Protein 6HVG (pdb70)

Organism: Leuconostoc mesenteroides (NCBI:txid1245)

Structure (mmCIF, N/CA/C/O backbone):
data_6HVG
#
_entry.id   6HVG
#
_cell.length_a   101.235
_cell.length_b   134.804
_cell.length_c   237.035
_cell.angle_alpha   90.00
_cell.angle_beta   90.00
_cell.angle_gamma   90.00
#
_symmetry.space_group_name_H-M   'P 21 21 21'
#
loop_
_entity.id
_entity.type
_entity.pdbx_description
1 polymer Alternansucrase
2 non-polymer 'CALCIUM ION'
3 water water
#
loop_
_atom_site.group_PDB
_atom_site.id
_atom_site.type_symbol
_atom_site.label_atom_id
_atom_site.label_alt_id
_atom_site.label_comp_id
_atom_site.label_asym_id
_atom_site.label_entity_id
_atom_site.label_seq_id
_atom_site.pdbx_PDB_ins_code
_atom_site.Cartn_x
_atom_site.Cartn_y
_atom_site.Cartn_z
_atom_site.occupancy
_atom_site.B_iso_or_equiv
_atom_site.auth_seq_id
_atom_site.auth_comp_id
_atom_site.auth_asym_id
_atom_site.auth_atom_id
_atom_site.pdbx_PDB_model_num
ATOM 1 N N . SER A 1 133 ? -16.207 29.402 528.378 1.00 102.94 147 SER A N 1
ATOM 2 C CA . SER A 1 133 ? -16.362 27.985 528.796 1.00 106.46 147 SER A CA 1
ATOM 3 C C . SER A 1 133 ? -17.343 27.255 527.856 1.00 115.36 147 SER A C 1
ATOM 4 O O . SER A 1 133 ? -17.078 27.126 526.659 1.00 124.03 147 SER A O 1
ATOM 6 N N . ASN A 1 134 ? -18.463 26.775 528.396 1.00 117.72 148 ASN A N 1
ATOM 7 C CA . ASN A 1 134 ? -19.385 25.912 527.647 1.00 116.81 148 ASN A CA 1
ATOM 8 C C . ASN A 1 134 ? -20.798 26.502 527.607 1.00 116.14 148 ASN A C 1
ATOM 9 O O . ASN A 1 134 ? -21.358 26.830 528.653 1.00 113.96 148 ASN A O 1
ATOM 11 N N . LEU A 1 135 ? -21.365 26.636 526.405 1.00 115.78 149 LEU A N 1
ATOM 12 C CA . LEU A 1 135 ? -22.724 27.165 526.237 1.00 117.43 149 LEU A CA 1
ATOM 13 C C . LEU A 1 135 ? -23.768 26.212 526.822 1.00 122.66 149 LEU A C 1
ATOM 14 O O . LEU A 1 135 ? -24.733 26.665 527.429 1.00 124.38 149 LEU A O 1
ATOM 16 N N . SER A 1 136 ? -23.571 24.903 526.649 1.00 127.28 150 SER A N 1
ATOM 17 C CA . SER A 1 136 ? -24.466 23.891 527.237 1.00 131.45 150 SER A CA 1
ATOM 18 C C . SER A 1 136 ? -23.678 22.724 527.832 1.00 130.74 150 SER A C 1
ATOM 19 O O . SER A 1 136 ? -22.615 22.366 527.321 1.00 132.48 150 SER A O 1
ATOM 22 N N . ASP A 1 137 ? -24.199 22.138 528.914 1.00 130.91 151 ASP A N 1
ATOM 23 C CA . ASP A 1 137 ? -23.577 20.960 529.529 1.00 127.58 151 ASP A CA 1
ATOM 24 C C . ASP A 1 137 ? -23.652 19.769 528.584 1.00 121.68 151 ASP A C 1
ATOM 25 O O . ASP A 1 137 ? -24.706 19.541 527.973 1.00 115.21 151 ASP A O 1
ATOM 30 N N . PRO A 1 138 ? -22.540 19.006 528.469 1.00 116.99 152 PRO A N 1
ATOM 31 C CA . PRO A 1 138 ? -22.486 17.812 527.611 1.00 116.36 152 PRO A CA 1
ATOM 32 C C . PRO A 1 138 ? -23.332 16.624 528.089 1.00 111.98 152 PRO A C 1
ATOM 33 O O . PRO A 1 138 ? -23.599 16.474 529.285 1.00 107.13 152 PRO A O 1
ATOM 37 N N . ILE A 1 139 ? -23.729 15.789 527.132 1.00 111.13 153 ILE A N 1
ATOM 38 C CA . ILE A 1 139 ? -24.447 14.543 527.404 1.00 117.01 153 ILE A CA 1
ATOM 39 C C . ILE A 1 139 ? -23.786 13.372 526.653 1.00 117.14 153 ILE A C 1
ATOM 40 O O . ILE A 1 139 ? -23.200 13.562 525.579 1.00 113.69 153 ILE A O 1
ATOM 45 N N . THR A 1 140 ? -23.891 12.167 527.226 1.00 111.47 154 THR A N 1
ATOM 46 C CA . THR A 1 140 ? -23.335 10.942 526.627 1.00 100.47 154 THR A CA 1
ATOM 47 C C . THR A 1 140 ? -24.275 9.747 526.847 1.00 96.43 154 THR A C 1
ATOM 48 O O . THR A 1 140 ? -25.158 9.797 527.705 1.00 94.02 154 THR A O 1
ATOM 50 N N . GLY A 1 141 ? -24.094 8.696 526.049 1.00 96.76 155 GLY A N 1
ATOM 51 C CA . GLY A 1 141 ? -24.875 7.459 526.175 1.00 101.67 155 GLY A CA 1
ATOM 52 C C . GLY A 1 141 ? -26.181 7.393 525.389 1.00 106.74 155 GLY A C 1
ATOM 53 O O . GLY A 1 141 ? -26.991 6.496 525.607 1.00 105.82 155 GLY A O 1
ATOM 54 N N . GLY A 1 142 ? -26.376 8.333 524.468 1.00 113.53 156 GLY A N 1
ATOM 55 C CA . GLY A 1 142 ? -27.532 8.341 523.567 1.00 117.65 156 GLY A CA 1
ATOM 56 C C . GLY A 1 142 ? -27.114 8.119 522.118 1.00 122.99 156 GLY A C 1
ATOM 57 O O . GLY A 1 142 ? -26.133 8.699 521.651 1.00 134.40 156 GLY A O 1
ATOM 58 N N . HIS A 1 143 ? -27.829 7.245 521.421 1.00 120.35 157 HIS A N 1
ATOM 59 C CA . HIS A 1 143 ? -27.645 7.025 519.977 1.00 113.69 157 HIS A CA 1
ATOM 60 C C . HIS A 1 143 ? -28.202 8.167 519.093 1.00 115.15 157 HIS A C 1
ATOM 61 O O . HIS A 1 143 ? -29.028 8.976 519.539 1.00 107.37 157 HIS A O 1
ATOM 68 N N . TYR A 1 144 ? -27.718 8.238 517.852 1.00 107.65 158 TYR A N 1
ATOM 69 C CA . TYR A 1 144 ? -28.288 9.138 516.844 1.00 103.90 158 TYR A CA 1
ATOM 70 C C . TYR A 1 144 ? -29.227 8.323 515.971 1.00 100.16 158 TYR A C 1
ATOM 71 O O . TYR A 1 144 ? -28.886 7.214 515.587 1.00 100.91 158 TYR A O 1
ATOM 80 N N . GLU A 1 145 ? -30.399 8.852 515.658 1.00 97.38 159 GLU A N 1
ATOM 81 C CA . GLU A 1 145 ? -31.285 8.198 514.700 1.00 103.25 159 GLU A CA 1
ATOM 82 C C . GLU A 1 145 ? -31.597 9.155 513.567 1.00 108.27 159 GLU A C 1
ATOM 83 O O . GLU A 1 145 ? -31.656 10.364 513.783 1.00 122.87 159 GLU A O 1
ATOM 89 N N . ASN A 1 146 ? -31.808 8.600 512.375 1.00 102.24 160 ASN A N 1
ATOM 90 C CA . ASN A 1 146 ? -32.192 9.370 511.206 1.00 95.67 160 ASN A CA 1
ATOM 91 C C . ASN A 1 146 ? -33.646 9.106 510.831 1.00 91.98 160 ASN A C 1
ATOM 92 O O . ASN A 1 146 ? -34.013 7.973 510.539 1.00 86.31 160 ASN A O 1
ATOM 97 N N . HIS A 1 147 ? -34.467 10.149 510.830 1.00 92.97 161 HIS A N 1
ATOM 98 C CA . HIS A 1 147 ? -35.865 10.014 510.415 1.00 98.45 161 HIS A CA 1
ATOM 99 C C . HIS A 1 147 ? -36.152 10.945 509.242 1.00 99.63 161 HIS A C 1
ATOM 100 O O . HIS A 1 147 ? -35.965 12.163 509.343 1.00 109.77 161 HIS A O 1
ATOM 107 N N . ASN A 1 148 ? -36.614 10.369 508.136 1.00 98.54 162 ASN A N 1
ATOM 108 C CA . ASN A 1 148 ? -37.046 11.134 506.961 1.00 101.04 162 ASN A CA 1
ATOM 109 C C . ASN A 1 148 ? -35.981 12.082 506.428 1.00 97.90 162 ASN A C 1
ATOM 110 O O . ASN A 1 148 ? -36.289 13.200 506.026 1.00 103.49 162 ASN A O 1
ATOM 115 N N . GLY A 1 149 ? -34.733 11.629 506.424 1.00 91.26 163 GLY A N 1
ATOM 116 C CA . GLY A 1 149 ? -33.637 12.444 505.949 1.00 89.12 163 GLY A CA 1
ATOM 117 C C . GLY A 1 149 ? -33.040 13.380 506.985 1.00 89.32 163 GLY A C 1
ATOM 118 O O . GLY A 1 149 ? -32.207 14.231 506.655 1.00 90.12 163 GLY A O 1
ATOM 119 N N . TYR A 1 150 ? -33.414 13.214 508.248 1.00 87.45 164 TYR A N 1
ATOM 120 C CA . TYR A 1 150 ? -32.910 14.100 509.292 1.00 83.83 164 TYR A CA 1
ATOM 121 C C . TYR A 1 150 ? -32.361 13.339 510.480 1.00 81.84 164 TYR A C 1
ATOM 122 O O . TYR A 1 150 ? -32.894 12.295 510.853 1.00 81.59 164 TYR A O 1
ATOM 131 N N . PHE A 1 151 ? -31.305 13.884 511.077 1.00 81.17 165 PHE A N 1
ATOM 132 C CA . PHE A 1 151 ? -30.747 13.315 512.293 1.00 80.94 165 PHE A CA 1
ATOM 133 C C . PHE A 1 151 ? -31.445 13.809 513.550 1.00 84.69 165 PHE A C 1
ATOM 134 O O . PHE A 1 151 ? -31.630 15.008 513.758 1.00 87.07 165 PHE A O 1
ATOM 142 N N . VAL A 1 152 ? -31.863 12.844 514.358 1.00 86.41 166 VAL A N 1
ATOM 143 C CA . VAL A 1 152 ? -32.402 13.058 515.685 1.00 87.51 166 VAL A CA 1
ATOM 144 C C . VAL A 1 152 ? -31.372 12.466 516.657 1.00 85.22 166 VAL A C 1
ATOM 145 O O . VAL A 1 152 ? -30.565 11.607 516.269 1.00 83.71 166 VAL A O 1
ATOM 149 N N . TYR A 1 153 ? -31.373 12.949 517.900 1.00 86.52 167 TYR A N 1
ATOM 150 C CA . TYR A 1 153 ? -30.530 12.386 518.956 1.00 92.47 167 TYR A CA 1
ATOM 151 C C . TYR A 1 153 ? -31.392 11.990 520.131 1.00 95.33 167 TYR A C 1
ATOM 152 O O . TYR A 1 153 ? -32.089 12.836 520.679 1.00 91.35 167 TYR A O 1
ATOM 161 N N . ILE A 1 154 ? -31.321 10.715 520.519 1.00 106.27 168 ILE A N 1
ATOM 162 C CA . ILE A 1 154 ? -32.097 10.195 521.642 1.00 116.00 168 ILE A CA 1
ATOM 163 C C . ILE A 1 154 ? -31.178 9.923 522.839 1.00 120.30 168 ILE A C 1
ATOM 164 O O . ILE A 1 154 ? -30.206 9.167 522.745 1.00 115.08 168 ILE A O 1
ATOM 169 N N . ASP A 1 155 ? -31.521 10.577 523.952 1.00 126.21 169 ASP A N 1
ATOM 170 C CA . ASP A 1 155 ? -30.791 10.552 525.235 1.00 125.74 169 ASP A CA 1
ATOM 171 C C . ASP A 1 155 ? -30.581 9.127 525.797 1.00 124.88 169 ASP A C 1
ATOM 172 O O . ASP A 1 155 ? -31.162 8.157 525.294 1.00 119.89 169 ASP A O 1
ATOM 177 N N . ALA A 1 156 ? -29.746 9.014 526.835 1.00 125.08 170 ALA A N 1
ATOM 178 C CA . ALA A 1 156 ? -29.658 7.791 527.661 1.00 120.58 170 ALA A CA 1
ATOM 179 C C . ALA A 1 156 ? -31.015 7.479 528.317 1.00 121.87 170 ALA A C 1
ATOM 180 O O . ALA A 1 156 ? -31.435 6.321 528.393 1.00 121.90 170 ALA A O 1
ATOM 182 N N . SER A 1 157 ? -31.679 8.532 528.791 1.00 116.74 171 SER A N 1
ATOM 183 C CA . SER A 1 157 ? -33.057 8.478 529.287 1.00 118.51 171 SER A CA 1
ATOM 184 C C . SER A 1 157 ? -34.076 7.860 528.298 1.00 125.05 171 SER A C 1
ATOM 185 O O . SER A 1 157 ? -35.056 7.238 528.722 1.00 128.14 171 SER A O 1
ATOM 188 N N . GLY A 1 158 ? -33.839 8.031 526.995 1.00 128.49 172 GLY A N 1
ATOM 189 C CA . GLY A 1 158 ? -34.783 7.632 525.938 1.00 125.19 172 GLY A CA 1
ATOM 190 C C . GLY A 1 158 ? -35.626 8.805 525.462 1.00 124.96 172 GLY A C 1
ATOM 191 O O . GLY A 1 158 ? -36.672 8.612 524.847 1.00 119.70 172 GLY A O 1
ATOM 192 N N . LYS A 1 159 ? -35.165 10.021 525.755 1.00 127.06 173 LYS A N 1
ATOM 193 C CA . LYS A 1 159 ? -35.881 11.246 525.415 1.00 126.48 173 LYS A CA 1
ATOM 194 C C . LYS A 1 159 ? -35.264 11.902 524.182 1.00 120.80 173 LYS A C 1
ATOM 195 O O . LYS A 1 159 ? -34.052 12.057 524.095 1.00 105.86 173 LYS A O 1
ATOM 201 N N . GLN A 1 160 ? -36.117 12.275 523.232 1.00 120.25 174 GLN A N 1
ATOM 202 C CA . GLN A 1 160 ? -35.696 13.012 522.038 1.00 111.71 174 GLN A CA 1
ATOM 203 C C . GLN A 1 160 ? -35.228 14.404 522.439 1.00 106.37 174 GLN A C 1
ATOM 204 O O . GLN A 1 160 ? -35.796 15.027 523.332 1.00 107.85 174 GLN A O 1
ATOM 210 N N . VAL A 1 161 ? -34.199 14.893 521.763 1.00 98.75 175 VAL A N 1
ATOM 211 C CA . VAL A 1 161 ? -33.555 16.138 522.149 1.00 95.91 175 VAL A CA 1
ATOM 212 C C . VAL A 1 161 ? -33.854 17.320 521.219 1.00 90.91 175 VAL A C 1
ATOM 213 O O . VAL A 1 161 ? -33.673 17.244 520.001 1.00 89.64 175 VAL A O 1
ATOM 217 N N . THR A 1 162 ? -34.284 18.421 521.823 1.00 88.98 176 THR A N 1
ATOM 218 C CA . THR A 1 162 ? -34.465 19.697 521.121 1.00 84.93 176 THR A CA 1
ATOM 219 C C . THR A 1 162 ? -33.445 20.714 521.630 1.00 82.82 176 THR A C 1
ATOM 220 O O . THR A 1 162 ? -32.813 20.496 522.654 1.00 80.98 176 THR A O 1
ATOM 224 N N . GLY A 1 163 ? -33.298 21.820 520.901 1.00 83.29 177 GLY A N 1
ATOM 225 C CA . GLY A 1 163 ? -32.489 22.958 521.339 1.00 82.69 177 GLY A CA 1
ATOM 226 C C . GLY A 1 163 ? -30.993 22.771 521.149 1.00 81.04 177 GLY A C 1
ATOM 227 O O . GLY A 1 163 ? -30.536 21.755 520.630 1.00 78.07 177 GLY A O 1
ATOM 228 N N . LEU A 1 164 ? -30.233 23.773 521.576 1.00 82.38 178 LEU A N 1
ATOM 229 C CA . LEU A 1 164 ? -28.777 23.733 521.517 1.00 81.41 178 LEU A CA 1
ATOM 230 C C . LEU A 1 164 ? -28.250 22.683 522.493 1.00 81.19 178 LEU A C 1
ATOM 231 O O . LEU A 1 164 ? -28.662 22.670 523.650 1.00 83.54 178 LEU A O 1
ATOM 236 N N . GLN A 1 165 ? -27.350 21.808 522.032 1.00 80.55 179 GLN A N 1
ATOM 237 C CA . GLN A 1 165 ? -26.811 20.705 522.861 1.00 82.62 179 GLN A CA 1
ATOM 238 C C . GLN A 1 165 ? -25.358 20.374 522.570 1.00 83.23 179 GLN A C 1
ATOM 239 O O . GLN A 1 165 ? -25.025 20.060 521.432 1.00 81.63 179 GLN A O 1
ATOM 245 N N . ASN A 1 166 ? -24.507 20.395 523.592 1.00 87.09 180 ASN A N 1
ATOM 246 C CA . ASN A 1 166 ? -23.150 19.883 523.439 1.00 88.65 180 ASN A CA 1
ATOM 247 C C . ASN A 1 166 ? -23.155 18.380 523.652 1.00 89.12 180 ASN A C 1
ATOM 248 O O . ASN A 1 166 ? -23.216 17.921 524.780 1.00 96.66 180 ASN A O 1
ATOM 253 N N . ILE A 1 167 ? -23.099 17.619 522.566 1.00 86.78 181 ILE A N 1
ATOM 254 C CA . ILE A 1 167 ? -23.068 16.165 522.646 1.00 88.31 181 ILE A CA 1
ATOM 255 C C . ILE A 1 167 ? -21.658 15.656 522.328 1.00 94.00 181 ILE A C 1
ATOM 256 O O . ILE A 1 167 ? -21.168 15.841 521.210 1.00 102.51 181 ILE A O 1
ATOM 261 N N . ASP A 1 168 ? -21.014 15.027 523.313 1.00 93.83 182 ASP A N 1
ATOM 262 C CA . ASP A 1 168 ? -19.660 14.473 523.153 1.00 94.49 182 ASP A CA 1
ATOM 263 C C . ASP A 1 168 ? -18.658 15.484 522.569 1.00 92.60 182 ASP A C 1
ATOM 264 O O . ASP A 1 168 ? -17.878 15.158 521.667 1.00 90.65 182 ASP A O 1
ATOM 269 N N . GLY A 1 169 ? -18.699 16.715 523.080 1.00 92.43 183 GLY A N 1
ATOM 270 C CA . GLY A 1 169 ? -17.730 17.757 522.703 1.00 95.63 183 GLY A CA 1
ATOM 271 C C . GLY A 1 169 ? -18.046 18.568 521.450 1.00 95.90 183 GLY A C 1
ATOM 272 O O . GLY A 1 169 ? -17.261 19.439 521.062 1.00 92.29 183 GLY A O 1
ATOM 273 N N . ASN A 1 170 ? -19.189 18.281 520.816 1.00 98.17 184 ASN A N 1
ATOM 274 C CA . ASN A 1 170 ? -19.656 19.002 519.612 1.00 91.91 184 ASN A CA 1
ATOM 275 C C . ASN A 1 170 ? -20.943 19.754 519.907 1.00 86.36 184 ASN A C 1
ATOM 276 O O . ASN A 1 170 ? -21.904 19.160 520.395 1.00 85.42 184 ASN A O 1
ATOM 281 N N . LEU A 1 171 ? -20.959 21.045 519.574 1.00 79.37 185 LEU A N 1
ATOM 282 C CA . LEU A 1 171 ? -22.097 21.918 519.842 1.00 76.90 185 LEU A CA 1
ATOM 283 C C . LEU A 1 171 ? -23.065 21.857 518.653 1.00 75.81 185 LEU A C 1
ATOM 284 O O . LEU A 1 171 ? -22.711 22.248 517.534 1.00 79.63 185 LEU A O 1
ATOM 289 N N . GLN A 1 172 ? -24.272 21.340 518.897 1.00 71.57 186 GLN A N 1
ATOM 290 C CA . GLN A 1 172 ? -25.242 21.036 517.837 1.00 71.68 186 GLN A CA 1
ATOM 291 C C . GLN A 1 172 ? -26.605 21.634 518.173 1.00 74.41 186 GLN A C 1
ATOM 292 O O . GLN A 1 172 ? -26.833 22.038 519.316 1.00 84.55 186 GLN A O 1
ATOM 298 N N . TYR A 1 173 ? -27.511 21.706 517.197 1.00 72.05 187 TYR A N 1
ATOM 299 C CA . TYR A 1 173 ? -28.843 22.292 517.431 1.00 71.92 187 TYR A CA 1
ATOM 300 C C . TYR A 1 173 ? -29.934 21.444 516.788 1.00 72.61 187 TYR A C 1
ATOM 301 O O . TYR A 1 173 ? -29.741 20.912 515.701 1.00 71.25 187 TYR A O 1
ATOM 310 N N . PHE A 1 174 ? -31.064 21.315 517.490 1.00 73.69 188 PHE A N 1
ATOM 311 C CA . PHE A 1 174 ? -32.256 20.644 516.986 1.00 76.98 188 PHE A CA 1
ATOM 312 C C . PHE A 1 174 ? -33.471 21.552 517.130 1.00 80.03 188 PHE A C 1
ATOM 313 O O . PHE A 1 174 ? -33.692 22.129 518.186 1.00 83.75 188 PHE A O 1
ATOM 321 N N . ASP A 1 175 ? -34.252 21.682 516.064 1.00 84.32 189 ASP A N 1
ATOM 322 C CA . ASP A 1 175 ? -35.469 22.518 516.065 1.00 88.30 189 ASP A CA 1
ATOM 323 C C . ASP A 1 175 ? -36.528 21.874 516.958 1.00 89.67 189 ASP A C 1
ATOM 324 O O . ASP A 1 175 ? -36.221 20.899 517.647 1.00 90.89 189 ASP A O 1
ATOM 329 N N . ASP A 1 176 ? -37.756 22.409 516.956 1.00 94.43 190 ASP A N 1
ATOM 330 C CA . ASP A 1 176 ? -38.853 21.881 517.815 1.00 97.24 190 ASP A CA 1
ATOM 331 C C . ASP A 1 176 ? -39.303 20.424 517.514 1.00 98.30 190 ASP A C 1
ATOM 332 O O . ASP A 1 176 ? -39.693 19.688 518.432 1.00 94.52 190 ASP A O 1
ATOM 337 N N . ASN A 1 177 ? -39.239 20.005 516.250 1.00 99.86 191 ASN A N 1
ATOM 338 C CA . ASN A 1 177 ? -39.523 18.596 515.885 1.00 95.68 191 ASN A CA 1
ATOM 339 C C . ASN A 1 177 ? -38.413 17.597 516.265 1.00 91.66 191 ASN A C 1
ATOM 340 O O . ASN A 1 177 ? -38.637 16.390 516.190 1.00 91.38 191 ASN A O 1
ATOM 345 N N . GLY A 1 178 ? -37.233 18.094 516.661 1.00 88.71 192 GLY A N 1
ATOM 346 C CA . GLY A 1 178 ? -36.124 17.250 517.133 1.00 84.35 192 GLY A CA 1
ATOM 347 C C . GLY A 1 178 ? -35.074 16.998 516.067 1.00 86.34 192 GLY A C 1
ATOM 348 O O . GLY A 1 178 ? -34.095 16.268 516.292 1.00 88.31 192 GLY A O 1
ATOM 349 N N . TYR A 1 179 ? -35.274 17.593 514.894 1.00 89.01 193 TYR A N 1
ATOM 350 C CA . TYR A 1 179 ? -34.343 17.418 513.780 1.00 85.59 193 TYR A CA 1
ATOM 351 C C . TYR A 1 179 ? -33.108 18.274 513.976 1.00 82.03 193 TYR A C 1
ATOM 352 O O . TYR A 1 179 ? -33.164 19.345 514.588 1.00 83.25 193 TYR A O 1
ATOM 361 N N . GLN A 1 180 ? -31.995 17.792 513.449 1.00 76.88 194 GLN A N 1
ATOM 362 C CA . GLN A 1 180 ? -30.738 18.500 513.564 1.00 74.21 194 GLN A CA 1
ATOM 363 C C . GLN A 1 180 ? -30.544 19.423 512.377 1.00 74.79 194 GLN A C 1
ATOM 364 O O . GLN A 1 180 ? -30.790 19.047 511.231 1.00 74.91 194 GLN A O 1
ATOM 370 N N . VAL A 1 181 ? -30.084 20.634 512.683 1.00 74.42 195 VAL A N 1
ATOM 371 C CA . VAL A 1 181 ? -29.904 21.702 511.711 1.00 73.27 195 VAL A CA 1
ATOM 372 C C . VAL A 1 181 ? -28.477 21.734 511.215 1.00 69.57 195 VAL A C 1
ATOM 373 O O . VAL A 1 181 ? -27.561 21.696 511.999 1.00 64.84 195 VAL A O 1
ATOM 377 N N . LYS A 1 182 ? -28.314 21.816 509.900 1.00 70.41 196 LYS A N 1
ATOM 378 C CA . LYS A 1 182 ? -27.014 21.869 509.263 1.00 69.39 196 LYS A CA 1
ATOM 379 C C . LYS A 1 182 ? -26.987 22.944 508.188 1.00 69.72 196 LYS A C 1
ATOM 380 O O . LYS A 1 182 ? -27.939 23.122 507.425 1.00 70.10 196 LYS A O 1
ATOM 386 N N . GLY A 1 183 ? -25.883 23.678 508.152 1.00 70.29 197 GLY A N 1
ATOM 387 C CA . GLY A 1 183 ? -25.672 24.730 507.168 1.00 72.04 197 GLY A CA 1
ATOM 388 C C . GLY A 1 183 ? -26.643 25.888 507.279 1.00 74.17 197 GLY A C 1
ATOM 389 O O . GLY A 1 183 ? -26.937 26.548 506.301 1.00 76.47 197 GLY A O 1
ATOM 390 N N . SER A 1 184 ? -27.137 26.142 508.476 1.00 75.15 198 SER A N 1
ATOM 391 C CA . SER A 1 184 ? -28.042 27.234 508.704 1.00 75.64 198 SER A CA 1
ATOM 392 C C . SER A 1 184 ? -27.634 27.900 510.015 1.00 74.96 198 SER A C 1
ATOM 393 O O . SER A 1 184 ? -26.911 27.307 510.803 1.00 77.16 198 SER A O 1
ATOM 396 N N . PHE A 1 185 ? -28.083 29.132 510.227 1.00 73.50 199 PHE A N 1
ATOM 397 C CA . PHE A 1 185 ? -27.865 29.868 511.478 1.00 72.19 199 PHE A CA 1
ATOM 398 C C . PHE A 1 185 ? -29.085 29.700 512.383 1.00 73.64 199 PHE A C 1
ATOM 399 O O . PHE A 1 185 ? -30.214 29.773 511.905 1.00 72.81 199 PHE A O 1
ATOM 407 N N . ARG A 1 186 ? -28.880 29.510 513.682 1.00 75.09 200 ARG A N 1
ATOM 408 C CA . ARG A 1 186 ? -29.999 29.526 514.636 1.00 76.15 200 ARG A CA 1
ATOM 409 C C . ARG A 1 186 ? -29.735 30.527 515.766 1.00 77.01 200 ARG A C 1
ATOM 410 O O . ARG A 1 186 ? -28.588 30.836 516.061 1.00 79.41 200 ARG A O 1
ATOM 418 N N . ASP A 1 187 ? -30.794 31.046 516.378 1.00 77.88 201 ASP A N 1
ATOM 419 C CA . ASP A 1 187 ? -30.676 32.032 517.449 1.00 77.59 201 ASP A CA 1
ATOM 420 C C . ASP A 1 187 ? -31.022 31.404 518.785 1.00 80.83 201 ASP A C 1
ATOM 421 O O . ASP A 1 187 ? -32.173 31.084 519.029 1.00 84.28 201 ASP A O 1
ATOM 426 N N . VAL A 1 188 ? -30.035 31.252 519.657 1.00 86.73 202 VAL A N 1
ATOM 427 C CA . VAL A 1 188 ? -30.261 30.737 521.013 1.00 95.00 202 VAL A CA 1
ATOM 428 C C . VAL A 1 188 ? -29.679 31.741 521.999 1.00 97.88 202 VAL A C 1
ATOM 429 O O . VAL A 1 188 ? -28.544 32.165 521.835 1.00 97.78 202 VAL A O 1
ATOM 433 N N . ASN A 1 189 ? -30.456 32.113 523.018 1.00 101.90 203 ASN A N 1
ATOM 434 C CA . ASN A 1 189 ? -30.082 33.177 523.963 1.00 101.90 203 ASN A CA 1
ATOM 435 C C . ASN A 1 189 ? -29.694 34.432 523.186 1.00 98.85 203 ASN A C 1
ATOM 436 O O . ASN A 1 189 ? -30.464 34.860 522.322 1.00 101.46 203 ASN A O 1
ATOM 441 N N . GLY A 1 190 ? -28.527 35.015 523.458 1.00 90.84 204 GLY A N 1
ATOM 442 C CA . GLY A 1 190 ? -28.097 36.206 522.732 1.00 88.09 204 GLY A CA 1
ATOM 443 C C . GLY A 1 190 ? -27.194 35.875 521.558 1.00 86.49 204 GLY A C 1
ATOM 444 O O . GLY A 1 190 ? -26.610 36.766 520.949 1.00 85.92 204 GLY A O 1
ATOM 445 N N . LYS A 1 191 ? -27.074 34.593 521.229 1.00 84.53 205 LYS A N 1
ATOM 446 C CA . LYS A 1 191 ? -26.076 34.134 520.276 1.00 83.41 205 LYS A CA 1
ATOM 447 C C . LYS A 1 191 ? -26.663 33.778 518.906 1.00 78.14 205 LYS A C 1
ATOM 448 O O . LYS A 1 191 ? -27.712 33.174 518.802 1.00 75.55 205 LYS A O 1
ATOM 454 N N . HIS A 1 192 ? -25.949 34.180 517.863 1.00 74.39 206 HIS A N 1
ATOM 455 C CA . HIS A 1 192 ? -26.266 33.861 516.482 1.00 70.67 206 HIS A CA 1
ATOM 456 C C . HIS A 1 192 ? -25.246 32.815 516.044 1.00 67.38 206 HIS A C 1
ATOM 457 O O . HIS A 1 192 ? -24.133 33.146 515.666 1.00 65.01 206 HIS A O 1
ATOM 464 N N . ILE A 1 193 ? -25.623 31.546 516.119 1.00 67.93 207 ILE A N 1
ATOM 465 C CA . ILE A 1 193 ? -24.664 30.457 515.887 1.00 68.12 207 ILE A CA 1
ATOM 466 C C . ILE A 1 193 ? -24.931 29.721 514.575 1.00 68.13 207 ILE A C 1
ATOM 467 O O . ILE A 1 193 ? -26.023 29.207 514.360 1.00 66.34 207 ILE A O 1
ATOM 472 N N . TYR A 1 194 ? -23.924 29.690 513.706 1.00 70.97 208 TYR A N 1
ATOM 473 C CA . TYR A 1 194 ? -23.961 28.875 512.486 1.00 73.84 208 TYR A CA 1
ATOM 474 C C . TYR A 1 194 ? -23.535 27.474 512.823 1.00 74.37 208 TYR A C 1
ATOM 475 O O . TYR A 1 194 ? -22.684 27.271 513.690 1.00 76.68 208 TYR A O 1
ATOM 484 N N . PHE A 1 195 ? -24.125 26.516 512.119 1.00 74.99 209 PHE A N 1
ATOM 485 C CA . PHE A 1 195 ? -23.766 25.118 512.257 1.00 75.22 209 PHE A CA 1
ATOM 486 C C . PHE A 1 195 ? -23.316 24.582 510.874 1.00 74.64 209 PHE A C 1
ATOM 487 O O . PHE A 1 195 ? -23.876 24.969 509.839 1.00 78.63 209 PHE A O 1
ATOM 495 N N . ASP A 1 196 ? -22.288 23.736 510.860 1.00 70.84 210 ASP A N 1
ATOM 496 C CA . ASP A 1 196 ? -21.681 23.235 509.607 1.00 71.87 210 ASP A CA 1
ATOM 497 C C . ASP A 1 196 ? -22.681 22.431 508.767 1.00 72.13 210 ASP A C 1
ATOM 498 O O . ASP A 1 196 ? -23.642 21.879 509.301 1.00 69.59 210 ASP A O 1
ATOM 503 N N . SER A 1 197 ? -22.449 22.384 507.456 1.00 73.98 211 SER A N 1
ATOM 504 C CA . SER A 1 197 ? -23.366 21.733 506.517 1.00 77.19 211 SER A CA 1
ATOM 505 C C . SER A 1 197 ? -23.218 20.197 506.438 1.00 78.47 211 SER A C 1
ATOM 506 O O . SER A 1 197 ? -24.160 19.496 506.029 1.00 76.73 211 SER A O 1
ATOM 509 N N . VAL A 1 198 ? -22.038 19.693 506.807 1.00 79.08 212 VAL A N 1
ATOM 510 C CA . VAL A 1 198 ? -21.763 18.250 506.839 1.00 80.39 212 VAL A CA 1
ATOM 511 C C . VAL A 1 198 ? -22.042 17.674 508.235 1.00 81.09 212 VAL A C 1
ATOM 512 O O . VAL A 1 198 ? -22.833 16.741 508.374 1.00 81.05 212 VAL A O 1
ATOM 516 N N . THR A 1 199 ? -21.398 18.244 509.255 1.00 80.99 213 THR A N 1
ATOM 517 C CA . THR A 1 199 ? -21.410 17.685 510.615 1.00 80.03 213 THR A CA 1
ATOM 518 C C . THR A 1 199 ? -22.488 18.269 511.524 1.00 79.99 213 THR A C 1
ATOM 519 O O . THR A 1 199 ? -22.887 17.631 512.494 1.00 78.81 213 THR A O 1
ATOM 523 N N . GLY A 1 200 ? -22.952 19.475 511.202 1.00 84.29 214 GLY A N 1
ATOM 524 C CA . GLY A 1 200 ? -23.903 20.210 512.042 1.00 84.38 214 GLY A CA 1
ATOM 525 C C . GLY A 1 200 ? -23.280 20.788 513.295 1.00 82.07 214 GLY A C 1
ATOM 526 O O . GLY A 1 200 ? -23.982 21.063 514.267 1.00 82.72 214 GLY A O 1
ATOM 527 N N . LYS A 1 201 ? -21.961 20.967 513.251 1.00 79.10 215 LYS A N 1
ATOM 528 C CA . LYS A 1 201 ? -21.157 21.427 514.376 1.00 79.07 215 LYS A CA 1
ATOM 529 C C . LYS A 1 201 ? -21.023 22.951 514.345 1.00 79.47 215 LYS A C 1
ATOM 530 O O . LYS A 1 201 ? -20.788 23.537 513.281 1.00 86.59 215 LYS A O 1
ATOM 536 N N . ALA A 1 202 ? -21.135 23.587 515.505 1.00 75.73 216 ALA A N 1
ATOM 537 C CA . ALA A 1 202 ? -21.049 25.042 515.577 1.00 75.21 216 ALA A CA 1
ATOM 538 C C . ALA A 1 202 ? -19.675 25.570 515.093 1.00 73.20 216 ALA A C 1
ATOM 539 O O . ALA A 1 202 ? -18.610 25.192 515.617 1.00 70.49 216 ALA A O 1
ATOM 541 N N . SER A 1 203 ? -19.715 26.415 514.062 1.00 73.64 217 SER A N 1
ATOM 542 C CA . SER A 1 203 ? -18.505 27.072 513.540 1.00 77.13 217 SER A CA 1
ATOM 543 C C . SER A 1 203 ? -18.727 28.510 513.011 1.00 71.54 217 SER A C 1
ATOM 544 O O . SER A 1 203 ? -19.830 28.928 512.728 1.00 73.12 217 SER A O 1
ATOM 547 N N . SER A 1 204 ? -17.637 29.253 512.905 1.00 70.28 218 SER A N 1
ATOM 548 C CA . SER A 1 204 ? -17.650 30.631 512.436 1.00 69.82 218 SER A CA 1
ATOM 549 C C . SER A 1 204 ? -18.228 30.791 511.046 1.00 67.62 218 SER A C 1
ATOM 550 O O . SER A 1 204 ? -17.965 30.003 510.149 1.00 68.25 218 SER A O 1
ATOM 553 N N . ASN A 1 205 ? -18.981 31.860 510.864 1.00 66.09 219 ASN A N 1
ATOM 554 C CA . ASN A 1 205 ? -19.458 32.225 509.555 1.00 64.85 219 ASN A CA 1
ATOM 555 C C . ASN A 1 205 ? -19.856 33.692 509.521 1.00 64.32 219 ASN A C 1
ATOM 556 O O . ASN A 1 205 ? -19.872 34.382 510.547 1.00 65.74 219 ASN A O 1
ATOM 561 N N . VAL A 1 206 ? -20.184 34.144 508.318 1.00 62.60 220 VAL A N 1
ATOM 562 C CA . VAL A 1 206 ? -20.678 35.473 508.074 1.00 61.67 220 VAL A CA 1
ATOM 563 C C . VAL A 1 206 ? -22.111 35.339 507.605 1.00 64.03 220 VAL A C 1
ATOM 564 O O . VAL A 1 206 ? -22.394 34.582 506.685 1.00 64.49 220 VAL A O 1
ATOM 568 N N . ASP A 1 207 ? -23.017 36.062 508.249 1.00 65.88 221 ASP A N 1
ATOM 569 C CA . ASP A 1 207 ? -24.399 36.105 507.843 1.00 67.94 221 ASP A CA 1
ATOM 570 C C . ASP A 1 207 ? -24.683 37.509 507.318 1.00 67.33 221 ASP A C 1
ATOM 571 O O . ASP A 1 207 ? -24.211 38.500 507.886 1.00 68.80 221 ASP A O 1
ATOM 576 N N . ILE A 1 208 ? -25.442 37.611 506.231 1.00 66.62 222 ILE A N 1
ATOM 577 C CA . ILE A 1 208 ? -25.996 38.905 505.834 1.00 67.48 222 ILE A CA 1
ATOM 578 C C . ILE A 1 208 ? -27.203 39.086 506.746 1.00 68.62 222 ILE A C 1
ATOM 579 O O . ILE A 1 208 ? -28.159 38.294 506.689 1.00 72.34 222 ILE A O 1
ATOM 584 N N . VAL A 1 209 ? -27.109 40.059 507.650 1.00 67.78 223 VAL A N 1
ATOM 585 C CA . VAL A 1 209 ? -28.170 40.337 508.623 1.00 67.79 223 VAL A CA 1
ATOM 586 C C . VAL A 1 209 ? -28.754 41.659 508.252 1.00 68.34 223 VAL A C 1
ATOM 587 O O . VAL A 1 209 ? -28.034 42.630 508.120 1.00 67.40 223 VAL A O 1
ATOM 591 N N . ASN A 1 210 ? -30.063 41.687 508.062 1.00 70.19 224 ASN A N 1
ATOM 592 C CA . ASN A 1 210 ? -30.691 42.835 507.462 1.00 72.85 224 ASN A CA 1
ATOM 593 C C . ASN A 1 210 ? -29.857 43.166 506.239 1.00 72.85 224 ASN A C 1
ATOM 594 O O . ASN A 1 210 ? -29.578 42.264 505.459 1.00 76.10 224 ASN A O 1
ATOM 599 N N . GLY A 1 211 ? -29.400 44.387 506.050 1.00 72.87 225 GLY A N 1
ATOM 600 C CA . GLY A 1 211 ? -28.630 44.676 504.827 1.00 72.49 225 GLY A CA 1
ATOM 601 C C . GLY A 1 211 ? -27.127 44.378 504.820 1.00 69.53 225 GLY A C 1
ATOM 602 O O . GLY A 1 211 ? -26.459 44.510 503.799 1.00 68.94 225 GLY A O 1
ATOM 603 N N . LYS A 1 212 ? -26.571 43.980 505.951 1.00 67.42 226 LYS A N 1
ATOM 604 C CA . LYS A 1 212 ? -25.141 44.059 506.109 1.00 65.88 226 LYS A CA 1
ATOM 605 C C . LYS A 1 212 ? -24.511 42.800 506.613 1.00 63.18 226 LYS A C 1
ATOM 606 O O . LYS A 1 212 ? -25.122 42.040 507.345 1.00 62.28 226 LYS A O 1
ATOM 612 N N . ALA A 1 213 ? -23.267 42.606 506.206 1.00 62.55 227 ALA A N 1
ATOM 613 C CA . ALA A 1 213 ? -22.501 41.435 506.612 1.00 63.40 227 ALA A CA 1
ATOM 614 C C . ALA A 1 213 ? -21.964 41.614 508.021 1.00 63.09 227 ALA A C 1
ATOM 615 O O . ALA A 1 213 ? -21.481 42.681 508.373 1.00 63.73 227 ALA A O 1
ATOM 617 N N . GLN A 1 214 ? -22.064 40.556 508.814 1.00 62.83 228 GLN A N 1
ATOM 618 C CA . GLN A 1 214 ? -21.626 40.565 510.195 1.00 62.98 228 GLN A CA 1
ATOM 619 C C . GLN A 1 214 ? -21.004 39.191 510.474 1.00 60.94 228 GLN A C 1
ATOM 620 O O . GLN A 1 214 ? -21.590 38.163 510.155 1.00 60.58 228 GLN A O 1
ATOM 626 N N . GLY A 1 215 ? -19.794 39.187 511.033 1.00 60.29 229 GLY A N 1
ATOM 627 C CA . GLY A 1 215 ? -19.058 37.953 511.307 1.00 59.17 229 GLY A CA 1
ATOM 628 C C . GLY A 1 215 ? -19.521 37.357 512.611 1.00 59.56 229 GLY A C 1
ATOM 629 O O . GLY A 1 215 ? -20.046 38.067 513.453 1.00 59.54 229 GLY A O 1
ATOM 630 N N . TYR A 1 216 ? -19.351 36.051 512.770 1.00 59.44 230 TYR A N 1
ATOM 631 C CA . TYR A 1 216 ? -19.746 35.373 514.008 1.00 60.79 230 TYR A CA 1
ATOM 632 C C . TYR A 1 216 ? -18.795 34.256 514.312 1.00 62.33 230 TYR A C 1
ATOM 633 O O . TYR A 1 216 ? -18.266 33.632 513.405 1.00 63.50 230 TYR A O 1
ATOM 642 N N . ASP A 1 217 ? -18.566 34.015 515.594 1.00 67.21 231 ASP A N 1
ATOM 643 C CA . ASP A 1 217 ? -17.646 32.966 516.017 1.00 69.46 231 ASP A CA 1
ATOM 644 C C . ASP A 1 217 ? -18.409 31.661 516.275 1.00 71.89 231 ASP A C 1
ATOM 645 O O . ASP A 1 217 ? -19.630 31.578 516.064 1.00 76.92 231 ASP A O 1
ATOM 650 N N . ALA A 1 218 ? -17.684 30.651 516.731 1.00 72.69 232 ALA A N 1
ATOM 651 C CA . ALA A 1 218 ? -18.271 29.350 517.032 1.00 72.26 232 ALA A CA 1
ATOM 652 C C . ALA A 1 218 ? -19.290 29.421 518.155 1.00 74.25 232 ALA A C 1
ATOM 653 O O . ALA A 1 218 ? -20.240 28.650 518.166 1.00 76.63 232 ALA A O 1
ATOM 655 N N . GLN A 1 219 ? -19.102 30.338 519.101 1.00 77.99 233 GLN A N 1
ATOM 656 C CA . GLN A 1 219 ? -20.074 30.513 520.199 1.00 80.80 233 GLN A CA 1
ATOM 657 C C . GLN A 1 219 ? -21.234 31.458 519.876 1.00 77.60 233 GLN A C 1
ATOM 658 O O . GLN A 1 219 ? -22.139 31.638 520.701 1.00 73.26 233 GLN A O 1
ATOM 664 N N . GLY A 1 220 ? -21.208 32.053 518.685 1.00 74.49 234 GLY A N 1
ATOM 665 C CA . GLY A 1 220 ? -22.315 32.895 518.222 1.00 74.08 234 GLY A CA 1
ATOM 666 C C . GLY A 1 220 ? -22.225 34.375 518.554 1.00 70.50 234 GLY A C 1
ATOM 667 O O . GLY A 1 220 ? -23.229 35.080 518.518 1.00 68.00 234 GLY A O 1
ATOM 668 N N . ASN A 1 221 ? -21.015 34.849 518.832 1.00 67.15 235 ASN A N 1
ATOM 669 C CA . ASN A 1 221 ? -20.790 36.251 519.149 1.00 67.18 235 ASN A CA 1
ATOM 670 C C . ASN A 1 221 ? -20.425 37.042 517.905 1.00 66.73 235 ASN A C 1
ATOM 671 O O . ASN A 1 221 ? -19.592 36.594 517.108 1.00 62.18 235 ASN A O 1
ATOM 676 N N . GLN A 1 222 ? -21.024 38.228 517.745 1.00 67.39 236 GLN A N 1
ATOM 677 C CA . GLN A 1 222 ? -20.605 39.109 516.676 1.00 67.70 236 GLN A CA 1
ATOM 678 C C . GLN A 1 222 ? -19.120 39.442 516.874 1.00 68.36 236 GLN A C 1
ATOM 679 O O . GLN A 1 222 ? -18.709 39.869 517.946 1.00 68.72 236 GLN A O 1
ATOM 685 N N . LEU A 1 223 ? -18.326 39.224 515.834 1.00 68.77 237 LEU A N 1
ATOM 686 C CA . LEU A 1 223 ? -16.900 39.440 515.901 1.00 68.64 237 LEU A CA 1
ATOM 687 C C . LEU A 1 223 ? -16.555 40.898 515.594 1.00 69.73 237 LEU A C 1
ATOM 688 O O . LEU A 1 223 ? -17.152 41.526 514.724 1.00 67.89 237 LEU A O 1
ATOM 693 N N . LYS A 1 224 ? -15.571 41.413 516.333 1.00 71.23 238 LYS A N 1
ATOM 694 C CA . LYS A 1 224 ? -15.044 42.766 516.168 1.00 70.36 238 LYS A CA 1
ATOM 695 C C . LYS A 1 224 ? -13.543 42.687 515.971 1.00 68.98 238 LYS A C 1
ATOM 696 O O . LYS A 1 224 ? -12.867 41.936 516.670 1.00 66.52 238 LYS A O 1
ATOM 702 N N . LYS A 1 225 ? -13.024 43.462 515.022 1.00 72.63 239 LYS A N 1
ATOM 703 C CA . LYS A 1 225 ? -11.565 43.491 514.739 1.00 75.87 239 LYS A CA 1
ATOM 704 C C . LYS A 1 225 ? -10.971 42.092 514.552 1.00 74.58 239 LYS A C 1
ATOM 705 O O . LYS A 1 225 ? -10.012 41.716 515.206 1.00 78.01 239 LYS A O 1
ATOM 711 N N . SER A 1 226 ? -11.565 41.332 513.641 1.00 73.27 240 SER A N 1
ATOM 712 C CA . SER A 1 226 ? -11.158 39.969 513.382 1.00 67.97 240 SER A CA 1
ATOM 713 C C . SER A 1 226 ? -11.428 39.572 511.936 1.00 66.78 240 SER A C 1
ATOM 714 O O . SER A 1 226 ? -12.321 40.083 511.295 1.00 67.55 240 SER A O 1
ATOM 717 N N . TYR A 1 227 ? -10.620 38.654 511.427 1.00 68.77 241 TYR A N 1
ATOM 718 C CA . TYR A 1 227 ? -10.855 38.015 510.136 1.00 65.13 241 TYR A CA 1
ATOM 719 C C . TYR A 1 227 ? -11.856 36.894 510.350 1.00 65.51 241 TYR A C 1
ATOM 720 O O . TYR A 1 227 ? -11.821 36.215 511.380 1.00 65.62 241 TYR A O 1
ATOM 729 N N . VAL A 1 228 ? -12.745 36.702 509.384 1.00 67.03 242 VAL A N 1
ATOM 730 C CA . VAL A 1 228 ? -13.566 35.486 509.324 1.00 68.67 242 VAL A CA 1
ATOM 731 C C . VAL A 1 228 ? -13.723 34.998 507.890 1.00 68.88 242 VAL A C 1
ATOM 732 O O . VAL A 1 228 ? -13.912 35.793 506.957 1.00 67.58 242 VAL A O 1
ATOM 736 N N . ALA A 1 229 ? -13.648 33.682 507.724 1.00 69.80 243 ALA A N 1
ATOM 737 C CA . ALA A 1 229 ? -13.913 33.075 506.433 1.00 71.29 243 ALA A CA 1
ATOM 738 C C . ALA A 1 229 ? -15.322 32.554 506.493 1.00 70.46 243 ALA A C 1
ATOM 739 O O . ALA A 1 229 ? -15.709 31.972 507.512 1.00 69.03 243 ALA A O 1
ATOM 741 N N . ASP A 1 230 ? -16.091 32.772 505.422 1.00 70.60 244 ASP A N 1
ATOM 742 C CA . ASP A 1 230 ? -17.459 32.263 505.363 1.00 69.77 244 ASP A CA 1
ATOM 743 C C . ASP A 1 230 ? -17.516 30.843 504.773 1.00 70.29 244 ASP A C 1
ATOM 744 O O . ASP A 1 230 ? -16.481 30.243 504.473 1.00 69.35 244 ASP A O 1
ATOM 749 N N . SER A 1 231 ? -18.724 30.305 504.649 1.00 73.85 245 SER A N 1
ATOM 750 C CA . SER A 1 231 ? -18.949 28.955 504.125 1.00 75.50 245 SER A CA 1
ATOM 751 C C . SER A 1 231 ? -18.296 28.716 502.761 1.00 75.16 245 SER A C 1
ATOM 752 O O . SER A 1 231 ? -17.713 27.670 502.535 1.00 75.17 245 SER A O 1
ATOM 755 N N . SER A 1 232 ? -18.378 29.698 501.868 1.00 77.79 246 SER A N 1
ATOM 756 C CA . SER A 1 232 ? -17.868 29.569 500.496 1.00 78.50 246 SER A CA 1
ATOM 757 C C . SER A 1 232 ? -16.371 29.837 500.333 1.00 76.82 246 SER A C 1
ATOM 758 O O . SER A 1 232 ? -15.898 29.968 499.206 1.00 78.20 246 SER A O 1
ATOM 761 N N . GLY A 1 233 ? -15.629 29.939 501.435 1.00 76.38 247 GLY A N 1
ATOM 762 C CA . GLY A 1 233 ? -14.183 30.197 501.378 1.00 73.69 247 GLY A CA 1
ATOM 763 C C . GLY A 1 233 ? -13.787 31.634 501.066 1.00 72.44 247 GLY A C 1
ATOM 764 O O . GLY A 1 233 ? -12.676 31.879 500.630 1.00 68.92 247 GLY A O 1
ATOM 765 N N . GLN A 1 234 ? -14.696 32.578 501.285 1.00 74.11 248 GLN A N 1
ATOM 766 C CA . GLN A 1 234 ? -14.383 34.000 501.174 1.00 76.12 248 GLN A CA 1
ATOM 767 C C . GLN A 1 234 ? -14.044 34.592 502.554 1.00 75.27 248 GLN A C 1
ATOM 768 O O . GLN A 1 234 ? -14.533 34.117 503.587 1.00 75.71 248 GLN A O 1
ATOM 774 N N . THR A 1 235 ? -13.222 35.640 502.551 1.00 71.23 249 THR A N 1
ATOM 775 C CA . THR A 1 235 ? -12.723 36.250 503.777 1.00 67.79 249 THR A CA 1
ATOM 776 C C . THR A 1 235 ? -13.107 37.728 503.897 1.00 68.21 249 THR A C 1
ATOM 777 O O . THR A 1 235 ? -12.919 38.523 502.964 1.00 64.99 249 THR A O 1
ATOM 781 N N . TYR A 1 236 ? -13.601 38.081 505.086 1.00 68.66 250 TYR A N 1
ATOM 782 C CA . TYR A 1 236 ? -13.931 39.464 505.442 1.00 69.14 250 TYR A CA 1
ATOM 783 C C . TYR A 1 236 ? -13.052 39.911 506.594 1.00 67.56 250 TYR A C 1
ATOM 784 O O . TYR A 1 236 ? -12.609 39.070 507.370 1.00 64.51 250 TYR A O 1
ATOM 793 N N . TYR A 1 237 ? -12.844 41.217 506.759 1.00 65.72 251 TYR A N 1
ATOM 794 C CA . TYR A 1 237 ? -12.299 41.694 508.018 1.00 65.00 251 TYR A CA 1
ATOM 795 C C . TYR A 1 237 ? -13.255 42.676 508.616 1.00 63.86 251 TYR A C 1
ATOM 796 O O . TYR A 1 237 ? -13.541 43.699 507.997 1.00 64.24 251 TYR A O 1
ATOM 805 N N . PHE A 1 238 ? -13.735 42.368 509.817 1.00 62.69 252 PHE A N 1
ATOM 806 C CA . PHE A 1 238 ? -14.674 43.236 510.514 1.00 64.62 252 PHE A CA 1
ATOM 807 C C . PHE A 1 238 ? -13.939 44.115 511.514 1.00 65.47 252 PHE A C 1
ATOM 808 O O . PHE A 1 238 ? -13.088 43.639 512.251 1.00 64.64 252 PHE A O 1
ATOM 816 N N . ASP A 1 239 ? -14.290 45.398 511.533 1.00 68.32 253 ASP A N 1
ATOM 817 C CA . ASP A 1 239 ? -13.585 46.411 512.333 1.00 69.67 253 ASP A CA 1
ATOM 818 C C . ASP A 1 239 ? -14.111 46.527 513.769 1.00 71.36 253 ASP A C 1
ATOM 819 O O . ASP A 1 239 ? -14.749 45.599 514.274 1.00 69.15 253 ASP A O 1
ATOM 824 N N . GLY A 1 240 ? -13.832 47.655 514.428 1.00 73.45 254 GLY A N 1
ATOM 825 C CA . GLY A 1 240 ? -14.276 47.849 515.824 1.00 76.69 254 GLY A CA 1
ATOM 826 C C . GLY A 1 240 ? -15.780 47.793 516.045 1.00 77.08 254 GLY A C 1
ATOM 827 O O . GLY A 1 240 ? -16.238 47.381 517.116 1.00 77.24 254 GLY A O 1
ATOM 828 N N . ASN A 1 241 ? -16.545 48.228 515.042 1.00 77.30 255 ASN A N 1
ATOM 829 C CA . ASN A 1 241 ? -18.007 48.229 515.106 1.00 76.05 255 ASN A CA 1
ATOM 830 C C . ASN A 1 241 ? -18.702 46.967 514.576 1.00 75.30 255 ASN A C 1
ATOM 831 O O . ASN A 1 241 ? -19.932 46.829 514.689 1.00 73.16 255 ASN A O 1
ATOM 836 N N . GLY A 1 242 ? -17.910 46.044 514.018 1.00 74.28 256 GLY A N 1
ATOM 837 C CA . GLY A 1 242 ? -18.430 44.796 513.457 1.00 72.56 256 GLY A CA 1
ATOM 838 C C . GLY A 1 242 ? -18.729 44.926 511.976 1.00 71.11 256 GLY A C 1
ATOM 839 O O . GLY A 1 242 ? -19.175 43.977 511.350 1.00 71.80 256 GLY A O 1
ATOM 840 N N . GLN A 1 243 ? -18.466 46.098 511.411 1.00 70.06 257 GLN A N 1
ATOM 841 C CA . GLN A 1 243 ? -18.727 46.371 510.012 1.00 69.12 257 GLN A CA 1
ATOM 842 C C . GLN A 1 243 ? -17.496 46.018 509.200 1.00 68.69 257 GLN A C 1
ATOM 843 O O . GLN A 1 243 ? -16.385 46.346 509.597 1.00 68.09 257 GLN A O 1
ATOM 849 N N . PRO A 1 244 ? -17.678 45.324 508.060 1.00 68.66 258 PRO A N 1
ATOM 850 C CA . PRO A 1 244 ? -16.499 44.924 507.304 1.00 66.77 258 PRO A CA 1
ATOM 851 C C . PRO A 1 244 ? -15.790 46.092 506.675 1.00 68.74 258 PRO A C 1
ATOM 852 O O . PRO A 1 244 ? -16.429 47.071 506.289 1.00 69.44 258 PRO A O 1
ATOM 856 N N . LEU A 1 245 ? -14.470 45.972 506.541 1.00 70.74 259 LEU A N 1
ATOM 857 C CA . LEU A 1 245 ? -13.693 47.017 505.884 1.00 70.47 259 LEU A CA 1
ATOM 858 C C . LEU A 1 245 ? -13.752 46.804 504.390 1.00 68.44 259 LEU A C 1
ATOM 859 O O . LEU A 1 245 ? -13.817 45.678 503.923 1.00 66.48 259 LEU A O 1
ATOM 864 N N . ILE A 1 246 ? -13.730 47.905 503.658 1.00 68.25 260 ILE A N 1
ATOM 865 C CA . ILE A 1 246 ? -13.807 47.899 502.221 1.00 68.95 260 ILE A CA 1
ATOM 866 C C . ILE A 1 246 ? -12.680 48.730 501.638 1.00 69.51 260 ILE A C 1
ATOM 867 O O . ILE A 1 246 ? -12.310 49.742 502.197 1.00 71.67 260 ILE A O 1
ATOM 872 N N . GLY A 1 247 ? -12.168 48.323 500.485 1.00 70.67 261 GLY A N 1
ATOM 873 C CA . GLY A 1 247 ? -11.121 49.062 499.804 1.00 68.69 261 GLY A CA 1
ATOM 874 C C . GLY A 1 247 ? -9.773 48.684 500.369 1.00 67.94 261 GLY A C 1
ATOM 875 O O . GLY A 1 247 ? -9.636 47.705 501.118 1.00 63.88 261 GLY A O 1
ATOM 876 N N . LEU A 1 248 ? -8.782 49.496 500.033 1.00 70.82 262 LEU A N 1
ATOM 877 C CA . LEU A 1 248 ? -7.418 49.213 500.417 1.00 72.24 262 LEU A CA 1
ATOM 878 C C . LEU A 1 248 ? -7.256 49.429 501.920 1.00 72.03 262 LEU A C 1
ATOM 879 O O . LEU A 1 248 ? -7.776 50.382 502.478 1.00 77.14 262 LEU A O 1
ATOM 884 N N . GLN A 1 249 ? -6.559 48.521 502.578 1.00 70.53 263 GLN A N 1
ATOM 885 C CA . GLN A 1 249 ? -6.403 48.586 504.020 1.00 72.50 263 GLN A CA 1
ATOM 886 C C . GLN A 1 249 ? -5.055 48.020 504.435 1.00 73.42 263 GLN A C 1
ATOM 887 O O . GLN A 1 249 ? -4.536 47.121 503.791 1.00 73.08 263 GLN A O 1
ATOM 893 N N . THR A 1 250 ? -4.513 48.518 505.537 1.00 73.75 264 THR A N 1
ATOM 894 C CA . THR A 1 250 ? -3.322 47.928 506.109 1.00 73.53 264 THR A CA 1
ATOM 895 C C . THR A 1 250 ? -3.700 47.313 507.436 1.00 72.28 264 THR A C 1
ATOM 896 O O . THR A 1 250 ? -4.243 47.999 508.271 1.00 72.23 264 THR A O 1
ATOM 900 N N . ILE A 1 251 ? -3.417 46.028 507.624 1.00 73.40 265 ILE A N 1
ATOM 901 C CA . ILE A 1 251 ? -3.779 45.321 508.847 1.00 77.87 265 ILE A CA 1
ATOM 902 C C . ILE A 1 251 ? -2.562 44.572 509.368 1.00 81.30 265 ILE A C 1
ATOM 903 O O . ILE A 1 251 ? -1.879 43.882 508.599 1.00 83.47 265 ILE A O 1
ATOM 908 N N . ASP A 1 252 ? -2.281 44.717 510.667 1.00 84.65 266 ASP A N 1
ATOM 909 C CA . ASP A 1 252 ? -1.097 44.109 511.280 1.00 82.80 266 ASP A CA 1
ATOM 910 C C . ASP A 1 252 ? 0.105 44.360 510.380 1.00 80.42 266 ASP A C 1
ATOM 911 O O . ASP A 1 252 ? 0.924 43.467 510.177 1.00 78.72 266 ASP A O 1
ATOM 916 N N . GLY A 1 253 ? 0.192 45.548 509.788 1.00 83.88 267 GLY A N 1
ATOM 917 C CA . GLY A 1 253 ? 1.312 45.846 508.881 1.00 86.07 267 GLY A CA 1
ATOM 918 C C . GLY A 1 253 ? 1.234 45.194 507.501 1.00 85.30 267 GLY A C 1
ATOM 919 O O . GLY A 1 253 ? 2.201 45.214 506.762 1.00 83.61 267 GLY A O 1
ATOM 920 N N . ASN A 1 254 ? 0.065 44.671 507.128 1.00 88.41 268 ASN A N 1
ATOM 921 C CA . ASN A 1 254 ? -0.143 43.991 505.847 1.00 82.40 268 ASN A CA 1
ATOM 922 C C . ASN A 1 254 ? -1.079 44.824 504.996 1.00 76.90 268 ASN A C 1
ATOM 923 O O . ASN A 1 254 ? -2.096 45.300 505.493 1.00 81.42 268 ASN A O 1
ATOM 928 N N . LEU A 1 255 ? -0.749 44.994 503.721 1.00 71.58 269 LEU A N 1
ATOM 929 C CA . LEU A 1 255 ? -1.598 45.749 502.804 1.00 71.55 269 LEU A CA 1
ATOM 930 C C . LEU A 1 255 ? -2.555 44.772 502.142 1.00 73.39 269 LEU A C 1
ATOM 931 O O . LEU A 1 255 ? -2.132 43.740 501.631 1.00 73.19 269 LEU A O 1
ATOM 936 N N . GLN A 1 256 ? -3.857 45.049 502.227 1.00 72.50 270 GLN A N 1
ATOM 937 C CA . GLN A 1 256 ? -4.877 44.180 501.635 1.00 70.35 270 GLN A CA 1
ATOM 938 C C . GLN A 1 256 ? -5.994 44.966 500.922 1.00 72.53 270 GLN A C 1
ATOM 939 O O . GLN A 1 256 ? -6.228 46.139 501.213 1.00 73.56 270 GLN A O 1
ATOM 945 N N . TYR A 1 257 ? -6.655 44.336 499.950 1.00 71.54 271 TYR A N 1
ATOM 946 C CA . TYR A 1 257 ? -7.763 44.991 499.232 1.00 69.04 271 TYR A CA 1
ATOM 947 C C . TYR A 1 257 ? -9.097 44.322 499.494 1.00 68.65 271 TYR A C 1
ATOM 948 O O . TYR A 1 257 ? -9.176 43.113 499.622 1.00 65.66 271 TYR A O 1
ATOM 957 N N . PHE A 1 258 ? -10.166 45.102 499.589 1.00 72.47 272 PHE A N 1
ATOM 958 C CA . PHE A 1 258 ? -11.489 44.501 499.778 1.00 71.98 272 PHE A CA 1
ATOM 959 C C . PHE A 1 258 ? -12.493 45.052 498.764 1.00 73.34 272 PHE A C 1
ATOM 960 O O . PHE A 1 258 ? -12.547 46.252 498.511 1.00 75.24 272 PHE A O 1
ATOM 968 N N . ASN A 1 259 ? -13.311 44.183 498.188 1.00 73.31 273 ASN A N 1
ATOM 969 C CA . ASN A 1 259 ? -14.291 44.629 497.209 1.00 74.25 273 ASN A CA 1
ATOM 970 C C . ASN A 1 259 ? -15.417 45.408 497.882 1.00 75.72 273 ASN A C 1
ATOM 971 O O . ASN A 1 259 ? -15.509 45.460 499.108 1.00 75.43 273 ASN A O 1
ATOM 976 N N . GLN A 1 260 ? -16.282 46.003 497.081 1.00 76.50 274 GLN A N 1
ATOM 977 C CA . GLN A 1 260 ? -17.304 46.887 497.611 1.00 78.35 274 GLN A CA 1
ATOM 978 C C . GLN A 1 260 ? -18.301 46.179 498.541 1.00 76.46 274 GLN A C 1
ATOM 979 O O . GLN A 1 260 ? -19.044 46.846 499.259 1.00 75.04 274 GLN A O 1
ATOM 985 N N . GLN A 1 261 ? -18.315 44.851 498.529 1.00 75.41 275 GLN A N 1
ATOM 986 C CA . GLN A 1 261 ? -19.150 44.078 499.456 1.00 76.10 275 GLN A CA 1
ATOM 987 C C . GLN A 1 261 ? -18.393 43.574 500.668 1.00 74.94 275 GLN A C 1
ATOM 988 O O . GLN A 1 261 ? -18.951 42.835 501.465 1.00 71.80 275 GLN A O 1
ATOM 994 N N . GLY A 1 262 ? -17.113 43.934 500.780 1.00 76.55 276 GLY A N 1
ATOM 995 C CA . GLY A 1 262 ? -16.282 43.599 501.929 1.00 73.91 276 GLY A CA 1
ATOM 996 C C . GLY A 1 262 ? -15.489 42.310 501.846 1.00 72.57 276 GLY A C 1
ATOM 997 O O . GLY A 1 262 ? -14.869 41.892 502.826 1.00 74.97 276 GLY A O 1
ATOM 998 N N . VAL A 1 263 ? -15.473 41.687 500.671 1.00 71.70 277 VAL A N 1
ATOM 999 C CA . VAL A 1 263 ? -14.797 40.406 500.474 1.00 69.53 277 VAL A CA 1
ATOM 1000 C C . VAL A 1 263 ? -13.323 40.639 500.170 1.00 67.06 277 VAL A C 1
ATOM 1001 O O . VAL A 1 263 ? -12.974 41.621 499.532 1.00 66.57 277 VAL A O 1
ATOM 1005 N N . GLN A 1 264 ? -12.464 39.732 500.616 1.00 66.21 278 GLN A N 1
ATOM 1006 C CA . GLN A 1 264 ? -11.025 39.902 500.424 1.00 67.11 278 GLN A CA 1
ATOM 1007 C C . GLN A 1 264 ? -10.523 39.356 499.090 1.00 66.60 278 GLN A C 1
ATOM 1008 O O . GLN A 1 264 ? -10.748 38.191 498.761 1.00 69.00 278 GLN A O 1
ATOM 1014 N N . ILE A 1 265 ? -9.822 40.200 498.341 1.00 64.87 279 ILE A N 1
ATOM 1015 C CA . ILE A 1 265 ? -9.192 39.766 497.100 1.00 64.10 279 ILE A CA 1
ATOM 1016 C C . ILE A 1 265 ? -7.933 38.947 497.423 1.00 65.90 279 ILE A C 1
ATOM 1017 O O . ILE A 1 265 ? -7.039 39.414 498.138 1.00 65.99 279 ILE A O 1
ATOM 1022 N N . LYS A 1 266 ? -7.876 37.731 496.871 1.00 66.90 280 LYS A N 1
ATOM 1023 C CA . LYS A 1 266 ? -6.768 36.781 497.054 1.00 64.84 280 LYS A CA 1
ATOM 1024 C C . LYS A 1 266 ? -6.376 36.202 495.701 1.00 63.68 280 LYS A C 1
ATOM 1025 O O . LYS A 1 266 ? -7.216 35.732 494.948 1.00 65.17 280 LYS A O 1
ATOM 1031 N N . GLY A 1 267 ? -5.088 36.215 495.392 1.00 63.47 281 GLY A N 1
ATOM 1032 C CA . GLY A 1 267 ? -4.594 35.615 494.161 1.00 62.33 281 GLY A CA 1
ATOM 1033 C C . GLY A 1 267 ? -5.067 36.376 492.947 1.00 62.24 281 GLY A C 1
ATOM 1034 O O . GLY A 1 267 ? -5.638 35.792 492.030 1.00 65.23 281 GLY A O 1
ATOM 1035 N N . GLY A 1 268 ? -4.830 37.684 492.943 1.00 61.30 282 GLY A N 1
ATOM 1036 C CA . GLY A 1 268 ? -5.112 38.492 491.762 1.00 62.90 282 GLY A CA 1
ATOM 1037 C C . GLY A 1 268 ? -4.649 39.939 491.816 1.00 65.30 282 GLY A C 1
ATOM 1038 O O . GLY A 1 268 ? -4.420 40.498 492.882 1.00 65.03 282 GLY A O 1
ATOM 1039 N N . PHE A 1 269 ? -4.520 40.546 490.645 1.00 69.98 283 PHE A N 1
ATOM 1040 C CA . PHE A 1 269 ? -4.238 41.976 490.536 1.00 74.49 283 PHE A CA 1
ATOM 1041 C C . PHE A 1 269 ? -5.502 42.790 490.787 1.00 74.56 283 PHE A C 1
ATOM 1042 O O . PHE A 1 269 ? -6.616 42.270 490.769 1.00 76.45 283 PHE A O 1
ATOM 1050 N N . GLN A 1 270 ? -5.310 44.085 490.997 1.00 73.07 284 GLN A N 1
ATOM 1051 C CA . GLN A 1 270 ? -6.389 44.951 491.422 1.00 71.60 284 GLN A CA 1
ATOM 1052 C C . GLN A 1 270 ? -5.975 46.394 491.254 1.00 73.05 284 GLN A C 1
ATOM 1053 O O . GLN A 1 270 ? -4.973 46.811 491.826 1.00 74.70 284 GLN A O 1
ATOM 1059 N N . ASP A 1 271 ? -6.753 47.154 490.487 1.00 78.57 285 ASP A N 1
ATOM 1060 C CA . ASP A 1 271 ? -6.422 48.544 490.194 1.00 84.37 285 ASP A CA 1
ATOM 1061 C C . ASP A 1 271 ? -7.029 49.457 491.245 1.00 87.66 285 ASP A C 1
ATOM 1062 O O . ASP A 1 271 ? -8.154 49.923 491.110 1.00 92.74 285 ASP A O 1
ATOM 1067 N N . VAL A 1 272 ? -6.273 49.690 492.311 1.00 93.00 286 VAL A N 1
ATOM 1068 C CA . VAL A 1 272 ? -6.692 50.560 493.402 1.00 93.58 286 VAL A CA 1
ATOM 1069 C C . VAL A 1 272 ? -5.766 51.737 493.378 1.00 90.70 286 VAL A C 1
ATOM 1070 O O . VAL A 1 272 ? -4.568 51.561 493.272 1.00 89.05 286 VAL A O 1
ATOM 1074 N N . ASN A 1 273 ? -6.324 52.924 493.543 1.00 94.42 287 ASN A N 1
ATOM 1075 C CA . ASN A 1 273 ? -5.623 54.183 493.286 1.00 99.58 287 ASN A CA 1
ATOM 1076 C C . ASN A 1 273 ? -5.228 54.279 491.804 1.00 101.26 287 ASN A C 1
ATOM 1077 O O . ASN A 1 273 ? -5.924 53.744 490.938 1.00 100.81 287 ASN A O 1
ATOM 1082 N N . ASN A 1 274 ? -4.140 54.972 491.499 1.00 105.59 288 ASN A N 1
ATOM 1083 C CA . ASN A 1 274 ? -3.604 54.925 490.151 1.00 110.35 288 ASN A CA 1
ATOM 1084 C C . ASN A 1 274 ? -3.035 53.525 489.882 1.00 107.07 288 ASN A C 1
ATOM 1085 O O . ASN A 1 274 ? -3.191 52.967 488.798 1.00 108.08 288 ASN A O 1
ATOM 1090 N N . LYS A 1 275 ? -2.484 52.929 490.930 1.00 100.09 289 LYS A N 1
ATOM 1091 C CA . LYS A 1 275 ? -1.592 51.778 490.846 1.00 95.80 289 LYS A CA 1
ATOM 1092 C C . LYS A 1 275 ? -2.334 50.454 490.614 1.00 92.93 289 LYS A C 1
ATOM 1093 O O . LYS A 1 275 ? -3.576 50.363 490.647 1.00 93.23 289 LYS A O 1
ATOM 1099 N N . ARG A 1 276 ? -1.527 49.428 490.386 1.00 88.26 290 ARG A N 1
ATOM 1100 C CA . ARG A 1 276 ? -1.983 48.051 490.182 1.00 85.65 290 ARG A CA 1
ATOM 1101 C C . ARG A 1 276 ? -1.218 47.078 491.076 1.00 78.97 290 ARG A C 1
ATOM 1102 O O . ARG A 1 276 ? -0.026 46.942 490.909 1.00 79.07 290 ARG A O 1
ATOM 1110 N N . ILE A 1 277 ? -1.888 46.437 492.032 1.00 73.10 291 ILE A N 1
ATOM 1111 C CA . ILE A 1 277 ? -1.206 45.621 493.024 1.00 68.70 291 ILE A CA 1
ATOM 1112 C C . ILE A 1 277 ? -1.672 44.176 492.997 1.00 67.62 291 ILE A C 1
ATOM 1113 O O . ILE A 1 277 ? -2.865 43.911 492.932 1.00 71.26 291 ILE A O 1
ATOM 1118 N N . TYR A 1 278 ? -0.746 43.246 493.132 1.00 64.84 292 TYR A N 1
ATOM 1119 C CA . TYR A 1 278 ? -1.111 41.850 493.191 1.00 63.85 292 TYR A CA 1
ATOM 1120 C C . TYR A 1 278 ? -1.226 41.476 494.652 1.00 63.52 292 TYR A C 1
ATOM 1121 O O . TYR A 1 278 ? -0.421 41.918 495.485 1.00 58.92 292 TYR A O 1
ATOM 1130 N N . PHE A 1 279 ? -2.228 40.661 494.962 1.00 64.63 293 PHE A N 1
ATOM 1131 C CA . PHE A 1 279 ? -2.434 40.197 496.320 1.00 65.09 293 PHE A CA 1
ATOM 1132 C C . PHE A 1 279 ? -2.312 38.697 496.380 1.00 69.23 293 PHE A C 1
ATOM 1133 O O . PHE A 1 279 ? -2.838 37.997 495.513 1.00 74.51 293 PHE A O 1
ATOM 1141 N N . ALA A 1 280 ? -1.635 38.202 497.411 1.00 71.12 294 ALA A N 1
ATOM 1142 C CA . ALA A 1 280 ? -1.275 36.789 497.503 1.00 74.22 294 ALA A CA 1
ATOM 1143 C C . ALA A 1 280 ? -2.467 35.820 497.647 1.00 77.73 294 ALA A C 1
ATOM 1144 O O . ALA A 1 280 ? -3.514 36.195 498.171 1.00 77.42 294 ALA A O 1
ATOM 1146 N N . PRO A 1 281 ? -2.304 34.574 497.161 1.00 82.24 295 PRO A N 1
ATOM 1147 C CA . PRO A 1 281 ? -3.377 33.590 497.121 1.00 84.71 295 PRO A CA 1
ATOM 1148 C C . PRO A 1 281 ? -4.026 33.206 498.431 1.00 87.15 295 PRO A C 1
ATOM 1149 O O . PRO A 1 281 ? -5.250 32.974 498.454 1.00 95.76 295 PRO A O 1
ATOM 1153 N N . ASN A 1 282 ? -3.255 33.081 499.500 1.00 80.33 296 ASN A N 1
ATOM 1154 C CA . ASN A 1 282 ? -3.872 32.686 500.777 1.00 80.94 296 ASN A CA 1
ATOM 1155 C C . ASN A 1 282 ? -3.916 33.785 501.818 1.00 77.15 296 ASN A C 1
ATOM 1156 O O . ASN A 1 282 ? -4.926 33.976 502.479 1.00 70.22 296 ASN A O 1
ATOM 1161 N N . THR A 1 283 ? -2.822 34.521 501.940 1.00 75.84 297 THR A N 1
ATOM 1162 C CA . THR A 1 283 ? -2.755 35.606 502.897 1.00 73.45 297 THR A CA 1
ATOM 1163 C C . THR A 1 283 ? -3.540 36.806 502.403 1.00 74.28 297 THR A C 1
ATOM 1164 O O . THR A 1 283 ? -4.193 37.498 503.192 1.00 78.38 297 THR A O 1
ATOM 1168 N N . GLY A 1 284 ? -3.474 37.054 501.100 1.00 72.15 298 GLY A N 1
ATOM 1169 C CA . GLY A 1 284 ? -4.056 38.261 500.534 1.00 71.37 298 GLY A CA 1
ATOM 1170 C C . GLY A 1 284 ? -3.151 39.459 500.674 1.00 67.66 298 GLY A C 1
ATOM 1171 O O . GLY A 1 284 ? -3.584 40.564 500.438 1.00 66.59 298 GLY A O 1
ATOM 1172 N N . ASN A 1 285 ? -1.881 39.240 501.027 1.00 66.31 299 ASN A N 1
ATOM 1173 C CA . ASN A 1 285 ? -0.939 40.342 501.234 1.00 64.66 299 ASN A CA 1
ATOM 1174 C C . ASN A 1 285 ? -0.313 40.823 499.930 1.00 65.03 299 ASN A C 1
ATOM 1175 O O . ASN A 1 285 ? -0.103 40.040 498.999 1.00 65.86 299 ASN A O 1
ATOM 1180 N N . ALA A 1 286 ? -0.044 42.126 499.857 1.00 66.01 300 ALA A N 1
ATOM 1181 C CA . ALA A 1 286 ? 0.562 42.720 498.673 1.00 67.62 300 ALA A CA 1
ATOM 1182 C C . ALA A 1 286 ? 1.956 42.163 498.451 1.00 70.91 300 ALA A C 1
ATOM 1183 O O . ALA A 1 286 ? 2.727 42.047 499.397 1.00 73.40 300 ALA A O 1
ATOM 1185 N N . VAL A 1 287 ? 2.249 41.810 497.202 1.00 73.75 301 VAL A N 1
ATOM 1186 C CA . VAL A 1 287 ? 3.530 41.249 496.828 1.00 72.49 301 VAL A CA 1
ATOM 1187 C C . VAL A 1 287 ? 3.846 41.608 495.398 1.00 73.11 301 VAL A C 1
ATOM 1188 O O . VAL A 1 287 ? 2.955 41.862 494.586 1.00 73.85 301 VAL A O 1
ATOM 1192 N N . ALA A 1 288 ? 5.134 41.630 495.103 1.00 74.76 302 ALA A N 1
ATOM 1193 C CA . ALA A 1 288 ? 5.585 41.858 493.759 1.00 75.35 302 ALA A CA 1
ATOM 1194 C C . ALA A 1 288 ? 5.118 40.685 492.885 1.00 73.94 302 ALA A C 1
ATOM 1195 O O . ALA A 1 288 ? 5.117 39.509 493.300 1.00 71.16 302 ALA A O 1
ATOM 1197 N N . ASN A 1 289 ? 4.726 41.016 491.665 1.00 71.77 303 ASN A N 1
ATOM 1198 C CA . ASN A 1 289 ? 4.313 40.011 490.719 1.00 70.63 303 ASN A CA 1
ATOM 1199 C C . ASN A 1 289 ? 4.532 40.504 489.313 1.00 72.52 303 ASN A C 1
ATOM 1200 O O . ASN A 1 289 ? 4.698 41.707 489.053 1.00 72.19 303 ASN A O 1
ATOM 1205 N N . THR A 1 290 ? 4.557 39.549 488.394 1.00 76.55 304 THR A N 1
ATOM 1206 C CA . THR A 1 290 ? 4.736 39.845 486.987 1.00 75.95 304 THR A CA 1
ATOM 1207 C C . THR A 1 290 ? 3.516 39.382 486.236 1.00 76.64 304 THR A C 1
ATOM 1208 O O . THR A 1 290 ? 2.914 38.374 486.575 1.00 75.92 304 THR A O 1
ATOM 1212 N N . GLU A 1 291 ? 3.155 40.127 485.213 1.00 80.88 305 GLU A N 1
ATOM 1213 C CA . GLU A 1 291 ? 2.079 39.713 484.338 1.00 84.05 305 GLU A CA 1
ATOM 1214 C C . GLU A 1 291 ? 2.531 39.973 482.924 1.00 87.84 305 GLU A C 1
ATOM 1215 O O . GLU A 1 291 ? 3.482 40.731 482.683 1.00 83.75 305 GLU A O 1
ATOM 1221 N N . ILE A 1 292 ? 1.820 39.359 481.991 1.00 94.79 306 ILE A N 1
ATOM 1222 C CA . ILE A 1 292 ? 2.158 39.509 480.587 1.00 97.16 306 ILE A CA 1
ATOM 1223 C C . ILE A 1 292 ? 1.256 40.582 479.968 1.00 93.22 306 ILE A C 1
ATOM 1224 O O . ILE A 1 292 ? 0.054 40.400 479.826 1.00 88.69 306 ILE A O 1
ATOM 1229 N N . ILE A 1 293 ? 1.854 41.720 479.649 1.00 94.41 307 ILE A N 1
ATOM 1230 C CA . ILE A 1 293 ? 1.157 42.820 478.999 1.00 96.63 307 ILE A CA 1
ATOM 1231 C C . ILE A 1 293 ? 1.573 42.789 477.539 1.00 100.66 307 ILE A C 1
ATOM 1232 O O . ILE A 1 293 ? 2.767 42.708 477.233 1.00 104.51 307 ILE A O 1
ATOM 1237 N N . ASN A 1 294 ? 0.589 42.874 476.643 1.00 101.73 308 ASN A N 1
ATOM 1238 C CA . ASN A 1 294 ? 0.798 42.606 475.229 1.00 100.88 308 ASN A CA 1
ATOM 1239 C C . ASN A 1 294 ? 1.459 41.226 475.137 1.00 97.53 308 ASN A C 1
ATOM 1240 O O . ASN A 1 294 ? 0.899 40.236 475.652 1.00 89.78 308 ASN A O 1
ATOM 1245 N N . GLY A 1 295 ? 2.645 41.158 474.535 1.00 96.95 309 GLY A N 1
ATOM 1246 C CA . GLY A 1 295 ? 3.376 39.898 474.428 1.00 96.13 309 GLY A CA 1
ATOM 1247 C C . GLY A 1 295 ? 4.603 39.775 475.318 1.00 96.60 309 GLY A C 1
ATOM 1248 O O . GLY A 1 295 ? 5.381 38.839 475.154 1.00 96.27 309 GLY A O 1
ATOM 1249 N N . LYS A 1 296 ? 4.774 40.686 476.273 1.00 99.10 310 LYS A N 1
ATOM 1250 C CA . LYS A 1 296 ? 6.019 40.778 477.051 1.00 96.37 310 LYS A CA 1
ATOM 1251 C C . LYS A 1 296 ? 5.756 40.727 478.566 1.00 93.65 310 LYS A C 1
ATOM 1252 O O . LYS A 1 296 ? 4.809 41.349 479.059 1.00 96.59 310 LYS A O 1
ATOM 1254 N N . LEU A 1 297 ? 6.588 39.980 479.296 1.00 85.66 311 LEU A N 1
ATOM 1255 C CA . LEU A 1 297 ? 6.472 39.945 480.760 1.00 80.20 311 LEU A CA 1
ATOM 1256 C C . LEU A 1 297 ? 6.783 41.340 481.288 1.00 77.89 311 LEU A C 1
ATOM 1257 O O . LEU A 1 297 ? 7.642 42.033 480.736 1.00 74.95 311 LEU A O 1
ATOM 1262 N N . GLN A 1 298 ? 6.039 41.760 482.311 1.00 77.33 312 GLN A N 1
ATOM 1263 C CA . GLN A 1 298 ? 6.254 43.037 483.003 1.00 73.34 312 GLN A CA 1
ATOM 1264 C C . GLN A 1 298 ? 6.311 42.695 484.464 1.00 71.10 312 GLN A C 1
ATOM 1265 O O . GLN A 1 298 ? 5.755 41.681 484.893 1.00 67.09 312 GLN A O 1
ATOM 1271 N N . GLY A 1 299 ? 6.943 43.568 485.244 1.00 72.55 313 GLY A N 1
ATOM 1272 C CA . GLY A 1 299 ? 7.045 43.375 486.691 1.00 72.48 313 GLY A CA 1
ATOM 1273 C C . GLY A 1 299 ? 6.309 44.469 487.436 1.00 73.13 313 GLY A C 1
ATOM 1274 O O . GLY A 1 299 ? 6.362 45.646 487.075 1.00 71.61 313 GLY A O 1
ATOM 1275 N N . ARG A 1 300 ? 5.625 44.057 488.492 1.00 75.22 314 ARG A N 1
ATOM 1276 C CA . ARG A 1 300 ? 4.870 44.944 489.343 1.00 79.16 314 ARG A CA 1
ATOM 1277 C C . ARG A 1 300 ? 5.367 44.755 490.760 1.00 77.08 314 ARG A C 1
ATOM 1278 O O . ARG A 1 300 ? 5.482 43.617 491.221 1.00 73.78 314 ARG A O 1
ATOM 1286 N N . ASP A 1 301 ? 5.664 45.857 491.455 1.00 79.02 315 ASP A N 1
ATOM 1287 C CA . ASP A 1 301 ? 6.192 45.745 492.818 1.00 79.27 315 ASP A CA 1
ATOM 1288 C C . ASP A 1 301 ? 5.070 45.634 493.877 1.00 79.54 315 ASP A C 1
ATOM 1289 O O . ASP A 1 301 ? 3.888 45.458 493.542 1.00 76.36 315 ASP A O 1
ATOM 1294 N N . ALA A 1 302 ? 5.457 45.680 495.150 1.00 78.08 316 ALA A N 1
ATOM 1295 C CA . ALA A 1 302 ? 4.519 45.536 496.263 1.00 78.53 316 ALA A CA 1
ATOM 1296 C C . ALA A 1 302 ? 3.579 46.757 496.384 1.00 78.00 316 ALA A C 1
ATOM 1297 O O . ALA A 1 302 ? 2.443 46.638 496.858 1.00 76.36 316 ALA A O 1
ATOM 1299 N N . ASN A 1 303 ? 4.053 47.917 495.963 1.00 76.66 317 ASN A N 1
ATOM 1300 C CA . ASN A 1 303 ? 3.241 49.145 495.989 1.00 84.23 317 ASN A CA 1
ATOM 1301 C C . ASN A 1 303 ? 2.282 49.318 494.801 1.00 84.26 317 ASN A C 1
ATOM 1302 O O . ASN A 1 303 ? 1.494 50.272 494.767 1.00 87.06 317 ASN A O 1
ATOM 1307 N N . GLY A 1 304 ? 2.345 48.409 493.833 1.00 81.28 318 GLY A N 1
ATOM 1308 C CA . GLY A 1 304 ? 1.518 48.513 492.630 1.00 81.55 318 GLY A CA 1
ATOM 1309 C C . GLY A 1 304 ? 2.151 49.300 491.500 1.00 79.65 318 GLY A C 1
ATOM 1310 O O . GLY A 1 304 ? 1.548 49.462 490.439 1.00 77.78 318 GLY A O 1
ATOM 1311 N N . ASN A 1 305 ? 3.364 49.798 491.727 1.00 80.16 319 ASN A N 1
ATOM 1312 C CA . ASN A 1 305 ? 4.126 50.502 490.691 1.00 84.76 319 ASN A CA 1
ATOM 1313 C C . ASN A 1 305 ? 4.939 49.544 489.830 1.00 85.61 319 ASN A C 1
ATOM 1314 O O . ASN A 1 305 ? 5.540 48.572 490.340 1.00 80.16 319 ASN A O 1
ATOM 1319 N N . GLN A 1 306 ? 4.982 49.844 488.532 1.00 84.41 320 GLN A N 1
ATOM 1320 C CA . GLN A 1 306 ? 5.793 49.063 487.615 1.00 83.66 320 GLN A CA 1
ATOM 1321 C C . GLN A 1 306 ? 7.265 49.203 487.984 1.00 87.54 320 GLN A C 1
ATOM 1322 O O . GLN A 1 306 ? 7.671 50.232 488.536 1.00 82.46 320 GLN A O 1
ATOM 1328 N N . VAL A 1 307 ? 8.053 48.151 487.706 1.00 89.74 321 VAL A N 1
ATOM 1329 C CA . VAL A 1 307 ? 9.486 48.140 488.047 1.00 86.47 321 VAL A CA 1
ATOM 1330 C C . VAL A 1 307 ? 10.324 48.458 486.809 1.00 82.35 321 VAL A C 1
ATOM 1331 O O . VAL A 1 307 ? 10.178 47.841 485.746 1.00 77.05 321 VAL A O 1
ATOM 1335 N N . LYS A 1 308 ? 11.185 49.452 486.978 1.00 83.65 322 LYS A N 1
ATOM 1336 C CA . LYS A 1 308 ? 12.052 49.940 485.932 1.00 85.02 322 LYS A CA 1
ATOM 1337 C C . LYS A 1 308 ? 13.453 49.973 486.527 1.00 80.68 322 LYS A C 1
ATOM 1338 O O . LYS A 1 308 ? 13.642 50.428 487.657 1.00 82.96 322 LYS A O 1
ATOM 1340 N N . ASN A 1 309 ? 14.427 49.472 485.768 1.00 74.59 323 ASN A N 1
ATOM 1341 C CA . ASN A 1 309 ? 15.831 49.452 486.189 1.00 74.28 323 ASN A CA 1
ATOM 1342 C C . ASN A 1 309 ? 15.979 48.839 487.563 1.00 71.57 323 ASN A C 1
ATOM 1343 O O . ASN A 1 309 ? 16.370 49.515 488.481 1.00 72.35 323 ASN A O 1
ATOM 1348 N N . ALA A 1 310 ? 15.650 47.552 487.681 1.00 71.42 324 ALA A N 1
ATOM 1349 C CA . ALA A 1 310 ? 15.710 46.843 488.954 1.00 66.64 324 ALA A CA 1
ATOM 1350 C C . ALA A 1 310 ? 15.350 45.362 488.833 1.00 65.60 324 ALA A C 1
ATOM 1351 O O . ALA A 1 310 ? 14.742 44.918 487.846 1.00 58.41 324 ALA A O 1
ATOM 1353 N N . PHE A 1 311 ? 15.714 44.631 489.891 1.00 67.71 325 PHE A N 1
ATOM 1354 C CA . PHE A 1 311 ? 15.312 43.257 490.103 1.00 69.80 325 PHE A CA 1
ATOM 1355 C C . PHE A 1 311 ? 13.952 43.238 490.804 1.00 74.46 325 PHE A C 1
ATOM 1356 O O . PHE A 1 311 ? 13.741 43.973 491.764 1.00 78.27 325 PHE A O 1
ATOM 1364 N N . SER A 1 312 ? 13.060 42.353 490.359 1.00 77.85 326 SER A N 1
ATOM 1365 C CA . SER A 1 312 ? 11.748 42.148 491.006 1.00 75.20 326 SER A CA 1
ATOM 1366 C C . SER A 1 312 ? 11.303 40.703 490.839 1.00 71.52 326 SER A C 1
ATOM 1367 O O . SER A 1 312 ? 11.534 40.101 489.791 1.00 75.76 326 SER A O 1
ATOM 1370 N N . LYS A 1 313 ? 10.656 40.148 491.854 1.00 64.15 327 LYS A N 1
ATOM 1371 C CA . LYS A 1 313 ? 10.185 38.771 491.767 1.00 62.23 327 LYS A CA 1
ATOM 1372 C C . LYS A 1 313 ? 8.761 38.589 491.199 1.00 65.12 327 LYS A C 1
ATOM 1373 O O . LYS A 1 313 ? 8.034 39.568 490.929 1.00 65.50 327 LYS A O 1
ATOM 1379 N N . ASP A 1 314 ? 8.391 37.313 491.029 1.00 64.23 328 ASP A N 1
ATOM 1380 C CA . ASP A 1 314 ? 6.999 36.893 490.867 1.00 65.69 328 ASP A CA 1
ATOM 1381 C C . ASP A 1 314 ? 6.565 35.941 492.010 1.00 64.90 328 ASP A C 1
ATOM 1382 O O . ASP A 1 314 ? 7.389 35.445 492.776 1.00 62.74 328 ASP A O 1
ATOM 1387 N N . VAL A 1 315 ? 5.268 35.679 492.102 1.00 64.17 329 VAL A N 1
ATOM 1388 C CA . VAL A 1 315 ? 4.722 34.878 493.198 1.00 64.42 329 VAL A CA 1
ATOM 1389 C C . VAL A 1 315 ? 5.393 33.515 493.339 1.00 61.78 329 VAL A C 1
ATOM 1390 O O . VAL A 1 315 ? 5.581 33.018 494.447 1.00 58.06 329 VAL A O 1
ATOM 1394 N N . ALA A 1 316 ? 5.735 32.903 492.220 1.00 64.71 330 ALA A N 1
ATOM 1395 C CA . ALA A 1 316 ? 6.381 31.586 492.265 1.00 67.38 330 ALA A CA 1
ATOM 1396 C C . ALA A 1 316 ? 7.730 31.622 493.012 1.00 65.53 330 ALA A C 1
ATOM 1397 O O . ALA A 1 316 ? 8.099 30.660 493.688 1.00 60.29 330 ALA A O 1
ATOM 1399 N N . GLY A 1 317 ? 8.442 32.749 492.903 1.00 67.16 331 GLY A N 1
ATOM 1400 C CA . GLY A 1 317 ? 9.749 32.928 493.569 1.00 66.60 331 GLY A CA 1
ATOM 1401 C C . GLY A 1 317 ? 10.937 33.191 492.644 1.00 64.70 331 GLY A C 1
ATOM 1402 O O . GLY A 1 317 ? 12.066 33.239 493.118 1.00 64.83 331 GLY A O 1
ATOM 1403 N N . ASN A 1 318 ? 10.671 33.364 491.344 1.00 61.41 332 ASN A N 1
ATOM 1404 C CA . ASN A 1 318 ? 11.677 33.680 490.348 1.00 59.96 332 ASN A CA 1
ATOM 1405 C C . ASN A 1 318 ? 11.990 35.152 490.340 1.00 59.37 332 ASN A C 1
ATOM 1406 O O . ASN A 1 318 ? 11.091 35.996 490.396 1.00 66.16 332 ASN A O 1
ATOM 1411 N N . THR A 1 319 ? 13.264 35.468 490.207 1.00 57.26 333 THR A N 1
ATOM 1412 C CA . THR A 1 319 ? 13.687 36.847 490.139 1.00 58.01 333 THR A CA 1
ATOM 1413 C C . THR A 1 319 ? 13.982 37.197 488.695 1.00 59.43 333 THR A C 1
ATOM 1414 O O . THR A 1 319 ? 14.518 36.370 487.964 1.00 61.10 333 THR A O 1
ATOM 1418 N N . PHE A 1 320 ? 13.577 38.397 488.281 1.00 58.93 334 PHE A N 1
ATOM 1419 C CA . PHE A 1 320 ? 13.859 38.915 486.939 1.00 60.40 334 PHE A CA 1
ATOM 1420 C C . PHE A 1 320 ? 14.571 40.237 487.127 1.00 62.30 334 PHE A C 1
ATOM 1421 O O . PHE A 1 320 ? 14.619 40.757 488.237 1.00 64.03 334 PHE A O 1
ATOM 1429 N N . TYR A 1 321 ? 15.112 40.773 486.045 1.00 61.85 335 TYR A N 1
ATOM 1430 C CA . TYR A 1 321 ? 15.607 42.144 486.042 1.00 64.63 335 TYR A CA 1
ATOM 1431 C C . TYR A 1 321 ? 14.909 42.869 484.922 1.00 64.23 335 TYR A C 1
ATOM 1432 O O . TYR A 1 321 ? 14.782 42.338 483.829 1.00 68.42 335 TYR A O 1
ATOM 1441 N N . PHE A 1 322 ? 14.464 44.092 485.185 1.00 63.31 336 PHE A N 1
ATOM 1442 C CA . PHE A 1 322 ? 13.725 44.848 484.186 1.00 65.72 336 PHE A CA 1
ATOM 1443 C C . PHE A 1 322 ? 14.434 46.157 483.892 1.00 69.62 336 PHE A C 1
ATOM 1444 O O . PHE A 1 322 ? 14.766 46.895 484.814 1.00 73.77 336 PHE A O 1
ATOM 1452 N N . ASP A 1 323 ? 14.643 46.446 482.609 1.00 73.41 337 ASP A N 1
ATOM 1453 C CA . ASP A 1 323 ? 15.442 47.610 482.193 1.00 76.00 337 ASP A CA 1
ATOM 1454 C C . ASP A 1 323 ? 14.646 48.930 482.236 1.00 79.35 337 ASP A C 1
ATOM 1455 O O . ASP A 1 323 ? 13.492 48.946 482.676 1.00 83.89 337 ASP A O 1
ATOM 1460 N N . ALA A 1 324 ? 15.263 50.020 481.792 1.00 81.47 338 ALA A N 1
ATOM 1461 C CA . ALA A 1 324 ? 14.607 51.325 481.746 1.00 87.42 338 ALA A CA 1
ATOM 1462 C C . ALA A 1 324 ? 13.301 51.331 480.954 1.00 89.48 338 ALA A C 1
ATOM 1463 O O . ALA A 1 324 ? 12.379 52.041 481.306 1.00 92.58 338 ALA A O 1
ATOM 1465 N N . ASN A 1 325 ? 13.220 50.533 479.898 1.00 89.83 339 ASN A N 1
ATOM 1466 C CA . ASN A 1 325 ? 11.982 50.435 479.092 1.00 90.48 339 ASN A CA 1
ATOM 1467 C C . ASN A 1 325 ? 10.910 49.507 479.704 1.00 88.72 339 ASN A C 1
ATOM 1468 O O . ASN A 1 325 ? 9.885 49.251 479.083 1.00 88.17 339 ASN A O 1
ATOM 1473 N N . GLY A 1 326 ? 11.175 48.974 480.898 1.00 87.85 340 GLY A N 1
ATOM 1474 C CA . GLY A 1 326 ? 10.286 48.023 481.580 1.00 88.91 340 GLY A CA 1
ATOM 1475 C C . GLY A 1 326 ? 10.429 46.545 481.210 1.00 86.91 340 GLY A C 1
ATOM 1476 O O . GLY A 1 326 ? 9.836 45.665 481.855 1.00 82.72 340 GLY A O 1
ATOM 1477 N N . VAL A 1 327 ? 11.228 46.270 480.182 1.00 86.80 341 VAL A N 1
ATOM 1478 C CA . VAL A 1 327 ? 11.286 44.941 479.559 1.00 87.18 341 VAL A CA 1
ATOM 1479 C C . VAL A 1 327 ? 12.287 44.047 480.284 1.00 82.92 341 VAL A C 1
ATOM 1480 O O . VAL A 1 327 ? 13.408 44.477 480.581 1.00 81.24 341 VAL A O 1
ATOM 1484 N N . MET A 1 328 ? 11.892 42.800 480.547 1.00 80.67 342 MET A N 1
ATOM 1485 C CA . MET A 1 328 ? 12.752 41.847 481.248 1.00 78.87 342 MET A CA 1
ATOM 1486 C C . MET A 1 328 ? 14.007 41.542 480.426 1.00 79.43 342 MET A C 1
ATOM 1487 O O . MET A 1 328 ? 13.949 41.382 479.206 1.00 81.93 342 MET A O 1
ATOM 1492 N N . LEU A 1 329 ? 15.140 41.462 481.110 1.00 81.21 343 LEU A N 1
ATOM 1493 C CA . LEU A 1 329 ? 16.408 41.137 480.478 1.00 77.20 343 LEU A CA 1
ATOM 1494 C C . LEU A 1 329 ? 16.678 39.629 480.486 1.00 76.16 343 LEU A C 1
ATOM 1495 O O . LEU A 1 329 ? 16.181 38.884 481.326 1.00 76.38 343 LEU A O 1
ATOM 1500 N N . THR A 1 330 ? 17.504 39.206 479.542 1.00 77.84 344 THR A N 1
ATOM 1501 C CA . THR A 1 330 ? 17.887 37.805 479.355 1.00 76.13 344 THR A CA 1
ATOM 1502 C C . THR A 1 330 ? 19.413 37.703 479.307 1.00 71.31 344 THR A C 1
ATOM 1503 O O . THR A 1 330 ? 20.128 38.677 479.074 1.00 69.69 344 THR A O 1
ATOM 1507 N N . GLY A 1 331 ? 19.916 36.512 479.555 1.00 69.08 345 GLY A N 1
ATOM 1508 C CA . GLY A 1 331 ? 21.319 36.232 479.320 1.00 69.29 345 GLY A CA 1
ATOM 1509 C C . GLY A 1 331 ? 22.249 36.835 480.352 1.00 69.73 345 GLY A C 1
ATOM 1510 O O . GLY A 1 331 ? 21.846 37.231 481.448 1.00 73.33 345 GLY A O 1
ATOM 1511 N N . LEU A 1 332 ? 23.511 36.935 479.969 1.00 66.19 346 LEU A N 1
ATOM 1512 C CA . LEU A 1 332 ? 24.541 37.464 480.833 1.00 66.80 346 LEU A CA 1
ATOM 1513 C C . LEU A 1 332 ? 24.443 38.984 480.890 1.00 65.05 346 LEU A C 1
ATOM 1514 O O . LEU A 1 332 ? 24.481 39.640 479.850 1.00 65.33 346 LEU A O 1
ATOM 1519 N N . GLN A 1 333 ? 24.306 39.536 482.099 1.00 64.79 347 GLN A N 1
ATOM 1520 C CA . GLN A 1 333 ? 24.169 40.988 482.299 1.00 66.26 347 GLN A CA 1
ATOM 1521 C C . GLN A 1 333 ? 25.044 41.556 483.413 1.00 67.57 347 GLN A C 1
ATOM 1522 O O . GLN A 1 333 ? 25.070 41.043 484.510 1.00 65.77 347 GLN A O 1
ATOM 1528 N N . THR A 1 334 ? 25.720 42.660 483.117 1.00 72.79 348 THR A N 1
ATOM 1529 C CA . THR A 1 334 ? 26.551 43.351 484.081 1.00 73.43 348 THR A CA 1
ATOM 1530 C C . THR A 1 334 ? 25.798 44.575 484.537 1.00 72.49 348 THR A C 1
ATOM 1531 O O . THR A 1 334 ? 25.599 45.484 483.749 1.00 75.14 348 THR A O 1
ATOM 1535 N N . ILE A 1 335 ? 25.385 44.612 485.799 1.00 74.43 349 ILE A N 1
ATOM 1536 C CA . ILE A 1 335 ? 24.763 45.823 486.346 1.00 81.04 349 ILE A CA 1
ATOM 1537 C C . ILE A 1 335 ? 25.391 46.196 487.693 1.00 81.36 349 ILE A C 1
ATOM 1538 O O . ILE A 1 335 ? 25.738 45.324 488.487 1.00 81.12 349 ILE A O 1
ATOM 1543 N N . SER A 1 336 ? 25.543 47.502 487.924 1.00 84.23 350 SER A N 1
ATOM 1544 C CA . SER A 1 336 ? 26.229 48.059 489.108 1.00 86.22 350 SER A CA 1
ATOM 1545 C C . SER A 1 336 ? 27.549 47.354 489.427 1.00 87.03 350 SER A C 1
ATOM 1546 O O . SER A 1 336 ? 27.799 46.959 490.584 1.00 88.99 350 SER A O 1
ATOM 1549 N N . GLY A 1 337 ? 28.376 47.167 488.399 1.00 83.20 351 GLY A N 1
ATOM 1550 C CA . GLY A 1 337 ? 29.712 46.605 488.587 1.00 80.46 351 GLY A CA 1
ATOM 1551 C C . GLY A 1 337 ? 29.763 45.111 488.846 1.00 76.76 351 GLY A C 1
ATOM 1552 O O . GLY A 1 337 ? 30.830 44.575 489.115 1.00 76.54 351 GLY A O 1
ATOM 1553 N N . LYS A 1 338 ? 28.618 44.436 488.736 1.00 78.89 352 LYS A N 1
ATOM 1554 C CA . LYS A 1 338 ? 28.497 43.013 489.034 1.00 74.45 352 LYS A CA 1
ATOM 1555 C C . LYS A 1 338 ? 27.766 42.296 487.915 1.00 68.47 352 LYS A C 1
ATOM 1556 O O . LYS A 1 338 ? 26.915 42.889 487.243 1.00 71.09 352 LYS A O 1
ATOM 1562 N N . THR A 1 339 ? 28.114 41.023 487.728 1.00 60.98 353 THR A N 1
ATOM 1563 C CA . THR A 1 339 ? 27.623 40.224 486.616 1.00 57.30 353 THR A CA 1
ATOM 1564 C C . THR A 1 339 ? 26.709 39.103 487.112 1.00 55.78 353 THR A C 1
ATOM 1565 O O . THR A 1 339 ? 27.044 38.338 488.009 1.00 52.65 353 THR A O 1
ATOM 1569 N N . TYR A 1 340 ? 25.528 39.046 486.511 1.00 54.67 354 TYR A N 1
ATOM 1570 C CA . TYR A 1 340 ? 24.500 38.088 486.853 1.00 53.16 354 TYR A CA 1
ATOM 1571 C C . TYR A 1 340 ? 24.163 37.289 485.607 1.00 50.41 354 TYR A C 1
ATOM 1572 O O . TYR A 1 340 ? 24.350 37.792 484.501 1.00 48.46 354 TYR A O 1
ATOM 1581 N N . TYR A 1 341 ? 23.681 36.065 485.794 1.00 47.67 355 TYR A N 1
ATOM 1582 C CA . TYR A 1 341 ? 23.287 35.244 484.680 1.00 48.51 355 TYR A CA 1
ATOM 1583 C C . TYR A 1 341 ? 21.793 34.996 484.716 1.00 51.24 355 TYR A C 1
ATOM 1584 O O . TYR A 1 341 ? 21.287 34.422 485.656 1.00 50.86 355 TYR A O 1
ATOM 1593 N N . LEU A 1 342 ? 21.096 35.407 483.668 1.00 53.49 356 LEU A N 1
ATOM 1594 C CA . LEU A 1 342 ? 19.666 35.164 483.554 1.00 55.27 356 LEU A CA 1
ATOM 1595 C C . LEU A 1 342 ? 19.450 34.133 482.465 1.00 57.09 356 LEU A C 1
ATOM 1596 O O . LEU A 1 342 ? 20.029 34.213 481.392 1.00 60.72 356 LEU A O 1
ATOM 1601 N N . ASP A 1 343 ? 18.611 33.145 482.732 1.00 58.00 357 ASP A N 1
ATOM 1602 C CA . ASP A 1 343 ? 18.376 32.090 481.751 1.00 60.28 357 ASP A CA 1
ATOM 1603 C C . ASP A 1 343 ? 17.393 32.533 480.668 1.00 64.90 357 ASP A C 1
ATOM 1604 O O . ASP A 1 343 ? 16.949 33.684 480.668 1.00 65.48 357 ASP A O 1
ATOM 1609 N N . GLU A 1 344 ? 17.075 31.612 479.761 1.00 72.75 358 GLU A N 1
ATOM 1610 C CA . GLU A 1 344 ? 16.188 31.873 478.608 1.00 79.53 358 GLU A CA 1
ATOM 1611 C C . GLU A 1 344 ? 14.830 32.463 479.030 1.00 77.22 358 GLU A C 1
ATOM 1612 O O . GLU A 1 344 ? 14.293 33.357 478.357 1.00 76.28 358 GLU A O 1
ATOM 1618 N N . GLN A 1 345 ? 14.299 31.982 480.154 1.00 73.72 359 GLN A N 1
ATOM 1619 C CA . GLN A 1 345 ? 13.029 32.474 480.682 1.00 73.34 359 GLN A CA 1
ATOM 1620 C C . GLN A 1 345 ? 13.167 33.817 481.420 1.00 73.32 359 GLN A C 1
ATOM 1621 O O . GLN A 1 345 ? 12.160 34.383 481.814 1.00 76.88 359 GLN A O 1
ATOM 1627 N N . GLY A 1 346 ? 14.397 34.308 481.619 1.00 69.25 360 GLY A N 1
ATOM 1628 C CA . GLY A 1 346 ? 14.662 35.529 482.378 1.00 64.98 360 GLY A CA 1
ATOM 1629 C C . GLY A 1 346 ? 14.852 35.310 483.879 1.00 62.60 360 GLY A C 1
ATOM 1630 O O . GLY A 1 346 ? 14.964 36.292 484.629 1.00 61.29 360 GLY A O 1
ATOM 1631 N N . HIS A 1 347 ? 14.912 34.045 484.311 1.00 60.78 361 HIS A N 1
ATOM 1632 C CA . HIS A 1 347 ? 15.133 33.718 485.722 1.00 62.86 361 HIS A CA 1
ATOM 1633 C C . HIS A 1 347 ? 16.587 33.969 486.139 1.00 61.57 361 HIS A C 1
ATOM 1634 O O . HIS A 1 347 ? 17.506 33.542 485.473 1.00 62.32 361 HIS A O 1
ATOM 1641 N N . LEU A 1 348 ? 16.772 34.663 487.260 1.00 61.88 362 LEU A N 1
ATOM 1642 C CA . LEU A 1 348 ? 18.079 34.867 487.859 1.00 59.11 362 LEU A CA 1
ATOM 1643 C C . LEU A 1 348 ? 18.543 33.541 488.455 1.00 57.73 362 LEU A C 1
ATOM 1644 O O . LEU A 1 348 ? 17.814 32.903 489.212 1.00 56.47 362 LEU A O 1
ATOM 1649 N N . ARG A 1 349 ? 19.756 33.130 488.103 1.00 55.85 363 ARG A N 1
ATOM 1650 C CA . ARG A 1 349 ? 20.289 31.832 488.535 1.00 54.93 363 ARG A CA 1
ATOM 1651 C C . ARG A 1 349 ? 21.293 32.014 489.667 1.00 53.66 363 ARG A C 1
ATOM 1652 O O . ARG A 1 349 ? 22.342 32.652 489.505 1.00 59.64 363 ARG A O 1
ATOM 1660 N N . LYS A 1 350 ? 20.947 31.469 490.818 1.00 49.68 364 LYS A N 1
ATOM 1661 C CA . LYS A 1 350 ? 21.776 31.538 491.979 1.00 49.50 364 LYS A CA 1
ATOM 1662 C C . LYS A 1 350 ? 22.330 30.157 492.254 1.00 47.54 364 LYS A C 1
ATOM 1663 O O . LYS A 1 350 ? 21.728 29.164 491.891 1.00 46.08 364 LYS A O 1
ATOM 1669 N N . ASN A 1 351 ? 23.488 30.125 492.907 1.00 50.01 365 ASN A N 1
ATOM 1670 C CA . ASN A 1 351 ? 24.271 28.912 493.152 1.00 49.26 365 ASN A CA 1
ATOM 1671 C C . ASN A 1 351 ? 24.470 28.114 491.871 1.00 49.64 365 ASN A C 1
ATOM 1672 O O . ASN A 1 351 ? 24.218 26.924 491.818 1.00 49.72 365 ASN A O 1
ATOM 1677 N N . TYR A 1 352 ? 24.966 28.805 490.847 1.00 53.01 366 TYR A N 1
ATOM 1678 C CA . TYR A 1 352 ? 25.092 28.263 489.494 1.00 55.05 366 TYR A CA 1
ATOM 1679 C C . TYR A 1 352 ? 26.539 28.463 489.034 1.00 53.63 366 TYR A C 1
ATOM 1680 O O . TYR A 1 352 ? 27.036 29.589 489.000 1.00 50.48 366 TYR A O 1
ATOM 1689 N N . ALA A 1 353 ? 27.196 27.367 488.682 1.00 52.64 367 ALA A N 1
ATOM 1690 C CA . ALA A 1 353 ? 28.547 27.419 488.153 1.00 54.18 367 ALA A CA 1
ATOM 1691 C C . ALA A 1 353 ? 28.531 27.242 486.655 1.00 56.13 367 ALA A C 1
ATOM 1692 O O . ALA A 1 353 ? 27.802 26.425 486.141 1.00 56.63 367 ALA A O 1
ATOM 1694 N N . GLY A 1 354 ? 29.348 28.006 485.945 1.00 65.38 368 GLY A N 1
ATOM 1695 C CA . GLY A 1 354 ? 29.535 27.766 484.513 1.00 71.90 368 GLY A CA 1
ATOM 1696 C C . GLY A 1 354 ? 30.514 28.683 483.800 1.00 74.58 368 GLY A C 1
ATOM 1697 O O . GLY A 1 354 ? 30.879 29.723 484.314 1.00 68.00 368 GLY A O 1
ATOM 1698 N N . THR A 1 355 ? 30.936 28.270 482.606 1.00 82.24 369 THR A N 1
ATOM 1699 C CA . THR A 1 355 ? 31.886 29.055 481.826 1.00 88.44 369 THR A CA 1
ATOM 1700 C C . THR A 1 355 ? 31.161 30.013 480.901 1.00 89.22 369 THR A C 1
ATOM 1701 O O . THR A 1 355 ? 30.781 29.651 479.792 1.00 83.65 369 THR A O 1
ATOM 1705 N N . PHE A 1 356 ? 30.995 31.246 481.368 1.00 98.85 370 PHE A N 1
ATOM 1706 C CA . PHE A 1 356 ? 30.195 32.240 480.662 1.00 109.13 370 PHE A CA 1
ATOM 1707 C C . PHE A 1 356 ? 31.019 33.205 479.809 1.00 121.50 370 PHE A C 1
ATOM 1708 O O . PHE A 1 356 ? 30.629 33.498 478.671 1.00 135.96 370 PHE A O 1
ATOM 1710 N N . ASN A 1 357 ? 32.154 33.679 480.329 1.00 121.15 371 ASN A N 1
ATOM 1711 C CA . ASN A 1 357 ? 33.019 34.615 479.572 1.00 119.05 371 ASN A CA 1
ATOM 1712 C C . ASN A 1 357 ? 34.167 33.887 478.820 1.00 116.92 371 ASN A C 1
ATOM 1713 O O . ASN A 1 357 ? 35.259 34.444 478.617 1.00 106.36 371 ASN A O 1
ATOM 1718 N N . ASN A 1 358 ? 33.892 32.638 478.419 1.00 115.84 372 ASN A N 1
ATOM 1719 C CA . ASN A 1 358 ? 34.904 31.638 478.033 1.00 108.49 372 ASN A CA 1
ATOM 1720 C C . ASN A 1 358 ? 35.921 31.410 479.182 1.00 98.57 372 ASN A C 1
ATOM 1721 O O . ASN A 1 358 ? 36.972 30.805 479.017 1.00 98.61 372 ASN A O 1
ATOM 1726 N N . GLN A 1 359 ? 35.527 31.885 480.361 1.00 89.08 373 GLN A N 1
ATOM 1727 C CA . GLN A 1 359 ? 36.241 31.697 481.604 1.00 83.16 373 GLN A CA 1
ATOM 1728 C C . GLN A 1 359 ? 35.234 31.294 482.661 1.00 74.64 373 GLN A C 1
ATOM 1729 O O . GLN A 1 359 ? 34.089 31.716 482.615 1.00 80.11 373 GLN A O 1
ATOM 1735 N N . PHE A 1 360 ? 35.657 30.481 483.614 1.00 63.99 374 PHE A N 1
ATOM 1736 C CA . PHE A 1 360 ? 34.762 30.019 484.669 1.00 56.81 374 PHE A CA 1
ATOM 1737 C C . PHE A 1 360 ? 34.156 31.207 485.418 1.00 55.28 374 PHE A C 1
ATOM 1738 O O . PHE A 1 360 ? 34.781 32.252 485.501 1.00 57.99 374 PHE A O 1
ATOM 1746 N N . MET A 1 361 ? 32.926 31.042 485.913 1.00 53.93 375 MET A N 1
ATOM 1747 C CA . MET A 1 361 ? 32.277 32.005 486.802 1.00 53.23 375 MET A CA 1
ATOM 1748 C C . MET A 1 361 ? 31.192 31.335 487.643 1.00 50.95 375 MET A C 1
ATOM 1749 O O . MET A 1 361 ? 30.324 30.648 487.112 1.00 52.70 375 MET A O 1
ATOM 1754 N N . TYR A 1 362 ? 31.272 31.496 488.959 1.00 49.43 376 TYR A N 1
ATOM 1755 C CA . TYR A 1 362 ? 30.283 30.944 489.886 1.00 49.30 376 TYR A CA 1
ATOM 1756 C C . TYR A 1 362 ? 29.350 32.048 490.344 1.00 50.04 376 TYR A C 1
ATOM 1757 O O . TYR A 1 362 ? 29.797 33.076 490.835 1.00 50.66 376 TYR A O 1
ATOM 1766 N N . PHE A 1 363 ? 28.047 31.825 490.183 1.00 50.89 377 PHE A N 1
ATOM 1767 C CA . PHE A 1 363 ? 27.047 32.817 490.576 1.00 51.89 377 PHE A CA 1
ATOM 1768 C C . PHE A 1 363 ? 26.481 32.580 491.992 1.00 53.94 377 PHE A C 1
ATOM 1769 O O . PHE A 1 363 ? 25.925 31.530 492.303 1.00 50.96 377 PHE A O 1
ATOM 1777 N N . ASP A 1 364 ? 26.686 33.589 492.829 1.00 58.49 378 ASP A N 1
ATOM 1778 C CA . ASP A 1 364 ? 26.420 33.593 494.267 1.00 62.05 378 ASP A CA 1
ATOM 1779 C C . ASP A 1 364 ? 25.104 32.938 494.655 1.00 63.07 378 ASP A C 1
ATOM 1780 O O . ASP A 1 364 ? 24.105 33.121 493.970 1.00 67.07 378 ASP A O 1
ATOM 1785 N N . ALA A 1 365 ? 25.089 32.223 495.779 1.00 62.51 379 ALA A N 1
ATOM 1786 C CA . ALA A 1 365 ? 23.839 31.723 496.362 1.00 60.43 379 ALA A CA 1
ATOM 1787 C C . ALA A 1 365 ? 22.959 32.854 496.927 1.00 66.08 379 ALA A C 1
ATOM 1788 O O . ALA A 1 365 ? 21.729 32.768 496.877 1.00 64.77 379 ALA A O 1
ATOM 1790 N N . ASP A 1 366 ? 23.592 33.909 497.447 1.00 72.41 380 ASP A N 1
ATOM 1791 C CA . ASP A 1 366 ? 22.882 35.048 498.071 1.00 76.33 380 ASP A CA 1
ATOM 1792 C C . ASP A 1 366 ? 22.153 35.906 497.047 1.00 69.54 380 ASP A C 1
ATOM 1793 O O . ASP A 1 366 ? 20.943 35.989 497.072 1.00 69.58 380 ASP A O 1
ATOM 1798 N N . THR A 1 367 ? 22.901 36.531 496.150 1.00 66.38 381 THR A N 1
ATOM 1799 C CA . THR A 1 367 ? 22.341 37.503 495.210 1.00 66.45 381 THR A CA 1
ATOM 1800 C C . THR A 1 367 ? 22.513 37.147 493.734 1.00 63.85 381 THR A C 1
ATOM 1801 O O . THR A 1 367 ? 22.065 37.887 492.881 1.00 63.57 381 THR A O 1
ATOM 1805 N N . GLY A 1 368 ? 23.177 36.036 493.437 1.00 65.39 382 GLY A N 1
ATOM 1806 C CA . GLY A 1 368 ? 23.478 35.655 492.062 1.00 65.04 382 GLY A CA 1
ATOM 1807 C C . GLY A 1 368 ? 24.638 36.358 491.384 1.00 62.67 382 GLY A C 1
ATOM 1808 O O . GLY A 1 368 ? 24.848 36.178 490.181 1.00 60.58 382 GLY A O 1
ATOM 1809 N N . ALA A 1 369 ? 25.395 37.164 492.127 1.00 60.86 383 ALA A N 1
ATOM 1810 C CA . ALA A 1 369 ? 26.511 37.914 491.545 1.00 59.82 383 ALA A CA 1
ATOM 1811 C C . ALA A 1 369 ? 27.725 37.025 491.260 1.00 56.47 383 ALA A C 1
ATOM 1812 O O . ALA A 1 369 ? 28.160 36.258 492.105 1.00 52.14 383 ALA A O 1
ATOM 1814 N N . GLY A 1 370 ? 28.289 37.193 490.073 1.00 54.83 384 GLY A N 1
ATOM 1815 C CA . GLY A 1 370 ? 29.376 36.348 489.594 1.00 56.51 384 GLY A CA 1
ATOM 1816 C C . GLY A 1 370 ? 30.720 36.604 490.246 1.00 54.76 384 GLY A C 1
ATOM 1817 O O . GLY A 1 370 ? 31.204 37.731 490.256 1.00 52.91 384 GLY A O 1
ATOM 1818 N N . LYS A 1 371 ? 31.312 35.546 490.784 1.00 55.79 385 LYS A N 1
ATOM 1819 C CA . LYS A 1 371 ? 32.663 35.569 491.312 1.00 59.57 385 LYS A CA 1
ATOM 1820 C C . LYS A 1 371 ? 33.523 34.689 490.408 1.00 59.32 385 LYS A C 1
ATOM 1821 O O . LYS A 1 371 ? 33.076 33.677 489.879 1.00 62.62 385 LYS A O 1
ATOM 1827 N N . THR A 1 372 ? 34.789 35.037 490.282 1.00 59.17 386 THR A N 1
ATOM 1828 C CA . THR A 1 372 ? 35.711 34.269 489.451 1.00 53.96 386 THR A CA 1
ATOM 1829 C C . THR A 1 372 ? 36.158 32.945 490.090 1.00 51.42 386 THR A C 1
ATOM 1830 O O . THR A 1 372 ? 36.682 32.079 489.400 1.00 50.76 386 THR A O 1
ATOM 1834 N N . ALA A 1 373 ? 35.922 32.793 491.400 1.00 51.10 387 ALA A N 1
ATOM 1835 C CA . ALA A 1 373 ? 36.272 31.588 492.176 1.00 48.62 387 ALA A CA 1
ATOM 1836 C C . ALA A 1 373 ? 37.737 31.214 492.046 1.00 51.81 387 ALA A C 1
ATOM 1837 O O . ALA A 1 373 ? 38.096 30.037 492.041 1.00 53.09 387 ALA A O 1
ATOM 1839 N N . ILE A 1 374 ? 38.568 32.253 491.944 1.00 51.42 388 ILE A N 1
ATOM 1840 C CA . ILE A 1 374 ? 40.014 32.165 491.922 1.00 49.75 388 ILE A CA 1
ATOM 1841 C C . ILE A 1 374 ? 40.559 32.350 493.347 1.00 48.53 388 ILE A C 1
ATOM 1842 O O . ILE A 1 374 ? 41.526 31.700 493.741 1.00 50.62 388 ILE A O 1
ATOM 1847 N N . GLU A 1 375 ? 39.925 33.237 494.104 1.00 46.39 389 GLU A N 1
ATOM 1848 C CA . GLU A 1 375 ? 40.298 33.476 495.478 1.00 48.02 389 GLU A CA 1
ATOM 1849 C C . GLU A 1 375 ? 39.924 32.328 496.391 1.00 46.62 389 GLU A C 1
ATOM 1850 O O . GLU A 1 375 ? 38.771 31.889 496.403 1.00 47.43 389 GLU A O 1
ATOM 1856 N N . TYR A 1 376 ? 40.892 31.852 497.165 1.00 43.20 390 TYR A N 1
ATOM 1857 C CA . TYR A 1 376 ? 40.615 30.810 498.134 1.00 40.70 390 TYR A CA 1
ATOM 1858 C C . TYR A 1 376 ? 39.674 31.344 499.204 1.00 40.40 390 TYR A C 1
ATOM 1859 O O . TYR A 1 376 ? 39.837 32.434 499.661 1.00 41.45 390 TYR A O 1
ATOM 1868 N N . GLN A 1 377 ? 38.657 30.568 499.550 1.00 41.92 391 GLN A N 1
ATOM 1869 C CA . GLN A 1 377 ? 37.666 30.957 500.548 1.00 43.98 391 GLN A CA 1
ATOM 1870 C C . GLN A 1 377 ? 37.975 30.474 501.939 1.00 44.43 391 GLN A C 1
ATOM 1871 O O . GLN A 1 377 ? 37.294 30.867 502.890 1.00 43.88 391 GLN A O 1
ATOM 1877 N N . PHE A 1 378 ? 38.977 29.607 502.064 1.00 46.48 392 PHE A N 1
ATOM 1878 C CA . PHE A 1 378 ? 39.433 29.186 503.397 1.00 48.11 392 PHE A CA 1
ATOM 1879 C C . PHE A 1 378 ? 40.190 30.318 504.084 1.00 49.92 392 PHE A C 1
ATOM 1880 O O . PHE A 1 378 ? 40.916 31.042 503.433 1.00 48.10 392 PHE A O 1
ATOM 1888 N N . ASP A 1 379 ? 39.958 30.466 505.386 1.00 53.84 393 ASP A N 1
ATOM 1889 C CA . ASP A 1 379 ? 40.423 31.617 506.152 1.00 60.41 393 ASP A CA 1
ATOM 1890 C C . ASP A 1 379 ? 41.486 31.214 507.175 1.00 60.34 393 ASP A C 1
ATOM 1891 O O . ASP A 1 379 ? 41.820 32.013 508.034 1.00 73.35 393 ASP A O 1
ATOM 1896 N N . GLN A 1 380 ? 42.013 29.996 507.099 1.00 58.02 394 GLN A N 1
ATOM 1897 C CA . GLN A 1 380 ? 42.926 29.476 508.133 1.00 56.40 394 GLN A CA 1
ATOM 1898 C C . GLN A 1 380 ? 44.258 28.989 507.519 1.00 52.31 394 GLN A C 1
ATOM 1899 O O . GLN A 1 380 ? 44.300 27.959 506.883 1.00 51.56 394 GLN A O 1
ATOM 1905 N N . GLY A 1 381 ? 45.325 29.756 507.705 1.00 52.39 395 GLY A N 1
ATOM 1906 C CA . GLY A 1 381 ? 46.659 29.422 507.165 1.00 50.98 395 GLY A CA 1
ATOM 1907 C C . GLY A 1 381 ? 47.314 28.401 508.071 1.00 48.22 395 GLY A C 1
ATOM 1908 O O . GLY A 1 381 ? 46.828 28.156 509.192 1.00 46.65 395 GLY A O 1
ATOM 1909 N N . LEU A 1 382 ? 48.418 27.809 507.624 1.00 45.04 396 LEU A N 1
ATOM 1910 C CA . LEU A 1 382 ? 49.066 26.799 508.461 1.00 45.33 396 LEU A CA 1
ATOM 1911 C C . LEU A 1 382 ? 49.618 27.490 509.714 1.00 45.60 396 LEU A C 1
ATOM 1912 O O . LEU A 1 382 ? 50.330 28.480 509.602 1.00 46.37 396 LEU A O 1
ATOM 1917 N N . VAL A 1 383 ? 49.243 26.997 510.886 1.00 43.99 397 VAL A N 1
ATOM 1918 C CA . VAL A 1 383 ? 49.749 27.540 512.130 1.00 46.45 397 VAL A CA 1
ATOM 1919 C C . VAL A 1 383 ? 50.167 26.429 513.068 1.00 47.05 397 VAL A C 1
ATOM 1920 O O . VAL A 1 383 ? 49.610 25.352 513.067 1.00 51.38 397 VAL A O 1
ATOM 1924 N N . SER A 1 384 ? 51.168 26.721 513.872 1.00 49.83 398 SER A N 1
ATOM 1925 C CA . SER A 1 384 ? 51.632 25.821 514.903 1.00 53.21 398 SER A CA 1
ATOM 1926 C C . SER A 1 384 ? 50.846 26.063 516.180 1.00 54.28 398 SER A C 1
ATOM 1927 O O . SER A 1 384 ? 50.573 27.204 516.548 1.00 56.49 398 SER A O 1
ATOM 1930 N N . GLN A 1 385 ? 50.468 24.993 516.851 1.00 53.45 399 GLN A N 1
ATOM 1931 C CA . GLN A 1 385 ? 49.642 25.121 518.023 1.00 52.48 399 GLN A CA 1
ATOM 1932 C C . GLN A 1 385 ? 50.424 25.030 519.315 1.00 54.19 399 GLN A C 1
ATOM 1933 O O . GLN A 1 385 ? 49.932 25.488 520.358 1.00 56.91 399 GLN A O 1
ATOM 1939 N N . SER A 1 386 ? 51.637 24.474 519.256 1.00 54.25 400 SER A N 1
ATOM 1940 C CA . SER A 1 386 ? 52.424 24.269 520.465 1.00 56.02 400 SER A CA 1
ATOM 1941 C C . SER A 1 386 ? 52.843 25.582 521.122 1.00 57.49 400 SER A C 1
ATOM 1942 O O . SER A 1 386 ? 53.164 26.558 520.433 1.00 59.50 400 SER A O 1
ATOM 1945 N N . ASN A 1 387 ? 52.814 25.595 522.451 1.00 59.11 401 ASN A N 1
ATOM 1946 C CA . ASN A 1 387 ? 53.198 26.748 523.241 1.00 60.10 401 ASN A CA 1
ATOM 1947 C C . ASN A 1 387 ? 53.633 26.302 524.656 1.00 59.93 401 ASN A C 1
ATOM 1948 O O . ASN A 1 387 ? 53.936 25.134 524.854 1.00 58.73 401 ASN A O 1
ATOM 1953 N N . GLU A 1 388 ? 53.678 27.227 525.610 1.00 61.67 402 GLU A N 1
ATOM 1954 C CA . GLU A 1 388 ? 54.100 26.923 526.969 1.00 67.39 402 GLU A CA 1
ATOM 1955 C C . GLU A 1 388 ? 53.193 25.932 527.716 1.00 69.14 402 GLU A C 1
ATOM 1956 O O . GLU A 1 388 ? 53.627 25.276 528.648 1.00 74.51 402 GLU A O 1
ATOM 1962 N N . ASN A 1 389 ? 51.946 25.796 527.293 1.00 68.00 403 ASN A N 1
ATOM 1963 C CA . ASN A 1 389 ? 51.010 24.894 527.957 1.00 66.28 403 ASN A CA 1
ATOM 1964 C C . ASN A 1 389 ? 50.971 23.486 527.385 1.00 63.60 403 ASN A C 1
ATOM 1965 O O . ASN A 1 389 ? 50.452 22.584 528.027 1.00 66.76 403 ASN A O 1
ATOM 1970 N N . THR A 1 390 ? 51.520 23.288 526.196 1.00 60.04 404 THR A N 1
ATOM 1971 C CA . THR A 1 390 ? 51.469 21.976 525.555 1.00 56.31 404 THR A CA 1
ATOM 1972 C C . THR A 1 390 ? 52.087 20.860 526.411 1.00 56.31 404 THR A C 1
ATOM 1973 O O . THR A 1 390 ? 51.431 19.866 526.662 1.00 59.32 404 THR A O 1
ATOM 1977 N N . PRO A 1 391 ? 53.342 21.002 526.867 1.00 59.44 405 PRO A N 1
ATOM 1978 C CA . PRO A 1 391 ? 53.900 19.922 527.692 1.00 61.81 405 PRO A CA 1
ATOM 1979 C C . PRO A 1 391 ? 53.123 19.642 528.980 1.00 60.45 405 PRO A C 1
ATOM 1980 O O . PRO A 1 391 ? 53.168 18.521 529.470 1.00 60.34 405 PRO A O 1
ATOM 1984 N N . HIS A 1 392 ? 52.448 20.653 529.525 1.00 59.25 406 HIS A N 1
ATOM 1985 C CA . HIS A 1 392 ? 51.653 20.486 530.743 1.00 62.87 406 HIS A CA 1
ATOM 1986 C C . HIS A 1 392 ? 50.330 19.743 530.467 1.00 63.04 406 HIS A C 1
ATOM 1987 O O . HIS A 1 392 ? 49.965 18.837 531.203 1.00 62.84 406 HIS A O 1
ATOM 1994 N N . ASN A 1 393 ? 49.616 20.122 529.408 1.00 62.20 407 ASN A N 1
ATOM 1995 C CA . ASN A 1 393 ? 48.347 19.497 529.067 1.00 58.78 407 ASN A CA 1
ATOM 1996 C C . ASN A 1 393 ? 48.482 18.178 528.320 1.00 60.47 407 ASN A C 1
ATOM 1997 O O . ASN A 1 393 ? 47.493 17.477 528.155 1.00 63.48 407 ASN A O 1
ATOM 2002 N N . ALA A 1 394 ? 49.685 17.795 527.913 1.00 60.90 408 ALA A N 1
ATOM 2003 C CA . ALA A 1 394 ? 49.879 16.517 527.237 1.00 58.03 408 ALA A CA 1
ATOM 2004 C C . ALA A 1 394 ? 49.549 15.348 528.159 1.00 59.63 408 ALA A C 1
ATOM 2005 O O . ALA A 1 394 ? 49.566 15.463 529.384 1.00 61.94 408 ALA A O 1
ATOM 2007 N N . ALA A 1 395 ? 49.251 14.210 527.551 1.00 63.77 409 ALA A N 1
ATOM 2008 C CA . ALA A 1 395 ? 48.928 13.005 528.289 1.00 65.07 409 ALA A CA 1
ATOM 2009 C C . ALA A 1 395 ? 50.139 12.526 529.078 1.00 64.93 409 ALA A C 1
ATOM 2010 O O . ALA A 1 395 ? 51.254 12.522 528.552 1.00 63.36 409 ALA A O 1
ATOM 2012 N N . LYS A 1 396 ? 49.895 12.142 530.332 1.00 64.37 410 LYS A N 1
ATOM 2013 C CA . LYS A 1 396 ? 50.912 11.556 531.205 1.00 66.02 410 LYS A CA 1
ATOM 2014 C C . LYS A 1 396 ? 51.437 10.267 530.613 1.00 62.66 410 LYS A C 1
ATOM 2015 O O . LYS A 1 396 ? 52.603 9.935 530.763 1.00 61.17 410 LYS A O 1
ATOM 2021 N N . SER A 1 397 ? 50.543 9.549 529.950 1.00 62.11 411 SER A N 1
ATOM 2022 C CA . SER A 1 397 ? 50.808 8.225 529.452 1.00 64.26 411 SER A CA 1
ATOM 2023 C C . SER A 1 397 ? 49.906 8.001 528.242 1.00 65.69 411 SER A C 1
ATOM 2024 O O . SER A 1 397 ? 48.810 8.588 528.160 1.00 65.37 411 SER A O 1
ATOM 2027 N N . TYR A 1 398 ? 50.354 7.153 527.312 1.00 64.07 412 TYR A N 1
ATOM 2028 C CA . TYR A 1 398 ? 49.560 6.820 526.119 1.00 60.81 412 TYR A CA 1
ATOM 2029 C C . TYR A 1 398 ? 48.963 5.412 526.227 1.00 60.35 412 TYR A C 1
ATOM 2030 O O . TYR A 1 398 ? 49.327 4.508 525.471 1.00 60.52 412 TYR A O 1
ATOM 2039 N N . ASP A 1 399 ? 48.037 5.234 527.168 1.00 61.61 413 ASP A N 1
ATOM 2040 C CA . ASP A 1 399 ? 47.471 3.911 527.465 1.00 67.07 413 ASP A CA 1
ATOM 2041 C C . ASP A 1 399 ? 46.212 4.017 528.333 1.00 67.51 413 ASP A C 1
ATOM 2042 O O . ASP A 1 399 ? 45.779 5.115 528.673 1.00 64.65 413 ASP A O 1
ATOM 2047 N N . LYS A 1 400 ? 45.628 2.871 528.680 1.00 68.88 414 LYS A N 1
ATOM 2048 C CA . LYS A 1 400 ? 44.365 2.835 529.408 1.00 68.82 414 LYS A CA 1
ATOM 2049 C C . LYS A 1 400 ? 44.430 3.469 530.800 1.00 68.52 414 LYS A C 1
ATOM 2050 O O . LYS A 1 400 ? 43.391 3.862 531.333 1.00 64.44 414 LYS A O 1
ATOM 2056 N N . SER A 1 401 ? 45.628 3.595 531.378 1.00 70.85 415 SER A N 1
ATOM 2057 C CA . SER A 1 401 ? 45.782 4.277 532.678 1.00 75.52 415 SER A CA 1
ATOM 2058 C C . SER A 1 401 ? 45.331 5.720 532.612 1.00 73.58 415 SER A C 1
ATOM 2059 O O . SER A 1 401 ? 44.510 6.162 533.414 1.00 76.22 415 SER A O 1
ATOM 2062 N N . SER A 1 402 ? 45.874 6.441 531.636 1.00 71.46 416 SER A N 1
ATOM 2063 C CA . SER A 1 402 ? 45.683 7.892 531.523 1.00 67.83 416 SER A CA 1
ATOM 2064 C C . SER A 1 402 ? 44.502 8.322 530.654 1.00 62.44 416 SER A C 1
ATOM 2065 O O . SER A 1 402 ? 44.248 9.518 530.537 1.00 57.58 416 SER A O 1
ATOM 2068 N N . PHE A 1 403 ? 43.790 7.363 530.055 1.00 60.58 417 PHE A N 1
ATOM 2069 C CA . PHE A 1 403 ? 42.653 7.670 529.167 1.00 60.14 417 PHE A CA 1
ATOM 2070 C C . PHE A 1 403 ? 41.431 6.821 529.474 1.00 57.33 417 PHE A C 1
ATOM 2071 O O . PHE A 1 403 ? 41.512 5.601 529.430 1.00 57.73 417 PHE A O 1
ATOM 2079 N N . GLU A 1 404 ? 40.299 7.458 529.753 1.00 57.28 418 GLU A N 1
ATOM 2080 C CA . GLU A 1 404 ? 39.026 6.739 529.837 1.00 56.21 418 GLU A CA 1
ATOM 2081 C C . GLU A 1 404 ? 38.657 6.308 528.433 1.00 54.82 418 GLU A C 1
ATOM 2082 O O . GLU A 1 404 ? 38.752 7.101 527.497 1.00 56.22 418 GLU A O 1
ATOM 2088 N N . ASN A 1 405 ? 38.214 5.069 528.276 1.00 56.32 419 ASN A N 1
ATOM 2089 C CA . ASN A 1 405 ? 38.042 4.497 526.945 1.00 54.54 419 ASN A CA 1
ATOM 2090 C C . ASN A 1 405 ? 37.091 3.311 526.888 1.00 52.17 419 ASN A C 1
ATOM 2091 O O . ASN A 1 405 ? 36.669 2.784 527.900 1.00 53.85 419 ASN A O 1
ATOM 2096 N N . VAL A 1 406 ? 36.777 2.902 525.668 1.00 51.00 420 VAL A N 1
ATOM 2097 C CA . VAL A 1 406 ? 36.048 1.670 525.386 1.00 46.82 420 VAL A CA 1
ATOM 2098 C C . VAL A 1 406 ? 36.866 0.924 524.339 1.00 45.74 420 VAL A C 1
ATOM 2099 O O . VAL A 1 406 ? 37.134 1.451 523.256 1.00 43.75 420 VAL A O 1
ATOM 2103 N N . ASP A 1 407 ? 37.269 -0.295 524.669 1.00 49.37 421 ASP A N 1
ATOM 2104 C CA . ASP A 1 407 ? 38.110 -1.153 523.793 1.00 53.77 421 ASP A CA 1
ATOM 2105 C C . ASP A 1 407 ? 39.273 -0.425 523.154 1.00 50.71 421 ASP A C 1
ATOM 2106 O O . ASP A 1 407 ? 39.644 -0.712 522.013 1.00 51.76 421 ASP A O 1
ATOM 2111 N N . GLY A 1 408 ? 39.849 0.504 523.909 1.00 51.13 422 GLY A N 1
ATOM 2112 C CA . GLY A 1 408 ? 40.979 1.292 523.430 1.00 55.68 422 GLY A CA 1
ATOM 2113 C C . GLY A 1 408 ? 40.630 2.610 522.769 1.00 55.02 422 GLY A C 1
ATOM 2114 O O . GLY A 1 408 ? 41.442 3.528 522.740 1.00 60.63 422 GLY A O 1
ATOM 2115 N N . TYR A 1 409 ? 39.430 2.704 522.217 1.00 54.95 423 TYR A N 1
ATOM 2116 C CA . TYR A 1 409 ? 39.018 3.901 521.516 1.00 52.97 423 TYR A CA 1
ATOM 2117 C C . TYR A 1 409 ? 38.601 4.985 522.498 1.00 52.29 423 TYR A C 1
ATOM 2118 O O . TYR A 1 409 ? 38.328 4.682 523.662 1.00 51.44 423 TYR A O 1
ATOM 2127 N N . LEU A 1 410 ? 38.579 6.234 522.023 1.00 47.49 424 LEU A N 1
ATOM 2128 C CA . LEU A 1 410 ? 38.199 7.365 522.843 1.00 48.29 424 LEU A CA 1
ATOM 2129 C C . LEU A 1 410 ? 36.819 7.853 522.461 1.00 46.12 424 LEU A C 1
ATOM 2130 O O . LEU A 1 410 ? 36.382 7.630 521.356 1.00 50.18 424 LEU A O 1
ATOM 2135 N N . THR A 1 411 ? 36.153 8.542 523.379 1.00 44.60 425 THR A N 1
ATOM 2136 C CA . THR A 1 411 ? 34.822 9.065 523.146 1.00 45.08 425 THR A CA 1
ATOM 2137 C C . THR A 1 411 ? 34.778 10.564 523.427 1.00 44.70 425 THR A C 1
ATOM 2138 O O . THR A 1 411 ? 35.660 11.093 524.048 1.00 44.06 425 THR A O 1
ATOM 2142 N N . ALA A 1 412 ? 33.726 11.230 522.984 1.00 45.15 426 ALA A N 1
ATOM 2143 C CA . ALA A 1 412 ? 33.585 12.674 523.188 1.00 49.93 426 ALA A CA 1
ATOM 2144 C C . ALA A 1 412 ? 33.663 13.084 524.680 1.00 52.95 426 ALA A C 1
ATOM 2145 O O . ALA A 1 412 ? 34.214 14.136 525.021 1.00 56.73 426 ALA A O 1
ATOM 2147 N N . ASP A 1 413 ? 33.117 12.243 525.554 1.00 52.88 427 ASP A N 1
ATOM 2148 C CA . ASP A 1 413 ? 33.060 12.521 526.994 1.00 52.59 427 ASP A CA 1
ATOM 2149 C C . ASP A 1 413 ? 34.201 11.856 527.760 1.00 53.01 427 ASP A C 1
ATOM 2150 O O . ASP A 1 413 ? 34.176 11.751 528.991 1.00 55.57 427 ASP A O 1
ATOM 2155 N N . THR A 1 414 ? 35.219 11.391 527.030 1.00 52.28 428 THR A N 1
ATOM 2156 C CA . THR A 1 414 ? 36.468 10.881 527.632 1.00 50.77 428 THR A CA 1
ATOM 2157 C C . THR A 1 414 ? 37.148 11.940 528.464 1.00 51.04 428 THR A C 1
ATOM 2158 O O . THR A 1 414 ? 37.241 13.101 528.055 1.00 54.11 428 THR A O 1
ATOM 2162 N N . TRP A 1 415 ? 37.615 11.520 529.635 1.00 54.60 429 TRP A N 1
ATOM 2163 C CA . TRP A 1 415 ? 38.528 12.290 530.450 1.00 52.03 429 TRP A CA 1
ATOM 2164 C C . TRP A 1 415 ? 39.883 11.593 530.408 1.00 51.96 429 TRP A C 1
ATOM 2165 O O . TRP A 1 415 ? 39.945 10.364 530.280 1.00 48.42 429 TRP A O 1
ATOM 2176 N N . TYR A 1 416 ? 40.957 12.385 530.502 1.00 52.44 430 TYR A N 1
ATOM 2177 C CA . TYR A 1 416 ? 42.324 11.871 530.477 1.00 53.56 430 TYR A CA 1
ATOM 2178 C C . TYR A 1 416 ? 43.155 12.475 531.607 1.00 56.48 430 TYR A C 1
ATOM 2179 O O . TYR A 1 416 ? 42.703 13.399 532.286 1.00 62.73 430 TYR A O 1
ATOM 2188 N N . ARG A 1 417 ? 44.359 11.938 531.812 1.00 57.02 431 ARG A N 1
ATOM 2189 C CA . ARG A 1 417 ? 45.273 12.434 532.829 1.00 58.89 431 ARG A CA 1
ATOM 2190 C C . ARG A 1 417 ? 46.331 13.303 532.176 1.00 57.98 431 ARG A C 1
ATOM 2191 O O . ARG A 1 417 ? 47.226 12.776 531.527 1.00 61.76 431 ARG A O 1
ATOM 2199 N N . PRO A 1 418 ? 46.238 14.635 532.335 1.00 58.38 432 PRO A N 1
ATOM 2200 C CA . PRO A 1 418 ? 47.319 15.473 531.797 1.00 60.15 432 PRO A CA 1
ATOM 2201 C C . PRO A 1 418 ? 48.571 15.348 532.628 1.00 60.38 432 PRO A C 1
ATOM 2202 O O . PRO A 1 418 ? 48.478 15.038 533.793 1.00 65.10 432 PRO A O 1
ATOM 2206 N N . THR A 1 419 ? 49.727 15.599 532.033 1.00 60.91 433 THR A N 1
ATOM 2207 C CA . THR A 1 419 ? 50.987 15.530 532.761 1.00 63.76 433 THR A CA 1
ATOM 2208 C C . THR A 1 419 ? 50.949 16.392 534.038 1.00 66.00 433 THR A C 1
ATOM 2209 O O . THR A 1 419 ? 51.247 15.909 535.134 1.00 68.06 433 THR A O 1
ATOM 2213 N N . ASP A 1 420 ? 50.587 17.662 533.870 1.00 66.83 434 ASP A N 1
ATOM 2214 C CA . ASP A 1 420 ? 50.467 18.623 534.982 1.00 69.94 434 ASP A CA 1
ATOM 2215 C C . ASP A 1 420 ? 49.063 19.244 534.998 1.00 68.79 434 ASP A C 1
ATOM 2216 O O . ASP A 1 420 ? 48.324 19.179 534.004 1.00 65.86 434 ASP A O 1
ATOM 2221 N N . ILE A 1 421 ? 48.729 19.854 536.131 1.00 72.05 435 ILE A N 1
ATOM 2222 C CA . ILE A 1 421 ? 47.422 20.451 536.360 1.00 72.74 435 ILE A CA 1
ATOM 2223 C C . ILE A 1 421 ? 47.631 21.883 536.847 1.00 75.78 435 ILE A C 1
ATOM 2224 O O . ILE A 1 421 ? 48.391 22.124 537.782 1.00 83.18 435 ILE A O 1
ATOM 2229 N N . LEU A 1 422 ? 46.932 22.825 536.229 1.00 75.98 436 LEU A N 1
ATOM 2230 C CA . LEU A 1 422 ? 46.971 24.231 536.630 1.00 76.63 436 LEU A CA 1
ATOM 2231 C C . LEU A 1 422 ? 46.078 24.442 537.847 1.00 78.59 436 LEU A C 1
ATOM 2232 O O . LEU A 1 422 ? 45.038 25.063 537.726 1.00 78.74 436 LEU A O 1
ATOM 2237 N N . LYS A 1 423 ? 46.478 23.929 539.017 1.00 82.27 437 LYS A N 1
ATOM 2238 C CA . LYS A 1 423 ? 45.614 23.994 540.207 1.00 84.90 437 LYS A CA 1
ATOM 2239 C C . LYS A 1 423 ? 45.221 25.447 540.464 1.00 83.26 437 LYS A C 1
ATOM 2240 O O . LYS A 1 423 ? 46.047 26.350 540.334 1.00 80.19 437 LYS A O 1
ATOM 2246 N N . ASN A 1 424 ? 43.931 25.655 540.723 1.00 87.41 438 ASN A N 1
ATOM 2247 C CA . ASN A 1 424 ? 43.386 26.959 541.088 1.00 91.79 438 ASN A CA 1
ATOM 2248 C C . ASN A 1 424 ? 43.669 28.056 540.058 1.00 90.33 438 ASN A C 1
ATOM 2249 O O . ASN A 1 424 ? 43.401 29.241 540.314 1.00 92.94 438 ASN A O 1
ATOM 2254 N N . GLY A 1 425 ? 44.191 27.661 538.897 1.00 85.80 439 GLY A N 1
ATOM 2255 C CA . GLY A 1 425 ? 44.569 28.614 537.882 1.00 82.09 439 GLY A CA 1
ATOM 2256 C C . GLY A 1 425 ? 45.845 29.374 538.209 1.00 80.81 439 GLY A C 1
ATOM 2257 O O . GLY A 1 425 ? 46.045 30.443 537.669 1.00 81.14 439 GLY A O 1
ATOM 2258 N N . ASP A 1 426 ? 46.695 28.856 539.092 1.00 84.63 440 ASP A N 1
ATOM 2259 C CA . ASP A 1 426 ? 47.885 29.602 539.525 1.00 88.88 440 ASP A CA 1
ATOM 2260 C C . ASP A 1 426 ? 49.158 28.862 539.223 1.00 84.02 440 ASP A C 1
ATOM 2261 O O . ASP A 1 426 ? 50.046 29.378 538.529 1.00 82.84 440 ASP A O 1
ATOM 2266 N N . THR A 1 427 ? 49.250 27.656 539.768 1.00 77.94 441 THR A N 1
ATOM 2267 C CA . THR A 1 427 ? 50.495 26.927 539.734 1.00 79.75 441 THR A CA 1
ATOM 2268 C C . THR A 1 427 ? 50.300 25.545 539.147 1.00 77.85 441 THR A C 1
ATOM 2269 O O . THR A 1 427 ? 49.368 24.826 539.508 1.00 74.16 441 THR A O 1
ATOM 2273 N N . TRP A 1 428 ? 51.190 25.196 538.223 1.00 75.18 442 TRP A N 1
ATOM 2274 C CA . TRP A 1 428 ? 51.192 23.883 537.597 1.00 72.81 442 TRP A CA 1
ATOM 2275 C C . TRP A 1 428 ? 51.790 22.897 538.566 1.00 73.99 442 TRP A C 1
ATOM 2276 O O . TRP A 1 428 ? 52.872 23.122 539.097 1.00 76.14 442 TRP A O 1
ATOM 2287 N N . THR A 1 429 ? 51.077 21.809 538.810 1.00 74.55 443 THR A N 1
ATOM 2288 C CA . THR A 1 429 ? 51.576 20.733 539.634 1.00 77.40 443 THR A CA 1
ATOM 2289 C C . THR A 1 429 ? 51.421 19.398 538.874 1.00 78.70 443 THR A C 1
ATOM 2290 O O . THR A 1 429 ? 50.434 19.164 538.154 1.00 78.00 443 THR A O 1
ATOM 2294 N N . ALA A 1 430 ? 52.412 18.528 539.038 1.00 77.58 444 ALA A N 1
ATOM 2295 C CA . ALA A 1 430 ? 52.345 17.174 538.517 1.00 75.35 444 ALA A CA 1
ATOM 2296 C C . ALA A 1 430 ? 51.019 16.548 538.949 1.00 76.04 444 ALA A C 1
ATOM 2297 O O . ALA A 1 430 ? 50.560 16.776 540.066 1.00 76.71 444 ALA A O 1
ATOM 2299 N N . SER A 1 431 ? 50.393 15.780 538.069 1.00 75.12 445 SER A N 1
ATOM 2300 C CA . SER A 1 431 ? 49.107 15.166 538.392 1.00 74.11 445 SER A CA 1
ATOM 2301 C C . SER A 1 431 ? 49.269 13.883 539.185 1.00 79.17 445 SER A C 1
ATOM 2302 O O . SER A 1 431 ? 50.259 13.155 539.028 1.00 75.90 445 SER A O 1
ATOM 2305 N N . THR A 1 432 ? 48.251 13.597 539.995 1.00 86.38 446 THR A N 1
ATOM 2306 C CA . THR A 1 432 ? 48.113 12.336 540.714 1.00 89.03 446 THR A CA 1
ATOM 2307 C C . THR A 1 432 ? 47.042 11.526 540.013 1.00 88.74 446 THR A C 1
ATOM 2308 O O . THR A 1 432 ? 46.060 12.085 539.529 1.00 96.68 446 THR A O 1
ATOM 2312 N N . GLU A 1 433 ? 47.204 10.210 540.004 1.00 89.68 447 GLU A N 1
ATOM 2313 C CA . GLU A 1 433 ? 46.359 9.304 539.209 1.00 89.41 447 GLU A CA 1
ATOM 2314 C C . GLU A 1 433 ? 44.863 9.635 539.195 1.00 86.75 447 GLU A C 1
ATOM 2315 O O . GLU A 1 433 ? 44.190 9.387 538.202 1.00 88.61 447 GLU A O 1
ATOM 2321 N N . THR A 1 434 ? 44.356 10.211 540.281 1.00 87.09 448 THR A N 1
ATOM 2322 C CA . THR A 1 434 ? 42.942 10.606 540.365 1.00 84.68 448 THR A CA 1
ATOM 2323 C C . THR A 1 434 ? 42.595 11.915 539.632 1.00 82.85 448 THR A C 1
ATOM 2324 O O . THR A 1 434 ? 41.416 12.204 539.431 1.00 82.33 448 THR A O 1
ATOM 2328 N N . ASP A 1 435 ? 43.602 12.717 539.276 1.00 82.19 449 ASP A N 1
ATOM 2329 C CA . ASP A 1 435 ? 43.396 14.022 538.614 1.00 77.93 449 ASP A CA 1
ATOM 2330 C C . ASP A 1 435 ? 43.111 13.851 537.130 1.00 75.27 449 ASP A C 1
ATOM 2331 O O . ASP A 1 435 ? 43.983 14.015 536.279 1.00 78.37 449 ASP A O 1
ATOM 2336 N N . MET A 1 436 ? 41.871 13.518 536.830 1.00 73.14 450 MET A N 1
ATOM 2337 C CA . MET A 1 436 ? 41.443 13.270 535.463 1.00 70.61 450 MET A CA 1
ATOM 2338 C C . MET A 1 436 ? 40.783 14.541 534.971 1.00 64.84 450 MET A C 1
ATOM 2339 O O . MET A 1 436 ? 40.128 15.241 535.739 1.00 65.24 450 MET A O 1
ATOM 2344 N N . ARG A 1 437 ? 40.974 14.871 533.703 1.00 59.12 451 ARG A N 1
ATOM 2345 C CA . ARG A 1 437 ? 40.364 16.061 533.133 1.00 58.74 451 ARG A CA 1
ATOM 2346 C C . ARG A 1 437 ? 39.723 15.720 531.787 1.00 58.43 451 ARG A C 1
ATOM 2347 O O . ARG A 1 437 ? 40.135 14.779 531.130 1.00 60.53 451 ARG A O 1
ATOM 2355 N N . PRO A 1 438 ? 38.697 16.478 531.371 1.00 56.15 452 PRO A N 1
ATOM 2356 C CA . PRO A 1 438 ? 38.025 16.187 530.115 1.00 54.69 452 PRO A CA 1
ATOM 2357 C C . PRO A 1 438 ? 38.910 16.477 528.929 1.00 54.60 452 PRO A C 1
ATOM 2358 O O . PRO A 1 438 ? 39.540 17.530 528.863 1.00 60.89 452 PRO A O 1
ATOM 2362 N N . LEU A 1 439 ? 38.906 15.563 527.971 1.00 50.94 453 LEU A N 1
ATOM 2363 C CA . LEU A 1 439 ? 39.636 15.726 526.740 1.00 47.50 453 LEU A CA 1
ATOM 2364 C C . LEU A 1 439 ? 39.279 17.036 526.048 1.00 48.25 453 LEU A C 1
ATOM 2365 O O . LEU A 1 439 ? 40.138 17.702 525.468 1.00 50.11 453 LEU A O 1
ATOM 2370 N N . LEU A 1 440 ? 38.009 17.407 526.094 1.00 48.00 454 LEU A N 1
ATOM 2371 C CA . LEU A 1 440 ? 37.532 18.624 525.438 1.00 49.24 454 LEU A CA 1
ATOM 2372 C C . LEU A 1 440 ? 37.987 19.948 526.082 1.00 49.51 454 LEU A C 1
ATOM 2373 O O . LEU A 1 440 ? 37.698 21.029 525.550 1.00 47.94 454 LEU A O 1
ATOM 2378 N N . MET A 1 441 ? 38.707 19.865 527.196 1.00 50.70 455 MET A N 1
ATOM 2379 C CA . MET A 1 441 ? 39.377 21.033 527.787 1.00 55.57 455 MET A CA 1
ATOM 2380 C C . MET A 1 441 ? 40.613 21.437 526.981 1.00 58.61 455 MET A C 1
ATOM 2381 O O . MET A 1 441 ? 41.025 22.596 527.026 1.00 65.23 455 MET A O 1
ATOM 2386 N N . THR A 1 442 ? 41.179 20.472 526.248 1.00 60.53 456 THR A N 1
ATOM 2387 C CA . THR A 1 442 ? 42.469 20.580 525.577 1.00 58.36 456 THR A CA 1
ATOM 2388 C C . THR A 1 442 ? 42.452 20.240 524.086 1.00 57.01 456 THR A C 1
ATOM 2389 O O . THR A 1 442 ? 43.294 20.720 523.337 1.00 58.14 456 THR A O 1
ATOM 2393 N N . TRP A 1 443 ? 41.519 19.410 523.637 1.00 56.23 457 TRP A N 1
ATOM 2394 C CA . TRP A 1 443 ? 41.489 18.979 522.234 1.00 53.52 457 TRP A CA 1
ATOM 2395 C C . TRP A 1 443 ? 40.068 18.997 521.685 1.00 53.35 457 TRP A C 1
ATOM 2396 O O . TRP A 1 443 ? 39.118 18.878 522.432 1.00 53.22 457 TRP A O 1
ATOM 2407 N N . TRP A 1 444 ? 39.945 19.189 520.374 1.00 52.89 458 TRP A N 1
ATOM 2408 C CA . TRP A 1 444 ? 38.668 19.184 519.693 1.00 48.65 458 TRP A CA 1
ATOM 2409 C C . TRP A 1 444 ? 38.831 18.491 518.323 1.00 49.01 458 TRP A C 1
ATOM 2410 O O . TRP A 1 444 ? 39.915 18.514 517.747 1.00 50.93 458 TRP A O 1
ATOM 2421 N N . PRO A 1 445 ? 37.757 17.896 517.791 1.00 47.24 459 PRO A N 1
ATOM 2422 C CA . PRO A 1 445 ? 37.810 17.279 516.480 1.00 46.04 459 PRO A CA 1
ATOM 2423 C C . PRO A 1 445 ? 37.952 18.265 515.325 1.00 46.13 459 PRO A C 1
ATOM 2424 O O . PRO A 1 445 ? 38.537 17.920 514.300 1.00 51.59 459 PRO A O 1
ATOM 2428 N N . ASP A 1 446 ? 37.433 19.470 515.492 1.00 46.17 460 ASP A N 1
ATOM 2429 C CA . ASP A 1 446 ? 37.367 20.482 514.423 1.00 45.49 460 ASP A CA 1
ATOM 2430 C C . ASP A 1 446 ? 37.113 21.870 515.057 1.00 43.27 460 ASP A C 1
ATOM 2431 O O . ASP A 1 446 ? 36.784 21.984 516.230 1.00 41.81 460 ASP A O 1
ATOM 2436 N N . LYS A 1 447 ? 37.239 22.919 514.265 1.00 42.65 461 LYS A N 1
ATOM 2437 C CA . LYS A 1 447 ? 37.049 24.275 514.759 1.00 43.38 461 LYS A CA 1
ATOM 2438 C C . LYS A 1 447 ? 35.611 24.599 515.154 1.00 43.76 461 LYS A C 1
ATOM 2439 O O . LYS A 1 447 ? 35.392 25.300 516.129 1.00 45.04 461 LYS A O 1
ATOM 2445 N N . GLN A 1 448 ? 34.640 24.071 514.428 1.00 44.00 462 GLN A N 1
ATOM 2446 C CA . GLN A 1 448 ? 33.230 24.260 514.773 1.00 45.88 462 GLN A CA 1
ATOM 2447 C C . GLN A 1 448 ? 32.941 23.750 516.175 1.00 45.84 462 GLN A C 1
ATOM 2448 O O . GLN A 1 448 ? 32.371 24.461 516.985 1.00 46.40 462 GLN A O 1
ATOM 2454 N N . THR A 1 449 ? 33.365 22.520 516.467 1.00 45.21 463 THR A N 1
ATOM 2455 C CA . THR A 1 449 ? 33.193 21.958 517.781 1.00 43.44 463 THR A CA 1
ATOM 2456 C C . THR A 1 449 ? 33.947 22.775 518.810 1.00 45.62 463 THR A C 1
ATOM 2457 O O . THR A 1 449 ? 33.440 23.041 519.891 1.00 51.02 463 THR A O 1
ATOM 2461 N N . GLN A 1 450 ? 35.168 23.180 518.494 1.00 46.12 464 GLN A N 1
ATOM 2462 C CA . GLN A 1 450 ? 35.940 24.000 519.429 1.00 48.06 464 GLN A CA 1
ATOM 2463 C C . GLN A 1 450 ? 35.189 25.276 519.765 1.00 46.90 464 GLN A C 1
ATOM 2464 O O . GLN A 1 450 ? 35.111 25.653 520.921 1.00 47.59 464 GLN A O 1
ATOM 2470 N N . ALA A 1 451 ? 34.671 25.947 518.741 1.00 44.66 465 ALA A N 1
ATOM 2471 C CA . ALA A 1 451 ? 33.965 27.209 518.938 1.00 45.57 465 ALA A CA 1
ATOM 2472 C C . ALA A 1 451 ? 32.690 26.999 519.745 1.00 47.93 465 ALA A C 1
ATOM 2473 O O . ALA A 1 451 ? 32.312 27.855 520.561 1.00 48.89 465 ALA A O 1
ATOM 2475 N N . ASN A 1 452 ? 32.023 25.871 519.509 1.00 47.70 466 ASN A N 1
ATOM 2476 C CA . ASN A 1 452 ? 30.791 25.566 520.238 1.00 48.63 466 ASN A CA 1
ATOM 2477 C C . ASN A 1 452 ? 31.076 25.260 521.708 1.00 51.79 466 ASN A C 1
ATOM 2478 O O . ASN A 1 452 ? 30.359 25.735 522.586 1.00 62.03 466 ASN A O 1
ATOM 2483 N N . TYR A 1 453 ? 32.125 24.488 521.966 1.00 50.40 467 TYR A N 1
ATOM 2484 C CA . TYR A 1 453 ? 32.563 24.212 523.324 1.00 49.15 467 TYR A CA 1
ATOM 2485 C C . TYR A 1 453 ? 32.832 25.510 524.066 1.00 52.32 467 TYR A C 1
ATOM 2486 O O . TYR A 1 453 ? 32.357 25.686 525.171 1.00 53.13 467 TYR A O 1
ATOM 2495 N N . LEU A 1 454 ? 33.589 26.414 523.449 1.00 54.15 468 LEU A N 1
ATOM 2496 C CA . LEU A 1 454 ? 33.950 27.685 524.070 1.00 53.95 468 LEU A CA 1
ATOM 2497 C C . LEU A 1 454 ? 32.733 28.521 524.392 1.00 53.52 468 LEU A C 1
ATOM 2498 O O . LEU A 1 454 ? 32.620 29.024 525.513 1.00 58.58 468 LEU A O 1
ATOM 2503 N N . ASN A 1 455 ? 31.816 28.641 523.435 1.00 52.67 469 ASN A N 1
ATOM 2504 C CA . ASN A 1 455 ? 30.579 29.382 523.666 1.00 51.32 469 ASN A CA 1
ATOM 2505 C C . ASN A 1 455 ? 29.706 28.746 524.769 1.00 53.68 469 ASN A C 1
ATOM 2506 O O . ASN A 1 455 ? 29.126 29.453 525.581 1.00 55.54 469 ASN A O 1
ATOM 2511 N N . PHE A 1 456 ? 29.610 27.420 524.792 1.00 55.55 470 PHE A N 1
ATOM 2512 C CA . PHE A 1 456 ? 28.814 26.725 525.798 1.00 59.96 470 PHE A CA 1
ATOM 2513 C C . PHE A 1 456 ? 29.378 26.906 527.223 1.00 61.04 470 PHE A C 1
ATOM 2514 O O . PHE A 1 456 ? 28.637 27.236 528.145 1.00 67.46 470 PHE A O 1
ATOM 2522 N N . MET A 1 457 ? 30.677 26.688 527.399 1.00 60.55 471 MET A N 1
ATOM 2523 C CA . MET A 1 457 ? 31.312 26.825 528.713 1.00 64.17 471 MET A CA 1
ATOM 2524 C C . MET A 1 457 ? 31.292 28.265 529.208 1.00 64.80 471 MET A C 1
ATOM 2525 O O . MET A 1 457 ? 31.086 28.500 530.401 1.00 68.24 471 MET A O 1
ATOM 2530 N N . SER A 1 458 ? 31.495 29.213 528.291 1.00 62.89 472 SER A N 1
ATOM 2531 C CA . SER A 1 458 ? 31.323 30.638 528.566 1.00 63.54 472 SER A CA 1
ATOM 2532 C C . SER A 1 458 ? 29.971 30.995 529.189 1.00 62.49 472 SER A C 1
ATOM 2533 O O . SER A 1 458 ? 29.910 31.782 530.141 1.00 65.12 472 SER A O 1
ATOM 2536 N N . SER A 1 459 ? 28.896 30.448 528.630 1.00 62.28 473 SER A N 1
ATOM 2537 C CA . SER A 1 459 ? 27.544 30.738 529.077 1.00 66.02 473 SER A CA 1
ATOM 2538 C C . SER A 1 459 ? 27.289 30.250 530.478 1.00 69.19 473 SER A C 1
ATOM 2539 O O . SER A 1 459 ? 26.270 30.621 531.062 1.00 71.33 473 SER A O 1
ATOM 2542 N N . LYS A 1 460 ? 28.176 29.398 530.995 1.00 69.69 474 LYS A N 1
ATOM 2543 C CA . LYS A 1 460 ? 28.013 28.837 532.309 1.00 70.22 474 LYS A CA 1
ATOM 2544 C C . LYS A 1 460 ? 28.864 29.494 533.360 1.00 66.78 474 LYS A C 1
ATOM 2545 O O . LYS A 1 460 ? 29.046 28.941 534.443 1.00 71.87 474 LYS A O 1
ATOM 2551 N N . GLY A 1 461 ? 29.316 30.710 533.069 1.00 65.63 475 GLY A N 1
ATOM 2552 C CA . GLY A 1 461 ? 30.036 31.541 534.036 1.00 66.09 475 GLY A CA 1
ATOM 2553 C C . GLY A 1 461 ? 31.539 31.395 534.026 1.00 62.98 475 GLY A C 1
ATOM 2554 O O . GLY A 1 461 ? 32.218 31.945 534.885 1.00 61.18 475 GLY A O 1
ATOM 2555 N N . LEU A 1 462 ? 32.056 30.682 533.033 1.00 63.51 476 LEU A N 1
ATOM 2556 C CA . LEU A 1 462 ? 33.471 30.358 532.986 1.00 64.49 476 LEU A CA 1
ATOM 2557 C C . LEU A 1 462 ? 34.346 31.390 532.308 1.00 67.39 476 LEU A C 1
ATOM 2558 O O . LEU A 1 462 ? 35.555 31.276 532.344 1.00 75.85 476 LEU A O 1
ATOM 2563 N N . GLY A 1 463 ? 33.748 32.400 531.709 1.00 67.74 477 GLY A N 1
ATOM 2564 C CA . GLY A 1 463 ? 34.510 33.542 531.267 1.00 69.35 477 GLY A CA 1
ATOM 2565 C C . GLY A 1 463 ? 33.648 34.467 530.463 1.00 73.37 477 GLY A C 1
ATOM 2566 O O . GLY A 1 463 ? 32.413 34.353 530.490 1.00 80.08 477 GLY A O 1
ATOM 2567 N N . ILE A 1 464 ? 34.313 35.375 529.750 1.00 71.32 478 ILE A N 1
ATOM 2568 C CA . ILE A 1 464 ? 33.650 36.274 528.818 1.00 69.78 478 ILE A CA 1
ATOM 2569 C C . ILE A 1 464 ? 32.767 35.436 527.923 1.00 67.78 478 ILE A C 1
ATOM 2570 O O . ILE A 1 464 ? 33.212 34.448 527.368 1.00 73.21 478 ILE A O 1
ATOM 2575 N N . THR A 1 465 ? 31.503 35.808 527.806 1.00 70.96 479 THR A N 1
ATOM 2576 C CA . THR A 1 465 ? 30.608 35.073 526.932 1.00 71.51 479 THR A CA 1
ATOM 2577 C C . THR A 1 465 ? 31.060 35.414 525.538 1.00 68.41 479 THR A C 1
ATOM 2578 O O . THR A 1 465 ? 31.281 36.577 525.233 1.00 67.61 479 THR A O 1
ATOM 2582 N N . THR A 1 466 ? 31.243 34.393 524.708 1.00 66.32 480 THR A N 1
ATOM 2583 C CA . THR A 1 466 ? 31.846 34.587 523.417 1.00 69.59 480 THR A CA 1
ATOM 2584 C C . THR A 1 466 ? 30.961 34.049 522.313 1.00 66.11 480 THR A C 1
ATOM 2585 O O . THR A 1 466 ? 30.342 32.997 522.443 1.00 67.88 480 THR A O 1
ATOM 2589 N N . THR A 1 467 ? 30.902 34.798 521.225 1.00 68.82 481 THR A N 1
ATOM 2590 C CA . THR A 1 467 ? 30.313 34.336 519.976 1.00 69.19 481 THR A CA 1
ATOM 2591 C C . THR A 1 467 ? 31.445 33.896 519.079 1.00 63.30 481 THR A C 1
ATOM 2592 O O . THR A 1 467 ? 32.043 34.693 518.376 1.00 70.04 481 THR A O 1
ATOM 2596 N N . TYR A 1 468 ? 31.777 32.627 519.121 1.00 57.36 482 TYR A N 1
ATOM 2597 C CA . TYR A 1 468 ? 32.776 32.114 518.223 1.00 56.12 482 TYR A CA 1
ATOM 2598 C C . TYR A 1 468 ? 32.201 31.228 517.134 1.00 53.98 482 TYR A C 1
ATOM 2599 O O . TYR A 1 468 ? 31.311 30.444 517.378 1.00 56.58 482 TYR A O 1
ATOM 2608 N N . THR A 1 469 ? 32.711 31.390 515.927 1.00 57.40 483 THR A N 1
ATOM 2609 C CA . THR A 1 469 ? 32.308 30.599 514.782 1.00 60.01 483 THR A CA 1
ATOM 2610 C C . THR A 1 469 ? 33.526 29.794 514.365 1.00 56.41 483 THR A C 1
ATOM 2611 O O . THR A 1 469 ? 34.646 30.020 514.833 1.00 57.57 483 THR A O 1
ATOM 2615 N N . ALA A 1 470 ? 33.277 28.791 513.553 1.00 55.51 484 ALA A N 1
ATOM 2616 C CA . ALA A 1 470 ? 34.339 28.018 512.944 1.00 56.13 484 ALA A CA 1
ATOM 2617 C C . ALA A 1 470 ? 35.306 28.930 512.181 1.00 54.23 484 ALA A C 1
ATOM 2618 O O . ALA A 1 470 ? 36.460 28.601 512.015 1.00 56.05 484 ALA A O 1
ATOM 2620 N N . ALA A 1 471 ? 34.827 30.081 511.732 1.00 52.94 485 ALA A N 1
ATOM 2621 C CA . ALA A 1 471 ? 35.666 31.043 511.010 1.00 52.51 485 ALA A CA 1
ATOM 2622 C C . ALA A 1 471 ? 36.702 31.770 511.869 1.00 50.93 485 ALA A C 1
ATOM 2623 O O . ALA A 1 471 ? 37.659 32.333 511.339 1.00 51.27 485 ALA A O 1
ATOM 2625 N N . THR A 1 472 ? 36.479 31.799 513.180 1.00 49.02 486 THR A N 1
ATOM 2626 C CA . THR A 1 472 ? 37.398 32.414 514.120 1.00 49.19 486 THR A CA 1
ATOM 2627 C C . THR A 1 472 ? 38.743 31.724 513.982 1.00 52.35 486 THR A C 1
ATOM 2628 O O . THR A 1 472 ? 38.793 30.514 513.713 1.00 52.29 486 THR A O 1
ATOM 2632 N N . SER A 1 473 ? 39.825 32.488 514.152 1.00 49.79 487 SER A N 1
ATOM 2633 C CA . SER A 1 473 ? 41.156 31.962 513.899 1.00 50.23 487 SER A CA 1
ATOM 2634 C C . SER A 1 473 ? 41.473 30.911 514.930 1.00 48.03 487 SER A C 1
ATOM 2635 O O . SER A 1 473 ? 40.967 30.947 516.041 1.00 46.47 487 SER A O 1
ATOM 2638 N N . GLN A 1 474 ? 42.330 29.979 514.555 1.00 45.83 488 GLN A N 1
ATOM 2639 C CA . GLN A 1 474 ? 42.684 28.900 515.433 1.00 45.97 488 GLN A CA 1
ATOM 2640 C C . GLN A 1 474 ? 43.407 29.431 516.668 1.00 48.71 488 GLN A C 1
ATOM 2641 O O . GLN A 1 474 ? 43.207 28.917 517.770 1.00 53.63 488 GLN A O 1
ATOM 2647 N N . LYS A 1 475 ? 44.278 30.419 516.481 1.00 51.30 489 LYS A N 1
ATOM 2648 C CA . LYS A 1 475 ? 45.036 30.997 517.591 1.00 53.04 489 LYS A CA 1
ATOM 2649 C C . LYS A 1 475 ? 44.083 31.575 518.635 1.00 50.51 489 LYS A C 1
ATOM 2650 O O . LYS A 1 475 ? 44.228 31.309 519.817 1.00 50.34 489 LYS A O 1
ATOM 2656 N N . THR A 1 476 ? 43.095 32.351 518.185 1.00 48.19 490 THR A N 1
ATOM 2657 C CA . THR A 1 476 ? 42.107 32.952 519.062 1.00 47.53 490 THR A CA 1
ATOM 2658 C C . THR A 1 476 ? 41.327 31.892 519.833 1.00 50.63 490 THR A C 1
ATOM 2659 O O . THR A 1 476 ? 41.101 32.055 521.025 1.00 53.15 490 THR A O 1
ATOM 2663 N N . LEU A 1 477 ? 40.931 30.808 519.166 1.00 49.01 491 LEU A N 1
ATOM 2664 C CA . LEU A 1 477 ? 40.148 29.761 519.813 1.00 50.29 491 LEU A CA 1
ATOM 2665 C C . LEU A 1 477 ? 40.955 29.051 520.888 1.00 51.53 491 LEU A C 1
ATOM 2666 O O . LEU A 1 477 ? 40.447 28.800 521.981 1.00 55.80 491 LEU A O 1
ATOM 2671 N N . ASN A 1 478 ? 42.210 28.755 520.590 1.00 50.74 492 ASN A N 1
ATOM 2672 C CA . ASN A 1 478 ? 43.100 28.113 521.562 1.00 51.72 492 ASN A CA 1
ATOM 2673 C C . ASN A 1 478 ? 43.397 29.006 522.771 1.00 52.44 492 ASN A C 1
ATOM 2674 O O . ASN A 1 478 ? 43.454 28.522 523.895 1.00 50.54 492 ASN A O 1
ATOM 2679 N N . ASP A 1 479 ? 43.584 30.306 522.540 1.00 54.16 493 ASP A N 1
ATOM 2680 C CA . ASP A 1 479 ? 43.750 31.274 523.641 1.00 54.90 493 ASP A CA 1
ATOM 2681 C C . ASP A 1 479 ? 42.491 31.288 524.520 1.00 56.32 493 ASP A C 1
ATOM 2682 O O . ASP A 1 479 ? 42.580 31.335 525.746 1.00 61.71 493 ASP A O 1
ATOM 2687 N N . ALA A 1 480 ? 41.321 31.252 523.879 1.00 51.93 494 ALA A N 1
ATOM 2688 C CA . ALA A 1 480 ? 40.044 31.243 524.578 1.00 52.07 494 ALA A CA 1
ATOM 2689 C C . ALA A 1 480 ? 39.815 29.940 525.333 1.00 54.62 494 ALA A C 1
ATOM 2690 O O . ALA A 1 480 ? 39.178 29.944 526.377 1.00 58.25 494 ALA A O 1
ATOM 2692 N N . ALA A 1 481 ? 40.346 28.840 524.820 1.00 54.64 495 ALA A N 1
ATOM 2693 C CA . ALA A 1 481 ? 40.275 27.562 525.522 1.00 53.43 495 ALA A CA 1
ATOM 2694 C C . ALA A 1 481 ? 41.034 27.606 526.833 1.00 54.68 495 ALA A C 1
ATOM 2695 O O . ALA A 1 481 ? 40.597 27.035 527.810 1.00 61.80 495 ALA A O 1
ATOM 2697 N N . PHE A 1 482 ? 42.168 28.300 526.845 1.00 57.18 496 PHE A N 1
ATOM 2698 C CA . PHE A 1 482 ? 43.010 28.368 528.036 1.00 58.40 496 PHE A CA 1
ATOM 2699 C C . PHE A 1 482 ? 42.428 29.257 529.131 1.00 60.16 496 PHE A C 1
ATOM 2700 O O . PHE A 1 482 ? 42.505 28.889 530.297 1.00 59.91 496 PHE A O 1
ATOM 2708 N N . VAL A 1 483 ? 41.802 30.379 528.770 1.00 61.15 497 VAL A N 1
ATOM 2709 C CA . VAL A 1 483 ? 41.120 31.188 529.788 1.00 63.23 497 VAL A CA 1
ATOM 2710 C C . VAL A 1 483 ? 39.945 30.398 530.383 1.00 63.34 497 VAL A C 1
ATOM 2711 O O . VAL A 1 483 ? 39.657 30.534 531.562 1.00 71.07 497 VAL A O 1
ATOM 2715 N N . ILE A 1 484 ? 39.296 29.549 529.587 1.00 61.55 498 ILE A N 1
ATOM 2716 C CA . ILE A 1 484 ? 38.279 28.622 530.101 1.00 62.20 498 ILE A CA 1
ATOM 2717 C C . ILE A 1 484 ? 38.905 27.547 530.982 1.00 62.91 498 ILE A C 1
ATOM 2718 O O . ILE A 1 484 ? 38.329 27.186 532.010 1.00 65.15 498 ILE A O 1
ATOM 2723 N N . GLN A 1 485 ? 40.081 27.045 530.603 1.00 63.20 499 GLN A N 1
ATOM 2724 C CA . GLN A 1 485 ? 40.764 26.046 531.433 1.00 64.16 499 GLN A CA 1
ATOM 2725 C C . GLN A 1 485 ? 41.076 26.616 532.811 1.00 63.68 499 GLN A C 1
ATOM 2726 O O . GLN A 1 485 ? 40.837 25.966 533.824 1.00 66.37 499 GLN A O 1
ATOM 2732 N N . THR A 1 486 ? 41.613 27.832 532.834 1.00 63.15 500 THR A N 1
ATOM 2733 C CA . THR A 1 486 ? 41.926 28.516 534.073 1.00 64.40 500 THR A CA 1
ATOM 2734 C C . THR A 1 486 ? 40.633 28.597 534.920 1.00 65.62 500 THR A C 1
ATOM 2735 O O . THR A 1 486 ? 40.581 28.131 536.056 1.00 65.42 500 THR A O 1
ATOM 2739 N N . ALA A 1 487 ? 39.575 29.134 534.335 1.00 64.72 501 ALA A N 1
ATOM 2740 C CA . ALA A 1 487 ? 38.300 29.266 535.036 1.00 63.20 501 ALA A CA 1
ATOM 2741 C C . ALA A 1 487 ? 37.799 27.941 535.563 1.00 64.46 501 ALA A C 1
ATOM 2742 O O . ALA A 1 487 ? 37.200 27.893 536.630 1.00 70.23 501 ALA A O 1
ATOM 2744 N N . ILE A 1 488 ? 38.020 26.871 534.807 1.00 63.22 502 ILE A N 1
ATOM 2745 C CA . ILE A 1 488 ? 37.626 25.552 535.246 1.00 62.96 502 ILE A CA 1
ATOM 2746 C C . ILE A 1 488 ? 38.367 25.165 536.522 1.00 68.61 502 ILE A C 1
ATOM 2747 O O . ILE A 1 488 ? 37.761 24.660 537.470 1.00 76.64 502 ILE A O 1
ATOM 2752 N N . GLU A 1 489 ? 39.667 25.399 536.563 1.00 70.01 503 GLU A N 1
ATOM 2753 C CA . GLU A 1 489 ? 40.454 24.988 537.720 1.00 75.07 503 GLU A CA 1
ATOM 2754 C C . GLU A 1 489 ? 40.081 25.772 538.972 1.00 79.61 503 GLU A C 1
ATOM 2755 O O . GLU A 1 489 ? 40.235 25.270 540.099 1.00 85.66 503 GLU A O 1
ATOM 2761 N N . GLN A 1 490 ? 39.579 26.990 538.767 1.00 78.81 504 GLN A N 1
ATOM 2762 C CA . GLN A 1 490 ? 39.093 27.833 539.865 1.00 83.55 504 GLN A CA 1
ATOM 2763 C C . GLN A 1 490 ? 37.787 27.337 540.497 1.00 84.00 504 GLN A C 1
ATOM 2764 O O . GLN A 1 490 ? 37.646 27.354 541.724 1.00 87.70 504 GLN A O 1
ATOM 2770 N N . GLN A 1 491 ? 36.838 26.912 539.662 1.00 80.45 505 GLN A N 1
ATOM 2771 C CA . GLN A 1 491 ? 35.586 26.363 540.166 1.00 80.54 505 GLN A CA 1
ATOM 2772 C C . GLN A 1 491 ? 35.786 24.956 540.737 1.00 81.99 505 GLN A C 1
ATOM 2773 O O . GLN A 1 491 ? 34.955 24.514 541.528 1.00 85.85 505 GLN A O 1
ATOM 2779 N N . ILE A 1 492 ? 36.858 24.260 540.334 1.00 76.67 506 ILE A N 1
ATOM 2780 C CA . ILE A 1 492 ? 37.227 22.978 540.960 1.00 79.04 506 ILE A CA 1
ATOM 2781 C C . ILE A 1 492 ? 37.740 23.180 542.392 1.00 80.87 506 ILE A C 1
ATOM 2782 O O . ILE A 1 492 ? 37.398 22.417 543.306 1.00 86.79 506 ILE A O 1
ATOM 2787 N N . SER A 1 493 ? 38.566 24.201 542.578 1.00 82.42 507 SER A N 1
ATOM 2788 C CA . SER A 1 493 ? 39.046 24.569 543.913 1.00 85.75 507 SER A CA 1
ATOM 2789 C C . SER A 1 493 ? 37.917 25.090 544.803 1.00 86.90 507 SER A C 1
ATOM 2790 O O . SER A 1 493 ? 37.809 24.702 545.961 1.00 88.21 507 SER A O 1
ATOM 2793 N N . LEU A 1 494 ? 37.059 25.931 544.238 1.00 89.65 508 LEU A N 1
ATOM 2794 C CA . LEU A 1 494 ? 35.956 26.534 544.976 1.00 94.88 508 LEU A CA 1
ATOM 2795 C C . LEU A 1 494 ? 34.945 25.471 545.446 1.00 96.71 508 LEU A C 1
ATOM 2796 O O . LEU A 1 494 ? 34.550 25.474 546.607 1.00 102.43 508 LEU A O 1
ATOM 2801 N N . LYS A 1 495 ? 34.557 24.558 544.553 1.00 95.51 509 LYS A N 1
ATOM 2802 C CA . LYS A 1 495 ? 33.596 23.487 544.856 1.00 90.51 509 LYS A CA 1
ATOM 2803 C C . LYS A 1 495 ? 34.198 22.199 545.445 1.00 87.76 509 LYS A C 1
ATOM 2804 O O . LYS A 1 495 ? 33.456 21.383 545.979 1.00 85.36 509 LYS A O 1
ATOM 2810 N N . LYS A 1 496 ? 35.524 22.032 545.342 1.00 87.23 510 LYS A N 1
ATOM 2811 C CA . LYS A 1 496 ? 36.247 20.827 545.808 1.00 87.44 510 LYS A CA 1
ATOM 2812 C C . LYS A 1 496 ? 35.727 19.543 545.158 1.00 88.56 510 LYS A C 1
ATOM 2813 O O . LYS A 1 496 ? 35.756 18.469 545.765 1.00 93.30 510 LYS A O 1
ATOM 2819 N N . SER A 1 497 ? 35.280 19.659 543.909 1.00 88.77 511 SER A N 1
ATOM 2820 C CA . SER A 1 497 ? 34.632 18.556 543.176 1.00 88.79 511 SER A CA 1
ATOM 2821 C C . SER A 1 497 ? 34.851 18.712 541.666 1.00 82.04 511 SER A C 1
ATOM 2822 O O . SER A 1 497 ? 35.129 19.809 541.185 1.00 82.00 511 SER A O 1
ATOM 2825 N N . THR A 1 498 ? 34.722 17.612 540.932 1.00 78.52 512 THR A N 1
ATOM 2826 C CA . THR A 1 498 ? 34.674 17.663 539.469 1.00 75.86 512 THR A CA 1
ATOM 2827 C C . THR A 1 498 ? 33.338 17.212 538.872 1.00 76.50 512 THR A C 1
ATOM 2828 O O . THR A 1 498 ? 33.200 17.140 537.654 1.00 80.61 512 THR A O 1
ATOM 2832 N N . GLU A 1 499 ? 32.358 16.895 539.714 1.00 78.18 513 GLU A N 1
ATOM 2833 C CA . GLU A 1 499 ? 31.081 16.370 539.216 1.00 76.14 513 GLU A CA 1
ATOM 2834 C C . GLU A 1 499 ? 30.300 17.421 538.457 1.00 70.31 513 GLU A C 1
ATOM 2835 O O . GLU A 1 499 ? 29.609 17.110 537.495 1.00 66.21 513 GLU A O 1
ATOM 2841 N N . TRP A 1 500 ? 30.393 18.667 538.902 1.00 70.15 514 TRP A N 1
ATOM 2842 C CA . TRP A 1 500 ? 29.779 19.791 538.178 1.00 72.56 514 TRP A CA 1
ATOM 2843 C C . TRP A 1 500 ? 30.269 19.862 536.712 1.00 75.33 514 TRP A C 1
ATOM 2844 O O . TRP A 1 500 ? 29.500 20.202 535.809 1.00 69.94 514 TRP A O 1
ATOM 2855 N N . LEU A 1 501 ? 31.550 19.533 536.495 1.00 74.70 515 LEU A N 1
ATOM 2856 C CA . LEU A 1 501 ? 32.163 19.521 535.158 1.00 70.55 515 LEU A CA 1
ATOM 2857 C C . LEU A 1 501 ? 31.713 18.303 534.342 1.00 66.79 515 LEU A C 1
ATOM 2858 O O . LEU A 1 501 ? 31.371 18.435 533.177 1.00 67.45 515 LEU A O 1
ATOM 2863 N N . ARG A 1 502 ? 31.667 17.129 534.959 1.00 63.53 516 ARG A N 1
ATOM 2864 C CA . ARG A 1 502 ? 31.123 15.943 534.285 1.00 61.50 516 ARG A CA 1
ATOM 2865 C C . ARG A 1 502 ? 29.758 16.253 533.678 1.00 62.09 516 ARG A C 1
ATOM 2866 O O . ARG A 1 502 ? 29.473 15.896 532.543 1.00 63.70 516 ARG A O 1
ATOM 2874 N N . ASP A 1 503 ? 28.909 16.918 534.450 1.00 64.93 517 ASP A N 1
ATOM 2875 C CA . ASP A 1 503 ? 27.556 17.260 533.995 1.00 68.34 517 ASP A CA 1
ATOM 2876 C C . ASP A 1 503 ? 27.572 18.324 532.902 1.00 65.33 517 ASP A C 1
ATOM 2877 O O . ASP A 1 503 ? 26.737 18.296 532.002 1.00 64.47 517 ASP A O 1
ATOM 2882 N N . ALA A 1 504 ? 28.510 19.265 532.992 1.00 62.89 518 ALA A N 1
ATOM 2883 C CA . ALA A 1 504 ? 28.698 20.282 531.945 1.00 60.44 518 ALA A CA 1
ATOM 2884 C C . ALA A 1 504 ? 29.191 19.663 530.625 1.00 57.52 518 ALA A C 1
ATOM 2885 O O . ALA A 1 504 ? 28.676 19.969 529.557 1.00 55.44 518 ALA A O 1
ATOM 2887 N N . ILE A 1 505 ? 30.162 18.764 530.711 1.00 54.29 519 ILE A N 1
ATOM 2888 C CA . ILE A 1 505 ? 30.644 18.064 529.526 1.00 54.86 519 ILE A CA 1
ATOM 2889 C C . ILE A 1 505 ? 29.550 17.204 528.917 1.00 55.17 519 ILE A C 1
ATOM 2890 O O . ILE A 1 505 ? 29.265 17.319 527.728 1.00 57.52 519 ILE A O 1
ATOM 2895 N N . ASP A 1 506 ? 28.911 16.383 529.745 1.00 58.54 520 ASP A N 1
ATOM 2896 C CA . ASP A 1 506 ? 27.837 15.488 529.294 1.00 59.58 520 ASP A CA 1
ATOM 2897 C C . ASP A 1 506 ? 26.760 16.254 528.531 1.00 58.15 520 ASP A C 1
ATOM 2898 O O . ASP A 1 506 ? 26.335 15.823 527.453 1.00 55.63 520 ASP A O 1
ATOM 2903 N N . SER A 1 507 ? 26.340 17.391 529.091 1.00 57.96 521 SER A N 1
ATOM 2904 C CA . SER A 1 507 ? 25.330 18.243 528.474 1.00 62.65 521 SER A CA 1
ATOM 2905 C C . SER A 1 507 ? 25.782 18.841 527.156 1.00 60.75 521 SER A C 1
ATOM 2906 O O . SER A 1 507 ? 25.008 18.895 526.198 1.00 57.73 521 SER A O 1
ATOM 2909 N N . PHE A 1 508 ? 27.021 19.330 527.130 1.00 61.99 522 PHE A N 1
ATOM 2910 C CA . PHE A 1 508 ? 27.563 19.927 525.932 1.00 58.38 522 PHE A CA 1
ATOM 2911 C C . PHE A 1 508 ? 27.656 18.907 524.805 1.00 56.59 522 PHE A C 1
ATOM 2912 O O . PHE A 1 508 ? 27.346 19.216 523.644 1.00 56.28 522 PHE A O 1
ATOM 2920 N N . VAL A 1 509 ? 28.080 17.700 525.160 1.00 53.07 523 VAL A N 1
ATOM 2921 C CA . VAL A 1 509 ? 28.274 16.636 524.187 1.00 52.67 523 VAL A CA 1
ATOM 2922 C C . VAL A 1 509 ? 26.984 16.288 523.456 1.00 54.46 523 VAL A C 1
ATOM 2923 O O . VAL A 1 509 ? 27.015 16.030 522.261 1.00 56.10 523 VAL A O 1
ATOM 2927 N N . LYS A 1 510 ? 25.862 16.262 524.171 1.00 60.00 524 LYS A N 1
ATOM 2928 C CA . LYS A 1 510 ? 24.563 15.903 523.587 1.00 63.71 524 LYS A CA 1
ATOM 2929 C C . LYS A 1 510 ? 24.040 16.979 522.625 1.00 59.50 524 LYS A C 1
ATOM 2930 O O . LYS A 1 510 ? 23.241 16.711 521.731 1.00 55.03 524 LYS A O 1
ATOM 2936 N N . THR A 1 511 ? 24.519 18.195 522.810 1.00 58.08 525 THR A N 1
ATOM 2937 C CA . THR A 1 511 ? 24.242 19.316 521.927 1.00 58.60 525 THR A CA 1
ATOM 2938 C C . THR A 1 511 ? 24.725 19.139 520.483 1.00 54.70 525 THR A C 1
ATOM 2939 O O . THR A 1 511 ? 24.116 19.666 519.557 1.00 56.73 525 THR A O 1
ATOM 2943 N N . GLN A 1 512 ? 25.828 18.425 520.296 1.00 51.23 526 GLN A N 1
ATOM 2944 C CA . GLN A 1 512 ? 26.474 18.299 518.990 1.00 48.46 526 GLN A CA 1
ATOM 2945 C C . GLN A 1 512 ? 25.898 17.164 518.161 1.00 47.16 526 GLN A C 1
ATOM 2946 O O . GLN A 1 512 ? 25.823 16.029 518.617 1.00 47.76 526 GLN A O 1
ATOM 2952 N N . ALA A 1 513 ? 25.537 17.474 516.920 1.00 45.87 527 ALA A N 1
ATOM 2953 C CA . ALA A 1 513 ? 24.890 16.523 516.019 1.00 46.20 527 ALA A CA 1
ATOM 2954 C C . ALA A 1 513 ? 25.669 15.212 515.872 1.00 49.15 527 ALA A C 1
ATOM 2955 O O . ALA A 1 513 ? 25.072 14.138 515.831 1.00 50.17 527 ALA A O 1
ATOM 2957 N N . ASN A 1 514 ? 26.989 15.302 515.747 1.00 52.56 528 ASN A N 1
ATOM 2958 C CA . ASN A 1 514 ? 27.814 14.105 515.617 1.00 49.65 528 ASN A CA 1
ATOM 2959 C C . ASN A 1 514 ? 27.786 13.221 516.859 1.00 47.36 528 ASN A C 1
ATOM 2960 O O . ASN A 1 514 ? 28.168 12.069 516.799 1.00 45.05 528 ASN A O 1
ATOM 2965 N N . TRP A 1 515 ? 27.365 13.786 517.988 1.00 47.59 529 TRP A N 1
ATOM 2966 C CA . TRP A 1 515 ? 27.305 13.074 519.252 1.00 47.21 529 TRP A CA 1
ATOM 2967 C C . TRP A 1 515 ? 25.886 12.861 519.779 1.00 48.49 529 TRP A C 1
ATOM 2968 O O . TRP A 1 515 ? 25.675 12.660 520.997 1.00 48.60 529 TRP A O 1
ATOM 2979 N N . ASN A 1 516 ? 24.908 12.901 518.873 1.00 48.07 530 ASN A N 1
ATOM 2980 C CA . ASN A 1 516 ? 23.528 12.601 519.247 1.00 48.02 530 ASN A CA 1
ATOM 2981 C C . ASN A 1 516 ? 22.754 11.930 518.103 1.00 47.02 530 ASN A C 1
ATOM 2982 O O . ASN A 1 516 ? 23.339 11.575 517.078 1.00 51.30 530 ASN A O 1
ATOM 2987 N N . LYS A 1 517 ? 21.456 11.743 518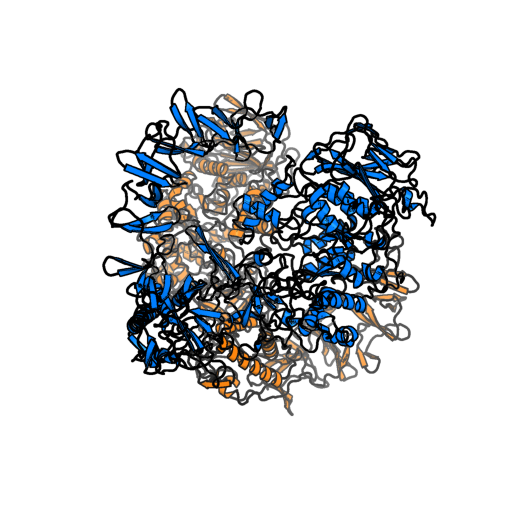.271 1.00 49.11 531 LYS A N 1
ATOM 2988 C CA . LYS A 1 517 ? 20.649 10.989 517.309 1.00 52.63 531 LYS A CA 1
ATOM 2989 C C . LYS A 1 517 ? 20.423 11.662 515.957 1.00 52.57 531 LYS A C 1
ATOM 2990 O O . LYS A 1 517 ? 19.954 11.019 515.007 1.00 58.06 531 LYS A O 1
ATOM 2996 N N . GLN A 1 518 ? 20.731 12.949 515.861 1.00 53.39 532 GLN A N 1
ATOM 2997 C CA . GLN A 1 518 ? 20.588 13.686 514.603 1.00 53.94 532 GLN A CA 1
ATOM 2998 C C . GLN A 1 518 ? 21.421 13.074 513.477 1.00 53.67 532 GLN A C 1
ATOM 2999 O O . GLN A 1 518 ? 21.034 13.106 512.307 1.00 54.13 532 GLN A O 1
ATOM 3005 N N . THR A 1 519 ? 22.548 12.476 513.845 1.00 53.00 533 THR A N 1
ATOM 3006 C CA . THR A 1 519 ? 23.366 11.746 512.889 1.00 51.45 533 THR A CA 1
ATOM 3007 C C . THR A 1 519 ? 23.061 10.260 512.855 1.00 49.40 533 THR A C 1
ATOM 3008 O O . THR A 1 519 ? 23.811 9.509 512.265 1.00 47.95 533 THR A O 1
ATOM 3012 N N . GLU A 1 520 ? 21.978 9.846 513.513 1.00 48.52 534 GLU A N 1
ATOM 3013 C CA . GLU A 1 520 ? 21.570 8.436 513.534 1.00 50.56 534 GLU A CA 1
ATOM 3014 C C . GLU A 1 520 ? 20.347 8.149 512.651 1.00 50.42 534 GLU A C 1
ATOM 3015 O O . GLU A 1 520 ? 19.920 7.011 512.554 1.00 51.03 534 GLU A O 1
ATOM 3021 N N . ASP A 1 521 ? 19.795 9.189 512.023 1.00 50.69 535 ASP A N 1
ATOM 3022 C CA . ASP A 1 521 ? 18.691 9.048 511.088 1.00 48.45 535 ASP A CA 1
ATOM 3023 C C . ASP A 1 521 ? 17.489 8.310 511.683 1.00 50.20 535 ASP A C 1
ATOM 3024 O O . ASP A 1 521 ? 17.005 7.344 511.109 1.00 51.82 535 ASP A O 1
ATOM 3029 N N . GLU A 1 522 ? 17.037 8.759 512.849 1.00 50.70 536 GLU A N 1
ATOM 3030 C CA . GLU A 1 522 ? 15.824 8.250 513.456 1.00 48.06 536 GLU A CA 1
ATOM 3031 C C . GLU A 1 522 ? 14.728 8.140 512.402 1.00 49.02 536 GLU A C 1
ATOM 3032 O O . GLU A 1 522 ? 14.500 9.066 511.644 1.00 53.02 536 GLU A O 1
ATOM 3038 N N . ALA A 1 523 ? 14.078 6.986 512.339 1.00 48.73 537 ALA A N 1
ATOM 3039 C CA . ALA A 1 523 ? 12.952 6.745 511.433 1.00 50.28 537 ALA A CA 1
ATOM 3040 C C . ALA A 1 523 ? 11.918 5.868 512.131 1.00 52.55 537 ALA A C 1
ATOM 3041 O O . ALA A 1 523 ? 12.259 5.119 513.036 1.00 53.26 537 ALA A O 1
ATOM 3043 N N . PHE A 1 524 ? 10.663 5.937 511.703 1.00 53.04 538 PHE A N 1
ATOM 3044 C CA . PHE A 1 524 ? 9.612 5.171 512.379 1.00 53.60 538 PHE A CA 1
ATOM 3045 C C . PHE A 1 524 ? 8.762 4.341 511.449 1.00 53.14 538 PHE A C 1
ATOM 3046 O O . PHE A 1 524 ? 7.697 3.902 511.799 1.00 54.97 538 PHE A O 1
ATOM 3054 N N . ASP A 1 525 ? 9.259 4.057 510.268 1.00 55.71 539 ASP A N 1
ATOM 3055 C CA . ASP A 1 525 ? 8.479 3.240 509.397 1.00 58.30 539 ASP A CA 1
ATOM 3056 C C . ASP A 1 525 ? 8.766 1.765 509.711 1.00 55.01 539 ASP A C 1
ATOM 3057 O O . ASP A 1 525 ? 9.894 1.382 510.008 1.00 56.59 539 ASP A O 1
ATOM 3062 N N . GLY A 1 526 ? 7.721 0.949 509.635 1.00 52.39 540 GLY A N 1
ATOM 3063 C CA . GLY A 1 526 ? 7.804 -0.473 509.934 1.00 47.38 540 GLY A CA 1
ATOM 3064 C C . GLY A 1 526 ? 8.109 -0.678 511.404 1.00 51.78 540 GLY A C 1
ATOM 3065 O O . GLY A 1 526 ? 7.749 0.172 512.250 1.00 51.99 540 GLY A O 1
ATOM 3066 N N . LEU A 1 527 ? 8.817 -1.767 511.714 1.00 48.45 541 LEU A N 1
ATOM 3067 C CA . LEU A 1 527 ? 9.138 -2.082 513.104 1.00 47.67 541 LEU A CA 1
ATOM 3068 C C . LEU A 1 527 ? 10.041 -1.051 513.754 1.00 48.55 541 LEU A C 1
ATOM 3069 O O . LEU A 1 527 ? 10.212 -1.037 514.979 1.00 53.95 541 LEU A O 1
ATOM 3074 N N . GLN A 1 528 ? 10.590 -0.153 512.943 1.00 50.23 542 GLN A N 1
ATOM 3075 C CA . GLN A 1 528 ? 11.326 0.982 513.464 1.00 50.65 542 GLN A CA 1
ATOM 3076 C C . GLN A 1 528 ? 10.434 1.850 514.327 1.00 50.61 542 GLN A C 1
ATOM 3077 O O . GLN A 1 528 ? 10.909 2.580 515.200 1.00 53.50 542 GLN A O 1
ATOM 3083 N N . TRP A 1 529 ? 9.137 1.746 514.094 1.00 51.39 543 TRP A N 1
ATOM 3084 C CA . TRP A 1 529 ? 8.130 2.437 514.884 1.00 55.54 543 TRP A CA 1
ATOM 3085 C C . TRP A 1 529 ? 8.309 2.260 516.390 1.00 51.97 543 TRP A C 1
ATOM 3086 O O . TRP A 1 529 ? 7.959 3.155 517.152 1.00 47.50 543 TRP A O 1
ATOM 3097 N N . LEU A 1 530 ? 8.854 1.115 516.811 1.00 49.17 544 LEU A N 1
ATOM 3098 C CA . LEU A 1 530 ? 8.914 0.789 518.225 1.00 47.95 544 LEU A CA 1
ATOM 3099 C C . LEU A 1 530 ? 9.962 1.603 518.964 1.00 46.65 544 LEU A C 1
ATOM 3100 O O . LEU A 1 530 ? 9.667 2.181 520.006 1.00 41.81 544 LEU A O 1
ATOM 3105 N N . GLN A 1 531 ? 11.179 1.651 518.418 1.00 48.56 545 GLN A N 1
ATOM 3106 C CA . GLN A 1 531 ? 12.298 2.314 519.088 1.00 45.68 545 GLN A CA 1
ATOM 3107 C C . GLN A 1 531 ? 13.099 3.354 518.294 1.00 46.18 545 GLN A C 1
ATOM 3108 O O . GLN A 1 531 ? 14.062 3.925 518.820 1.00 49.29 545 GLN A O 1
ATOM 3114 N N . GLY A 1 532 ? 12.721 3.604 517.050 1.00 43.93 546 GLY A N 1
ATOM 3115 C CA . GLY A 1 532 ? 13.311 4.688 516.304 1.00 44.57 546 GLY A CA 1
ATOM 3116 C C . GLY A 1 532 ? 14.388 4.342 515.292 1.00 45.74 546 GLY A C 1
ATOM 3117 O O . GLY A 1 532 ? 14.852 5.229 514.588 1.00 43.66 546 GLY A O 1
ATOM 3118 N N . GLY A 1 533 ? 14.791 3.074 515.207 1.00 47.61 547 GLY A N 1
ATOM 3119 C CA . GLY A 1 533 ? 15.721 2.647 514.147 1.00 44.55 547 GLY A CA 1
ATOM 3120 C C . GLY A 1 533 ? 16.776 1.662 514.614 1.00 44.71 547 GLY A C 1
ATOM 3121 O O . GLY A 1 533 ? 17.039 1.550 515.797 1.00 47.91 547 GLY A O 1
ATOM 3122 N N . PHE A 1 534 ? 17.395 0.960 513.676 1.00 44.23 548 PHE A N 1
ATOM 3123 C CA . PHE A 1 534 ? 18.341 -0.094 514.010 1.00 44.36 548 PHE A CA 1
ATOM 3124 C C . PHE A 1 534 ? 19.715 0.089 513.397 1.00 44.85 548 PHE A C 1
ATOM 3125 O O . PHE A 1 534 ? 19.848 0.662 512.305 1.00 43.68 548 PHE A O 1
ATOM 3133 N N . LEU A 1 535 ? 20.704 -0.490 514.084 1.00 43.79 549 LEU A N 1
ATOM 3134 C CA . LEU A 1 535 ? 22.073 -0.591 513.626 1.00 41.78 549 LEU A CA 1
ATOM 3135 C C . LEU A 1 535 ? 22.453 -2.058 513.493 1.00 40.84 549 LEU A C 1
ATOM 3136 O O . LEU A 1 535 ? 22.254 -2.823 514.417 1.00 41.75 549 LEU A O 1
ATOM 3141 N N . ALA A 1 536 ? 22.982 -2.456 512.336 1.00 38.61 550 ALA A N 1
ATOM 3142 C CA . ALA A 1 536 ? 23.471 -3.814 512.166 1.00 39.36 550 ALA A CA 1
ATOM 3143 C C . ALA A 1 536 ? 24.980 -3.830 512.408 1.00 42.25 550 ALA A C 1
ATOM 3144 O O . ALA A 1 536 ? 25.709 -3.051 511.811 1.00 42.02 550 ALA A O 1
ATOM 3146 N N . TYR A 1 537 ? 25.445 -4.722 513.275 1.00 41.97 551 TYR A N 1
ATOM 3147 C CA . TYR A 1 537 ? 26.857 -4.854 513.539 1.00 41.66 551 TYR A CA 1
ATOM 3148 C C . TYR A 1 537 ? 27.549 -5.586 512.396 1.00 45.04 551 TYR A C 1
ATOM 3149 O O . TYR A 1 537 ? 26.967 -6.474 511.768 1.00 41.19 551 TYR A O 1
ATOM 3158 N N . GLN A 1 538 ? 28.817 -5.228 512.154 1.00 49.37 552 GLN A N 1
ATOM 3159 C CA . GLN A 1 538 ? 29.586 -5.798 511.041 1.00 48.16 552 GLN A CA 1
ATOM 3160 C C . GLN A 1 538 ? 30.800 -6.588 511.503 1.00 46.61 552 GLN A C 1
ATOM 3161 O O . GLN A 1 538 ? 31.320 -6.366 512.591 1.00 46.19 552 GLN A O 1
ATOM 3167 N N . ASP A 1 539 ? 31.220 -7.535 510.669 1.00 51.08 553 ASP A N 1
ATOM 3168 C CA . ASP A 1 539 ? 32.461 -8.302 510.883 1.00 52.68 553 ASP A CA 1
ATOM 3169 C C . ASP A 1 539 ? 33.626 -7.505 510.359 1.00 53.23 553 ASP A C 1
ATOM 3170 O O . ASP A 1 539 ? 33.806 -7.415 509.149 1.00 54.91 553 ASP A O 1
ATOM 3175 N N . ASP A 1 540 ? 34.424 -6.957 511.278 1.00 53.81 554 ASP A N 1
ATOM 3176 C CA . ASP A 1 540 ? 35.496 -6.038 510.939 1.00 55.04 554 ASP A CA 1
ATOM 3177 C C . ASP A 1 540 ? 36.707 -6.342 511.833 1.00 56.38 554 ASP A C 1
ATOM 3178 O O . ASP A 1 540 ? 36.949 -5.672 512.844 1.00 54.95 554 ASP A O 1
ATOM 3183 N N . SER A 1 541 ? 37.455 -7.372 511.433 1.00 54.94 555 SER A N 1
ATOM 3184 C CA . SER A 1 541 ? 38.626 -7.848 512.169 1.00 54.49 555 SER A CA 1
ATOM 3185 C C . SER A 1 541 ? 39.781 -6.824 512.315 1.00 60.67 555 SER A C 1
ATOM 3186 O O . SER A 1 541 ? 40.546 -6.902 513.274 1.00 60.58 555 SER A O 1
ATOM 3189 N N . HIS A 1 542 ? 39.903 -5.860 511.397 1.00 63.30 556 HIS A N 1
ATOM 3190 C CA . HIS A 1 542 ? 40.950 -4.842 511.508 1.00 62.12 556 HIS A CA 1
ATOM 3191 C C . HIS A 1 542 ? 40.724 -3.864 512.685 1.00 61.61 556 HIS A C 1
ATOM 3192 O O . HIS A 1 542 ? 41.632 -3.624 513.482 1.00 63.95 556 HIS A O 1
ATOM 3199 N N . ARG A 1 543 ? 39.515 -3.319 512.801 1.00 60.55 557 ARG A N 1
ATOM 3200 C CA . ARG A 1 543 ? 39.227 -2.267 513.775 1.00 55.64 557 ARG A CA 1
ATOM 3201 C C . ARG A 1 543 ? 38.523 -2.731 515.042 1.00 60.59 557 ARG A C 1
ATOM 3202 O O . ARG A 1 543 ? 38.664 -2.102 516.096 1.00 66.07 557 ARG A O 1
ATOM 3210 N N . THR A 1 544 ? 37.767 -3.819 514.962 1.00 61.54 558 THR A N 1
ATOM 3211 C CA . THR A 1 544 ? 36.876 -4.185 516.059 1.00 61.19 558 THR A CA 1
ATOM 3212 C C . THR A 1 544 ? 36.766 -5.713 516.167 1.00 58.86 558 THR A C 1
ATOM 3213 O O . THR A 1 544 ? 35.687 -6.288 516.118 1.00 55.85 558 THR A O 1
ATOM 3217 N N . PRO A 1 545 ? 37.915 -6.376 516.330 1.00 61.40 559 PRO A N 1
ATOM 3218 C CA . PRO A 1 545 ? 37.950 -7.834 516.280 1.00 60.15 559 PRO A CA 1
ATOM 3219 C C . PRO A 1 545 ? 37.163 -8.546 517.415 1.00 55.92 559 PRO A C 1
ATOM 3220 O O . PRO A 1 545 ? 36.700 -9.655 517.206 1.00 52.16 559 PRO A O 1
ATOM 3224 N N . ASN A 1 546 ? 37.021 -7.927 518.588 1.00 54.73 560 ASN A N 1
ATOM 3225 C CA . ASN A 1 546 ? 36.249 -8.538 519.697 1.00 56.06 560 ASN A CA 1
ATOM 3226 C C . ASN A 1 546 ? 34.790 -8.761 519.324 1.00 54.65 560 ASN A C 1
ATOM 3227 O O . ASN A 1 546 ? 34.112 -9.635 519.855 1.00 54.60 560 ASN A O 1
ATOM 3232 N N . THR A 1 547 ? 34.330 -7.934 518.395 1.00 54.16 561 THR A N 1
ATOM 3233 C CA . THR A 1 547 ? 32.960 -7.859 517.956 1.00 51.30 561 THR A CA 1
ATOM 3234 C C . THR A 1 547 ? 32.693 -8.691 516.707 1.00 53.20 561 THR A C 1
ATOM 3235 O O . THR A 1 547 ? 31.564 -8.784 516.251 1.00 58.95 561 THR A O 1
ATOM 3239 N N . ASP A 1 548 ? 33.725 -9.331 516.173 1.00 55.95 562 ASP A N 1
ATOM 3240 C CA . ASP A 1 548 ? 33.611 -10.094 514.938 1.00 57.59 562 ASP A CA 1
ATOM 3241 C C . ASP A 1 548 ? 32.822 -11.363 515.272 1.00 58.91 562 ASP A C 1
ATOM 3242 O O . ASP A 1 548 ? 33.066 -11.994 516.294 1.00 63.99 562 ASP A O 1
ATOM 3247 N N . SER A 1 549 ? 31.883 -11.731 514.408 1.00 54.36 563 SER A N 1
ATOM 3248 C CA . SER A 1 549 ? 31.036 -12.904 514.644 1.00 53.44 563 SER A CA 1
ATOM 3249 C C . SER A 1 549 ? 31.512 -14.204 513.979 1.00 51.36 563 SER A C 1
ATOM 3250 O O . SER A 1 549 ? 30.846 -15.218 514.065 1.00 51.34 563 SER A O 1
ATOM 3253 N N . GLY A 1 550 ? 32.637 -14.170 513.289 1.00 49.58 564 GLY A N 1
ATOM 3254 C CA . GLY A 1 550 ? 33.154 -15.348 512.616 1.00 48.39 564 GLY A CA 1
ATOM 3255 C C . GLY A 1 550 ? 32.323 -15.762 511.432 1.00 48.93 564 GLY A C 1
ATOM 3256 O O . GLY A 1 550 ? 32.084 -16.951 511.235 1.00 51.74 564 GLY A O 1
ATOM 3257 N N . ASN A 1 551 ? 31.903 -14.775 510.639 1.00 48.73 565 ASN A N 1
ATOM 3258 C CA . ASN A 1 551 ? 31.076 -14.951 509.442 1.00 51.38 565 ASN A CA 1
ATOM 3259 C C . ASN A 1 551 ? 29.722 -15.608 509.707 1.00 52.47 565 ASN A C 1
ATOM 3260 O O . ASN A 1 551 ? 29.285 -16.497 508.987 1.00 49.76 565 ASN A O 1
ATOM 3265 N N . ASN A 1 552 ? 29.057 -15.129 510.750 1.00 54.48 566 ASN A N 1
ATOM 3266 C CA . ASN A 1 552 ? 27.714 -15.539 511.072 1.00 52.89 566 ASN A CA 1
ATOM 3267 C C . ASN A 1 552 ? 26.834 -14.340 510.730 1.00 52.67 566 ASN A C 1
ATOM 3268 O O . ASN A 1 552 ? 26.988 -13.758 509.660 1.00 52.37 566 ASN A O 1
ATOM 3273 N N . ARG A 1 553 ? 25.911 -13.975 511.615 1.00 53.91 567 ARG A N 1
ATOM 3274 C CA . ARG A 1 553 ? 24.981 -12.881 511.366 1.00 54.72 567 ARG A CA 1
ATOM 3275 C C . ARG A 1 553 ? 24.237 -12.950 510.024 1.00 52.41 567 ARG A C 1
ATOM 3276 O O . ARG A 1 553 ? 24.192 -11.968 509.292 1.00 56.57 567 ARG A O 1
ATOM 3284 N N . LYS A 1 554 ? 23.637 -14.096 509.717 1.00 50.51 568 LYS A N 1
ATOM 3285 C CA . LYS A 1 554 ? 22.675 -14.200 508.608 1.00 50.92 568 LYS A CA 1
ATOM 3286 C C . LYS A 1 554 ? 21.357 -13.616 509.058 1.00 49.09 568 LYS A C 1
ATOM 3287 O O . LYS A 1 554 ? 20.735 -14.117 509.997 1.00 49.02 568 LYS A O 1
ATOM 3293 N N . LEU A 1 555 ? 20.943 -12.552 508.392 1.00 48.00 569 LEU A N 1
ATOM 3294 C CA . LEU A 1 555 ? 19.766 -11.822 508.793 1.00 46.87 569 LEU A CA 1
ATOM 3295 C C . LEU A 1 555 ? 18.542 -12.250 508.016 1.00 48.37 569 LEU A C 1
ATOM 3296 O O . LEU A 1 555 ? 18.634 -12.586 506.832 1.00 54.70 569 LEU A O 1
ATOM 3301 N N . GLY A 1 556 ? 17.399 -12.299 508.695 1.00 50.14 570 GLY A N 1
ATOM 3302 C CA . GLY A 1 556 ? 16.107 -12.500 508.029 1.00 50.69 570 GLY A CA 1
ATOM 3303 C C . GLY A 1 556 ? 15.869 -13.920 507.584 1.00 45.72 570 GLY A C 1
ATOM 3304 O O . GLY A 1 556 ? 15.174 -14.139 506.605 1.00 46.79 570 GLY A O 1
ATOM 3305 N N . ARG A 1 557 ? 16.422 -14.885 508.305 1.00 43.70 571 ARG A N 1
ATOM 3306 C CA . ARG A 1 557 ? 16.193 -16.275 507.960 1.00 46.40 571 ARG A CA 1
ATOM 3307 C C . ARG A 1 557 ? 14.900 -16.771 508.597 1.00 46.21 571 ARG A C 1
ATOM 3308 O O . ARG A 1 557 ? 14.884 -17.782 509.294 1.00 45.63 571 ARG A O 1
ATOM 3316 N N . GLN A 1 558 ? 13.804 -16.097 508.277 1.00 45.96 572 GLN A N 1
ATOM 3317 C CA . GLN A 1 558 ? 12.480 -16.505 508.760 1.00 45.00 572 GLN A CA 1
ATOM 3318 C C . GLN A 1 558 ? 12.095 -17.773 508.027 1.00 45.72 572 GLN A C 1
ATOM 3319 O O . GLN A 1 558 ? 12.827 -18.195 507.124 1.00 47.13 572 GLN A O 1
ATOM 3325 N N . PRO A 1 559 ? 10.972 -18.425 508.421 1.00 45.64 573 PRO A N 1
ATOM 3326 C CA . PRO A 1 559 ? 10.622 -19.699 507.770 1.00 45.65 573 PRO A CA 1
ATOM 3327 C C . PRO A 1 559 ? 10.664 -19.649 506.236 1.00 45.20 573 PRO A C 1
ATOM 3328 O O . PRO A 1 559 ? 11.348 -20.467 505.617 1.00 45.80 573 PRO A O 1
ATOM 3332 N N . ILE A 1 560 ? 10.004 -18.662 505.640 1.00 44.21 574 ILE A N 1
ATOM 3333 C CA . ILE A 1 560 ? 9.942 -18.578 504.187 1.00 46.62 574 ILE A CA 1
ATOM 3334 C C . ILE A 1 560 ? 11.282 -18.166 503.575 1.00 46.23 574 ILE A C 1
ATOM 3335 O O . ILE A 1 560 ? 11.443 -18.233 502.373 1.00 48.10 574 ILE A O 1
ATOM 3340 N N . ASN A 1 561 ? 12.240 -17.734 504.386 1.00 46.53 575 ASN A N 1
ATOM 3341 C CA . ASN A 1 561 ? 13.561 -17.366 503.875 1.00 48.73 575 ASN A CA 1
ATOM 3342 C C . ASN A 1 561 ? 14.661 -18.048 504.624 1.00 49.09 575 ASN A C 1
ATOM 3343 O O . ASN A 1 561 ? 15.738 -17.477 504.800 1.00 52.61 575 ASN A O 1
ATOM 3348 N N . ILE A 1 562 ? 14.399 -19.261 505.085 1.00 51.46 576 ILE A N 1
ATOM 3349 C CA . ILE A 1 562 ? 15.357 -19.948 505.950 1.00 50.63 576 ILE A CA 1
ATOM 3350 C C . ILE A 1 562 ? 16.694 -20.140 505.225 1.00 52.05 576 ILE A C 1
ATOM 3351 O O . ILE A 1 562 ? 17.751 -20.125 505.874 1.00 50.61 576 ILE A O 1
ATOM 3356 N N . ASP A 1 563 ? 16.666 -20.265 503.895 1.00 52.86 577 ASP A N 1
ATOM 3357 C CA . ASP A 1 563 ? 17.901 -20.478 503.109 1.00 56.26 577 ASP A CA 1
ATOM 3358 C C . ASP A 1 563 ? 18.461 -19.215 502.416 1.00 57.49 577 ASP A C 1
ATOM 3359 O O . ASP A 1 563 ? 19.339 -19.307 501.570 1.00 56.54 577 ASP A O 1
ATOM 3364 N N . GLY A 1 564 ? 17.969 -18.037 502.794 1.00 58.14 578 GLY A N 1
ATOM 3365 C CA . GLY A 1 564 ? 18.401 -16.779 502.191 1.00 57.54 578 GLY A CA 1
ATOM 3366 C C . GLY A 1 564 ? 17.916 -16.529 500.770 1.00 57.73 578 GLY A C 1
ATOM 3367 O O . GLY A 1 564 ? 18.220 -15.482 500.209 1.00 56.73 578 GLY A O 1
ATOM 3368 N N . SER A 1 565 ? 17.135 -17.451 500.195 1.00 57.85 579 SER A N 1
ATOM 3369 C CA . SER A 1 565 ? 16.753 -17.359 498.776 1.00 56.17 579 SER A CA 1
ATOM 3370 C C . SER A 1 565 ? 15.866 -16.163 498.445 1.00 54.64 579 SER A C 1
ATOM 3371 O O . SER A 1 565 ? 15.702 -15.852 497.281 1.00 56.10 579 SER A O 1
ATOM 3374 N N . LYS A 1 566 ? 15.297 -15.510 499.458 1.00 53.58 580 LYS A N 1
ATOM 3375 C CA . LYS A 1 566 ? 14.496 -14.309 499.266 1.00 54.65 580 LYS A CA 1
ATOM 3376 C C . LYS A 1 566 ? 15.129 -13.043 499.877 1.00 58.31 580 LYS A C 1
ATOM 3377 O O . LYS A 1 566 ? 14.414 -12.069 500.153 1.00 55.10 580 LYS A O 1
ATOM 3383 N N . ASP A 1 567 ? 16.456 -13.025 500.045 1.00 62.18 581 ASP A N 1
ATOM 3384 C CA . ASP A 1 567 ? 17.158 -11.861 500.657 1.00 60.58 581 ASP A CA 1
ATOM 3385 C C . ASP A 1 567 ? 16.953 -10.519 499.956 1.00 61.03 581 ASP A C 1
ATOM 3386 O O . ASP A 1 567 ? 16.964 -9.470 500.602 1.00 68.25 581 ASP A O 1
ATOM 3391 N N . THR A 1 568 ? 16.756 -10.538 498.644 1.00 61.32 582 THR A N 1
ATOM 3392 C CA . THR A 1 568 ? 16.628 -9.290 497.867 1.00 58.57 582 THR A CA 1
ATOM 3393 C C . THR A 1 568 ? 15.188 -8.757 497.768 1.00 57.56 582 THR A C 1
ATOM 3394 O O . THR A 1 568 ? 14.960 -7.701 497.179 1.00 57.82 582 THR A O 1
ATOM 3398 N N . THR A 1 569 ? 14.226 -9.499 498.315 1.00 58.47 583 THR A N 1
ATOM 3399 C CA . THR A 1 569 ? 12.810 -9.128 498.265 1.00 56.41 583 THR A CA 1
ATOM 3400 C C . THR A 1 569 ? 12.288 -8.823 499.665 1.00 57.31 583 THR A C 1
ATOM 3401 O O . THR A 1 569 ? 13.025 -8.916 500.663 1.00 57.85 583 THR A O 1
ATOM 3405 N N . ASP A 1 570 ? 11.009 -8.462 499.749 1.00 57.20 584 ASP A N 1
ATOM 3406 C CA . ASP A 1 570 ? 10.370 -8.229 501.053 1.00 56.77 584 ASP A CA 1
ATOM 3407 C C . ASP A 1 570 ? 10.142 -9.521 501.840 1.00 54.90 584 ASP A C 1
ATOM 3408 O O . ASP A 1 570 ? 9.791 -9.477 503.014 1.00 54.82 584 ASP A O 1
ATOM 3413 N N . GLY A 1 571 ? 10.352 -10.668 501.192 1.00 53.42 585 GLY A N 1
ATOM 3414 C CA . GLY A 1 571 ? 10.336 -11.959 501.861 1.00 53.54 585 GLY A CA 1
ATOM 3415 C C . GLY A 1 571 ? 11.523 -12.228 502.764 1.00 51.85 585 GLY A C 1
ATOM 3416 O O . GLY A 1 571 ? 11.576 -13.239 503.443 1.00 53.55 585 GLY A O 1
ATOM 3417 N N . LYS A 1 572 ? 12.511 -11.354 502.753 1.00 51.24 586 LYS A N 1
ATOM 3418 C CA . LYS A 1 572 ? 13.558 -11.428 503.755 1.00 52.90 586 LYS A CA 1
ATOM 3419 C C . LYS A 1 572 ? 12.939 -11.026 505.066 1.00 52.53 586 LYS A C 1
ATOM 3420 O O . LYS A 1 572 ? 12.183 -10.049 505.132 1.00 54.89 586 LYS A O 1
ATOM 3426 N N . GLY A 1 573 ? 13.282 -11.759 506.112 1.00 49.23 587 GLY A N 1
ATOM 3427 C CA . GLY A 1 573 ? 12.693 -11.530 507.415 1.00 47.85 587 GLY A CA 1
ATOM 3428 C C . GLY A 1 573 ? 13.128 -10.234 508.051 1.00 46.63 587 GLY A C 1
ATOM 3429 O O . GLY A 1 573 ? 14.257 -9.781 507.841 1.00 49.39 587 GLY A O 1
ATOM 3430 N N . SER A 1 574 ? 12.235 -9.641 508.836 1.00 42.52 588 SER A N 1
ATOM 3431 C CA . SER A 1 574 ? 12.550 -8.479 509.630 1.00 40.71 588 SER A CA 1
ATOM 3432 C C . SER A 1 574 ? 13.255 -8.972 510.880 1.00 40.98 588 SER A C 1
ATOM 3433 O O . SER A 1 574 ? 12.609 -9.245 511.874 1.00 41.66 588 SER A O 1
ATOM 3436 N N . GLU A 1 575 ? 14.579 -9.090 510.804 1.00 40.82 589 GLU A N 1
ATOM 3437 C CA . GLU A 1 575 ? 15.396 -9.644 511.862 1.00 41.29 589 GLU A CA 1
ATOM 3438 C C . GLU A 1 575 ? 15.418 -8.748 513.071 1.00 40.21 589 GLU A C 1
ATOM 3439 O O . GLU A 1 575 ? 15.539 -9.225 514.207 1.00 41.09 589 GLU A O 1
ATOM 3445 N N . PHE A 1 576 ? 15.281 -7.451 512.843 1.00 40.16 590 PHE A N 1
ATOM 3446 C CA . PHE A 1 576 ? 15.380 -6.491 513.940 1.00 41.90 590 PHE A CA 1
ATOM 3447 C C . PHE A 1 576 ? 14.021 -6.085 514.411 1.00 42.12 590 PHE A C 1
ATOM 3448 O O . PHE A 1 576 ? 13.188 -5.707 513.609 1.00 41.84 590 PHE A O 1
ATOM 3456 N N . LEU A 1 577 ? 13.815 -6.196 515.718 1.00 43.36 591 LEU A N 1
ATOM 3457 C CA . LEU A 1 577 ? 12.534 -5.954 516.323 1.00 42.66 591 LEU A CA 1
ATOM 3458 C C . LEU A 1 577 ? 12.723 -5.006 517.474 1.00 42.51 591 LEU A C 1
ATOM 3459 O O . LEU A 1 577 ? 12.280 -3.857 517.413 1.00 46.79 591 LEU A O 1
ATOM 3464 N N . LEU A 1 578 ? 13.377 -5.471 518.536 1.00 43.12 592 LEU A N 1
ATOM 3465 C CA . LEU A 1 578 ? 13.554 -4.657 519.748 1.00 42.56 592 LEU A CA 1
ATOM 3466 C C . LEU A 1 578 ? 14.894 -4.918 520.358 1.00 40.22 592 LEU A C 1
ATOM 3467 O O . LEU A 1 578 ? 15.436 -6.025 520.263 1.00 40.21 592 LEU A O 1
ATOM 3472 N N . ALA A 1 579 ? 15.411 -3.893 521.017 1.00 39.50 593 ALA A N 1
ATOM 3473 C CA . ALA A 1 579 ? 16.580 -3.984 521.885 1.00 38.98 593 ALA A CA 1
ATOM 3474 C C . ALA A 1 579 ? 17.790 -4.568 521.183 1.00 42.43 593 ALA A C 1
ATOM 3475 O O . ALA A 1 579 ? 18.089 -4.181 520.037 1.00 44.44 593 ALA A O 1
ATOM 3477 N N . ASN A 1 580 ? 18.530 -5.441 521.869 1.00 42.86 594 ASN A N 1
ATOM 3478 C CA . ASN A 1 580 ? 19.698 -6.056 521.287 1.00 44.13 594 ASN A CA 1
ATOM 3479 C C . ASN A 1 580 ? 19.294 -7.323 520.609 1.00 43.97 594 ASN A C 1
ATOM 3480 O O . ASN A 1 580 ? 18.880 -8.254 521.269 1.00 49.54 594 ASN A O 1
ATOM 3485 N N . ASP A 1 581 ? 19.410 -7.373 519.289 1.00 43.66 595 ASP A N 1
ATOM 3486 C CA . ASP A 1 581 ? 18.950 -8.532 518.531 1.00 44.10 595 ASP A CA 1
ATOM 3487 C C . ASP A 1 581 ? 20.027 -9.627 518.581 1.00 44.80 595 ASP A C 1
ATOM 3488 O O . ASP A 1 581 ? 21.145 -9.425 518.156 1.00 48.77 595 ASP A O 1
ATOM 3493 N N . ILE A 1 582 ? 19.660 -10.774 519.127 1.00 45.49 596 ILE A N 1
ATOM 3494 C CA . ILE A 1 582 ? 20.534 -11.926 519.255 1.00 46.91 596 ILE A CA 1
ATOM 3495 C C . ILE A 1 582 ? 20.751 -12.626 517.900 1.00 48.02 596 ILE A C 1
ATOM 3496 O O . ILE A 1 582 ? 19.813 -12.824 517.134 1.00 46.12 596 ILE A O 1
ATOM 3501 N N . ASP A 1 583 ? 22.004 -12.982 517.619 1.00 49.41 597 ASP A N 1
ATOM 3502 C CA . ASP A 1 583 ? 22.361 -13.682 516.389 1.00 49.75 597 ASP A CA 1
ATOM 3503 C C . ASP A 1 583 ? 22.063 -15.178 516.519 1.00 53.12 597 ASP A C 1
ATOM 3504 O O . ASP A 1 583 ? 22.955 -15.986 516.825 1.00 54.29 597 ASP A O 1
ATOM 3509 N N . ASN A 1 584 ? 20.803 -15.537 516.277 1.00 52.43 598 ASN A N 1
ATOM 3510 C CA . ASN A 1 584 ? 20.381 -16.943 516.273 1.00 51.82 598 ASN A CA 1
ATOM 3511 C C . ASN A 1 584 ? 20.823 -17.758 515.037 1.00 48.27 598 ASN A C 1
ATOM 3512 O O . ASN A 1 584 ? 20.539 -18.940 514.960 1.00 45.59 598 ASN A O 1
ATOM 3517 N N . SER A 1 585 ? 21.550 -17.145 514.101 1.00 48.44 599 SER A N 1
ATOM 3518 C CA . SER A 1 585 ? 22.169 -17.890 512.977 1.00 47.04 599 SER A CA 1
ATOM 3519 C C . SER A 1 585 ? 23.520 -18.506 513.326 1.00 47.92 599 SER A C 1
ATOM 3520 O O . SER A 1 585 ? 24.061 -19.291 512.533 1.00 52.37 599 SER A O 1
ATOM 3523 N N . ASN A 1 586 ? 24.079 -18.128 514.479 1.00 45.90 600 ASN A N 1
ATOM 3524 C CA . ASN A 1 586 ? 25.353 -18.656 514.960 1.00 45.72 600 ASN A CA 1
ATOM 3525 C C . ASN A 1 586 ? 25.183 -19.971 515.714 1.00 43.65 600 ASN A C 1
ATOM 3526 O O . ASN A 1 586 ? 24.549 -19.998 516.755 1.00 44.05 600 ASN A O 1
ATOM 3531 N N . PRO A 1 587 ? 25.793 -21.058 515.213 1.00 44.86 601 PRO A N 1
ATOM 3532 C CA . PRO A 1 587 ? 25.701 -22.354 515.888 1.00 45.06 601 PRO A CA 1
ATOM 3533 C C . PRO A 1 587 ? 25.929 -22.333 517.400 1.00 44.37 601 PRO A C 1
ATOM 3534 O O . PRO A 1 587 ? 25.241 -23.040 518.134 1.00 45.68 601 PRO A O 1
ATOM 3538 N N . ILE A 1 588 ? 26.876 -21.531 517.860 1.00 43.10 602 ILE A N 1
ATOM 3539 C CA . ILE A 1 588 ? 27.144 -21.411 519.295 1.00 43.32 602 ILE A CA 1
ATOM 3540 C C . ILE A 1 588 ? 25.944 -20.833 520.043 1.00 41.73 602 ILE A C 1
ATOM 3541 O O . ILE A 1 588 ? 25.617 -21.284 521.128 1.00 40.47 602 ILE A O 1
ATOM 3546 N N . VAL A 1 589 ? 25.306 -19.832 519.460 1.00 43.27 603 VAL A N 1
ATOM 3547 C CA . VAL A 1 589 ? 24.151 -19.194 520.074 1.00 46.15 603 VAL A CA 1
ATOM 3548 C C . VAL A 1 589 ? 22.952 -20.137 519.998 1.00 45.88 603 VAL A C 1
ATOM 3549 O O . VAL A 1 589 ? 22.149 -20.178 520.921 1.00 47.77 603 VAL A O 1
ATOM 3553 N N . GLN A 1 590 ? 22.856 -20.907 518.917 1.00 43.33 604 GLN A N 1
ATOM 3554 C CA . GLN A 1 590 ? 21.813 -21.911 518.788 1.00 43.80 604 GLN A CA 1
ATOM 3555 C C . GLN A 1 590 ? 21.888 -22.953 519.901 1.00 44.09 604 GLN A C 1
ATOM 3556 O O . GLN A 1 590 ? 20.861 -23.332 520.469 1.00 44.70 604 GLN A O 1
ATOM 3562 N N . ALA A 1 591 ? 23.095 -23.401 520.219 1.00 45.20 605 ALA A N 1
ATOM 3563 C CA . ALA A 1 591 ? 23.310 -24.344 521.329 1.00 47.55 605 ALA A CA 1
ATOM 3564 C C . ALA A 1 591 ? 22.852 -23.726 522.647 1.00 49.12 605 ALA A C 1
ATOM 3565 O O . ALA A 1 591 ? 22.238 -24.406 523.473 1.00 52.60 605 ALA A O 1
ATOM 3567 N N . GLU A 1 592 ? 23.163 -22.446 522.849 1.00 47.54 606 GLU A N 1
ATOM 3568 C CA . GLU A 1 592 ? 22.793 -21.761 524.086 1.00 47.59 606 GLU A CA 1
ATOM 3569 C C . GLU A 1 592 ? 21.263 -21.639 524.217 1.00 48.59 606 GLU A C 1
ATOM 3570 O O . GLU A 1 592 ? 20.715 -21.750 525.305 1.00 48.30 606 GLU A O 1
ATOM 3576 N N . GLN A 1 593 ? 20.581 -21.441 523.095 1.00 49.26 607 GLN A N 1
ATOM 3577 C CA . GLN A 1 593 ? 19.128 -21.370 523.103 1.00 50.52 607 GLN A CA 1
ATOM 3578 C C . GLN A 1 593 ? 18.534 -22.731 523.502 1.00 51.69 607 GLN A C 1
ATOM 3579 O O . GLN A 1 593 ? 17.498 -22.789 524.144 1.00 50.35 607 GLN A O 1
ATOM 3585 N N . LEU A 1 594 ? 19.183 -23.816 523.090 1.00 51.81 608 LEU A N 1
ATOM 3586 C CA . LEU A 1 594 ? 18.764 -25.152 523.505 1.00 53.23 608 LEU A CA 1
ATOM 3587 C C . LEU A 1 594 ? 19.004 -25.372 524.992 1.00 50.25 608 LEU A C 1
ATOM 3588 O O . LEU A 1 594 ? 18.203 -26.014 525.661 1.00 45.98 608 LEU A O 1
ATOM 3593 N N . ASN A 1 595 ? 20.136 -24.873 525.498 1.00 50.78 609 ASN A N 1
ATOM 3594 C CA . ASN A 1 595 ? 20.443 -24.950 526.933 1.00 50.16 609 ASN A CA 1
ATOM 3595 C C . ASN A 1 595 ? 19.344 -24.268 527.736 1.00 48.89 609 ASN A C 1
ATOM 3596 O O . ASN A 1 595 ? 18.839 -24.834 528.705 1.00 47.59 609 ASN A O 1
ATOM 3601 N N . TRP A 1 596 ? 18.962 -23.067 527.292 1.00 46.88 610 TRP A N 1
ATOM 3602 C CA . TRP A 1 596 ? 17.891 -22.306 527.921 1.00 45.48 610 TRP A CA 1
ATOM 3603 C C . TRP A 1 596 ? 16.587 -23.054 527.857 1.00 45.21 610 TRP A C 1
ATOM 3604 O O . TRP A 1 596 ? 15.836 -23.092 528.834 1.00 50.39 610 TRP A O 1
ATOM 3615 N N . LEU A 1 597 ? 16.321 -23.656 526.706 1.00 45.31 611 LEU A N 1
ATOM 3616 C CA . LEU A 1 597 ? 15.102 -24.447 526.505 1.00 42.63 611 LEU A CA 1
ATOM 3617 C C . LEU A 1 597 ? 15.056 -25.636 527.430 1.00 42.21 611 LEU A C 1
ATOM 3618 O O . LEU A 1 597 ? 14.015 -25.941 527.982 1.00 46.56 611 LEU A O 1
ATOM 3623 N N . HIS A 1 598 ? 16.175 -26.316 527.599 1.00 44.75 612 HIS A N 1
ATOM 3624 C CA . HIS A 1 598 ? 16.246 -27.430 528.538 1.00 46.95 612 HIS A CA 1
ATOM 3625 C C . HIS A 1 598 ? 15.968 -26.913 529.924 1.00 48.10 612 HIS A C 1
ATOM 3626 O O . HIS A 1 598 ? 15.188 -27.510 530.666 1.00 56.09 612 HIS A O 1
ATOM 3633 N N . TYR A 1 599 ? 16.591 -25.789 530.266 1.00 45.84 613 TYR A N 1
ATOM 3634 C CA . TYR A 1 599 ? 16.446 -25.187 531.589 1.00 46.65 613 TYR A CA 1
ATOM 3635 C C . TYR A 1 599 ? 14.986 -24.892 531.924 1.00 48.68 613 TYR A C 1
ATOM 3636 O O . TYR A 1 599 ? 14.560 -25.104 533.061 1.00 48.01 613 TYR A O 1
ATOM 3645 N N . LEU A 1 600 ? 14.217 -24.438 530.942 1.00 49.91 614 LEU A N 1
ATOM 3646 C CA . LEU A 1 600 ? 12.802 -24.135 531.177 1.00 51.22 614 LEU A CA 1
ATOM 3647 C C . LEU A 1 600 ? 11.976 -25.410 531.318 1.00 52.50 614 LEU A C 1
ATOM 3648 O O . LEU A 1 600 ? 11.129 -25.500 532.206 1.00 52.43 614 LEU A O 1
ATOM 3653 N N . MET A 1 601 ? 12.231 -26.398 530.460 1.00 53.94 615 MET A N 1
ATOM 3654 C CA . MET A 1 601 ? 11.485 -27.665 530.493 1.00 55.29 615 MET A CA 1
ATOM 3655 C C . MET A 1 601 ? 11.881 -28.551 531.670 1.00 53.89 615 MET A C 1
ATOM 3656 O O . MET A 1 601 ? 11.184 -29.508 531.975 1.00 56.46 615 MET A O 1
ATOM 3661 N N . ASN A 1 602 ? 12.991 -28.228 532.325 1.00 54.43 616 ASN A N 1
ATOM 3662 C CA . ASN A 1 602 ? 13.360 -28.863 533.590 1.00 54.43 616 ASN A CA 1
ATOM 3663 C C . ASN A 1 602 ? 13.512 -27.850 534.722 1.00 52.09 616 ASN A C 1
ATOM 3664 O O . ASN A 1 602 ? 14.344 -28.047 535.609 1.00 52.41 616 ASN A O 1
ATOM 3669 N N . PHE A 1 603 ? 12.752 -26.753 534.673 1.00 48.60 617 PHE A N 1
ATOM 3670 C CA . PHE A 1 603 ? 12.972 -25.667 535.624 1.00 48.19 617 PHE A CA 1
ATOM 3671 C C . PHE A 1 603 ? 12.890 -26.169 537.036 1.00 47.81 617 PHE A C 1
ATOM 3672 O O . PHE A 1 603 ? 13.790 -25.929 537.837 1.00 51.15 617 PHE A O 1
ATOM 3680 N N . GLY A 1 604 ? 11.830 -26.908 537.331 1.00 47.87 618 GLY A N 1
ATOM 3681 C CA . GLY A 1 604 ? 11.593 -27.455 538.671 1.00 48.50 618 GLY A CA 1
ATOM 3682 C C . GLY A 1 604 ? 12.646 -28.429 539.180 1.00 48.67 618 GLY A C 1
ATOM 3683 O O . GLY A 1 604 ? 13.047 -28.355 540.331 1.00 47.85 618 GLY A O 1
ATOM 3684 N N . SER A 1 605 ? 13.083 -29.348 538.321 1.00 51.85 619 SER A N 1
ATOM 3685 C CA . SER A 1 605 ? 14.115 -30.326 538.668 1.00 54.54 619 SER A CA 1
ATOM 3686 C C . SER A 1 605 ? 15.433 -29.653 539.054 1.00 56.47 619 SER A C 1
ATOM 3687 O O . SER A 1 605 ? 16.073 -30.040 540.031 1.00 61.45 619 SER A O 1
ATOM 3690 N N . ILE A 1 606 ? 15.818 -28.641 538.279 1.00 55.49 620 ILE A N 1
ATOM 3691 C CA . ILE A 1 606 ? 17.099 -27.962 538.433 1.00 54.46 620 ILE A CA 1
ATOM 3692 C C . ILE A 1 606 ? 17.116 -26.993 539.606 1.00 55.64 620 ILE A C 1
ATOM 3693 O O . ILE A 1 606 ? 18.065 -26.973 540.375 1.00 53.94 620 ILE A O 1
ATOM 3698 N N . THR A 1 607 ? 16.059 -26.200 539.747 1.00 58.61 621 THR A N 1
ATOM 3699 C CA . THR A 1 607 ? 16.012 -25.131 540.753 1.00 59.57 621 THR A CA 1
ATOM 3700 C C . THR A 1 607 ? 15.383 -25.534 542.100 1.00 62.60 621 THR A C 1
ATOM 3701 O O . THR A 1 607 ? 15.671 -24.906 543.116 1.00 62.84 621 THR A O 1
ATOM 3705 N N . GLY A 1 608 ? 14.544 -26.571 542.117 1.00 66.81 622 GLY A N 1
ATOM 3706 C CA . GLY A 1 608 ? 13.921 -27.045 543.358 1.00 66.19 622 GLY A CA 1
ATOM 3707 C C . GLY A 1 608 ? 13.891 -28.544 543.593 1.00 65.56 622 GLY A C 1
ATOM 3708 O O . GLY A 1 608 ? 13.198 -28.989 544.500 1.00 63.42 622 GLY A O 1
ATOM 3709 N N . ASN A 1 609 ? 14.669 -29.308 542.828 1.00 67.22 623 ASN A N 1
ATOM 3710 C CA . ASN A 1 609 ? 14.592 -30.771 542.872 1.00 73.98 623 ASN A CA 1
ATOM 3711 C C . ASN A 1 609 ? 13.135 -31.238 543.015 1.00 75.09 623 ASN A C 1
ATOM 3712 O O . ASN A 1 609 ? 12.834 -32.163 543.789 1.00 83.49 623 ASN A O 1
ATOM 3717 N N . ASN A 1 610 ? 12.252 -30.580 542.260 1.00 68.61 624 ASN A N 1
ATOM 3718 C CA . ASN A 1 610 ? 10.829 -30.860 542.251 1.00 65.66 624 ASN A CA 1
ATOM 3719 C C . ASN A 1 610 ? 10.394 -31.262 540.828 1.00 64.99 624 ASN A C 1
ATOM 3720 O O . ASN A 1 610 ? 10.019 -30.415 540.018 1.00 71.09 624 ASN A O 1
ATOM 3725 N N . ASP A 1 611 ? 10.413 -32.556 540.532 1.00 64.27 625 ASP A N 1
ATOM 3726 C CA . ASP A 1 611 ? 10.063 -33.047 539.190 1.00 63.52 625 ASP A CA 1
ATOM 3727 C C . ASP A 1 611 ? 8.616 -32.774 538.752 1.00 61.05 625 ASP A C 1
ATOM 3728 O O . ASP A 1 611 ? 8.259 -33.063 537.598 1.00 57.51 625 ASP A O 1
ATOM 3733 N N . ASN A 1 612 ? 7.801 -32.208 539.646 1.00 58.40 626 ASN A N 1
ATOM 3734 C CA . ASN A 1 612 ? 6.458 -31.774 539.278 1.00 62.43 626 ASN A CA 1
ATOM 3735 C C . ASN A 1 612 ? 6.293 -30.273 539.074 1.00 56.41 626 ASN A C 1
ATOM 3736 O O . ASN A 1 612 ? 5.187 -29.784 538.866 1.00 52.26 626 ASN A O 1
ATOM 3741 N N . ALA A 1 613 ? 7.393 -29.539 539.115 1.00 55.07 627 ALA A N 1
ATOM 3742 C CA . ALA A 1 613 ? 7.349 -28.100 538.922 1.00 50.38 627 ALA A CA 1
ATOM 3743 C C . ALA A 1 613 ? 8.012 -27.689 537.601 1.00 47.83 627 ALA A C 1
ATOM 3744 O O . ALA A 1 613 ? 8.656 -26.645 537.532 1.00 48.05 627 ALA A O 1
ATOM 3746 N N . ASN A 1 614 ? 7.846 -28.508 536.561 1.00 46.26 628 ASN A N 1
ATOM 3747 C CA . ASN A 1 614 ? 8.496 -28.292 535.260 1.00 46.03 628 ASN A CA 1
ATOM 3748 C C . ASN A 1 614 ? 7.529 -27.870 534.163 1.00 46.98 628 ASN A C 1
ATOM 3749 O O . ASN A 1 614 ? 6.428 -28.376 534.084 1.00 52.39 628 ASN A O 1
ATOM 3754 N N . PHE A 1 615 ? 7.931 -26.941 533.307 1.00 47.80 629 PHE A N 1
ATOM 3755 C CA . PHE A 1 615 ? 7.088 -26.526 532.175 1.00 47.42 629 PHE A CA 1
ATOM 3756 C C . PHE A 1 615 ? 6.912 -27.719 531.231 1.00 46.79 629 PHE A C 1
ATOM 3757 O O . PHE A 1 615 ? 7.805 -28.549 531.116 1.00 46.40 629 PHE A O 1
ATOM 3765 N N . ASP A 1 616 ? 5.780 -27.785 530.543 1.00 47.35 630 ASP A N 1
ATOM 3766 C CA . ASP A 1 616 ? 5.468 -28.931 529.663 1.00 49.31 630 ASP A CA 1
ATOM 3767 C C . ASP A 1 616 ? 5.602 -28.629 528.190 1.00 49.48 630 ASP A C 1
ATOM 3768 O O . ASP A 1 616 ? 5.909 -29.516 527.410 1.00 49.38 630 ASP A O 1
ATOM 3773 N N . GLY A 1 617 ? 5.304 -27.393 527.804 1.00 49.59 631 GLY A N 1
ATOM 3774 C CA . GLY A 1 617 ? 5.390 -26.984 526.417 1.00 48.77 631 GLY A CA 1
ATOM 3775 C C . GLY A 1 617 ? 5.926 -25.583 526.321 1.00 48.52 631 GLY A C 1
ATOM 3776 O O . GLY A 1 617 ? 6.179 -24.954 527.335 1.00 47.48 631 GLY A O 1
ATOM 3777 N N . ILE A 1 618 ? 6.063 -25.071 525.107 1.00 48.25 632 ILE A N 1
ATOM 3778 C CA . ILE A 1 618 ? 6.561 -23.706 524.905 1.00 49.12 632 ILE A CA 1
ATOM 3779 C C . ILE A 1 618 ? 5.717 -22.907 523.923 1.00 45.97 632 ILE A C 1
ATOM 3780 O O . ILE A 1 618 ? 5.028 -23.461 523.098 1.00 43.46 632 ILE A O 1
ATOM 3785 N N . ARG A 1 619 ? 5.817 -21.593 524.040 1.00 44.80 633 ARG A N 1
ATOM 3786 C CA . ARG A 1 619 ? 5.417 -20.671 523.002 1.00 43.16 633 ARG A CA 1
ATOM 3787 C C . ARG A 1 619 ? 6.697 -20.059 522.442 1.00 40.14 633 ARG A C 1
ATOM 3788 O O . ARG A 1 619 ? 7.557 -19.621 523.202 1.00 37.29 633 ARG A O 1
ATOM 3796 N N . VAL A 1 620 ? 6.830 -20.048 521.127 1.00 39.13 634 VAL A N 1
ATOM 3797 C CA . VAL A 1 620 ? 7.989 -19.451 520.482 1.00 39.82 634 VAL A CA 1
ATOM 3798 C C . VAL A 1 620 ? 7.629 -18.025 520.116 1.00 38.89 634 VAL A C 1
ATOM 3799 O O . VAL A 1 620 ? 6.825 -17.792 519.206 1.00 35.73 634 VAL A O 1
ATOM 3803 N N . ASP A 1 621 ? 8.217 -17.079 520.845 1.00 40.72 635 ASP A N 1
ATOM 3804 C CA . ASP A 1 621 ? 7.993 -15.644 520.627 1.00 42.52 635 ASP A CA 1
ATOM 3805 C C . ASP A 1 621 ? 8.720 -15.187 519.361 1.00 41.44 635 ASP A C 1
ATOM 3806 O O . ASP A 1 621 ? 9.861 -15.565 519.129 1.00 44.44 635 ASP A O 1
ATOM 3811 N N . ALA A 1 622 ? 8.048 -14.386 518.543 1.00 42.10 636 ALA A N 1
ATOM 3812 C CA . ALA A 1 622 ? 8.672 -13.615 517.464 1.00 41.22 636 ALA A CA 1
ATOM 3813 C C . ALA A 1 622 ? 9.331 -14.495 516.422 1.00 40.48 636 ALA A C 1
ATOM 3814 O O . ALA A 1 622 ? 10.489 -14.292 516.066 1.00 39.76 636 ALA A O 1
ATOM 3816 N N . VAL A 1 623 ? 8.587 -15.479 515.941 1.00 40.17 637 VAL A N 1
ATOM 3817 C CA . VAL A 1 623 ? 9.111 -16.477 515.012 1.00 40.60 637 VAL A CA 1
ATOM 3818 C C . VAL A 1 623 ? 9.714 -15.854 513.753 1.00 40.23 637 VAL A C 1
ATOM 3819 O O . VAL A 1 623 ? 10.777 -16.263 513.297 1.00 40.75 637 VAL A O 1
ATOM 3823 N N . ASP A 1 624 ? 9.022 -14.871 513.188 1.00 43.20 638 ASP A N 1
ATOM 3824 C CA . ASP A 1 624 ? 9.446 -14.260 511.946 1.00 44.40 638 ASP A CA 1
ATOM 3825 C C . ASP A 1 624 ? 10.622 -13.293 512.098 1.00 45.82 638 ASP A C 1
ATOM 3826 O O . ASP A 1 624 ? 11.181 -12.831 511.104 1.00 48.43 638 ASP A O 1
ATOM 3831 N N . ASN A 1 625 ? 11.014 -12.999 513.341 1.00 45.34 639 ASN A N 1
ATOM 3832 C CA . ASN A 1 625 ? 12.102 -12.066 513.621 1.00 43.04 639 ASN A CA 1
ATOM 3833 C C . ASN A 1 625 ? 13.420 -12.740 514.050 1.00 43.15 639 ASN A C 1
ATOM 3834 O O . ASN A 1 625 ? 14.328 -12.051 514.531 1.00 45.17 639 ASN A O 1
ATOM 3839 N N . VAL A 1 626 ? 13.509 -14.061 513.878 1.00 40.91 640 VAL A N 1
ATOM 3840 C CA . VAL A 1 626 ? 14.667 -14.858 514.249 1.00 41.52 640 VAL A CA 1
ATOM 3841 C C . VAL A 1 626 ? 14.973 -15.922 513.184 1.00 40.71 640 VAL A C 1
ATOM 3842 O O . VAL A 1 626 ? 14.250 -16.056 512.199 1.00 40.79 640 VAL A O 1
ATOM 3846 N N . ASP A 1 627 ? 16.078 -16.639 513.370 1.00 41.92 641 ASP A N 1
ATOM 3847 C CA . ASP A 1 627 ? 16.500 -17.712 512.452 1.00 45.52 641 ASP A CA 1
ATOM 3848 C C . ASP A 1 627 ? 15.631 -18.948 512.667 1.00 45.09 641 ASP A C 1
ATOM 3849 O O . ASP A 1 627 ? 15.559 -19.503 513.769 1.00 48.59 641 ASP A O 1
ATOM 3854 N N . ALA A 1 628 ? 14.965 -19.374 511.606 1.00 43.73 642 ALA A N 1
ATOM 3855 C CA . ALA A 1 628 ? 13.970 -20.437 511.704 1.00 47.54 642 ALA A CA 1
ATOM 3856 C C . ALA A 1 628 ? 14.537 -21.813 512.119 1.00 50.02 642 ALA A C 1
ATOM 3857 O O . ALA A 1 628 ? 13.777 -22.731 512.420 1.00 51.22 642 ALA A O 1
ATOM 3859 N N . ASP A 1 629 ? 15.857 -21.962 512.124 1.00 50.12 643 ASP A N 1
ATOM 3860 C CA . ASP A 1 629 ? 16.489 -23.153 512.696 1.00 50.01 643 ASP A CA 1
ATOM 3861 C C . ASP A 1 629 ? 16.025 -23.445 514.112 1.00 45.93 643 ASP A C 1
ATOM 3862 O O . ASP A 1 629 ? 15.968 -24.600 514.517 1.00 48.09 643 ASP A O 1
ATOM 3867 N N . LEU A 1 630 ? 15.693 -22.405 514.865 1.00 42.37 644 LEU A N 1
ATOM 3868 C CA . LEU A 1 630 ? 15.261 -22.581 516.234 1.00 40.25 644 LEU A CA 1
ATOM 3869 C C . LEU A 1 630 ? 14.029 -23.457 516.352 1.00 41.62 644 LEU A C 1
ATOM 3870 O O . LEU A 1 630 ? 13.831 -24.107 517.380 1.00 43.35 644 LEU A O 1
ATOM 3875 N N . LEU A 1 631 ? 13.182 -23.463 515.330 1.00 43.00 645 LEU A N 1
ATOM 3876 C CA . LEU A 1 631 ? 11.990 -24.288 515.366 1.00 44.71 645 LEU A CA 1
ATOM 3877 C C . LEU A 1 631 ? 12.370 -25.762 515.308 1.00 46.55 645 LEU A C 1
ATOM 3878 O O . LEU A 1 631 ? 11.797 -26.590 516.044 1.00 49.82 645 LEU A O 1
ATOM 3883 N N . LYS A 1 632 ? 13.329 -26.077 514.436 1.00 45.92 646 LYS A N 1
ATOM 3884 C CA . LYS A 1 632 ? 13.845 -27.441 514.278 1.00 46.53 646 LYS A CA 1
ATOM 3885 C C . LYS A 1 632 ? 14.581 -27.901 515.527 1.00 47.28 646 LYS A C 1
ATOM 3886 O O . LYS A 1 632 ? 14.396 -29.037 515.972 1.00 49.77 646 LYS A O 1
ATOM 3892 N N . ILE A 1 633 ? 15.388 -27.012 516.104 1.00 45.88 647 ILE A N 1
ATOM 3893 C CA . ILE A 1 633 ? 16.115 -27.318 517.332 1.00 47.39 647 ILE A CA 1
ATOM 3894 C C . ILE A 1 633 ? 15.154 -27.658 518.457 1.00 46.81 647 ILE A C 1
ATOM 3895 O O . ILE A 1 633 ? 15.331 -28.649 519.164 1.00 46.78 647 ILE A O 1
ATOM 3900 N N . ALA A 1 634 ? 14.141 -26.826 518.619 1.00 47.18 648 ALA A N 1
ATOM 3901 C CA . ALA A 1 634 ? 13.098 -27.059 519.612 1.00 47.89 648 ALA A CA 1
ATOM 3902 C C . ALA A 1 634 ? 12.317 -28.349 519.321 1.00 49.56 648 ALA A C 1
ATOM 3903 O O . ALA A 1 634 ? 12.086 -29.157 520.217 1.00 51.61 648 ALA A O 1
ATOM 3905 N N . GLY A 1 635 ? 11.878 -28.526 518.079 1.00 48.61 649 GLY A N 1
ATOM 3906 C CA . GLY A 1 635 ? 11.104 -29.700 517.718 1.00 50.18 649 GLY A CA 1
ATOM 3907 C C . GLY A 1 635 ? 11.844 -30.994 518.002 1.00 54.20 649 GLY A C 1
ATOM 3908 O O . GLY A 1 635 ? 11.298 -31.927 518.632 1.00 56.21 649 GLY A O 1
ATOM 3909 N N . ASP A 1 636 ? 13.087 -31.052 517.527 1.00 53.38 650 ASP A N 1
ATOM 3910 C CA . ASP A 1 636 ? 13.925 -32.241 517.674 1.00 52.52 650 ASP A CA 1
ATOM 3911 C C . ASP A 1 636 ? 14.256 -32.571 519.129 1.00 49.25 650 ASP A C 1
ATOM 3912 O O . ASP A 1 636 ? 14.386 -33.741 519.475 1.00 51.01 650 ASP A O 1
ATOM 3917 N N . TYR A 1 637 ? 14.395 -31.539 519.955 1.00 47.26 651 TYR A N 1
ATOM 3918 C CA . TYR A 1 637 ? 14.619 -31.687 521.393 1.00 47.02 651 TYR A CA 1
ATOM 3919 C C . TYR A 1 637 ? 13.435 -32.392 522.038 1.00 48.66 651 TYR A C 1
ATOM 3920 O O . TYR A 1 637 ? 13.595 -33.377 522.743 1.00 49.62 651 TYR A O 1
ATOM 3929 N N . PHE A 1 638 ? 12.238 -31.901 521.754 1.00 50.76 652 PHE A N 1
ATOM 3930 C CA . PHE A 1 638 ? 11.016 -32.535 522.239 1.00 52.21 652 PHE A CA 1
ATOM 3931 C C . PHE A 1 638 ? 10.839 -33.976 521.729 1.00 51.74 652 PHE A C 1
ATOM 3932 O O . PHE A 1 638 ? 10.325 -34.833 522.456 1.00 50.29 652 PHE A O 1
ATOM 3940 N N . LYS A 1 639 ? 11.266 -34.243 520.498 1.00 51.48 653 LYS A N 1
ATOM 3941 C CA . LYS A 1 639 ? 11.219 -35.592 519.951 1.00 52.90 653 LYS A CA 1
ATOM 3942 C C . LYS A 1 639 ? 12.141 -36.510 520.745 1.00 55.52 653 LYS A C 1
ATOM 3943 O O . LYS A 1 639 ? 11.730 -37.599 521.166 1.00 64.15 653 LYS A O 1
ATOM 3949 N N . ALA A 1 640 ? 13.375 -36.067 520.961 1.00 51.69 654 ALA A N 1
ATOM 3950 C CA . ALA A 1 640 ? 14.371 -36.868 521.640 1.00 50.25 654 ALA A CA 1
ATOM 3951 C C . ALA A 1 640 ? 14.002 -37.173 523.080 1.00 50.98 654 ALA A C 1
ATOM 3952 O O . ALA A 1 640 ? 14.129 -38.319 523.513 1.00 54.79 654 ALA A O 1
ATOM 3954 N N . LEU A 1 641 ? 13.544 -36.165 523.820 1.00 49.94 655 LEU A N 1
ATOM 3955 C CA . LEU A 1 641 ? 13.273 -36.319 525.256 1.00 49.21 655 LEU A CA 1
ATOM 3956 C C . LEU A 1 641 ? 11.889 -36.831 525.628 1.00 49.82 655 LEU A C 1
ATOM 3957 O O . LEU A 1 641 ? 11.732 -37.419 526.695 1.00 51.15 655 LEU A O 1
ATOM 3962 N N . TYR A 1 642 ? 10.889 -36.607 524.782 1.00 50.18 656 TYR A N 1
ATOM 3963 C CA . TYR A 1 642 ? 9.501 -37.005 525.112 1.00 48.14 656 TYR A CA 1
ATOM 3964 C C . TYR A 1 642 ? 8.823 -37.867 524.053 1.00 47.03 656 TYR A C 1
ATOM 3965 O O . TYR A 1 642 ? 7.669 -38.214 524.206 1.00 47.06 656 TYR A O 1
ATOM 3974 N N . GLY A 1 643 ? 9.526 -38.216 522.979 1.00 48.55 657 GLY A N 1
ATOM 3975 C CA . GLY A 1 643 ? 8.936 -39.023 521.903 1.00 49.15 657 GLY A CA 1
ATOM 3976 C C . GLY A 1 643 ? 7.635 -38.448 521.350 1.00 50.97 657 GLY A C 1
ATOM 3977 O O . GLY A 1 643 ? 6.670 -39.170 521.144 1.00 51.64 657 GLY A O 1
ATOM 3978 N N . THR A 1 644 ? 7.624 -37.144 521.087 1.00 50.18 658 THR A N 1
ATOM 3979 C CA . THR A 1 644 ? 6.442 -36.456 520.581 1.00 48.66 658 THR A CA 1
ATOM 3980 C C . THR A 1 644 ? 6.001 -36.940 519.213 1.00 48.84 658 THR A C 1
ATOM 3981 O O . THR A 1 644 ? 4.815 -36.833 518.865 1.00 52.14 658 THR A O 1
ATOM 3985 N N . ASP A 1 645 ? 6.929 -37.479 518.434 1.00 49.95 659 ASP A N 1
ATOM 3986 C CA . ASP A 1 645 ? 6.570 -38.029 517.121 1.00 52.01 659 ASP A CA 1
ATOM 3987 C C . ASP A 1 645 ? 6.069 -39.479 517.174 1.00 53.90 659 ASP A C 1
ATOM 3988 O O . ASP A 1 645 ? 5.737 -40.037 516.127 1.00 55.78 659 ASP A O 1
ATOM 3993 N N . LYS A 1 646 ? 5.971 -40.069 518.371 1.00 53.93 660 LYS A N 1
ATOM 3994 C CA . LYS A 1 646 ? 5.589 -41.480 518.506 1.00 57.61 660 LYS A CA 1
ATOM 3995 C C . LYS A 1 646 ? 4.074 -41.673 518.567 1.00 55.50 660 LYS A C 1
ATOM 3996 O O . LYS A 1 646 ? 3.551 -42.640 518.014 1.00 55.50 660 LYS A O 1
ATOM 4002 N N . SER A 1 647 ? 3.384 -40.774 519.264 1.00 54.24 661 SER A N 1
ATOM 4003 C CA . SER A 1 647 ? 1.929 -40.870 519.446 1.00 52.86 661 SER A CA 1
ATOM 4004 C C . SER A 1 647 ? 1.306 -39.497 519.654 1.00 52.43 661 SER A C 1
ATOM 4005 O O . SER A 1 647 ? 1.997 -38.545 519.969 1.00 55.47 661 SER A O 1
ATOM 4008 N N . ASP A 1 648 ? -0.009 -39.418 519.510 1.00 53.51 662 ASP A N 1
ATOM 4009 C CA . ASP A 1 648 ? -0.752 -38.214 519.854 1.00 55.36 662 ASP A CA 1
ATOM 4010 C C . ASP A 1 648 ? -0.736 -37.914 521.358 1.00 57.90 662 ASP A C 1
ATOM 4011 O O . ASP A 1 648 ? -0.780 -36.748 521.755 1.00 56.64 662 ASP A O 1
ATOM 4016 N N . ALA A 1 649 ? -0.679 -38.958 522.189 1.00 58.45 663 ALA A N 1
ATOM 4017 C CA . ALA A 1 649 ? -0.634 -38.783 523.640 1.00 58.86 663 ALA A CA 1
ATOM 4018 C C . ALA A 1 649 ? 0.679 -38.129 524.093 1.00 58.60 663 ALA A C 1
ATOM 4019 O O . ALA A 1 649 ? 0.682 -37.283 524.990 1.00 60.55 663 ALA A O 1
ATOM 4021 N N . ASN A 1 650 ? 1.785 -38.541 523.486 1.00 55.58 664 ASN A N 1
ATOM 4022 C CA . ASN A 1 650 ? 3.093 -37.930 523.758 1.00 55.99 664 ASN A CA 1
ATOM 4023 C C . ASN A 1 650 ? 3.152 -36.478 523.277 1.00 53.89 664 ASN A C 1
ATOM 4024 O O . ASN A 1 650 ? 3.590 -35.590 524.001 1.00 50.31 664 ASN A O 1
ATOM 4029 N N . ALA A 1 651 ? 2.727 -36.270 522.032 1.00 53.08 665 ALA A N 1
ATOM 4030 C CA . ALA A 1 651 ? 2.654 -34.953 521.418 1.00 49.91 665 ALA A CA 1
ATOM 4031 C C . ALA A 1 651 ? 1.784 -34.021 522.245 1.00 47.55 665 ALA A C 1
ATOM 4032 O O . ALA A 1 651 ? 2.220 -32.935 522.599 1.00 52.45 665 ALA A O 1
ATOM 4034 N N . ASN A 1 652 ? 0.574 -34.462 522.575 1.00 46.23 666 ASN A N 1
ATOM 4035 C CA . ASN A 1 652 ? -0.392 -33.619 523.271 1.00 44.34 666 ASN A CA 1
ATOM 4036 C C . ASN A 1 652 ? -0.119 -33.431 524.751 1.00 46.41 666 ASN A C 1
ATOM 4037 O O . ASN A 1 652 ? -0.719 -32.559 525.359 1.00 48.21 666 ASN A O 1
ATOM 4042 N N . LYS A 1 653 ? 0.803 -34.209 525.319 1.00 48.62 667 LYS A N 1
ATOM 4043 C CA . LYS A 1 653 ? 1.297 -33.975 526.682 1.00 48.47 667 LYS A CA 1
ATOM 4044 C C . LYS A 1 653 ? 2.213 -32.763 526.763 1.00 46.50 667 LYS A C 1
ATOM 4045 O O . LYS A 1 653 ? 2.522 -32.286 527.854 1.00 46.90 667 LYS A O 1
ATOM 4051 N N . HIS A 1 654 ? 2.683 -32.289 525.622 1.00 46.18 668 HIS A N 1
ATOM 4052 C CA . HIS A 1 654 ? 3.601 -31.159 525.573 1.00 49.84 668 HIS A CA 1
ATOM 4053 C C . HIS A 1 654 ? 3.129 -30.177 524.510 1.00 48.99 668 HIS A C 1
ATOM 4054 O O . HIS A 1 654 ? 3.874 -29.851 523.576 1.00 44.06 668 HIS A O 1
ATOM 4061 N N . LEU A 1 655 ? 1.884 -29.714 524.670 1.00 50.51 669 LEU A N 1
ATOM 4062 C CA . LEU A 1 655 ? 1.311 -28.694 523.784 1.00 49.45 669 LEU A CA 1
ATOM 4063 C C . LEU A 1 655 ? 2.228 -27.492 523.657 1.00 46.50 669 LEU A C 1
ATOM 4064 O O . LEU A 1 655 ? 2.611 -26.925 524.656 1.00 43.15 669 LEU A O 1
ATOM 4069 N N . SER A 1 656 ? 2.546 -27.132 522.409 1.00 46.35 670 SER A N 1
ATOM 4070 C CA . SER A 1 656 ? 3.472 -26.042 522.065 1.00 44.45 670 SER A CA 1
ATOM 4071 C C . SER A 1 656 ? 2.945 -25.193 520.909 1.00 43.01 670 SER A C 1
ATOM 4072 O O . SER A 1 656 ? 2.461 -25.735 519.906 1.00 46.48 670 SER A O 1
ATOM 4075 N N . ILE A 1 657 ? 3.056 -23.871 521.036 1.00 40.57 671 ILE A N 1
ATOM 4076 C CA . ILE A 1 657 ? 2.500 -22.948 520.049 1.00 40.40 671 ILE A CA 1
ATOM 4077 C C . ILE A 1 657 ? 3.570 -22.019 519.497 1.00 41.94 671 ILE A C 1
ATOM 4078 O O . ILE A 1 657 ? 4.614 -21.806 520.120 1.00 47.56 671 ILE A O 1
ATOM 4083 N N . LEU A 1 658 ? 3.305 -21.478 518.314 1.00 41.19 672 LEU A N 1
ATOM 4084 C CA . LEU A 1 658 ? 4.180 -20.521 517.645 1.00 40.66 672 LEU A CA 1
ATOM 4085 C C . LEU A 1 658 ? 3.456 -19.189 517.508 1.00 40.96 672 LEU A C 1
ATOM 4086 O O . LEU A 1 658 ? 2.288 -19.155 517.131 1.00 42.56 672 LEU A O 1
ATOM 4091 N N . GLU A 1 659 ? 4.160 -18.088 517.771 1.00 43.05 673 GLU A N 1
ATOM 4092 C CA . GLU A 1 659 ? 3.752 -16.746 517.333 1.00 43.71 673 GLU A CA 1
ATOM 4093 C C . GLU A 1 659 ? 4.332 -16.554 515.932 1.00 44.60 673 GLU A C 1
ATOM 4094 O O . GLU A 1 659 ? 5.459 -16.085 515.796 1.00 43.35 673 GLU A O 1
ATOM 4100 N N . ASP A 1 660 ? 3.566 -16.966 514.907 1.00 42.65 674 ASP A N 1
ATOM 4101 C CA . ASP A 1 660 ? 4.019 -16.979 513.520 1.00 41.07 674 ASP A CA 1
ATOM 4102 C C . ASP A 1 660 ? 3.055 -16.205 512.612 1.00 40.39 674 ASP A C 1
ATOM 4103 O O . ASP A 1 660 ? 2.136 -16.774 512.056 1.00 42.04 674 ASP A O 1
ATOM 4108 N N . TRP A 1 661 ? 3.295 -14.903 512.460 1.00 39.31 675 TRP A N 1
ATOM 4109 C CA . TRP A 1 661 ? 2.322 -14.012 511.851 1.00 38.99 675 TRP A CA 1
ATOM 4110 C C . TRP A 1 661 ? 2.238 -14.102 510.323 1.00 42.10 675 TRP A C 1
ATOM 4111 O O . TRP A 1 661 ? 1.180 -13.836 509.769 1.00 42.52 675 TRP A O 1
ATOM 4122 N N . ASN A 1 662 ? 3.319 -14.491 509.642 1.00 43.88 676 ASN A N 1
ATOM 4123 C CA . ASN A 1 662 ? 3.306 -14.500 508.175 1.00 44.13 676 ASN A CA 1
ATOM 4124 C C . ASN A 1 662 ? 2.258 -15.457 507.641 1.00 43.30 676 ASN A C 1
ATOM 4125 O O . ASN A 1 662 ? 2.123 -16.565 508.127 1.00 45.27 676 ASN A O 1
ATOM 4130 N N . GLY A 1 663 ? 1.532 -15.010 506.626 1.00 43.22 677 GLY A N 1
ATOM 4131 C CA . GLY A 1 663 ? 0.439 -15.762 506.048 1.00 42.24 677 GLY A CA 1
ATOM 4132 C C . GLY A 1 663 ? 0.868 -17.053 505.388 1.00 44.53 677 GLY A C 1
ATOM 4133 O O . GLY A 1 663 ? 0.012 -17.888 505.120 1.00 46.76 677 GLY A O 1
ATOM 4134 N N . LYS A 1 664 ? 2.166 -17.225 505.119 1.00 44.95 678 LYS A N 1
ATOM 4135 C CA . LYS A 1 664 ? 2.680 -18.464 504.555 1.00 47.99 678 LYS A CA 1
ATOM 4136 C C . LYS A 1 664 ? 3.368 -19.391 505.593 1.00 47.15 678 LYS A C 1
ATOM 4137 O O . LYS A 1 664 ? 3.877 -20.454 505.222 1.00 47.41 678 LYS A O 1
ATOM 4143 N N . ASP A 1 665 ? 3.373 -19.003 506.867 1.00 43.54 679 ASP A N 1
ATOM 4144 C CA . ASP A 1 665 ? 3.963 -19.818 507.921 1.00 44.47 679 ASP A CA 1
ATOM 4145 C C . ASP A 1 665 ? 3.188 -21.138 508.195 1.00 43.64 679 ASP A C 1
ATOM 4146 O O . ASP A 1 665 ? 3.786 -22.178 508.419 1.00 39.33 679 ASP A O 1
ATOM 4151 N N . PRO A 1 666 ? 1.855 -21.096 508.200 1.00 44.82 680 PRO A N 1
ATOM 4152 C CA . PRO A 1 666 ? 1.116 -22.339 508.392 1.00 48.26 680 PRO A CA 1
ATOM 4153 C C . PRO A 1 666 ? 1.583 -23.483 507.519 1.00 48.58 680 PRO A C 1
ATOM 4154 O O . PRO A 1 666 ? 1.753 -24.575 508.006 1.00 53.37 680 PRO A O 1
ATOM 4158 N N . GLN A 1 667 ? 1.809 -23.218 506.242 1.00 48.43 681 GLN A N 1
ATOM 4159 C CA . GLN A 1 667 ? 2.166 -24.254 505.277 1.00 48.60 681 GLN A CA 1
ATOM 4160 C C . GLN A 1 667 ? 3.608 -24.698 505.470 1.00 47.85 681 GLN A C 1
ATOM 4161 O O . GLN A 1 667 ? 3.905 -25.879 505.316 1.00 45.91 681 GLN A O 1
ATOM 4167 N N . TYR A 1 668 ? 4.498 -23.763 505.821 1.00 47.11 682 TYR A N 1
ATOM 4168 C CA . TYR A 1 668 ? 5.855 -24.127 506.223 1.00 46.18 682 TYR A CA 1
ATOM 4169 C C . TYR A 1 668 ? 5.820 -25.089 507.409 1.00 46.01 682 TYR A C 1
ATOM 4170 O O . TYR A 1 668 ? 6.402 -26.158 507.356 1.00 47.29 682 TYR A O 1
ATOM 4179 N N . VAL A 1 669 ? 5.129 -24.700 508.477 1.00 45.62 683 VAL A N 1
ATOM 4180 C CA . VAL A 1 669 ? 5.102 -25.478 509.703 1.00 46.63 683 VAL A CA 1
ATOM 4181 C C . VAL A 1 669 ? 4.616 -26.905 509.424 1.00 48.86 683 VAL A C 1
ATOM 4182 O O . VAL A 1 669 ? 5.145 -27.874 509.959 1.00 52.01 683 VAL A O 1
ATOM 4186 N N . ASN A 1 670 ? 3.614 -27.024 508.571 1.00 52.14 684 ASN A N 1
ATOM 4187 C CA . ASN A 1 670 ? 3.048 -28.315 508.201 1.00 54.69 684 ASN A CA 1
ATOM 4188 C C . ASN A 1 670 ? 4.010 -29.158 507.357 1.00 55.27 684 ASN A C 1
ATOM 4189 O O . ASN A 1 670 ? 4.052 -30.373 507.513 1.00 55.71 684 ASN A O 1
ATOM 4194 N N . GLN A 1 671 ? 4.773 -28.520 506.466 1.00 58.64 685 GLN A N 1
ATOM 4195 C CA . GLN A 1 671 ? 5.818 -29.224 505.708 1.00 59.62 685 GLN A CA 1
ATOM 4196 C C . GLN A 1 671 ? 6.879 -29.763 506.654 1.00 55.74 685 GLN A C 1
ATOM 4197 O O . GLN A 1 671 ? 7.395 -30.859 506.451 1.00 57.63 685 GLN A O 1
ATOM 4203 N N . GLN A 1 672 ? 7.201 -28.999 507.695 1.00 51.49 686 GLN A N 1
ATOM 4204 C CA . GLN A 1 672 ? 8.207 -29.415 508.652 1.00 49.81 686 GLN A CA 1
ATOM 4205 C C . GLN A 1 672 ? 7.661 -30.288 509.802 1.00 48.89 686 GLN A C 1
ATOM 4206 O O . GLN A 1 672 ? 8.369 -30.553 510.763 1.00 51.36 686 GLN A O 1
ATOM 4212 N N . GLY A 1 673 ? 6.422 -30.754 509.695 1.00 47.06 687 GLY A N 1
ATOM 4213 C CA . GLY A 1 673 ? 5.894 -31.777 510.604 1.00 48.08 687 GLY A CA 1
ATOM 4214 C C . GLY A 1 673 ? 5.145 -31.287 511.838 1.00 49.50 687 GLY A C 1
ATOM 4215 O O . GLY A 1 673 ? 4.889 -32.062 512.744 1.00 50.77 687 GLY A O 1
ATOM 4216 N N . ASN A 1 674 ? 4.780 -30.004 511.870 1.00 46.28 688 ASN A N 1
ATOM 4217 C CA . ASN A 1 674 ? 4.015 -29.449 512.973 1.00 44.80 688 ASN A CA 1
ATOM 4218 C C . ASN A 1 674 ? 4.587 -29.725 514.372 1.00 47.40 688 ASN A C 1
ATOM 4219 O O . ASN A 1 674 ? 3.871 -30.164 515.255 1.00 50.10 688 ASN A O 1
ATOM 4224 N N . ALA A 1 675 ? 5.876 -29.471 514.571 1.00 49.49 689 ALA A N 1
ATOM 4225 C CA . ALA A 1 675 ? 6.516 -29.630 515.895 1.00 47.81 689 ALA A CA 1
ATOM 4226 C C . ALA A 1 675 ? 5.941 -28.684 516.950 1.00 44.77 689 ALA A C 1
ATOM 4227 O O . ALA A 1 675 ? 5.922 -28.998 518.131 1.00 45.42 689 ALA A O 1
ATOM 4229 N N . GLN A 1 676 ? 5.489 -27.518 516.513 1.00 46.39 690 GLN A N 1
ATOM 4230 C CA . GLN A 1 676 ? 4.712 -26.599 517.350 1.00 46.83 690 GLN A CA 1
ATOM 4231 C C . GLN A 1 676 ? 3.499 -26.167 516.531 1.00 47.21 690 GLN A C 1
ATOM 4232 O O . GLN A 1 676 ? 3.574 -26.104 515.302 1.00 50.16 690 GLN A O 1
ATOM 4238 N N . LEU A 1 677 ? 2.391 -25.870 517.200 1.00 44.82 691 LEU A N 1
ATOM 4239 C CA . LEU A 1 677 ? 1.176 -25.479 516.502 1.00 44.79 691 LEU A CA 1
ATOM 4240 C C . LEU A 1 677 ? 1.272 -24.081 515.909 1.00 43.10 691 LEU A C 1
ATOM 4241 O O . LEU A 1 677 ? 1.612 -23.137 516.606 1.00 43.03 691 LEU A O 1
ATOM 4246 N N . THR A 1 678 ? 0.958 -23.957 514.621 1.00 42.24 692 THR A N 1
ATOM 4247 C CA . THR A 1 678 ? 0.792 -22.633 514.013 1.00 42.85 692 THR A CA 1
ATOM 4248 C C . THR A 1 678 ? -0.441 -21.929 514.556 1.00 43.44 692 THR A C 1
ATOM 4249 O O . THR A 1 678 ? -1.415 -22.572 514.926 1.00 42.61 692 THR A O 1
ATOM 4253 N N . MET A 1 679 ? -0.404 -20.603 514.567 1.00 45.56 693 MET A N 1
ATOM 4254 C CA . MET A 1 679 ? -1.619 -19.829 514.768 1.00 44.04 693 MET A CA 1
ATOM 4255 C C . MET A 1 679 ? -2.419 -19.880 513.483 1.00 42.38 693 MET A C 1
ATOM 4256 O O . MET A 1 679 ? -1.894 -20.223 512.413 1.00 40.42 693 MET A O 1
ATOM 4261 N N . ASP A 1 680 ? -3.691 -19.506 513.590 1.00 42.70 694 ASP A N 1
ATOM 4262 C CA . ASP A 1 680 ? -4.576 -19.422 512.437 1.00 44.27 694 ASP A CA 1
ATOM 4263 C C . ASP A 1 680 ? -5.129 -18.013 512.371 1.00 45.53 694 ASP A C 1
ATOM 4264 O O . ASP A 1 680 ? -6.243 -17.743 512.814 1.00 44.16 694 ASP A O 1
ATOM 4269 N N . TYR A 1 681 ? -4.324 -17.110 511.810 1.00 48.54 695 TYR A N 1
ATOM 4270 C CA . TYR A 1 681 ? -4.707 -15.712 511.709 1.00 47.09 695 TYR A CA 1
ATOM 4271 C C . TYR A 1 681 ? -5.892 -15.515 510.755 1.00 44.59 695 TYR A C 1
ATOM 4272 O O . TYR A 1 681 ? -6.601 -14.530 510.876 1.00 41.28 695 TYR A O 1
ATOM 4281 N N . THR A 1 682 ? -6.126 -16.453 509.839 1.00 42.81 696 THR A N 1
ATOM 4282 C CA . THR A 1 682 ? -7.207 -16.299 508.872 1.00 45.85 696 THR A CA 1
ATOM 4283 C C . THR A 1 682 ? -8.551 -16.180 509.587 1.00 49.43 696 THR A C 1
ATOM 4284 O O . THR A 1 682 ? -9.381 -15.348 509.210 1.00 49.39 696 THR A O 1
ATOM 4288 N N . VAL A 1 683 ? -8.751 -16.985 510.634 1.00 53.10 697 VAL A N 1
ATOM 4289 C CA . VAL A 1 683 ? -9.982 -16.918 511.432 1.00 57.27 697 VAL A CA 1
ATOM 4290 C C . VAL A 1 683 ? -9.985 -15.699 512.384 1.00 55.77 697 VAL A C 1
ATOM 4291 O O . VAL A 1 683 ? -11.008 -15.036 512.537 1.00 60.78 697 VAL A O 1
ATOM 4295 N N . THR A 1 684 ? -8.851 -15.393 513.006 1.00 52.94 698 THR A N 1
ATOM 4296 C CA . THR A 1 684 ? -8.739 -14.207 513.865 1.00 50.15 698 THR A CA 1
ATOM 4297 C C . THR A 1 684 ? -8.988 -12.918 513.074 1.00 52.78 698 THR A C 1
ATOM 4298 O O . THR A 1 684 ? -9.665 -11.984 513.547 1.00 58.62 698 THR A O 1
ATOM 4302 N N . SER A 1 685 ? -8.456 -12.887 511.858 1.00 52.29 699 SER A N 1
ATOM 4303 C CA . SER A 1 685 ? -8.657 -11.776 510.928 1.00 53.00 699 SER A CA 1
ATOM 4304 C C . SER A 1 685 ? -10.126 -11.589 510.560 1.00 53.64 699 SER A C 1
ATOM 4305 O O . SER A 1 685 ? -10.638 -10.474 510.587 1.00 54.52 699 SER A O 1
ATOM 4308 N N . GLN A 1 686 ? -10.808 -12.689 510.246 1.00 52.95 700 GLN A N 1
ATOM 4309 C CA . GLN A 1 686 ? -12.208 -12.629 509.869 1.00 52.22 700 GLN A CA 1
ATOM 4310 C C . GLN A 1 686 ? -13.092 -12.187 511.050 1.00 55.52 700 GLN A C 1
ATOM 4311 O O . GLN A 1 686 ? -14.131 -11.573 510.836 1.00 58.30 700 GLN A O 1
ATOM 4317 N N . PHE A 1 687 ? -12.707 -12.507 512.285 1.00 53.82 701 PHE A N 1
ATOM 4318 C CA . PHE A 1 687 ? -13.429 -11.988 513.437 1.00 56.40 701 PHE A CA 1
ATOM 4319 C C . PHE A 1 687 ? -13.321 -10.475 513.459 1.00 57.30 701 PHE A C 1
ATOM 4320 O O . PHE A 1 687 ? -14.284 -9.783 513.768 1.00 58.48 701 PHE A O 1
ATOM 4328 N N . GLY A 1 688 ? -12.131 -9.971 513.141 1.00 58.38 702 GLY A N 1
ATOM 4329 C CA . GLY A 1 688 ? -11.892 -8.534 513.052 1.00 55.89 702 GLY A CA 1
ATOM 4330 C C . GLY A 1 688 ? -12.860 -7.848 512.099 1.00 55.30 702 GLY A C 1
ATOM 4331 O O . GLY A 1 688 ? -13.489 -6.875 512.468 1.00 54.33 702 GLY A O 1
ATOM 4332 N N . ASN A 1 689 ? -12.987 -8.376 510.883 1.00 53.24 703 ASN A N 1
ATOM 4333 C CA . ASN A 1 689 ? -13.765 -7.749 509.836 1.00 54.34 703 ASN A CA 1
ATOM 4334 C C . ASN A 1 689 ? -15.267 -7.952 509.975 1.00 57.95 703 ASN A C 1
ATOM 4335 O O . ASN A 1 689 ? -16.039 -7.053 509.642 1.00 63.77 703 ASN A O 1
ATOM 4340 N N . SER A 1 690 ? -15.682 -9.122 510.445 1.00 57.54 704 SER A N 1
ATOM 4341 C CA . SER A 1 690 ? -17.109 -9.455 510.530 1.00 57.47 704 SER A CA 1
ATOM 4342 C C . SER A 1 690 ? -17.792 -9.217 511.871 1.00 56.92 704 SER A C 1
ATOM 4343 O O . SER A 1 690 ? -19.002 -9.087 511.906 1.00 59.74 704 SER A O 1
ATOM 4346 N N . LEU A 1 691 ? -17.046 -9.161 512.965 1.00 57.36 705 LEU A N 1
ATOM 4347 C CA . LEU A 1 691 ? -17.672 -8.991 514.281 1.00 55.99 705 LEU A CA 1
ATOM 4348 C C . LEU A 1 691 ? -16.987 -7.985 515.192 1.00 56.24 705 LEU A C 1
ATOM 4349 O O . LEU A 1 691 ? -17.615 -7.107 515.757 1.00 59.51 705 LEU A O 1
ATOM 4354 N N . THR A 1 692 ? -15.696 -8.169 515.361 1.00 56.69 706 THR A N 1
ATOM 4355 C CA . THR A 1 692 ? -14.924 -7.539 516.398 1.00 57.53 706 THR A CA 1
ATOM 4356 C C . THR A 1 692 ? -14.599 -6.076 516.149 1.00 54.41 706 THR A C 1
ATOM 4357 O O . THR A 1 692 ? -14.547 -5.323 517.097 1.00 53.98 706 THR A O 1
ATOM 4361 N N . HIS A 1 693 ? -14.347 -5.669 514.908 1.00 55.63 707 HIS A N 1
ATOM 4362 C CA . HIS A 1 693 ? -13.919 -4.296 514.640 1.00 55.40 707 HIS A CA 1
ATOM 4363 C C . HIS A 1 693 ? -14.980 -3.426 513.966 1.00 60.47 707 HIS A C 1
ATOM 4364 O O . HIS A 1 693 ? -15.486 -3.750 512.881 1.00 60.63 707 HIS A O 1
ATOM 4371 N N . GLY A 1 694 ? -15.273 -2.296 514.606 1.00 62.82 708 GLY A N 1
ATOM 4372 C CA . GLY A 1 694 ? -16.105 -1.269 514.018 1.00 65.97 708 GLY A CA 1
ATOM 4373 C C . GLY A 1 694 ? -17.562 -1.346 514.385 1.00 65.38 708 GLY A C 1
ATOM 4374 O O . GLY A 1 694 ? -18.139 -2.430 514.455 1.00 69.20 708 GLY A O 1
ATOM 4375 N N . ALA A 1 695 ? -18.151 -0.163 514.546 1.00 66.39 709 ALA A N 1
ATOM 4376 C CA . ALA A 1 695 ? -19.549 -0.035 514.942 1.00 71.25 709 ALA A CA 1
ATOM 4377 C C . ALA A 1 695 ? -20.508 -0.435 513.840 1.00 72.27 709 ALA A C 1
ATOM 4378 O O . ALA A 1 695 ? -21.606 -0.910 514.133 1.00 74.20 709 ALA A O 1
ATOM 4380 N N . ASN A 1 696 ? -20.113 -0.282 512.584 1.00 73.68 710 ASN A N 1
ATOM 4381 C CA . ASN A 1 696 ? -21.095 -0.498 511.533 1.00 79.54 710 ASN A CA 1
ATOM 4382 C C . ASN A 1 696 ? -20.624 -1.284 510.326 1.00 81.03 710 ASN A C 1
ATOM 4383 O O . ASN A 1 696 ? -21.020 -2.437 510.173 1.00 99.23 710 ASN A O 1
ATOM 4388 N N . ASN A 1 697 ? -19.849 -0.682 509.445 1.00 75.54 711 ASN A N 1
ATOM 4389 C CA . ASN A 1 697 ? -19.615 -1.348 508.179 1.00 79.19 711 ASN A CA 1
ATOM 4390 C C . ASN A 1 697 ? -18.681 -2.491 508.440 1.00 75.46 711 ASN A C 1
ATOM 4391 O O . ASN A 1 697 ? -17.545 -2.268 508.786 1.00 75.10 711 ASN A O 1
ATOM 4396 N N . ARG A 1 698 ? -19.205 -3.712 508.349 1.00 72.95 712 ARG A N 1
ATOM 4397 C CA . ARG A 1 698 ? -18.464 -4.922 508.661 1.00 67.27 712 ARG A CA 1
ATOM 4398 C C . ARG A 1 698 ? -18.624 -5.864 507.500 1.00 64.96 712 ARG A C 1
ATOM 4399 O O . ARG A 1 698 ? -19.630 -5.799 506.820 1.00 73.61 712 ARG A O 1
ATOM 4407 N N . SER A 1 699 ? -17.645 -6.726 507.258 1.00 63.09 713 SER A N 1
ATOM 4408 C CA . SER A 1 699 ? -17.808 -7.765 506.249 1.00 62.17 713 SER A CA 1
ATOM 4409 C C . SER A 1 699 ? -18.895 -8.768 506.686 1.00 64.86 713 SER A C 1
ATOM 4410 O O . SER A 1 699 ? -19.086 -9.052 507.882 1.00 61.24 713 SER A O 1
ATOM 4413 N N . ASN A 1 700 ? -19.644 -9.267 505.719 1.00 64.82 714 ASN A N 1
ATOM 4414 C CA . ASN A 1 700 ? -20.668 -10.243 506.012 1.00 66.48 714 ASN A CA 1
ATOM 4415 C C . ASN A 1 700 ? -20.125 -11.530 506.638 1.00 67.69 714 ASN A C 1
ATOM 4416 O O . ASN A 1 700 ? -18.966 -11.918 506.424 1.00 63.83 714 ASN A O 1
ATOM 4421 N N . MET A 1 701 ? -20.981 -12.177 507.424 1.00 66.10 715 MET A N 1
ATOM 4422 C CA . MET A 1 701 ? -20.666 -13.455 508.026 1.00 63.13 715 MET A CA 1
ATOM 4423 C C . MET A 1 701 ? -20.385 -14.486 506.940 1.00 63.66 715 MET A C 1
ATOM 4424 O O . MET A 1 701 ? -19.656 -15.438 507.177 1.00 69.56 715 MET A O 1
ATOM 4429 N N . TRP A 1 702 ? -20.964 -14.296 505.755 1.00 62.59 716 TRP A N 1
ATOM 4430 C CA . TRP A 1 702 ? -20.633 -15.090 504.555 1.00 61.40 716 TRP A CA 1
ATOM 4431 C C . TRP A 1 702 ? -19.141 -15.358 504.400 1.00 58.67 716 TRP A C 1
ATOM 4432 O O . TRP A 1 702 ? -18.756 -16.449 504.012 1.00 56.08 716 TRP A O 1
ATOM 4443 N N . TYR A 1 703 ? -18.307 -14.371 504.710 1.00 57.94 717 TYR A N 1
ATOM 4444 C CA . TYR A 1 703 ? -16.861 -14.517 504.510 1.00 61.29 717 TYR A CA 1
ATOM 4445 C C . TYR A 1 703 ? -16.211 -15.620 505.351 1.00 60.19 717 TYR A C 1
ATOM 4446 O O . TYR A 1 703 ? -15.174 -16.154 504.953 1.00 58.84 717 TYR A O 1
ATOM 4455 N N . PHE A 1 704 ? -16.818 -15.965 506.484 1.00 57.87 718 PHE A N 1
ATOM 4456 C CA . PHE A 1 704 ? -16.315 -17.063 507.309 1.00 58.63 718 PHE A CA 1
ATOM 4457 C C . PHE A 1 704 ? -16.321 -18.404 506.573 1.00 59.58 718 PHE A C 1
ATOM 4458 O O . PHE A 1 704 ? -15.489 -19.272 506.865 1.00 63.26 718 PHE A O 1
ATOM 4466 N N . LEU A 1 705 ? -17.247 -18.571 505.637 1.00 56.41 719 LEU A N 1
ATOM 4467 C CA . LEU A 1 705 ? -17.410 -19.837 504.934 1.00 58.03 719 LEU A CA 1
ATOM 4468 C C . LEU A 1 705 ? -16.258 -20.150 503.977 1.00 58.90 719 LEU A C 1
ATOM 4469 O O . LEU A 1 705 ? -15.874 -21.318 503.864 1.00 60.50 719 LEU A O 1
ATOM 4474 N N . ASP A 1 706 ? -15.737 -19.128 503.282 1.00 57.95 720 ASP A N 1
ATOM 4475 C CA . ASP A 1 706 ? -14.703 -19.282 502.259 1.00 55.66 720 ASP A CA 1
ATOM 4476 C C . ASP A 1 706 ? -15.214 -20.281 501.220 1.00 58.22 720 ASP A C 1
ATOM 4477 O O . ASP A 1 706 ? -14.653 -21.361 501.051 1.00 59.93 720 ASP A O 1
ATOM 4482 N N . THR A 1 707 ? -16.316 -19.931 500.555 1.00 59.56 721 THR A N 1
ATOM 4483 C CA . THR A 1 707 ? -16.951 -20.843 499.594 1.00 62.79 721 THR A CA 1
ATOM 4484 C C . THR A 1 707 ? -16.064 -21.166 498.409 1.00 61.79 721 THR A C 1
ATOM 4485 O O . THR A 1 707 ? -16.174 -22.233 497.809 1.00 60.39 721 THR A O 1
ATOM 4489 N N . GLY A 1 708 ? -15.158 -20.247 498.092 1.00 64.42 722 GLY A N 1
ATOM 4490 C CA . GLY A 1 708 ? -14.138 -20.485 497.084 1.00 65.03 722 GLY A CA 1
ATOM 4491 C C . GLY A 1 708 ? -13.375 -21.778 497.288 1.00 63.91 722 GLY A C 1
ATOM 4492 O O . GLY A 1 708 ? -12.755 -22.280 496.365 1.00 66.88 722 GLY A O 1
ATOM 4493 N N . TYR A 1 709 ? -13.392 -22.290 498.509 1.00 62.14 723 TYR A N 1
ATOM 4494 C CA . TYR A 1 709 ? -12.786 -23.565 498.817 1.00 61.48 723 TYR A CA 1
ATOM 4495 C C . TYR A 1 709 ? -13.282 -24.607 497.830 1.00 64.76 723 TYR A C 1
ATOM 4496 O O . TYR A 1 709 ? -12.492 -25.367 497.289 1.00 67.34 723 TYR A O 1
ATOM 4505 N N . TYR A 1 710 ? -14.589 -24.602 497.578 1.00 69.10 724 TYR A N 1
ATOM 4506 C CA . TYR A 1 710 ? -15.228 -25.523 496.618 1.00 70.89 724 TYR A CA 1
ATOM 4507 C C . TYR A 1 710 ? -15.276 -24.867 495.234 1.00 70.42 724 TYR A C 1
ATOM 4508 O O . TYR A 1 710 ? -15.410 -23.640 495.139 1.00 67.36 724 TYR A O 1
ATOM 4517 N N . LEU A 1 711 ? -15.174 -25.674 494.179 1.00 70.39 725 LEU A N 1
ATOM 4518 C CA . LEU A 1 711 ? -15.351 -25.173 492.813 1.00 75.14 725 LEU A CA 1
ATOM 4519 C C . LEU A 1 711 ? -16.749 -24.585 492.636 1.00 76.84 725 LEU A C 1
ATOM 4520 O O . LEU A 1 711 ? -17.723 -25.256 492.964 1.00 72.84 725 LEU A O 1
ATOM 4525 N N . ASN A 1 712 ? -16.836 -23.342 492.136 1.00 76.87 726 ASN A N 1
ATOM 4526 C CA . ASN A 1 712 ? -18.122 -22.652 491.884 1.00 85.33 726 ASN A CA 1
ATOM 4527 C C . ASN A 1 712 ? -18.994 -22.489 493.145 1.00 87.18 726 ASN A C 1
ATOM 4528 O O . ASN A 1 712 ? -20.238 -22.468 493.089 1.00 92.71 726 ASN A O 1
ATOM 4533 N N . GLY A 1 713 ? -18.345 -22.366 494.289 1.00 83.29 727 GLY A N 1
ATOM 4534 C CA . GLY A 1 713 ? -19.082 -22.330 495.531 1.00 83.75 727 GLY A CA 1
ATOM 4535 C C . GLY A 1 713 ? -20.242 -23.295 495.426 1.00 82.05 727 GLY A C 1
ATOM 4536 O O . GLY A 1 713 ? -21.338 -22.955 495.806 1.00 84.84 727 GLY A O 1
ATOM 4537 N N . ASP A 1 714 ? -20.000 -24.485 494.885 1.00 80.92 728 ASP A N 1
ATOM 4538 C CA . ASP A 1 714 ? -21.044 -25.460 494.708 1.00 84.59 728 ASP A CA 1
ATOM 4539 C C . ASP A 1 714 ? -21.215 -26.186 496.044 1.00 86.36 728 ASP A C 1
ATOM 4540 O O . ASP A 1 714 ? -20.640 -27.260 496.298 1.00 87.47 728 ASP A O 1
ATOM 4545 N N . LEU A 1 715 ? -21.997 -25.552 496.902 1.00 88.24 729 LEU A N 1
ATOM 4546 C CA . LEU A 1 715 ? -22.344 -26.115 498.185 1.00 88.24 729 LEU A CA 1
ATOM 4547 C C . LEU A 1 715 ? -23.257 -27.286 497.897 1.00 91.80 729 LEU A C 1
ATOM 4548 O O . LEU A 1 715 ? -23.371 -28.207 498.682 1.00 91.65 729 LEU A O 1
ATOM 4553 N N . ASN A 1 716 ? -23.888 -27.270 496.735 1.00 98.22 730 ASN A N 1
ATOM 4554 C CA . ASN A 1 716 ? -24.712 -28.401 496.357 1.00 103.19 730 ASN A CA 1
ATOM 4555 C C . ASN A 1 716 ? -23.821 -29.550 495.964 1.00 93.34 730 ASN A C 1
ATOM 4556 O O . ASN A 1 716 ? -24.005 -30.652 496.431 1.00 87.82 730 ASN A O 1
ATOM 4561 N N . LYS A 1 717 ? -22.817 -29.261 495.147 1.00 91.93 731 LYS A N 1
ATOM 4562 C CA . LYS A 1 717 ? -21.950 -30.296 494.572 1.00 94.95 731 LYS A CA 1
ATOM 4563 C C . LYS A 1 717 ? -20.671 -30.612 495.372 1.00 95.52 731 LYS A C 1
ATOM 4564 O O . LYS A 1 717 ? -20.196 -31.753 495.350 1.00 92.81 731 LYS A O 1
ATOM 4570 N N . LYS A 1 718 ? -20.101 -29.597 496.030 1.00 93.31 732 LYS A N 1
ATOM 4571 C CA . LYS A 1 718 ? -18.974 -29.763 496.981 1.00 88.13 732 LYS A CA 1
ATOM 4572 C C . LYS A 1 718 ? -17.707 -30.366 496.375 1.00 83.39 732 LYS A C 1
ATOM 4573 O O . LYS A 1 718 ? -17.108 -31.275 496.938 1.00 75.65 732 LYS A O 1
ATOM 4579 N N . ILE A 1 719 ? -17.296 -29.859 495.220 1.00 85.33 733 ILE A N 1
ATOM 4580 C CA . ILE A 1 719 ? -16.054 -30.314 494.587 1.00 83.44 733 ILE A CA 1
ATOM 4581 C C . ILE A 1 719 ? -14.943 -29.381 495.042 1.00 81.22 733 ILE A C 1
ATOM 4582 O O . ILE A 1 719 ? -14.981 -28.183 494.743 1.00 85.81 733 ILE A O 1
ATOM 4587 N N . VAL A 1 720 ? -13.935 -29.944 495.711 1.00 76.36 734 VAL A N 1
ATOM 4588 C CA . VAL A 1 720 ? -12.834 -29.159 496.261 1.00 72.25 734 VAL A CA 1
ATOM 4589 C C . VAL A 1 720 ? -11.982 -28.610 495.124 1.00 69.18 734 VAL A C 1
ATOM 4590 O O . VAL A 1 720 ? -11.738 -29.293 494.155 1.00 65.33 734 VAL A O 1
ATOM 4594 N N . ASP A 1 721 ? -11.515 -27.376 495.274 1.00 74.85 735 ASP A N 1
ATOM 4595 C CA . ASP A 1 721 ? -10.682 -26.714 494.281 1.00 76.93 735 ASP A CA 1
ATOM 4596 C C . ASP A 1 721 ? -9.202 -26.998 494.542 1.00 77.18 735 ASP A C 1
ATOM 4597 O O . ASP A 1 721 ? -8.573 -26.413 495.422 1.00 76.45 735 ASP A O 1
ATOM 4602 N N . LYS A 1 722 ? -8.655 -27.900 493.738 1.00 79.73 736 LYS A N 1
ATOM 4603 C CA . LYS A 1 722 ? -7.291 -28.365 493.888 1.00 83.19 736 LYS A CA 1
ATOM 4604 C C . LYS A 1 722 ? -6.273 -27.247 493.593 1.00 80.16 736 LYS A C 1
ATOM 4605 O O . LYS A 1 722 ? -5.160 -27.310 494.100 1.00 80.97 736 LYS A O 1
ATOM 4611 N N . ASN A 1 723 ? -6.637 -26.235 492.800 1.00 76.39 737 ASN A N 1
ATOM 4612 C CA . ASN A 1 723 ? -5.650 -25.233 492.369 1.00 83.68 737 ASN A CA 1
ATOM 4613 C C . ASN A 1 723 ? -6.083 -23.767 492.497 1.00 86.50 737 ASN A C 1
ATOM 4614 O O . ASN A 1 723 ? -6.400 -23.099 491.513 1.00 81.97 737 ASN A O 1
ATOM 4619 N N . ARG A 1 724 ? -6.041 -23.261 493.724 1.00 96.97 738 ARG A N 1
ATOM 4620 C CA . ARG A 1 724 ? -6.356 -21.862 494.008 1.00 107.38 738 ARG A CA 1
ATOM 4621 C C . ARG A 1 724 ? -5.050 -21.145 494.320 1.00 117.11 738 ARG A C 1
ATOM 4622 O O . ARG A 1 724 ? -4.077 -21.807 494.685 1.00 122.39 738 ARG A O 1
ATOM 4630 N N . PRO A 1 725 ? -5.028 -19.801 494.200 1.00 125.97 739 PRO A N 1
ATOM 4631 C CA . PRO A 1 725 ? -3.844 -18.980 494.553 1.00 127.13 739 PRO A CA 1
ATOM 4632 C C . PRO A 1 725 ? -3.472 -18.858 496.075 1.00 132.25 739 PRO A C 1
ATOM 4633 O O . PRO A 1 725 ? -3.314 -17.741 496.579 1.00 129.99 739 PRO A O 1
ATOM 4637 N N . ASN A 1 726 ? -3.305 -19.992 496.772 1.00 134.08 740 ASN A N 1
ATOM 4638 C CA . ASN A 1 726 ? -2.842 -20.012 498.178 1.00 123.70 740 ASN A CA 1
ATOM 4639 C C . ASN A 1 726 ? -3.656 -19.057 499.088 1.00 117.20 740 ASN A C 1
ATOM 4640 O O . ASN A 1 726 ? -3.088 -18.229 499.807 1.00 120.95 740 ASN A O 1
ATOM 4642 N N . SER A 1 727 ? -4.982 -19.143 499.013 1.00 100.55 741 SER A N 1
ATOM 4643 C CA . SER A 1 727 ? -5.868 -18.208 499.701 1.00 88.02 741 SER A CA 1
ATOM 4644 C C . SER A 1 727 ? -6.921 -18.896 500.594 1.00 79.33 741 SER A C 1
ATOM 4645 O O . SER A 1 727 ? -7.030 -20.132 500.685 1.00 68.59 741 SER A O 1
ATOM 4648 N N . GLY A 1 728 ? -7.659 -18.054 501.299 1.00 71.66 742 GLY A N 1
ATOM 4649 C CA . GLY A 1 728 ? -8.803 -18.508 502.079 1.00 73.61 742 GLY A CA 1
ATOM 4650 C C . GLY A 1 728 ? -8.413 -18.953 503.474 1.00 68.26 742 GLY A C 1
ATOM 4651 O O . GLY A 1 728 ? -7.254 -18.858 503.891 1.00 69.04 742 GLY A O 1
ATOM 4652 N N . THR A 1 729 ? -9.394 -19.502 504.172 1.00 58.61 743 THR A N 1
ATOM 4653 C CA . THR A 1 729 ? -9.261 -19.772 505.586 1.00 53.99 743 THR A CA 1
ATOM 4654 C C . THR A 1 729 ? -8.552 -21.117 505.655 1.00 51.31 743 THR A C 1
ATOM 4655 O O . THR A 1 729 ? -8.675 -21.944 504.740 1.00 49.11 743 THR A O 1
ATOM 4659 N N . LEU A 1 730 ? -7.814 -21.328 506.735 1.00 49.72 744 LEU A N 1
ATOM 4660 C CA . LEU A 1 730 ? -6.953 -22.512 506.882 1.00 49.26 744 LEU A CA 1
ATOM 4661 C C . LEU A 1 730 ? -7.707 -23.833 506.921 1.00 51.23 744 LEU A C 1
ATOM 4662 O O . LEU A 1 730 ? -7.232 -24.840 506.392 1.00 46.16 744 LEU A O 1
ATOM 4667 N N . VAL A 1 731 ? -8.890 -23.822 507.554 1.00 53.83 745 VAL A N 1
ATOM 4668 C CA . VAL A 1 731 ? -9.720 -25.019 507.689 1.00 54.40 745 VAL A CA 1
ATOM 4669 C C . VAL A 1 731 ? -11.136 -24.716 507.214 1.00 54.12 745 VAL A C 1
ATOM 4670 O O . VAL A 1 731 ? -11.821 -23.870 507.799 1.00 57.50 745 VAL A O 1
ATOM 4674 N N . ASN A 1 732 ? -11.594 -25.409 506.177 1.00 50.71 746 ASN A N 1
ATOM 4675 C CA . ASN A 1 732 ? -12.972 -25.214 505.750 1.00 51.42 746 ASN A CA 1
ATOM 4676 C C . ASN A 1 732 ? -13.927 -25.901 506.717 1.00 52.21 746 ASN A C 1
ATOM 4677 O O . ASN A 1 732 ? -13.692 -27.032 507.153 1.00 53.03 746 ASN A O 1
ATOM 4682 N N . ARG A 1 733 ? -15.012 -25.205 507.038 1.00 51.00 747 ARG A N 1
ATOM 4683 C CA . ARG A 1 733 ? -15.971 -25.684 508.000 1.00 52.11 747 ARG A CA 1
ATOM 4684 C C . ARG A 1 733 ? -17.405 -25.675 507.469 1.00 55.74 747 ARG A C 1
ATOM 4685 O O . ARG A 1 733 ? -18.359 -25.837 508.229 1.00 57.06 747 ARG A O 1
ATOM 4693 N N . ILE A 1 734 ? -17.561 -25.545 506.155 1.00 57.31 748 ILE A N 1
ATOM 4694 C CA . ILE A 1 734 ? -18.888 -25.564 505.537 1.00 56.72 748 ILE A CA 1
ATOM 4695 C C . ILE A 1 734 ? -19.522 -26.925 505.729 1.00 56.68 748 ILE A C 1
ATOM 4696 O O . ILE A 1 734 ? -20.676 -27.015 506.145 1.00 60.76 748 ILE A O 1
ATOM 4701 N N . ALA A 1 735 ? -18.758 -27.976 505.425 1.00 55.59 749 ALA A N 1
ATOM 4702 C CA . ALA A 1 735 ? -19.183 -29.350 505.710 1.00 55.06 749 ALA A CA 1
ATOM 4703 C C . ALA A 1 735 ? -17.970 -30.201 506.063 1.00 52.62 749 ALA A C 1
ATOM 4704 O O . ALA A 1 735 ? -17.508 -31.002 505.257 1.00 53.38 749 ALA A O 1
ATOM 4706 N N . ASN A 1 736 ? -17.472 -30.009 507.279 1.00 49.25 750 ASN A N 1
ATOM 4707 C CA . ASN A 1 736 ? -16.265 -30.681 507.744 1.00 48.17 750 ASN A CA 1
ATOM 4708 C C . ASN A 1 736 ? -16.620 -31.966 508.468 1.00 49.00 750 ASN A C 1
ATOM 4709 O O . ASN A 1 736 ? -16.998 -31.929 509.629 1.00 51.16 750 ASN A O 1
ATOM 4714 N N . SER A 1 737 ? -16.486 -33.084 507.759 1.00 47.85 751 SER A N 1
ATOM 4715 C CA . SER A 1 737 ? -16.748 -34.413 508.295 1.00 47.79 751 SER A CA 1
ATOM 4716 C C . SER A 1 737 ? -15.488 -35.147 508.787 1.00 48.31 751 SER A C 1
AT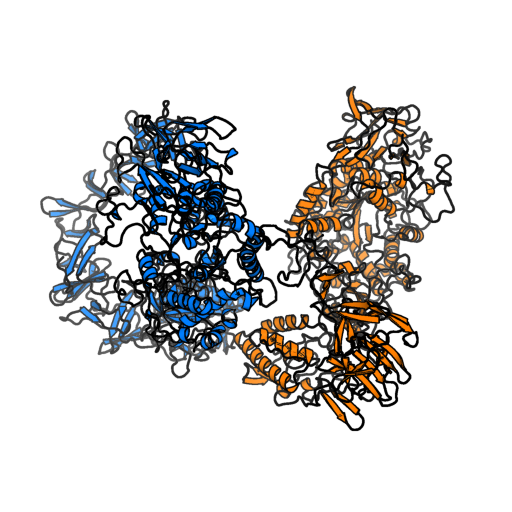OM 4717 O O . SER A 1 737 ? -15.527 -36.342 509.023 1.00 48.78 751 SER A O 1
ATOM 4720 N N . GLY A 1 738 ? -14.371 -34.440 508.912 1.00 46.91 752 GLY A N 1
ATOM 4721 C CA . GLY A 1 738 ? -13.112 -35.049 509.289 1.00 46.91 752 GLY A CA 1
ATOM 4722 C C . GLY A 1 738 ? -12.418 -35.864 508.216 1.00 49.57 752 GLY A C 1
ATOM 4723 O O . GLY A 1 738 ? -11.430 -36.525 508.507 1.00 54.59 752 GLY A O 1
ATOM 4724 N N . ASP A 1 739 ? -12.894 -35.814 506.979 1.00 55.02 753 ASP A N 1
ATOM 4725 C CA . ASP A 1 739 ? -12.350 -36.661 505.901 1.00 58.24 753 ASP A CA 1
ATOM 4726 C C . ASP A 1 739 ? -11.091 -36.080 505.191 1.00 58.66 753 ASP A C 1
ATOM 4727 O O . ASP A 1 739 ? -10.329 -36.850 504.610 1.00 62.80 753 ASP A O 1
ATOM 4732 N N . THR A 1 740 ? -10.864 -34.761 505.238 1.00 54.69 754 THR A N 1
ATOM 4733 C CA . THR A 1 740 ? -9.662 -34.191 504.633 1.00 57.31 754 THR A CA 1
ATOM 4734 C C . THR A 1 740 ? -8.647 -33.774 505.686 1.00 54.06 754 THR A C 1
ATOM 4735 O O . THR A 1 740 ? -9.011 -33.189 506.684 1.00 52.97 754 THR A O 1
ATOM 4739 N N . LYS A 1 741 ? -7.382 -34.117 505.463 1.00 55.06 755 LYS A N 1
ATOM 4740 C CA . LYS A 1 741 ? -6.310 -33.765 506.373 1.00 55.14 755 LYS A CA 1
ATOM 4741 C C . LYS A 1 741 ? -6.115 -32.270 506.330 1.00 52.93 755 LYS A C 1
ATOM 4742 O O . LYS A 1 741 ? -6.110 -31.665 505.258 1.00 53.98 755 LYS A O 1
ATOM 4748 N N . VAL A 1 742 ? -5.938 -31.672 507.494 1.00 50.07 756 VAL A N 1
ATOM 4749 C CA . VAL A 1 742 ? -5.872 -30.234 507.594 1.00 49.84 756 VAL A CA 1
ATOM 4750 C C . VAL A 1 742 ? -4.745 -29.848 508.563 1.00 45.26 756 VAL A C 1
ATOM 4751 O O . VAL A 1 742 ? -4.249 -30.694 509.330 1.00 42.93 756 VAL A O 1
ATOM 4755 N N . ILE A 1 743 ? -4.319 -28.591 508.523 1.00 42.03 757 ILE A N 1
ATOM 4756 C CA . ILE A 1 743 ? -3.135 -28.182 509.293 1.00 41.79 757 ILE A CA 1
ATOM 4757 C C . ILE A 1 743 ? -3.492 -27.923 510.746 1.00 43.02 757 ILE A C 1
ATOM 4758 O O . ILE A 1 743 ? -4.338 -27.063 511.028 1.00 44.06 757 ILE A O 1
ATOM 4763 N N . PRO A 1 744 ? -2.845 -28.639 511.679 1.00 40.73 758 PRO A N 1
ATOM 4764 C CA . PRO A 1 744 ? -3.195 -28.429 513.080 1.00 42.64 758 PRO A CA 1
ATOM 4765 C C . PRO A 1 744 ? -2.828 -27.040 513.536 1.00 43.96 758 PRO A C 1
ATOM 4766 O O . PRO A 1 744 ? -1.782 -26.524 513.128 1.00 48.68 758 PRO A O 1
ATOM 4770 N N . ASN A 1 745 ? -3.669 -26.455 514.389 1.00 43.86 759 ASN A N 1
ATOM 4771 C CA . ASN A 1 745 ? -3.533 -25.048 514.740 1.00 42.70 759 ASN A CA 1
ATOM 4772 C C . ASN A 1 745 ? -4.196 -24.625 516.050 1.00 41.70 759 ASN A C 1
ATOM 4773 O O . ASN A 1 745 ? -5.119 -25.269 516.511 1.00 39.76 759 ASN A O 1
ATOM 4778 N N . TYR A 1 746 ? -3.723 -23.515 516.616 1.00 41.50 760 TYR A N 1
ATOM 4779 C CA . TYR A 1 746 ? -4.442 -22.814 517.689 1.00 41.49 760 TYR A CA 1
ATOM 4780 C C . TYR A 1 746 ? -5.037 -21.534 517.147 1.00 42.08 760 TYR A C 1
ATOM 4781 O O . TYR A 1 746 ? -4.565 -21.017 516.152 1.00 40.51 760 TYR A O 1
ATOM 4790 N N . SER A 1 747 ? -6.103 -21.046 517.768 1.00 45.30 761 SER A N 1
ATOM 4791 C CA . SER A 1 747 ? -6.785 -19.841 517.279 1.00 45.50 761 SER A CA 1
ATOM 4792 C C . SER A 1 747 ? -7.274 -19.015 518.423 1.00 44.31 761 SER A C 1
ATOM 4793 O O . SER A 1 747 ? -7.541 -19.545 519.495 1.00 46.71 761 SER A O 1
ATOM 4796 N N . PHE A 1 748 ? -7.412 -17.717 518.192 1.00 45.28 762 PHE A N 1
ATOM 4797 C CA . PHE A 1 748 ? -7.858 -16.812 519.244 1.00 47.99 762 PHE A CA 1
ATOM 4798 C C . PHE A 1 748 ? -8.619 -15.636 518.692 1.00 47.18 762 PHE A C 1
ATOM 4799 O O . PHE A 1 748 ? -8.562 -15.365 517.514 1.00 43.01 762 PHE A O 1
ATOM 4807 N N . VAL A 1 749 ? -9.338 -14.951 519.579 1.00 51.95 763 VAL A N 1
ATOM 4808 C CA . VAL A 1 749 ? -10.032 -13.707 519.254 1.00 50.10 763 VAL A CA 1
ATOM 4809 C C . VAL A 1 749 ? -9.158 -12.520 519.625 1.00 49.05 763 VAL A C 1
ATOM 4810 O O . VAL A 1 749 ? -9.044 -11.572 518.864 1.00 53.32 763 VAL A O 1
ATOM 4814 N N . ARG A 1 750 ? -8.537 -12.578 520.797 1.00 47.60 764 ARG A N 1
ATOM 4815 C CA . ARG A 1 750 ? -7.609 -11.532 521.241 1.00 45.83 764 ARG A CA 1
ATOM 4816 C C . ARG A 1 750 ? -6.417 -12.161 521.915 1.00 43.56 764 ARG A C 1
ATOM 4817 O O . ARG A 1 750 ? -6.447 -13.330 522.272 1.00 44.94 764 ARG A O 1
ATOM 4825 N N . ALA A 1 751 ? -5.365 -11.370 522.092 1.00 42.76 765 ALA A N 1
ATOM 4826 C CA . ALA A 1 751 ? -4.162 -11.834 522.756 1.00 42.67 765 ALA A CA 1
ATOM 4827 C C . ALA A 1 751 ? -3.539 -10.726 523.583 1.00 43.33 765 ALA A C 1
ATOM 4828 O O . ALA A 1 751 ? -3.939 -9.573 523.481 1.00 43.22 765 ALA A O 1
ATOM 4830 N N . HIS A 1 752 ? -2.539 -11.074 524.384 1.00 46.93 766 HIS A N 1
ATOM 4831 C CA . HIS A 1 752 ? -1.825 -10.100 525.210 1.00 50.56 766 HIS A CA 1
ATOM 4832 C C . HIS A 1 752 ? -1.226 -9.020 524.303 1.00 53.50 766 HIS A C 1
ATOM 4833 O O . HIS A 1 752 ? -1.046 -7.880 524.722 1.00 56.45 766 HIS A O 1
ATOM 4840 N N . ASP A 1 753 ? -0.942 -9.416 523.056 1.00 51.58 767 ASP A N 1
ATOM 4841 C CA . ASP A 1 753 ? -0.362 -8.551 522.050 1.00 53.89 767 ASP A CA 1
ATOM 4842 C C . ASP A 1 753 ? -1.259 -8.393 520.818 1.00 53.55 767 ASP A C 1
ATOM 4843 O O . ASP A 1 753 ? -0.783 -8.000 519.754 1.00 57.19 767 ASP A O 1
ATOM 4848 N N . TYR A 1 754 ? -2.547 -8.676 520.948 1.00 50.91 768 TYR A N 1
ATOM 4849 C CA . TYR A 1 754 ? -3.458 -8.449 519.838 1.00 51.25 768 TYR A CA 1
ATOM 4850 C C . TYR A 1 754 ? -4.758 -7.863 520.354 1.00 49.68 768 TYR A C 1
ATOM 4851 O O . TYR A 1 754 ? -5.375 -8.444 521.217 1.00 48.08 768 TYR A O 1
ATOM 4860 N N . ASP A 1 755 ? -5.134 -6.706 519.799 1.00 49.42 769 ASP A N 1
ATOM 4861 C CA . ASP A 1 755 ? -6.284 -5.904 520.237 1.00 49.85 769 ASP A CA 1
ATOM 4862 C C . ASP A 1 755 ? -6.262 -5.542 521.720 1.00 50.48 769 ASP A C 1
ATOM 4863 O O . ASP A 1 755 ? -7.316 -5.432 522.353 1.00 49.24 769 ASP A O 1
ATOM 4868 N N . ALA A 1 756 ? -5.070 -5.317 522.259 1.00 49.96 770 ALA A N 1
ATOM 4869 C CA . ALA A 1 756 ? -4.941 -4.892 523.646 1.00 55.41 770 ALA A CA 1
ATOM 4870 C C . ALA A 1 756 ? -4.068 -3.646 523.743 1.00 60.03 770 ALA A C 1
ATOM 4871 O O . ALA A 1 756 ? -4.533 -2.587 524.135 1.00 63.99 770 ALA A O 1
ATOM 4873 N N . GLN A 1 757 ? -2.806 -3.799 523.364 1.00 61.96 771 GLN A N 1
ATOM 4874 C CA . GLN A 1 757 ? -1.796 -2.751 523.468 1.00 61.96 771 GLN A CA 1
ATOM 4875 C C . GLN A 1 757 ? -2.198 -1.443 522.788 1.00 62.76 771 GLN A C 1
ATOM 4876 O O . GLN A 1 757 ? -1.950 -0.367 523.325 1.00 64.38 771 GLN A O 1
ATOM 4882 N N . ASP A 1 758 ? -2.780 -1.522 521.596 1.00 61.19 772 ASP A N 1
ATOM 4883 C CA . ASP A 1 758 ? -3.173 -0.305 520.884 1.00 59.17 772 ASP A CA 1
ATOM 4884 C C . ASP A 1 758 ? -4.393 0.381 521.516 1.00 59.99 772 ASP A C 1
ATOM 4885 O O . ASP A 1 758 ? -4.321 1.558 521.898 1.00 65.09 772 ASP A O 1
ATOM 4890 N N . PRO A 1 759 ? -5.516 -0.333 521.652 1.00 56.99 773 PRO A N 1
ATOM 4891 C CA . PRO A 1 759 ? -6.634 0.275 522.370 1.00 56.26 773 PRO A CA 1
ATOM 4892 C C . PRO A 1 759 ? -6.295 0.893 523.743 1.00 57.31 773 PRO A C 1
ATOM 4893 O O . PRO A 1 759 ? -6.697 2.023 524.027 1.00 54.43 773 PRO A O 1
ATOM 4897 N N . ILE A 1 760 ? -5.572 0.165 524.590 1.00 60.43 774 ILE A N 1
ATOM 4898 C CA . ILE A 1 760 ? -5.217 0.697 525.909 1.00 62.01 774 ILE A CA 1
ATOM 4899 C C . ILE A 1 760 ? -4.455 2.024 525.792 1.00 62.90 774 ILE A C 1
ATOM 4900 O O . ILE A 1 760 ? -4.670 2.936 526.582 1.00 63.32 774 ILE A O 1
ATOM 4905 N N . ARG A 1 761 ? -3.569 2.133 524.808 1.00 65.59 775 ARG A N 1
ATOM 4906 C CA . ARG A 1 761 ? -2.798 3.368 524.604 1.00 66.57 775 ARG A CA 1
ATOM 4907 C C . ARG A 1 761 ? -3.643 4.447 523.912 1.00 69.62 775 ARG A C 1
ATOM 4908 O O . ARG A 1 761 ? -3.597 5.605 524.317 1.00 73.11 775 ARG A O 1
ATOM 4916 N N . LYS A 1 762 ? -4.427 4.087 522.895 1.00 69.46 776 LYS A N 1
ATOM 4917 C CA . LYS A 1 762 ? -5.333 5.055 522.231 1.00 67.64 776 LYS A CA 1
ATOM 4918 C C . LYS A 1 762 ? -6.223 5.721 523.258 1.00 66.25 776 LYS A C 1
ATOM 4919 O O . LYS A 1 762 ? -6.493 6.908 523.170 1.00 70.57 776 LYS A O 1
ATOM 4925 N N . ALA A 1 763 ? -6.661 4.951 524.248 1.00 66.39 777 ALA A N 1
ATOM 4926 C CA . ALA A 1 763 ? -7.482 5.478 525.340 1.00 65.63 777 ALA A CA 1
ATOM 4927 C C . ALA A 1 763 ? -6.717 6.512 526.160 1.00 65.78 777 ALA A C 1
ATOM 4928 O O . ALA A 1 763 ? -7.252 7.562 526.486 1.00 69.00 777 ALA A O 1
ATOM 4930 N N . MET A 1 764 ? -5.450 6.233 526.448 1.00 68.20 778 MET A N 1
ATOM 4931 C CA . MET A 1 764 ? -4.591 7.165 527.200 1.00 70.35 778 MET A CA 1
ATOM 4932 C C . MET A 1 764 ? -4.336 8.455 526.414 1.00 72.22 778 MET A C 1
ATOM 4933 O O . MET A 1 764 ? -4.361 9.546 526.968 1.00 72.92 778 MET A O 1
ATOM 4938 N N . ILE A 1 765 ? -4.157 8.305 525.103 1.00 75.08 779 ILE A N 1
ATOM 4939 C CA . ILE A 1 765 ? -3.933 9.421 524.181 1.00 76.64 779 ILE A CA 1
ATOM 4940 C C . ILE A 1 765 ? -5.173 10.301 524.107 1.00 78.78 779 ILE A C 1
ATOM 4941 O O . ILE A 1 765 ? -5.092 11.524 524.204 1.00 83.35 779 ILE A O 1
ATOM 4946 N N . ASP A 1 766 ? -6.327 9.668 523.944 1.00 78.61 780 ASP A N 1
ATOM 4947 C CA . ASP A 1 766 ? -7.597 10.383 523.836 1.00 83.12 780 ASP A CA 1
ATOM 4948 C C . ASP A 1 766 ? -7.937 11.212 525.073 1.00 76.82 780 ASP A C 1
ATOM 4949 O O . ASP A 1 766 ? -8.638 12.193 524.954 1.00 81.52 780 ASP A O 1
ATOM 4954 N N . HIS A 1 767 ? -7.463 10.805 526.248 1.00 70.92 781 HIS A N 1
ATOM 4955 C CA . HIS A 1 767 ? -7.714 11.533 527.494 1.00 69.67 781 HIS A CA 1
ATOM 4956 C C . HIS A 1 767 ? -6.499 12.373 527.946 1.00 70.36 781 HIS A C 1
ATOM 4957 O O . HIS A 1 767 ? -6.414 12.803 529.104 1.00 68.91 781 HIS A O 1
ATOM 4964 N N . GLY A 1 768 ? -5.579 12.630 527.018 1.00 72.36 782 GLY A N 1
ATOM 4965 C CA . GLY A 1 768 ? -4.425 13.491 527.277 1.00 73.07 782 GLY A CA 1
ATOM 4966 C C . GLY A 1 768 ? -3.400 12.970 528.270 1.00 73.36 782 GLY A C 1
ATOM 4967 O O . GLY A 1 768 ? -2.592 13.739 528.785 1.00 77.24 782 GLY A O 1
ATOM 4968 N N . ILE A 1 769 ? -3.405 11.668 528.537 1.00 72.43 783 ILE A N 1
ATOM 4969 C CA . ILE A 1 769 ? -2.478 11.086 529.510 1.00 69.23 783 ILE A CA 1
ATOM 4970 C C . ILE A 1 769 ? -1.076 10.912 528.918 1.00 66.39 783 ILE A C 1
ATOM 4971 O O . ILE A 1 769 ? -0.078 11.088 529.609 1.00 60.98 783 ILE A O 1
ATOM 4976 N N . ILE A 1 770 ? -1.019 10.599 527.633 1.00 67.39 784 ILE A N 1
ATOM 4977 C CA . ILE A 1 770 ? 0.231 10.591 526.895 1.00 68.32 784 ILE A CA 1
ATOM 4978 C C . ILE A 1 770 ? -0.047 11.219 525.552 1.00 76.04 784 ILE A C 1
ATOM 4979 O O . ILE A 1 770 ? -1.207 11.365 525.149 1.00 74.16 784 ILE A O 1
ATOM 4984 N N . LYS A 1 771 ? 1.012 11.553 524.831 1.00 83.02 785 LYS A N 1
ATOM 4985 C CA . LYS A 1 771 ? 0.855 12.141 523.504 1.00 85.00 785 LYS A CA 1
ATOM 4986 C C . LYS A 1 771 ? 1.055 11.112 522.388 1.00 79.97 785 LYS A C 1
ATOM 4987 O O . LYS A 1 771 ? 0.273 11.059 521.444 1.00 72.83 785 LYS A O 1
ATOM 4993 N N . ASN A 1 772 ? 2.073 10.268 522.532 1.00 81.57 786 ASN A N 1
ATOM 4994 C CA . ASN A 1 772 ? 2.439 9.298 521.488 1.00 80.84 786 ASN A CA 1
ATOM 4995 C C . ASN A 1 772 ? 2.386 7.862 521.989 1.00 78.06 786 ASN A C 1
ATOM 4996 O O . ASN A 1 772 ? 2.599 7.604 523.171 1.00 82.66 786 ASN A O 1
ATOM 5001 N N . MET A 1 773 ? 2.183 6.921 521.075 1.00 73.91 787 MET A N 1
ATOM 5002 C CA . MET A 1 773 ? 2.142 5.491 521.423 1.00 72.64 787 MET A CA 1
ATOM 5003 C C . MET A 1 773 ? 3.478 5.001 521.991 1.00 69.35 787 MET A C 1
ATOM 5004 O O . MET A 1 773 ? 3.507 4.107 522.866 1.00 66.94 787 MET A O 1
ATOM 5009 N N . GLN A 1 774 ? 4.582 5.592 521.529 1.00 65.20 788 GLN A N 1
ATOM 5010 C CA . GLN A 1 774 ? 5.927 5.212 522.027 1.00 61.67 788 GLN A CA 1
ATOM 5011 C C . GLN A 1 774 ? 6.345 5.974 523.272 1.00 60.64 788 GLN A C 1
ATOM 5012 O O . GLN A 1 774 ? 7.404 5.705 523.837 1.00 54.30 788 GLN A O 1
ATOM 5018 N N . ASP A 1 775 ? 5.520 6.941 523.672 1.00 63.35 789 ASP A N 1
ATOM 5019 C CA . ASP A 1 775 ? 5.739 7.723 524.879 1.00 67.60 789 ASP A CA 1
ATOM 5020 C C . ASP A 1 775 ? 5.876 6.809 526.119 1.00 65.44 789 ASP A C 1
ATOM 5021 O O . ASP A 1 775 ? 5.214 5.783 526.208 1.00 68.71 789 ASP A O 1
ATOM 5026 N N . THR A 1 776 ? 6.734 7.195 527.057 1.00 62.94 790 THR A N 1
ATOM 5027 C CA . THR A 1 776 ? 6.886 6.481 528.310 1.00 60.35 790 THR A CA 1
ATOM 5028 C C . THR A 1 776 ? 5.774 6.876 529.277 1.00 65.91 790 THR A C 1
ATOM 5029 O O . THR A 1 776 ? 5.563 8.065 529.519 1.00 71.54 790 THR A O 1
ATOM 5033 N N . PHE A 1 777 ? 5.093 5.886 529.860 1.00 64.06 791 PHE A N 1
ATOM 5034 C CA . PHE A 1 777 ? 4.052 6.173 530.832 1.00 66.61 791 PHE A CA 1
ATOM 5035 C C . PHE A 1 777 ? 4.347 5.456 532.139 1.00 67.73 791 PHE A C 1
ATOM 5036 O O . PHE A 1 777 ? 4.894 4.361 532.149 1.00 65.72 791 PHE A O 1
ATOM 5044 N N . THR A 1 778 ? 3.956 6.092 533.235 1.00 67.33 792 THR A N 1
ATOM 5045 C CA . THR A 1 778 ? 4.161 5.570 534.555 1.00 66.21 792 THR A CA 1
ATOM 5046 C C . THR A 1 778 ? 2.988 4.602 534.856 1.00 61.39 792 THR A C 1
ATOM 5047 O O . THR A 1 778 ? 1.965 4.596 534.181 1.00 59.23 792 THR A O 1
ATOM 5051 N N . PHE A 1 779 ? 3.153 3.771 535.867 1.00 60.85 793 PHE A N 1
ATOM 5052 C CA . PHE A 1 779 ? 2.082 2.852 536.276 1.00 62.77 793 PHE A CA 1
ATOM 5053 C C . PHE A 1 779 ? 0.805 3.560 536.716 1.00 68.60 793 PHE A C 1
ATOM 5054 O O . PHE A 1 779 ? -0.285 3.084 536.400 1.00 72.83 793 PHE A O 1
ATOM 5062 N N . ASP A 1 780 ? 0.924 4.667 537.451 1.00 71.93 794 ASP A N 1
ATOM 5063 C CA . ASP A 1 780 ? -0.230 5.514 537.791 1.00 73.17 794 ASP A CA 1
ATOM 5064 C C . ASP A 1 780 ? -0.918 6.031 536.535 1.00 69.01 794 ASP A C 1
ATOM 5065 O O . ASP A 1 780 ? -2.133 6.059 536.467 1.00 68.93 794 ASP A O 1
ATOM 5070 N N . GLN A 1 781 ? -0.130 6.471 535.564 1.00 64.73 795 GLN A N 1
ATOM 5071 C CA . GLN A 1 781 ? -0.666 6.941 534.300 1.00 66.03 795 GLN A CA 1
ATOM 5072 C C . GLN A 1 781 ? -1.451 5.823 533.626 1.00 66.69 795 GLN A C 1
ATOM 5073 O O . GLN A 1 781 ? -2.538 6.053 533.096 1.00 66.94 795 GLN A O 1
ATOM 5079 N N . LEU A 1 782 ? -0.899 4.611 533.657 1.00 62.94 796 LEU A N 1
ATOM 5080 C CA . LEU A 1 782 ? -1.610 3.451 533.125 1.00 61.94 796 LEU A CA 1
ATOM 5081 C C . LEU A 1 782 ? -2.953 3.195 533.831 1.00 65.73 796 LEU A C 1
ATOM 5082 O O . LEU A 1 782 ? -3.968 2.959 533.169 1.00 70.06 796 LEU A O 1
ATOM 5087 N N . ALA A 1 783 ? -2.955 3.270 535.163 1.00 63.38 797 ALA A N 1
ATOM 5088 C CA . ALA A 1 783 ? -4.160 3.035 535.966 1.00 62.48 797 ALA A CA 1
ATOM 5089 C C . ALA A 1 783 ? -5.302 3.998 535.653 1.00 64.91 797 ALA A C 1
ATOM 5090 O O . ALA A 1 783 ? -6.467 3.584 535.579 1.00 67.08 797 ALA A O 1
ATOM 5092 N N . GLN A 1 784 ? -4.970 5.275 535.479 1.00 68.04 798 GLN A N 1
ATOM 5093 C CA . GLN A 1 784 ? -5.964 6.303 535.132 1.00 68.36 798 GLN A CA 1
ATOM 5094 C C . GLN A 1 784 ? -6.572 6.043 533.764 1.00 66.70 798 GLN A C 1
ATOM 5095 O O . GLN A 1 784 ? -7.786 6.164 533.594 1.00 70.66 798 GLN A O 1
ATOM 5101 N N . GLY A 1 785 ? -5.719 5.697 532.795 1.00 63.93 799 GLY A N 1
ATOM 5102 C CA . GLY A 1 785 ? -6.167 5.380 531.444 1.00 62.75 799 GLY A CA 1
ATOM 5103 C C . GLY A 1 785 ? -7.068 4.165 531.462 1.00 63.27 799 GLY A C 1
ATOM 5104 O O . GLY A 1 785 ? -8.108 4.116 530.806 1.00 59.33 799 GLY A O 1
ATOM 5105 N N . MET A 1 786 ? -6.662 3.183 532.253 1.00 64.52 800 MET A N 1
ATOM 5106 C CA . MET A 1 786 ? -7.404 1.946 532.384 1.00 63.63 800 MET A CA 1
ATOM 5107 C C . MET A 1 786 ? -8.822 2.160 532.860 1.00 62.00 800 MET A C 1
ATOM 5108 O O . MET A 1 786 ? -9.724 1.443 532.418 1.00 59.36 800 MET A O 1
ATOM 5113 N N . GLU A 1 787 ? -9.027 3.137 533.740 1.00 61.18 801 GLU A N 1
ATOM 5114 C CA . GLU A 1 787 ? -10.385 3.451 534.198 1.00 64.25 801 GLU A CA 1
ATOM 5115 C C . GLU A 1 787 ? -11.297 3.914 533.042 1.00 63.28 801 GLU A C 1
ATOM 5116 O O . GLU A 1 787 ? -12.482 3.567 533.022 1.00 63.02 801 GLU A O 1
ATOM 5122 N N . PHE A 1 788 ? -10.749 4.660 532.080 1.00 62.52 802 PHE A N 1
ATOM 5123 C CA . PHE A 1 788 ? -11.519 5.075 530.890 1.00 67.42 802 PHE A CA 1
ATOM 5124 C C . PHE A 1 788 ? -11.775 3.892 529.960 1.00 66.02 802 PHE A C 1
ATOM 5125 O O . PHE A 1 788 ? -12.864 3.752 529.383 1.00 63.50 802 PHE A O 1
ATOM 5133 N N . TYR A 1 789 ? -10.743 3.060 529.822 1.00 62.26 803 TYR A N 1
ATOM 5134 C CA . TYR A 1 789 ? -10.790 1.846 529.012 1.00 58.81 803 TYR A CA 1
ATOM 5135 C C . TYR A 1 789 ? -11.873 0.891 529.517 1.00 57.62 803 TYR A C 1
ATOM 5136 O O . TYR A 1 789 ? -12.647 0.353 528.719 1.00 57.92 803 TYR A O 1
ATOM 5145 N N . TYR A 1 790 ? -11.931 0.699 530.836 1.00 55.55 804 TYR A N 1
ATOM 5146 C CA . TYR A 1 790 ? -12.998 -0.107 531.444 1.00 57.99 804 TYR A CA 1
ATOM 5147 C C . TYR A 1 790 ? -14.385 0.516 531.186 1.00 60.53 804 TYR A C 1
ATOM 5148 O O . TYR A 1 790 ? -15.315 -0.177 530.832 1.00 60.21 804 TYR A O 1
ATOM 5157 N N . LYS A 1 791 ? -14.512 1.826 531.378 1.00 66.98 805 LYS A N 1
ATOM 5158 C CA . LYS A 1 791 ? -15.788 2.541 531.174 1.00 72.91 805 LYS A CA 1
ATOM 5159 C C . LYS A 1 791 ? -16.304 2.360 529.749 1.00 66.98 805 LYS A C 1
ATOM 5160 O O . LYS A 1 791 ? -17.492 2.174 529.524 1.00 65.96 805 LYS A O 1
ATOM 5166 N N . ASP A 1 792 ? -15.390 2.425 528.795 1.00 64.93 806 ASP A N 1
ATOM 5167 C CA . ASP A 1 792 ? -15.697 2.225 527.377 1.00 62.71 806 ASP A CA 1
ATOM 5168 C C . ASP A 1 792 ? -16.088 0.790 527.069 1.00 61.18 806 ASP A C 1
ATOM 5169 O O . ASP A 1 792 ? -17.021 0.538 526.323 1.00 60.03 806 ASP A O 1
ATOM 5174 N N . GLN A 1 793 ? -15.362 -0.156 527.656 1.00 63.20 807 GLN A N 1
ATOM 5175 C CA . GLN A 1 793 ? -15.611 -1.584 527.466 1.00 61.55 807 GLN A CA 1
ATOM 5176 C C . GLN A 1 793 ? -17.017 -1.995 527.943 1.00 63.01 807 GLN A C 1
ATOM 5177 O O . GLN A 1 793 ? -17.713 -2.742 527.256 1.00 61.96 807 GLN A O 1
ATOM 5183 N N . GLU A 1 794 ? -17.419 -1.491 529.108 1.00 62.81 808 GLU A N 1
ATOM 5184 C CA . GLU A 1 794 ? -18.682 -1.847 529.738 1.00 66.15 808 GLU A CA 1
ATOM 5185 C C . GLU A 1 794 ? -19.816 -0.895 529.411 1.00 68.65 808 GLU A C 1
ATOM 5186 O O . GLU A 1 794 ? -20.854 -0.916 530.071 1.00 71.73 808 GLU A O 1
ATOM 5192 N N . ASN A 1 795 ? -19.636 -0.074 528.381 1.00 69.83 809 ASN A N 1
ATOM 5193 C CA . ASN A 1 795 ? -20.565 1.007 528.106 1.00 73.61 809 ASN A CA 1
ATOM 5194 C C . ASN A 1 795 ? -21.961 0.464 527.745 1.00 71.44 809 ASN A C 1
ATOM 5195 O O . ASN A 1 795 ? -22.089 -0.292 526.793 1.00 71.23 809 ASN A O 1
ATOM 5200 N N . PRO A 1 796 ? -23.007 0.828 528.514 1.00 73.71 810 PRO A N 1
ATOM 5201 C CA . PRO A 1 796 ? -24.373 0.349 528.179 1.00 74.37 810 PRO A CA 1
ATOM 5202 C C . PRO A 1 796 ? -24.908 0.873 526.837 1.00 72.88 810 PRO A C 1
ATOM 5203 O O . PRO A 1 796 ? -25.755 0.238 526.215 1.00 69.59 810 PRO A O 1
ATOM 5207 N N . SER A 1 797 ? -24.418 2.016 526.386 1.00 72.95 811 SER A N 1
ATOM 5208 C CA . SER A 1 797 ? -24.761 2.507 525.049 1.00 74.76 811 SER A CA 1
ATOM 5209 C C . SER A 1 797 ? -24.583 1.435 524.003 1.00 75.67 811 SER A C 1
ATOM 5210 O O . SER A 1 797 ? -25.362 1.334 523.071 1.00 79.61 811 SER A O 1
ATOM 5213 N N . GLY A 1 798 ? -23.518 0.659 524.151 1.00 74.78 812 GLY A N 1
ATOM 5214 C CA . GLY A 1 798 ? -23.189 -0.417 523.231 1.00 74.76 812 GLY A CA 1
ATOM 5215 C C . GLY A 1 798 ? -22.117 -0.040 522.231 1.00 73.83 812 GLY A C 1
ATOM 5216 O O . GLY A 1 798 ? -21.701 -0.874 521.427 1.00 75.35 812 GLY A O 1
ATOM 5217 N N . PHE A 1 799 ? -21.694 1.219 522.262 1.00 72.58 813 PHE A N 1
ATOM 5218 C CA . PHE A 1 799 ? -20.662 1.711 521.360 1.00 70.46 813 PHE A CA 1
ATOM 5219 C C . PHE A 1 799 ? -19.342 1.533 522.084 1.00 69.32 813 PHE A C 1
ATOM 5220 O O . PHE A 1 799 ? -19.264 1.683 523.318 1.00 64.81 813 PHE A O 1
ATOM 5228 N N . LYS A 1 800 ? -18.312 1.208 521.313 1.00 69.64 814 LYS A N 1
ATOM 5229 C CA . LYS A 1 800 ? -16.978 1.031 521.852 1.00 69.38 814 LYS A CA 1
ATOM 5230 C C . LYS A 1 800 ? -15.988 1.816 521.022 1.00 68.26 814 LYS A C 1
ATOM 5231 O O . LYS A 1 800 ? -15.916 1.657 519.795 1.00 66.10 814 LYS A O 1
ATOM 5237 N N . LYS A 1 801 ? -15.245 2.682 521.691 1.00 70.49 815 LYS A N 1
ATOM 5238 C CA . LYS A 1 801 ? -14.276 3.518 521.015 1.00 77.47 815 LYS A CA 1
ATOM 5239 C C . LYS A 1 801 ? -12.918 2.815 520.904 1.00 73.64 815 LYS A C 1
ATOM 5240 O O . LYS A 1 801 ? -12.287 2.856 519.850 1.00 71.83 815 LYS A O 1
ATOM 5246 N N . TYR A 1 802 ? -12.473 2.188 521.987 1.00 73.20 816 TYR A N 1
ATOM 5247 C CA . TYR A 1 802 ? -11.187 1.515 522.002 1.00 70.17 816 TYR A CA 1
ATOM 5248 C C . TYR A 1 802 ? -11.368 0.005 521.987 1.00 70.24 816 TYR A C 1
ATOM 5249 O O . TYR A 1 802 ? -10.624 -0.712 521.302 1.00 71.80 816 TYR A O 1
ATOM 5258 N N . ASN A 1 803 ? -12.387 -0.475 522.694 1.00 67.86 817 ASN A N 1
ATOM 5259 C CA . ASN A 1 803 ? -12.622 -1.913 522.869 1.00 63.67 817 ASN A CA 1
ATOM 5260 C C . ASN A 1 803 ? -13.282 -2.592 521.661 1.00 64.09 817 ASN A C 1
ATOM 5261 O O . ASN A 1 803 ? -13.830 -1.928 520.756 1.00 65.44 817 ASN A O 1
ATOM 5266 N N . ASP A 1 804 ? -13.233 -3.922 521.683 1.00 62.02 818 ASP A N 1
ATOM 5267 C CA . ASP A 1 804 ? -13.784 -4.760 520.627 1.00 61.74 818 ASP A CA 1
ATOM 5268 C C . ASP A 1 804 ? -15.250 -5.090 520.836 1.00 66.03 818 ASP A C 1
ATOM 5269 O O . ASP A 1 804 ? -15.714 -5.334 521.960 1.00 70.28 818 ASP A O 1
ATOM 5274 N N . TYR A 1 805 ? -15.965 -5.154 519.716 1.00 65.62 819 TYR A N 1
ATOM 5275 C CA . TYR A 1 805 ? -17.378 -5.507 519.677 1.00 67.44 819 TYR A CA 1
ATOM 5276 C C . TYR A 1 805 ? -17.554 -7.018 519.618 1.00 66.06 819 TYR A C 1
ATOM 5277 O O . TYR A 1 805 ? -16.679 -7.720 519.132 1.00 66.74 819 TYR A O 1
ATOM 5286 N N . ASN A 1 806 ? -18.684 -7.513 520.138 1.00 61.03 820 ASN A N 1
ATOM 5287 C CA . ASN A 1 806 ? -19.152 -8.878 519.867 1.00 56.06 820 ASN A CA 1
ATOM 5288 C C . ASN A 1 806 ? -18.207 -9.992 520.337 1.00 54.27 820 ASN A C 1
ATOM 5289 O O . ASN A 1 806 ? -18.199 -11.089 519.764 1.00 53.55 820 ASN A O 1
ATOM 5294 N N . LEU A 1 807 ? -17.448 -9.740 521.402 1.00 54.12 821 LEU A N 1
ATOM 5295 C CA . LEU A 1 807 ? -16.546 -10.746 521.943 1.00 52.45 821 LEU A CA 1
ATOM 5296 C C . LEU A 1 807 ? -17.233 -12.058 522.359 1.00 55.45 821 LEU A C 1
ATOM 5297 O O . LEU A 1 807 ? -16.697 -13.138 522.077 1.00 58.46 821 LEU A O 1
ATOM 5302 N N . PRO A 1 808 ? -18.413 -11.982 523.005 1.00 53.49 822 PRO A N 1
ATOM 5303 C CA . PRO A 1 808 ? -19.139 -13.221 523.282 1.00 54.60 822 PRO A CA 1
ATOM 5304 C C . PRO A 1 808 ? -19.472 -14.039 522.033 1.00 54.21 822 PRO A C 1
ATOM 5305 O O . PRO A 1 808 ? -19.325 -15.255 522.035 1.00 58.14 822 PRO A O 1
ATOM 5309 N N . SER A 1 809 ? -19.913 -13.371 520.978 1.00 53.17 823 SER A N 1
ATOM 5310 C CA . SER A 1 809 ? -20.285 -14.049 519.746 1.00 53.26 823 SER A CA 1
ATOM 5311 C C . SER A 1 809 ? -19.058 -14.656 519.096 1.00 51.48 823 SER A C 1
ATOM 5312 O O . SER A 1 809 ? -19.110 -15.755 518.548 1.00 52.66 823 SER A O 1
ATOM 5315 N N . ALA A 1 810 ? -17.957 -13.922 519.141 1.00 52.95 824 ALA A N 1
ATOM 5316 C CA . ALA A 1 810 ? -16.685 -14.406 518.617 1.00 53.71 824 ALA A CA 1
ATOM 5317 C C . ALA A 1 810 ? -16.217 -15.663 519.355 1.00 52.62 824 ALA A C 1
ATOM 5318 O O . ALA A 1 810 ? -15.791 -16.616 518.723 1.00 53.52 824 ALA A O 1
ATOM 5320 N N . TYR A 1 811 ? -16.302 -15.660 520.686 1.00 51.09 825 TYR A N 1
ATOM 5321 C CA . TYR A 1 811 ? -15.979 -16.848 521.481 1.00 48.26 825 TYR A CA 1
ATOM 5322 C C . TYR A 1 811 ? -16.944 -18.016 521.226 1.00 46.36 825 TYR A C 1
ATOM 5323 O O . TYR A 1 811 ? -16.533 -19.167 521.208 1.00 45.25 825 TYR A O 1
ATOM 5332 N N . ALA A 1 812 ? -18.211 -17.730 520.978 1.00 47.37 826 ALA A N 1
ATOM 5333 C CA . ALA A 1 812 ? -19.163 -18.787 520.646 1.00 48.50 826 ALA A CA 1
ATOM 5334 C C . ALA A 1 812 ? -18.677 -19.566 519.437 1.00 48.80 826 ALA A C 1
ATOM 5335 O O . ALA A 1 812 ? -18.747 -20.800 519.413 1.00 53.43 826 ALA A O 1
ATOM 5337 N N . MET A 1 813 ? -18.179 -18.855 518.435 1.00 48.27 827 MET A N 1
ATOM 5338 C CA . MET A 1 813 ? -17.625 -19.500 517.244 1.00 49.87 827 MET A CA 1
ATOM 5339 C C . MET A 1 813 ? -16.274 -20.153 517.525 1.00 49.25 827 MET A C 1
ATOM 5340 O O . MET A 1 813 ? -16.050 -21.308 517.159 1.00 48.84 827 MET A O 1
ATOM 5345 N N . LEU A 1 814 ? -15.384 -19.422 518.190 1.00 48.58 828 LEU A N 1
ATOM 5346 C CA . LEU A 1 814 ? -14.059 -19.943 518.507 1.00 50.56 828 LEU A CA 1
ATOM 5347 C C . LEU A 1 814 ? -14.143 -21.278 519.214 1.00 49.75 828 LEU A C 1
ATOM 5348 O O . LEU A 1 814 ? -13.392 -22.204 518.901 1.00 55.99 828 LEU A O 1
ATOM 5353 N N . LEU A 1 815 ? -15.070 -21.364 520.159 1.00 47.56 829 LEU A N 1
ATOM 5354 C CA . LEU A 1 815 ? -15.154 -22.501 521.077 1.00 47.58 829 LEU A CA 1
ATOM 5355 C C . LEU A 1 815 ? -15.960 -23.685 520.562 1.00 49.24 829 LEU A C 1
ATOM 5356 O O . LEU A 1 815 ? -15.956 -24.730 521.194 1.00 52.16 829 LEU A O 1
ATOM 5361 N N . THR A 1 816 ? -16.640 -23.528 519.424 1.00 50.21 830 THR A N 1
ATOM 5362 C CA . THR A 1 816 ? -17.370 -24.632 518.769 1.00 48.68 830 THR A CA 1
ATOM 5363 C C . THR A 1 816 ? -16.730 -25.109 517.456 1.00 48.22 830 THR A C 1
ATOM 5364 O O . THR A 1 816 ? -17.165 -26.102 516.885 1.00 48.35 830 THR A O 1
ATOM 5368 N N . ASN A 1 817 ? -15.707 -24.413 516.962 1.00 47.57 831 ASN A N 1
ATOM 5369 C CA . ASN A 1 817 ? -15.044 -24.820 515.716 1.00 47.06 831 ASN A CA 1
ATOM 5370 C C . ASN A 1 817 ? -14.291 -26.147 515.838 1.00 46.23 831 ASN A C 1
ATOM 5371 O O . ASN A 1 817 ? -13.486 -26.351 516.768 1.00 47.48 831 ASN A O 1
ATOM 5376 N N . LYS A 1 818 ? -14.527 -27.016 514.864 1.00 44.95 832 LYS A N 1
ATOM 5377 C CA . LYS A 1 818 ? -13.757 -28.232 514.701 1.00 46.81 832 LYS A CA 1
ATOM 5378 C C . LYS A 1 818 ? -12.350 -27.928 514.135 1.00 46.98 832 LYS A C 1
ATOM 5379 O O . LYS A 1 818 ? -12.126 -26.914 513.468 1.00 48.10 832 LYS A O 1
ATOM 5385 N N . ASP A 1 819 ? -11.405 -28.812 514.427 1.00 47.42 833 ASP A N 1
ATOM 5386 C CA . ASP A 1 819 ? -10.032 -28.731 513.927 1.00 46.50 833 ASP A CA 1
ATOM 5387 C C . ASP A 1 819 ? -9.341 -27.420 514.331 1.00 44.96 833 ASP A C 1
ATOM 5388 O O . ASP A 1 819 ? -8.874 -26.663 513.483 1.00 47.04 833 ASP A O 1
ATOM 5393 N N . THR A 1 820 ? -9.295 -27.168 515.629 1.00 43.39 834 THR A N 1
ATOM 5394 C CA . THR A 1 820 ? -8.477 -26.102 516.205 1.00 43.16 834 THR A CA 1
ATOM 5395 C C . THR A 1 820 ? -8.290 -26.356 517.703 1.00 42.13 834 THR A C 1
ATOM 5396 O O . THR A 1 820 ? -9.160 -26.974 518.330 1.00 48.30 834 THR A O 1
ATOM 5400 N N . VAL A 1 821 ? -7.183 -25.876 518.265 1.00 37.92 835 VAL A N 1
ATOM 5401 C CA . VAL A 1 821 ? -7.071 -25.719 519.699 1.00 37.78 835 VAL A CA 1
ATOM 5402 C C . VAL A 1 821 ? -7.364 -24.264 520.034 1.00 39.67 835 VAL A C 1
ATOM 5403 O O . VAL A 1 821 ? -6.542 -23.391 519.781 1.00 41.25 835 VAL A O 1
ATOM 5407 N N . PRO A 1 822 ? -8.549 -23.968 520.571 1.00 43.10 836 PRO A N 1
ATOM 5408 C CA . PRO A 1 822 ? -8.819 -22.554 520.866 1.00 43.91 836 PRO A CA 1
ATOM 5409 C C . PRO A 1 822 ? -7.973 -22.015 522.012 1.00 44.78 836 PRO A C 1
ATOM 5410 O O . PRO A 1 822 ? -7.584 -22.771 522.888 1.00 47.98 836 PRO A O 1
ATOM 5414 N N . ARG A 1 823 ? -7.657 -20.725 521.965 1.00 45.66 837 ARG A N 1
ATOM 5415 C CA . ARG A 1 823 ? -6.999 -20.054 523.069 1.00 44.76 837 ARG A CA 1
ATOM 5416 C C . ARG A 1 823 ? -7.846 -18.910 523.608 1.00 44.07 837 ARG A C 1
ATOM 5417 O O . ARG A 1 823 ? -8.398 -18.113 522.843 1.00 42.84 837 ARG A O 1
ATOM 5425 N N . VAL A 1 824 ? -7.935 -18.857 524.934 1.00 42.73 838 VAL A N 1
ATOM 5426 C CA . VAL A 1 824 ? -8.728 -17.865 525.623 1.00 44.59 838 VAL A CA 1
ATOM 5427 C C . VAL A 1 824 ? -7.836 -16.840 526.330 1.00 45.37 838 VAL A C 1
ATOM 5428 O O . VAL A 1 824 ? -6.874 -17.197 527.040 1.00 45.37 838 VAL A O 1
ATOM 5432 N N . TYR A 1 825 ? -8.165 -15.568 526.138 1.00 44.39 839 TYR A N 1
ATOM 5433 C CA . TYR A 1 825 ? -7.336 -14.469 526.637 1.00 44.26 839 TYR A CA 1
ATOM 5434 C C . TYR A 1 825 ? -7.829 -14.025 528.005 1.00 44.38 839 TYR A C 1
ATOM 5435 O O . TYR A 1 825 ? -8.978 -13.631 528.165 1.00 42.59 839 TYR A O 1
ATOM 5444 N N . TYR A 1 826 ? -6.929 -14.063 528.976 1.00 47.05 840 TYR A N 1
ATOM 5445 C CA . TYR A 1 826 ? -7.170 -13.538 530.323 1.00 49.06 840 TYR A CA 1
ATOM 5446 C C . TYR A 1 826 ? -7.985 -12.263 530.336 1.00 49.06 840 TYR A C 1
ATOM 5447 O O . TYR A 1 826 ? -8.899 -12.124 531.128 1.00 50.65 840 TYR A O 1
ATOM 5456 N N . GLY A 1 827 ? -7.633 -11.333 529.458 1.00 49.54 841 GLY A N 1
ATOM 5457 C CA . GLY A 1 827 ? -8.242 -10.003 529.415 1.00 51.65 841 GLY A CA 1
ATOM 5458 C C . GLY A 1 827 ? -9.647 -9.912 528.870 1.00 51.64 841 GLY A C 1
ATOM 5459 O O . GLY A 1 827 ? -10.257 -8.857 528.943 1.00 56.19 841 GLY A O 1
ATOM 5460 N N . ASP A 1 828 ? -10.142 -11.001 528.303 1.00 51.48 842 ASP A N 1
ATOM 5461 C CA . ASP A 1 828 ? -11.554 -11.142 527.979 1.00 51.55 842 ASP A CA 1
ATOM 5462 C C . ASP A 1 828 ? -12.327 -11.764 529.140 1.00 51.26 842 ASP A C 1
ATOM 5463 O O . ASP A 1 828 ? -13.556 -11.736 529.144 1.00 51.81 842 ASP A O 1
ATOM 5468 N N . MET A 1 829 ? -11.608 -12.339 530.104 1.00 50.56 843 MET A N 1
ATOM 5469 C CA . MET A 1 829 ? -12.206 -12.975 531.278 1.00 54.00 843 MET A CA 1
ATOM 5470 C C . MET A 1 829 ? -12.112 -12.087 532.524 1.00 55.15 843 MET A C 1
ATOM 5471 O O . MET A 1 829 ? -13.051 -12.022 533.316 1.00 57.33 843 MET A O 1
ATOM 5476 N N . TYR A 1 830 ? -10.972 -11.426 532.700 1.00 53.96 844 TYR A N 1
ATOM 5477 C CA . TYR A 1 830 ? -10.751 -10.507 533.800 1.00 54.21 844 TYR A CA 1
ATOM 5478 C C . TYR A 1 830 ? -10.255 -9.194 533.224 1.00 56.45 844 TYR A C 1
ATOM 5479 O O . TYR A 1 830 ? -9.860 -9.135 532.056 1.00 61.76 844 TYR A O 1
ATOM 5488 N N . LEU A 1 831 ? -10.303 -8.124 534.015 1.00 55.20 845 LEU A N 1
ATOM 5489 C CA . LEU A 1 831 ? -9.896 -6.817 533.520 1.00 53.61 845 LEU A CA 1
ATOM 5490 C C . LEU A 1 831 ? -8.384 -6.742 533.355 1.00 52.90 845 LEU A C 1
ATOM 5491 O O . LEU A 1 831 ? -7.629 -7.219 534.218 1.00 54.35 845 LEU A O 1
ATOM 5496 N N . GLU A 1 832 ? -7.954 -6.116 532.260 1.00 50.58 846 GLU A N 1
ATOM 5497 C CA . GLU A 1 832 ? -6.546 -6.143 531.830 1.00 48.72 846 GLU A CA 1
ATOM 5498 C C . GLU A 1 832 ? -5.565 -5.373 532.688 1.00 49.45 846 GLU A C 1
ATOM 5499 O O . GLU A 1 832 ? -4.368 -5.626 532.598 1.00 50.92 846 GLU A O 1
ATOM 5505 N N . GLY A 1 833 ? -6.056 -4.450 533.515 1.00 51.52 847 GLY A N 1
ATOM 5506 C CA . GLY A 1 833 ? -5.211 -3.680 534.420 1.00 51.75 847 GLY A CA 1
ATOM 5507 C C . GLY A 1 833 ? -5.409 -4.038 535.884 1.00 53.48 847 GLY A C 1
ATOM 5508 O O . GLY A 1 833 ? -6.202 -4.905 536.232 1.00 51.38 847 GLY A O 1
ATOM 5509 N N . GLY A 1 834 ? -4.674 -3.346 536.747 1.00 56.16 848 GLY A N 1
ATOM 5510 C CA . GLY A 1 834 ? -4.773 -3.555 538.165 1.00 56.28 848 GLY A CA 1
ATOM 5511 C C . GLY A 1 834 ? -4.237 -4.919 538.514 1.00 56.98 848 GLY A C 1
ATOM 5512 O O . GLY A 1 834 ? -3.315 -5.422 537.883 1.00 53.42 848 GLY A O 1
ATOM 5513 N N . GLN A 1 835 ? -4.851 -5.526 539.516 1.00 60.84 849 GLN A N 1
ATOM 5514 C CA . GLN A 1 835 ? -4.350 -6.738 540.137 1.00 58.73 849 GLN A CA 1
ATOM 5515 C C . GLN A 1 835 ? -4.827 -7.987 539.403 1.00 56.05 849 GLN A C 1
ATOM 5516 O O . GLN A 1 835 ? -5.851 -7.963 538.731 1.00 57.28 849 GLN A O 1
ATOM 5522 N N . TYR A 1 836 ? -4.079 -9.078 539.534 1.00 54.64 850 TYR A N 1
ATOM 5523 C CA . TYR A 1 836 ? -4.385 -10.307 538.795 1.00 53.43 850 TYR A CA 1
ATOM 5524 C C . TYR A 1 836 ? -5.682 -10.894 539.282 1.00 55.01 850 TYR A C 1
ATOM 5525 O O . TYR A 1 836 ? -5.836 -11.148 540.471 1.00 57.51 850 TYR A O 1
ATOM 5534 N N . MET A 1 837 ? -6.620 -11.091 538.357 1.00 58.79 851 MET A N 1
ATOM 5535 C CA . MET A 1 837 ? -7.938 -11.634 538.664 1.00 60.76 851 MET A CA 1
ATOM 5536 C C . MET A 1 837 ? -8.716 -10.778 539.662 1.00 62.87 851 MET A C 1
ATOM 5537 O O . MET A 1 837 ? -9.526 -11.297 540.424 1.00 64.39 851 MET A O 1
ATOM 5542 N N . GLU A 1 838 ? -8.473 -9.468 539.654 1.00 64.62 852 GLU A N 1
ATOM 5543 C CA . GLU A 1 838 ? -9.101 -8.573 540.629 1.00 68.61 852 GLU A CA 1
ATOM 5544 C C . GLU A 1 838 ? -10.597 -8.478 540.430 1.00 65.57 852 GLU A C 1
ATOM 5545 O O . GLU A 1 838 ? -11.358 -8.398 541.406 1.00 68.58 852 GLU A O 1
ATOM 5551 N N . LYS A 1 839 ? -11.007 -8.438 539.167 1.00 60.31 853 LYS A N 1
ATOM 5552 C CA . LYS A 1 839 ? -12.394 -8.265 538.830 1.00 62.07 853 LYS A CA 1
ATOM 5553 C C . LYS A 1 839 ? -12.683 -8.901 537.483 1.00 59.86 853 LYS A C 1
ATOM 5554 O O . LYS A 1 839 ? -11.994 -8.628 536.528 1.00 59.10 853 LYS A O 1
ATOM 5560 N N . GLY A 1 840 ? -13.712 -9.745 537.414 1.00 58.18 854 GLY A N 1
ATOM 5561 C CA . GLY A 1 840 ? -14.142 -10.334 536.157 1.00 54.08 854 GLY A CA 1
ATOM 5562 C C . GLY A 1 840 ? -14.673 -9.282 535.216 1.00 52.59 854 GLY A C 1
ATOM 5563 O O . GLY A 1 840 ? -15.024 -8.191 535.644 1.00 55.79 854 GLY A O 1
ATOM 5564 N N . THR A 1 841 ? -14.717 -9.619 533.928 1.00 50.55 855 THR A N 1
ATOM 5565 C CA . THR A 1 841 ? -15.281 -8.764 532.898 1.00 49.17 855 THR A CA 1
ATOM 5566 C C . THR A 1 841 ? -16.745 -9.089 532.743 1.00 49.45 855 THR A C 1
ATOM 5567 O O . THR A 1 841 ? -17.230 -10.097 533.264 1.00 50.95 855 THR A O 1
ATOM 5571 N N . ILE A 1 842 ? -17.451 -8.255 531.991 1.00 50.21 856 ILE A N 1
ATOM 5572 C CA . ILE A 1 842 ? -18.864 -8.512 531.739 1.00 52.69 856 ILE A CA 1
ATOM 5573 C C . ILE A 1 842 ? -19.083 -9.752 530.853 1.00 53.63 856 ILE A C 1
ATOM 5574 O O . ILE A 1 842 ? -20.142 -10.389 530.879 1.00 54.81 856 ILE A O 1
ATOM 5579 N N . TYR A 1 843 ? -18.066 -10.104 530.082 1.00 53.58 857 TYR A N 1
ATOM 5580 C CA . TYR A 1 843 ? -18.151 -11.252 529.198 1.00 55.02 857 TYR A CA 1
ATOM 5581 C C . TYR A 1 843 ? -17.962 -12.590 529.934 1.00 53.02 857 TYR A C 1
ATOM 5582 O O . TYR A 1 843 ? -18.376 -13.636 529.426 1.00 52.96 857 TYR A O 1
ATOM 5591 N N . ASN A 1 844 ? -17.356 -12.556 531.119 1.00 49.84 858 ASN A N 1
ATOM 5592 C CA . ASN A 1 844 ? -17.004 -13.769 531.854 1.00 49.73 858 ASN A CA 1
ATOM 5593 C C . ASN A 1 844 ? -18.093 -14.864 531.944 1.00 52.89 858 ASN A C 1
ATOM 5594 O O . ASN A 1 844 ? -17.819 -16.038 531.674 1.00 52.59 858 ASN A O 1
ATOM 5599 N N . PRO A 1 845 ? -19.326 -14.497 532.320 1.00 57.40 859 PRO A N 1
ATOM 5600 C CA . PRO A 1 845 ? -20.343 -15.536 532.465 1.00 58.27 859 PRO A CA 1
ATOM 5601 C C . PRO A 1 845 ? -20.655 -16.249 531.156 1.00 56.61 859 PRO A C 1
ATOM 5602 O O . PRO A 1 845 ? -20.758 -17.472 531.138 1.00 58.97 859 PRO A O 1
ATOM 5606 N N . VAL A 1 846 ? -20.787 -15.496 530.072 1.00 57.99 860 VAL A N 1
ATOM 5607 C CA . VAL A 1 846 ? -21.124 -16.083 528.758 1.00 58.96 860 VAL A CA 1
ATOM 5608 C C . VAL A 1 846 ? -19.999 -16.985 528.263 1.00 58.31 860 VAL A C 1
ATOM 5609 O O . VAL A 1 846 ? -20.229 -18.099 527.824 1.00 61.80 860 VAL A O 1
ATOM 5613 N N . ILE A 1 847 ? -18.771 -16.512 528.372 1.00 57.18 861 ILE A N 1
ATOM 5614 C CA . ILE A 1 847 ? -17.623 -17.276 527.927 1.00 55.37 861 ILE A CA 1
ATOM 5615 C C . ILE A 1 847 ? -17.418 -18.499 528.840 1.00 54.41 861 ILE A C 1
ATOM 5616 O O . ILE A 1 847 ? -17.048 -19.562 528.367 1.00 56.17 861 ILE A O 1
ATOM 5621 N N . SER A 1 848 ? -17.672 -18.347 530.148 1.00 51.57 862 SER A N 1
ATOM 5622 C CA . SER A 1 848 ? -17.560 -19.458 531.100 1.00 48.76 862 SER A CA 1
ATOM 5623 C C . SER A 1 848 ? -18.566 -20.566 530.785 1.00 48.20 862 SER A C 1
ATOM 5624 O O . SER A 1 848 ? -18.255 -21.756 530.888 1.00 45.87 862 SER A O 1
ATOM 5627 N N . ALA A 1 849 ? -19.768 -20.161 530.393 1.00 46.65 863 ALA A N 1
ATOM 5628 C CA . ALA A 1 849 ? -20.801 -21.093 529.972 1.00 46.48 863 ALA A CA 1
ATOM 5629 C C . ALA A 1 849 ? -20.408 -21.836 528.712 1.00 46.48 863 ALA A C 1
ATOM 5630 O O . ALA A 1 849 ? -20.527 -23.074 528.636 1.00 51.19 863 ALA A O 1
ATOM 5632 N N . LEU A 1 850 ? -19.943 -21.086 527.721 1.00 46.73 864 LEU A N 1
ATOM 5633 C CA . LEU A 1 850 ? -19.467 -21.671 526.465 1.00 47.04 864 LEU A CA 1
ATOM 5634 C C . LEU A 1 850 ? -18.372 -22.700 526.719 1.00 45.22 864 LEU A C 1
ATOM 5635 O O . LEU A 1 850 ? -18.342 -23.764 526.094 1.00 42.56 864 LEU A O 1
ATOM 5640 N N . LEU A 1 851 ? -17.486 -22.369 527.647 1.00 45.38 865 LEU A N 1
ATOM 5641 C CA . LEU A 1 851 ? -16.345 -23.230 527.963 1.00 47.82 865 LEU A CA 1
ATOM 5642 C C . LEU A 1 851 ? -16.763 -24.537 528.608 1.00 47.41 865 LEU A C 1
ATOM 5643 O O . LEU A 1 851 ? -16.223 -25.588 528.259 1.00 51.24 865 LEU A O 1
ATOM 5648 N N . LYS A 1 852 ? -17.718 -24.466 529.529 1.00 47.94 866 LYS A N 1
ATOM 5649 C CA . LYS A 1 852 ? -18.276 -25.665 530.189 1.00 48.18 866 LYS A CA 1
ATOM 5650 C C . LYS A 1 852 ? -19.150 -26.489 529.251 1.00 46.02 866 LYS A C 1
ATOM 5651 O O . LYS A 1 852 ? -19.141 -27.733 529.294 1.00 45.21 866 LYS A O 1
ATOM 5657 N N . ALA A 1 853 ? -19.885 -25.790 528.394 1.00 44.49 867 ALA A N 1
ATOM 5658 C CA . ALA A 1 853 ? -20.697 -26.427 527.360 1.00 42.79 867 ALA A CA 1
ATOM 5659 C C . ALA A 1 853 ? -19.815 -27.155 526.352 1.00 42.10 867 ALA A C 1
ATOM 5660 O O . ALA A 1 853 ? -20.213 -28.188 525.788 1.00 43.22 867 ALA A O 1
ATOM 5662 N N . ARG A 1 854 ? -18.616 -26.621 526.116 1.00 41.78 868 ARG A N 1
ATOM 5663 C CA . ARG A 1 854 ? -17.693 -27.227 525.169 1.00 42.36 868 ARG A CA 1
ATOM 5664 C C . ARG A 1 854 ? -17.269 -28.609 525.653 1.00 44.55 868 ARG A C 1
ATOM 5665 O O . ARG A 1 854 ? -17.148 -29.535 524.855 1.00 47.92 868 ARG A O 1
ATOM 5673 N N . ILE A 1 855 ? -17.052 -28.751 526.957 1.00 44.51 869 ILE A N 1
ATOM 5674 C CA . ILE A 1 855 ? -16.699 -30.038 527.535 1.00 46.24 869 ILE A CA 1
ATOM 5675 C C . ILE A 1 855 ? -17.844 -31.063 527.353 1.00 49.97 869 ILE A C 1
ATOM 5676 O O . ILE A 1 855 ? -17.592 -32.215 527.032 1.00 50.04 869 ILE A O 1
ATOM 5681 N N . LYS A 1 856 ? -19.085 -30.632 527.604 1.00 53.11 870 LYS A N 1
ATOM 5682 C CA . LYS A 1 856 ? -20.273 -31.494 527.562 1.00 58.19 870 LYS A CA 1
ATOM 5683 C C . LYS A 1 856 ? -20.729 -31.876 526.157 1.00 56.22 870 LYS A C 1
ATOM 5684 O O . LYS A 1 856 ? -21.127 -33.021 525.917 1.00 57.82 870 LYS A O 1
ATOM 5690 N N . TYR A 1 857 ? -20.732 -30.908 525.241 1.00 51.33 871 TYR A N 1
ATOM 5691 C CA . TYR A 1 857 ? -21.432 -31.103 523.977 1.00 49.96 871 TYR A CA 1
ATOM 5692 C C . TYR A 1 857 ? -20.586 -31.076 522.702 1.00 49.63 871 TYR A C 1
ATOM 5693 O O . TYR A 1 857 ? -20.996 -31.631 521.686 1.00 50.65 871 TYR A O 1
ATOM 5702 N N . VAL A 1 858 ? -19.417 -30.438 522.723 1.00 47.81 872 VAL A N 1
ATOM 5703 C CA . VAL A 1 858 ? -18.694 -30.172 521.483 1.00 45.69 872 VAL A CA 1
ATOM 5704 C C . VAL A 1 858 ? -17.882 -31.368 520.998 1.00 46.30 872 VAL A C 1
ATOM 5705 O O . VAL A 1 858 ? -16.801 -31.644 521.496 1.00 45.66 872 VAL A O 1
ATOM 5709 N N . SER A 1 859 ? -18.440 -32.090 520.027 1.00 47.42 873 SER A N 1
ATOM 5710 C CA . SER A 1 859 ? -17.716 -33.149 519.319 1.00 47.77 873 SER A CA 1
ATOM 5711 C C . SER A 1 859 ? -18.388 -33.455 517.995 1.00 47.21 873 SER A C 1
ATOM 5712 O O . SER A 1 859 ? -19.465 -32.929 517.716 1.00 48.39 873 SER A O 1
ATOM 5715 N N . GLY A 1 860 ? -17.756 -34.314 517.196 1.00 44.91 874 GLY A N 1
ATOM 5716 C CA . GLY A 1 860 ? -18.284 -34.712 515.913 1.00 43.30 874 GLY A CA 1
ATOM 5717 C C . GLY A 1 860 ? -18.031 -33.712 514.818 1.00 44.99 874 GLY A C 1
ATOM 5718 O O . GLY A 1 860 ? -17.341 -32.710 514.993 1.00 48.63 874 GLY A O 1
ATOM 5719 N N . GLY A 1 861 ? -18.625 -33.983 513.670 1.00 45.85 875 GLY A N 1
ATOM 5720 C CA . GLY A 1 861 ? -18.430 -33.161 512.497 1.00 46.12 875 GLY A CA 1
ATOM 5721 C C . GLY A 1 861 ? -19.004 -31.768 512.650 1.00 47.29 875 GLY A C 1
ATOM 5722 O O . GLY A 1 861 ? -19.701 -31.474 513.626 1.00 48.64 875 GLY A O 1
ATOM 5723 N N . GLN A 1 862 ? -18.714 -30.909 511.680 1.00 46.39 876 GLN A N 1
ATOM 5724 C CA . GLN A 1 862 ? -19.219 -29.538 511.694 1.00 45.74 876 GLN A CA 1
ATOM 5725 C C . GLN A 1 862 ? -19.856 -29.175 510.377 1.00 45.85 876 GLN A C 1
ATOM 5726 O O . GLN A 1 862 ? -19.501 -29.729 509.331 1.00 47.08 876 GLN A O 1
ATOM 5732 N N . THR A 1 863 ? -20.828 -28.268 510.442 1.00 45.74 877 THR A N 1
ATOM 5733 C CA . THR A 1 863 ? -21.281 -27.530 509.258 1.00 46.44 877 THR A CA 1
ATOM 5734 C C . THR A 1 863 ? -21.359 -26.065 509.613 1.00 47.53 877 THR A C 1
ATOM 5735 O O . THR A 1 863 ? -21.406 -25.683 510.782 1.00 48.49 877 THR A O 1
ATOM 5739 N N . MET A 1 864 ? -21.342 -25.257 508.569 1.00 49.48 878 MET A N 1
ATOM 5740 C CA . MET A 1 864 ? -21.389 -23.829 508.698 1.00 51.50 878 MET A CA 1
ATOM 5741 C C . MET A 1 864 ? -22.040 -23.303 507.422 1.00 54.08 878 MET A C 1
ATOM 5742 O O . MET A 1 864 ? -21.686 -23.716 506.307 1.00 55.83 878 MET A O 1
ATOM 5747 N N . ALA A 1 865 ? -23.012 -22.414 507.601 1.00 55.08 879 ALA A N 1
ATOM 5748 C CA . ALA A 1 865 ? -23.783 -21.840 506.504 1.00 54.79 879 ALA A CA 1
ATOM 5749 C C . ALA A 1 865 ? -24.204 -20.434 506.904 1.00 56.68 879 ALA A C 1
ATOM 5750 O O . ALA A 1 865 ? -24.038 -20.031 508.051 1.00 57.05 879 ALA A O 1
ATOM 5752 N N . THR A 1 866 ? -24.708 -19.680 505.941 1.00 60.47 880 THR A N 1
ATOM 5753 C CA . THR A 1 866 ? -25.201 -18.329 506.192 1.00 64.44 880 THR A CA 1
ATOM 5754 C C . THR A 1 866 ? -26.399 -18.073 505.327 1.00 68.67 880 THR A C 1
ATOM 5755 O O . THR A 1 866 ? -26.487 -18.593 504.205 1.00 70.05 880 THR A O 1
ATOM 5759 N N . ASP A 1 867 ? -27.318 -17.270 505.847 1.00 70.93 881 ASP A N 1
ATOM 5760 C CA . ASP A 1 867 ? -28.442 -16.828 505.061 1.00 74.38 881 ASP A CA 1
ATOM 5761 C C . ASP A 1 867 ? -27.942 -15.714 504.154 1.00 74.55 881 ASP A C 1
ATOM 5762 O O . ASP A 1 867 ? -28.350 -14.570 504.284 1.00 70.59 881 ASP A O 1
ATOM 5767 N N . SER A 1 868 ? -27.028 -16.067 503.250 1.00 76.29 882 SER A N 1
ATOM 5768 C CA . SER A 1 868 ? -26.327 -15.102 502.427 1.00 77.98 882 SER A CA 1
ATOM 5769 C C . SER A 1 868 ? -25.541 -15.810 501.330 1.00 81.38 882 SER A C 1
ATOM 5770 O O . SER A 1 868 ? -25.139 -16.961 501.479 1.00 88.76 882 SER A O 1
ATOM 5773 N N . SER A 1 869 ? -25.331 -15.115 500.219 1.00 85.75 883 SER A N 1
ATOM 5774 C CA . SER A 1 869 ? -24.650 -15.676 499.055 1.00 81.34 883 SER A CA 1
ATOM 5775 C C . SER A 1 869 ? -23.426 -14.866 498.629 1.00 75.74 883 SER A C 1
ATOM 5776 O O . SER A 1 869 ? -22.747 -15.242 497.672 1.00 75.55 883 SER A O 1
ATOM 5779 N N . GLY A 1 870 ? -23.118 -13.778 499.341 1.00 69.85 884 GLY A N 1
ATOM 5780 C CA . GLY A 1 870 ? -21.977 -12.923 498.973 1.00 69.77 884 GLY A CA 1
ATOM 5781 C C . GLY A 1 870 ? -21.930 -11.612 499.734 1.00 72.00 884 GLY A C 1
ATOM 5782 O O . GLY A 1 870 ? -22.476 -11.503 500.825 1.00 66.59 884 GLY A O 1
ATOM 5783 N N . LYS A 1 871 ? -21.275 -10.609 499.145 1.00 80.42 885 LYS A N 1
ATOM 5784 C CA . LYS A 1 871 ? -21.245 -9.233 499.687 1.00 83.88 885 LYS A CA 1
ATOM 5785 C C . LYS A 1 871 ? -22.638 -8.628 499.911 1.00 84.00 885 LYS A C 1
ATOM 5786 O O . LYS A 1 871 ? -22.851 -7.935 500.901 1.00 83.04 885 LYS A O 1
ATOM 5792 N N . ASP A 1 872 ? -23.558 -8.864 498.973 1.00 84.74 886 ASP A N 1
ATOM 5793 C CA . ASP A 1 872 ? -24.844 -8.159 498.942 1.00 89.70 886 ASP A CA 1
ATOM 5794 C C . ASP A 1 872 ? -26.009 -9.069 499.279 1.00 89.30 886 ASP A C 1
ATOM 5795 O O . ASP A 1 872 ? -26.009 -10.249 498.937 1.00 83.67 886 ASP A O 1
ATOM 5800 N N . LEU A 1 873 ? -27.021 -8.483 499.915 1.00 92.78 887 LEU A N 1
ATOM 5801 C CA . LEU A 1 873 ? -28.146 -9.218 500.469 1.00 91.13 887 LEU A CA 1
ATOM 5802 C C . LEU A 1 873 ? -29.420 -9.031 499.639 1.00 88.65 887 LEU A C 1
ATOM 5803 O O . LEU A 1 873 ? -29.864 -7.916 499.426 1.00 88.60 887 LEU A O 1
ATOM 5808 N N . LYS A 1 874 ? -30.011 -10.132 499.190 1.00 89.44 888 LYS A N 1
ATOM 5809 C CA . LYS A 1 874 ? -31.345 -10.104 498.576 1.00 93.00 888 LYS A CA 1
ATOM 5810 C C . LYS A 1 874 ? -32.411 -9.825 499.638 1.00 94.08 888 LYS A C 1
ATOM 5811 O O . LYS A 1 874 ? -32.131 -9.810 500.828 1.00 100.23 888 LYS A O 1
ATOM 5817 N N . ASP A 1 875 ? -33.645 -9.632 499.201 1.00 97.20 889 ASP A N 1
ATOM 5818 C CA . ASP A 1 875 ? -34.741 -9.163 500.079 1.00 99.46 889 ASP A CA 1
ATOM 5819 C C . ASP A 1 875 ? -34.939 -9.866 501.444 1.00 95.46 889 ASP A C 1
ATOM 5820 O O . ASP A 1 875 ? -34.894 -9.217 502.496 1.00 91.95 889 ASP A O 1
ATOM 5825 N N . GLY A 1 876 ? -35.174 -11.174 501.424 1.00 91.94 890 GLY A N 1
ATOM 5826 C CA . GLY A 1 876 ? -35.383 -11.953 502.656 1.00 89.48 890 GLY A CA 1
ATOM 5827 C C . GLY A 1 876 ? -34.137 -12.193 503.506 1.00 88.58 890 GLY A C 1
ATOM 5828 O O . GLY A 1 876 ? -34.237 -12.488 504.705 1.00 83.03 890 GLY A O 1
ATOM 5829 N N . GLU A 1 877 ? -32.965 -12.026 502.886 1.00 87.00 891 GLU A N 1
ATOM 5830 C CA . GLU A 1 877 ? -31.708 -12.472 503.462 1.00 83.36 891 GLU A CA 1
ATOM 5831 C C . GLU A 1 877 ? -31.241 -11.648 504.662 1.00 84.72 891 GLU A C 1
ATOM 5832 O O . GLU A 1 877 ? -31.211 -10.426 504.645 1.00 86.77 891 GLU A O 1
ATOM 5838 N N . THR A 1 878 ? -30.835 -12.368 505.701 1.00 85.50 892 THR A N 1
ATOM 5839 C CA . THR A 1 878 ? -30.484 -11.804 506.998 1.00 78.79 892 THR A CA 1
ATOM 5840 C C . THR A 1 878 ? -28.978 -11.753 507.260 1.00 71.83 892 THR A C 1
ATOM 5841 O O . THR A 1 878 ? -28.520 -10.971 508.093 1.00 66.76 892 THR A O 1
ATOM 5845 N N . ASP A 1 879 ? -28.228 -12.581 506.534 1.00 68.62 893 ASP A N 1
ATOM 5846 C CA . ASP A 1 879 ? -26.791 -12.791 506.767 1.00 67.34 893 ASP A CA 1
ATOM 5847 C C . ASP A 1 879 ? -26.477 -13.302 508.184 1.00 66.72 893 ASP A C 1
ATOM 5848 O O . ASP A 1 879 ? -25.531 -12.848 508.834 1.00 60.80 893 ASP A O 1
ATOM 5853 N N . LEU A 1 880 ? -27.299 -14.244 508.650 1.00 66.54 894 LEU A N 1
ATOM 5854 C CA . LEU A 1 880 ? -27.141 -14.864 509.949 1.00 66.82 894 LEU A CA 1
ATOM 5855 C C . LEU A 1 880 ? -26.375 -16.177 509.746 1.00 67.38 894 LEU A C 1
ATOM 5856 O O . LEU A 1 880 ? -26.733 -16.981 508.890 1.00 70.24 894 LEU A O 1
ATOM 5861 N N . LEU A 1 881 ? -25.299 -16.377 510.509 1.00 65.26 895 LEU A N 1
ATOM 5862 C CA . LEU A 1 881 ? -24.451 -17.568 510.357 1.00 64.53 895 LEU A CA 1
ATOM 5863 C C . LEU A 1 881 ? -24.933 -18.704 511.255 1.00 62.61 895 LEU A C 1
ATOM 5864 O O . LEU A 1 881 ? -25.223 -18.486 512.418 1.00 59.18 895 LEU A O 1
ATOM 5869 N N . THR A 1 882 ? -25.011 -19.904 510.695 1.00 60.95 896 THR A N 1
ATOM 5870 C CA . THR A 1 882 ? -25.441 -21.064 511.438 1.00 61.36 896 THR A CA 1
ATOM 5871 C C . THR A 1 882 ? -24.353 -22.127 511.469 1.00 59.02 896 THR A C 1
ATOM 5872 O O . THR A 1 882 ? -23.965 -22.659 510.437 1.00 56.34 896 THR A O 1
ATOM 5876 N N . SER A 1 883 ? -23.863 -22.409 512.673 1.00 59.24 897 SER A N 1
ATOM 5877 C CA . SER A 1 883 ? -22.776 -23.376 512.901 1.00 58.02 897 SER A CA 1
ATOM 5878 C C . SER A 1 883 ? -23.266 -24.460 513.833 1.00 55.69 897 SER A C 1
ATOM 5879 O O . SER A 1 883 ? -23.815 -24.159 514.896 1.00 60.89 897 SER A O 1
ATOM 5882 N N . VAL A 1 884 ? -23.046 -25.711 513.434 1.00 50.81 898 VAL A N 1
ATOM 5883 C CA . VAL A 1 884 ? -23.551 -26.882 514.135 1.00 50.13 898 VAL A CA 1
ATOM 5884 C C . VAL A 1 884 ? -22.436 -27.882 514.369 1.00 48.56 898 VAL A C 1
ATOM 5885 O O . VAL A 1 884 ? -21.571 -28.012 513.531 1.00 51.05 898 VAL A O 1
ATOM 5889 N N . ARG A 1 885 ? -22.458 -28.562 515.512 1.00 46.86 899 ARG A N 1
ATOM 5890 C CA . ARG A 1 885 ? -21.657 -29.759 515.751 1.00 46.74 899 ARG A CA 1
ATOM 5891 C C . ARG A 1 885 ? -22.636 -30.900 516.095 1.00 46.80 899 ARG A C 1
ATOM 5892 O O . ARG A 1 885 ? -23.573 -30.696 516.850 1.00 47.48 899 ARG A O 1
ATOM 5900 N N . PHE A 1 886 ? -22.382 -32.112 515.598 1.00 46.31 900 PHE A N 1
ATOM 5901 C CA . PHE A 1 886 ? -23.338 -33.222 515.687 1.00 46.38 900 PHE A CA 1
ATOM 5902 C C . PHE A 1 886 ? -23.294 -34.180 516.904 1.00 46.81 900 PHE A C 1
ATOM 5903 O O . PHE A 1 886 ? -24.334 -34.711 517.275 1.00 50.35 900 PHE A O 1
ATOM 5911 N N . GLY A 1 887 ? -22.126 -34.450 517.489 1.00 46.16 901 GLY A N 1
ATOM 5912 C CA . GLY A 1 887 ? -21.988 -35.436 518.565 1.00 47.63 901 GLY A CA 1
ATOM 5913 C C . GLY A 1 887 ? -20.790 -36.303 518.297 1.00 49.35 901 GLY A C 1
ATOM 5914 O O . GLY A 1 887 ? -20.149 -36.095 517.303 1.00 60.42 901 GLY A O 1
ATOM 5915 N N . LYS A 1 888 ? -20.488 -37.288 519.136 1.00 51.71 902 LYS A N 1
ATOM 5916 C CA . LYS A 1 888 ? -19.168 -37.916 519.110 1.00 56.72 902 LYS A CA 1
ATOM 5917 C C . LYS A 1 888 ? -18.770 -38.625 517.829 1.00 61.66 902 LYS A C 1
ATOM 5918 O O . LYS A 1 888 ? -17.687 -38.342 517.268 1.00 71.86 902 LYS A O 1
ATOM 5924 N N . GLY A 1 889 ? -19.583 -39.528 517.337 1.00 58.10 903 GLY A N 1
ATOM 5925 C CA . GLY A 1 889 ? -19.181 -40.208 516.093 1.00 59.45 903 GLY A CA 1
ATOM 5926 C C . GLY A 1 889 ? -19.948 -39.751 514.867 1.00 61.20 903 GLY A C 1
ATOM 5927 O O . GLY A 1 889 ? -19.924 -40.415 513.833 1.00 62.95 903 GLY A O 1
ATOM 5928 N N . ILE A 1 890 ? -20.678 -38.641 514.982 1.00 62.21 904 ILE A N 1
ATOM 5929 C CA . ILE A 1 890 ? -21.539 -38.144 513.901 1.00 59.22 904 ILE A CA 1
ATOM 5930 C C . ILE A 1 890 ? -20.808 -37.075 513.109 1.00 55.04 904 ILE A C 1
ATOM 5931 O O . ILE A 1 890 ? -20.510 -36.011 513.620 1.00 50.82 904 ILE A O 1
ATOM 5936 N N . MET A 1 891 ? -20.541 -37.362 511.846 1.00 54.91 905 MET A N 1
ATOM 5937 C CA . MET A 1 891 ? -19.684 -36.527 511.031 1.00 57.43 905 MET A CA 1
ATOM 5938 C C . MET A 1 891 ? -20.402 -35.692 509.984 1.00 54.53 905 MET A C 1
ATOM 5939 O O . MET A 1 891 ? -19.803 -34.771 509.455 1.00 54.16 905 MET A O 1
ATOM 5944 N N . THR A 1 892 ? -21.681 -35.969 509.723 1.00 56.07 906 THR A N 1
ATOM 5945 C CA . THR A 1 892 ? -22.433 -35.320 508.645 1.00 58.53 906 THR A CA 1
ATOM 5946 C C . THR A 1 892 ? -23.864 -34.994 509.048 1.00 57.45 906 THR A C 1
ATOM 5947 O O . THR A 1 892 ? -24.376 -35.542 510.003 1.00 62.71 906 THR A O 1
ATOM 5951 N N . SER A 1 893 ? -24.492 -34.078 508.313 1.00 58.71 907 SER A N 1
ATOM 5952 C CA . SER A 1 893 ? -25.944 -33.790 508.406 1.00 58.77 907 SER A CA 1
ATOM 5953 C C . SER A 1 893 ? -26.834 -35.012 508.359 1.00 61.22 907 SER A C 1
ATOM 5954 O O . SER A 1 893 ? -27.748 -35.153 509.159 1.00 67.12 907 SER A O 1
ATOM 5957 N N . ASP A 1 894 ? -26.576 -35.874 507.384 1.00 61.54 908 ASP A N 1
ATOM 5958 C CA . ASP A 1 894 ? -27.437 -37.003 507.058 1.00 62.41 908 ASP A CA 1
ATOM 5959 C C . ASP A 1 894 ? -27.099 -38.302 507.774 1.00 61.18 908 ASP A C 1
ATOM 5960 O O . ASP A 1 894 ? -27.870 -39.245 507.699 1.00 64.04 908 ASP A O 1
ATOM 5965 N N . GLN A 1 895 ? -25.965 -38.353 508.457 1.00 61.77 909 GLN A N 1
ATOM 5966 C CA . GLN A 1 895 ? -25.607 -39.533 509.219 1.00 62.25 909 GLN A CA 1
ATOM 5967 C C . GLN A 1 895 ? -26.539 -39.621 510.428 1.00 62.91 909 GLN A C 1
ATOM 5968 O O . GLN A 1 895 ? -26.731 -38.638 511.153 1.00 63.89 909 GLN A O 1
ATOM 5974 N N . THR A 1 896 ? -27.121 -40.805 510.608 1.00 62.77 910 THR A N 1
ATOM 5975 C CA . THR A 1 896 ? -28.149 -41.056 511.614 1.00 61.57 910 THR A CA 1
ATOM 5976 C C . THR A 1 896 ? -27.623 -41.753 512.854 1.00 65.16 910 THR A C 1
ATOM 5977 O O . THR A 1 896 ? -28.231 -41.638 513.929 1.00 69.06 910 THR A O 1
ATOM 5981 N N . THR A 1 897 ? -26.514 -42.474 512.732 1.00 64.89 911 THR A N 1
ATOM 5982 C CA . THR A 1 897 ? -26.015 -43.230 513.867 1.00 68.11 911 THR A CA 1
ATOM 5983 C C . THR A 1 897 ? -24.545 -43.550 513.700 1.00 64.86 911 THR A C 1
ATOM 5984 O O . THR A 1 897 ? -24.027 -43.546 512.598 1.00 64.47 911 THR A O 1
ATOM 5988 N N . THR A 1 898 ? -23.894 -43.857 514.812 1.00 65.88 912 THR A N 1
ATOM 5989 C CA . THR A 1 898 ? -22.461 -44.126 514.828 1.00 68.50 912 THR A CA 1
ATOM 5990 C C . THR A 1 898 ? -22.178 -45.479 514.217 1.00 75.94 912 THR A C 1
ATOM 5991 O O . THR A 1 898 ? -23.042 -46.368 514.184 1.00 76.42 912 THR A O 1
ATOM 5995 N N . GLN A 1 899 ? -20.956 -45.634 513.729 1.00 82.72 913 GLN A N 1
ATOM 5996 C CA . GLN A 1 899 ? -20.498 -46.932 513.214 1.00 92.76 913 GLN A CA 1
ATOM 5997 C C . GLN A 1 899 ? -20.233 -47.969 514.313 1.00 91.70 913 GLN A C 1
ATOM 5998 O O . GLN A 1 899 ? -20.571 -49.150 514.155 1.00 85.39 913 GLN A O 1
ATOM 6004 N N . ASP A 1 900 ? -19.649 -47.506 515.417 1.00 91.80 914 ASP A N 1
ATOM 6005 C CA . ASP A 1 900 ? -19.398 -48.340 516.600 1.00 85.74 914 ASP A CA 1
ATOM 6006 C C . ASP A 1 900 ? -20.621 -48.519 517.518 1.00 81.16 914 ASP A C 1
ATOM 6007 O O . ASP A 1 900 ? -20.483 -49.079 518.596 1.00 76.39 914 ASP A O 1
ATOM 6012 N N . ASN A 1 901 ? -21.800 -48.058 517.091 1.00 81.27 915 ASN A N 1
ATOM 6013 C CA . ASN A 1 901 ? -23.045 -48.162 517.880 1.00 85.99 915 ASN A CA 1
ATOM 6014 C C . ASN A 1 901 ? -23.004 -47.566 519.292 1.00 80.27 915 ASN A C 1
ATOM 6015 O O . ASN A 1 901 ? -23.769 -47.967 520.170 1.00 78.91 915 ASN A O 1
ATOM 6020 N N . SER A 1 902 ? -22.130 -46.585 519.495 1.00 76.53 916 SER A N 1
ATOM 6021 C CA . SER A 1 902 ? -22.075 -45.864 520.758 1.00 71.01 916 SER A CA 1
ATOM 6022 C C . SER A 1 902 ? -23.215 -44.851 520.756 1.00 69.99 916 SER A C 1
ATOM 6023 O O . SER A 1 902 ? -23.566 -44.323 519.708 1.00 68.03 916 SER A O 1
ATOM 6026 N N . GLN A 1 903 ? -23.813 -44.607 521.920 1.00 70.63 917 GLN A N 1
ATOM 6027 C CA . GLN A 1 903 ? -24.959 -43.704 522.012 1.00 70.03 917 GLN A CA 1
ATOM 6028 C C . GLN A 1 903 ? -24.601 -42.318 522.528 1.00 66.86 917 GLN A C 1
ATOM 6029 O O . GLN A 1 903 ? -25.471 -41.454 522.590 1.00 65.15 917 GLN A O 1
ATOM 6035 N N . ASP A 1 904 ? -23.320 -42.090 522.836 1.00 66.47 918 ASP A N 1
ATOM 6036 C CA . ASP A 1 904 ? -22.853 -40.819 523.402 1.00 63.99 918 ASP A CA 1
ATOM 6037 C C . ASP A 1 904 ? -23.346 -39.614 522.616 1.00 60.96 918 ASP A C 1
ATOM 6038 O O . ASP A 1 904 ? -23.647 -38.583 523.196 1.00 60.50 918 ASP A O 1
ATOM 6043 N N . TYR A 1 905 ? -23.424 -39.752 521.298 1.00 59.79 919 TYR A N 1
ATOM 6044 C CA . TYR A 1 905 ? -23.828 -38.656 520.413 1.00 57.71 919 TYR A CA 1
ATOM 6045 C C . TYR A 1 905 ? -25.184 -38.014 520.684 1.00 58.66 919 TYR A C 1
ATOM 6046 O O . TYR A 1 905 ? -25.354 -36.814 520.426 1.00 60.31 919 TYR A O 1
ATOM 6055 N N . LYS A 1 906 ? -26.151 -38.796 521.159 1.00 55.84 920 LYS A N 1
ATOM 6056 C CA . LYS A 1 906 ? -27.539 -38.329 521.225 1.00 57.24 920 LYS A CA 1
ATOM 6057 C C . LYS A 1 906 ? -27.723 -37.073 522.082 1.00 59.61 920 LYS A C 1
ATOM 6058 O O . LYS A 1 906 ? -28.504 -36.186 521.718 1.00 61.06 920 LYS A O 1
ATOM 6064 N N . ASN A 1 907 ? -27.002 -36.985 523.200 1.00 60.81 921 ASN A N 1
ATOM 6065 C CA . ASN A 1 907 ? -27.101 -35.818 524.072 1.00 60.21 921 ASN A CA 1
ATOM 6066 C C . ASN A 1 907 ? -25.974 -34.812 523.903 1.00 56.35 921 ASN A C 1
ATOM 6067 O O . ASN A 1 907 ? -25.813 -33.909 524.723 1.00 58.95 921 ASN A O 1
ATOM 6072 N N . GLN A 1 908 ? -25.220 -34.963 522.824 1.00 52.80 922 GLN A N 1
ATOM 6073 C CA . GLN A 1 908 ? -24.091 -34.087 522.509 1.00 51.43 922 GLN A CA 1
ATOM 6074 C C . GLN A 1 908 ? -24.473 -33.234 521.274 1.00 51.06 922 GLN A C 1
ATOM 6075 O O . GLN A 1 908 ? -25.605 -33.320 520.788 1.00 48.78 922 GLN A O 1
ATOM 6081 N N . GLY A 1 909 ? -23.534 -32.428 520.790 1.00 47.70 923 GLY A N 1
ATOM 6082 C CA . GLY A 1 909 ? -23.771 -31.523 519.693 1.00 48.27 923 GLY A CA 1
ATOM 6083 C C . GLY A 1 909 ? -24.249 -30.170 520.186 1.00 49.47 923 GLY A C 1
ATOM 6084 O O . GLY A 1 909 ? -24.714 -30.041 521.311 1.00 48.45 923 GLY A O 1
ATOM 6085 N N . ILE A 1 910 ? -24.130 -29.156 519.334 1.00 50.77 924 ILE A N 1
ATOM 6086 C CA . ILE A 1 910 ? -24.460 -27.789 519.703 1.00 52.28 924 ILE A CA 1
ATOM 6087 C C . ILE A 1 910 ? -24.863 -26.991 518.457 1.00 53.30 924 ILE A C 1
ATOM 6088 O O . ILE A 1 910 ? -24.453 -27.331 517.349 1.00 52.59 924 ILE A O 1
ATOM 6093 N N . GLY A 1 911 ? -25.684 -25.957 518.648 1.00 53.71 925 GLY A N 1
ATOM 6094 C CA . GLY A 1 911 ? -26.126 -25.099 517.556 1.00 52.53 925 GLY A CA 1
ATOM 6095 C C . GLY A 1 911 ? -25.824 -23.651 517.869 1.00 52.50 925 GLY A C 1
ATOM 6096 O O . GLY A 1 911 ? -26.181 -23.156 518.940 1.00 53.82 925 GLY A O 1
ATOM 6097 N N . VAL A 1 912 ? -25.136 -22.975 516.955 1.00 53.51 926 VAL A N 1
ATOM 6098 C CA . VAL A 1 912 ? -24.764 -21.572 517.148 1.00 52.70 926 VAL A CA 1
ATOM 6099 C C . VAL A 1 912 ? -25.277 -20.707 515.992 1.00 54.66 926 VAL A C 1
ATOM 6100 O O . VAL A 1 912 ? -25.077 -21.038 514.821 1.00 52.19 926 VAL A O 1
ATOM 6104 N N . ILE A 1 913 ? -25.979 -19.631 516.359 1.00 55.25 927 ILE A N 1
ATOM 6105 C CA . ILE A 1 913 ? -26.477 -18.633 515.434 1.00 56.31 927 ILE A CA 1
ATOM 6106 C C . ILE A 1 913 ? -25.872 -17.288 515.826 1.00 56.53 927 ILE A C 1
ATOM 6107 O O . ILE A 1 913 ? -25.980 -16.882 516.986 1.00 59.97 927 ILE A O 1
ATOM 6112 N N . VAL A 1 914 ? -25.271 -16.586 514.865 1.00 53.74 928 VAL A N 1
ATOM 6113 C CA . VAL A 1 914 ? -24.643 -15.293 515.147 1.00 53.55 928 VAL A CA 1
ATOM 6114 C C . VAL A 1 914 ? -24.830 -14.295 514.011 1.00 52.62 928 VAL A C 1
ATOM 6115 O O . VAL A 1 914 ? -24.831 -14.656 512.851 1.00 52.55 928 VAL A O 1
ATOM 6119 N N . GLY A 1 915 ? -25.012 -13.031 514.382 1.00 53.68 929 GLY A N 1
ATOM 6120 C CA . GLY A 1 915 ? -25.162 -11.935 513.432 1.00 55.15 929 GLY A CA 1
ATOM 6121 C C . GLY A 1 915 ? -24.363 -10.723 513.851 1.00 56.09 929 GLY A C 1
ATOM 6122 O O . GLY A 1 915 ? -24.020 -10.580 515.021 1.00 56.63 929 GLY A O 1
ATOM 6123 N N . ASN A 1 916 ? -24.082 -9.846 512.887 1.00 59.73 930 ASN A N 1
ATOM 6124 C CA . ASN A 1 916 ? -23.281 -8.625 513.102 1.00 59.87 930 ASN A CA 1
ATOM 6125 C C . ASN A 1 916 ? -24.073 -7.361 512.848 1.00 61.68 930 ASN A C 1
ATOM 6126 O O . ASN A 1 916 ? -23.495 -6.314 512.588 1.00 59.98 930 ASN A O 1
ATOM 6131 N N . ASN A 1 917 ? -25.396 -7.465 512.933 1.00 67.44 931 ASN A N 1
ATOM 6132 C CA . ASN A 1 917 ? -26.287 -6.367 512.613 1.00 69.41 931 ASN A CA 1
ATOM 6133 C C . ASN A 1 917 ? -27.235 -6.088 513.785 1.00 73.01 931 ASN A C 1
ATOM 6134 O O . ASN A 1 917 ? -28.235 -6.794 513.961 1.00 75.79 931 ASN A O 1
ATOM 6139 N N . PRO A 1 918 ? -26.921 -5.056 514.596 1.00 73.57 932 PRO A N 1
ATOM 6140 C CA . PRO A 1 918 ? -27.742 -4.752 515.764 1.00 74.10 932 PRO A CA 1
ATOM 6141 C C . PRO A 1 918 ? -29.101 -4.150 515.406 1.00 77.07 932 PRO A C 1
ATOM 6142 O O . PRO A 1 918 ? -30.003 -4.107 516.254 1.00 76.02 932 PRO A O 1
ATOM 6146 N N . ASP A 1 919 ? -29.231 -3.682 514.164 1.00 78.61 933 ASP A N 1
ATOM 6147 C CA . ASP A 1 919 ? -30.498 -3.177 513.642 1.00 81.08 933 ASP A CA 1
ATOM 6148 C C . ASP A 1 919 ? -31.189 -4.208 512.757 1.00 79.43 933 ASP A C 1
ATOM 6149 O O . ASP A 1 919 ? -31.969 -3.858 511.881 1.00 86.17 933 ASP A O 1
ATOM 6154 N N . LEU A 1 920 ? -30.916 -5.483 512.989 1.00 76.28 934 LEU A N 1
ATOM 6155 C CA . LEU A 1 920 ? -31.526 -6.543 512.196 1.00 75.29 934 LEU A CA 1
ATOM 6156 C C . LEU A 1 920 ? -32.968 -6.767 512.636 1.00 74.73 934 LEU A C 1
ATOM 6157 O O . LEU A 1 920 ? -33.239 -6.996 513.817 1.00 71.80 934 LEU A O 1
ATOM 6162 N N . LYS A 1 921 ? -33.885 -6.698 511.675 1.00 78.80 935 LYS A N 1
ATOM 6163 C CA . LYS A 1 921 ? -35.285 -7.076 511.896 1.00 84.65 935 LYS A CA 1
ATOM 6164 C C . LYS A 1 921 ? -35.685 -8.093 510.833 1.00 85.73 935 LYS A C 1
ATOM 6165 O O . LYS A 1 921 ? -35.504 -7.842 509.654 1.00 89.89 935 LYS A O 1
ATOM 6171 N N . LEU A 1 922 ? -36.240 -9.230 511.231 1.00 87.04 936 LEU A N 1
ATOM 6172 C CA . LEU A 1 922 ? -36.692 -10.219 510.241 1.00 89.64 936 LEU A CA 1
ATOM 6173 C C . LEU A 1 922 ? -38.003 -9.823 509.583 1.00 93.59 936 LEU A C 1
ATOM 6174 O O . LEU A 1 922 ? -38.845 -9.172 510.203 1.00 93.60 936 LEU A O 1
ATOM 6179 N N . ASN A 1 923 ? -38.182 -10.264 508.338 1.00 94.65 937 ASN A N 1
ATOM 6180 C CA . ASN A 1 923 ? -39.485 -10.194 507.672 1.00 92.90 937 ASN A CA 1
ATOM 6181 C C . ASN A 1 923 ? -40.450 -11.160 508.352 1.00 94.08 937 ASN A C 1
ATOM 6182 O O . ASN A 1 923 ? -40.036 -12.145 508.948 1.00 91.77 937 ASN A O 1
ATOM 6187 N N . ASN A 1 924 ? -41.740 -10.872 508.271 1.00 98.18 938 ASN A N 1
ATOM 6188 C CA . ASN A 1 924 ? -42.739 -11.704 508.936 1.00 98.66 938 ASN A CA 1
ATOM 6189 C C . ASN A 1 924 ? -42.751 -13.147 508.409 1.00 98.90 938 ASN A C 1
ATOM 6190 O O . ASN A 1 924 ? -42.926 -14.096 509.177 1.00 94.96 938 ASN A O 1
ATOM 6195 N N . ASP A 1 925 ? -42.547 -13.302 507.103 1.00 101.63 939 ASP A N 1
ATOM 6196 C CA . ASP A 1 925 ? -42.501 -14.632 506.461 1.00 101.96 939 ASP A CA 1
ATOM 6197 C C . ASP A 1 925 ? -41.271 -15.494 506.849 1.00 97.52 939 ASP A C 1
ATOM 6198 O O . ASP A 1 925 ? -41.367 -16.728 506.950 1.00 88.43 939 ASP A O 1
ATOM 6200 N N . LYS A 1 926 ? -40.136 -14.829 507.083 1.00 96.32 940 LYS A N 1
ATOM 6201 C CA . LYS A 1 926 ? -38.815 -15.477 507.188 1.00 93.02 940 LYS A CA 1
ATOM 6202 C C . LYS A 1 926 ? -38.656 -16.494 508.314 1.00 89.93 940 LYS A C 1
ATOM 6203 O O . LYS A 1 926 ? -39.086 -16.263 509.444 1.00 90.57 940 LYS A O 1
ATOM 6209 N N . THR A 1 927 ? -38.008 -17.609 507.980 1.00 87.74 941 THR A N 1
ATOM 6210 C CA . THR A 1 927 ? -37.665 -18.657 508.931 1.00 84.64 941 THR A CA 1
ATOM 6211 C C . THR A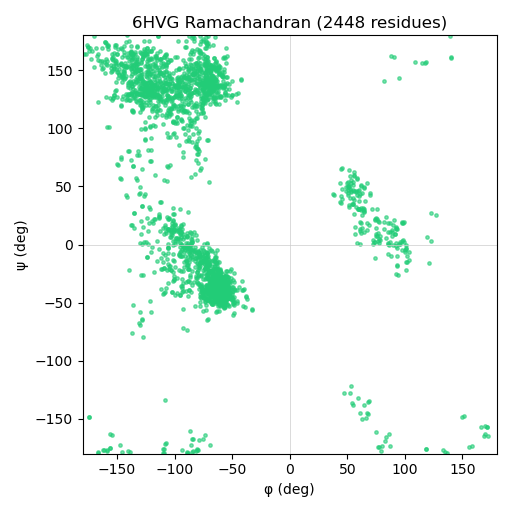 1 927 ? -36.170 -18.919 508.890 1.00 84.48 941 THR A C 1
ATOM 6212 O O . THR A 1 927 ? -35.575 -19.024 507.815 1.00 87.07 941 THR A O 1
ATOM 6216 N N . ILE A 1 928 ? -35.562 -19.037 510.062 1.00 80.61 942 ILE A N 1
ATOM 6217 C CA . ILE A 1 928 ? -34.132 -19.333 510.150 1.00 75.89 942 ILE A CA 1
ATOM 6218 C C . ILE A 1 928 ? -33.907 -20.695 510.790 1.00 73.43 942 ILE A C 1
ATOM 6219 O O . ILE A 1 928 ? -34.468 -21.002 511.832 1.00 69.53 942 ILE A O 1
ATOM 6224 N N . THR A 1 929 ? -33.069 -21.508 510.148 1.00 71.36 943 THR A N 1
ATOM 6225 C CA . THR A 1 929 ? -32.944 -22.918 510.512 1.00 68.87 943 THR A CA 1
ATOM 6226 C C . THR A 1 929 ? -31.539 -23.383 510.907 1.00 64.83 943 THR A C 1
ATOM 6227 O O . THR A 1 929 ? -30.540 -23.059 510.266 1.00 68.13 943 THR A O 1
ATOM 6231 N N . LEU A 1 930 ? -31.503 -24.164 511.976 1.00 62.59 944 LEU A N 1
ATOM 6232 C CA . LEU A 1 930 ? -30.318 -24.894 512.403 1.00 61.75 944 LEU A CA 1
ATOM 6233 C C . LEU A 1 930 ? -30.472 -26.367 512.060 1.00 59.91 944 LEU A C 1
ATOM 6234 O O . LEU A 1 930 ? -31.264 -27.058 512.662 1.00 60.82 944 LEU A O 1
ATOM 6239 N N . HIS A 1 931 ? -29.699 -26.858 511.104 1.00 61.26 945 HIS A N 1
ATOM 6240 C CA . HIS A 1 931 ? -29.765 -28.271 510.753 1.00 62.22 945 HIS A CA 1
ATOM 6241 C C . HIS A 1 931 ? -28.915 -29.084 511.752 1.00 59.92 945 HIS A C 1
ATOM 6242 O O . HIS A 1 931 ? -27.750 -29.414 511.502 1.00 55.87 945 HIS A O 1
ATOM 6249 N N . MET A 1 932 ? -29.537 -29.410 512.878 1.00 57.66 946 MET A N 1
ATOM 6250 C CA . MET A 1 932 ? -28.909 -30.183 513.943 1.00 56.45 946 MET A CA 1
ATOM 6251 C C . MET A 1 932 ? -28.576 -31.611 513.522 1.00 54.78 946 MET A C 1
ATOM 6252 O O . MET A 1 932 ? -27.830 -32.288 514.211 1.00 51.11 946 MET A O 1
ATOM 6257 N N . GLY A 1 933 A -29.203 -32.083 512.447 1.00 54.80 947 GLY A N 1
ATOM 6258 C CA . GLY A 1 933 A -28.814 -33.324 511.807 1.00 54.37 947 GLY A CA 1
ATOM 6259 C C . GLY A 1 933 A -29.786 -34.464 511.995 1.00 53.65 947 GLY A C 1
ATOM 6260 O O . GLY A 1 933 A -30.526 -34.512 512.955 1.00 54.95 947 GLY A O 1
ATOM 6261 N N . LYS A 1 934 ? -29.732 -35.418 511.081 1.00 56.96 948 LYS A N 1
ATOM 6262 C CA . LYS A 1 934 ? -30.614 -36.591 511.066 1.00 60.60 948 LYS A CA 1
ATOM 6263 C C . LYS A 1 934 ? -30.291 -37.615 512.163 1.00 61.03 948 LYS A C 1
ATOM 6264 O O . LYS A 1 934 ? -31.002 -38.606 512.329 1.00 60.25 948 LYS A O 1
ATOM 6270 N N . ALA A 1 935 ? -29.203 -37.389 512.893 1.00 61.40 949 ALA A N 1
ATOM 6271 C CA . ALA A 1 935 ? -28.946 -38.092 514.145 1.00 60.38 949 ALA A CA 1
ATOM 6272 C C . ALA A 1 935 ? -29.731 -37.508 515.317 1.00 58.49 949 ALA A C 1
ATOM 6273 O O . ALA A 1 935 ? -29.701 -38.071 516.392 1.00 57.75 949 ALA A O 1
ATOM 6275 N N . HIS A 1 936 ? -30.436 -36.397 515.108 1.00 58.24 950 HIS A N 1
ATOM 6276 C CA . HIS A 1 936 ? -31.223 -35.766 516.163 1.00 58.91 950 HIS A CA 1
ATOM 6277 C C . HIS A 1 936 ? -32.651 -35.454 515.738 1.00 60.45 950 HIS A C 1
ATOM 6278 O O . HIS A 1 936 ? -33.121 -34.337 515.952 1.00 59.38 950 HIS A O 1
ATOM 6285 N N . LYS A 1 937 ? -33.336 -36.450 515.166 1.00 61.16 951 LYS A N 1
ATOM 6286 C CA . LYS A 1 937 ? -34.726 -36.279 514.761 1.00 62.05 951 LYS A CA 1
ATOM 6287 C C . LYS A 1 937 ? -35.594 -36.186 515.996 1.00 63.08 951 LYS A C 1
ATOM 6288 O O . LYS A 1 937 ? -35.383 -36.911 516.974 1.00 61.75 951 LYS A O 1
ATOM 6294 N N . ASN A 1 938 ? -36.560 -35.261 515.947 1.00 65.68 952 ASN A N 1
ATOM 6295 C CA . ASN A 1 938 ? -37.623 -35.131 516.971 1.00 65.03 952 ASN A CA 1
ATOM 6296 C C . ASN A 1 938 ? -37.151 -34.826 518.406 1.00 64.96 952 ASN A C 1
ATOM 6297 O O . ASN A 1 938 ? -37.925 -34.845 519.343 1.00 69.50 952 ASN A O 1
ATOM 6302 N N . GLN A 1 939 ? -35.884 -34.473 518.543 1.00 64.92 953 GLN A N 1
ATOM 6303 C CA . GLN A 1 939 ? -35.267 -34.244 519.836 1.00 64.30 953 GLN A CA 1
ATOM 6304 C C . GLN A 1 939 ? -35.594 -32.856 520.402 1.00 64.55 953 GLN A C 1
ATOM 6305 O O . GLN A 1 939 ? -35.770 -31.897 519.660 1.00 65.96 953 GLN A O 1
ATOM 6311 N N . LEU A 1 940 ? -35.647 -32.760 521.724 1.00 64.34 954 LEU A N 1
ATOM 6312 C CA . LEU A 1 940 ? -35.863 -31.491 522.397 1.00 61.58 954 LEU A CA 1
ATOM 6313 C C . LEU A 1 940 ? -34.534 -30.836 522.647 1.00 60.92 954 LEU A C 1
ATOM 6314 O O . LEU A 1 940 ? -33.598 -31.478 523.158 1.00 58.05 954 LEU A O 1
ATOM 6319 N N . TYR A 1 941 ? -34.448 -29.562 522.276 1.00 60.03 955 TYR A N 1
ATOM 6320 C CA . TYR A 1 941 ? -33.254 -28.753 522.501 1.00 60.00 955 TYR A CA 1
ATOM 6321 C C . TYR A 1 941 ? -33.599 -27.554 523.410 1.00 61.10 955 TYR A C 1
ATOM 6322 O O . TYR A 1 941 ? -34.723 -27.078 523.411 1.00 64.54 955 TYR A O 1
ATOM 6331 N N . ARG A 1 942 ? -32.624 -27.107 524.201 1.00 59.10 956 ARG A N 1
ATOM 6332 C CA . ARG A 1 942 ? -32.784 -25.932 525.058 1.00 58.49 956 ARG A CA 1
ATOM 6333 C C . ARG A 1 942 ? -31.654 -24.937 524.877 1.00 57.07 956 ARG A C 1
ATOM 6334 O O . ARG A 1 942 ? -30.527 -25.314 524.583 1.00 54.43 956 ARG A O 1
ATOM 6342 N N . ALA A 1 943 ? -31.970 -23.662 525.051 1.00 56.94 957 ALA A N 1
ATOM 6343 C CA . ALA A 1 943 ? -30.996 -22.595 524.888 1.00 55.45 957 ALA A CA 1
ATOM 6344 C C . ALA A 1 943 ? -29.936 -22.611 525.974 1.00 52.95 957 ALA A C 1
ATOM 6345 O O . ALA A 1 943 ? -30.238 -22.835 527.123 1.00 50.00 957 ALA A O 1
ATOM 6347 N N . LEU A 1 944 ? -28.694 -22.402 525.565 1.00 52.94 958 LEU A N 1
ATOM 6348 C CA . LEU A 1 944 ? -27.594 -22.158 526.479 1.00 53.82 958 LEU A CA 1
ATOM 6349 C C . LEU A 1 944 ? -27.389 -20.646 526.680 1.00 54.20 958 LEU A C 1
ATOM 6350 O O . LEU A 1 944 ? -27.090 -20.179 527.784 1.00 54.42 958 LEU A O 1
ATOM 6355 N N . VAL A 1 945 ? -27.599 -19.897 525.606 1.00 54.96 959 VAL A N 1
ATOM 6356 C CA . VAL A 1 945 ? -27.267 -18.490 525.531 1.00 56.02 959 VAL A CA 1
ATOM 6357 C C . VAL A 1 945 ? -28.193 -17.835 524.499 1.00 55.34 959 VAL A C 1
ATOM 6358 O O . VAL A 1 945 ? -28.283 -18.313 523.362 1.00 53.42 959 VAL A O 1
ATOM 6362 N N . LEU A 1 946 ? -28.894 -16.764 524.903 1.00 57.06 960 LEU A N 1
ATOM 6363 C CA . LEU A 1 946 ? -29.755 -15.966 523.993 1.00 56.47 960 LEU A CA 1
ATOM 6364 C C . LEU A 1 946 ? -29.611 -14.470 524.227 1.00 56.86 960 LEU A C 1
ATOM 6365 O O . LEU A 1 946 ? -29.712 -14.008 525.366 1.00 59.43 960 LEU A O 1
ATOM 6370 N N . SER A 1 947 ? -29.381 -13.721 523.152 1.00 55.89 961 SER A N 1
ATOM 6371 C CA . SER A 1 947 ? -29.206 -12.273 523.245 1.00 57.14 961 SER A CA 1
ATOM 6372 C C . SER A 1 947 ? -30.547 -11.522 523.320 1.00 60.71 961 SER A C 1
ATOM 6373 O O . SER A 1 947 ? -31.565 -12.021 522.878 1.00 60.92 961 SER A O 1
ATOM 6376 N N . ASN A 1 948 ? -30.512 -10.320 523.886 1.00 61.64 962 ASN A N 1
ATOM 6377 C CA . ASN A 1 948 ? -31.677 -9.458 523.976 1.00 65.28 962 ASN A CA 1
ATOM 6378 C C . ASN A 1 948 ? -31.204 -8.009 524.108 1.00 68.70 962 ASN A C 1
ATOM 6379 O O . ASN A 1 948 ? -30.007 -7.744 524.041 1.00 66.66 962 ASN A O 1
ATOM 6384 N N . ASP A 1 949 ? -32.132 -7.079 524.307 1.00 73.46 963 ASP A N 1
ATOM 6385 C CA . ASP A 1 949 ? -31.815 -5.654 524.202 1.00 78.37 963 ASP A CA 1
ATOM 6386 C C . ASP A 1 949 ? -31.017 -5.045 525.366 1.00 76.90 963 ASP A C 1
ATOM 6387 O O . ASP A 1 949 ? -30.486 -3.926 525.239 1.00 73.31 963 ASP A O 1
ATOM 6392 N N . SER A 1 950 ? -30.937 -5.770 526.484 1.00 78.26 964 SER A N 1
ATOM 6393 C CA . SER A 1 950 ? -30.187 -5.321 527.671 1.00 79.60 964 SER A CA 1
ATOM 6394 C C . SER A 1 950 ? -28.927 -6.150 527.967 1.00 80.94 964 SER A C 1
ATOM 6395 O O . SER A 1 950 ? -28.029 -5.686 528.672 1.00 83.82 964 SER A O 1
ATOM 6398 N N . GLY A 1 951 ? -28.866 -7.371 527.445 1.00 80.67 965 GLY A N 1
ATOM 6399 C CA . GLY A 1 951 ? -27.672 -8.208 527.585 1.00 77.66 965 GLY A CA 1
ATOM 6400 C C . GLY A 1 951 ? -27.753 -9.513 526.803 1.00 76.02 965 GLY A C 1
ATOM 6401 O O . GLY A 1 951 ? -28.374 -9.584 525.732 1.00 79.30 965 GLY A O 1
ATOM 6402 N N . ILE A 1 952 ? -27.109 -10.544 527.343 1.00 70.30 966 ILE A N 1
ATOM 6403 C CA . ILE A 1 952 ? -27.225 -11.909 526.839 1.00 66.95 966 ILE A CA 1
ATOM 6404 C C . ILE A 1 952 ? -27.540 -12.777 528.041 1.00 62.56 966 ILE A C 1
ATOM 6405 O O . ILE A 1 952 ? -26.772 -12.802 528.985 1.00 57.39 966 ILE A O 1
ATOM 6410 N N . ASP A 1 953 ? -28.678 -13.464 528.006 1.00 64.96 967 ASP A N 1
ATOM 6411 C CA . ASP A 1 953 ? -29.052 -14.393 529.063 1.00 65.12 967 ASP A CA 1
ATOM 6412 C C . ASP A 1 953 ? -28.247 -15.673 528.934 1.00 62.18 967 ASP A C 1
ATOM 6413 O O . ASP A 1 953 ? -27.992 -16.144 527.839 1.00 59.33 967 ASP A O 1
ATOM 6418 N N . VAL A 1 954 ? -27.857 -16.223 530.079 1.00 65.65 968 VAL A N 1
ATOM 6419 C CA . VAL A 1 954 ? -27.102 -17.476 530.164 1.00 66.06 968 VAL A CA 1
ATOM 6420 C C . VAL A 1 954 ? -27.911 -18.496 530.979 1.00 66.95 968 VAL A C 1
ATOM 6421 O O . VAL A 1 954 ? -28.363 -18.203 532.088 1.00 67.43 968 VAL A O 1
ATOM 6425 N N . TYR A 1 955 ? -28.077 -19.696 530.435 1.00 66.70 969 TYR A N 1
ATOM 6426 C CA . TYR A 1 955 ? -28.879 -20.735 531.093 1.00 68.50 969 TYR A CA 1
ATOM 6427 C C . TYR A 1 955 ? -27.974 -21.872 531.539 1.00 70.55 969 TYR A C 1
ATOM 6428 O O . TYR A 1 955 ? -27.371 -22.556 530.706 1.00 66.43 969 TYR A O 1
ATOM 6437 N N . ASP A 1 956 ? -27.890 -22.077 532.850 1.00 76.97 970 ASP A N 1
ATOM 6438 C CA . ASP A 1 956 ? -26.882 -22.987 533.433 1.00 82.26 970 ASP A CA 1
ATOM 6439 C C . ASP A 1 956 ? -27.279 -24.454 533.357 1.00 80.21 970 ASP A C 1
ATOM 6440 O O . ASP A 1 956 ? -26.407 -25.327 533.380 1.00 82.38 970 ASP A O 1
ATOM 6445 N N . SER A 1 957 ? -28.583 -24.719 533.261 1.00 74.84 971 SER A N 1
ATOM 6446 C CA . SER A 1 957 ? -29.091 -26.089 533.171 1.00 71.37 971 SER A CA 1
ATOM 6447 C C . SER A 1 957 ? -30.426 -26.165 532.402 1.00 73.23 971 SER A C 1
ATOM 6448 O O . SER A 1 957 ? -31.025 -25.137 532.098 1.00 76.52 971 SER A O 1
ATOM 6451 N N . ASP A 1 958 ? -30.902 -27.376 532.115 1.00 69.79 972 ASP A N 1
ATOM 6452 C CA . ASP A 1 958 ? -32.067 -27.570 531.252 1.00 69.00 972 ASP A CA 1
ATOM 6453 C C . ASP A 1 958 ? -33.355 -26.959 531.815 1.00 75.51 972 ASP A C 1
ATOM 6454 O O . ASP A 1 958 ? -34.187 -26.442 531.058 1.00 82.47 972 ASP A O 1
ATOM 6459 N N . ASP A 1 959 ? -33.547 -27.054 533.129 1.00 82.97 973 ASP A N 1
ATOM 6460 C CA . ASP A 1 959 ? -34.811 -26.609 533.768 1.00 83.79 973 ASP A CA 1
ATOM 6461 C C . ASP A 1 959 ? -35.056 -25.108 533.642 1.00 81.86 973 ASP A C 1
ATOM 6462 O O . ASP A 1 959 ? -36.189 -24.673 533.492 1.00 81.44 973 ASP A O 1
ATOM 6467 N N . LYS A 1 960 ? -33.981 -24.326 533.690 1.00 82.24 974 LYS A N 1
ATOM 6468 C CA . LYS A 1 960 ? -34.106 -22.865 533.691 1.00 82.67 974 LYS A CA 1
ATOM 6469 C C . LYS A 1 960 ? -34.272 -22.256 532.294 1.00 75.50 974 LYS A C 1
ATOM 6470 O O . LYS A 1 960 ? -34.524 -21.057 532.160 1.00 75.32 974 LYS A O 1
ATOM 6476 N N . ALA A 1 961 ? -34.125 -23.071 531.252 1.00 70.24 975 ALA A N 1
ATOM 6477 C CA . ALA A 1 961 ? -34.080 -22.568 529.873 1.00 67.06 975 ALA A CA 1
ATOM 6478 C C . ALA A 1 961 ? -35.302 -22.938 529.040 1.00 66.50 975 ALA A C 1
ATOM 6479 O O . ALA A 1 961 ? -35.927 -23.973 529.272 1.00 70.89 975 ALA A O 1
ATOM 6481 N N . PRO A 1 962 ? -35.616 -22.110 528.029 1.00 62.51 976 PRO A N 1
ATOM 6482 C CA . PRO A 1 962 ? -36.647 -22.424 527.063 1.00 60.51 976 PRO A CA 1
ATOM 6483 C C . PRO A 1 962 ? -36.232 -23.568 526.193 1.00 60.22 976 PRO A C 1
ATOM 6484 O O . PRO A 1 962 ? -35.088 -23.640 525.783 1.00 62.82 976 PRO A O 1
ATOM 6488 N N . THR A 1 963 ? -37.162 -24.469 525.914 1.00 62.08 977 THR A N 1
ATOM 6489 C CA . THR A 1 963 ? -36.908 -25.614 525.064 1.00 62.54 977 THR A CA 1
ATOM 6490 C C . THR A 1 963 ? -37.512 -25.356 523.720 1.00 62.92 977 THR A C 1
ATOM 6491 O O . THR A 1 963 ? -38.392 -24.546 523.570 1.00 62.32 977 THR A O 1
ATOM 6495 N N . LEU A 1 964 ? -37.019 -26.075 522.739 1.00 68.46 978 LEU A N 1
ATOM 6496 C CA . LEU A 1 964 ? -37.573 -26.066 521.419 1.00 68.92 978 LEU A CA 1
ATOM 6497 C C . LEU A 1 964 ? -37.261 -27.443 520.862 1.00 68.80 978 LEU A C 1
ATOM 6498 O O . LEU A 1 964 ? -36.172 -27.993 521.110 1.00 71.56 978 LEU A O 1
ATOM 6503 N N . ARG A 1 965 ? -38.214 -28.029 520.141 1.00 68.05 979 ARG A N 1
ATOM 6504 C CA . ARG A 1 965 ? -38.058 -29.390 519.641 1.00 67.52 979 ARG A CA 1
ATOM 6505 C C . ARG A 1 965 ? -37.793 -29.397 518.139 1.00 69.03 979 ARG A C 1
ATOM 6506 O O . ARG A 1 965 ? -38.423 -28.655 517.393 1.00 70.75 979 ARG A O 1
ATOM 6514 N N . THR A 1 966 ? -36.871 -30.259 517.713 1.00 67.19 980 THR A N 1
ATOM 6515 C CA . THR A 1 966 ? -36.517 -30.422 516.303 1.00 67.82 980 THR A CA 1
ATOM 6516 C C . THR A 1 966 ? -37.577 -31.260 515.590 1.00 70.15 980 THR A C 1
ATOM 6517 O O . THR A 1 966 ? -38.268 -32.054 516.229 1.00 66.76 980 THR A O 1
ATOM 6521 N N . ASN A 1 967 ? -37.682 -31.101 514.273 1.00 71.58 981 ASN A N 1
ATOM 6522 C CA . ASN A 1 967 ? -38.644 -31.867 513.480 1.00 73.76 981 ASN A CA 1
ATOM 6523 C C . ASN A 1 967 ? -38.146 -33.263 513.066 1.00 73.00 981 ASN A C 1
ATOM 6524 O O . ASN A 1 967 ? -37.157 -33.765 513.604 1.00 73.60 981 ASN A O 1
ATOM 6529 N N . ASP A 1 968 ? -38.853 -33.895 512.130 1.00 77.56 982 ASP A N 1
ATOM 6530 C CA . ASP A 1 968 ? -38.505 -35.239 511.653 1.00 79.34 982 ASP A CA 1
ATOM 6531 C C . ASP A 1 968 ? -37.129 -35.245 510.994 1.00 76.17 982 ASP A C 1
ATOM 6532 O O . ASP A 1 968 ? -36.331 -36.152 511.228 1.00 74.62 982 ASP A O 1
ATOM 6537 N N . ASN A 1 969 ? -36.831 -34.226 510.201 1.00 73.26 983 ASN A N 1
ATOM 6538 C CA . ASN A 1 969 ? -35.522 -34.136 509.579 1.00 72.35 983 ASN A CA 1
ATOM 6539 C C . ASN A 1 969 ? -34.433 -33.640 510.495 1.00 67.60 983 ASN A C 1
ATOM 6540 O O . ASN A 1 969 ? -33.298 -33.663 510.099 1.00 66.97 983 ASN A O 1
ATOM 6545 N N . GLY A 1 970 ? -34.763 -33.138 511.677 1.00 66.86 984 GLY A N 1
ATOM 6546 C CA . GLY A 1 970 ? -33.742 -32.727 512.635 1.00 63.82 984 GLY A CA 1
ATOM 6547 C C . GLY A 1 970 ? -33.442 -31.242 512.610 1.00 65.11 984 GLY A C 1
ATOM 6548 O O . GLY A 1 970 ? -32.396 -30.823 513.062 1.00 59.62 984 GLY A O 1
ATOM 6549 N N . ASP A 1 971 ? -34.342 -30.432 512.062 1.00 69.83 985 ASP A N 1
ATOM 6550 C CA . ASP A 1 971 ? -34.118 -28.991 512.002 1.00 73.62 985 ASP A CA 1
ATOM 6551 C C . ASP A 1 971 ? -34.874 -28.259 513.113 1.00 73.55 985 ASP A C 1
ATOM 6552 O O . ASP A 1 971 ? -36.043 -28.543 513.384 1.00 72.97 985 ASP A O 1
ATOM 6557 N N . LEU A 1 972 ? -34.186 -27.302 513.732 1.00 71.81 986 LEU A N 1
ATOM 6558 C CA . LEU A 1 972 ? -34.816 -26.374 514.661 1.00 74.10 986 LEU A CA 1
ATOM 6559 C C . LEU A 1 972 ? -35.244 -25.171 513.851 1.00 76.49 986 LEU A C 1
ATOM 6560 O O . LEU A 1 972 ? -34.380 -24.470 513.319 1.00 76.57 986 LEU A O 1
ATOM 6565 N N . ILE A 1 973 ? -36.553 -24.912 513.753 1.00 74.11 987 ILE A N 1
ATOM 6566 C CA . ILE A 1 973 ? -37.030 -23.791 512.931 1.00 71.63 987 ILE A CA 1
ATOM 6567 C C . ILE A 1 973 ? -37.280 -22.554 513.805 1.00 70.51 987 ILE A C 1
ATOM 6568 O O . ILE A 1 973 ? -37.867 -22.648 514.878 1.00 67.50 987 ILE A O 1
ATOM 6573 N N . PHE A 1 974 ? -36.832 -21.396 513.332 1.00 71.99 988 PHE A N 1
ATOM 6574 C CA . PHE A 1 974 ? -36.996 -20.145 514.061 1.00 75.39 988 PHE A CA 1
ATOM 6575 C C . PHE A 1 974 ? -37.690 -19.113 513.182 1.00 77.86 988 PHE A C 1
ATOM 6576 O O . PHE A 1 974 ? -37.462 -19.064 511.973 1.00 78.92 988 PHE A O 1
ATOM 6584 N N . HIS A 1 975 ? -38.520 -18.286 513.810 1.00 81.86 989 HIS A N 1
ATOM 6585 C CA . HIS A 1 975 ? -39.312 -17.270 513.112 1.00 89.21 989 HIS A CA 1
ATOM 6586 C C . HIS A 1 975 ? -38.979 -15.891 513.674 1.00 85.88 989 HIS A C 1
ATOM 6587 O O . HIS A 1 975 ? -38.256 -15.781 514.673 1.00 80.30 989 HIS A O 1
ATOM 6594 N N . LYS A 1 976 ? -39.551 -14.851 513.068 1.00 84.77 990 LYS A N 1
ATOM 6595 C CA . LYS A 1 976 ? -39.413 -13.488 513.581 1.00 86.71 990 LYS A CA 1
ATOM 6596 C C . LYS A 1 976 ? -39.852 -13.444 515.042 1.00 85.01 990 LYS A C 1
ATOM 6597 O O . LYS A 1 976 ? -39.174 -12.883 515.889 1.00 82.83 990 LYS A O 1
ATOM 6603 N N . THR A 1 977 ? -40.998 -14.042 515.319 1.00 87.12 991 THR A N 1
ATOM 6604 C CA . THR A 1 977 ? -41.522 -14.109 516.669 1.00 87.60 991 THR A CA 1
ATOM 6605 C C . THR A 1 977 ? -41.599 -15.582 517.053 1.00 85.27 991 THR A C 1
ATOM 6606 O O . THR A 1 977 ? -41.983 -16.426 516.238 1.00 91.80 991 THR A O 1
ATOM 6610 N N . ASN A 1 978 ? -41.197 -15.902 518.275 1.00 81.98 992 ASN A N 1
ATOM 6611 C CA . ASN A 1 978 ? -41.208 -17.287 518.740 1.00 81.10 992 ASN A CA 1
ATOM 6612 C C . ASN A 1 978 ? -41.887 -17.401 520.092 1.00 79.29 992 ASN A C 1
ATOM 6613 O O . ASN A 1 978 ? -41.741 -16.520 520.950 1.00 79.00 992 ASN A O 1
ATOM 6618 N N . THR A 1 979 ? -42.620 -18.493 520.273 1.00 78.63 993 THR A N 1
ATOM 6619 C CA . THR A 1 979 ? -43.201 -18.809 521.558 1.00 84.11 993 THR A CA 1
ATOM 6620 C C . THR A 1 979 ? -42.608 -20.155 522.028 1.00 82.99 993 THR A C 1
ATOM 6621 O O . THR A 1 979 ? -42.969 -21.220 521.531 1.00 85.19 993 THR A O 1
ATOM 6625 N N . PHE A 1 980 ? -41.655 -20.078 522.957 1.00 80.51 994 PHE A N 1
ATOM 6626 C CA . PHE A 1 980 ? -40.949 -21.258 523.458 1.00 79.65 994 PHE A CA 1
ATOM 6627 C C . PHE A 1 980 ? -41.565 -21.664 524.764 1.00 79.35 994 PHE A C 1
ATOM 6628 O O . PHE A 1 980 ? -42.056 -20.803 525.518 1.00 86.76 994 PHE A O 1
ATOM 6636 N N . VAL A 1 981 ? -41.517 -22.953 525.062 1.00 75.54 995 VAL A N 1
ATOM 6637 C CA . VAL A 1 981 ? -42.008 -23.408 526.343 1.00 80.68 995 VAL A CA 1
ATOM 6638 C C . VAL A 1 981 ? -40.852 -23.985 527.143 1.00 78.65 995 VAL A C 1
ATOM 6639 O O . VAL A 1 981 ? -40.057 -24.737 526.622 1.00 72.15 995 VAL A O 1
ATOM 6643 N N . LYS A 1 982 ? -40.763 -23.611 528.412 1.00 79.88 996 LYS A N 1
ATOM 6644 C CA . LYS A 1 982 ? -39.882 -24.272 529.355 1.00 81.53 996 LYS A CA 1
ATOM 6645 C C . LYS A 1 982 ? -40.335 -25.704 529.582 1.00 84.32 996 LYS A C 1
ATOM 6646 O O . LYS A 1 982 ? -41.509 -26.011 529.439 1.00 85.10 996 LYS A O 1
ATOM 6652 N N . GLN A 1 983 ? -39.409 -26.587 529.936 1.00 89.89 997 GLN A N 1
ATOM 6653 C CA . GLN A 1 983 ? -39.750 -28.002 530.059 1.00 94.73 997 GLN A CA 1
ATOM 6654 C C . GLN A 1 983 ? -40.825 -28.253 531.122 1.00 99.43 997 GLN A C 1
ATOM 6655 O O . GLN A 1 983 ? -41.734 -29.063 530.919 1.00 105.40 997 GLN A O 1
ATOM 6661 N N . ASP A 1 984 ? -40.741 -27.546 532.238 1.00 98.55 998 ASP A N 1
ATOM 6662 C CA . ASP A 1 984 ? -41.853 -27.568 533.184 1.00 100.08 998 ASP A CA 1
ATOM 6663 C C . ASP A 1 984 ? -42.477 -26.207 533.481 1.00 97.14 998 ASP A C 1
ATOM 6664 O O . ASP A 1 984 ? -43.697 -26.069 533.360 1.00 92.06 998 ASP A O 1
ATOM 6669 N N . GLY A 1 985 ? -41.627 -25.220 533.790 1.00 93.46 999 GLY A N 1
ATOM 6670 C CA . GLY A 1 985 ? -41.990 -23.898 534.290 1.00 95.80 999 GLY A CA 1
ATOM 6671 C C . GLY A 1 985 ? -43.063 -23.045 533.618 1.00 107.46 999 GLY A C 1
ATOM 6672 O O . GLY A 1 985 ? -44.064 -22.702 534.263 1.00 135.45 999 GLY A O 1
ATOM 6673 N N . THR A 1 986 ? -42.869 -22.679 532.349 1.00 100.87 1000 THR A N 1
ATOM 6674 C CA . THR A 1 986 ? -43.729 -21.703 531.673 1.00 100.03 1000 THR A CA 1
ATOM 6675 C C . THR A 1 986 ? -43.528 -21.566 530.161 1.00 100.21 1000 THR A C 1
ATOM 6676 O O . THR A 1 986 ? -42.637 -22.188 529.572 1.00 108.64 1000 THR A O 1
ATOM 6680 N N . ILE A 1 987 ? -44.326 -20.674 529.574 1.00 97.90 1001 ILE A N 1
ATOM 6681 C CA . ILE A 1 987 ? -44.199 -20.227 528.180 1.00 91.30 1001 ILE A CA 1
ATOM 6682 C C . ILE A 1 987 ? -43.345 -18.952 528.106 1.00 90.30 1001 ILE A C 1
ATOM 6683 O O . ILE A 1 987 ? -43.542 -18.022 528.879 1.00 89.13 1001 ILE A O 1
ATOM 6688 N N . ILE A 1 988 ? -42.423 -18.909 527.147 1.00 90.40 1002 ILE A N 1
ATOM 6689 C CA . ILE A 1 988 ? -41.505 -17.771 526.960 1.00 86.44 1002 ILE A CA 1
ATOM 6690 C C . ILE A 1 988 ? -41.640 -17.147 525.557 1.00 85.11 1002 ILE A C 1
ATOM 6691 O O . ILE A 1 988 ? -41.738 -17.880 524.552 1.00 82.30 1002 ILE A O 1
ATOM 6696 N N . ASN A 1 989 ? -41.587 -15.812 525.480 1.00 81.33 1003 ASN A N 1
ATOM 6697 C CA . ASN A 1 989 ? -41.649 -15.109 524.200 1.00 80.85 1003 ASN A CA 1
ATOM 6698 C C . ASN A 1 989 ? -40.309 -14.519 523.821 1.00 82.53 1003 ASN A C 1
ATOM 6699 O O . ASN A 1 989 ? -39.700 -13.822 524.624 1.00 88.12 1003 ASN A O 1
ATOM 6704 N N . TYR A 1 990 ? -39.884 -14.718 522.572 1.00 83.61 1004 TYR A N 1
ATOM 6705 C CA . TYR A 1 990 ? -38.538 -14.298 522.130 1.00 79.70 1004 TYR A CA 1
ATOM 6706 C C . TYR A 1 990 ? -38.501 -13.941 520.641 1.00 78.18 1004 TYR A C 1
ATOM 6707 O O . TYR A 1 990 ? -38.886 -14.739 519.785 1.00 77.93 1004 TYR A O 1
ATOM 6716 N N . GLU A 1 991 ? -38.002 -12.749 520.339 1.00 77.05 1005 GLU A N 1
ATOM 6717 C CA . GLU A 1 991 ? -37.900 -12.286 518.960 1.00 81.32 1005 GLU A CA 1
ATOM 6718 C C . GLU A 1 991 ? -36.479 -12.494 518.406 1.00 79.08 1005 GLU A C 1
ATOM 6719 O O . GLU A 1 991 ? -35.504 -12.181 519.085 1.00 74.32 1005 GLU A O 1
ATOM 6725 N N . MET A 1 992 ? -36.370 -13.020 517.180 1.00 81.06 1006 MET A N 1
ATOM 6726 C CA . MET A 1 992 ? -35.104 -13.006 516.420 1.00 82.54 1006 MET A CA 1
ATOM 6727 C C . MET A 1 992 ? -34.814 -11.570 515.974 1.00 81.20 1006 MET A C 1
ATOM 6728 O O . MET A 1 992 ? -35.213 -11.120 514.893 1.00 83.03 1006 MET A O 1
ATOM 6733 N N . LYS A 1 993 ? -34.102 -10.874 516.846 1.00 80.12 1007 LYS A N 1
ATOM 6734 C CA . LYS A 1 993 ? -33.948 -9.435 516.814 1.00 81.31 1007 LYS A CA 1
ATOM 6735 C C . LYS A 1 993 ? -32.474 -9.141 517.058 1.00 78.53 1007 LYS A C 1
ATOM 6736 O O . LYS A 1 993 ? -31.893 -9.614 518.042 1.00 80.57 1007 LYS A O 1
ATOM 6742 N N . GLY A 1 994 ? -31.858 -8.372 516.172 1.00 74.54 1008 GLY A N 1
ATOM 6743 C CA . GLY A 1 994 ? -30.543 -7.811 516.458 1.00 70.51 1008 GLY A CA 1
ATOM 6744 C C . GLY A 1 994 ? -30.664 -6.860 517.642 1.00 68.43 1008 GLY A C 1
ATOM 6745 O O . GLY A 1 994 ? -31.656 -6.146 517.778 1.00 69.80 1008 GLY A O 1
ATOM 6746 N N . SER A 1 995 ? -29.667 -6.864 518.515 1.00 67.65 1009 SER A N 1
ATOM 6747 C CA . SER A 1 995 ? -29.676 -6.023 519.712 1.00 70.49 1009 SER A CA 1
ATOM 6748 C C . SER A 1 995 ? -28.405 -5.173 519.785 1.00 69.53 1009 SER A C 1
ATOM 6749 O O . SER A 1 995 ? -27.417 -5.451 519.093 1.00 68.78 1009 SER A O 1
ATOM 6752 N N . LEU A 1 996 ? -28.429 -4.148 520.635 1.00 69.31 1010 LEU A N 1
ATOM 6753 C CA . LEU A 1 996 ? -27.260 -3.309 520.859 1.00 70.43 1010 LEU A CA 1
ATOM 6754 C C . LEU A 1 996 ? -27.117 -3.034 522.346 1.00 68.38 1010 LEU A C 1
ATOM 6755 O O . LEU A 1 996 ? -27.977 -2.407 522.934 1.00 74.58 1010 LEU A O 1
ATOM 6760 N N . ASN A 1 997 ? -26.032 -3.526 522.940 1.00 68.84 1011 ASN A N 1
ATOM 6761 C CA . ASN A 1 997 ? -25.689 -3.272 524.350 1.00 69.19 1011 ASN A CA 1
ATOM 6762 C C . ASN A 1 997 ? -24.200 -3.592 524.581 1.00 65.21 1011 ASN A C 1
ATOM 6763 O O . ASN A 1 997 ? -23.502 -3.925 523.634 1.00 63.06 1011 ASN A O 1
ATOM 6768 N N . ALA A 1 998 ? -23.720 -3.486 525.819 1.00 65.06 1012 ALA A N 1
ATOM 6769 C CA . ALA A 1 998 ? -22.312 -3.736 526.119 1.00 66.75 1012 ALA A CA 1
ATOM 6770 C C . ALA A 1 998 ? -21.811 -5.127 525.677 1.00 70.95 1012 ALA A C 1
ATOM 6771 O O . ALA A 1 998 ? -20.657 -5.267 525.270 1.00 76.14 1012 ALA A O 1
ATOM 6773 N N . LEU A 1 999 ? -22.666 -6.143 525.754 1.00 70.54 1013 LEU A N 1
ATOM 6774 C CA . LEU A 1 999 ? -22.259 -7.529 525.455 1.00 65.95 1013 LEU A CA 1
ATOM 6775 C C . LEU A 1 999 ? -22.396 -7.926 523.966 1.00 66.00 1013 LEU A C 1
ATOM 6776 O O . LEU A 1 999 ? -21.750 -8.886 523.520 1.00 66.38 1013 LEU A O 1
ATOM 6781 N N . ILE A 1 1000 ? -23.220 -7.214 523.192 1.00 62.66 1014 ILE A N 1
ATOM 6782 C CA . ILE A 1 1000 ? -23.408 -7.575 521.784 1.00 60.75 1014 ILE A CA 1
ATOM 6783 C C . ILE A 1 1000 ? -23.828 -6.402 520.887 1.00 62.04 1014 ILE A C 1
ATOM 6784 O O . ILE A 1 1000 ? -24.490 -5.465 521.325 1.00 68.13 1014 ILE A O 1
ATOM 6789 N N . SER A 1 1001 ? -23.410 -6.485 519.628 1.00 60.62 1015 SER A N 1
ATOM 6790 C CA . SER A 1 1001 ? -23.898 -5.655 518.541 1.00 62.12 1015 SER A CA 1
ATOM 6791 C C . SER A 1 1001 ? -24.222 -6.605 517.397 1.00 60.30 1015 SER A C 1
ATOM 6792 O O . SER A 1 1001 ? -23.436 -6.762 516.459 1.00 60.69 1015 SER A O 1
ATOM 6795 N N . GLY A 1 1002 ? -25.394 -7.225 517.488 1.00 59.04 1016 GLY A N 1
ATOM 6796 C CA . GLY A 1 1002 ? -25.846 -8.226 516.522 1.00 59.45 1016 GLY A CA 1
ATOM 6797 C C . GLY A 1 1002 ? -26.741 -9.248 517.194 1.00 59.40 1016 GLY A C 1
ATOM 6798 O O . GLY A 1 1002 ? -27.461 -8.921 518.143 1.00 60.65 1016 GLY A O 1
ATOM 6799 N N . TYR A 1 1003 A -26.700 -10.486 516.710 1.00 59.60 1017 TYR A N 1
ATOM 6800 C CA . TYR A 1 1003 A -27.478 -11.580 517.321 1.00 61.73 1017 TYR A CA 1
ATOM 6801 C C . TYR A 1 1003 A -26.579 -12.718 517.788 1.00 59.48 1017 TYR A C 1
ATOM 6802 O O . TYR A 1 1003 A -25.547 -12.963 517.174 1.00 60.99 1017 TYR A O 1
ATOM 6811 N N . LEU A 1 1004 ? -26.972 -13.386 518.878 1.00 58.17 1018 LEU A N 1
ATOM 6812 C CA . LEU A 1 1004 ? -26.327 -14.627 519.330 1.00 56.74 1018 LEU A CA 1
ATOM 6813 C C . LEU A 1 1004 ? -27.334 -15.565 519.980 1.00 59.10 1018 LEU A C 1
ATOM 6814 O O . LEU A 1 1004 ? -27.963 -15.224 520.992 1.00 63.65 1018 LEU A O 1
ATOM 6819 N N . GLY A 1 1005 ? -27.484 -16.754 519.402 1.00 57.55 1019 GLY A N 1
ATOM 6820 C CA . GLY A 1 1005 ? -28.283 -17.831 520.011 1.00 55.15 1019 GLY A CA 1
ATOM 6821 C C . GLY A 1 1005 ? -27.513 -19.148 519.980 1.00 53.93 1019 GLY A C 1
ATOM 6822 O O . GLY A 1 1005 ? -26.987 -19.541 518.936 1.00 55.32 1019 GLY A O 1
ATOM 6823 N N . VAL A 1 1006 ? -27.424 -19.816 521.124 1.00 51.50 1020 VAL A N 1
ATOM 6824 C CA . VAL A 1 1006 ? -26.798 -21.115 521.201 1.00 49.39 1020 VAL A CA 1
ATOM 6825 C C . VAL A 1 1006 ? -27.762 -22.105 521.836 1.00 49.94 1020 VAL A C 1
ATOM 6826 O O . VAL A 1 1006 ? -28.366 -21.818 522.871 1.00 49.57 1020 VAL A O 1
ATOM 6830 N N . TRP A 1 1007 ? -27.882 -23.283 521.217 1.00 49.74 1021 TRP A N 1
ATOM 6831 C CA . TRP A 1 1007 ? -28.825 -24.294 521.646 1.00 49.17 1021 TRP A CA 1
ATOM 6832 C C . TRP A 1 1007 ? -28.127 -25.641 521.844 1.00 50.72 1021 TRP A C 1
ATOM 6833 O O . TRP A 1 1007 ? -27.237 -26.044 521.068 1.00 52.31 1021 TRP A O 1
ATOM 6844 N N . VAL A 1 1008 ? -28.541 -26.345 522.886 1.00 49.60 1022 VAL A N 1
ATOM 6845 C CA . VAL A 1 1008 ? -27.969 -27.629 523.217 1.00 49.85 1022 VAL A CA 1
ATOM 6846 C C . VAL A 1 1008 ? -29.095 -28.632 523.459 1.00 51.70 1022 VAL A C 1
ATOM 6847 O O . VAL A 1 1008 ? -30.200 -28.243 523.827 1.00 50.92 1022 VAL A O 1
ATOM 6851 N N . PRO A 1 1009 ? -28.810 -29.929 523.279 1.00 53.88 1023 PRO A N 1
ATOM 6852 C CA . PRO A 1 1009 ? -29.828 -30.912 523.570 1.00 56.24 1023 PRO A CA 1
ATOM 6853 C C . PRO A 1 1009 ? -30.114 -31.039 525.056 1.00 58.20 1023 PRO A C 1
ATOM 6854 O O . PRO A 1 1009 ? -29.168 -31.075 525.850 1.00 60.16 1023 PRO A O 1
ATOM 6858 N N . VAL A 1 1010 ? -31.403 -31.135 525.415 1.00 58.04 1024 VAL A N 1
ATOM 6859 C CA . VAL A 1 1010 ? -31.790 -31.406 526.785 1.00 57.28 1024 VAL A CA 1
ATOM 6860 C C . VAL A 1 1010 ? -31.466 -32.836 527.110 1.00 56.64 1024 VAL A C 1
ATOM 6861 O O . VAL A 1 1010 ? -31.395 -33.665 526.217 1.00 53.09 1024 VAL A O 1
ATOM 6865 N N . GLY A 1 1011 ? -31.307 -33.108 528.403 1.00 60.11 1025 GLY A N 1
ATOM 6866 C CA . GLY A 1 1011 ? -31.037 -34.451 528.905 1.00 63.07 1025 GLY A CA 1
ATOM 6867 C C . GLY A 1 1011 ? -29.567 -34.780 529.045 1.00 65.57 1025 GLY A C 1
ATOM 6868 O O . GLY A 1 1011 ? -29.203 -35.946 529.183 1.00 61.91 1025 GLY A O 1
ATOM 6869 N N . ALA A 1 1012 ? -28.715 -33.759 528.995 1.00 71.02 1026 ALA A N 1
ATOM 6870 C CA . ALA A 1 1012 ? -27.282 -33.962 529.156 1.00 74.57 1026 ALA A CA 1
ATOM 6871 C C . ALA A 1 1012 ? -26.935 -34.294 530.605 1.00 68.91 1026 ALA A C 1
ATOM 6872 O O . ALA A 1 1012 ? -27.257 -33.537 531.515 1.00 71.04 1026 ALA A O 1
ATOM 6874 N N . SER A 1 1013 ? -26.271 -35.425 530.801 1.00 63.87 1027 SER A N 1
ATOM 6875 C CA . SER A 1 1013 ? -25.795 -35.841 532.123 1.00 62.70 1027 SER A CA 1
ATOM 6876 C C . SER A 1 1013 ? -24.912 -34.771 532.785 1.00 61.44 1027 SER A C 1
ATOM 6877 O O . SER A 1 1013 ? -24.321 -33.958 532.096 1.00 66.75 1027 SER A O 1
ATOM 6880 N N . ASP A 1 1014 ? -24.809 -34.786 534.110 1.00 62.70 1028 ASP A N 1
ATOM 6881 C CA . ASP A 1 1014 ? -23.992 -33.799 534.844 1.00 62.99 1028 ASP A CA 1
ATOM 6882 C C . ASP A 1 1014 ? -22.491 -33.952 534.634 1.00 60.81 1028 ASP A C 1
ATOM 6883 O O . ASP A 1 1014 ? -21.752 -32.976 534.666 1.00 60.34 1028 ASP A O 1
ATOM 6888 N N . SER A 1 1015 ? -22.056 -35.187 534.432 1.00 59.89 1029 SER A N 1
ATOM 6889 C CA . SER A 1 1015 ? -20.656 -35.491 534.262 1.00 59.24 1029 SER A CA 1
ATOM 6890 C C . SER A 1 1015 ? -20.323 -35.758 532.796 1.00 58.17 1029 SER A C 1
ATOM 6891 O O . SER A 1 1015 ? -19.229 -36.229 532.489 1.00 57.13 1029 SER A O 1
ATOM 6894 N N . GLN A 1 1016 ? -21.243 -35.433 531.887 1.00 58.68 1030 GLN A N 1
ATOM 6895 C CA . GLN A 1 1016 ? -21.061 -35.737 530.468 1.00 57.04 1030 GLN A CA 1
ATOM 6896 C C . GLN A 1 1016 ? -19.829 -35.023 529.972 1.00 55.61 1030 GLN A C 1
ATOM 6897 O O . GLN A 1 1016 ? -19.673 -33.819 530.184 1.00 56.91 1030 GLN A O 1
ATOM 6903 N N . ASP A 1 1017 ? -18.941 -35.797 529.354 1.00 54.84 1031 ASP A N 1
ATOM 6904 C CA . ASP A 1 1017 ? -17.698 -35.311 528.793 1.00 51.87 1031 ASP A CA 1
ATOM 6905 C C . ASP A 1 1017 ? -17.638 -35.808 527.351 1.00 51.00 1031 ASP A C 1
ATOM 6906 O O . ASP A 1 1017 ? -17.603 -37.007 527.119 1.00 52.39 1031 ASP A O 1
ATOM 6911 N N . ALA A 1 1018 ? -17.627 -34.884 526.390 1.00 49.41 1032 ALA A N 1
ATOM 6912 C CA . ALA A 1 1018 ? -17.630 -35.236 524.959 1.00 51.41 1032 ALA A CA 1
ATOM 6913 C C . ALA A 1 1018 ? -16.239 -35.305 524.326 1.00 50.72 1032 ALA A C 1
ATOM 6914 O O . ALA A 1 1018 ? -16.102 -35.563 523.135 1.00 55.10 1032 ALA A O 1
ATOM 6916 N N . ARG A 1 1019 ? -15.221 -35.045 525.132 1.00 49.37 1033 ARG A N 1
ATOM 6917 C CA . ARG A 1 1019 ? -13.831 -34.968 524.688 1.00 47.46 1033 ARG A CA 1
ATOM 6918 C C . ARG A 1 1019 ? -13.255 -36.333 524.328 1.00 45.32 1033 ARG A C 1
ATOM 6919 O O . ARG A 1 1019 ? -13.699 -37.349 524.835 1.00 42.93 1033 ARG A O 1
ATOM 6927 N N . THR A 1 1020 ? -12.256 -36.334 523.457 1.00 46.49 1034 THR A N 1
ATOM 6928 C CA . THR A 1 1020 ? -11.563 -37.545 523.077 1.00 48.39 1034 THR A CA 1
ATOM 6929 C C . THR A 1 1020 ? -10.168 -37.601 523.747 1.00 49.79 1034 THR A C 1
ATOM 6930 O O . THR A 1 1020 ? -9.377 -36.667 523.643 1.00 48.86 1034 THR A O 1
ATOM 6934 N N . VAL A 1 1021 ? -9.880 -38.686 524.460 1.00 48.82 1035 VAL A N 1
ATOM 6935 C CA . VAL A 1 1021 ? -8.546 -38.897 524.997 1.00 48.89 1035 VAL A CA 1
ATOM 6936 C C . VAL A 1 1021 ? -7.579 -39.245 523.855 1.00 48.68 1035 VAL A C 1
ATOM 6937 O O . VAL A 1 1021 ? -7.947 -39.894 522.880 1.00 48.90 1035 VAL A O 1
ATOM 6941 N N . ALA A 1 1022 ? -6.346 -38.770 523.963 1.00 49.50 1036 ALA A N 1
ATOM 6942 C CA . ALA A 1 1022 ? -5.340 -39.014 522.946 1.00 51.41 1036 ALA A CA 1
ATOM 6943 C C . ALA A 1 1022 ? -4.793 -40.433 523.058 1.00 52.02 1036 ALA A C 1
ATOM 6944 O O . ALA A 1 1022 ? -4.525 -40.914 524.158 1.00 52.40 1036 ALA A O 1
ATOM 6946 N N . THR A 1 1023 ? -4.591 -41.074 521.915 1.00 55.16 1037 THR A N 1
ATOM 6947 C CA . THR A 1 1023 ? -4.232 -42.489 521.848 1.00 58.16 1037 THR A CA 1
ATOM 6948 C C . THR A 1 1023 ? -2.720 -42.734 521.845 1.00 60.22 1037 THR A C 1
ATOM 6949 O O . THR A 1 1023 ? -1.963 -42.048 521.150 1.00 58.12 1037 THR A O 1
ATOM 6953 N N . GLU A 1 1024 ? -2.309 -43.758 522.591 1.00 62.38 1038 GLU A N 1
ATOM 6954 C CA . GLU A 1 1024 ? -0.900 -44.083 522.783 1.00 64.82 1038 GLU A CA 1
ATOM 6955 C C . GLU A 1 1024 ? -0.289 -44.820 521.590 1.00 67.26 1038 GLU A C 1
ATOM 6956 O O . GLU A 1 1024 ? 0.918 -45.040 521.540 1.00 65.37 1038 GLU A O 1
ATOM 6962 N N . SER A 1 1025 ? -1.134 -45.225 520.651 1.00 74.76 1039 SER A N 1
ATOM 6963 C CA . SER A 1 1025 ? -0.698 -46.001 519.500 1.00 87.31 1039 SER A CA 1
ATOM 6964 C C . SER A 1 1025 ? -0.044 -45.100 518.482 1.00 87.08 1039 SER A C 1
ATOM 6965 O O . SER A 1 1025 ? -0.356 -43.912 518.397 1.00 89.55 1039 SER A O 1
ATOM 6968 N N . SER A 1 1026 ? 0.842 -45.679 517.683 1.00 96.49 1040 SER A N 1
ATOM 6969 C CA . SER A 1 1026 ? 1.459 -44.963 516.561 1.00 103.54 1040 SER A CA 1
ATOM 6970 C C . SER A 1 1026 ? 0.497 -44.949 515.372 1.00 106.76 1040 SER A C 1
ATOM 6971 O O . SER A 1 1026 ? 0.656 -45.710 514.416 1.00 109.37 1040 SER A O 1
ATOM 6974 N N . SER A 1 1027 ? -0.492 -44.066 515.439 1.00 108.38 1041 SER A N 1
ATOM 6975 C CA . SER A 1 1027 ? -1.501 -43.933 514.386 1.00 112.16 1041 SER A CA 1
ATOM 6976 C C . SER A 1 1027 ? -0.927 -43.569 512.995 1.00 114.84 1041 SER A C 1
ATOM 6977 O O . SER A 1 1027 ? -1.385 -44.084 511.965 1.00 108.24 1041 SER A O 1
ATOM 6980 N N . SER A 1 1028 ? 0.077 -42.690 512.975 1.00 113.38 1042 SER A N 1
ATOM 6981 C CA . SER A 1 1028 ? 0.598 -42.114 511.718 1.00 104.47 1042 SER A CA 1
ATOM 6982 C C . SER A 1 1028 ? 2.086 -42.396 511.456 1.00 100.95 1042 SER A C 1
ATOM 6983 O O . SER A 1 1028 ? 2.919 -42.269 512.357 1.00 99.30 1042 SER A O 1
ATOM 6986 N N . ASN A 1 1029 ? 2.400 -42.738 510.208 1.00 94.11 1043 ASN A N 1
ATOM 6987 C CA . ASN A 1 1029 ? 3.778 -42.878 509.741 1.00 89.38 1043 ASN A CA 1
ATOM 6988 C C . ASN A 1 1029 ? 4.289 -41.598 509.063 1.00 89.77 1043 ASN A C 1
ATOM 6989 O O . ASN A 1 1029 ? 5.410 -41.570 508.524 1.00 84.00 1043 ASN A O 1
ATOM 6994 N N . ASP A 1 1030 ? 3.465 -40.547 509.089 1.00 88.11 1044 ASP A N 1
ATOM 6995 C CA . ASP A 1 1030 ? 3.755 -39.294 508.368 1.00 85.17 1044 ASP A CA 1
ATOM 6996 C C . ASP A 1 1030 ? 4.940 -38.485 508.894 1.00 75.74 1044 ASP A C 1
ATOM 6997 O O . ASP A 1 1030 ? 5.357 -37.567 508.226 1.00 70.99 1044 ASP A O 1
ATOM 7002 N N . GLY A 1 1031 ? 5.439 -38.782 510.095 1.00 70.78 1045 GLY A N 1
ATOM 7003 C CA . GLY A 1 1031 ? 6.640 -38.117 510.630 1.00 68.83 1045 GLY A CA 1
ATOM 7004 C C . GLY A 1 1031 ? 6.291 -36.901 511.498 1.00 70.28 1045 GLY A C 1
ATOM 7005 O O . GLY A 1 1031 ? 7.121 -36.428 512.301 1.00 68.01 1045 GLY A O 1
ATOM 7006 N N . SER A 1 1032 ? 5.057 -36.407 511.319 1.00 62.54 1046 SER A N 1
ATOM 7007 C CA . SER A 1 1032 ? 4.543 -35.232 511.978 1.00 59.17 1046 SER A CA 1
ATOM 7008 C C . SER A 1 1032 ? 4.306 -35.462 513.473 1.00 54.14 1046 SER A C 1
ATOM 7009 O O . SER A 1 1032 ? 4.116 -36.588 513.918 1.00 52.81 1046 SER A O 1
ATOM 7012 N N . VAL A 1 1033 ? 4.335 -34.371 514.235 1.00 49.07 1047 VAL A N 1
ATOM 7013 C CA . VAL A 1 1033 ? 4.097 -34.386 515.661 1.00 48.70 1047 VAL A CA 1
ATOM 7014 C C . VAL A 1 1033 ? 2.601 -34.200 515.940 1.00 47.72 1047 VAL A C 1
ATOM 7015 O O . VAL A 1 1033 ? 1.933 -35.144 516.347 1.00 49.65 1047 VAL A O 1
ATOM 7019 N N . PHE A 1 1034 ? 2.091 -32.988 515.753 1.00 45.76 1048 PHE A N 1
ATOM 7020 C CA . PHE A 1 1034 ? 0.690 -32.734 516.014 1.00 45.02 1048 PHE A CA 1
ATOM 7021 C C . PHE A 1 1034 ? -0.187 -33.183 514.849 1.00 44.11 1048 PHE A C 1
ATOM 7022 O O . PHE A 1 1034 ? 0.242 -33.191 513.693 1.00 44.71 1048 PHE A O 1
ATOM 7030 N N . HIS A 1 1035 ? -1.414 -33.582 515.183 1.00 44.46 1049 HIS A N 1
ATOM 7031 C CA . HIS A 1 1035 ? -2.400 -33.974 514.184 1.00 45.79 1049 HIS A CA 1
ATOM 7032 C C . HIS A 1 1035 ? -3.737 -33.381 514.561 1.00 46.14 1049 HIS A C 1
ATOM 7033 O O . HIS A 1 1035 ? -4.162 -33.539 515.699 1.00 47.46 1049 HIS A O 1
ATOM 7040 N N . SER A 1 1036 ? -4.392 -32.705 513.613 1.00 45.79 1050 SER A N 1
ATOM 7041 C CA . SER A 1 1036 ? -5.681 -32.102 513.886 1.00 45.91 1050 SER A CA 1
ATOM 7042 C C . SER A 1 1036 ? -6.699 -33.220 513.878 1.00 47.88 1050 SER A C 1
ATOM 7043 O O . SER A 1 1036 ? -6.943 -33.840 512.840 1.00 53.32 1050 SER A O 1
ATOM 7046 N N . ASN A 1 1037 ? -7.267 -33.492 515.046 1.00 46.70 1051 ASN A N 1
ATOM 7047 C CA . ASN A 1 1037 ? -8.285 -34.505 515.197 1.00 46.18 1051 ASN A CA 1
ATOM 7048 C C . ASN A 1 1037 ? -9.087 -34.236 516.456 1.00 45.02 1051 ASN A C 1
ATOM 7049 O O . ASN A 1 1037 ? -8.855 -33.242 517.124 1.00 42.77 1051 ASN A O 1
ATOM 7054 N N . ALA A 1 1038 ? -10.027 -35.119 516.779 1.00 45.99 1052 ALA A N 1
ATOM 7055 C CA . ALA A 1 1038 ? -10.917 -34.909 517.923 1.00 44.80 1052 ALA A CA 1
ATOM 7056 C C . ALA A 1 1038 ? -10.171 -34.813 519.232 1.00 44.44 1052 ALA A C 1
ATOM 7057 O O . ALA A 1 1038 ? -10.580 -34.063 520.120 1.00 45.76 1052 ALA A O 1
ATOM 7059 N N . ALA A 1 1039 ? -9.056 -35.536 519.346 1.00 44.60 1053 ALA A N 1
ATOM 7060 C CA . ALA A 1 1039 ? -8.245 -35.480 520.568 1.00 43.89 1053 ALA A CA 1
ATOM 7061 C C . ALA A 1 1039 ? -7.574 -34.133 520.740 1.00 43.39 1053 ALA A C 1
ATOM 7062 O O . ALA A 1 1039 ? -7.669 -33.530 521.790 1.00 44.10 1053 ALA A O 1
ATOM 7064 N N . LEU A 1 1040 ? -6.894 -33.651 519.707 1.00 45.33 1054 LEU A N 1
ATOM 7065 C CA . LEU A 1 1040 ? -6.251 -32.338 519.774 1.00 43.15 1054 LEU A CA 1
ATOM 7066 C C . LEU A 1 1040 ? -7.308 -31.267 520.004 1.00 45.31 1054 LEU A C 1
ATOM 7067 O O . LEU A 1 1040 ? -7.088 -30.366 520.796 1.00 46.21 1054 LEU A O 1
ATOM 7072 N N . ASP A 1 1041 ? -8.482 -31.405 519.366 1.00 48.22 1055 ASP A N 1
ATOM 7073 C CA . ASP A 1 1041 ? -9.580 -30.452 519.515 1.00 48.10 1055 ASP A CA 1
ATOM 7074 C C . ASP A 1 1041 ? -10.135 -30.399 520.935 1.00 49.26 1055 ASP A C 1
ATOM 7075 O O . ASP A 1 1041 ? -10.774 -29.418 521.320 1.00 49.60 1055 ASP A O 1
ATOM 7080 N N . SER A 1 1042 ? -9.897 -31.447 521.720 1.00 49.83 1056 SER A N 1
ATOM 7081 C CA . SER A 1 1042 ? -10.360 -31.491 523.108 1.00 49.79 1056 SER A CA 1
ATOM 7082 C C . SER A 1 1042 ? -9.542 -30.620 524.055 1.00 49.98 1056 SER A C 1
ATOM 7083 O O . SER A 1 1042 ? -9.878 -30.518 525.233 1.00 54.24 1056 SER A O 1
ATOM 7086 N N . ASN A 1 1043 ? -8.469 -30.004 523.552 1.00 47.16 1057 ASN A N 1
ATOM 7087 C CA . ASN A 1 1043 ? -7.654 -29.093 524.344 1.00 44.50 1057 ASN A CA 1
ATOM 7088 C C . ASN A 1 1043 ? -8.108 -27.659 524.267 1.00 43.47 1057 ASN A C 1
ATOM 7089 O O . ASN A 1 1043 ? -8.739 -27.252 523.317 1.00 45.86 1057 ASN A O 1
ATOM 7094 N N . VAL A 1 1044 ? -7.811 -26.905 525.315 1.00 44.44 1058 VAL A N 1
ATOM 7095 C CA . VAL A 1 1044 ? -8.023 -25.459 525.342 1.00 41.49 1058 VAL A CA 1
ATOM 7096 C C . VAL A 1 1044 ? -6.833 -24.823 526.050 1.00 40.80 1058 VAL A C 1
ATOM 7097 O O . VAL A 1 1044 ? -6.479 -25.230 527.169 1.00 40.71 1058 VAL A O 1
ATOM 7101 N N . ILE A 1 1045 ? -6.228 -23.827 525.413 1.00 39.61 1059 ILE A N 1
ATOM 7102 C CA . ILE A 1 1045 ? -5.136 -23.079 526.030 1.00 39.70 1059 ILE A CA 1
ATOM 7103 C C . ILE A 1 1045 ? -5.691 -21.819 526.651 1.00 39.80 1059 ILE A C 1
ATOM 7104 O O . ILE A 1 1045 ? -6.555 -21.177 526.072 1.00 43.52 1059 ILE A O 1
ATOM 7109 N N . TYR A 1 1046 ? -5.204 -21.473 527.823 1.00 39.94 1060 TYR A N 1
ATOM 7110 C CA . TYR A 1 1046 ? -5.583 -20.233 528.453 1.00 43.81 1060 TYR A CA 1
ATOM 7111 C C . TYR A 1 1046 ? -4.349 -19.377 528.510 1.00 46.11 1060 TYR A C 1
ATOM 7112 O O . TYR A 1 1046 ? -3.355 -19.749 529.142 1.00 43.54 1060 TYR A O 1
ATOM 7121 N N . GLU A 1 1047 ? -4.405 -18.247 527.816 1.00 48.08 1061 GLU A N 1
ATOM 7122 C CA . GLU A 1 1047 ? -3.332 -17.277 527.869 1.00 47.95 1061 GLU A CA 1
ATOM 7123 C C . GLU A 1 1047 ? -3.636 -16.410 529.053 1.00 46.12 1061 GLU A C 1
ATOM 7124 O O . GLU A 1 1047 ? -4.503 -15.530 528.973 1.00 47.37 1061 GLU A O 1
ATOM 7130 N N . GLY A 1 1048 ? -2.945 -16.656 530.162 1.00 45.60 1062 GLY A N 1
ATOM 7131 C CA . GLY A 1 1048 ? -3.391 -16.158 531.475 1.00 48.47 1062 GLY A CA 1
ATOM 7132 C C . GLY A 1 1048 ? -2.599 -14.992 532.064 1.00 48.02 1062 GLY A C 1
ATOM 7133 O O . GLY A 1 1048 ? -2.079 -15.109 533.151 1.00 50.03 1062 GLY A O 1
ATOM 7134 N N . PHE A 1 1049 ? -2.465 -13.907 531.321 1.00 47.29 1063 PHE A N 1
ATOM 7135 C CA . PHE A 1 1049 ? -1.815 -12.733 531.799 1.00 45.73 1063 PHE A CA 1
ATOM 7136 C C . PHE A 1 1049 ? -2.160 -11.656 530.835 1.00 44.62 1063 PHE A C 1
ATOM 7137 O O . PHE A 1 1049 ? -2.608 -11.911 529.732 1.00 41.28 1063 PHE A O 1
ATOM 7145 N N . SER A 1 1050 ? -1.942 -10.435 531.275 1.00 51.47 1064 SER A N 1
ATOM 7146 C CA . SER A 1 1050 ? -2.084 -9.247 530.444 1.00 51.37 1064 SER A CA 1
ATOM 7147 C C . SER A 1 1050 ? -0.845 -8.397 530.646 1.00 50.89 1064 SER A C 1
ATOM 7148 O O . SER A 1 1050 ? -0.336 -8.310 531.768 1.00 49.31 1064 SER A O 1
ATOM 7151 N N . ASN A 1 1051 ? -0.339 -7.796 529.573 1.00 51.69 1065 ASN A N 1
ATOM 7152 C CA . ASN A 1 1051 ? 0.825 -6.913 529.695 1.00 54.88 1065 ASN A CA 1
ATOM 7153 C C . ASN A 1 1051 ? 0.606 -5.677 530.537 1.00 55.43 1065 ASN A C 1
ATOM 7154 O O . ASN A 1 1051 ? 1.578 -5.051 530.956 1.00 62.34 1065 ASN A O 1
ATOM 7159 N N . PHE A 1 1052 ? -0.653 -5.339 530.808 1.00 53.39 1066 PHE A N 1
ATOM 7160 C CA . PHE A 1 1052 ? -0.973 -4.113 531.492 1.00 51.87 1066 PHE A CA 1
ATOM 7161 C C . PHE A 1 1052 ? -1.448 -4.269 532.920 1.00 50.08 1066 PHE A C 1
ATOM 7162 O O . PHE A 1 1052 ? -1.965 -3.333 533.515 1.00 52.22 1066 PHE A O 1
ATOM 7170 N N . GLN A 1 1053 ? -1.200 -5.441 533.491 1.00 49.33 1067 GLN A N 1
ATOM 7171 C CA . GLN A 1 1053 ? -1.448 -5.673 534.901 1.00 48.87 1067 GLN A CA 1
ATOM 7172 C C . GLN A 1 1053 ? -0.623 -4.689 535.704 1.00 48.34 1067 GLN A C 1
ATOM 7173 O O . GLN A 1 1053 ? 0.477 -4.343 535.317 1.00 48.86 1067 GLN A O 1
ATOM 7179 N N . ALA A 1 1054 ? -1.157 -4.238 536.823 1.00 48.32 1068 ALA A N 1
ATOM 7180 C CA . ALA A 1 1054 ? -0.384 -3.478 537.791 1.00 48.63 1068 ALA A CA 1
ATOM 7181 C C . ALA A 1 1054 ? 0.613 -4.375 538.532 1.00 49.94 1068 ALA A C 1
ATOM 7182 O O . ALA A 1 1054 ? 0.492 -5.598 538.535 1.00 52.62 1068 ALA A O 1
ATOM 7184 N N . MET A 1 1055 ? 1.620 -3.761 539.141 1.00 52.95 1069 MET A N 1
ATOM 7185 C CA . MET A 1 1055 ? 2.568 -4.498 539.968 1.00 53.99 1069 MET A CA 1
ATOM 7186 C C . MET A 1 1055 ? 1.806 -4.975 541.198 1.00 57.06 1069 MET A C 1
ATOM 7187 O O . MET A 1 1055 ? 0.909 -4.282 541.652 1.00 58.85 1069 MET A O 1
ATOM 7192 N N . PRO A 1 1056 ? 2.148 -6.163 541.733 1.00 57.84 1070 PRO A N 1
ATOM 7193 C CA . PRO A 1 1056 ? 1.501 -6.635 542.952 1.00 59.53 1070 PRO A CA 1
ATOM 7194 C C . PRO A 1 1056 ? 1.615 -5.649 544.117 1.00 64.18 1070 PRO A C 1
ATOM 7195 O O . PRO A 1 1056 ? 2.715 -5.189 544.452 1.00 66.01 1070 PRO A O 1
ATOM 7199 N N . THR A 1 1057 ? 0.483 -5.327 544.731 1.00 67.87 1071 THR A N 1
ATOM 7200 C CA . THR A 1 1057 ? 0.479 -4.466 545.910 1.00 70.68 1071 THR A CA 1
ATOM 7201 C C . THR A 1 1057 ? 1.053 -5.222 547.106 1.00 72.04 1071 THR A C 1
ATOM 7202 O O . THR A 1 1057 ? 1.623 -4.613 548.002 1.00 79.10 1071 THR A O 1
ATOM 7206 N N . SER A 1 1058 ? 0.899 -6.544 547.110 1.00 73.50 1072 SER A N 1
ATOM 7207 C CA . SER A 1 1058 ? 1.457 -7.397 548.157 1.00 73.28 1072 SER A CA 1
ATOM 7208 C C . SER A 1 1058 ? 1.880 -8.747 547.583 1.00 72.94 1072 SER A C 1
ATOM 7209 O O . SER A 1 1058 ? 1.304 -9.206 546.598 1.00 71.19 1072 SER A O 1
ATOM 7212 N N . PRO A 1 1059 ? 2.836 -9.423 548.233 1.00 73.43 1073 PRO A N 1
ATOM 7213 C CA . PRO A 1 1059 ? 3.213 -10.780 547.783 1.00 72.43 1073 PRO A CA 1
ATOM 7214 C C . PRO A 1 1059 ? 2.060 -11.796 547.654 1.00 73.40 1073 PRO A C 1
ATOM 7215 O O . PRO A 1 1059 ? 2.158 -12.718 546.849 1.00 76.84 1073 PRO A O 1
ATOM 7219 N N . GLU A 1 1060 ? 0.993 -11.629 548.431 1.00 73.88 1074 GLU A N 1
ATOM 7220 C CA . GLU A 1 1060 ? -0.144 -12.557 548.406 1.00 74.14 1074 GLU A CA 1
ATOM 7221 C C . GLU A 1 1060 ? -0.959 -12.425 547.116 1.00 69.29 1074 GLU A C 1
ATOM 7222 O O . GLU A 1 1060 ? -1.642 -13.366 546.727 1.00 70.50 1074 GLU A O 1
ATOM 7228 N N . GLN A 1 1061 ? -0.911 -11.258 546.469 1.00 65.04 1075 GLN A N 1
ATOM 7229 C CA . GLN A 1 1061 ? -1.703 -10.997 545.249 1.00 62.14 1075 GLN A CA 1
ATOM 7230 C C . GLN A 1 1061 ? -0.894 -11.118 543.945 1.00 58.11 1075 GLN A C 1
ATOM 7231 O O . GLN A 1 1061 ? -1.355 -10.710 542.875 1.00 52.74 1075 GLN A O 1
ATOM 7237 N N . SER A 1 1062 ? 0.316 -11.664 544.036 1.00 54.91 1076 SER A N 1
ATOM 7238 C CA . SER A 1 1062 ? 1.111 -11.912 542.862 1.00 54.13 1076 SER A CA 1
ATOM 7239 C C . SER A 1 1062 ? 0.454 -13.005 542.024 1.00 52.86 1076 SER A C 1
ATOM 7240 O O . SER A 1 1062 ? -0.013 -14.015 542.552 1.00 51.24 1076 SER A O 1
ATOM 7243 N N . THR A 1 1063 ? 0.475 -12.797 540.714 1.00 50.98 1077 THR A N 1
ATOM 7244 C CA . THR A 1 1063 ? -0.159 -13.675 539.750 1.00 51.43 1077 THR A CA 1
ATOM 7245 C C . THR A 1 1063 ? 0.002 -15.162 540.062 1.00 50.70 1077 THR A C 1
ATOM 7246 O O . THR A 1 1063 ? -0.974 -15.887 540.128 1.00 50.12 1077 THR A O 1
ATOM 7250 N N . ASN A 1 1064 ? 1.234 -15.612 540.260 1.00 53.19 1078 ASN A N 1
ATOM 7251 C CA . ASN A 1 1064 ? 1.518 -17.044 540.397 1.00 53.61 1078 ASN A CA 1
ATOM 7252 C C . ASN A 1 1064 ? 1.045 -17.651 541.730 1.00 58.19 1078 ASN A C 1
ATOM 7253 O O . ASN A 1 1064 ? 0.770 -18.856 541.812 1.00 56.32 1078 ASN A O 1
ATOM 7258 N N . VAL A 1 1065 ? 0.955 -16.820 542.768 1.00 60.21 1079 VAL A N 1
ATOM 7259 C CA . VAL A 1 1065 ? 0.325 -17.231 544.019 1.00 58.07 1079 VAL A CA 1
ATOM 7260 C C . VAL A 1 1065 ? -1.159 -17.446 543.761 1.00 54.71 1079 VAL A C 1
ATOM 7261 O O . VAL A 1 1065 ? -1.709 -18.506 544.066 1.00 57.41 1079 VAL A O 1
ATOM 7265 N N . VAL A 1 1066 ? -1.790 -16.452 543.151 1.00 52.51 1080 VAL A N 1
ATOM 7266 C CA . VAL A 1 1066 ? -3.210 -16.544 542.782 1.00 51.67 1080 VAL A CA 1
ATOM 7267 C C . VAL A 1 1066 ? -3.493 -17.753 541.879 1.00 50.22 1080 VAL A C 1
ATOM 7268 O O . VAL A 1 1066 ? -4.467 -18.449 542.097 1.00 51.16 1080 VAL A O 1
ATOM 7272 N N . ILE A 1 1067 ? -2.643 -18.018 540.891 1.00 48.61 1081 ILE A N 1
ATOM 7273 C CA . ILE A 1 1067 ? -2.853 -19.156 539.988 1.00 47.73 1081 ILE A CA 1
ATOM 7274 C C . ILE A 1 1067 ? -2.896 -20.461 540.785 1.00 49.98 1081 ILE A C 1
ATOM 7275 O O . ILE A 1 1067 ? -3.736 -21.318 540.505 1.00 50.87 1081 ILE A O 1
ATOM 7280 N N . ALA A 1 1068 ? -2.031 -20.599 541.791 1.00 50.59 1082 ALA A N 1
ATOM 7281 C CA . ALA A 1 1068 ? -2.024 -21.787 542.637 1.00 52.00 1082 ALA A CA 1
ATOM 7282 C C . ALA A 1 1068 ? -3.338 -21.968 543.414 1.00 54.70 1082 ALA A C 1
ATOM 7283 O O . ALA A 1 1068 ? -3.907 -23.060 543.398 1.00 57.03 1082 ALA A O 1
ATOM 7285 N N . THR A 1 1069 ? -3.829 -20.921 544.069 1.00 54.50 1083 THR A N 1
ATOM 7286 C CA . THR A 1 1069 ? -5.097 -21.039 544.794 1.00 58.70 1083 THR A CA 1
ATOM 7287 C C . THR A 1 1069 ? -6.270 -21.321 543.834 1.00 59.35 1083 THR A C 1
ATOM 7288 O O . THR A 1 1069 ? -7.182 -22.056 544.189 1.00 64.43 1083 THR A O 1
ATOM 7292 N N . LYS A 1 1070 ? -6.217 -20.778 542.618 1.00 59.84 1084 LYS A N 1
ATOM 7293 C CA . LYS A 1 1070 ? -7.335 -20.850 541.651 1.00 61.34 1084 LYS A CA 1
ATOM 7294 C C . LYS A 1 1070 ? -7.244 -21.941 540.547 1.00 59.77 1084 LYS A C 1
ATOM 7295 O O . LYS A 1 1070 ? -8.093 -21.990 539.659 1.00 61.08 1084 LYS A O 1
ATOM 7301 N N . ALA A 1 1071 ? -6.246 -22.812 540.599 1.00 57.29 1085 ALA A N 1
ATOM 7302 C CA . ALA A 1 1071 ? -6.077 -23.846 539.574 1.00 58.48 1085 ALA A CA 1
ATOM 7303 C C . ALA A 1 1071 ? -7.364 -24.620 539.276 1.00 60.43 1085 ALA A C 1
ATOM 7304 O O . ALA A 1 1071 ? -7.722 -24.796 538.129 1.00 59.55 1085 ALA A O 1
ATOM 7306 N N . ASN A 1 1072 ? -8.028 -25.104 540.327 1.00 66.73 1086 ASN A N 1
ATOM 7307 C CA . ASN A 1 1072 ? -9.393 -25.672 540.267 1.00 68.09 1086 ASN A CA 1
ATOM 7308 C C . ASN A 1 1072 ? -10.312 -25.031 539.227 1.00 65.15 1086 ASN A C 1
ATOM 7309 O O . ASN A 1 1072 ? -10.850 -25.729 538.364 1.00 63.86 1086 ASN A O 1
ATOM 7314 N N . LEU A 1 1073 ? -10.486 -23.709 539.307 1.00 63.30 1087 LEU A N 1
ATOM 7315 C CA . LEU A 1 1073 ? -11.433 -22.977 538.449 1.00 64.31 1087 LEU A CA 1
ATOM 7316 C C . LEU A 1 1073 ? -11.229 -23.233 536.953 1.00 59.28 1087 LEU A C 1
ATOM 7317 O O . LEU A 1 1073 ? -12.198 -23.299 536.192 1.00 58.83 1087 LEU A O 1
ATOM 7322 N N . PHE A 1 1074 ? -9.970 -23.387 536.553 1.00 55.84 1088 PHE A N 1
ATOM 7323 C CA . PHE A 1 1074 ? -9.596 -23.639 535.163 1.00 54.73 1088 PHE A CA 1
ATOM 7324 C C . PHE A 1 1074 ? -9.748 -25.082 534.716 1.00 56.56 1088 PHE A C 1
ATOM 7325 O O . PHE A 1 1074 ? -9.966 -25.347 533.539 1.00 57.53 1088 PHE A O 1
ATOM 7333 N N . LYS A 1 1075 ? -9.621 -26.026 535.637 1.00 59.74 1089 LYS A N 1
ATOM 7334 C CA . LYS A 1 1075 ? -9.903 -27.413 535.307 1.00 64.03 1089 LYS A CA 1
ATOM 7335 C C . LYS A 1 1075 ? -11.341 -27.520 534.831 1.00 59.81 1089 LYS A C 1
ATOM 7336 O O . LYS A 1 1075 ? -11.603 -28.161 533.821 1.00 57.67 1089 LYS A O 1
ATOM 7342 N N . GLU A 1 1076 ? -12.251 -26.867 535.553 1.00 60.95 1090 GLU A N 1
ATOM 7343 C CA . GLU A 1 1076 ? -13.691 -26.941 535.272 1.00 65.27 1090 GLU A CA 1
ATOM 7344 C C . GLU A 1 1076 ? -14.146 -26.141 534.037 1.00 60.67 1090 GLU A C 1
ATOM 7345 O O . GLU A 1 1076 ? -15.234 -26.385 533.515 1.00 58.35 1090 GLU A O 1
ATOM 7351 N N . LEU A 1 1077 ? -13.303 -25.220 533.559 1.00 56.05 1091 LEU A N 1
ATOM 7352 C CA . LEU A 1 1077 ? -13.517 -24.557 532.262 1.00 50.73 1091 LEU A CA 1
ATOM 7353 C C . LEU A 1 1077 ? -12.897 -25.303 531.088 1.00 47.10 1091 LEU A C 1
ATOM 7354 O O . LEU A 1 1077 ? -13.046 -24.900 529.939 1.00 46.89 1091 LEU A O 1
ATOM 7359 N N . GLY A 1 1078 ? -12.217 -26.403 531.365 1.00 45.86 1092 GLY A N 1
ATOM 7360 C CA . GLY A 1 1078 ? -11.692 -27.263 530.314 1.00 44.94 1092 GLY A CA 1
ATOM 7361 C C . GLY A 1 1078 ? -10.326 -26.837 529.789 1.00 43.49 1092 GLY A C 1
ATOM 7362 O O . GLY A 1 1078 ? -9.928 -27.266 528.716 1.00 40.02 1092 GLY A O 1
ATOM 7363 N N . ILE A 1 1079 ? -9.603 -26.022 530.552 1.00 43.54 1093 ILE A N 1
ATOM 7364 C CA . ILE A 1 1079 ? -8.265 -25.651 530.161 1.00 46.42 1093 ILE A CA 1
ATOM 7365 C C . ILE A 1 1079 ? -7.421 -26.884 530.352 1.00 45.14 1093 ILE A C 1
ATOM 7366 O O . ILE A 1 1079 ? -7.429 -27.460 531.429 1.00 48.02 1093 ILE A O 1
ATOM 7371 N N . THR A 1 1080 ? -6.723 -27.296 529.300 1.00 43.68 1094 THR A N 1
ATOM 7372 C CA . THR A 1 1080 ? -5.769 -28.385 529.393 1.00 43.91 1094 THR A CA 1
ATOM 7373 C C . THR A 1 1080 ? -4.319 -27.900 529.389 1.00 44.71 1094 THR A C 1
ATOM 7374 O O . THR A 1 1080 ? -3.446 -28.653 529.789 1.00 47.12 1094 THR A O 1
ATOM 7378 N N . SER A 1 1081 ? -4.070 -26.662 528.935 1.00 45.76 1095 SER A N 1
ATOM 7379 C CA . SER A 1 1081 ? -2.754 -26.006 529.070 1.00 44.42 1095 SER A CA 1
ATOM 7380 C C . SER A 1 1081 ? -2.837 -24.527 529.455 1.00 42.92 1095 SER A C 1
ATOM 7381 O O . SER A 1 1081 ? -3.623 -23.775 528.902 1.00 45.51 1095 SER A O 1
ATOM 7384 N N . PHE A 1 1082 ? -2.008 -24.123 530.409 1.00 43.59 1096 PHE A N 1
ATOM 7385 C CA . PHE A 1 1082 ? -1.993 -22.769 530.934 1.00 43.33 1096 PHE A CA 1
ATOM 7386 C C . PHE A 1 1082 ? -0.778 -22.038 530.386 1.00 44.80 1096 PHE A C 1
ATOM 7387 O O . PHE A 1 1082 ? 0.365 -22.384 530.699 1.00 48.49 1096 PHE A O 1
ATOM 7395 N N . GLU A 1 1083 ? -1.016 -21.048 529.539 1.00 44.63 1097 GLU A N 1
ATOM 7396 C CA . GLU A 1 1083 ? 0.073 -20.247 528.994 1.00 44.75 1097 GLU A CA 1
ATOM 7397 C C . GLU A 1 1083 ? 0.349 -19.148 529.979 1.00 42.71 1097 GLU A C 1
ATOM 7398 O O . GLU A 1 1083 ? -0.446 -18.223 530.128 1.00 41.03 1097 GLU A O 1
ATOM 7404 N N . LEU A 1 1084 ? 1.474 -19.281 530.681 1.00 44.92 1098 LEU A N 1
ATOM 7405 C CA . LEU A 1 1084 ? 1.929 -18.295 531.672 1.00 45.00 1098 LEU A CA 1
ATOM 7406 C C . LEU A 1 1084 ? 2.746 -17.220 530.983 1.00 43.78 1098 LEU A C 1
ATOM 7407 O O . LEU A 1 1084 ? 3.435 -17.493 530.011 1.00 42.50 1098 LEU A O 1
ATOM 7412 N N . ALA A 1 1085 ? 2.707 -16.015 531.529 1.00 46.24 1099 ALA A N 1
ATOM 7413 C CA . ALA A 1 1085 ? 3.545 -14.928 531.059 1.00 46.58 1099 ALA A CA 1
ATOM 7414 C C . ALA A 1 1085 ? 5.021 -15.337 531.100 1.00 45.05 1099 ALA A C 1
ATOM 7415 O O . ALA A 1 1085 ? 5.381 -16.304 531.786 1.00 42.51 1099 ALA A O 1
ATOM 7417 N N . PRO A 1 1086 ? 5.875 -14.629 530.335 1.00 44.06 1100 PRO A N 1
ATOM 7418 C CA . PRO A 1 1086 ? 7.312 -14.859 530.420 1.00 44.96 1100 PRO A CA 1
ATOM 7419 C C . PRO A 1 1086 ? 7.816 -14.460 531.789 1.00 47.60 1100 PRO A C 1
ATOM 7420 O O . PRO A 1 1086 ? 7.553 -13.338 532.245 1.00 49.20 1100 PRO A O 1
ATOM 7424 N N . GLN A 1 1087 ? 8.529 -15.375 532.444 1.00 47.86 1101 GLN A N 1
ATOM 7425 C CA . GLN A 1 1087 ? 8.846 -15.230 533.867 1.00 47.04 1101 GLN A CA 1
ATOM 7426 C C . GLN A 1 1087 ? 10.193 -14.577 534.143 1.00 48.38 1101 GLN A C 1
ATOM 7427 O O . GLN A 1 1087 ? 10.668 -14.570 535.293 1.00 49.38 1101 GLN A O 1
ATOM 7433 N N . TYR A 1 1088 ? 10.786 -13.975 533.116 1.00 47.55 1102 TYR A N 1
ATOM 7434 C CA . TYR A 1 1088 ? 12.176 -13.514 533.199 1.00 46.14 1102 TYR A CA 1
ATOM 7435 C C . TYR A 1 1088 ? 12.217 -12.155 533.878 1.00 46.08 1102 TYR A C 1
ATOM 7436 O O . TYR A 1 1088 ? 11.278 -11.380 533.768 1.00 45.09 1102 TYR A O 1
ATOM 7445 N N . ARG A 1 1089 ? 13.280 -11.880 534.613 1.00 49.29 1103 ARG A N 1
ATOM 7446 C CA . ARG A 1 1089 ? 13.363 -10.624 535.373 1.00 53.57 1103 ARG A CA 1
ATOM 7447 C C . ARG A 1 1089 ? 13.390 -9.401 534.461 1.00 52.71 1103 ARG A C 1
ATOM 7448 O O . ARG A 1 1089 ? 14.258 -9.299 533.580 1.00 50.25 1103 ARG A O 1
ATOM 7456 N N . SER A 1 1090 ? 12.478 -8.465 534.718 1.00 51.68 1104 SER A N 1
ATOM 7457 C CA . SER A 1 1090 ? 12.371 -7.274 533.896 1.00 52.98 1104 SER A CA 1
ATOM 7458 C C . SER A 1 1090 ? 13.615 -6.395 533.991 1.00 57.50 1104 SER A C 1
ATOM 7459 O O . SER A 1 1090 ? 14.222 -6.256 535.067 1.00 54.30 1104 SER A O 1
ATOM 7462 N N . SER A 1 1091 ? 13.974 -5.808 532.849 1.00 58.72 1105 SER A N 1
ATOM 7463 C CA . SER A 1 1091 ? 15.041 -4.817 532.776 1.00 63.68 1105 SER A CA 1
ATOM 7464 C C . SER A 1 1091 ? 14.558 -3.460 533.296 1.00 61.85 1105 SER A C 1
ATOM 7465 O O . SER A 1 1091 ? 15.371 -2.574 533.567 1.00 65.45 1105 SER A O 1
ATOM 7468 N N . GLY A 1 1092 ? 13.246 -3.300 533.430 1.00 59.68 1106 GLY A N 1
ATOM 7469 C CA . GLY A 1 1092 ? 12.683 -2.192 534.196 1.00 63.06 1106 GLY A CA 1
ATOM 7470 C C . GLY A 1 1092 ? 12.886 -0.811 533.589 1.00 64.22 1106 GLY A C 1
ATOM 7471 O O . GLY A 1 1092 ? 12.706 -0.621 532.384 1.00 60.91 1106 GLY A O 1
ATOM 7472 N N . ASP A 1 1093 ? 13.267 0.146 534.434 1.00 64.46 1107 ASP A N 1
ATOM 7473 C CA . ASP A 1 1093 ? 13.522 1.519 533.997 1.00 63.01 1107 ASP A CA 1
ATOM 7474 C C . ASP A 1 1093 ? 14.927 1.728 533.444 1.00 63.39 1107 ASP A C 1
ATOM 7475 O O . ASP A 1 1093 ? 15.217 2.810 532.944 1.00 64.98 1107 ASP A O 1
ATOM 7480 N N . THR A 1 1094 ? 15.778 0.701 533.512 1.00 60.37 1108 THR A N 1
ATOM 7481 C CA . THR A 1 1094 ? 17.158 0.803 533.039 1.00 63.38 1108 THR A CA 1
ATOM 7482 C C . THR A 1 1094 ? 17.208 1.082 531.546 1.00 63.23 1108 THR A C 1
ATOM 7483 O O . THR A 1 1094 ? 16.548 0.419 530.767 1.00 69.35 1108 THR A O 1
ATOM 7487 N N . ASN A 1 1095 ? 18.003 2.069 531.158 1.00 69.12 1109 ASN A N 1
ATOM 7488 C CA . ASN A 1 1095 ? 17.997 2.579 529.787 1.00 71.38 1109 ASN A CA 1
ATOM 7489 C C . ASN A 1 1095 ? 19.309 3.290 529.480 1.00 67.55 1109 ASN A C 1
ATOM 7490 O O . ASN A 1 1095 ? 19.524 4.432 529.892 1.00 69.01 1109 ASN A O 1
ATOM 7495 N N . TYR A 1 1096 ? 20.183 2.582 528.775 1.00 68.57 1110 TYR A N 1
ATOM 7496 C CA . TYR A 1 1096 ? 21.535 3.060 528.477 1.00 70.52 1110 TYR A CA 1
ATOM 7497 C C . TYR A 1 1096 ? 21.602 4.073 527.321 1.00 72.77 1110 TYR A C 1
ATOM 7498 O O . TYR A 1 1096 ? 22.491 4.924 527.253 1.00 83.89 1110 TYR A O 1
ATOM 7507 N N . GLY A 1 1097 ? 20.644 3.984 526.429 1.00 68.57 1111 GLY A N 1
ATOM 7508 C CA . GLY A 1 1097 ? 20.431 5.009 525.434 1.00 69.75 1111 GLY A CA 1
ATOM 7509 C C . GLY A 1 1097 ? 19.174 4.625 524.673 1.00 75.62 1111 GLY A C 1
ATOM 7510 O O . GLY A 1 1097 ? 18.634 3.503 524.835 1.00 79.10 1111 GLY A O 1
ATOM 7511 N N . GLY A 1 1098 ? 18.692 5.545 523.851 1.00 68.09 1112 GLY A N 1
ATOM 7512 C CA . GLY A 1 1098 ? 17.593 5.229 522.950 1.00 65.06 1112 GLY A CA 1
ATOM 7513 C C . GLY A 1 1098 ? 16.251 5.191 523.634 1.00 63.19 1112 GLY A C 1
ATOM 7514 O O . GLY A 1 1098 ? 16.132 5.504 524.823 1.00 61.23 1112 GLY A O 1
ATOM 7515 N N . MET A 1 1099 ? 15.238 4.793 522.873 1.00 61.95 1113 MET A N 1
ATOM 7516 C CA . MET A 1 1099 ? 13.876 4.747 523.380 1.00 59.05 1113 MET A CA 1
ATOM 7517 C C . MET A 1 1099 ? 13.671 3.501 524.237 1.00 60.80 1113 MET A C 1
ATOM 7518 O O . MET A 1 1099 ? 14.023 2.397 523.844 1.00 57.11 1113 MET A O 1
ATOM 7523 N N . SER A 1 1100 ? 13.123 3.699 525.430 1.00 63.32 1114 SER A N 1
ATOM 7524 C CA . SER A 1 1100 ? 12.666 2.606 526.270 1.00 62.19 1114 SER A CA 1
ATOM 7525 C C . SER A 1 1100 ? 11.383 2.062 525.644 1.00 61.58 1114 SER A C 1
ATOM 7526 O O . SER A 1 1100 ? 10.630 2.816 525.000 1.00 65.50 1114 SER A O 1
ATOM 7529 N N . PHE A 1 1101 ? 11.132 0.764 525.804 1.00 56.94 1115 PHE A N 1
ATOM 7530 C CA . PHE A 1 1101 ? 9.882 0.164 525.301 1.00 53.83 1115 PHE A CA 1
ATOM 7531 C C . PHE A 1 1101 ? 8.936 -0.206 526.456 1.00 53.25 1115 PHE A C 1
ATOM 7532 O O . PHE A 1 1101 ? 9.396 -0.432 527.567 1.00 55.41 1115 PHE A O 1
ATOM 7540 N N . LEU A 1 1102 ? 7.628 -0.281 526.193 1.00 52.59 1116 LEU A N 1
ATOM 7541 C CA . LEU A 1 1102 ? 6.650 -0.551 527.256 1.00 53.19 1116 LEU A CA 1
ATOM 7542 C C . LEU A 1 1102 ? 6.810 -1.915 527.959 1.00 50.20 1116 LEU A C 1
ATOM 7543 O O . LEU A 1 1102 ? 6.540 -2.029 529.153 1.00 47.99 1116 LEU A O 1
ATOM 7548 N N . ASP A 1 1103 ? 7.287 -2.924 527.231 1.00 46.17 1117 ASP A N 1
ATOM 7549 C CA . ASP A 1 1103 ? 7.650 -4.211 527.834 1.00 45.11 1117 ASP A CA 1
ATOM 7550 C C . ASP A 1 1103 ? 8.591 -4.033 529.012 1.00 45.93 1117 ASP A C 1
ATOM 7551 O O . ASP A 1 1103 ? 8.480 -4.745 530.003 1.00 46.70 1117 ASP A O 1
ATOM 7556 N N . SER A 1 1104 ? 9.523 -3.095 528.888 1.00 47.15 1118 SER A N 1
ATOM 7557 C CA . SER A 1 1104 ? 10.556 -2.916 529.883 1.00 50.07 1118 SER A CA 1
ATOM 7558 C C . SER A 1 1104 ? 10.003 -2.188 531.083 1.00 51.76 1118 SER A C 1
ATOM 7559 O O . SER A 1 1104 ? 10.141 -2.659 532.216 1.00 54.63 1118 SER A O 1
ATOM 7562 N N . PHE A 1 1105 ? 9.377 -1.046 530.869 1.00 53.01 1119 PHE A N 1
ATOM 7563 C CA . PHE A 1 1105 ? 8.918 -0.256 532.015 1.00 52.52 1119 PHE A CA 1
ATOM 7564 C C . PHE A 1 1105 ? 7.602 -0.745 532.622 1.00 53.64 1119 PHE A C 1
ATOM 7565 O O . PHE A 1 1105 ? 7.287 -0.395 533.762 1.00 60.71 1119 PHE A O 1
ATOM 7573 N N . LEU A 1 1106 ? 6.856 -1.577 531.897 1.00 53.48 1120 LEU A N 1
ATOM 7574 C CA . LEU A 1 1106 ? 5.720 -2.276 532.497 1.00 55.16 1120 LEU A CA 1
ATOM 7575 C C . LEU A 1 1106 ? 6.068 -3.666 533.070 1.00 51.88 1120 LEU A C 1
ATOM 7576 O O . LEU A 1 1106 ? 5.193 -4.397 533.499 1.00 55.02 1120 LEU A O 1
ATOM 7581 N N . ASN A 1 1107 ? 7.339 -4.023 533.083 1.00 51.45 1121 ASN A N 1
ATOM 7582 C CA . ASN A 1 1107 ? 7.803 -5.220 533.763 1.00 50.71 1121 ASN A CA 1
ATOM 7583 C C . ASN A 1 1107 ? 7.063 -6.504 533.408 1.00 50.73 1121 ASN A C 1
ATOM 7584 O O . ASN A 1 1107 ? 6.938 -7.417 534.238 1.00 52.16 1121 ASN A O 1
ATOM 7589 N N . ASN A 1 1108 ? 6.607 -6.597 532.164 1.00 47.96 1122 ASN A N 1
ATOM 7590 C CA . ASN A 1 1108 ? 5.771 -7.718 531.776 1.00 47.30 1122 ASN A CA 1
ATOM 7591 C C . ASN A 1 1108 ? 6.530 -9.003 531.521 1.00 45.92 1122 ASN A C 1
ATOM 7592 O O . ASN A 1 1108 ? 5.918 -10.076 531.359 1.00 43.77 1122 ASN A O 1
ATOM 7597 N N . GLY A 1 1109 ? 7.857 -8.902 531.470 1.00 46.03 1123 GLY A N 1
ATOM 7598 C CA . GLY A 1 1109 ? 8.709 -10.095 531.330 1.00 45.14 1123 GLY A CA 1
ATOM 7599 C C . GLY A 1 1109 ? 9.248 -10.339 529.942 1.00 42.94 1123 GLY A C 1
ATOM 7600 O O . GLY A 1 1109 ? 10.169 -11.129 529.783 1.00 39.36 1123 GLY A O 1
ATOM 7601 N N . TYR A 1 1110 ? 8.672 -9.669 528.937 1.00 44.12 1124 TYR A N 1
ATOM 7602 C CA . TYR A 1 1110 ? 9.199 -9.744 527.572 1.00 45.55 1124 TYR A CA 1
ATOM 7603 C C . TYR A 1 1110 ? 10.508 -8.994 527.386 1.00 46.65 1124 TYR A C 1
ATOM 7604 O O . TYR A 1 1110 ? 11.232 -9.278 526.440 1.00 48.38 1124 TYR A O 1
ATOM 7613 N N . ALA A 1 1111 ? 10.817 -8.058 528.287 1.00 47.21 1125 ALA A N 1
ATOM 7614 C CA . ALA A 1 1111 ? 12.085 -7.327 528.247 1.00 46.19 1125 ALA A CA 1
ATOM 7615 C C . ALA A 1 1111 ? 12.877 -7.671 529.493 1.00 45.65 1125 ALA A C 1
ATOM 7616 O O . ALA A 1 1111 ? 12.487 -7.319 530.588 1.00 46.69 1125 ALA A O 1
ATOM 7618 N N . PHE A 1 1112 ? 14.011 -8.329 529.308 1.00 43.56 1126 PHE A N 1
ATOM 7619 C CA . PHE A 1 1112 ? 14.774 -8.840 530.415 1.00 44.66 1126 PHE A CA 1
ATOM 7620 C C . PHE A 1 1112 ? 16.272 -8.681 530.219 1.00 47.02 1126 PHE A C 1
ATOM 7621 O O . PHE A 1 1112 ? 16.761 -8.636 529.108 1.00 44.94 1126 PHE A O 1
ATOM 7629 N N . THR A 1 1113 ? 16.989 -8.610 531.336 1.00 53.48 1127 THR A N 1
ATOM 7630 C CA . THR A 1 1113 ? 18.450 -8.579 531.363 1.00 59.54 1127 THR A CA 1
ATOM 7631 C C . THR A 1 1113 ? 19.054 -9.978 531.505 1.00 56.91 1127 THR A C 1
ATOM 7632 O O . THR A 1 1113 ? 20.043 -10.286 530.860 1.00 59.01 1127 THR A O 1
ATOM 7636 N N . ASP A 1 1114 ? 18.438 -10.807 532.340 1.00 55.66 1128 ASP A N 1
ATOM 7637 C CA . ASP A 1 1114 ? 18.933 -12.143 532.669 1.00 51.30 1128 ASP A CA 1
ATOM 7638 C C . ASP A 1 1114 ? 17.902 -13.190 532.268 1.00 51.30 1128 ASP A C 1
ATOM 7639 O O . ASP A 1 1114 ? 16.791 -13.232 532.804 1.00 50.70 1128 ASP A O 1
ATOM 7644 N N . ARG A 1 1115 ? 18.255 -14.035 531.308 1.00 51.07 1129 ARG A N 1
ATOM 7645 C CA . ARG A 1 1115 ? 17.282 -15.003 530.777 1.00 50.00 1129 ARG A CA 1
ATOM 7646 C C . ARG A 1 1115 ? 16.955 -16.114 531.777 1.00 53.90 1129 ARG A C 1
ATOM 7647 O O . ARG A 1 1115 ? 15.903 -16.749 531.668 1.00 61.65 1129 ARG A O 1
ATOM 7655 N N . TYR A 1 1116 ? 17.849 -16.368 532.732 1.00 49.03 1130 TYR A N 1
ATOM 7656 C CA . TYR A 1 1116 ? 17.687 -17.475 533.644 1.00 49.57 1130 TYR A CA 1
ATOM 7657 C C . TYR A 1 1116 ? 17.162 -17.077 535.027 1.00 51.67 1130 TYR A C 1
ATOM 7658 O O . TYR A 1 1116 ? 16.869 -17.959 535.842 1.00 53.91 1130 TYR A O 1
ATOM 7667 N N . ASP A 1 1117 ? 17.061 -15.777 535.308 1.00 50.76 1131 ASP A N 1
ATOM 7668 C CA . ASP A 1 1117 ? 16.508 -15.295 536.577 1.00 51.14 1131 ASP A CA 1
ATOM 7669 C C . ASP A 1 1117 ? 14.993 -15.201 536.455 1.00 54.24 1131 ASP A C 1
ATOM 7670 O O . ASP A 1 1117 ? 14.459 -14.270 535.841 1.00 53.56 1131 ASP A O 1
ATOM 7675 N N . LEU A 1 1118 ? 14.293 -16.163 537.061 1.00 55.95 1132 LEU A N 1
ATOM 7676 C CA . LEU A 1 1118 ? 12.826 -16.207 537.041 1.00 54.48 1132 LEU A CA 1
ATOM 7677 C C . LEU A 1 1118 ? 12.190 -15.799 538.396 1.00 54.81 1132 LEU A C 1
ATOM 7678 O O . LEU A 1 1118 ? 11.029 -16.111 538.674 1.00 56.32 1132 LEU A O 1
ATOM 7683 N N . GLY A 1 1119 ? 12.949 -15.066 539.206 1.00 52.92 1133 GLY A N 1
ATOM 7684 C CA . GLY A 1 1119 ? 12.446 -14.530 540.461 1.00 52.66 1133 GLY A CA 1
ATOM 7685 C C . GLY A 1 1119 ? 13.243 -14.941 541.693 1.00 53.70 1133 GLY A C 1
ATOM 7686 O O . GLY A 1 1119 ? 12.710 -14.923 542.798 1.00 53.00 1133 GLY A O 1
ATOM 7687 N N . PHE A 1 1120 ? 14.536 -15.226 541.519 1.00 51.87 1134 PHE A N 1
ATOM 7688 C CA . PHE A 1 1120 ? 15.361 -15.642 542.645 1.00 55.30 1134 PHE A CA 1
ATOM 7689 C C . PHE A 1 1120 ? 15.647 -14.498 543.596 1.00 55.20 1134 PHE A C 1
ATOM 7690 O O . PHE A 1 1120 ? 15.559 -13.334 543.225 1.00 54.53 1134 PHE A O 1
ATOM 7698 N N . ASN A 1 1121 ? 15.989 -14.849 544.829 1.00 56.85 1135 ASN A N 1
ATOM 7699 C CA . ASN A 1 1121 ? 16.354 -13.870 545.834 1.00 60.38 1135 ASN A CA 1
ATOM 7700 C C . ASN A 1 1121 ? 17.654 -13.124 545.480 1.00 64.29 1135 ASN A C 1
ATOM 7701 O O . ASN A 1 1121 ? 18.516 -13.650 544.772 1.00 63.79 1135 ASN A O 1
ATOM 7706 N N . LYS A 1 1122 ? 17.785 -11.893 545.968 1.00 67.56 1136 LYS A N 1
ATOM 7707 C CA . LYS A 1 1122 ? 19.049 -11.180 545.878 1.00 69.20 1136 LYS A CA 1
ATOM 7708 C C . LYS A 1 1122 ? 20.100 -12.029 546.570 1.00 71.03 1136 LYS A C 1
ATOM 7709 O O . LYS A 1 1122 ? 19.759 -12.914 547.361 1.00 68.02 1136 LYS A O 1
ATOM 7715 N N . ALA A 1 1123 ? 21.372 -11.777 546.269 1.00 75.39 1137 ALA A N 1
ATOM 7716 C CA . ALA A 1 1123 ? 22.471 -12.566 546.871 1.00 77.75 1137 ALA A CA 1
ATOM 7717 C C . ALA A 1 1123 ? 22.589 -12.333 548.385 1.00 79.78 1137 ALA A C 1
ATOM 7718 O O . ALA A 1 1123 ? 23.071 -13.203 549.115 1.00 80.56 1137 ALA A O 1
ATOM 7720 N N . ASP A 1 1124 ? 22.127 -11.173 548.849 1.00 81.01 1138 ASP A N 1
ATOM 7721 C CA . ASP A 1 1124 ? 22.062 -10.883 550.287 1.00 80.19 1138 ASP A CA 1
ATOM 7722 C C . ASP A 1 1124 ? 20.963 -11.674 551.020 1.00 75.84 1138 ASP A C 1
ATOM 7723 O O . ASP A 1 1124 ? 20.871 -11.609 552.238 1.00 79.07 1138 ASP A O 1
ATOM 7728 N N . GLY A 1 1125 ? 20.117 -12.392 550.284 1.00 71.35 1139 GLY A N 1
ATOM 7729 C CA . GLY A 1 1125 ? 19.077 -13.224 550.881 1.00 69.89 1139 GLY A CA 1
ATOM 7730 C C . GLY A 1 1125 ? 17.685 -12.621 550.846 1.00 68.76 1139 GLY A C 1
ATOM 7731 O O . GLY A 1 1125 ? 16.707 -13.304 551.119 1.00 62.24 1139 GLY A O 1
ATOM 7732 N N . ASN A 1 1126 ? 17.586 -11.346 550.483 1.00 71.29 1140 ASN A N 1
ATOM 7733 C CA . ASN A 1 1126 ? 16.293 -10.684 550.392 1.00 71.94 1140 ASN A CA 1
ATOM 7734 C C . ASN A 1 1126 ? 15.493 -11.156 549.180 1.00 69.30 1140 ASN A C 1
ATOM 7735 O O . ASN A 1 1126 ? 16.067 -11.466 548.134 1.00 61.04 1140 ASN A O 1
ATOM 7740 N N . PRO A 1 1127 ? 14.155 -11.218 549.325 1.00 67.73 1141 PRO A N 1
ATOM 7741 C CA . PRO A 1 1127 ? 13.289 -11.521 548.188 1.00 64.50 1141 PRO A CA 1
ATOM 7742 C C . PRO A 1 1127 ? 13.378 -10.488 547.051 1.00 63.62 1141 PRO A C 1
ATOM 7743 O O . PRO A 1 1127 ? 13.641 -9.300 547.275 1.00 62.74 1141 PRO A O 1
ATOM 7747 N N . ASN A 1 1128 ? 13.211 -10.979 545.834 1.00 62.12 1142 ASN A N 1
ATOM 7748 C CA . ASN A 1 1128 ? 13.299 -10.148 544.645 1.00 59.47 1142 ASN A CA 1
ATOM 7749 C C . ASN A 1 1128 ? 12.370 -10.739 543.590 1.00 57.72 1142 ASN A C 1
ATOM 7750 O O . ASN A 1 1128 ? 12.815 -11.266 542.570 1.00 54.07 1142 ASN A O 1
ATOM 7755 N N . PRO A 1 1129 ? 11.057 -10.648 543.840 1.00 56.37 1143 PRO A N 1
ATOM 7756 C CA . PRO A 1 1129 ? 10.121 -11.174 542.879 1.00 53.87 1143 PRO A CA 1
ATOM 7757 C C . PRO A 1 1129 ? 10.138 -10.458 541.545 1.00 53.06 1143 PRO A C 1
ATOM 7758 O O . PRO A 1 1129 ? 10.538 -9.312 541.452 1.00 53.29 1143 PRO A O 1
ATOM 7762 N N . THR A 1 1130 ? 9.696 -11.164 540.514 1.00 53.54 1144 THR A N 1
ATOM 7763 C CA . THR A 1 1130 ? 9.345 -10.553 539.253 1.00 50.54 1144 THR A CA 1
ATOM 7764 C C . THR A 1 1130 ? 7.996 -9.876 539.472 1.00 49.98 1144 THR A C 1
ATOM 7765 O O . THR A 1 1130 ? 7.567 -9.688 540.599 1.00 51.43 1144 THR A O 1
ATOM 7769 N N . LYS A 1 1131 ? 7.339 -9.471 538.397 1.00 50.08 1145 LYS A N 1
ATOM 7770 C CA . LYS A 1 1131 ? 5.986 -8.941 538.491 1.00 52.38 1145 LYS A CA 1
ATOM 7771 C C . LYS A 1 1131 ? 5.005 -10.037 538.926 1.00 54.38 1145 LYS A C 1
ATOM 7772 O O . LYS A 1 1131 ? 3.919 -9.757 539.436 1.00 56.29 1145 LYS A O 1
ATOM 7778 N N . TYR A 1 1132 ? 5.404 -11.285 538.714 1.00 57.21 1146 TYR A N 1
ATOM 7779 C CA . TYR A 1 1132 ? 4.547 -12.445 538.941 1.00 59.86 1146 TYR A CA 1
ATOM 7780 C C . TYR A 1 1132 ? 4.903 -13.256 540.217 1.00 58.79 1146 TYR A C 1
ATOM 7781 O O . TYR A 1 1132 ? 4.199 -14.203 540.547 1.00 56.36 1146 TYR A O 1
ATOM 7790 N N . GLY A 1 1133 ? 5.967 -12.859 540.923 1.00 56.97 1147 GLY A N 1
ATOM 7791 C CA . GLY A 1 1133 ? 6.348 -13.496 542.180 1.00 55.77 1147 GLY A CA 1
ATOM 7792 C C . GLY A 1 1133 ? 7.719 -14.138 542.151 1.00 54.01 1147 GLY A C 1
ATOM 7793 O O . GLY A 1 1133 ? 8.441 -14.040 541.174 1.00 53.47 1147 GLY A O 1
ATOM 7794 N N . THR A 1 1134 ? 8.070 -14.806 543.244 1.00 54.10 1148 THR A N 1
ATOM 7795 C CA . THR A 1 1134 ? 9.376 -15.451 543.378 1.00 56.49 1148 THR A CA 1
ATOM 7796 C C . THR A 1 1134 ? 9.488 -16.715 542.521 1.00 55.64 1148 THR A C 1
ATOM 7797 O O . THR A 1 1134 ? 8.510 -17.128 541.895 1.00 55.18 1148 THR A O 1
ATOM 7801 N N . ASP A 1 1135 ? 10.679 -17.314 542.489 1.00 57.00 1149 ASP A N 1
ATOM 7802 C CA . ASP A 1 1135 ? 10.875 -18.587 541.788 1.00 57.96 1149 ASP A CA 1
ATOM 7803 C C . ASP A 1 1135 ? 10.090 -19.724 542.437 1.00 58.17 1149 ASP A C 1
ATOM 7804 O O . ASP A 1 1135 ? 9.587 -20.601 541.734 1.00 56.17 1149 ASP A O 1
ATOM 7809 N N . GLN A 1 1136 ? 9.984 -19.721 543.767 1.00 61.80 1150 GLN A N 1
ATOM 7810 C CA . GLN A 1 1136 ? 9.141 -20.707 544.459 1.00 62.13 1150 GLN A CA 1
ATOM 7811 C C . GLN A 1 1136 ? 7.667 -20.520 544.086 1.00 59.49 1150 GLN A C 1
ATOM 7812 O O . GLN A 1 1136 ? 6.961 -21.499 543.859 1.00 55.27 1150 GLN A O 1
ATOM 7818 N N . ASP A 1 1137 ? 7.213 -19.269 543.988 1.00 58.27 1151 ASP A N 1
ATOM 7819 C CA . ASP A 1 1137 ? 5.830 -19.013 543.596 1.00 58.78 1151 ASP A CA 1
ATOM 7820 C C . ASP A 1 1137 ? 5.516 -19.647 542.240 1.00 58.92 1151 ASP A C 1
ATOM 7821 O O . ASP A 1 1137 ? 4.417 -20.172 542.035 1.00 60.92 1151 ASP A O 1
ATOM 7826 N N . LEU A 1 1138 ? 6.489 -19.598 541.329 1.00 59.08 1152 LEU A N 1
ATOM 7827 C CA . LEU A 1 1138 ? 6.338 -20.169 539.991 1.00 58.86 1152 LEU A CA 1
ATOM 7828 C C . LEU A 1 1138 ? 6.283 -21.702 540.038 1.00 56.16 1152 LEU A C 1
ATOM 7829 O O . LEU A 1 1138 ? 5.420 -22.321 539.416 1.00 50.90 1152 LEU A O 1
ATOM 7834 N N . ARG A 1 1139 ? 7.205 -22.305 540.779 1.00 55.25 1153 ARG A N 1
ATOM 7835 C CA . ARG A 1 1139 ? 7.212 -23.756 540.934 1.00 54.95 1153 ARG A CA 1
ATOM 7836 C C . ARG A 1 1139 ? 5.919 -24.250 541.596 1.00 54.77 1153 ARG A C 1
ATOM 7837 O O . ARG A 1 1139 ? 5.392 -25.289 541.220 1.00 54.64 1153 ARG A O 1
ATOM 7845 N N . ASN A 1 1140 ? 5.397 -23.497 542.556 1.00 54.17 1154 ASN A N 1
ATOM 7846 C CA . ASN A 1 1140 ? 4.124 -23.841 543.191 1.00 56.70 1154 ASN A CA 1
ATOM 7847 C C . ASN A 1 1140 ? 2.958 -23.690 542.216 1.00 56.74 1154 ASN A C 1
ATOM 7848 O O . ASN A 1 1140 ? 2.027 -24.488 542.207 1.00 56.60 1154 ASN A O 1
ATOM 7853 N N . ALA A 1 1141 ? 3.006 -22.645 541.403 1.00 57.34 1155 ALA A N 1
ATOM 7854 C CA . ALA A 1 1141 ? 1.971 -22.413 540.411 1.00 54.11 1155 ALA A CA 1
ATOM 7855 C C . ALA A 1 1141 ? 1.945 -23.545 539.392 1.00 53.54 1155 ALA A C 1
ATOM 7856 O O . ALA A 1 1141 ? 0.882 -24.001 538.999 1.00 58.81 1155 ALA A O 1
ATOM 7858 N N . ILE A 1 1142 ? 3.114 -23.981 538.954 1.00 50.49 1156 ILE A N 1
ATOM 7859 C CA . ILE A 1 1142 ? 3.226 -25.028 537.952 1.00 50.41 1156 ILE A CA 1
ATOM 7860 C C . ILE A 1 1142 ? 2.762 -26.373 538.516 1.00 51.12 1156 ILE A C 1
ATOM 7861 O O . ILE A 1 1142 ? 2.035 -27.109 537.849 1.00 49.83 1156 ILE A O 1
ATOM 7866 N N . GLU A 1 1143 ? 3.186 -26.695 539.736 1.00 52.72 1157 GLU A N 1
ATOM 7867 C CA . GLU A 1 1143 ? 2.757 -27.933 540.401 1.00 56.49 1157 GLU A CA 1
ATOM 7868 C C . GLU A 1 1143 ? 1.227 -27.972 540.546 1.00 54.81 1157 GLU A C 1
ATOM 7869 O O . GLU A 1 1143 ? 0.597 -28.968 540.190 1.00 54.73 1157 GLU A O 1
ATOM 7875 N N . ALA A 1 1144 ? 0.655 -26.873 541.040 1.00 49.63 1158 ALA A N 1
ATOM 7876 C CA . ALA A 1 1144 ? -0.768 -26.740 541.212 1.00 46.65 1158 ALA A CA 1
ATOM 7877 C C . ALA A 1 1144 ? -1.520 -27.011 539.914 1.00 50.29 1158 ALA A C 1
ATOM 7878 O O . ALA A 1 1144 ? -2.635 -27.566 539.930 1.00 54.28 1158 ALA A O 1
ATOM 7880 N N . LEU A 1 1145 ? -0.946 -26.608 538.786 1.00 49.87 1159 LEU A N 1
ATOM 7881 C CA . LEU A 1 1145 ? -1.592 -26.866 537.497 1.00 49.76 1159 LEU A CA 1
ATOM 7882 C C . LEU A 1 1145 ? -1.507 -28.341 537.141 1.00 50.39 1159 LEU A C 1
ATOM 7883 O O . LEU A 1 1145 ? -2.436 -28.868 536.570 1.00 50.14 1159 LEU A O 1
ATOM 7888 N N . HIS A 1 1146 ? -0.414 -29.010 537.499 1.00 52.30 1160 HIS A N 1
ATOM 7889 C CA . HIS A 1 1146 ? -0.306 -30.458 537.291 1.00 54.70 1160 HIS A CA 1
ATOM 7890 C C . HIS A 1 1146 ? -1.230 -31.260 538.216 1.00 54.86 1160 HIS A C 1
ATOM 7891 O O . HIS A 1 1146 ? -1.872 -32.200 537.775 1.00 53.04 1160 HIS A O 1
ATOM 7898 N N . LYS A 1 1147 ? -1.306 -30.881 539.482 1.00 58.29 1161 LYS A N 1
ATOM 7899 C CA . LYS A 1 1147 ? -2.303 -31.442 540.393 1.00 65.38 1161 LYS A CA 1
ATOM 7900 C C . LYS A 1 1147 ? -3.751 -31.318 539.846 1.00 64.12 1161 LYS A C 1
ATOM 7901 O O . LYS A 1 1147 ? -4.600 -32.140 540.180 1.00 69.87 1161 LYS A O 1
ATOM 7907 N N . ASN A 1 1148 ? -4.025 -30.307 539.020 1.00 61.35 1162 ASN A N 1
ATOM 7908 C CA . ASN A 1 1148 ? -5.326 -30.169 538.354 1.00 59.40 1162 ASN A CA 1
ATOM 7909 C C . ASN A 1 1148 ? -5.305 -30.532 536.862 1.00 58.84 1162 ASN A C 1
ATOM 7910 O O . ASN A 1 1148 ? -6.186 -30.100 536.094 1.00 58.64 1162 ASN A O 1
ATOM 7915 N N . GLY A 1 1149 ? -4.326 -31.349 536.467 1.00 56.57 1163 GLY A N 1
ATOM 7916 C CA . GLY A 1 1149 ? -4.282 -31.956 535.134 1.00 53.44 1163 GLY A CA 1
ATOM 7917 C C . GLY A 1 1149 ? -4.134 -30.980 533.994 1.00 50.91 1163 GLY A C 1
ATOM 7918 O O . GLY A 1 1149 ? -4.560 -31.244 532.882 1.00 51.38 1163 GLY A O 1
ATOM 7919 N N . MET A 1 1150 ? -3.508 -29.847 534.271 1.00 52.46 1164 MET A N 1
ATOM 7920 C CA . MET A 1 1150 ? -3.206 -28.846 533.247 1.00 50.99 1164 MET A CA 1
ATOM 7921 C C . MET A 1 1150 ? -1.707 -28.753 533.033 1.00 49.00 1164 MET A C 1
ATOM 7922 O O . MET A 1 1150 ? -0.926 -28.954 533.956 1.00 50.43 1164 MET A O 1
ATOM 7927 N N . GLN A 1 1151 ? -1.325 -28.451 531.801 1.00 47.28 1165 GLN A N 1
ATOM 7928 C CA . GLN A 1 1151 ? 0.060 -28.211 531.444 1.00 46.78 1165 GLN A CA 1
ATOM 7929 C C . GLN A 1 1151 ? 0.456 -26.756 531.638 1.00 43.77 1165 GLN A C 1
ATOM 7930 O O . GLN A 1 1151 ? -0.384 -25.886 531.678 1.00 45.24 1165 GLN A O 1
ATOM 7936 N N . ALA A 1 1152 ? 1.752 -26.505 531.740 1.00 42.85 1166 ALA A N 1
ATOM 7937 C CA . ALA A 1 1152 ? 2.272 -25.140 531.854 1.00 43.06 1166 ALA A CA 1
ATOM 7938 C C . ALA A 1 1152 ? 3.165 -24.816 530.662 1.00 44.76 1166 ALA A C 1
ATOM 7939 O O . ALA A 1 1152 ? 4.126 -25.552 530.340 1.00 45.15 1166 ALA A O 1
ATOM 7941 N N . ILE A 1 1153 ? 2.853 -23.706 530.006 1.00 45.49 1167 ILE A N 1
ATOM 7942 C CA . ILE A 1 1153 ? 3.613 -23.262 528.832 1.00 46.30 1167 ILE A CA 1
ATOM 7943 C C . ILE A 1 1153 ? 4.619 -22.190 529.209 1.00 43.75 1167 ILE A C 1
ATOM 7944 O O . ILE A 1 1153 ? 4.274 -21.184 529.829 1.00 47.00 1167 ILE A O 1
ATOM 7949 N N . ALA A 1 1154 ? 5.860 -22.417 528.808 1.00 42.87 1168 ALA A N 1
ATOM 7950 C CA . ALA A 1 1154 ? 6.939 -21.454 528.983 1.00 44.38 1168 ALA A CA 1
ATOM 7951 C C . ALA A 1 1154 ? 7.032 -20.556 527.767 1.00 43.02 1168 ALA A C 1
ATOM 7952 O O . ALA A 1 1154 ? 7.036 -21.048 526.656 1.00 41.60 1168 ALA A O 1
ATOM 7954 N N . ASP A 1 1155 ? 7.118 -19.247 527.969 1.00 46.56 1169 ASP A N 1
ATOM 7955 C CA . ASP A 1 1155 ? 7.339 -18.317 526.854 1.00 46.63 1169 ASP A CA 1
ATOM 7956 C C . ASP A 1 1155 ? 8.830 -18.302 526.512 1.00 45.45 1169 ASP A C 1
ATOM 7957 O O . ASP A 1 1155 ? 9.642 -17.810 527.278 1.00 46.10 1169 ASP A O 1
ATOM 7962 N N . TRP A 1 1156 ? 9.177 -18.873 525.367 1.00 43.82 1170 TRP A N 1
ATOM 7963 C CA . TRP A 1 1156 ? 10.568 -18.937 524.895 1.00 43.69 1170 TRP A CA 1
ATOM 7964 C C . TRP A 1 1156 ? 10.842 -17.712 524.010 1.00 44.14 1170 TRP A C 1
ATOM 7965 O O . TRP A 1 1156 ? 10.248 -17.554 522.925 1.00 42.24 1170 TRP A O 1
ATOM 7976 N N . VAL A 1 1157 ? 11.745 -16.854 524.481 1.00 43.65 1171 VAL A N 1
ATOM 7977 C CA . VAL A 1 1157 ? 11.969 -15.531 523.896 1.00 41.77 1171 VAL A CA 1
ATOM 7978 C C . VAL A 1 1157 ? 13.402 -15.366 523.410 1.00 37.33 1171 VAL A C 1
ATOM 7979 O O . VAL A 1 1157 ? 14.165 -14.638 523.989 1.00 40.77 1171 VAL A O 1
ATOM 7983 N N . PRO A 1 1158 ? 13.762 -16.027 522.316 1.00 36.76 1172 PRO A N 1
ATOM 7984 C CA . PRO A 1 1158 ? 15.138 -16.008 521.836 1.00 37.41 1172 PRO A CA 1
ATOM 7985 C C . PRO A 1 1158 ? 15.586 -14.791 521.013 1.00 38.49 1172 PRO A C 1
ATOM 7986 O O . PRO A 1 1158 ? 16.789 -14.656 520.770 1.00 39.44 1172 PRO A O 1
ATOM 7990 N N . ASP A 1 1159 ? 14.665 -13.925 520.579 1.00 40.77 1173 ASP A N 1
ATOM 7991 C CA . ASP A 1 1159 ? 15.019 -12.833 519.665 1.00 41.93 1173 ASP A CA 1
ATOM 7992 C C . ASP A 1 1159 ? 15.908 -11.747 520.282 1.00 45.49 1173 ASP A C 1
ATOM 7993 O O . ASP A 1 1159 ? 16.797 -11.231 519.605 1.00 52.62 1173 ASP A O 1
ATOM 7998 N N . GLN A 1 1160 ? 15.678 -11.366 521.537 1.00 44.62 1174 GLN A N 1
ATOM 7999 C CA . GLN A 1 1160 ? 16.416 -10.233 522.100 1.00 44.86 1174 GLN A CA 1
ATOM 8000 C C . GLN A 1 1160 ? 16.635 -10.273 523.601 1.00 44.21 1174 GLN A C 1
ATOM 8001 O O . GLN A 1 1160 ? 16.073 -11.103 524.308 1.00 49.76 1174 GLN A O 1
ATOM 8007 N N . ILE A 1 1161 ? 17.446 -9.330 524.071 1.00 41.79 1175 ILE A N 1
ATOM 8008 C CA . ILE A 1 1161 ? 17.737 -9.155 525.477 1.00 42.38 1175 ILE A CA 1
ATOM 8009 C C . ILE A 1 1161 ? 17.977 -7.656 525.696 1.00 41.64 1175 ILE A C 1
ATOM 8010 O O . ILE A 1 1161 ? 18.466 -6.986 524.797 1.00 44.73 1175 ILE A O 1
ATOM 8015 N N . TYR A 1 1162 ? 17.607 -7.130 526.862 1.00 40.66 1176 TYR A N 1
ATOM 8016 C CA . TYR A 1 1162 ? 17.676 -5.684 527.126 1.00 43.37 1176 TYR A CA 1
ATOM 8017 C C . TYR A 1 1162 ? 18.759 -5.281 528.111 1.00 45.13 1176 TYR A C 1
ATOM 8018 O O . TYR A 1 1162 ? 19.240 -6.087 528.880 1.00 47.44 1176 TYR A O 1
ATOM 8027 N N . ALA A 1 1163 ? 19.105 -4.001 528.091 1.00 48.66 1177 ALA A N 1
ATOM 8028 C CA . ALA A 1 1163 ? 19.877 -3.362 529.150 1.00 50.23 1177 ALA A CA 1
ATOM 8029 C C . ALA A 1 1163 ? 21.073 -4.174 529.650 1.00 53.33 1177 ALA A C 1
ATOM 8030 O O . ALA A 1 1163 ? 21.111 -4.598 530.821 1.00 57.59 1177 ALA A O 1
ATOM 8032 N N . LEU A 1 1164 ? 22.046 -4.376 528.760 1.00 52.62 1178 LEU A N 1
ATOM 8033 C CA . LEU A 1 1164 ? 23.312 -5.023 529.101 1.00 51.44 1178 LEU A CA 1
ATOM 8034 C C . LEU A 1 1164 ? 24.288 -3.940 529.604 1.00 54.21 1178 LEU A C 1
ATOM 8035 O O . LEU A 1 1164 ? 24.457 -2.931 528.945 1.00 54.72 1178 LEU A O 1
ATOM 8040 N N . PRO A 1 1165 ? 24.915 -4.141 530.783 1.00 54.74 1179 PRO A N 1
ATOM 8041 C CA . PRO A 1 1165 ? 25.619 -3.039 531.445 1.00 54.40 1179 PRO A CA 1
ATOM 8042 C C . PRO A 1 1165 ? 27.024 -2.694 530.916 1.00 54.39 1179 PRO A C 1
ATOM 8043 O O . PRO A 1 1165 ? 27.545 -1.634 531.252 1.00 54.61 1179 PRO A O 1
ATOM 8047 N N . GLY A 1 1166 ? 27.610 -3.555 530.095 1.00 51.62 1180 GLY A N 1
ATOM 8048 C CA . GLY A 1 1166 ? 28.992 -3.384 529.670 1.00 50.96 1180 GLY A CA 1
ATOM 8049 C C . GLY A 1 1166 ? 29.104 -2.907 528.227 1.00 51.07 1180 GLY A C 1
ATOM 8050 O O . GLY A 1 1166 ? 28.437 -3.455 527.333 1.00 47.82 1180 GLY A O 1
ATOM 8051 N N . LYS A 1 1167 ? 29.971 -1.910 527.998 1.00 49.82 1181 LYS A N 1
ATOM 8052 C CA . LYS A 1 1167 ? 30.110 -1.277 526.678 1.00 47.94 1181 LYS A CA 1
ATOM 8053 C C . LYS A 1 1167 ? 31.220 -1.894 525.869 1.00 43.91 1181 LYS A C 1
ATOM 8054 O O . LYS A 1 1167 ? 32.217 -2.311 526.415 1.00 42.36 1181 LYS A O 1
ATOM 8060 N N . GLU A 1 1168 ? 31.002 -1.977 524.564 1.00 43.98 1182 GLU A N 1
ATOM 8061 C CA . GLU A 1 1168 ? 32.016 -2.404 523.598 1.00 46.38 1182 GLU A CA 1
ATOM 8062 C C . GLU A 1 1168 ? 31.917 -1.499 522.380 1.00 48.20 1182 GLU A C 1
ATOM 8063 O O . GLU A 1 1168 ? 30.918 -0.788 522.204 1.00 46.01 1182 GLU A O 1
ATOM 8069 N N . VAL A 1 1169 ? 32.961 -1.514 521.555 1.00 46.84 1183 VAL A N 1
ATOM 8070 C CA . VAL A 1 1169 ? 32.963 -0.725 520.341 1.00 46.62 1183 VAL A CA 1
ATOM 8071 C C . VAL A 1 1169 ? 32.694 -1.672 519.193 1.00 46.80 1183 VAL A C 1
ATOM 8072 O O . VAL A 1 1169 ? 33.469 -2.583 518.948 1.00 48.20 1183 VAL A O 1
ATOM 8076 N N . VAL A 1 1170 ? 31.583 -1.441 518.501 1.00 48.32 1184 VAL A N 1
ATOM 8077 C CA . VAL A 1 1170 ? 31.176 -2.246 517.345 1.00 48.53 1184 VAL A CA 1
ATOM 8078 C C . VAL A 1 1170 ? 31.353 -1.421 516.071 1.00 48.51 1184 VAL A C 1
ATOM 8079 O O . VAL A 1 1170 ? 31.481 -0.195 516.140 1.00 49.84 1184 VAL A O 1
ATOM 8083 N N . THR A 1 1171 ? 31.360 -2.104 514.926 1.00 46.89 1185 THR A N 1
ATOM 8084 C CA . THR A 1 1171 ? 31.272 -1.459 513.618 1.00 47.36 1185 THR A CA 1
ATOM 8085 C C . THR A 1 1171 ? 29.826 -1.588 513.131 1.00 47.65 1185 THR A C 1
ATOM 8086 O O . THR A 1 1171 ? 29.331 -2.698 512.937 1.00 47.85 1185 THR A O 1
ATOM 8090 N N . ALA A 1 1172 ? 29.165 -0.459 512.904 1.00 45.87 1186 ALA A N 1
ATOM 8091 C CA . ALA A 1 1172 ? 27.728 -0.450 512.732 1.00 48.95 1186 ALA A CA 1
ATOM 8092 C C . ALA A 1 1172 ? 27.272 0.274 511.489 1.00 51.56 1186 ALA A C 1
ATOM 8093 O O . ALA A 1 1172 ? 27.831 1.300 511.114 1.00 59.46 1186 ALA A O 1
ATOM 8095 N N . THR A 1 1173 ? 26.220 -0.252 510.879 1.00 49.31 1187 THR A N 1
ATOM 8096 C CA . THR A 1 1173 ? 25.553 0.370 509.748 1.00 49.77 1187 THR A CA 1
ATOM 8097 C C . THR A 1 1173 ? 24.087 0.583 510.089 1.00 51.27 1187 THR A C 1
ATOM 8098 O O . THR A 1 1173 ? 23.465 -0.279 510.701 1.00 57.91 1187 THR A O 1
ATOM 8102 N N . ARG A 1 1174 ? 23.532 1.733 509.703 1.00 49.63 1188 ARG A N 1
ATOM 8103 C CA . ARG A 1 1174 ? 22.116 2.053 509.942 1.00 45.32 1188 ARG A CA 1
ATOM 8104 C C . ARG A 1 1174 ? 21.232 1.292 508.986 1.00 43.95 1188 ARG A C 1
ATOM 8105 O O . ARG A 1 1174 ? 21.404 1.373 507.782 1.00 41.83 1188 ARG A O 1
ATOM 8113 N N . VAL A 1 1175 ? 20.299 0.521 509.548 1.00 46.81 1189 VAL A N 1
ATOM 8114 C CA . VAL A 1 1175 ? 19.497 -0.429 508.770 1.00 45.61 1189 VAL A CA 1
ATOM 8115 C C . VAL A 1 1175 ? 18.048 -0.365 509.161 1.00 43.86 1189 VAL A C 1
ATOM 8116 O O . VAL A 1 1175 ? 17.706 0.120 510.249 1.00 40.83 1189 VAL A O 1
ATOM 8120 N N . ASP A 1 1176 ? 17.210 -0.878 508.260 1.00 45.50 1190 ASP A N 1
ATOM 8121 C CA . ASP A 1 1176 ? 15.778 -1.047 508.515 1.00 46.63 1190 ASP A CA 1
ATOM 8122 C C . ASP A 1 1176 ? 15.527 -2.416 509.133 1.00 47.30 1190 ASP A C 1
ATOM 8123 O O . ASP A 1 1176 ? 16.474 -3.167 509.391 1.00 50.05 1190 ASP A O 1
ATOM 8128 N N . GLU A 1 1177 ? 14.272 -2.735 509.414 1.00 46.19 1191 GLU A N 1
ATOM 8129 C CA . GLU A 1 1177 ? 13.963 -3.978 510.131 1.00 46.17 1191 GLU A CA 1
ATOM 8130 C C . GLU A 1 1177 ? 14.528 -5.236 509.488 1.00 46.48 1191 GLU A C 1
ATOM 8131 O O . GLU A 1 1177 ? 14.853 -6.188 510.197 1.00 48.30 1191 GLU A O 1
ATOM 8137 N N . ARG A 1 1178 ? 14.675 -5.228 508.164 1.00 45.73 1192 ARG A N 1
ATOM 8138 C CA . ARG A 1 1178 ? 15.264 -6.363 507.434 1.00 45.51 1192 ARG A CA 1
ATOM 8139 C C . ARG A 1 1178 ? 16.789 -6.368 507.363 1.00 46.92 1192 ARG A C 1
ATOM 8140 O O . ARG A 1 1178 ? 17.380 -7.233 506.708 1.00 52.39 1192 ARG A O 1
ATOM 8148 N N . GLY A 1 1179 ? 17.436 -5.404 507.993 1.00 45.94 1193 GLY A N 1
ATOM 8149 C CA . GLY A 1 1179 ? 18.893 -5.335 507.949 1.00 49.54 1193 GLY A CA 1
ATOM 8150 C C . GLY A 1 1179 ? 19.471 -4.816 506.636 1.00 49.78 1193 GLY A C 1
ATOM 8151 O O . GLY A 1 1179 ? 20.613 -5.062 506.320 1.00 51.11 1193 GLY A O 1
ATOM 8152 N N . ASN A 1 1180 ? 18.666 -4.089 505.881 1.00 51.72 1194 ASN A N 1
ATOM 8153 C CA . ASN A 1 1180 ? 19.102 -3.451 504.662 1.00 49.58 1194 ASN A CA 1
ATOM 8154 C C . ASN A 1 1180 ? 19.457 -2.029 504.955 1.00 51.17 1194 ASN A C 1
ATOM 8155 O O . ASN A 1 1180 ? 18.754 -1.322 505.667 1.00 54.37 1194 ASN A O 1
ATOM 8160 N N . GLN A 1 1181 ? 20.570 -1.607 504.392 1.00 52.35 1195 GLN A N 1
ATOM 8161 C CA . GLN A 1 1181 ? 21.087 -0.282 504.650 1.00 52.89 1195 GLN A CA 1
ATOM 8162 C C . GLN A 1 1181 ? 20.036 0.721 504.232 1.00 51.46 1195 GLN A C 1
ATOM 8163 O O . GLN A 1 1181 ? 19.428 0.543 503.171 1.00 50.17 1195 GLN A O 1
ATOM 8169 N N . LEU A 1 1182 ? 19.814 1.757 505.046 1.00 49.66 1196 LEU A N 1
ATOM 8170 C CA . LEU A 1 1182 ? 18.874 2.829 504.660 1.00 51.53 1196 LEU A CA 1
ATOM 8171 C C . LEU A 1 1182 ? 19.395 3.476 503.398 1.00 58.20 1196 LEU A C 1
ATOM 8172 O O . LEU A 1 1182 ? 20.604 3.528 503.196 1.00 67.05 1196 LEU A O 1
ATOM 8177 N N . LYS A 1 1183 ? 18.496 3.934 502.533 1.00 68.60 1197 LYS A N 1
ATOM 8178 C CA . LYS A 1 1183 ? 18.886 4.444 501.195 1.00 72.08 1197 LYS A CA 1
ATOM 8179 C C . LYS A 1 1183 ? 19.828 5.652 501.260 1.00 72.52 1197 LYS A C 1
ATOM 8180 O O . LYS A 1 1183 ? 20.845 5.689 500.563 1.00 62.69 1197 LYS A O 1
ATOM 8186 N N . ASP A 1 1184 ? 19.506 6.623 502.115 1.00 74.73 1198 ASP A N 1
ATOM 8187 C CA . ASP A 1 1184 ? 20.250 7.892 502.159 1.00 78.47 1198 ASP A CA 1
ATOM 8188 C C . ASP A 1 1184 ? 20.943 8.099 503.510 1.00 76.29 1198 ASP A C 1
ATOM 8189 O O . ASP A 1 1184 ? 20.668 9.079 504.212 1.00 85.13 1198 ASP A O 1
ATOM 8194 N N . THR A 1 1185 ? 21.835 7.179 503.863 1.00 62.98 1199 THR A N 1
ATOM 8195 C CA . THR A 1 1185 ? 22.511 7.245 505.141 1.00 60.74 1199 THR A CA 1
ATOM 8196 C C . THR A 1 1185 ? 24.022 7.336 504.974 1.00 57.95 1199 THR A C 1
ATOM 8197 O O . THR A 1 1185 ? 24.639 6.599 504.193 1.00 52.78 1199 THR A O 1
ATOM 8201 N N . ASP A 1 1186 ? 24.605 8.232 505.761 1.00 59.91 1200 ASP A N 1
ATOM 8202 C CA . ASP A 1 1186 ? 26.053 8.329 505.864 1.00 64.68 1200 ASP A CA 1
ATOM 8203 C C . ASP A 1 1186 ? 26.551 7.368 506.919 1.00 59.10 1200 ASP A C 1
ATOM 8204 O O . ASP A 1 1186 ? 27.753 7.166 507.032 1.00 61.09 1200 ASP A O 1
ATOM 8209 N N . PHE A 1 1187 ? 25.635 6.805 507.706 1.00 52.67 1201 PHE A N 1
ATOM 8210 C CA . PHE A 1 1187 ? 25.995 5.883 508.768 1.00 48.32 1201 PHE A CA 1
ATOM 8211 C C . PHE A 1 1187 ? 26.245 4.487 508.195 1.00 49.80 1201 PHE A C 1
ATOM 8212 O O . PHE A 1 1187 ? 25.370 3.635 508.202 1.00 50.74 1201 PHE A O 1
ATOM 8220 N N . VAL A 1 1188 ? 27.454 4.279 507.680 1.00 49.15 1202 VAL A N 1
ATOM 8221 C CA . VAL A 1 1188 ? 27.870 3.008 507.129 1.00 47.49 1202 VAL A CA 1
ATOM 8222 C C . VAL A 1 1188 ? 29.242 2.633 507.672 1.00 48.19 1202 VAL A C 1
ATOM 8223 O O . VAL A 1 1188 ? 30.168 3.444 507.646 1.00 53.17 1202 VAL A O 1
ATOM 8227 N N . ASN A 1 1189 ? 29.362 1.404 508.172 1.00 45.96 1203 ASN A N 1
ATOM 8228 C CA . ASN A 1 1189 ? 30.598 0.882 508.739 1.00 46.10 1203 ASN A CA 1
ATOM 8229 C C . ASN A 1 1189 ? 31.319 1.843 509.680 1.00 45.52 1203 ASN A C 1
ATOM 8230 O O . ASN A 1 1189 ? 32.535 1.939 509.630 1.00 47.93 1203 ASN A O 1
ATOM 8235 N N . LEU A 1 1190 ? 30.568 2.530 510.543 1.00 43.76 1204 LEU A N 1
ATOM 8236 C CA . LEU A 1 1190 ? 31.143 3.459 511.540 1.00 47.27 1204 LEU A CA 1
ATOM 8237 C C . LEU A 1 1190 ? 31.323 2.807 512.907 1.00 46.88 1204 LEU A C 1
ATOM 8238 O O . LEU A 1 1190 ? 30.580 1.901 513.274 1.00 50.48 1204 LEU A O 1
ATOM 8243 N N . LEU A 1 1191 ? 32.308 3.277 513.659 1.00 45.56 1205 LEU A N 1
ATOM 8244 C CA . LEU A 1 1191 ? 32.540 2.749 514.989 1.00 46.85 1205 LEU A CA 1
ATOM 8245 C C . LEU A 1 1191 ? 31.547 3.400 515.940 1.00 47.29 1205 LEU A C 1
ATOM 8246 O O . LEU A 1 1191 ? 31.265 4.604 515.870 1.00 44.22 1205 LEU A O 1
ATOM 8251 N N . TYR A 1 1192 ? 31.020 2.572 516.835 1.00 48.47 1206 TYR A N 1
ATOM 8252 C CA . TYR A 1 1192 ? 29.909 2.956 517.696 1.00 47.26 1206 TYR A CA 1
ATOM 8253 C C . TYR A 1 1192 ? 30.093 2.266 519.023 1.00 45.93 1206 TYR A C 1
ATOM 8254 O O . TYR A 1 1192 ? 30.590 1.142 519.064 1.00 43.55 1206 TYR A O 1
ATOM 8263 N N . VAL A 1 1193 ? 29.717 2.955 520.097 1.00 45.88 1207 VAL A N 1
ATOM 8264 C CA . VAL A 1 1193 ? 29.729 2.375 521.428 1.00 44.52 1207 VAL A CA 1
ATOM 8265 C C . VAL A 1 1193 ? 28.336 1.850 521.694 1.00 45.42 1207 VAL A C 1
ATOM 8266 O O . VAL A 1 1193 ? 27.389 2.610 521.750 1.00 44.84 1207 VAL A O 1
ATOM 8270 N N . ALA A 1 1194 ? 28.227 0.538 521.850 1.00 47.38 1208 ALA A N 1
ATOM 8271 C CA . ALA A 1 1194 ? 26.966 -0.104 522.162 1.00 48.09 1208 ALA A CA 1
ATOM 8272 C C . ALA A 1 1194 ? 27.035 -0.759 523.529 1.00 47.98 1208 ALA A C 1
ATOM 8273 O O . ALA A 1 1194 ? 28.115 -0.967 524.061 1.00 49.32 1208 ALA A O 1
ATOM 8275 N N . ASN A 1 1195 ? 25.871 -1.054 524.100 1.00 48.81 1209 ASN A N 1
ATOM 8276 C CA . ASN A 1 1195 ? 25.790 -1.794 525.348 1.00 49.62 1209 ASN A CA 1
ATOM 8277 C C . ASN A 1 1195 ? 25.444 -3.254 525.046 1.00 48.02 1209 ASN A C 1
ATOM 8278 O O . ASN A 1 1195 ? 24.290 -3.599 524.906 1.00 46.98 1209 ASN A O 1
ATOM 8283 N N . THR A 1 1196 ? 26.472 -4.092 524.976 1.00 48.60 1210 THR A N 1
ATOM 8284 C CA . THR A 1 1196 ? 26.347 -5.450 524.461 1.00 48.85 1210 THR A CA 1
ATOM 8285 C C . THR A 1 1196 ? 26.812 -6.550 525.407 1.00 48.49 1210 THR A C 1
ATOM 8286 O O . THR A 1 1196 ? 26.572 -7.727 525.144 1.00 46.80 1210 THR A O 1
ATOM 8290 N N . LYS A 1 1197 ? 27.473 -6.180 526.497 1.00 50.22 1211 LYS A N 1
ATOM 8291 C CA . LYS A 1 1197 ? 28.152 -7.143 527.353 1.00 51.70 1211 LYS A CA 1
ATOM 8292 C C . LYS A 1 1197 ? 27.376 -7.326 528.640 1.00 51.50 1211 LYS A C 1
ATOM 8293 O O . LYS A 1 1197 ? 27.036 -6.367 529.306 1.00 53.39 1211 LYS A O 1
ATOM 8299 N N . SER A 1 1198 ? 27.088 -8.566 528.984 1.00 55.87 1212 SER A N 1
ATOM 8300 C CA . SER A 1 1198 ? 26.377 -8.904 530.216 1.00 58.64 1212 SER A CA 1
ATOM 8301 C C . SER A 1 1198 ? 27.295 -8.821 531.445 1.00 60.52 1212 SER A C 1
ATOM 8302 O O . SER A 1 1198 ? 28.523 -8.809 531.301 1.00 61.20 1212 SER A O 1
ATOM 8305 N N . SER A 1 1199 ? 26.704 -8.806 532.645 1.00 60.11 1213 SER A N 1
ATOM 8306 C CA . SER A 1 1199 ? 27.475 -8.608 533.887 1.00 58.12 1213 SER A CA 1
ATOM 8307 C C . SER A 1 1199 ? 28.504 -9.708 534.144 1.00 58.64 1213 SER A C 1
ATOM 8308 O O . SER A 1 1199 ? 29.527 -9.459 534.785 1.00 58.13 1213 SER A O 1
ATOM 8311 N N . GLY A 1 1200 ? 28.220 -10.920 533.669 1.00 57.05 1214 GLY A N 1
ATOM 8312 C CA . GLY A 1 1200 ? 29.100 -12.064 533.874 1.00 58.41 1214 GLY A CA 1
ATOM 8313 C C . GLY A 1 1200 ? 29.005 -12.679 535.260 1.00 57.16 1214 GLY A C 1
ATOM 8314 O O . GLY A 1 1200 ? 29.731 -13.629 535.564 1.00 56.83 1214 GLY A O 1
ATOM 8315 N N . VAL A 1 1201 ? 28.132 -12.134 536.102 1.00 55.17 1215 VAL A N 1
ATOM 8316 C CA . VAL A 1 1201 ? 27.998 -12.592 537.484 1.00 57.59 1215 VAL A CA 1
ATOM 8317 C C . VAL A 1 1201 ? 26.498 -12.730 537.829 1.00 55.28 1215 VAL A C 1
ATOM 8318 O O . VAL A 1 1201 ? 26.089 -12.650 538.978 1.00 52.46 1215 VAL A O 1
ATOM 8322 N N . ASP A 1 1202 ? 25.701 -12.989 536.792 1.00 58.75 1216 ASP A N 1
ATOM 8323 C CA . ASP A 1 1202 ? 24.238 -13.106 536.868 1.00 56.07 1216 ASP A CA 1
ATOM 8324 C C . ASP A 1 1202 ? 23.856 -14.583 536.703 1.00 54.05 1216 ASP A C 1
ATOM 8325 O O . ASP A 1 1202 ? 24.742 -15.438 536.728 1.00 55.38 1216 ASP A O 1
ATOM 8330 N N . TYR A 1 1203 ? 22.568 -14.897 536.559 1.00 52.19 1217 TYR A N 1
ATOM 8331 C CA . TYR A 1 1203 ? 22.146 -16.297 536.393 1.00 53.28 1217 TYR A CA 1
ATOM 8332 C C . TYR A 1 1203 ? 22.469 -16.862 534.999 1.00 54.66 1217 TYR A C 1
ATOM 8333 O O . TYR A 1 1203 ? 22.585 -18.073 534.832 1.00 57.00 1217 TYR A O 1
ATOM 8342 N N . GLN A 1 1204 ? 22.671 -15.991 534.012 1.00 54.95 1218 GLN A N 1
ATOM 8343 C CA . GLN A 1 1204 ? 23.220 -16.406 532.712 1.00 52.06 1218 GLN A CA 1
ATOM 8344 C C . GLN A 1 1204 ? 24.634 -16.970 532.849 1.00 50.15 1218 GLN A C 1
ATOM 8345 O O . GLN A 1 1204 ? 25.037 -17.835 532.071 1.00 47.30 1218 GLN A O 1
ATOM 8351 N N . ALA A 1 1205 ? 25.398 -16.455 533.810 1.00 50.46 1219 ALA A N 1
ATOM 8352 C CA . ALA A 1 1205 ? 26.738 -16.971 534.078 1.00 51.83 1219 ALA A CA 1
ATOM 8353 C C . ALA A 1 1205 ? 26.683 -18.285 534.832 1.00 53.42 1219 ALA A C 1
ATOM 8354 O O . ALA A 1 1205 ? 27.460 -19.190 534.555 1.00 56.62 1219 ALA A O 1
ATOM 8356 N N . LYS A 1 1206 ? 25.768 -18.397 535.789 1.00 54.28 1220 LYS A N 1
ATOM 8357 C CA . LYS A 1 1206 ? 25.611 -19.643 536.542 1.00 56.44 1220 LYS A CA 1
ATOM 8358 C C . LYS A 1 1206 ? 25.183 -20.791 535.638 1.00 55.37 1220 LYS A C 1
ATOM 8359 O O . LYS A 1 1206 ? 25.873 -21.791 535.543 1.00 56.99 1220 LYS A O 1
ATOM 8365 N N . TYR A 1 1207 ? 24.059 -20.613 534.948 1.00 53.16 1221 TYR A N 1
ATOM 8366 C CA . TYR A 1 1207 ? 23.417 -21.686 534.194 1.00 53.60 1221 TYR A CA 1
ATOM 8367 C C . TYR A 1 1207 ? 23.756 -21.762 532.689 1.00 51.20 1221 TYR A C 1
ATOM 8368 O O . TYR A 1 1207 ? 23.406 -22.726 532.031 1.00 47.53 1221 TYR A O 1
ATOM 8377 N N . GLY A 1 1208 ? 24.422 -20.757 532.138 1.00 52.41 1222 GLY A N 1
ATOM 8378 C CA . GLY A 1 1208 ? 24.757 -20.753 530.706 1.00 50.79 1222 GLY A CA 1
ATOM 8379 C C . GLY A 1 1208 ? 25.538 -21.987 530.297 1.00 49.42 1222 GLY A C 1
ATOM 8380 O O . GLY A 1 1208 ? 26.488 -22.347 530.946 1.00 51.50 1222 GLY A O 1
ATOM 8381 N N . GLY A 1 1209 ? 25.097 -22.651 529.233 1.00 50.58 1223 GLY A N 1
ATOM 8382 C CA . GLY A 1 1209 ? 25.742 -23.859 528.704 1.00 49.36 1223 GLY A CA 1
ATOM 8383 C C . GLY A 1 1209 ? 25.923 -25.094 529.591 1.00 51.51 1223 GLY A C 1
ATOM 8384 O O . GLY A 1 1209 ? 26.466 -26.103 529.144 1.00 52.39 1223 GLY A O 1
ATOM 8385 N N . GLU A 1 1210 ? 25.454 -25.046 530.834 1.00 54.00 1224 GLU A N 1
ATOM 8386 C CA . GLU A 1 1210 ? 25.727 -26.106 531.819 1.00 55.17 1224 GLU A CA 1
ATOM 8387 C C . GLU A 1 1210 ? 25.112 -27.472 531.514 1.00 55.12 1224 GLU A C 1
ATOM 8388 O O . GLU A 1 1210 ? 25.636 -28.484 531.939 1.00 63.54 1224 GLU A O 1
ATOM 8394 N N . PHE A 1 1211 ? 24.002 -27.494 530.787 1.00 53.33 1225 PHE A N 1
ATOM 8395 C CA . PHE A 1 1211 ? 23.243 -28.718 530.536 1.00 53.81 1225 PHE A CA 1
ATOM 8396 C C . PHE A 1 1211 ? 23.593 -29.401 529.215 1.00 54.96 1225 PHE A C 1
ATOM 8397 O O . PHE A 1 1211 ? 23.124 -30.513 528.947 1.00 57.37 1225 PHE A O 1
ATOM 8405 N N . LEU A 1 1212 ? 24.418 -28.753 528.402 1.00 55.57 1226 LEU A N 1
ATOM 8406 C CA . LEU A 1 1212 ? 24.716 -29.230 527.052 1.00 58.08 1226 LEU A CA 1
ATOM 8407 C C . LEU A 1 1212 ? 25.550 -30.501 527.013 1.00 61.77 1226 LEU A C 1
ATOM 8408 O O . LEU A 1 1212 ? 25.334 -31.368 526.164 1.00 62.29 1226 LEU A O 1
ATOM 8413 N N . ASP A 1 1213 ? 26.522 -30.603 527.908 1.00 66.42 1227 ASP A N 1
ATOM 8414 C CA . ASP A 1 1213 ? 27.396 -31.759 527.920 1.00 70.43 1227 ASP A CA 1
ATOM 8415 C C . ASP A 1 1213 ? 26.639 -33.025 528.308 1.00 68.55 1227 ASP A C 1
ATOM 8416 O O . ASP A 1 1213 ? 26.821 -34.068 527.683 1.00 72.53 1227 ASP A O 1
ATOM 8421 N N . LYS A 1 1214 ? 25.805 -32.945 529.337 1.00 66.92 1228 LYS A N 1
ATOM 8422 C CA . LYS A 1 1214 ? 24.922 -34.064 529.689 1.00 69.29 1228 LYS A CA 1
ATOM 8423 C C . LYS A 1 1214 ? 24.011 -34.444 528.517 1.00 66.28 1228 LYS A C 1
ATOM 8424 O O . LYS A 1 1214 ? 23.765 -35.621 528.276 1.00 68.70 1228 LYS A O 1
ATOM 8430 N N . LEU A 1 1215 ? 23.506 -33.434 527.807 1.00 63.67 1229 LEU A N 1
ATOM 8431 C CA . LEU A 1 1215 ? 22.633 -33.639 526.654 1.00 59.10 1229 LEU A CA 1
ATOM 8432 C C . LEU A 1 1215 ? 23.347 -34.257 525.447 1.00 59.24 1229 LEU A C 1
ATOM 8433 O O . LEU A 1 1215 ? 22.743 -35.052 524.731 1.00 57.80 1229 LEU A O 1
ATOM 8438 N N . ARG A 1 1216 ? 24.607 -33.890 525.209 1.00 61.15 1230 ARG A N 1
ATOM 8439 C CA . ARG A 1 1216 ? 25.377 -34.433 524.072 1.00 64.68 1230 ARG A CA 1
ATOM 8440 C C . ARG A 1 1216 ? 25.721 -35.901 524.306 1.00 67.04 1230 ARG A C 1
ATOM 8441 O O . ARG A 1 1216 ? 25.629 -36.722 523.399 1.00 68.54 1230 ARG A O 1
ATOM 8449 N N . GLU A 1 1217 ? 26.101 -36.222 525.537 1.00 69.37 1231 GLU A N 1
ATOM 8450 C CA . GLU A 1 1217 ? 26.329 -37.601 525.951 1.00 72.83 1231 GLU A CA 1
ATOM 8451 C C . GLU A 1 1217 ? 25.067 -38.458 525.747 1.00 72.90 1231 GLU A C 1
ATOM 8452 O O . GLU A 1 1217 ? 25.154 -39.545 525.196 1.00 73.24 1231 GLU A O 1
ATOM 8458 N N . GLU A 1 1218 ? 23.903 -37.963 526.174 1.00 72.48 1232 GLU A N 1
ATOM 8459 C CA . GLU A 1 1218 ? 22.656 -38.739 526.101 1.00 74.82 1232 GLU A CA 1
ATOM 8460 C C . GLU A 1 1218 ? 21.981 -38.776 524.734 1.00 70.48 1232 GLU A C 1
ATOM 8461 O O . GLU A 1 1218 ? 21.350 -39.773 524.399 1.00 70.53 1232 GLU A O 1
ATOM 8467 N N . TYR A 1 1219 ? 22.067 -37.693 523.968 1.00 66.15 1233 TYR A N 1
ATOM 8468 C CA . TYR A 1 1219 ? 21.363 -37.613 522.674 1.00 63.79 1233 TYR A CA 1
ATOM 8469 C C . TYR A 1 1219 ? 22.278 -37.031 521.608 1.00 64.38 1233 TYR A C 1
ATOM 8470 O O . TYR A 1 1219 ? 22.029 -35.933 521.124 1.00 63.87 1233 TYR A O 1
ATOM 8479 N N . PRO A 1 1220 ? 23.334 -37.769 521.219 1.00 66.12 1234 PRO A N 1
ATOM 8480 C CA . PRO A 1 1220 ? 24.370 -37.227 520.324 1.00 68.00 1234 PRO A CA 1
ATOM 8481 C C . PRO A 1 1220 ? 23.817 -36.562 519.060 1.00 68.65 1234 PRO A C 1
ATOM 8482 O O . PRO A 1 1220 ? 24.363 -35.573 518.607 1.00 67.33 1234 PRO A O 1
ATOM 8486 N N . SER A 1 1221 ? 22.748 -37.115 518.494 1.00 72.97 1235 SER A N 1
ATOM 8487 C CA . SER A 1 1221 ? 22.282 -36.697 517.166 1.00 73.55 1235 SER A CA 1
ATOM 8488 C C . SER A 1 1221 ? 21.813 -35.236 517.132 1.00 71.25 1235 SER A C 1
ATOM 8489 O O . SER A 1 1221 ? 21.979 -34.547 516.114 1.00 71.89 1235 SER A O 1
ATOM 8492 N N . LEU A 1 1222 ? 21.278 -34.745 518.244 1.00 66.63 1236 LEU A N 1
ATOM 8493 C CA . LEU A 1 1222 ? 20.910 -33.328 518.337 1.00 65.08 1236 LEU A CA 1
ATOM 8494 C C . LEU A 1 1222 ? 22.078 -32.396 517.996 1.00 62.76 1236 LEU A C 1
ATOM 8495 O O . LEU A 1 1222 ? 21.897 -31.331 517.401 1.00 61.85 1236 LEU A O 1
ATOM 8500 N N . PHE A 1 1223 ? 23.275 -32.804 518.394 1.00 63.69 1237 PHE A N 1
ATOM 8501 C CA . PHE A 1 1223 ? 24.487 -31.995 518.216 1.00 63.99 1237 PHE A CA 1
ATOM 8502 C C . PHE A 1 1223 ? 25.254 -32.339 516.939 1.00 66.84 1237 PHE A C 1
ATOM 8503 O O . PHE A 1 1223 ? 26.188 -31.612 516.566 1.00 67.19 1237 PHE A O 1
ATOM 8511 N N . LYS A 1 1224 ? 24.850 -33.428 516.277 1.00 70.58 1238 LYS A N 1
ATOM 8512 C CA . LYS A 1 1224 ? 25.437 -33.846 515.000 1.00 74.82 1238 LYS A CA 1
ATOM 8513 C C . LYS A 1 1224 ? 24.575 -33.523 513.781 1.00 70.08 1238 LYS A C 1
ATOM 8514 O O . LYS A 1 1224 ? 25.093 -33.436 512.679 1.00 72.38 1238 LYS A O 1
ATOM 8520 N N . GLN A 1 1225 ? 23.277 -33.332 513.977 1.00 68.28 1239 GLN A N 1
ATOM 8521 C CA . GLN A 1 1225 ? 22.362 -33.004 512.880 1.00 70.25 1239 GLN A CA 1
ATOM 8522 C C . GLN A 1 1225 ? 22.569 -31.593 512.345 1.00 66.28 1239 GLN A C 1
ATOM 8523 O O . GLN A 1 1225 ? 22.588 -30.635 513.124 1.00 64.71 1239 GLN A O 1
ATOM 8529 N N . ASN A 1 1226 ? 22.692 -31.464 511.023 1.00 61.53 1240 ASN A N 1
ATOM 8530 C CA . ASN A 1 1226 ? 22.826 -30.142 510.385 1.00 59.38 1240 ASN A CA 1
ATOM 8531 C C . ASN A 1 1226 ? 21.535 -29.347 510.334 1.00 56.27 1240 ASN A C 1
ATOM 8532 O O . ASN A 1 1226 ? 20.478 -29.881 510.038 1.00 57.52 1240 ASN A O 1
ATOM 8537 N N . GLN A 1 1227 ? 21.660 -28.059 510.631 1.00 54.98 1241 GLN A N 1
ATOM 8538 C CA . GLN A 1 1227 ? 20.590 -27.085 510.523 1.00 50.26 1241 GLN A CA 1
ATOM 8539 C C . GLN A 1 1227 ? 20.575 -26.499 509.120 1.00 47.71 1241 GLN A C 1
ATOM 8540 O O . GLN A 1 1227 ? 21.601 -26.401 508.489 1.00 52.06 1241 GLN A O 1
ATOM 8546 N N . VAL A 1 1228 ? 19.412 -26.082 508.650 1.00 48.36 1242 VAL A N 1
ATOM 8547 C CA . VAL A 1 1228 ? 19.235 -25.712 507.260 1.00 49.99 1242 VAL A CA 1
ATOM 8548 C C . VAL A 1 1228 ? 19.890 -24.402 506.888 1.00 50.97 1242 VAL A C 1
ATOM 8549 O O . VAL A 1 1228 ? 20.565 -24.325 505.862 1.00 50.62 1242 VAL A O 1
ATOM 8553 N N . SER A 1 1229 ? 19.696 -23.366 507.704 1.00 53.21 1243 SER A N 1
ATOM 8554 C CA . SER A 1 1229 ? 20.170 -22.020 507.352 1.00 50.88 1243 SER A CA 1
ATOM 8555 C C . SER A 1 1229 ? 21.683 -21.922 507.281 1.00 50.98 1243 SER A C 1
ATOM 8556 O O . SER A 1 1229 ? 22.195 -21.092 506.544 1.00 52.50 1243 SER A O 1
ATOM 8559 N N . THR A 1 1230 ? 22.389 -22.765 508.038 1.00 52.75 1244 THR A N 1
ATOM 8560 C CA . THR A 1 1230 ? 23.847 -22.691 508.163 1.00 55.51 1244 THR A CA 1
ATOM 8561 C C . THR A 1 1230 ? 24.639 -23.813 507.485 1.00 56.34 1244 THR A C 1
ATOM 8562 O O . THR A 1 1230 ? 25.847 -23.678 507.278 1.00 57.83 1244 THR A O 1
ATOM 8566 N N . GLY A 1 1231 ? 23.988 -24.936 507.205 1.00 56.42 1245 GLY A N 1
ATOM 8567 C CA . GLY A 1 1231 ? 24.683 -26.124 506.729 1.00 57.72 1245 GLY A CA 1
ATOM 8568 C C . GLY A 1 1231 ? 25.499 -26.825 507.810 1.00 62.16 1245 GLY A C 1
ATOM 8569 O O . GLY A 1 1231 ? 26.162 -27.831 507.533 1.00 59.09 1245 GLY A O 1
ATOM 8570 N N . GLN A 1 1232 ? 25.419 -26.321 509.046 1.00 66.83 1246 GLN A N 1
ATOM 8571 C CA . GLN A 1 1232 ? 26.239 -26.783 510.165 1.00 67.68 1246 GLN A CA 1
ATOM 8572 C C . GLN A 1 1232 ? 25.337 -27.314 511.265 1.00 61.49 1246 GLN A C 1
ATOM 8573 O O . GLN A 1 1232 ? 24.156 -26.994 511.299 1.00 57.74 1246 GLN A O 1
ATOM 8579 N N . PRO A 1 1233 ? 25.888 -28.137 512.163 1.00 56.21 1247 PRO A N 1
ATOM 8580 C CA . PRO A 1 1233 ? 25.151 -28.502 513.353 1.00 54.80 1247 PRO A CA 1
ATOM 8581 C C . PRO A 1 1233 ? 25.358 -27.457 514.449 1.00 52.75 1247 PRO A C 1
ATOM 8582 O O . PRO A 1 1233 ? 26.276 -26.641 514.363 1.00 59.91 1247 PRO A O 1
ATOM 8586 N N . ILE A 1 1234 ? 24.534 -27.491 515.480 1.00 50.57 1248 ILE A N 1
ATOM 8587 C CA . ILE A 1 1234 ? 24.751 -26.631 516.635 1.00 51.40 1248 ILE A CA 1
ATOM 8588 C C . ILE A 1 1234 ? 26.083 -26.979 517.290 1.00 52.62 1248 ILE A C 1
ATOM 8589 O O . ILE A 1 1234 ? 26.575 -28.124 517.199 1.00 54.94 1248 ILE A O 1
ATOM 8594 N N . ASP A 1 1235 ? 26.667 -25.977 517.936 1.00 51.65 1249 ASP A N 1
ATOM 8595 C CA . ASP A 1 1235 ? 28.006 -26.086 518.464 1.00 55.60 1249 ASP A CA 1
ATOM 8596 C C . ASP A 1 1235 ? 27.985 -25.838 519.966 1.00 56.49 1249 ASP A C 1
ATOM 8597 O O . ASP A 1 1235 ? 27.919 -24.702 520.410 1.00 58.84 1249 ASP A O 1
ATOM 8602 N N . ALA A 1 1236 ? 28.032 -26.918 520.737 1.00 58.26 1250 ALA A N 1
ATOM 8603 C CA . ALA A 1 1236 ? 28.167 -26.834 522.189 1.00 61.75 1250 ALA A CA 1
ATOM 8604 C C . ALA A 1 1236 ? 29.632 -26.821 522.662 1.00 62.41 1250 ALA A C 1
ATOM 8605 O O . ALA A 1 1236 ? 29.894 -26.876 523.870 1.00 64.70 1250 ALA A O 1
ATOM 8607 N N . SER A 1 1237 ? 30.585 -26.746 521.730 1.00 61.93 1251 SER A N 1
ATOM 8608 C CA . SER A 1 1237 ? 32.010 -26.727 522.095 1.00 59.06 1251 SER A CA 1
ATOM 8609 C C . SER A 1 1237 ? 32.405 -25.402 522.782 1.00 59.86 1251 SER A C 1
ATOM 8610 O O . SER A 1 1237 ? 33.448 -25.312 523.427 1.00 58.46 1251 SER A O 1
ATOM 8613 N N . THR A 1 1238 ? 31.561 -24.381 522.638 1.00 59.81 1252 THR A N 1
ATOM 8614 C CA . THR A 1 1238 ? 31.748 -23.087 523.289 1.00 58.88 1252 THR A CA 1
ATOM 8615 C C . THR A 1 1238 ? 30.478 -22.735 524.081 1.00 58.72 1252 THR A C 1
ATOM 8616 O O . THR A 1 1238 ? 29.363 -22.831 523.562 1.00 56.63 1252 THR A O 1
ATOM 8620 N N . LYS A 1 1239 ? 30.647 -22.341 525.337 1.00 58.09 1253 LYS A N 1
ATOM 8621 C CA . LYS A 1 1239 ? 29.516 -22.028 526.210 1.00 58.33 1253 LYS A CA 1
ATOM 8622 C C . LYS A 1 1239 ? 29.387 -20.513 526.380 1.00 57.42 1253 LYS A C 1
ATOM 8623 O O . LYS A 1 1239 ? 30.397 -19.826 526.430 1.00 62.28 1253 LYS A O 1
ATOM 8629 N N . ILE A 1 1240 ? 28.152 -20.008 526.485 1.00 55.60 1254 ILE A N 1
ATOM 8630 C CA . ILE A 1 1240 ? 27.897 -18.575 526.669 1.00 53.07 1254 ILE A CA 1
ATOM 8631 C C . ILE A 1 1240 ? 27.478 -18.295 528.110 1.00 51.12 1254 ILE A C 1
ATOM 8632 O O . ILE A 1 1240 ? 26.294 -18.375 528.436 1.00 52.20 1254 ILE A O 1
ATOM 8637 N N . LYS A 1 1241 ? 28.452 -17.975 528.960 1.00 50.83 1255 LYS A N 1
ATOM 8638 C CA . LYS A 1 1241 ? 28.197 -17.512 530.329 1.00 52.79 1255 LYS A CA 1
ATOM 8639 C C . LYS A 1 1241 ? 28.034 -15.985 530.380 1.00 51.60 1255 LYS A C 1
ATOM 8640 O O . LYS A 1 1241 ? 27.526 -15.438 531.360 1.00 45.63 1255 LYS A O 1
ATOM 8646 N N . GLN A 1 1242 ? 28.496 -15.303 529.326 1.00 54.12 1256 GLN A N 1
ATOM 8647 C CA . GLN A 1 1242 ? 28.417 -13.849 529.241 1.00 52.96 1256 GLN A CA 1
ATOM 8648 C C . GLN A 1 1242 ? 28.084 -13.434 527.819 1.00 50.34 1256 GLN A C 1
ATOM 8649 O O . GLN A 1 1242 ? 28.777 -13.814 526.892 1.00 51.31 1256 GLN A O 1
ATOM 8655 N N . TRP A 1 1243 ? 27.024 -12.655 527.637 1.00 48.79 1257 TRP A N 1
ATOM 8656 C CA . TRP A 1 1243 ? 26.735 -12.095 526.319 1.00 45.59 1257 TRP A CA 1
ATOM 8657 C C . TRP A 1 1243 ? 27.741 -11.008 525.978 1.00 44.00 1257 TRP A C 1
ATOM 8658 O O . TRP A 1 1243 ? 28.262 -10.341 526.851 1.00 43.88 1257 TRP A O 1
ATOM 8669 N N . SER A 1 1244 ? 27.990 -10.842 524.687 1.00 45.13 1258 SER A N 1
ATOM 8670 C CA . SER A 1 1244 ? 28.788 -9.747 524.168 1.00 45.45 1258 SER A CA 1
ATOM 8671 C C . SER A 1 1244 ? 28.429 -9.544 522.700 1.00 45.21 1258 SER A C 1
ATOM 8672 O O . SER A 1 1244 ? 27.705 -10.339 522.131 1.00 47.30 1258 SER A O 1
ATOM 8675 N N . ALA A 1 1245 ? 28.934 -8.474 522.100 1.00 45.59 1259 ALA A N 1
ATOM 8676 C CA . ALA A 1 1245 ? 28.507 -8.031 520.777 1.00 45.25 1259 ALA A CA 1
ATOM 8677 C C . ALA A 1 1245 ? 28.671 -9.093 519.706 1.00 46.67 1259 ALA A C 1
ATOM 8678 O O . ALA A 1 1245 ? 27.887 -9.146 518.768 1.00 45.92 1259 ALA A O 1
ATOM 8680 N N . LYS A 1 1246 ? 29.684 -9.943 519.829 1.00 48.95 1260 LYS A N 1
ATOM 8681 C CA . LYS A 1 1246 ? 29.935 -10.943 518.799 1.00 52.67 1260 LYS A CA 1
ATOM 8682 C C . LYS A 1 1246 ? 28.769 -11.917 518.605 1.00 52.40 1260 LYS A C 1
ATOM 8683 O O . LYS A 1 1246 ? 28.653 -12.541 517.558 1.00 53.23 1260 LYS A O 1
ATOM 8689 N N . TYR A 1 1247 ? 27.907 -12.043 519.613 1.00 50.85 1261 TYR A N 1
ATOM 8690 C CA . TYR A 1 1247 ? 26.728 -12.884 519.522 1.00 46.80 1261 TYR A CA 1
ATOM 8691 C C . TYR A 1 1247 ? 25.460 -12.116 519.142 1.00 45.78 1261 TYR A C 1
ATOM 8692 O O . TYR A 1 1247 ? 24.362 -12.677 519.143 1.00 46.33 1261 TYR A O 1
ATOM 8701 N N . MET A 1 1248 ? 25.614 -10.866 518.737 1.00 44.17 1262 MET A N 1
ATOM 8702 C CA . MET A 1 1248 ? 24.470 -10.004 518.435 1.00 43.66 1262 MET A CA 1
ATOM 8703 C C . MET A 1 1248 ? 24.467 -9.571 516.977 1.00 43.21 1262 MET A C 1
ATOM 8704 O O . MET A 1 1248 ? 25.514 -9.371 516.385 1.00 44.45 1262 MET A O 1
ATOM 8709 N N . ASN A 1 1249 ? 23.275 -9.401 516.417 1.00 43.62 1263 ASN A N 1
ATOM 8710 C CA . ASN A 1 1249 ? 23.106 -8.829 515.096 1.00 43.55 1263 ASN A CA 1
ATOM 8711 C C . ASN A 1 1249 ? 23.133 -7.321 515.134 1.00 44.50 1263 ASN A C 1
ATOM 8712 O O . ASN A 1 1249 ? 23.587 -6.679 514.187 1.00 51.77 1263 ASN A O 1
ATOM 8717 N N . GLY A 1 1250 ? 22.647 -6.736 516.214 1.00 42.82 1264 GLY A N 1
ATOM 8718 C CA . GLY A 1 1250 ? 22.635 -5.290 516.305 1.00 45.02 1264 GLY A CA 1
ATOM 8719 C C . GLY A 1 1250 ? 21.868 -4.768 517.486 1.00 46.07 1264 GLY A C 1
ATOM 8720 O O . GLY A 1 1250 ? 21.714 -5.466 518.494 1.00 51.71 1264 GLY A O 1
ATOM 8721 N N . THR A 1 1251 ? 21.425 -3.521 517.371 1.00 44.52 1265 THR A N 1
ATOM 8722 C CA . THR A 1 1251 ? 20.763 -2.820 518.454 1.00 45.04 1265 THR A CA 1
ATOM 8723 C C . THR A 1 1251 ? 19.830 -1.761 517.874 1.00 45.07 1265 THR A C 1
ATOM 8724 O O . THR A 1 1251 ? 19.981 -1.341 516.742 1.00 45.22 1265 THR A O 1
ATOM 8728 N N . ASN A 1 1252 ? 18.858 -1.344 518.671 1.00 45.73 1266 ASN A N 1
ATOM 8729 C CA . ASN A 1 1252 ? 18.141 -0.128 518.383 1.00 46.25 1266 ASN A CA 1
ATOM 8730 C C . ASN A 1 1252 ? 19.116 1.033 518.591 1.00 46.63 1266 ASN A C 1
ATOM 8731 O O . ASN A 1 1252 ? 20.029 0.943 519.412 1.00 50.09 1266 ASN A O 1
ATOM 8736 N N . ILE A 1 1253 ? 18.942 2.110 517.834 1.00 43.72 1267 ILE A N 1
ATOM 8737 C CA . ILE A 1 1253 ? 19.836 3.245 517.919 1.00 42.69 1267 ILE A CA 1
ATOM 8738 C C . ILE A 1 1253 ? 19.889 3.797 519.346 1.00 45.13 1267 ILE A C 1
ATOM 8739 O O . ILE A 1 1253 ? 18.858 3.940 519.992 1.00 46.97 1267 ILE A O 1
ATOM 8744 N N . LEU A 1 1254 ? 21.098 4.094 519.821 1.00 44.91 1268 LEU A N 1
ATOM 8745 C CA . LEU A 1 1254 ? 21.315 4.492 521.211 1.00 48.08 1268 LEU A CA 1
ATOM 8746 C C . LEU A 1 1254 ? 21.507 5.985 521.438 1.00 47.80 1268 LEU A C 1
ATOM 8747 O O . LEU A 1 1254 ? 21.839 6.392 522.559 1.00 44.97 1268 LEU A O 1
ATOM 8752 N N . HIS A 1 1255 ? 21.290 6.790 520.394 1.00 47.14 1269 HIS A N 1
ATOM 8753 C CA . HIS A 1 1255 ? 21.312 8.265 520.503 1.00 52.73 1269 HIS A CA 1
ATOM 8754 C C . HIS A 1 1255 ? 22.692 8.845 520.883 1.00 50.49 1269 HIS A C 1
ATOM 8755 O O . HIS A 1 1255 ? 22.799 9.886 521.541 1.00 50.51 1269 HIS A O 1
ATOM 8762 N N . ARG A 1 1256 ? 23.739 8.159 520.474 1.00 46.76 1270 ARG A N 1
ATOM 8763 C CA . ARG A 1 1256 ? 25.084 8.532 520.879 1.00 49.12 1270 ARG A CA 1
ATOM 8764 C C . ARG A 1 1256 ? 25.838 9.316 519.800 1.00 50.79 1270 ARG A C 1
ATOM 8765 O O . ARG A 1 1256 ? 26.708 10.135 520.131 1.00 50.77 1270 ARG A O 1
ATOM 8773 N N . GLY A 1 1257 ? 25.517 9.041 518.536 1.00 45.59 1271 GLY A N 1
ATOM 8774 C CA . GLY A 1 1257 ? 26.041 9.802 517.431 1.00 46.47 1271 GLY A CA 1
ATOM 8775 C C . GLY A 1 1257 ? 26.893 8.963 516.500 1.00 48.50 1271 GLY A C 1
ATOM 8776 O O . GLY A 1 1257 ? 27.444 7.929 516.900 1.00 49.39 1271 GLY A O 1
ATOM 8777 N N . ALA A 1 1258 ? 26.996 9.412 515.252 1.00 47.71 1272 ALA A N 1
ATOM 8778 C CA . ALA A 1 1258 ? 27.803 8.719 514.268 1.00 48.87 1272 ALA A CA 1
ATOM 8779 C C . ALA A 1 1258 ? 29.293 8.771 514.603 1.00 49.63 1272 ALA A C 1
ATOM 8780 O O . ALA A 1 1258 ? 30.049 7.863 514.240 1.00 45.11 1272 ALA A O 1
ATOM 8782 N N . TYR A 1 1259 ? 29.729 9.842 515.279 1.00 49.40 1273 TYR A N 1
ATOM 8783 C CA . TYR A 1 1259 ? 31.167 10.014 515.586 1.00 47.08 1273 TYR A CA 1
ATOM 8784 C C . TYR A 1 1259 ? 31.413 10.336 517.053 1.00 48.46 1273 TYR A C 1
ATOM 8785 O O . TYR A 1 1259 ? 32.192 11.215 517.379 1.00 52.27 1273 TYR A O 1
ATOM 8794 N N . TYR A 1 1260 ? 30.727 9.617 517.936 1.00 50.35 1274 TYR A N 1
ATOM 8795 C CA . TYR A 1 1260 ? 30.988 9.649 519.373 1.00 49.02 1274 TYR A CA 1
ATOM 8796 C C . TYR A 1 1260 ? 32.317 8.942 519.656 1.00 48.99 1274 TYR A C 1
ATOM 8797 O O . TYR A 1 1260 ? 32.990 9.269 520.626 1.00 47.06 1274 TYR A O 1
ATOM 8806 N N . VAL A 1 1261 ? 32.668 7.971 518.811 1.00 47.68 1275 VAL A N 1
ATOM 8807 C CA . VAL A 1 1261 ? 33.994 7.364 518.820 1.00 49.46 1275 VAL A CA 1
ATOM 8808 C C . VAL A 1 1261 ? 34.906 8.274 518.005 1.00 51.94 1275 VAL A C 1
ATOM 8809 O O . VAL A 1 1261 ? 34.660 8.499 516.824 1.00 56.91 1275 VAL A O 1
ATOM 8813 N N . LEU A 1 1262 ? 35.954 8.799 518.638 1.00 50.07 1276 LEU A N 1
ATOM 8814 C CA . LEU A 1 1262 ? 36.708 9.923 518.085 1.00 46.71 1276 LEU A CA 1
ATOM 8815 C C . LEU A 1 1262 ? 37.685 9.547 516.992 1.00 46.67 1276 LEU A C 1
ATOM 8816 O O . LEU A 1 1262 ? 38.342 8.516 517.044 1.00 48.30 1276 LEU A O 1
ATOM 8821 N N . LYS A 1 1263 ? 37.771 10.445 516.016 1.00 47.87 1277 LYS A N 1
ATOM 8822 C CA . LYS A 1 1263 ? 38.376 10.187 514.725 1.00 48.27 1277 LYS A CA 1
ATOM 8823 C C . LYS A 1 1263 ? 39.075 11.444 514.236 1.00 46.50 1277 LYS A C 1
ATOM 8824 O O . LYS A 1 1263 ? 38.673 12.549 514.583 1.00 50.58 1277 LYS A O 1
ATOM 8830 N N . ASP A 1 1264 ? 40.145 11.264 513.471 1.00 43.26 1278 ASP A N 1
ATOM 8831 C CA . ASP A 1 1264 ? 40.837 12.356 512.824 1.00 41.44 1278 ASP A CA 1
ATOM 8832 C C . ASP A 1 1264 ? 40.290 12.499 511.416 1.00 39.84 1278 ASP A C 1
ATOM 8833 O O . ASP A 1 1264 ? 40.274 11.516 510.669 1.00 36.67 1278 ASP A O 1
ATOM 8838 N N . TRP A 1 1265 ? 39.829 13.700 511.049 1.00 38.89 1279 TRP A N 1
ATOM 8839 C CA . TRP A 1 1265 ? 39.146 13.857 509.769 1.00 39.57 1279 TRP A CA 1
ATOM 8840 C C . TRP A 1 1265 ? 40.087 13.672 508.622 1.00 39.35 1279 TRP A C 1
ATOM 8841 O O . TRP A 1 1265 ? 39.682 13.243 507.540 1.00 40.44 1279 TRP A O 1
ATOM 8852 N N . ALA A 1 1266 ? 41.348 14.006 508.842 1.00 41.33 1280 ALA A N 1
ATOM 8853 C CA . ALA A 1 1266 ? 42.335 14.079 507.773 1.00 41.18 1280 ALA A CA 1
ATOM 8854 C C . ALA A 1 1266 ? 42.735 12.725 507.214 1.00 41.79 1280 ALA A C 1
ATOM 8855 O O . ALA A 1 1266 ? 42.796 12.534 506.000 1.00 39.71 1280 ALA A O 1
ATOM 8857 N N . THR A 1 1267 ? 43.017 11.792 508.120 1.00 42.97 1281 THR A N 1
ATOM 8858 C CA . THR A 1 1267 ? 43.419 10.442 507.766 1.00 43.19 1281 THR A CA 1
ATOM 8859 C C . THR A 1 1267 ? 42.291 9.433 507.885 1.00 44.20 1281 THR A C 1
ATOM 8860 O O . THR A 1 1267 ? 42.405 8.334 507.368 1.00 46.96 1281 THR A O 1
ATOM 8864 N N . ASN A 1 1268 ? 41.195 9.834 508.534 1.00 48.46 1282 ASN A N 1
ATOM 8865 C CA . ASN A 1 1268 ? 40.043 8.980 508.849 1.00 47.06 1282 ASN A CA 1
ATOM 8866 C C . ASN A 1 1268 ? 40.361 7.799 509.764 1.00 49.60 1282 ASN A C 1
ATOM 8867 O O . ASN A 1 1268 ? 39.575 6.894 509.869 1.00 52.42 1282 ASN A O 1
ATOM 8872 N N . GLN A 1 1269 ? 41.487 7.856 510.469 1.00 51.26 1283 GLN A N 1
ATOM 8873 C CA . GLN A 1 1269 ? 41.862 6.844 511.432 1.00 50.15 1283 GLN A CA 1
ATOM 8874 C C . GLN A 1 1269 ? 41.304 7.215 512.798 1.00 48.37 1283 GLN A C 1
ATOM 8875 O O . GLN A 1 1269 ? 41.256 8.391 513.156 1.00 45.26 1283 GLN A O 1
ATOM 8881 N N . TYR A 1 1270 ? 40.868 6.210 513.557 1.00 47.48 1284 TYR A N 1
ATOM 8882 C CA . TYR A 1 1270 ? 40.274 6.453 514.868 1.00 46.90 1284 TYR A CA 1
ATOM 8883 C C . TYR A 1 1270 ? 41.367 6.426 515.916 1.00 45.00 1284 TYR A C 1
ATOM 8884 O O . TYR A 1 1270 ? 42.318 5.670 515.799 1.00 51.00 1284 TYR A O 1
ATOM 8893 N N . PHE A 1 1271 ? 41.249 7.239 516.948 1.00 43.47 1285 PHE A N 1
ATOM 8894 C CA . PHE A 1 1271 ? 42.279 7.232 517.989 1.00 47.93 1285 PHE A CA 1
ATOM 8895 C C . PHE A 1 1271 ? 42.216 5.937 518.784 1.00 49.02 1285 PHE A C 1
ATOM 8896 O O . PHE A 1 1271 ? 41.134 5.414 519.048 1.00 52.61 1285 PHE A O 1
ATOM 8904 N N . ASN A 1 1272 ? 43.379 5.417 519.156 1.00 50.63 1286 ASN A N 1
ATOM 8905 C CA . ASN A 1 1272 ? 43.453 4.212 519.973 1.00 53.32 1286 ASN A CA 1
ATOM 8906 C C . ASN A 1 1272 ? 44.690 4.172 520.863 1.00 56.85 1286 ASN A C 1
ATOM 8907 O O . ASN A 1 1272 ? 45.748 4.682 520.487 1.00 57.42 1286 ASN A O 1
ATOM 8912 N N . ILE A 1 1273 ? 44.552 3.535 522.027 1.00 58.82 1287 ILE A N 1
ATOM 8913 C CA . ILE A 1 1273 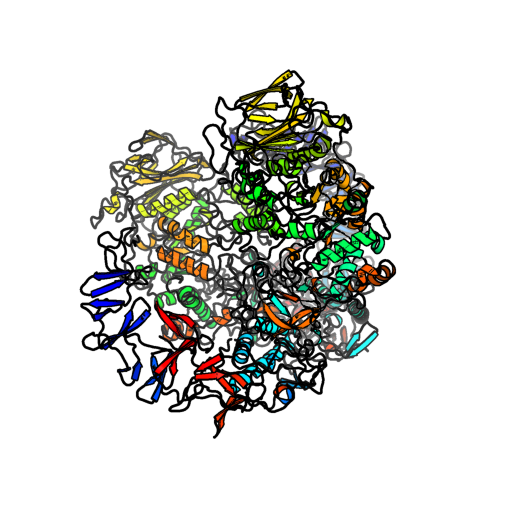? 45.632 3.465 523.030 1.00 61.98 1287 ILE A CA 1
ATOM 8914 C C . ILE A 1 1273 ? 45.806 2.079 523.679 1.00 65.42 1287 ILE A C 1
ATOM 8915 O O . ILE A 1 1273 ? 46.451 1.957 524.711 1.00 65.08 1287 ILE A O 1
ATOM 8920 N N . ALA A 1 1274 ? 45.253 1.034 523.069 1.00 71.36 1288 ALA A N 1
ATOM 8921 C CA . ALA A 1 1274 ? 45.183 -0.282 523.712 1.00 75.00 1288 ALA A CA 1
ATOM 8922 C C . ALA A 1 1274 ? 46.546 -0.954 523.796 1.00 79.48 1288 ALA A C 1
ATOM 8923 O O . ALA A 1 1274 ? 46.936 -1.456 524.854 1.00 79.84 1288 ALA A O 1
ATOM 8925 N N . LYS A 1 1275 ? 47.263 -0.952 522.679 1.00 85.35 1289 LYS A N 1
ATOM 8926 C CA . LYS A 1 1275 ? 48.587 -1.549 522.608 1.00 95.59 1289 LYS A CA 1
ATOM 8927 C C . LYS A 1 1275 ? 49.609 -0.481 522.243 1.00 98.61 1289 LYS A C 1
ATOM 8928 O O . LYS A 1 1275 ? 49.440 0.233 521.252 1.00 97.21 1289 LYS A O 1
ATOM 8934 N N . THR A 1 1276 ? 50.672 -0.395 523.047 1.00 100.99 1290 THR A N 1
ATOM 8935 C CA . THR A 1 1276 ? 51.733 0.620 522.891 1.00 99.08 1290 THR A CA 1
ATOM 8936 C C . THR A 1 1276 ? 52.409 0.667 521.499 1.00 95.97 1290 THR A C 1
ATOM 8937 O O . THR A 1 1276 ? 52.959 1.710 521.119 1.00 88.54 1290 THR A O 1
ATOM 8941 N N . ASN A 1 1277 ? 52.356 -0.439 520.745 1.00 95.01 1291 ASN A N 1
ATOM 8942 C CA . ASN A 1 1277 ? 52.946 -0.488 519.390 1.00 93.21 1291 ASN A CA 1
ATOM 8943 C C . ASN A 1 1277 ? 52.047 0.066 518.259 1.00 88.45 1291 ASN A C 1
ATOM 8944 O O . ASN A 1 1277 ? 52.488 0.171 517.116 1.00 85.65 1291 ASN A O 1
ATOM 8949 N N . GLU A 1 1278 ? 50.802 0.424 518.581 1.00 86.16 1292 GLU A N 1
ATOM 8950 C CA . GLU A 1 1278 ? 49.849 0.903 517.580 1.00 80.31 1292 GLU A CA 1
ATOM 8951 C C . GLU A 1 1278 ? 48.979 2.040 518.141 1.00 69.82 1292 GLU A C 1
ATOM 8952 O O . GLU A 1 1278 ? 47.768 2.104 517.909 1.00 65.23 1292 GLU A O 1
ATOM 8958 N N . VAL A 1 1279 ? 49.627 2.946 518.868 1.00 62.42 1293 VAL A N 1
ATOM 8959 C CA . VAL A 1 1279 ? 48.975 4.116 519.431 1.00 57.35 1293 VAL A CA 1
ATOM 8960 C C . VAL A 1 1279 ? 48.702 5.128 518.331 1.00 54.07 1293 VAL A C 1
ATOM 8961 O O . VAL A 1 1279 ? 49.527 5.335 517.462 1.00 56.93 1293 VAL A O 1
ATOM 8965 N N . PHE A 1 1280 ? 47.534 5.747 518.373 1.00 50.93 1294 PHE A N 1
ATOM 8966 C CA . PHE A 1 1280 ? 47.236 6.885 517.519 1.00 51.10 1294 PHE A CA 1
ATOM 8967 C C . PHE A 1 1280 ? 46.523 7.915 518.375 1.00 52.05 1294 PHE A C 1
ATOM 8968 O O . PHE A 1 1280 ? 45.424 7.651 518.870 1.00 56.48 1294 PHE A O 1
ATOM 8976 N N . LEU A 1 1281 ? 47.161 9.066 518.576 1.00 48.01 1295 LEU A N 1
ATOM 8977 C CA . LEU A 1 1281 ? 46.566 10.168 519.325 1.00 46.29 1295 LEU A CA 1
ATOM 8978 C C . LEU A 1 1281 ? 46.788 11.475 518.590 1.00 46.31 1295 LEU A C 1
ATOM 8979 O O . LEU A 1 1281 ? 47.629 11.543 517.699 1.00 47.66 1295 LEU A O 1
ATOM 8984 N N . PRO A 1 1282 ? 46.035 12.525 518.955 1.00 46.29 1296 PRO A N 1
ATOM 8985 C CA . PRO A 1 1282 ? 46.364 13.832 518.438 1.00 46.29 1296 PRO A CA 1
ATOM 8986 C C . PRO A 1 1282 ? 47.752 14.203 518.910 1.00 45.40 1296 PRO A C 1
ATOM 8987 O O . PRO A 1 1282 ? 48.129 13.811 520.001 1.00 47.54 1296 PRO A O 1
ATOM 8991 N N . LEU A 1 1283 ? 48.507 14.938 518.104 1.00 43.65 1297 LEU A N 1
ATOM 8992 C CA . LEU A 1 1283 ? 49.900 15.231 518.447 1.00 42.66 1297 LEU A CA 1
ATOM 8993 C C . LEU A 1 1283 ? 50.038 16.134 519.673 1.00 44.46 1297 LEU A C 1
ATOM 8994 O O . LEU A 1 1283 ? 51.038 16.049 520.357 1.00 46.32 1297 LEU A O 1
ATOM 8999 N N . GLN A 1 1284 ? 49.049 16.985 519.961 1.00 46.75 1298 GLN A N 1
ATOM 9000 C CA . GLN A 1 1284 ? 49.091 17.862 521.146 1.00 50.21 1298 GLN A CA 1
ATOM 9001 C C . GLN A 1 1284 ? 49.248 17.018 522.401 1.00 52.99 1298 GLN A C 1
ATOM 9002 O O . GLN A 1 1284 ? 49.930 17.427 523.362 1.00 55.13 1298 GLN A O 1
ATOM 9008 N N . LEU A 1 1285 ? 48.557 15.881 522.419 1.00 51.97 1299 LEU A N 1
ATOM 9009 C CA . LEU A 1 1285 ? 48.494 15.048 523.594 1.00 54.41 1299 LEU A CA 1
ATOM 9010 C C . LEU A 1 1285 ? 49.786 14.306 523.848 1.00 55.61 1299 LEU A C 1
ATOM 9011 O O . LEU A 1 1285 ? 50.020 13.919 524.991 1.00 61.67 1299 LEU A O 1
ATOM 9016 N N . GLN A 1 1286 ? 50.634 14.154 522.830 1.00 56.43 1300 GLN A N 1
ATOM 9017 C CA . GLN A 1 1286 ? 51.951 13.525 522.995 1.00 57.36 1300 GLN A CA 1
ATOM 9018 C C . GLN A 1 1286 ? 53.102 14.516 523.084 1.00 57.19 1300 GLN A C 1
ATOM 9019 O O . GLN A 1 1286 ? 54.268 14.141 522.952 1.00 55.71 1300 GLN A O 1
ATOM 9025 N N . ASN A 1 1287 ? 52.764 15.774 523.342 1.00 59.95 1301 ASN A N 1
ATOM 9026 C CA . ASN A 1 1287 ? 53.731 16.882 523.386 1.00 56.35 1301 ASN A CA 1
ATOM 9027 C C . ASN A 1 1287 ? 54.522 16.978 522.112 1.00 56.60 1301 ASN A C 1
ATOM 9028 O O . ASN A 1 1287 ? 55.742 17.067 522.159 1.00 65.43 1301 ASN A O 1
ATOM 9033 N N . LYS A 1 1288 ? 53.841 16.914 520.977 1.00 53.44 1302 LYS A N 1
ATOM 9034 C CA . LYS A 1 1288 ? 54.476 17.126 519.711 1.00 56.26 1302 LYS A CA 1
ATOM 9035 C C . LYS A 1 1288 ? 53.747 18.279 519.131 1.00 56.58 1302 LYS A C 1
ATOM 9036 O O . LYS A 1 1288 ? 52.697 18.649 519.628 1.00 55.71 1302 LYS A O 1
ATOM 9042 N N . ASP A 1 1289 ? 54.304 18.858 518.078 1.00 60.88 1303 ASP A N 1
ATOM 9043 C CA . ASP A 1 1289 ? 53.737 20.047 517.461 1.00 61.96 1303 ASP A CA 1
ATOM 9044 C C . ASP A 1 1289 ? 52.718 19.706 516.394 1.00 59.42 1303 ASP A C 1
ATOM 9045 O O . ASP A 1 1289 ? 53.026 18.987 515.451 1.00 63.51 1303 ASP A O 1
ATOM 9050 N N . ALA A 1 1290 ? 51.496 20.185 516.593 1.00 55.06 1304 ALA A N 1
ATOM 9051 C CA . ALA A 1 1290 ? 50.392 19.918 515.706 1.00 51.98 1304 ALA A CA 1
ATOM 9052 C C . ALA A 1 1290 ? 50.151 21.163 514.898 1.00 53.46 1304 ALA A C 1
ATOM 9053 O O . ALA A 1 1290 ? 49.847 22.192 515.459 1.00 61.91 1304 ALA A O 1
ATOM 9055 N N . GLN A 1 1291 ? 50.303 21.089 513.586 1.00 52.48 1305 GLN A N 1
ATOM 9056 C CA . GLN A 1 1291 ? 50.068 22.244 512.759 1.00 52.73 1305 GLN A CA 1
ATOM 9057 C C . GLN A 1 1291 ? 48.750 22.056 512.082 1.00 50.01 1305 GLN A C 1
ATOM 9058 O O . GLN A 1 1291 ? 48.401 20.939 511.674 1.00 49.55 1305 GLN A O 1
ATOM 9064 N N . THR A 1 1292 ? 48.009 23.140 511.939 1.00 44.60 1306 THR A N 1
ATOM 9065 C CA . THR A 1 1292 ? 46.674 23.015 511.395 1.00 43.85 1306 THR A CA 1
ATOM 9066 C C . THR A 1 1292 ? 46.354 24.144 510.450 1.00 42.85 1306 THR A C 1
ATOM 9067 O O . THR A 1 1292 ? 46.660 25.289 510.731 1.00 47.17 1306 THR A O 1
ATOM 9071 N N . GLY A 1 1293 ? 45.722 23.814 509.329 1.00 40.58 1307 GLY A N 1
ATOM 9072 C CA . GLY A 1 1293 ? 45.306 24.817 508.392 1.00 39.98 1307 GLY A CA 1
ATOM 9073 C C . GLY A 1 1293 ? 45.604 24.408 506.986 1.00 42.89 1307 GLY A C 1
ATOM 9074 O O . GLY A 1 1293 ? 46.169 23.319 506.732 1.00 46.00 1307 GLY A O 1
ATOM 9075 N N . PHE A 1 1294 ? 45.250 25.298 506.067 1.00 41.28 1308 PHE A N 1
ATOM 9076 C CA . PHE A 1 1294 ? 45.495 25.117 504.667 1.00 42.21 1308 PHE A CA 1
ATOM 9077 C C . PHE A 1 1294 ? 46.808 25.818 504.297 1.00 42.61 1308 PHE A C 1
ATOM 9078 O O . PHE A 1 1294 ? 46.994 26.980 504.605 1.00 42.04 1308 PHE A O 1
ATOM 9086 N N . ILE A 1 1295 ? 47.689 25.115 503.594 1.00 42.42 1309 ILE A N 1
ATOM 9087 C CA . ILE A 1 1295 ? 48.939 25.706 503.135 1.00 41.16 1309 ILE A CA 1
ATOM 9088 C C . ILE A 1 1295 ? 49.119 25.402 501.658 1.00 41.39 1309 ILE A C 1
ATOM 9089 O O . ILE A 1 1295 ? 49.016 24.273 501.253 1.00 43.73 1309 ILE A O 1
ATOM 9094 N N . SER A 1 1296 ? 49.401 26.419 500.863 1.00 42.71 1310 SER A N 1
ATOM 9095 C CA . SER A 1 1296 ? 49.682 26.253 499.443 1.00 41.67 1310 SER A CA 1
ATOM 9096 C C . SER A 1 1296 ? 51.137 25.905 499.240 1.00 44.29 1310 SER A C 1
ATOM 9097 O O . SER A 1 1296 ? 52.009 26.310 500.012 1.00 43.88 1310 SER A O 1
ATOM 9100 N N . ASP A 1 1297 A 51.396 25.161 498.166 1.00 47.15 1311 ASP A N 1
ATOM 9101 C CA . ASP A 1 1297 A 52.755 24.992 497.629 1.00 46.92 1311 ASP A CA 1
ATOM 9102 C C . ASP A 1 1297 A 52.720 25.017 496.074 1.00 47.90 1311 ASP A C 1
ATOM 9103 O O . ASP A 1 1297 A 51.669 25.245 495.469 1.00 48.09 1311 ASP A O 1
ATOM 9108 N N . ALA A 1 1298 ? 53.860 24.826 495.441 1.00 48.49 1312 ALA A N 1
ATOM 9109 C CA . ALA A 1 1298 ? 53.929 24.934 494.003 1.00 48.26 1312 ALA A CA 1
ATOM 9110 C C . ALA A 1 1298 ? 52.996 23.947 493.326 1.00 47.10 1312 ALA A C 1
ATOM 9111 O O . ALA A 1 1298 ? 52.410 24.268 492.298 1.00 43.36 1312 ALA A O 1
ATOM 9113 N N . SER A 1 1299 ? 52.855 22.763 493.904 1.00 48.37 1313 SER A N 1
ATOM 9114 C CA . SER A 1 1299 ? 51.953 21.737 493.349 1.00 52.85 1313 SER A CA 1
ATOM 9115 C C . SER A 1 1299 ? 50.458 21.990 493.618 1.00 53.93 1313 SER A C 1
ATOM 9116 O O . SER A 1 1299 ? 49.634 21.749 492.742 1.00 59.07 1313 SER A O 1
ATOM 9119 N N . GLY A 1 1300 ? 50.111 22.470 494.809 1.00 51.33 1314 GLY A N 1
ATOM 9120 C CA . GLY A 1 1300 ? 48.717 22.689 495.139 1.00 47.28 1314 GLY A CA 1
ATOM 9121 C C . GLY A 1 1300 ? 48.473 23.006 496.602 1.00 47.08 1314 GLY A C 1
ATOM 9122 O O . GLY A 1 1300 ? 49.404 23.343 497.334 1.00 49.52 1314 GLY A O 1
ATOM 9123 N N . VAL A 1 1301 ? 47.224 22.874 497.049 1.00 43.22 1315 VAL A N 1
ATOM 9124 C CA . VAL A 1 1301 ? 46.858 23.192 498.435 1.00 39.72 1315 VAL A CA 1
ATOM 9125 C C . VAL A 1 1301 ? 46.780 21.947 499.301 1.00 38.19 1315 VAL A C 1
ATOM 9126 O O . VAL A 1 1301 ? 46.277 20.920 498.873 1.00 42.36 1315 VAL A O 1
ATOM 9130 N N . LYS A 1 1302 ? 47.327 22.039 500.500 1.00 37.73 1316 LYS A N 1
ATOM 9131 C CA . LYS A 1 1302 ? 47.305 20.956 501.475 1.00 39.80 1316 LYS A CA 1
ATOM 9132 C C . LYS A 1 1302 ? 46.526 21.415 502.699 1.00 40.44 1316 LYS A C 1
ATOM 9133 O O . LYS A 1 1302 ? 46.345 22.621 502.899 1.00 39.92 1316 LYS A O 1
ATOM 9139 N N . TYR A 1 1303 ? 46.088 20.470 503.528 1.00 38.86 1317 TYR A N 1
ATOM 9140 C CA . TYR A 1 1303 ? 45.409 20.813 504.776 1.00 39.78 1317 TYR A CA 1
ATOM 9141 C C . TYR A 1 1303 ? 45.853 19.921 505.907 1.00 39.21 1317 TYR A C 1
ATOM 9142 O O . TYR A 1 1303 ? 46.067 18.740 505.700 1.00 40.47 1317 TYR A O 1
ATOM 9151 N N . TYR A 1 1304 ? 46.013 20.501 507.092 1.00 39.52 1318 TYR A N 1
ATOM 9152 C CA . TYR A 1 1304 ? 46.378 19.748 508.275 1.00 41.25 1318 TYR A CA 1
ATOM 9153 C C . TYR A 1 1304 ? 45.283 19.924 509.335 1.00 43.75 1318 TYR A C 1
ATOM 9154 O O . TYR A 1 1304 ? 44.862 21.047 509.621 1.00 44.52 1318 TYR A O 1
ATOM 9163 N N . SER A 1 1305 ? 44.847 18.813 509.915 1.00 43.52 1319 SER A N 1
ATOM 9164 C CA . SER A 1 1305 ? 43.787 18.823 510.919 1.00 45.10 1319 SER A CA 1
ATOM 9165 C C . SER A 1 1305 ? 44.249 19.360 512.271 1.00 46.86 1319 SER A C 1
ATOM 9166 O O . SER A 1 1305 ? 45.448 19.524 512.482 1.00 49.07 1319 SER A O 1
ATOM 9169 N N . ILE A 1 1306 ? 43.301 19.609 513.179 1.00 45.97 1320 ILE A N 1
ATOM 9170 C CA . ILE A 1 1306 ? 43.633 20.119 514.510 1.00 44.81 1320 ILE A CA 1
ATOM 9171 C C . ILE A 1 1306 ? 44.593 19.182 515.251 1.00 44.17 1320 ILE A C 1
ATOM 9172 O O . ILE A 1 1306 ? 45.317 19.620 516.129 1.00 43.00 1320 ILE A O 1
ATOM 9177 N N . SER A 1 1307 ? 44.590 17.906 514.896 1.00 42.04 1321 SER A N 1
ATOM 9178 C CA . SER A 1 1307 ? 45.460 16.939 515.520 1.00 43.74 1321 SER A CA 1
ATOM 9179 C C . SER A 1 1307 ? 46.837 16.867 514.863 1.00 42.97 1321 SER A C 1
ATOM 9180 O O . SER A 1 1307 ? 47.702 16.107 515.303 1.00 44.33 1321 SER A O 1
ATOM 9183 N N . GLY A 1 1308 ? 47.059 17.667 513.836 1.00 40.25 1322 GLY A N 1
ATOM 9184 C CA . GLY A 1 1308 ? 48.370 17.775 513.228 1.00 41.01 1322 GLY A CA 1
ATOM 9185 C C . GLY A 1 1308 ? 48.696 16.874 512.063 1.00 41.27 1322 GLY A C 1
ATOM 9186 O O . GLY A 1 1308 ? 49.861 16.767 511.714 1.00 45.16 1322 GLY A O 1
ATOM 9187 N N . TYR A 1 1309 ? 47.704 16.247 511.444 1.00 41.95 1323 TYR A N 1
ATOM 9188 C CA . TYR A 1 1309 ? 47.981 15.279 510.363 1.00 42.02 1323 TYR A CA 1
ATOM 9189 C C . TYR A 1 1309 ? 47.484 15.775 509.022 1.00 41.91 1323 TYR A C 1
ATOM 9190 O O . TYR A 1 1309 ? 46.528 16.545 508.961 1.00 42.64 1323 TYR A O 1
ATOM 9199 N N . GLN A 1 1310 ? 48.157 15.369 507.950 1.00 40.86 1324 GLN A N 1
ATOM 9200 C CA . GLN A 1 1310 ? 47.811 15.813 506.621 1.00 41.59 1324 GLN A CA 1
ATOM 9201 C C . GLN A 1 1310 ? 46.589 15.107 506.080 1.00 42.38 1324 GLN A C 1
ATOM 9202 O O . GLN A 1 1310 ? 46.443 13.903 506.250 1.00 42.81 1324 GLN A O 1
ATOM 9208 N N . ALA A 1 1311 ? 45.722 15.871 505.418 1.00 43.23 1325 ALA A N 1
ATOM 9209 C CA . ALA A 1 1311 ? 44.520 15.329 504.793 1.00 44.98 1325 ALA A CA 1
ATOM 9210 C C . ALA A 1 1311 ? 44.893 14.612 503.517 1.00 44.71 1325 ALA A C 1
ATOM 9211 O O . ALA A 1 1311 ? 45.404 15.214 502.579 1.00 48.27 1325 ALA A O 1
ATOM 9213 N N . LYS A 1 1312 ? 44.629 13.322 503.477 1.00 46.73 1326 LYS A N 1
ATOM 9214 C CA . LYS A 1 1312 ? 44.775 12.517 502.258 1.00 49.50 1326 LYS A CA 1
ATOM 9215 C C . LYS A 1 1312 ? 43.565 11.643 502.076 1.00 46.41 1326 LYS A C 1
ATOM 9216 O O . LYS A 1 1312 ? 43.156 10.962 503.013 1.00 44.56 1326 LYS A O 1
ATOM 9222 N N . ASP A 1 1313 ? 43.004 11.663 500.864 1.00 46.43 1327 ASP A N 1
ATOM 9223 C CA . ASP A 1 1313 ? 41.892 10.799 500.484 1.00 48.11 1327 ASP A CA 1
ATOM 9224 C C . ASP A 1 1313 ? 40.739 10.996 501.464 1.00 45.53 1327 ASP A C 1
ATOM 9225 O O . ASP A 1 1313 ? 40.338 10.079 502.168 1.00 44.63 1327 ASP A O 1
ATOM 9230 N N . THR A 1 1314 ? 40.257 12.228 501.524 1.00 43.22 1328 THR A N 1
ATOM 9231 C CA . THR A 1 1314 ? 39.243 12.602 502.486 1.00 42.60 1328 THR A CA 1
ATOM 9232 C C . THR A 1 1314 ? 38.596 13.919 502.108 1.00 40.42 1328 THR A C 1
ATOM 9233 O O . THR A 1 1314 ? 39.197 14.740 501.432 1.00 40.97 1328 THR A O 1
ATOM 9237 N N . PHE A 1 1315 ? 37.369 14.103 502.553 1.00 39.49 1329 PHE A N 1
ATOM 9238 C CA . PHE A 1 1315 ? 36.650 15.363 502.370 1.00 38.88 1329 PHE A CA 1
ATOM 9239 C C . PHE A 1 1315 ? 36.843 16.216 503.622 1.00 35.22 1329 PHE A C 1
ATOM 9240 O O . PHE A 1 1315 ? 36.876 15.695 504.719 1.00 33.85 1329 PHE A O 1
ATOM 9248 N N . ILE A 1 1316 ? 36.999 17.511 503.446 1.00 35.13 1330 ILE A N 1
ATOM 9249 C CA . ILE A 1 1316 ? 37.301 18.427 504.551 1.00 37.45 1330 ILE A CA 1
ATOM 9250 C C . ILE A 1 1316 ? 36.464 19.676 504.390 1.00 37.82 1330 ILE A C 1
ATOM 9251 O O . ILE A 1 1316 ? 36.297 20.196 503.272 1.00 34.86 1330 ILE A O 1
ATOM 9256 N N . GLU A 1 1317 ? 35.935 20.143 505.510 1.00 40.16 1331 GLU A N 1
ATOM 9257 C CA . GLU A 1 1317 ? 35.111 21.346 505.531 1.00 43.11 1331 GLU A CA 1
ATOM 9258 C C . GLU A 1 1317 ? 35.847 22.468 506.247 1.00 43.75 1331 GLU A C 1
ATOM 9259 O O . GLU A 1 1317 ? 36.329 22.266 507.354 1.00 42.95 1331 GLU A O 1
ATOM 9265 N N . ASP A 1 1318 ? 35.892 23.649 505.643 1.00 44.11 1332 ASP A N 1
ATOM 9266 C CA . ASP A 1 1318 ? 36.553 24.777 506.277 1.00 46.57 1332 ASP A CA 1
ATOM 9267 C C . ASP A 1 1318 ? 35.634 25.493 507.257 1.00 44.24 1332 ASP A C 1
ATOM 9268 O O . ASP A 1 1318 ? 34.503 25.092 507.459 1.00 47.69 1332 ASP A O 1
ATOM 9273 N N . GLY A 1 1319 ? 36.134 26.562 507.850 1.00 45.35 1333 GLY A N 1
ATOM 9274 C CA . GLY A 1 1319 ? 35.407 27.324 508.851 1.00 46.67 1333 GLY A CA 1
ATOM 9275 C C . GLY A 1 1319 ? 34.231 28.124 508.322 1.00 47.70 1333 GLY A C 1
ATOM 9276 O O . GLY A 1 1319 ? 33.317 28.416 509.068 1.00 52.06 1333 GLY A O 1
ATOM 9277 N N . ASN A 1 1320 ? 34.238 28.451 507.037 1.00 46.55 1334 ASN A N 1
ATOM 9278 C CA . ASN A 1 1320 ? 33.121 29.150 506.399 1.00 46.68 1334 ASN A CA 1
ATOM 9279 C C . ASN A 1 1320 ? 32.030 28.253 505.793 1.00 44.68 1334 ASN A C 1
ATOM 9280 O O . ASN A 1 1320 ? 31.077 28.745 505.217 1.00 49.79 1334 ASN A O 1
ATOM 9285 N N . GLY A 1 1321 ? 32.168 26.950 505.914 1.00 43.91 1335 GLY A N 1
ATOM 9286 C CA . GLY A 1 1321 ? 31.157 26.035 505.407 1.00 44.47 1335 GLY A CA 1
ATOM 9287 C C . GLY A 1 1321 ? 31.404 25.464 504.040 1.00 46.31 1335 GLY A C 1
ATOM 9288 O O . GLY A 1 1321 ? 30.599 24.686 503.560 1.00 52.84 1335 GLY A O 1
ATOM 9289 N N . ASN A 1 1322 ? 32.533 25.800 503.423 1.00 47.63 1336 ASN A N 1
ATOM 9290 C CA . ASN A 1 1322 ? 32.896 25.219 502.143 1.00 45.48 1336 ASN A CA 1
ATOM 9291 C C . ASN A 1 1322 ? 33.518 23.842 502.283 1.00 43.05 1336 ASN A C 1
ATOM 9292 O O . ASN A 1 1322 ? 34.222 23.580 503.253 1.00 46.09 1336 ASN A O 1
ATOM 9297 N N . TRP A 1 1323 ? 33.258 22.972 501.304 1.00 40.55 1337 TRP A N 1
ATOM 9298 C CA . TRP A 1 1323 ? 33.780 21.613 501.318 1.00 39.14 1337 TRP A CA 1
ATOM 9299 C C . TRP A 1 1323 ? 34.826 21.425 500.255 1.00 39.02 1337 TRP A C 1
ATOM 9300 O O . TRP A 1 1323 ? 34.730 21.997 499.164 1.00 39.30 1337 TRP A O 1
ATOM 9311 N N . TYR A 1 1324 ? 35.820 20.596 500.579 1.00 40.04 1338 TYR A N 1
ATOM 9312 C CA . TYR A 1 1324 ? 36.933 20.272 499.679 1.00 40.74 1338 TYR A CA 1
ATOM 9313 C C . TYR A 1 1324 ? 37.214 18.772 499.678 1.00 40.32 1338 TYR A C 1
ATOM 9314 O O . TYR A 1 1324 ? 36.916 18.081 500.656 1.00 40.76 1338 TYR A O 1
ATOM 9323 N N . TYR A 1 1325 ? 37.787 18.276 498.585 1.00 38.42 1339 TYR A N 1
ATOM 9324 C CA . TYR A 1 1325 ? 38.295 16.912 498.552 1.00 37.24 1339 TYR A CA 1
ATOM 9325 C C . TYR A 1 1325 ? 39.819 16.909 498.337 1.00 38.41 1339 TYR A C 1
ATOM 9326 O O . TYR A 1 1325 ? 40.332 17.556 497.431 1.00 36.96 1339 TYR A O 1
ATOM 9335 N N . PHE A 1 1326 ? 40.523 16.171 499.188 1.00 38.21 1340 PHE A N 1
ATOM 9336 C CA . PHE A 1 1326 ? 41.954 16.012 499.084 1.00 40.17 1340 PHE A CA 1
ATOM 9337 C C . PHE A 1 1326 ? 42.269 14.611 498.585 1.00 42.66 1340 PHE A C 1
ATOM 9338 O O . PHE A 1 1326 ? 41.850 13.624 499.203 1.00 45.64 1340 PHE A O 1
ATOM 9346 N N . ASP A 1 1327 ? 43.036 14.536 497.495 1.00 43.66 1341 ASP A N 1
ATOM 9347 C CA . ASP A 1 1327 ? 43.360 13.263 496.834 1.00 44.43 1341 ASP A CA 1
ATOM 9348 C C . ASP A 1 1327 ? 44.350 12.404 497.614 1.00 45.99 1341 ASP A C 1
ATOM 9349 O O . ASP A 1 1327 ? 44.832 12.796 498.685 1.00 45.48 1341 ASP A O 1
ATOM 9354 N N . LYS A 1 1328 ? 44.646 11.229 497.076 1.00 51.51 1342 LYS A N 1
ATOM 9355 C CA . LYS A 1 1328 ? 45.609 10.326 497.688 1.00 56.81 1342 LYS A CA 1
ATOM 9356 C C . LYS A 1 1328 ? 46.957 10.982 497.946 1.00 52.77 1342 LYS A C 1
ATOM 9357 O O . LYS A 1 1328 ? 47.590 10.713 498.966 1.00 55.07 1342 LYS A O 1
ATOM 9363 N N . ASP A 1 1329 ? 47.380 11.864 497.049 1.00 51.08 1343 ASP A N 1
ATOM 9364 C CA . ASP A 1 1329 ? 48.679 12.566 497.187 1.00 52.68 1343 ASP A CA 1
ATOM 9365 C C . ASP A 1 1329 ? 48.713 13.671 498.240 1.00 49.64 1343 ASP A C 1
ATOM 9366 O O . ASP A 1 1329 ? 49.774 14.147 498.598 1.00 53.79 1343 ASP A O 1
ATOM 9371 N N . GLY A 1 1330 ? 47.545 14.064 498.731 1.00 46.61 1344 GLY A N 1
ATOM 9372 C CA . GLY A 1 1330 ? 47.417 15.036 499.807 1.00 41.86 1344 GLY A CA 1
ATOM 9373 C C . GLY A 1 1330 ? 47.099 16.429 499.304 1.00 41.60 1344 GLY A C 1
ATOM 9374 O O . GLY A 1 1330 ? 47.292 17.405 500.029 1.00 40.38 1344 GLY A O 1
ATOM 9375 N N . TYR A 1 1331 ? 46.589 16.526 498.076 1.00 40.84 1345 TYR A N 1
ATOM 9376 C CA . TYR A 1 1331 ? 46.350 17.811 497.433 1.00 42.55 1345 TYR A CA 1
ATOM 9377 C C . TYR A 1 1331 ? 44.878 18.028 497.135 1.00 41.51 1345 TYR A C 1
ATOM 9378 O O . TYR A 1 1331 ? 44.215 17.150 496.617 1.00 45.23 1345 TYR A O 1
ATOM 9387 N N . MET A 1 1332 ? 44.389 19.206 497.472 1.00 40.70 1346 MET A N 1
ATOM 9388 C CA . MET A 1 1332 ? 43.045 19.635 497.144 1.00 40.86 1346 MET A CA 1
ATOM 9389 C C . MET A 1 1332 ? 42.811 19.503 495.654 1.00 41.81 1346 MET A C 1
ATOM 9390 O O . MET A 1 1332 ? 43.685 19.826 494.854 1.00 47.68 1346 MET A O 1
ATOM 9395 N N . VAL A 1 1333 ? 41.634 19.028 495.279 1.00 40.71 1347 VAL A N 1
ATOM 9396 C CA . VAL A 1 1333 ? 41.252 18.922 493.870 1.00 41.53 1347 VAL A CA 1
ATOM 9397 C C . VAL A 1 1333 ? 40.632 20.236 493.455 1.00 43.02 1347 VAL A C 1
ATOM 9398 O O . VAL A 1 1333 ? 39.772 20.768 494.167 1.00 45.52 1347 VAL A O 1
ATOM 9402 N N . ARG A 1 1334 ? 41.058 20.749 492.304 1.00 44.46 1348 ARG A N 1
ATOM 9403 C CA . ARG A 1 1334 ? 40.620 22.052 491.814 1.00 46.60 1348 ARG A CA 1
ATOM 9404 C C . ARG A 1 1334 ? 40.512 22.021 490.303 1.00 48.20 1348 ARG A C 1
ATOM 9405 O O . ARG A 1 1334 ? 41.324 21.400 489.650 1.00 53.48 1348 ARG A O 1
ATOM 9413 N N . SER A 1 1335 ? 39.553 22.733 489.738 1.00 51.52 1349 SER A N 1
ATOM 9414 C CA . SER A 1 1335 ? 39.394 22.741 488.287 1.00 54.16 1349 SER A CA 1
ATOM 9415 C C . SER A 1 1335 ? 40.420 23.647 487.638 1.00 59.93 1349 SER A C 1
ATOM 9416 O O . SER A 1 1335 ? 40.732 24.734 488.136 1.00 63.64 1349 SER A O 1
ATOM 9419 N N . GLN A 1 1336 ? 40.937 23.188 486.507 1.00 67.40 1350 GLN A N 1
ATOM 9420 C CA . GLN A 1 1336 ? 41.942 23.915 485.740 1.00 71.89 1350 GLN A CA 1
ATOM 9421 C C . GLN A 1 1336 ? 41.210 24.612 484.607 1.00 73.93 1350 GLN A C 1
ATOM 9422 O O . GLN A 1 1336 ? 40.089 24.243 484.298 1.00 72.57 1350 GLN A O 1
ATOM 9428 N N . GLN A 1 1337 ? 41.823 25.627 483.996 1.00 81.46 1351 GLN A N 1
ATOM 9429 C CA . GLN A 1 1337 ? 41.189 26.344 482.869 1.00 81.68 1351 GLN A CA 1
ATOM 9430 C C . GLN A 1 1337 ? 41.041 25.423 481.640 1.00 81.07 1351 GLN A C 1
ATOM 9431 O O . GLN A 1 1337 ? 41.945 24.643 481.330 1.00 80.39 1351 GLN A O 1
ATOM 9433 N N . GLY A 1 1338 ? 39.883 25.500 480.981 1.00 79.34 1352 GLY A N 1
ATOM 9434 C CA . GLY A 1 1338 ? 39.564 24.705 479.777 1.00 76.49 1352 GLY A CA 1
ATOM 9435 C C . GLY A 1 1338 ? 39.416 23.206 479.955 1.00 73.80 1352 GLY A C 1
ATOM 9436 O O . GLY A 1 1338 ? 39.339 22.473 478.968 1.00 77.15 1352 GLY A O 1
ATOM 9437 N N . GLU A 1 1339 ? 39.334 22.758 481.207 1.00 73.48 1353 GLU A N 1
ATOM 9438 C CA . GLU A 1 1339 ? 39.265 21.329 481.565 1.00 74.39 1353 GLU A CA 1
ATOM 9439 C C . GLU A 1 1339 ? 37.978 21.093 482.343 1.00 73.13 1353 GLU A C 1
ATOM 9440 O O . GLU A 1 1339 ? 37.412 22.044 482.896 1.00 70.99 1353 GLU A O 1
ATOM 9446 N N . ASN A 1 1340 ? 37.519 19.833 482.388 1.00 68.96 1354 ASN A N 1
ATOM 9447 C CA . ASN A 1 1340 ? 36.261 19.484 483.055 1.00 63.37 1354 ASN A CA 1
ATOM 9448 C C . ASN A 1 1340 ? 36.354 19.618 484.570 1.00 56.70 1354 ASN A C 1
ATOM 9449 O O . ASN A 1 1340 ? 37.194 18.975 485.192 1.00 55.57 1354 ASN A O 1
ATOM 9454 N N . PRO A 1 1341 ? 35.498 20.462 485.171 1.00 52.87 1355 PRO A N 1
ATOM 9455 C CA . PRO A 1 1341 ? 35.487 20.601 486.627 1.00 50.70 1355 PRO A CA 1
ATOM 9456 C C . PRO A 1 1341 ? 34.896 19.407 487.341 1.00 51.83 1355 PRO A C 1
ATOM 9457 O O . PRO A 1 1341 ? 35.146 19.236 488.529 1.00 58.48 1355 PRO A O 1
ATOM 9461 N N . ILE A 1 1342 ? 34.126 18.583 486.639 1.00 51.76 1356 ILE A N 1
ATOM 9462 C CA . ILE A 1 1342 ? 33.510 17.402 487.239 1.00 52.84 1356 ILE A CA 1
ATOM 9463 C C . ILE A 1 1342 ? 34.545 16.315 487.431 1.00 52.60 1356 ILE A C 1
ATOM 9464 O O . ILE A 1 1342 ? 35.200 15.919 486.485 1.00 55.29 1356 ILE A O 1
ATOM 9469 N N . ARG A 1 1343 ? 34.664 15.819 488.651 1.00 53.77 1357 ARG A N 1
ATOM 9470 C CA . ARG A 1 1343 ? 35.609 14.765 488.958 1.00 54.73 1357 ARG A CA 1
ATOM 9471 C C . ARG A 1 1343 ? 34.919 13.624 489.659 1.00 52.10 1357 ARG A C 1
ATOM 9472 O O . ARG A 1 1343 ? 34.067 13.828 490.516 1.00 49.82 1357 ARG A O 1
ATOM 9480 N N . THR A 1 1344 ? 35.320 12.414 489.288 1.00 54.21 1358 THR A N 1
ATOM 9481 C CA . THR A 1 1344 ? 34.868 11.192 489.928 1.00 49.52 1358 THR A CA 1
ATOM 9482 C C . THR A 1 1344 ? 35.759 10.926 491.103 1.00 49.19 1358 THR A C 1
ATOM 9483 O O . THR A 1 1344 ? 36.950 10.826 490.945 1.00 53.41 1358 THR A O 1
ATOM 9487 N N . VAL A 1 1345 ? 35.172 10.783 492.277 1.00 51.34 1359 VAL A N 1
ATOM 9488 C CA . VAL A 1 1345 ? 35.906 10.542 493.505 1.00 52.28 1359 VAL A CA 1
ATOM 9489 C C . VAL A 1 1345 ? 35.653 9.131 494.035 1.00 53.28 1359 VAL A C 1
ATOM 9490 O O . VAL A 1 1345 ? 34.519 8.745 494.213 1.00 52.43 1359 VAL A O 1
ATOM 9494 N N . GLU A 1 1346 ? 36.729 8.388 494.302 1.00 60.24 1360 GLU A N 1
ATOM 9495 C CA . GLU A 1 1346 ? 36.696 7.105 495.019 1.00 61.30 1360 GLU A CA 1
ATOM 9496 C C . GLU A 1 1346 ? 37.491 7.204 496.328 1.00 62.27 1360 GLU A C 1
ATOM 9497 O O . GLU A 1 1346 ? 38.696 7.296 496.268 1.00 64.32 1360 GLU A O 1
ATOM 9503 N N . THR A 1 1347 ? 36.812 7.185 497.484 1.00 64.46 1361 THR A N 1
ATOM 9504 C CA . THR A 1 1347 ? 37.410 7.439 498.815 1.00 63.82 1361 THR A CA 1
ATOM 9505 C C . THR A 1 1347 ? 37.350 6.232 499.723 1.00 65.34 1361 THR A C 1
ATOM 9506 O O . THR A 1 1347 ? 36.516 5.351 499.534 1.00 69.75 1361 THR A O 1
ATOM 9510 N N . SER A 1 1348 ? 38.229 6.217 500.728 1.00 69.91 1362 SER A N 1
ATOM 9511 C CA . SER A 1 1348 ? 38.143 5.269 501.849 1.00 72.69 1362 SER A CA 1
ATOM 9512 C C . SER A 1 1348 ? 36.737 5.243 502.457 1.00 71.17 1362 SER A C 1
ATOM 9513 O O . SER A 1 1348 ? 36.225 4.171 502.767 1.00 68.41 1362 SER A O 1
ATOM 9516 N N . VAL A 1 1349 ? 36.133 6.423 502.626 1.00 66.92 1363 VAL A N 1
ATOM 9517 C CA . VAL A 1 1349 ? 34.739 6.536 503.014 1.00 64.28 1363 VAL A CA 1
ATOM 9518 C C . VAL A 1 1349 ? 33.879 6.322 501.758 1.00 66.77 1363 VAL A C 1
ATOM 9519 O O . VAL A 1 1349 ? 33.660 7.255 501.008 1.00 68.89 1363 VAL A O 1
ATOM 9523 N N . ASN A 1 1350 ? 33.403 5.092 501.556 1.00 71.46 1364 ASN A N 1
ATOM 9524 C CA . ASN A 1 1350 ? 32.704 4.641 500.332 1.00 69.67 1364 ASN A CA 1
ATOM 9525 C C . ASN A 1 1350 ? 31.394 5.316 500.036 1.00 68.91 1364 ASN A C 1
ATOM 9526 O O . ASN A 1 1350 ? 31.028 5.448 498.871 1.00 67.98 1364 ASN A O 1
ATOM 9531 N N . THR A 1 1351 ? 30.676 5.718 501.081 1.00 65.13 1365 THR A N 1
ATOM 9532 C CA . THR A 1 1351 ? 29.391 6.363 500.898 1.00 63.90 1365 THR A CA 1
ATOM 9533 C C . THR A 1 1351 ? 29.521 7.675 500.133 1.00 60.95 1365 THR A C 1
ATOM 9534 O O . THR A 1 1351 ? 28.598 8.095 499.415 1.00 57.30 1365 THR A O 1
ATOM 9538 N N . ARG A 1 1352 ? 30.673 8.322 500.281 1.00 61.56 1366 ARG A N 1
ATOM 9539 C CA . ARG A 1 1352 ? 30.931 9.588 499.613 1.00 59.60 1366 ARG A CA 1
ATOM 9540 C C . ARG A 1 1352 ? 31.320 9.433 498.139 1.00 52.75 1366 ARG A C 1
ATOM 9541 O O . ARG A 1 1352 ? 31.340 10.413 497.418 1.00 50.72 1366 ARG A O 1
ATOM 9549 N N . ASN A 1 1353 ? 31.526 8.209 497.662 1.00 48.82 1367 ASN A N 1
ATOM 9550 C CA . ASN A 1 1353 ? 31.864 8.003 496.245 1.00 49.37 1367 ASN A CA 1
ATOM 9551 C C . ASN A 1 1353 ? 30.808 8.574 495.327 1.00 50.50 1367 ASN A C 1
ATOM 9552 O O . ASN A 1 1353 ? 29.635 8.577 495.665 1.00 58.91 1367 ASN A O 1
ATOM 9557 N N . GLY A 1 1354 ? 31.236 9.125 494.194 1.00 49.06 1368 GLY A N 1
ATOM 9558 C CA . GLY A 1 1354 ? 30.336 9.821 493.282 1.00 47.70 1368 GLY A CA 1
ATOM 9559 C C . GLY A 1 1354 ? 31.060 10.831 492.418 1.00 48.46 1368 GLY A C 1
ATOM 9560 O O . GLY A 1 1354 ? 32.279 10.920 492.462 1.00 50.48 1368 GLY A O 1
ATOM 9561 N N . ASN A 1 1355 ? 30.294 11.595 491.638 1.00 48.00 1369 ASN A N 1
ATOM 9562 C CA . ASN A 1 1355 ? 30.828 12.649 490.790 1.00 45.99 1369 ASN A CA 1
ATOM 9563 C C . ASN A 1 1355 ? 30.585 14.011 491.393 1.00 46.04 1369 ASN A C 1
ATOM 9564 O O . ASN A 1 1355 ? 29.451 14.399 491.645 1.00 47.21 1369 ASN A O 1
ATOM 9569 N N . TYR A 1 1356 ? 31.675 14.746 491.586 1.00 46.18 1370 TYR A N 1
ATOM 9570 C CA . TYR A 1 1356 ? 31.633 16.059 492.216 1.00 43.73 1370 TYR A CA 1
ATOM 9571 C C . TYR A 1 1356 ? 32.058 17.154 491.267 1.00 41.24 1370 TYR A C 1
ATOM 9572 O O . TYR A 1 1356 ? 32.689 16.872 490.256 1.00 45.20 1370 TYR A O 1
ATOM 9581 N N . TYR A 1 1357 ? 31.683 18.387 491.579 1.00 38.30 1371 TYR A N 1
ATOM 9582 C CA . TYR A 1 1357 ? 32.078 19.554 490.798 1.00 39.47 1371 TYR A CA 1
ATOM 9583 C C . TYR A 1 1357 ? 32.937 20.506 491.663 1.00 41.95 1371 TYR A C 1
ATOM 9584 O O . TYR A 1 1357 ? 32.411 21.213 492.513 1.00 44.37 1371 TYR A O 1
ATOM 9593 N N . PHE A 1 1358 ? 34.252 20.494 491.480 1.00 44.41 1372 PHE A N 1
ATOM 9594 C CA . PHE A 1 1358 ? 35.131 21.395 492.250 1.00 44.46 1372 PHE A CA 1
ATOM 9595 C C . PHE A 1 1358 ? 35.529 22.626 491.454 1.00 44.39 1372 PHE A C 1
ATOM 9596 O O . PHE A 1 1358 ? 35.877 22.521 490.288 1.00 42.57 1372 PHE A O 1
ATOM 9604 N N . MET A 1 1359 ? 35.502 23.789 492.106 1.00 44.65 1373 MET A N 1
ATOM 9605 C CA . MET A 1 1359 ? 35.757 25.045 491.420 1.00 45.75 1373 MET A CA 1
ATOM 9606 C C . MET A 1 1359 ? 37.259 25.307 491.338 1.00 44.15 1373 MET A C 1
ATOM 9607 O O . MET A 1 1359 ? 38.055 24.500 491.799 1.00 45.82 1373 MET A O 1
ATOM 9612 N N . PRO A 1 1360 ? 37.682 26.394 490.698 1.00 44.91 1374 PRO A N 1
ATOM 9613 C CA . PRO A 1 1360 ? 39.131 26.594 490.586 1.00 44.51 1374 PRO A CA 1
ATOM 9614 C C . PRO A 1 1360 ? 39.802 26.790 491.956 1.00 46.35 1374 PRO A C 1
ATOM 9615 O O . PRO A 1 1360 ? 40.980 26.493 492.094 1.00 44.80 1374 PRO A O 1
ATOM 9619 N N . ASN A 1 1361 ? 39.044 27.284 492.940 1.00 44.77 1375 ASN A N 1
ATOM 9620 C CA . ASN A 1 1361 ? 39.525 27.404 494.303 1.00 44.47 1375 ASN A CA 1
ATOM 9621 C C . ASN A 1 1361 ? 39.195 26.185 495.153 1.00 45.46 1375 ASN A C 1
ATOM 9622 O O . ASN A 1 1361 ? 39.374 26.200 496.373 1.00 42.53 1375 ASN A O 1
ATOM 9627 N N . GLY A 1 1362 ? 38.691 25.119 494.518 1.00 47.44 1376 GLY A N 1
ATOM 9628 C CA . GLY A 1 1362 ? 38.525 23.799 495.175 1.00 46.17 1376 GLY A CA 1
ATOM 9629 C C . GLY A 1 1362 ? 37.242 23.615 495.945 1.00 45.46 1376 GLY A C 1
ATOM 9630 O O . GLY A 1 1362 ? 37.014 22.544 496.501 1.00 49.55 1376 GLY A O 1
ATOM 9631 N N . VAL A 1 1363 ? 36.397 24.643 495.947 1.00 43.92 1377 VAL A N 1
ATOM 9632 C CA . VAL A 1 1363 ? 35.110 24.598 496.614 1.00 43.75 1377 VAL A CA 1
ATOM 9633 C C . VAL A 1 1363 ? 34.208 23.622 495.859 1.00 43.38 1377 VAL A C 1
ATOM 9634 O O . VAL A 1 1363 ? 34.110 23.645 494.624 1.00 42.39 1377 VAL A O 1
ATOM 9638 N N . GLU A 1 1364 ? 33.537 22.768 496.610 1.00 44.35 1378 GLU A N 1
ATOM 9639 C CA . GLU A 1 1364 ? 32.587 21.806 496.044 1.00 45.68 1378 GLU A CA 1
ATOM 9640 C C . GLU A 1 1364 ? 31.233 22.490 495.841 1.00 44.93 1378 GLU A C 1
ATOM 9641 O O . GLU A 1 1364 ? 30.750 23.218 496.728 1.00 43.45 1378 GLU A O 1
ATOM 9647 N N . LEU A 1 1365 ? 30.658 22.322 494.647 1.00 46.24 1379 LEU A N 1
ATOM 9648 C CA . LEU A 1 1365 ? 29.320 22.851 494.340 1.00 47.72 1379 LEU A CA 1
ATOM 9649 C C . LEU A 1 1365 ? 28.281 21.935 494.963 1.00 46.16 1379 LEU A C 1
ATOM 9650 O O . LEU A 1 1365 ? 28.409 20.710 494.888 1.00 40.27 1379 LEU A O 1
ATOM 9655 N N . ARG A 1 1366 ? 27.288 22.544 495.607 1.00 48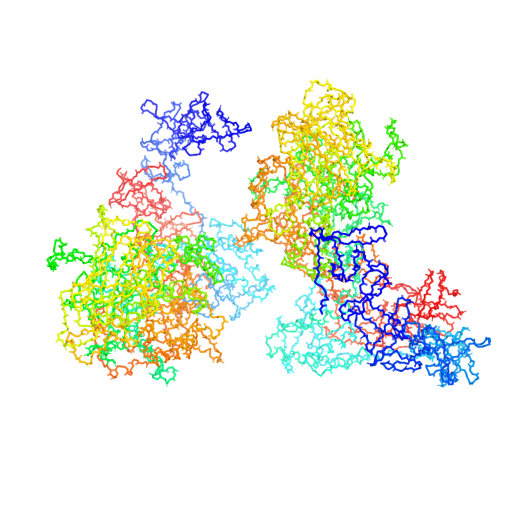.41 1380 ARG A N 1
ATOM 9656 C CA . ARG A 1 1366 ? 26.262 21.812 496.351 1.00 51.52 1380 ARG A CA 1
ATOM 9657 C C . ARG A 1 1366 ? 24.888 22.420 496.140 1.00 53.59 1380 ARG A C 1
ATOM 9658 O O . ARG A 1 1366 ? 24.717 23.637 496.292 1.00 58.16 1380 ARG A O 1
ATOM 9666 N N . LYS A 1 1367 ? 23.907 21.582 495.794 1.00 55.69 1381 LYS A N 1
ATOM 9667 C CA . LYS A 1 1367 ? 22.513 22.008 495.671 1.00 59.13 1381 LYS A CA 1
ATOM 9668 C C . LYS A 1 1367 ? 22.396 23.018 494.524 1.00 53.14 1381 LYS A C 1
ATOM 9669 O O . LYS A 1 1367 ? 21.787 24.072 494.659 1.00 54.78 1381 LYS A O 1
ATOM 9675 N N . GLY A 1 1368 ? 22.959 22.668 493.376 1.00 48.14 1382 GLY A N 1
ATOM 9676 C CA . GLY A 1 1368 ? 22.982 23.600 492.252 1.00 48.90 1382 GLY A CA 1
ATOM 9677 C C . GLY A 1 1368 ? 23.505 23.040 490.945 1.00 46.54 1382 GLY A C 1
ATOM 9678 O O . GLY A 1 1368 ? 24.054 21.934 490.899 1.00 45.53 1382 GLY A O 1
ATOM 9679 N N . PHE A 1 1369 ? 23.322 23.812 489.884 1.00 44.99 1383 PHE A N 1
ATOM 9680 C CA . PHE A 1 1369 ? 23.684 23.366 488.563 1.00 49.01 1383 PHE A CA 1
ATOM 9681 C C . PHE A 1 1369 ? 25.103 23.758 488.189 1.00 48.06 1383 PHE A C 1
ATOM 9682 O O . PHE A 1 1369 ? 25.556 24.844 488.527 1.00 45.69 1383 PHE A O 1
ATOM 9690 N N . GLY A 1 1370 ? 25.785 22.876 487.453 1.00 51.48 1384 GLY A N 1
ATOM 9691 C CA . GLY A 1 1370 ? 27.190 23.082 487.100 1.00 52.46 1384 GLY A CA 1
ATOM 9692 C C . GLY A 1 1370 ? 27.446 22.750 485.665 1.00 54.38 1384 GLY A C 1
ATOM 9693 O O . GLY A 1 1370 ? 27.112 21.655 485.228 1.00 58.62 1384 GLY A O 1
ATOM 9694 N N . THR A 1 1371 ? 28.022 23.694 484.927 1.00 58.68 1385 THR A N 1
ATOM 9695 C CA . THR A 1 1371 ? 28.309 23.506 483.505 1.00 62.73 1385 THR A CA 1
ATOM 9696 C C . THR A 1 1371 ? 29.690 22.898 483.345 1.00 61.99 1385 THR A C 1
ATOM 9697 O O . THR A 1 1371 ? 30.618 23.319 484.018 1.00 64.65 1385 THR A O 1
ATOM 9701 N N . ASP A 1 1372 ? 29.815 21.908 482.459 1.00 61.36 1386 ASP A N 1
ATOM 9702 C CA . ASP A 1 1372 ? 31.115 21.325 482.126 1.00 63.23 1386 ASP A CA 1
ATOM 9703 C C . ASP A 1 1372 ? 31.802 22.161 481.049 1.00 63.96 1386 ASP A C 1
ATOM 9704 O O . ASP A 1 1372 ? 31.261 23.173 480.611 1.00 61.52 1386 ASP A O 1
ATOM 9709 N N . ASN A 1 1373 ? 33.002 21.757 480.652 1.00 69.99 1387 ASN A N 1
ATOM 9710 C CA . ASN A 1 1373 ? 33.771 22.492 479.619 1.00 75.37 1387 ASN A CA 1
ATOM 9711 C C . ASN A 1 1373 ? 33.072 22.545 478.249 1.00 73.00 1387 ASN A C 1
ATOM 9712 O O . ASN A 1 1373 ? 33.292 23.455 477.480 1.00 71.33 1387 ASN A O 1
ATOM 9717 N N . SER A 1 1374 ? 32.211 21.571 477.974 1.00 76.29 1388 SER A N 1
ATOM 9718 C CA . SER A 1 1374 ? 31.545 21.444 476.687 1.00 75.78 1388 SER A CA 1
ATOM 9719 C C . SER A 1 1374 ? 30.123 22.047 476.657 1.00 76.07 1388 SER A C 1
ATOM 9720 O O . SER A 1 1374 ? 29.427 21.905 475.665 1.00 78.57 1388 SER A O 1
ATOM 9723 N N . GLY A 1 1375 ? 29.671 22.695 477.727 1.00 75.94 1389 GLY A N 1
ATOM 9724 C CA . GLY A 1 1375 ? 28.344 23.339 477.722 1.00 74.44 1389 GLY A CA 1
ATOM 9725 C C . GLY A 1 1375 ? 27.170 22.523 478.253 1.00 72.62 1389 GLY A C 1
ATOM 9726 O O . GLY A 1 1375 ? 26.075 23.052 478.376 1.00 75.77 1389 GLY A O 1
ATOM 9727 N N . ASN A 1 1376 ? 27.401 21.268 478.621 1.00 67.98 1390 ASN A N 1
ATOM 9728 C CA . ASN A 1 1376 ? 26.371 20.430 479.237 1.00 68.40 1390 ASN A CA 1
ATOM 9729 C C . ASN A 1 1376 ? 26.120 20.798 480.703 1.00 68.74 1390 ASN A C 1
ATOM 9730 O O . ASN A 1 1376 ? 27.055 21.001 481.460 1.00 72.52 1390 ASN A O 1
ATOM 9735 N N . VAL A 1 1377 ? 24.859 20.827 481.120 1.00 66.45 1391 VAL A N 1
ATOM 9736 C CA . VAL A 1 1377 ? 24.526 21.196 482.490 1.00 62.89 1391 VAL A CA 1
ATOM 9737 C C . VAL A 1 1377 ? 24.192 19.956 483.302 1.00 57.89 1391 VAL A C 1
ATOM 9738 O O . VAL A 1 1377 ? 23.473 19.085 482.838 1.00 57.43 1391 VAL A O 1
ATOM 9742 N N . TYR A 1 1378 ? 24.747 19.880 484.512 1.00 54.74 1392 TYR A N 1
ATOM 9743 C CA . TYR A 1 1378 ? 24.482 18.800 485.459 1.00 52.92 1392 TYR A CA 1
ATOM 9744 C C . TYR A 1 1378 ? 23.975 19.419 486.763 1.00 54.39 1392 TYR A C 1
ATOM 9745 O O . TYR A 1 1378 ? 24.095 20.629 486.951 1.00 58.73 1392 TYR A O 1
ATOM 9754 N N . TYR A 1 1379 ? 23.398 18.608 487.650 1.00 50.62 1393 TYR A N 1
ATOM 9755 C CA . TYR A 1 1379 ? 22.998 19.084 488.969 1.00 50.04 1393 TYR A CA 1
ATOM 9756 C C . TYR A 1 1379 ? 23.686 18.277 490.063 1.00 51.43 1393 TYR A C 1
ATOM 9757 O O . TYR A 1 1379 ? 23.917 17.086 489.915 1.00 48.60 1393 TYR A O 1
ATOM 9766 N N . PHE A 1 1380 ? 23.985 18.954 491.173 1.00 51.65 1394 PHE A N 1
ATOM 9767 C CA . PHE A 1 1380 ? 24.700 18.352 492.283 1.00 50.54 1394 PHE A CA 1
ATOM 9768 C C . PHE A 1 1380 ? 23.918 18.570 493.576 1.00 53.78 1394 PHE A C 1
ATOM 9769 O O . PHE A 1 1380 ? 23.497 19.703 493.864 1.00 55.34 1394 PHE A O 1
ATOM 9777 N N . ASP A 1 1381 ? 23.774 17.504 494.363 1.00 52.78 1395 ASP A N 1
ATOM 9778 C CA . ASP A 1 1381 ? 22.858 17.497 495.502 1.00 53.71 1395 ASP A CA 1
ATOM 9779 C C . ASP A 1 1381 ? 23.408 18.183 496.776 1.00 51.49 1395 ASP A C 1
ATOM 9780 O O . ASP A 1 1381 ? 24.479 18.759 496.768 1.00 47.32 1395 ASP A O 1
ATOM 9785 N N . ASP A 1 1382 ? 22.628 18.147 497.850 1.00 55.90 1396 ASP A N 1
ATOM 9786 C CA . ASP A 1 1382 ? 22.982 18.736 499.146 1.00 58.18 1396 ASP A CA 1
ATOM 9787 C C . ASP A 1 1382 ? 24.422 18.440 499.558 1.00 56.66 1396 ASP A C 1
ATOM 9788 O O . ASP A 1 1382 ? 25.071 19.292 500.166 1.00 57.25 1396 ASP A O 1
ATOM 9793 N N . GLN A 1 1383 ? 24.912 17.243 499.240 1.00 55.58 1397 GLN A N 1
ATOM 9794 C CA . GLN A 1 1383 ? 26.257 16.817 499.655 1.00 55.84 1397 GLN A CA 1
ATOM 9795 C C . GLN A 1 1383 ? 27.297 16.815 498.545 1.00 50.70 1397 GLN A C 1
ATOM 9796 O O . GLN A 1 1383 ? 28.361 16.250 498.711 1.00 51.67 1397 GLN A O 1
ATOM 9802 N N . GLY A 1 1384 ? 26.974 17.445 497.417 1.00 49.69 1398 GLY A N 1
ATOM 9803 C CA . GLY A 1 1384 ? 27.894 17.602 496.300 1.00 49.43 1398 GLY A CA 1
ATOM 9804 C C . GLY A 1 1384 ? 27.849 16.552 495.214 1.00 49.00 1398 GLY A C 1
ATOM 9805 O O . GLY A 1 1384 ? 28.489 16.744 494.180 1.00 47.31 1398 GLY A O 1
ATOM 9806 N N . LYS A 1 1385 ? 27.122 15.442 495.440 1.00 50.93 1399 LYS A N 1
ATOM 9807 C CA . LYS A 1 1385 ? 27.048 14.326 494.456 1.00 51.10 1399 LYS A CA 1
ATOM 9808 C C . LYS A 1 1385 ? 26.200 14.686 493.241 1.00 49.70 1399 LYS A C 1
ATOM 9809 O O . LYS A 1 1385 ? 25.184 15.377 493.366 1.00 49.15 1399 LYS A O 1
ATOM 9815 N N . MET A 1 1386 ? 26.622 14.226 492.068 1.00 49.67 1400 MET A N 1
ATOM 9816 C CA . MET A 1 1386 ? 25.831 14.394 490.849 1.00 50.42 1400 MET A CA 1
ATOM 9817 C C . MET A 1 1386 ? 24.573 13.546 490.972 1.00 51.18 1400 MET A C 1
ATOM 9818 O O . MET A 1 1386 ? 24.595 12.467 491.553 1.00 50.08 1400 MET A O 1
ATOM 9823 N N . VAL A 1 1387 ? 23.475 14.065 490.450 1.00 55.54 1401 VAL A N 1
ATOM 9824 C CA . VAL A 1 1387 ? 22.201 13.348 490.434 1.00 58.36 1401 VAL A CA 1
ATOM 9825 C C . VAL A 1 1387 ? 21.915 12.877 489.010 1.00 57.01 1401 VAL A C 1
ATOM 9826 O O . VAL A 1 1387 ? 22.130 13.620 488.040 1.00 51.23 1401 VAL A O 1
ATOM 9830 N N . ARG A 1 1388 ? 21.422 11.641 488.915 1.00 62.15 1402 ARG A N 1
ATOM 9831 C CA . ARG A 1 1388 ? 21.166 10.971 487.628 1.00 64.60 1402 ARG A CA 1
ATOM 9832 C C . ARG A 1 1388 ? 19.760 10.360 487.558 1.00 65.31 1402 ARG A C 1
ATOM 9833 O O . ARG A 1 1388 ? 19.246 9.850 488.572 1.00 58.19 1402 ARG A O 1
ATOM 9841 N N . ASP A 1 1389 ? 19.158 10.421 486.367 1.00 68.08 1403 ASP A N 1
ATOM 9842 C CA . ASP A 1 1389 ? 17.920 9.683 486.071 1.00 70.60 1403 ASP A CA 1
ATOM 9843 C C . ASP A 1 1389 ? 16.789 10.003 487.038 1.00 71.37 1403 ASP A C 1
ATOM 9844 O O . ASP A 1 1389 ? 16.271 9.113 487.727 1.00 69.74 1403 ASP A O 1
ATOM 9849 N N . LYS A 1 1390 ? 16.408 11.273 487.099 1.00 72.75 1404 LYS A N 1
ATOM 9850 C CA . LYS A 1 1390 ? 15.192 11.668 487.827 1.00 76.21 1404 LYS A CA 1
ATOM 9851 C C . LYS A 1 1390 ? 14.778 13.101 487.523 1.00 76.34 1404 LYS A C 1
ATOM 9852 O O . LYS A 1 1390 ? 15.558 13.912 487.007 1.00 79.78 1404 LYS A O 1
ATOM 9858 N N . TYR A 1 1391 ? 13.525 13.401 487.833 1.00 80.92 1405 TYR A N 1
ATOM 9859 C CA . TYR A 1 1391 ? 13.018 14.754 487.692 1.00 79.72 1405 TYR A CA 1
ATOM 9860 C C . TYR A 1 1391 ? 13.349 15.441 489.011 1.00 81.88 1405 TYR A C 1
ATOM 9861 O O . TYR A 1 1391 ? 13.372 14.816 490.080 1.00 78.90 1405 TYR A O 1
ATOM 9870 N N . ILE A 1 1392 ? 13.631 16.729 488.916 1.00 86.98 1406 ILE A N 1
ATOM 9871 C CA . ILE A 1 1392 ? 14.058 17.526 490.053 1.00 85.45 1406 ILE A CA 1
ATOM 9872 C C . ILE A 1 1392 ? 13.171 18.777 490.101 1.00 85.93 1406 ILE A C 1
ATOM 9873 O O . ILE A 1 1392 ? 12.914 19.391 489.069 1.00 78.18 1406 ILE A O 1
ATOM 9878 N N . ASN A 1 1393 ? 12.673 19.134 491.281 1.00 90.24 1407 ASN A N 1
ATOM 9879 C CA . ASN A 1 1393 ? 11.828 20.325 491.409 1.00 92.57 1407 ASN A CA 1
ATOM 9880 C C . ASN A 1 1393 ? 12.506 21.445 492.205 1.00 90.40 1407 ASN A C 1
ATOM 9881 O O . ASN A 1 1393 ? 13.428 21.226 492.997 1.00 83.05 1407 ASN A O 1
ATOM 9886 N N . ASP A 1 1394 ? 11.986 22.642 491.974 1.00 96.65 1408 ASP A N 1
ATOM 9887 C CA . ASP A 1 1394 ? 12.529 23.924 492.412 1.00 90.55 1408 ASP A CA 1
ATOM 9888 C C . ASP A 1 1394 ? 11.456 24.630 493.276 1.00 97.88 1408 ASP A C 1
ATOM 9889 O O . ASP A 1 1394 ? 10.250 24.400 493.087 1.00 94.84 1408 ASP A O 1
ATOM 9894 N N . ASP A 1 1395 ? 11.885 25.471 494.225 1.00 98.22 1409 ASP A N 1
ATOM 9895 C CA . ASP A 1 1395 ? 10.956 26.237 495.087 1.00 94.97 1409 ASP A CA 1
ATOM 9896 C C . ASP A 1 1395 ? 9.977 27.141 494.290 1.00 94.15 1409 ASP A C 1
ATOM 9897 O O . ASP A 1 1395 ? 8.840 27.349 494.710 1.00 101.54 1409 ASP A O 1
ATOM 9899 N N . ALA A 1 1396 ? 10.411 27.637 493.130 1.00 87.11 1410 ALA A N 1
ATOM 9900 C CA . ALA A 1 1396 ? 9.601 28.514 492.283 1.00 78.58 1410 ALA A CA 1
ATOM 9901 C C . ALA A 1 1396 ? 8.757 27.746 491.300 1.00 75.20 1410 ALA A C 1
ATOM 9902 O O . ALA A 1 1396 ? 8.131 28.350 490.433 1.00 76.73 1410 ALA A O 1
ATOM 9904 N N . ASN A 1 1397 ? 8.739 26.422 491.425 1.00 76.82 1411 ASN A N 1
ATOM 9905 C CA . ASN A 1 1397 ? 7.919 25.554 490.556 1.00 81.86 1411 ASN A CA 1
ATOM 9906 C C . ASN A 1 1397 ? 8.560 25.256 489.189 1.00 77.76 1411 ASN A C 1
ATOM 9907 O O . ASN A 1 1397 ? 7.869 24.852 488.257 1.00 77.92 1411 ASN A O 1
ATOM 9912 N N . ASN A 1 1398 ? 9.878 25.448 489.081 1.00 73.67 1412 ASN A N 1
ATOM 9913 C CA . ASN A 1 1398 ? 10.621 25.052 487.888 1.00 70.64 1412 ASN A CA 1
ATOM 9914 C C . ASN A 1 1398 ? 10.953 23.567 487.954 1.00 73.19 1412 ASN A C 1
ATOM 9915 O O . ASN A 1 1398 ? 11.384 23.055 488.995 1.00 66.47 1412 ASN A O 1
ATOM 9920 N N . PHE A 1 1399 ? 10.721 22.865 486.849 1.00 73.56 1413 PHE A N 1
ATOM 9921 C CA . PHE A 1 1399 ? 11.007 21.437 486.804 1.00 71.62 1413 PHE A CA 1
ATOM 9922 C C . PHE A 1 1399 ? 12.156 21.171 485.845 1.00 66.66 1413 PHE A C 1
ATOM 9923 O O . PHE A 1 1399 ? 12.278 21.818 484.813 1.00 67.55 1413 PHE A O 1
ATOM 9931 N N . TYR A 1 1400 ? 13.043 20.258 486.223 1.00 67.75 1414 TYR A N 1
ATOM 9932 C CA . TYR A 1 1400 ? 14.136 19.824 485.335 1.00 64.45 1414 TYR A CA 1
ATOM 9933 C C . TYR A 1 1400 ? 14.243 18.304 485.360 1.00 63.00 1414 TYR A C 1
ATOM 9934 O O . TYR A 1 1400 ? 13.767 17.651 486.301 1.00 61.55 1414 TYR A O 1
ATOM 9943 N N . HIS A 1 1401 ? 14.833 17.747 484.309 1.00 62.86 1415 HIS A N 1
ATOM 9944 C CA . HIS A 1 1401 ? 15.066 16.308 484.232 1.00 63.78 1415 HIS A CA 1
ATOM 9945 C C . HIS A 1 1401 ? 16.538 16.053 484.001 1.00 61.27 1415 HIS A C 1
ATOM 9946 O O . HIS A 1 1401 ? 17.185 16.751 483.213 1.00 58.70 1415 HIS A O 1
ATOM 9953 N N . LEU A 1 1402 ? 17.046 15.039 484.685 1.00 58.79 1416 LEU A N 1
ATOM 9954 C CA . LEU A 1 1402 ? 18.410 14.626 484.509 1.00 60.14 1416 LEU A CA 1
ATOM 9955 C C . LEU A 1 1402 ? 18.433 13.232 483.916 1.00 61.18 1416 LEU A C 1
ATOM 9956 O O . LEU A 1 1402 ? 17.845 12.280 484.462 1.00 57.41 1416 LEU A O 1
ATOM 9961 N N . ASN A 1 1403 ? 19.107 13.134 482.772 1.00 66.15 1417 ASN A N 1
ATOM 9962 C CA . ASN A 1 1403 ? 19.254 11.888 482.017 1.00 69.52 1417 ASN A CA 1
ATOM 9963 C C . ASN A 1 1403 ? 20.051 10.885 482.838 1.00 72.36 1417 ASN A C 1
ATOM 9964 O O . ASN A 1 1403 ? 20.462 11.183 483.972 1.00 72.36 1417 ASN A O 1
ATOM 9969 N N . VAL A 1 1404 ? 20.243 9.692 482.284 1.00 75.91 1418 VAL A N 1
ATOM 9970 C CA . VAL A 1 1404 ? 21.029 8.644 482.950 1.00 76.52 1418 VAL A CA 1
ATOM 9971 C C . VAL A 1 1404 ? 22.498 9.073 483.000 1.00 69.48 1418 VAL A C 1
ATOM 9972 O O . VAL A 1 1404 ? 23.150 8.956 484.018 1.00 59.78 1418 VAL A O 1
ATOM 9976 N N . ASP A 1 1405 ? 22.999 9.609 481.895 1.00 69.36 1419 ASP A N 1
ATOM 9977 C CA . ASP A 1 1405 ? 24.390 10.070 481.828 1.00 70.37 1419 ASP A CA 1
ATOM 9978 C C . ASP A 1 1405 ? 24.652 11.354 482.640 1.00 72.34 1419 ASP A C 1
ATOM 9979 O O . ASP A 1 1405 ? 25.762 11.881 482.621 1.00 74.76 1419 ASP A O 1
ATOM 9984 N N . GLY A 1 1406 ? 23.625 11.868 483.321 1.00 71.59 1420 GLY A N 1
ATOM 9985 C CA . GLY A 1 1406 ? 23.754 13.041 484.184 1.00 69.70 1420 GLY A CA 1
ATOM 9986 C C . GLY A 1 1406 ? 23.247 14.345 483.556 1.00 70.22 1420 GLY A C 1
ATOM 9987 O O . GLY A 1 1406 ? 22.884 15.295 484.274 1.00 72.59 1420 GLY A O 1
ATOM 9988 N N . THR A 1 1407 ? 23.174 14.403 482.226 1.00 66.78 1421 THR A N 1
ATOM 9989 C CA . THR A 1 1407 ? 22.868 15.670 481.557 1.00 67.42 1421 THR A CA 1
ATOM 9990 C C . THR A 1 1407 ? 21.436 16.086 481.837 1.00 70.15 1421 THR A C 1
ATOM 9991 O O . THR A 1 1407 ? 20.574 15.250 482.116 1.00 70.43 1421 THR A O 1
ATOM 9995 N N . MET A 1 1408 ? 21.206 17.390 481.761 1.00 75.41 1422 MET A N 1
ATOM 9996 C CA . MET A 1 1408 ? 19.893 17.973 481.981 1.00 78.43 1422 MET A CA 1
ATOM 9997 C C . MET A 1 1408 ? 19.168 18.251 480.661 1.00 81.31 1422 MET A C 1
ATOM 9998 O O . MET A 1 1408 ? 19.532 19.168 479.923 1.00 80.67 1422 MET A O 1
ATOM 10003 N N . SER A 1 1409 ? 18.125 17.470 480.390 1.00 84.74 1423 SER A N 1
ATOM 10004 C CA . SER A 1 1409 ? 17.267 17.718 479.244 1.00 85.73 1423 SER A CA 1
ATOM 10005 C C . SER A 1 1409 ? 16.391 18.955 479.519 1.00 89.45 1423 SER A C 1
ATOM 10006 O O . SER A 1 1409 ? 16.201 19.809 478.630 1.00 81.57 1423 SER A O 1
ATOM 10009 N N . ARG A 1 1410 ? 15.904 19.055 480.766 1.00 95.02 1424 ARG A N 1
ATOM 10010 C CA . ARG A 1 1410 ? 15.002 20.143 481.227 1.00 102.67 1424 ARG A CA 1
ATOM 10011 C C . ARG A 1 1410 ? 13.736 20.262 480.374 1.00 107.37 1424 ARG A C 1
ATOM 10012 O O . ARG A 1 1410 ? 12.803 20.974 480.741 1.00 101.89 1424 ARG A O 1
ATOM 10014 N N . GLN B 1 234 ? -11.325 -39.760 560.909 1.00 113.60 248 GLN B N 1
ATOM 10015 C CA . GLN B 1 234 ? -10.986 -38.303 560.889 1.00 114.01 248 GLN B CA 1
ATOM 10016 C C . GLN B 1 234 ? -10.470 -37.857 559.511 1.00 117.57 248 GLN B C 1
ATOM 10017 O O . GLN B 1 234 ? -10.834 -36.778 559.043 1.00 122.27 248 GLN B O 1
ATOM 10019 N N . THR B 1 235 ? -9.644 -38.676 558.856 1.00 115.80 249 THR B N 1
ATOM 10020 C CA . THR B 1 235 ? -8.996 -38.266 557.596 1.00 112.98 249 THR B CA 1
ATOM 10021 C C . THR B 1 235 ? -9.156 -39.293 556.470 1.00 113.25 249 THR B C 1
ATOM 10022 O O . THR B 1 235 ? -8.902 -40.489 556.665 1.00 112.63 249 THR B O 1
ATOM 10026 N N . TYR B 1 236 ? -9.594 -38.814 555.304 1.00 113.57 250 TYR B N 1
ATOM 10027 C CA . TYR B 1 236 ? -9.737 -39.627 554.104 1.00 114.53 250 TYR B CA 1
ATOM 10028 C C . TYR B 1 236 ? -8.975 -38.976 552.938 1.00 114.09 250 TYR B C 1
ATOM 10029 O O . TYR B 1 236 ? -8.585 -37.803 553.010 1.00 107.12 250 TYR B O 1
ATOM 10038 N N . TYR B 1 237 ? -8.788 -39.742 551.860 1.00 118.46 251 TYR B N 1
ATOM 10039 C CA . TYR B 1 237 ? -8.266 -39.210 550.589 1.00 121.48 251 TYR B CA 1
ATOM 10040 C C . TYR B 1 237 ? -9.120 -39.714 549.418 1.00 128.31 251 TYR B C 1
ATOM 10041 O O . TYR B 1 237 ? -9.566 -40.869 549.418 1.00 131.77 251 TYR B O 1
ATOM 10043 N N . PHE B 1 238 ? -9.374 -38.855 548.432 1.00 132.76 252 PHE B N 1
ATOM 10044 C CA . PHE B 1 238 ? -10.248 -39.228 547.327 1.00 137.50 252 PHE B CA 1
ATOM 10045 C C . PHE B 1 238 ? -9.557 -39.288 545.952 1.00 138.17 252 PHE B C 1
ATOM 10046 O O . PHE B 1 238 ? -8.875 -38.348 545.542 1.00 138.86 252 PHE B O 1
ATOM 10054 N N . ASP B 1 239 ? -9.764 -40.403 545.255 1.00 137.15 253 ASP B N 1
ATOM 10055 C CA . ASP B 1 239 ? -9.001 -40.758 544.056 1.00 137.73 253 ASP B CA 1
ATOM 10056 C C . ASP B 1 239 ? -9.851 -40.937 542.795 1.00 141.79 253 ASP B C 1
ATOM 10057 O O . ASP B 1 239 ? -9.304 -41.125 541.709 1.00 141.76 253 ASP B O 1
ATOM 10059 N N . GLY B 1 240 ? -11.176 -40.892 542.917 1.00 145.02 254 GLY B N 1
ATOM 10060 C CA . GLY B 1 240 ? -12.059 -41.186 541.791 1.00 146.47 254 GLY B CA 1
ATOM 10061 C C . GLY B 1 240 ? -13.200 -40.199 541.764 1.00 149.88 254 GLY B C 1
ATOM 10062 O O . GLY B 1 240 ? -14.334 -40.526 542.125 1.00 148.77 254 GLY B O 1
ATOM 10063 N N . ASN B 1 241 ? -12.876 -38.969 541.373 1.00 154.35 255 ASN B N 1
ATOM 10064 C CA . ASN B 1 241 ? -13.838 -37.862 541.377 1.00 159.70 255 ASN B CA 1
ATOM 10065 C C . ASN B 1 241 ? -14.467 -37.654 542.764 1.00 160.89 255 ASN B C 1
ATOM 10066 O O . ASN B 1 241 ? -15.689 -37.535 542.877 1.00 169.34 255 ASN B O 1
ATOM 10068 N N . GLY B 1 242 ? -13.635 -37.660 543.810 1.00 153.25 256 GLY B N 1
ATOM 10069 C CA . GLY B 1 242 ? -14.091 -37.428 545.191 1.00 146.81 256 GLY B CA 1
ATOM 10070 C C . GLY B 1 242 ? -14.392 -38.705 545.977 1.00 146.94 256 GLY B C 1
ATOM 10071 O O . GLY B 1 242 ? -14.786 -38.640 547.138 1.00 137.95 256 GLY B O 1
ATOM 10072 N N . GLN B 1 243 ? -14.202 -39.869 545.353 1.00 153.04 257 GLN B N 1
ATOM 10073 C CA . GLN B 1 243 ? -14.491 -41.149 546.019 1.00 154.67 257 GLN B CA 1
ATOM 10074 C C . GLN B 1 243 ? -13.343 -41.521 546.997 1.00 154.42 257 GLN B C 1
ATOM 10075 O O . GLN B 1 243 ? -12.166 -41.197 546.752 1.00 151.48 257 GLN B O 1
ATOM 10081 N N . PRO B 1 244 ? -13.678 -42.192 548.115 1.00 150.71 258 PRO B N 1
ATOM 10082 C CA . PRO B 1 244 ? -12.688 -42.526 549.138 1.00 143.65 258 PRO B CA 1
ATOM 10083 C C . PRO B 1 244 ? -11.882 -43.749 548.745 1.00 140.86 258 PRO B C 1
ATOM 10084 O O . PRO B 1 244 ? -12.352 -44.551 547.948 1.00 137.71 258 PRO B O 1
ATOM 10088 N N . LEU B 1 245 ? -10.687 -43.898 549.305 1.00 138.07 259 LEU B N 1
ATOM 10089 C CA . LEU B 1 245 ? -9.871 -45.072 549.025 1.00 140.07 259 LEU B CA 1
ATOM 10090 C C . LEU B 1 245 ? -9.986 -46.108 550.137 1.00 136.05 259 LEU B C 1
ATOM 10091 O O . LEU B 1 245 ? -9.424 -45.930 551.200 1.00 128.86 259 LEU B O 1
ATOM 10096 N N . ILE B 1 246 ? -10.722 -47.184 549.879 1.00 138.49 260 ILE B N 1
ATOM 10097 C CA . ILE B 1 246 ? -10.848 -48.285 550.841 1.00 139.67 260 ILE B CA 1
ATOM 10098 C C . ILE B 1 246 ? -9.780 -49.334 550.516 1.00 138.50 260 ILE B C 1
ATOM 10099 O O . ILE B 1 246 ? -10.064 -50.394 549.946 1.00 140.07 260 ILE B O 1
ATOM 10104 N N . GLY B 1 247 ? -8.543 -49.028 550.870 1.00 132.48 261 GLY B N 1
ATOM 10105 C CA . GLY B 1 247 ? -7.454 -49.989 550.687 1.00 132.44 261 GLY B CA 1
ATOM 10106 C C . GLY B 1 247 ? -6.117 -49.545 551.260 1.00 132.49 261 GLY B C 1
ATOM 10107 O O . GLY B 1 247 ? -5.945 -48.390 551.673 1.00 123.63 261 GLY B O 1
ATOM 10108 N N . LEU B 1 248 ? -5.192 -50.497 551.356 1.00 132.01 262 LEU B N 1
ATOM 10109 C CA . LEU B 1 248 ? -3.801 -50.182 551.639 1.00 129.28 262 LEU B CA 1
ATOM 10110 C C . LEU B 1 248 ? -3.263 -49.640 550.339 1.00 128.95 262 LEU B C 1
ATOM 10111 O O . LEU B 1 248 ? -3.198 -50.355 549.347 1.00 130.85 262 LEU B O 1
ATOM 10113 N N . GLN B 1 249 ? -2.908 -48.367 550.327 1.00 130.57 263 GLN B N 1
ATOM 10114 C CA . GLN B 1 249 ? -2.483 -47.715 549.097 1.00 134.99 263 GLN B CA 1
ATOM 10115 C C . GLN B 1 249 ? -1.277 -46.813 549.343 1.00 136.02 263 GLN B C 1
ATOM 10116 O O . GLN B 1 249 ? -1.074 -46.294 550.447 1.00 137.88 263 GLN B O 1
ATOM 10118 N N . THR B 1 250 ? -0.463 -46.646 548.305 1.00 136.34 264 THR B N 1
ATOM 10119 C CA . THR B 1 250 ? 0.714 -45.795 548.389 1.00 134.03 264 THR B CA 1
ATOM 10120 C C . THR B 1 250 ? 0.471 -44.464 547.679 1.00 129.54 264 THR B C 1
ATOM 10121 O O . THR B 1 250 ? 1.060 -44.199 546.630 1.00 127.18 264 THR B O 1
ATOM 10125 N N . ILE B 1 251 ? -0.411 -43.643 548.247 1.00 126.48 265 ILE B N 1
ATOM 10126 C CA . ILE B 1 251 ? -0.599 -42.259 547.778 1.00 124.37 265 ILE B CA 1
ATOM 10127 C C . ILE B 1 251 ? 0.720 -41.527 548.023 1.00 124.25 265 ILE B C 1
ATOM 10128 O O . ILE B 1 251 ? 1.261 -41.629 549.121 1.00 120.77 265 ILE B O 1
ATOM 10130 N N . ASP B 1 252 ? 1.221 -40.817 547.000 1.00 122.75 266 ASP B N 1
ATOM 10131 C CA . ASP B 1 252 ? 2.634 -40.368 546.920 1.00 120.19 266 ASP B CA 1
ATOM 10132 C C . ASP B 1 252 ? 3.194 -39.743 548.203 1.00 121.25 266 ASP B C 1
ATOM 10133 O O . ASP B 1 252 ? 2.651 -38.747 548.682 1.00 122.59 266 ASP B O 1
ATOM 10135 N N . GLY B 1 253 ? 4.284 -40.321 548.726 1.00 120.49 267 GLY B N 1
ATOM 10136 C CA . GLY B 1 253 ? 4.923 -39.886 549.982 1.00 123.96 267 GLY B CA 1
ATOM 10137 C C . GLY B 1 253 ? 4.688 -40.744 551.227 1.00 124.15 267 GLY B C 1
ATOM 10138 O O . GLY B 1 253 ? 5.235 -40.462 552.286 1.00 124.31 267 GLY B O 1
ATOM 10139 N N . ASN B 1 254 ? 3.818 -41.742 551.109 1.00 124.75 268 ASN B N 1
ATOM 10140 C CA . ASN B 1 254 ? 3.693 -42.808 552.124 1.00 121.13 268 ASN B CA 1
ATOM 10141 C C . ASN B 1 254 ? 2.953 -44.065 551.610 1.00 122.91 268 ASN B C 1
ATOM 10142 O O . ASN B 1 254 ? 2.189 -44.040 550.631 1.00 121.76 268 ASN B O 1
ATOM 10144 N N . LEU B 1 255 ? 3.204 -45.173 552.289 1.00 119.60 269 LEU B N 1
ATOM 10145 C CA . LEU B 1 255 ? 2.357 -46.341 552.196 1.00 115.67 269 LEU B CA 1
ATOM 10146 C C . LEU B 1 255 ? 1.344 -46.232 553.329 1.00 115.09 269 LEU B C 1
ATOM 10147 O O . LEU B 1 255 ? 1.727 -46.311 554.492 1.00 116.08 269 LEU B O 1
ATOM 10152 N N . GLN B 1 256 ? 0.065 -46.074 552.992 1.00 114.75 270 GLN B N 1
ATOM 10153 C CA . GLN B 1 256 ? -0.992 -45.776 553.979 1.00 114.71 270 GLN B CA 1
ATOM 10154 C C . GLN B 1 256 ? -2.114 -46.828 553.905 1.00 120.71 270 GLN B C 1
ATOM 10155 O O . GLN B 1 256 ? -2.301 -47.485 552.865 1.00 122.03 270 GLN B O 1
ATOM 10161 N N . TYR B 1 257 ? -2.844 -46.995 555.011 1.00 122.35 271 TYR B N 1
ATOM 10162 C CA . TYR B 1 257 ? -3.989 -47.919 555.056 1.00 122.75 271 TYR B CA 1
ATOM 10163 C C . TYR B 1 257 ? -5.289 -47.182 555.393 1.00 120.34 271 TYR B C 1
ATOM 10164 O O . TYR B 1 257 ? -5.368 -46.422 556.362 1.00 110.92 271 TYR B O 1
ATOM 10173 N N . PHE B 1 258 ? -6.319 -47.459 554.602 1.00 124.74 272 PHE B N 1
ATOM 10174 C CA . PHE B 1 258 ? -7.636 -46.862 554.799 1.00 124.58 272 PHE B CA 1
ATOM 10175 C C . PHE B 1 258 ? -8.663 -47.967 555.047 1.00 122.93 272 PHE B C 1
ATOM 10176 O O . PHE B 1 258 ? -8.681 -48.990 554.350 1.00 118.96 272 PHE B O 1
ATOM 10184 N N . ASN B 1 259 ? -9.519 -47.752 556.039 1.00 120.83 273 ASN B N 1
ATOM 10185 C CA . ASN B 1 259 ? -10.461 -48.791 556.473 1.00 123.62 273 ASN B CA 1
ATOM 10186 C C . ASN B 1 259 ? -11.607 -49.087 555.476 1.00 127.12 273 ASN B C 1
ATOM 10187 O O . ASN B 1 259 ? -11.716 -48.450 554.423 1.00 129.79 273 ASN B O 1
ATOM 10192 N N . GLN B 1 260 ? -12.473 -50.033 555.845 1.00 128.92 274 GLN B N 1
ATOM 10193 C CA . GLN B 1 260 ? -13.668 -50.378 555.059 1.00 131.11 274 GLN B CA 1
ATOM 10194 C C . GLN B 1 260 ? -14.539 -49.159 554.799 1.00 130.57 274 GLN B C 1
ATOM 10195 O O . GLN B 1 260 ? -15.070 -48.970 553.708 1.00 133.78 274 GLN B O 1
ATOM 10197 N N . GLN B 1 261 ? -14.666 -48.324 555.818 1.00 126.14 275 GLN B N 1
ATOM 10198 C CA . GLN B 1 261 ? -15.481 -47.133 555.731 1.00 124.97 275 GLN B CA 1
ATOM 10199 C C . GLN B 1 261 ? -14.691 -45.984 555.138 1.00 122.65 275 GLN B C 1
ATOM 10200 O O . GLN B 1 261 ? -15.202 -44.869 555.080 1.00 121.11 275 GLN B O 1
ATOM 10206 N N . GLY B 1 262 ? -13.452 -46.240 554.706 1.00 125.02 276 GLY B N 1
ATOM 10207 C CA . GLY B 1 262 ? -12.639 -45.220 554.007 1.00 124.52 276 GLY B CA 1
ATOM 10208 C C . GLY B 1 262 ? -11.790 -44.239 554.821 1.00 120.31 276 GLY B C 1
ATOM 10209 O O . GLY B 1 262 ? -11.252 -43.267 554.256 1.00 116.21 276 GLY B O 1
ATOM 10210 N N . VAL B 1 263 ? -11.648 -44.486 556.126 1.00 117.67 277 VAL B N 1
ATOM 10211 C CA . VAL B 1 263 ? -10.947 -43.554 557.049 1.00 111.13 277 VAL B CA 1
ATOM 10212 C C . VAL B 1 263 ? -9.539 -44.032 557.450 1.00 108.49 277 VAL B C 1
ATOM 10213 O O . VAL B 1 263 ? -9.313 -45.233 557.600 1.00 109.12 277 VAL B O 1
ATOM 10217 N N . GLN B 1 264 ? -8.600 -43.105 557.680 1.00 109.30 278 GLN B N 1
ATOM 10218 C CA . GLN B 1 264 ? -7.192 -43.510 557.913 1.00 109.32 278 GLN B CA 1
ATOM 10219 C C . GLN B 1 264 ? -6.778 -43.937 559.310 1.00 106.82 278 GLN B C 1
ATOM 10220 O O . GLN B 1 264 ? -7.074 -43.278 560.325 1.00 99.36 278 GLN B O 1
ATOM 10226 N N . ILE B 1 265 ? -5.950 -44.974 559.295 1.00 105.19 279 ILE B N 1
ATOM 10227 C CA . ILE B 1 265 ? -5.456 -45.567 560.487 1.00 106.67 279 ILE B CA 1
ATOM 10228 C C . ILE B 1 265 ? -4.200 -44.841 560.893 1.00 108.17 279 ILE B C 1
ATOM 10229 O O . ILE B 1 265 ? -3.286 -44.669 560.087 1.00 105.74 279 ILE B O 1
ATOM 10234 N N . LYS B 1 266 ? -4.177 -44.388 562.138 1.00 109.03 280 LYS B N 1
ATOM 10235 C CA . LYS B 1 266 ? -3.001 -43.749 562.679 1.00 105.14 280 LYS B CA 1
ATOM 10236 C C . LYS B 1 266 ? -2.675 -44.285 564.063 1.00 102.29 280 LYS B C 1
ATOM 10237 O O . LYS B 1 266 ? -3.564 -44.558 564.870 1.00 99.00 280 LYS B O 1
ATOM 10243 N N . GLY B 1 267 ? -1.387 -44.431 564.327 1.00 100.21 281 GLY B N 1
ATOM 10244 C CA . GLY B 1 267 ? -0.936 -44.874 565.625 1.00 96.07 281 GLY B CA 1
ATOM 10245 C C . GLY B 1 267 ? -1.455 -46.271 565.914 1.00 95.62 281 GLY B C 1
ATOM 10246 O O . GLY B 1 267 ? -1.946 -46.539 567.015 1.00 96.01 281 GLY B O 1
ATOM 10247 N N . GLY B 1 268 ? -1.370 -47.162 564.927 1.00 92.38 282 GLY B N 1
ATOM 10248 C CA . GLY B 1 268 ? -1.838 -48.526 565.122 1.00 95.86 282 GLY B CA 1
ATOM 10249 C C . GLY B 1 268 ? -1.299 -49.543 564.141 1.00 98.61 282 GLY B C 1
ATOM 10250 O O . GLY B 1 268 ? -1.010 -49.234 562.979 1.00 105.70 282 GLY B O 1
ATOM 10251 N N . PHE B 1 269 ? -1.128 -50.763 564.635 1.00 100.00 283 PHE B N 1
ATOM 10252 C CA . PHE B 1 269 ? -0.785 -51.884 563.782 1.00 102.14 283 PHE B CA 1
ATOM 10253 C C . PHE B 1 269 ? -2.041 -52.290 563.031 1.00 103.23 283 PHE B C 1
ATOM 10254 O O . PHE B 1 269 ? -3.088 -52.436 563.641 1.00 104.92 283 PHE B O 1
ATOM 10262 N N . GLN B 1 270 ? -1.940 -52.483 561.721 1.00 103.45 284 GLN B N 1
ATOM 10263 C CA . GLN B 1 270 ? -3.055 -52.960 560.908 1.00 102.90 284 GLN B CA 1
ATOM 10264 C C . GLN B 1 270 ? -2.645 -54.227 560.204 1.00 106.05 284 GLN B C 1
ATOM 10265 O O . GLN B 1 270 ? -1.587 -54.265 559.584 1.00 107.42 284 GLN B O 1
ATOM 10271 N N . ASP B 1 271 ? -3.460 -55.269 560.294 1.00 110.58 285 ASP B N 1
ATOM 10272 C CA . ASP B 1 271 ? -3.181 -56.503 559.554 1.00 115.16 285 ASP B CA 1
ATOM 10273 C C . ASP B 1 271 ? -3.796 -56.395 558.168 1.00 115.46 285 ASP B C 1
ATOM 10274 O O . ASP B 1 271 ? -4.959 -56.706 557.987 1.00 119.05 285 ASP B O 1
ATOM 10279 N N . VAL B 1 272 ? -3.017 -55.928 557.205 1.00 113.60 286 VAL B N 1
ATOM 10280 C CA . VAL B 1 272 ? -3.455 -55.876 555.811 1.00 113.04 286 VAL B CA 1
ATOM 10281 C C . VAL B 1 272 ? -2.515 -56.778 555.022 1.00 111.74 286 VAL B C 1
ATOM 10282 O O . VAL B 1 272 ? -1.317 -56.691 555.180 1.00 108.91 286 VAL B O 1
ATOM 10284 N N . ASN B 1 273 ? -3.070 -57.648 554.189 1.00 117.93 287 ASN B N 1
ATOM 10285 C CA . ASN B 1 273 ? -2.350 -58.802 553.624 1.00 119.50 287 ASN B CA 1
ATOM 10286 C C . ASN B 1 273 ? -1.889 -59.731 554.747 1.00 118.97 287 ASN B C 1
ATOM 10287 O O . ASN B 1 273 ? -2.582 -59.884 555.753 1.00 122.99 287 ASN B O 1
ATOM 10292 N N . ASN B 1 274 ? -0.732 -60.351 554.593 1.00 115.96 288 ASN B N 1
ATOM 10293 C CA . ASN B 1 274 ? -0.195 -61.179 555.655 1.00 114.20 288 ASN B CA 1
ATOM 10294 C C . ASN B 1 274 ? 0.986 -60.507 556.352 1.00 115.49 288 ASN B C 1
ATOM 10295 O O . ASN B 1 274 ? 1.826 -61.162 556.953 1.00 116.79 288 ASN B O 1
ATOM 10300 N N . LYS B 1 275 ? 1.032 -59.185 556.256 1.00 114.59 289 LYS B N 1
ATOM 10301 C CA . LYS B 1 275 ? 1.976 -58.369 556.978 1.00 117.62 289 LYS B CA 1
ATOM 10302 C C . LYS B 1 275 ? 1.261 -57.550 558.060 1.00 117.07 289 LYS B C 1
ATOM 10303 O O . LYS B 1 275 ? 0.252 -56.934 557.773 1.00 120.19 289 LYS B O 1
ATOM 10309 N N . ARG B 1 276 ? 1.795 -57.520 559.281 1.00 113.85 290 ARG B N 1
ATOM 10310 C CA . ARG B 1 276 ? 1.261 -56.659 560.350 1.00 109.59 290 ARG B CA 1
ATOM 10311 C C . ARG B 1 276 ? 1.999 -55.319 560.364 1.00 102.12 290 ARG B C 1
ATOM 10312 O O . ARG B 1 276 ? 2.872 -55.080 561.185 1.00 98.33 290 ARG B O 1
ATOM 10320 N N . ILE B 1 277 ? 1.613 -54.434 559.462 1.00 101.35 291 ILE B N 1
ATOM 10321 C CA . ILE B 1 277 ? 2.261 -53.119 559.351 1.00 102.08 291 ILE B CA 1
ATOM 10322 C C . ILE B 1 277 ? 1.866 -52.206 560.503 1.00 103.08 291 ILE B C 1
ATOM 10323 O O . ILE B 1 277 ? 0.879 -52.465 561.168 1.00 109.09 291 ILE B O 1
ATOM 10328 N N . TYR B 1 278 ? 2.690 -51.192 560.787 1.00 98.86 292 TYR B N 1
ATOM 10329 C CA . TYR B 1 278 ? 2.332 -50.118 561.712 1.00 98.09 292 TYR B CA 1
ATOM 10330 C C . TYR B 1 278 ? 2.287 -48.734 561.060 1.00 98.94 292 TYR B C 1
ATOM 10331 O O . TYR B 1 278 ? 3.132 -48.401 560.235 1.00 98.26 292 TYR B O 1
ATOM 10340 N N . PHE B 1 279 ? 1.332 -47.905 561.476 1.00 99.07 293 PHE B N 1
ATOM 10341 C CA . PHE B 1 279 ? 1.182 -46.575 560.887 1.00 97.36 293 PHE B CA 1
ATOM 10342 C C . PHE B 1 279 ? 1.343 -45.493 561.939 1.00 97.58 293 PHE B C 1
ATOM 10343 O O . PHE B 1 279 ? 0.862 -45.640 563.050 1.00 99.50 293 PHE B O 1
ATOM 10351 N N . ALA B 1 280 ? 2.062 -44.432 561.578 1.00 96.98 294 ALA B N 1
ATOM 10352 C CA . ALA B 1 280 ? 2.400 -43.356 562.503 1.00 98.07 294 ALA B CA 1
ATOM 10353 C C . ALA B 1 280 ? 1.155 -42.590 562.985 1.00 105.01 294 ALA B C 1
ATOM 10354 O O . ALA B 1 280 ? 0.150 -42.538 562.289 1.00 116.52 294 ALA B O 1
ATOM 10356 N N . PRO B 1 281 ? 1.206 -42.009 564.189 1.00 107.65 295 PRO B N 1
ATOM 10357 C CA . PRO B 1 281 ? 0.057 -41.301 564.797 1.00 113.14 295 PRO B CA 1
ATOM 10358 C C . PRO B 1 281 ? -0.569 -40.113 564.011 1.00 115.92 295 PRO B C 1
ATOM 10359 O O . PRO B 1 281 ? -1.810 -40.002 563.933 1.00 111.60 295 PRO B O 1
ATOM 10363 N N . ASN B 1 282 ? 0.260 -39.229 563.451 1.00 110.11 296 ASN B N 1
ATOM 10364 C CA . ASN B 1 282 ? -0.277 -38.060 562.731 1.00 106.57 296 ASN B CA 1
ATOM 10365 C C . ASN B 1 282 ? -0.074 -38.137 561.239 1.00 101.59 296 ASN B C 1
ATOM 10366 O O . ASN B 1 282 ? -0.976 -37.795 560.486 1.00 99.83 296 ASN B O 1
ATOM 10371 N N . THR B 1 283 ? 1.092 -38.585 560.798 1.00 97.04 297 THR B N 1
ATOM 10372 C CA . THR B 1 283 ? 1.328 -38.729 559.357 1.00 101.99 297 THR B CA 1
ATOM 10373 C C . THR B 1 283 ? 0.533 -39.903 558.795 1.00 101.86 297 THR B C 1
ATOM 10374 O O . THR B 1 283 ? 0.072 -39.856 557.665 1.00 102.39 297 THR B O 1
ATOM 10378 N N . GLY B 1 284 ? 0.381 -40.965 559.572 1.00 102.09 298 GLY B N 1
ATOM 10379 C CA . GLY B 1 284 ? -0.351 -42.151 559.103 1.00 103.66 298 GLY B CA 1
ATOM 10380 C C . GLY B 1 284 ? 0.363 -42.826 557.941 1.00 105.64 298 GLY B C 1
ATOM 10381 O O . GLY B 1 284 ? -0.272 -43.302 556.991 1.00 116.82 298 GLY B O 1
ATOM 10382 N N . ASN B 1 285 ? 1.688 -42.839 558.016 1.00 104.89 299 ASN B N 1
ATOM 10383 C CA . ASN B 1 285 ? 2.547 -43.441 557.003 1.00 104.67 299 ASN B CA 1
ATOM 10384 C C . ASN B 1 285 ? 3.245 -44.649 557.619 1.00 101.81 299 ASN B C 1
ATOM 10385 O O . ASN B 1 285 ? 3.573 -44.640 558.816 1.00 101.85 299 ASN B O 1
ATOM 10387 N N . ALA B 1 286 ? 3.484 -45.674 556.812 1.00 98.11 300 ALA B N 1
ATOM 10388 C CA . ALA B 1 286 ? 4.087 -46.903 557.320 1.00 99.63 300 ALA B CA 1
ATOM 10389 C C . ALA B 1 286 ? 5.502 -46.675 557.856 1.00 100.32 300 ALA B C 1
ATOM 10390 O O . ALA B 1 286 ? 6.313 -46.006 557.227 1.00 100.37 300 ALA B O 1
ATOM 10392 N N . VAL B 1 287 ? 5.783 -47.238 559.030 1.00 102.89 301 VAL B N 1
ATOM 10393 C CA . VAL B 1 287 ? 7.078 -47.119 559.706 1.00 99.68 301 VAL B CA 1
ATOM 10394 C C . VAL B 1 287 ? 7.316 -48.360 560.550 1.00 100.29 301 VAL B C 1
ATOM 10395 O O . VAL B 1 287 ? 6.378 -49.051 560.933 1.00 107.89 301 VAL B O 1
ATOM 10399 N N . ALA B 1 288 ? 8.577 -48.638 560.850 1.00 95.79 302 ALA B N 1
ATOM 10400 C CA . ALA B 1 288 ? 8.911 -49.771 561.700 1.00 91.56 302 ALA B CA 1
ATOM 10401 C C . ALA B 1 288 ? 8.477 -49.515 563.149 1.00 86.50 302 ALA B C 1
ATOM 10402 O O . ALA B 1 288 ? 8.484 -48.375 563.624 1.00 80.71 302 ALA B O 1
ATOM 10404 N N . ASN B 1 289 ? 8.065 -50.580 563.833 1.00 87.62 303 ASN B N 1
ATOM 10405 C CA . ASN B 1 289 ? 7.698 -50.492 565.239 1.00 88.18 303 ASN B CA 1
ATOM 10406 C C . ASN B 1 289 ? 7.860 -51.816 565.964 1.00 85.08 303 ASN B C 1
ATOM 10407 O O . ASN B 1 289 ? 7.922 -52.878 565.328 1.00 79.32 303 ASN B O 1
ATOM 10412 N N . THR B 1 290 ? 7.932 -51.740 567.292 1.00 83.22 304 THR B N 1
ATOM 10413 C CA . THR B 1 290 ? 8.147 -52.915 568.115 1.00 87.13 304 THR B CA 1
ATOM 10414 C C . THR B 1 290 ? 6.903 -53.185 568.936 1.00 89.64 304 THR B C 1
ATOM 10415 O O . THR B 1 290 ? 6.254 -52.268 569.409 1.00 86.89 304 THR B O 1
ATOM 10419 N N . GLU B 1 291 ? 6.571 -54.462 569.077 1.00 94.70 305 GLU B N 1
ATOM 10420 C CA . GLU B 1 291 ? 5.382 -54.886 569.783 1.00 97.93 305 GLU B CA 1
ATOM 10421 C C . GLU B 1 291 ? 5.758 -56.010 570.726 1.00 100.10 305 GLU B C 1
ATOM 10422 O O . GLU B 1 291 ? 6.772 -56.671 570.517 1.00 100.09 305 GLU B O 1
ATOM 10428 N N . ILE B 1 292 ? 4.980 -56.203 571.787 1.00 102.37 306 ILE B N 1
ATOM 10429 C CA . ILE B 1 292 ? 5.216 -57.324 572.700 1.00 103.45 306 ILE B CA 1
ATOM 10430 C C . ILE B 1 292 ? 4.305 -58.524 572.379 1.00 101.17 306 ILE B C 1
ATOM 10431 O O . ILE B 1 292 ? 3.090 -58.399 572.370 1.00 96.42 306 ILE B O 1
ATOM 10436 N N . ILE B 1 293 ? 4.914 -59.656 572.055 1.00 103.14 307 ILE B N 1
ATOM 10437 C CA . ILE B 1 293 ? 4.191 -60.910 571.846 1.00 107.98 307 ILE B CA 1
ATOM 10438 C C . ILE B 1 293 ? 4.650 -61.846 572.955 1.00 110.23 307 ILE B C 1
ATOM 10439 O O . ILE B 1 293 ? 5.849 -61.998 573.169 1.00 113.44 307 ILE B O 1
ATOM 10444 N N . ASN B 1 294 ? 3.697 -62.443 573.674 1.00 109.35 308 ASN B N 1
ATOM 10445 C CA . ASN B 1 294 ? 3.980 -63.128 574.946 1.00 107.38 308 ASN B CA 1
ATOM 10446 C C . ASN B 1 294 ? 4.603 -62.110 575.928 1.00 109.82 308 ASN B C 1
ATOM 10447 O O . ASN B 1 294 ? 4.102 -60.986 576.055 1.00 110.42 308 ASN B O 1
ATOM 10449 N N . GLY B 1 295 ? 5.702 -62.465 576.595 1.00 111.04 309 GLY B N 1
ATOM 10450 C CA . GLY B 1 295 ? 6.405 -61.504 577.457 1.00 107.21 309 GLY B CA 1
ATOM 10451 C C . GLY B 1 295 ? 7.613 -60.900 576.774 1.00 107.73 309 GLY B C 1
ATOM 10452 O O . GLY B 1 295 ? 8.481 -60.327 577.429 1.00 105.91 309 GLY B O 1
ATOM 10453 N N . LYS B 1 296 ? 7.674 -61.024 575.447 1.00 109.04 310 LYS B N 1
ATOM 10454 C CA . LYS B 1 296 ? 8.867 -60.669 574.686 1.00 105.54 310 LYS B CA 1
ATOM 10455 C C . LYS B 1 296 ? 8.562 -59.617 573.627 1.00 102.69 310 LYS B C 1
ATOM 10456 O O . LYS B 1 296 ? 7.396 -59.329 573.323 1.00 103.65 310 LYS B O 1
ATOM 10462 N N . LEU B 1 297 ? 9.637 -59.046 573.089 1.00 99.61 311 LEU B N 1
ATOM 10463 C CA . LEU B 1 297 ? 9.563 -58.064 572.031 1.00 97.72 311 LEU B CA 1
ATOM 10464 C C . LEU B 1 297 ? 9.976 -58.602 570.638 1.00 102.91 311 LEU B C 1
ATOM 10465 O O . LEU B 1 297 ? 10.930 -59.394 570.501 1.00 109.83 311 LEU B O 1
ATOM 10470 N N . GLN B 1 298 ? 9.228 -58.144 569.630 1.00 103.31 312 GLN B N 1
ATOM 10471 C CA . GLN B 1 298 ? 9.476 -58.425 568.214 1.00 101.13 312 GLN B CA 1
ATOM 10472 C C . GLN B 1 298 ? 9.504 -57.091 567.491 1.00 97.64 312 GLN B C 1
ATOM 10473 O O . GLN B 1 298 ? 9.041 -56.082 568.038 1.00 94.56 312 GLN B O 1
ATOM 10479 N N . GLY B 1 299 ? 10.065 -57.085 566.291 1.00 95.62 313 GLY B N 1
ATOM 10480 C CA . GLY B 1 299 ? 10.146 -55.865 565.501 1.00 94.58 313 GLY B CA 1
ATOM 10481 C C . GLY B 1 299 ? 9.504 -56.064 564.150 1.00 94.56 313 GLY B C 1
ATOM 10482 O O . GLY B 1 299 ? 9.600 -57.146 563.557 1.00 92.47 313 GLY B O 1
ATOM 10483 N N . ARG B 1 300 ? 8.862 -55.005 563.670 1.00 96.42 314 ARG B N 1
ATOM 10484 C CA . ARG B 1 300 ? 8.225 -55.008 562.357 1.00 100.43 314 ARG B CA 1
ATOM 10485 C C . ARG B 1 300 ? 8.868 -53.920 561.501 1.00 100.89 314 ARG B C 1
ATOM 10486 O O . ARG B 1 300 ? 9.061 -52.788 561.976 1.00 92.78 314 ARG B O 1
ATOM 10494 N N . ASP B 1 301 ? 9.214 -54.258 560.260 1.00 100.43 315 ASP B N 1
ATOM 10495 C CA . ASP B 1 301 ? 9.843 -53.270 559.395 1.00 103.04 315 ASP B CA 1
ATOM 10496 C C . ASP B 1 301 ? 8.785 -52.299 558.819 1.00 109.26 315 ASP B C 1
ATOM 10497 O O . ASP B 1 301 ? 7.658 -52.230 559.319 1.00 110.46 315 ASP B O 1
ATOM 10502 N N . ALA B 1 302 ? 9.174 -51.504 557.827 1.00 113.44 316 ALA B N 1
ATOM 10503 C CA . ALA B 1 302 ? 8.241 -50.590 557.175 1.00 110.85 316 ALA B CA 1
ATOM 10504 C C . ALA B 1 302 ? 7.206 -51.357 556.368 1.00 107.44 316 ALA B C 1
ATOM 10505 O O . ALA B 1 302 ? 6.076 -50.914 556.240 1.00 103.81 316 ALA B O 1
ATOM 10507 N N . ASN B 1 303 ? 7.590 -52.514 555.831 1.00 107.87 317 ASN B N 1
ATOM 10508 C CA . ASN B 1 303 ? 6.661 -53.348 555.052 1.00 110.74 317 ASN B CA 1
ATOM 10509 C C . ASN B 1 303 ? 5.696 -54.181 555.899 1.00 109.98 317 ASN B C 1
ATOM 10510 O O . ASN B 1 303 ? 4.775 -54.779 555.368 1.00 111.75 317 ASN B O 1
ATOM 10515 N N . GLY B 1 304 ? 5.906 -54.214 557.213 1.00 109.01 318 GLY B N 1
ATOM 10516 C CA . GLY B 1 304 ? 5.082 -55.036 558.108 1.00 106.07 318 GLY B CA 1
ATOM 10517 C C . GLY B 1 304 ? 5.650 -56.427 558.363 1.00 99.96 318 GLY B C 1
ATOM 10518 O O . GLY B 1 304 ? 5.094 -57.196 559.134 1.00 95.96 318 GLY B O 1
ATOM 10519 N N . ASN B 1 305 ? 6.776 -56.742 557.737 1.00 97.09 319 ASN B N 1
ATOM 10520 C CA . ASN B 1 305 ? 7.469 -57.996 558.016 1.00 97.05 319 ASN B CA 1
ATOM 10521 C C . ASN B 1 305 ? 8.207 -57.922 559.351 1.00 95.49 319 ASN B C 1
ATOM 10522 O O . ASN B 1 305 ? 8.712 -56.845 559.743 1.00 95.47 319 ASN B O 1
ATOM 10527 N N . GLN B 1 306 ? 8.254 -59.067 560.046 1.00 93.75 320 GLN B N 1
ATOM 10528 C CA . GLN B 1 306 ? 9.026 -59.198 561.288 1.00 94.51 320 GLN B CA 1
ATOM 10529 C C . GLN B 1 306 ? 10.538 -59.109 561.007 1.00 95.03 320 GLN B C 1
ATOM 10530 O O . GLN B 1 306 ? 10.979 -59.467 559.907 1.00 99.78 320 GLN B O 1
ATOM 10536 N N . VAL B 1 307 ? 11.325 -58.657 561.987 1.00 90.07 321 VAL B N 1
ATOM 10537 C CA . VAL B 1 307 ? 12.763 -58.534 561.782 1.00 89.44 321 VAL B CA 1
ATOM 10538 C C . VAL B 1 307 ? 13.575 -59.578 562.550 1.00 90.23 321 VAL B C 1
ATOM 10539 O O . VAL B 1 307 ? 13.325 -59.843 563.733 1.00 92.07 321 VAL B O 1
ATOM 10543 N N . LYS B 1 308 ? 14.526 -60.179 561.836 1.00 89.45 322 LYS B N 1
ATOM 10544 C CA . LYS B 1 308 ? 15.487 -61.102 562.416 1.00 88.42 322 LYS B CA 1
ATOM 10545 C C . LYS B 1 308 ? 16.889 -60.770 561.897 1.00 85.54 322 LYS B C 1
ATOM 10546 O O . LYS B 1 308 ? 17.053 -60.270 560.776 1.00 82.00 322 LYS B O 1
ATOM 10552 N N . ASN B 1 309 ? 17.884 -61.052 562.731 1.00 84.79 323 ASN B N 1
ATOM 10553 C CA . ASN B 1 309 ? 19.287 -60.819 562.394 1.00 83.47 323 ASN B CA 1
ATOM 10554 C C . ASN B 1 309 ? 19.509 -59.411 561.876 1.00 82.00 323 ASN B C 1
ATOM 10555 O O . ASN B 1 309 ? 20.178 -59.186 560.862 1.00 81.79 323 ASN B O 1
ATOM 10560 N N . ALA B 1 310 ? 18.946 -58.444 562.580 1.00 79.84 324 ALA B N 1
ATOM 10561 C CA . ALA B 1 310 ? 18.979 -57.088 562.088 1.00 78.39 324 ALA B CA 1
ATOM 10562 C C . ALA B 1 310 ? 18.626 -56.078 563.149 1.00 74.84 324 ALA B C 1
ATOM 10563 O O . ALA B 1 310 ? 18.019 -56.377 564.162 1.00 73.92 324 ALA B O 1
ATOM 10565 N N . PHE B 1 311 ? 19.078 -54.869 562.904 1.00 73.79 325 PHE B N 1
ATOM 10566 C CA . PHE B 1 311 ? 18.762 -53.750 563.755 1.00 74.36 325 PHE B CA 1
ATOM 10567 C C . PHE B 1 311 ? 17.422 -53.218 563.334 1.00 75.45 325 PHE B C 1
ATOM 10568 O O . PHE B 1 311 ? 17.109 -53.195 562.147 1.00 75.12 325 PHE B O 1
ATOM 10576 N N . SER B 1 312 ? 16.618 -52.797 564.298 1.00 76.79 326 SER B N 1
ATOM 10577 C CA . SER B 1 312 ? 15.346 -52.184 563.980 1.00 76.35 326 SER B CA 1
ATOM 10578 C C . SER B 1 312 ? 14.921 -51.184 565.028 1.00 75.43 326 SER B C 1
ATOM 10579 O O . SER B 1 312 ? 15.322 -51.256 566.209 1.00 72.09 326 SER B O 1
ATOM 10582 N N . LYS B 1 313 ? 14.067 -50.263 564.587 1.00 76.85 327 LYS B N 1
ATOM 10583 C CA . LYS B 1 313 ? 13.628 -49.173 565.435 1.00 81.10 327 LYS B CA 1
ATOM 10584 C C . LYS B 1 313 ? 12.173 -49.326 565.906 1.00 84.79 327 LYS B C 1
ATOM 10585 O O . LYS B 1 313 ? 11.386 -50.122 565.349 1.00 89.36 327 LYS B O 1
ATOM 10591 N N . ASP B 1 314 ? 11.839 -48.566 566.943 1.00 80.79 328 ASP B N 1
ATOM 10592 C CA . ASP B 1 314 ? 10.453 -48.384 567.341 1.00 82.41 328 ASP B CA 1
ATOM 10593 C C . ASP B 1 314 ? 10.074 -46.927 567.090 1.00 84.36 328 ASP B C 1
ATOM 10594 O O . ASP B 1 314 ? 10.930 -46.032 566.994 1.00 86.28 328 ASP B O 1
ATOM 10599 N N . VAL B 1 315 ? 8.773 -46.699 566.990 1.00 87.82 329 VAL B N 1
ATOM 10600 C CA . VAL B 1 315 ? 8.240 -45.381 566.679 1.00 85.93 329 VAL B CA 1
ATOM 10601 C C . VAL B 1 315 ? 8.784 -44.356 567.647 1.00 83.98 329 VAL B C 1
ATOM 10602 O O . VAL B 1 315 ? 8.987 -43.215 567.277 1.00 85.22 329 VAL B O 1
ATOM 10606 N N . ALA B 1 316 ? 9.045 -44.759 568.883 1.00 86.25 330 ALA B N 1
ATOM 10607 C CA . ALA B 1 316 ? 9.645 -43.835 569.854 1.00 82.35 330 ALA B CA 1
ATOM 10608 C C . ALA B 1 316 ? 11.008 -43.312 569.397 1.00 86.10 330 ALA B C 1
ATOM 10609 O O . ALA B 1 316 ? 11.341 -42.145 569.656 1.00 90.37 330 ALA B O 1
ATOM 10611 N N . GLY B 1 317 ? 11.787 -44.156 568.716 1.00 83.12 331 GLY B N 1
ATOM 10612 C CA . GLY B 1 317 ? 13.115 -43.759 568.229 1.00 77.36 331 GLY B CA 1
ATOM 10613 C C . GLY B 1 317 ? 14.283 -44.608 568.702 1.00 73.95 331 GLY B C 1
ATOM 10614 O O . GLY B 1 317 ? 15.435 -44.296 568.377 1.00 76.28 331 GLY B O 1
ATOM 10615 N N . ASN B 1 318 ? 13.993 -45.667 569.458 1.00 69.07 332 ASN B N 1
ATOM 10616 C CA . ASN B 1 318 ? 14.985 -46.619 569.923 1.00 64.89 332 ASN B CA 1
ATOM 10617 C C . ASN B 1 318 ? 15.353 -47.635 568.864 1.00 64.65 332 ASN B C 1
ATOM 10618 O O . ASN B 1 318 ? 14.492 -48.125 568.128 1.00 64.33 332 ASN B O 1
ATOM 10623 N N . THR B 1 319 ? 16.631 -48.002 568.846 1.00 63.26 333 THR B N 1
ATOM 10624 C CA . THR B 1 319 ? 17.089 -49.072 567.999 1.00 60.78 333 THR B CA 1
ATOM 10625 C C . THR B 1 319 ? 17.343 -50.307 568.848 1.00 61.38 333 THR B C 1
ATOM 10626 O O . THR B 1 319 ? 17.849 -50.226 569.962 1.00 61.51 333 THR B O 1
ATOM 10630 N N . PHE B 1 320 ? 16.933 -51.450 568.312 1.00 63.66 334 PHE B N 1
ATOM 10631 C CA . PHE B 1 320 ? 17.170 -52.755 568.916 1.00 64.15 334 PHE B CA 1
ATOM 10632 C C . PHE B 1 320 ? 17.826 -53.623 567.882 1.00 64.48 334 PHE B C 1
ATOM 10633 O O . PHE B 1 320 ? 17.850 -53.284 566.691 1.00 65.33 334 PHE B O 1
ATOM 10641 N N . TYR B 1 321 ? 18.323 -54.762 568.342 1.00 66.20 335 TYR B N 1
ATOM 10642 C CA . TYR B 1 321 ? 18.813 -55.783 567.449 1.00 68.68 335 TYR B CA 1
ATOM 10643 C C . TYR B 1 321 ? 18.017 -57.053 567.729 1.00 72.36 335 TYR B C 1
ATOM 10644 O O . TYR B 1 321 ? 17.866 -57.451 568.872 1.00 76.01 335 TYR B O 1
ATOM 10653 N N . PHE B 1 322 ? 17.496 -57.678 566.693 1.00 75.43 336 PHE B N 1
ATOM 10654 C CA . PHE B 1 322 ? 16.731 -58.889 566.865 1.00 76.00 336 PHE B CA 1
ATOM 10655 C C . PHE B 1 322 ? 17.501 -60.006 566.207 1.00 79.77 336 PHE B C 1
ATOM 10656 O O . PHE B 1 322 ? 18.026 -59.843 565.093 1.00 78.30 336 PHE B O 1
ATOM 10664 N N . ASP B 1 323 ? 17.605 -61.134 566.903 1.00 82.87 337 ASP B N 1
ATOM 10665 C CA . ASP B 1 323 ? 18.419 -62.258 566.411 1.00 86.83 337 ASP B CA 1
ATOM 10666 C C . ASP B 1 323 ? 17.704 -63.128 565.369 1.00 87.46 337 ASP B C 1
ATOM 10667 O O . ASP B 1 323 ? 16.572 -62.844 564.969 1.00 85.45 337 ASP B O 1
ATOM 10672 N N . ALA B 1 324 ? 18.392 -64.185 564.930 1.00 88.72 338 ALA B N 1
ATOM 10673 C CA . ALA B 1 324 ? 17.894 -65.107 563.900 1.00 89.66 338 ALA B CA 1
ATOM 10674 C C . ALA B 1 324 ? 16.553 -65.711 564.259 1.00 92.64 338 ALA B C 1
ATOM 10675 O O . ALA B 1 324 ? 15.763 -66.021 563.375 1.00 96.75 338 ALA B O 1
ATOM 10677 N N . ASN B 1 325 ? 16.305 -65.890 565.551 1.00 93.84 339 ASN B N 1
ATOM 10678 C CA . ASN B 1 325 ? 14.998 -66.337 566.044 1.00 96.37 339 ASN B CA 1
ATOM 10679 C C . ASN B 1 325 ? 14.038 -65.171 566.326 1.00 92.66 339 ASN B C 1
ATOM 10680 O O . ASN B 1 325 ? 12.961 -65.368 566.890 1.00 90.58 339 ASN B O 1
ATOM 10685 N N . GLY B 1 326 ? 14.420 -63.965 565.913 1.00 93.14 340 GLY B N 1
ATOM 10686 C CA . GLY B 1 326 ? 13.567 -62.784 566.087 1.00 92.91 340 GLY B CA 1
ATOM 10687 C C . GLY B 1 326 ? 13.537 -62.154 567.467 1.00 89.81 340 GLY B C 1
ATOM 10688 O O . GLY B 1 326 ? 12.799 -61.190 567.696 1.00 84.54 340 GLY B O 1
ATOM 10689 N N . VAL B 1 327 ? 14.347 -62.682 568.380 1.00 92.21 341 VAL B N 1
ATOM 10690 C CA . VAL B 1 327 ? 14.334 -62.247 569.771 1.00 92.63 341 VAL B CA 1
ATOM 10691 C C . VAL B 1 327 ? 15.283 -61.082 569.982 1.00 87.64 341 VAL B C 1
ATOM 10692 O O . VAL B 1 327 ? 16.430 -61.120 569.558 1.00 83.43 341 VAL B O 1
ATOM 10696 N N . MET B 1 328 ? 14.789 -60.059 570.664 1.00 85.67 342 MET B N 1
ATOM 10697 C CA . MET B 1 328 ? 15.602 -58.878 570.955 1.00 83.60 342 MET B CA 1
ATOM 10698 C C . MET B 1 328 ? 16.801 -59.250 571.805 1.00 81.07 342 MET B C 1
ATOM 10699 O O . MET B 1 328 ? 16.661 -59.954 572.795 1.00 84.98 342 MET B O 1
ATOM 10704 N N . LEU B 1 329 ? 17.970 -58.741 571.437 1.00 77.35 343 LEU B N 1
ATOM 10705 C CA . LEU B 1 329 ? 19.191 -58.977 572.206 1.00 75.30 343 LEU B CA 1
ATOM 10706 C C . LEU B 1 329 ? 19.469 -57.894 573.246 1.00 75.05 343 LEU B C 1
ATOM 10707 O O . LEU B 1 329 ? 18.960 -56.775 573.173 1.00 76.91 343 LEU B O 1
ATOM 10712 N N . THR B 1 330 ? 20.274 -58.260 574.234 1.00 76.83 344 THR B N 1
ATOM 10713 C CA . THR B 1 330 ? 20.679 -57.365 575.303 1.00 76.47 344 THR B CA 1
ATOM 10714 C C . THR B 1 330 ? 22.152 -57.552 575.611 1.00 76.04 344 THR B C 1
ATOM 10715 O O . THR B 1 330 ? 22.703 -58.629 575.438 1.00 79.80 344 THR B O 1
ATOM 10719 N N . GLY B 1 331 ? 22.775 -56.481 576.074 1.00 73.40 345 GLY B N 1
ATOM 10720 C CA . GLY B 1 331 ? 24.178 -56.485 576.455 1.00 72.99 345 GLY B CA 1
ATOM 10721 C C . GLY B 1 331 ? 25.193 -56.225 575.356 1.00 71.81 345 GLY B C 1
ATOM 10722 O O . GLY B 1 331 ? 24.885 -55.717 574.282 1.00 71.23 345 GLY B O 1
ATOM 10723 N N . LEU B 1 332 ? 26.423 -56.580 575.661 1.00 69.66 346 LEU B N 1
ATOM 10724 C CA . LEU B 1 332 ? 27.519 -56.404 574.748 1.00 66.30 346 LEU B CA 1
ATOM 10725 C C . LEU B 1 332 ? 27.393 -57.481 573.652 1.00 64.57 346 LEU B C 1
ATOM 10726 O O . LEU B 1 332 ? 27.335 -58.676 573.945 1.00 62.28 346 LEU B O 1
ATOM 10731 N N . GLN B 1 333 ? 27.320 -57.044 572.400 1.00 62.35 347 GLN B N 1
ATOM 10732 C CA . GLN B 1 333 ? 27.149 -57.955 571.271 1.00 61.64 347 GLN B CA 1
ATOM 10733 C C . GLN B 1 333 ? 28.132 -57.657 570.182 1.00 61.13 347 GLN B C 1
ATOM 10734 O O . GLN B 1 333 ? 28.387 -56.515 569.882 1.00 61.53 347 GLN B O 1
ATOM 10740 N N . THR B 1 334 ? 28.684 -58.697 569.589 1.00 65.14 348 THR B N 1
ATOM 10741 C CA . THR B 1 334 ? 29.571 -58.542 568.448 1.00 67.43 348 THR B CA 1
ATOM 10742 C C . THR B 1 334 ? 28.834 -59.016 567.227 1.00 66.61 348 THR B C 1
ATOM 10743 O O . THR B 1 334 ? 28.595 -60.198 567.084 1.00 66.38 348 THR B O 1
ATOM 10747 N N . ILE B 1 335 ? 28.466 -58.083 566.362 1.00 65.36 349 ILE B N 1
ATOM 10748 C CA . ILE B 1 335 ? 27.725 -58.399 565.170 1.00 66.98 349 ILE B CA 1
ATOM 10749 C C . ILE B 1 335 ? 28.565 -57.963 563.995 1.00 66.56 349 ILE B C 1
ATOM 10750 O O . ILE B 1 335 ? 29.057 -56.839 563.992 1.00 62.90 349 ILE B O 1
ATOM 10755 N N . SER B 1 336 ? 28.762 -58.876 563.029 1.00 68.49 350 SER B N 1
ATOM 10756 C CA . SER B 1 336 ? 29.466 -58.586 561.766 1.00 67.33 350 SER B CA 1
ATOM 10757 C C . SER B 1 336 ? 30.814 -57.853 561.953 1.00 65.84 350 SER B C 1
ATOM 10758 O O . SER B 1 336 ? 31.076 -56.838 561.308 1.00 63.47 350 SER B O 1
ATOM 10761 N N . GLY B 1 337 ? 31.654 -58.377 562.840 1.00 67.33 351 GLY B N 1
ATOM 10762 C CA . GLY B 1 337 ? 33.011 -57.856 563.058 1.00 66.96 351 GLY B CA 1
ATOM 10763 C C . GLY B 1 337 ? 33.096 -56.575 563.860 1.00 66.02 351 GLY B C 1
ATOM 10764 O O . GLY B 1 337 ? 34.150 -55.963 563.928 1.00 63.40 351 GLY B O 1
ATOM 10765 N N . LYS B 1 338 ? 31.977 -56.167 564.459 1.00 67.44 352 LYS B N 1
ATOM 10766 C CA . LYS B 1 338 ? 31.932 -54.977 565.294 1.00 65.80 352 LYS B CA 1
ATOM 10767 C C . LYS B 1 338 ? 31.139 -55.214 566.545 1.00 65.37 352 LYS B C 1
ATOM 10768 O O . LYS B 1 338 ? 30.236 -56.055 566.563 1.00 63.41 352 LYS B O 1
ATOM 10774 N N . THR B 1 339 ? 31.464 -54.417 567.570 1.00 65.24 353 THR B N 1
ATOM 10775 C CA . THR B 1 339 ? 30.868 -54.548 568.885 1.00 64.40 353 THR B CA 1
ATOM 10776 C C . THR B 1 339 ? 30.023 -53.325 569.192 1.00 61.48 353 THR B C 1
ATOM 10777 O O . THR B 1 339 ? 30.478 -52.191 569.117 1.00 58.81 353 THR B O 1
ATOM 10781 N N . TYR B 1 340 ? 28.775 -53.597 569.538 1.00 63.35 354 TYR B N 1
ATOM 10782 C CA . TYR B 1 340 ? 27.767 -52.597 569.891 1.00 63.32 354 TYR B CA 1
ATOM 10783 C C . TYR B 1 340 ? 27.365 -52.895 571.324 1.00 64.17 354 TYR B C 1
ATOM 10784 O O . TYR B 1 340 ? 27.520 -54.021 571.781 1.00 65.45 354 TYR B O 1
ATOM 10793 N N . TYR B 1 341 ? 26.875 -51.896 572.044 1.00 61.75 355 TYR B N 1
ATOM 10794 C CA . TYR B 1 341 ? 26.442 -52.100 573.425 1.00 62.59 355 TYR B CA 1
ATOM 10795 C C . TYR B 1 341 ? 24.961 -51.791 573.574 1.00 61.82 355 TYR B C 1
ATOM 10796 O O . TYR B 1 341 ? 24.526 -50.686 573.313 1.00 57.06 355 TYR B O 1
ATOM 10805 N N . LEU B 1 342 ? 24.191 -52.790 573.997 1.00 65.21 356 LEU B N 1
ATOM 10806 C CA . LEU B 1 342 ? 22.741 -52.645 574.189 1.00 65.10 356 LEU B CA 1
ATOM 10807 C C . LEU B 1 342 ? 22.440 -52.683 575.676 1.00 66.22 356 LEU B C 1
ATOM 10808 O O . LEU B 1 342 ? 23.021 -53.478 576.399 1.00 70.13 356 LEU B O 1
ATOM 10813 N N . ASP B 1 343 ? 21.567 -51.820 576.146 1.00 69.05 357 ASP B N 1
ATOM 10814 C CA . ASP B 1 343 ? 21.232 -51.812 577.559 1.00 72.77 357 ASP B CA 1
ATOM 10815 C C . ASP B 1 343 ? 20.187 -52.848 577.896 1.00 78.33 357 ASP B C 1
ATOM 10816 O O . ASP B 1 343 ? 19.660 -53.518 577.007 1.00 80.83 357 ASP B O 1
ATOM 10821 N N . GLU B 1 344 ? 19.900 -52.979 579.187 1.00 86.46 358 GLU B N 1
ATOM 10822 C CA . GLU B 1 344 ? 18.974 -54.004 579.691 1.00 92.65 358 GLU B CA 1
ATOM 10823 C C . GLU B 1 344 ? 17.629 -54.027 578.954 1.00 90.31 358 GLU B C 1
ATOM 10824 O O . GLU B 1 344 ? 17.011 -55.077 578.838 1.00 96.11 358 GLU B O 1
ATOM 10830 N N . GLN B 1 345 ? 17.207 -52.875 578.444 1.00 85.44 359 GLN B N 1
ATOM 10831 C CA . GLN B 1 345 ? 16.010 -52.764 577.625 1.00 81.54 359 GLN B CA 1
ATOM 10832 C C . GLN B 1 345 ? 16.239 -53.046 576.137 1.00 80.98 359 GLN B C 1
ATOM 10833 O O . GLN B 1 345 ? 15.298 -52.984 575.338 1.00 82.39 359 GLN B O 1
ATOM 10839 N N . GLY B 1 346 ? 17.481 -53.343 575.762 1.00 80.21 360 GLY B N 1
ATOM 10840 C CA . GLY B 1 346 ? 17.818 -53.635 574.379 1.00 75.91 360 GLY B CA 1
ATOM 10841 C C . GLY B 1 346 ? 18.072 -52.391 573.545 1.00 72.53 360 GLY B C 1
ATOM 10842 O O . GLY B 1 346 ? 18.238 -52.497 572.337 1.00 71.31 360 GLY B O 1
ATOM 10843 N N . HIS B 1 347 ? 18.074 -51.208 574.161 1.00 69.58 361 HIS B N 1
ATOM 10844 C CA . HIS B 1 347 ? 18.322 -49.972 573.404 1.00 68.67 361 HIS B CA 1
ATOM 10845 C C . HIS B 1 347 ? 19.774 -49.936 572.949 1.00 65.99 361 HIS B C 1
ATOM 10846 O O . HIS B 1 347 ? 20.673 -50.233 573.726 1.00 61.29 361 HIS B O 1
ATOM 10853 N N . LEU B 1 348 ? 19.993 -49.588 571.686 1.00 65.91 362 LEU B N 1
ATOM 10854 C CA . LEU B 1 348 ? 21.335 -49.394 571.166 1.00 64.03 362 LEU B CA 1
ATOM 10855 C C . LEU B 1 348 ? 21.813 -48.078 571.713 1.00 60.70 362 LEU B C 1
ATOM 10856 O O . LEU B 1 348 ? 21.128 -47.078 571.613 1.00 57.21 362 LEU B O 1
ATOM 10861 N N . ARG B 1 349 ? 23.006 -48.085 572.285 1.00 60.63 363 ARG B N 1
ATOM 10862 C CA . ARG B 1 349 ? 23.553 -46.899 572.926 1.00 59.59 363 ARG B CA 1
ATOM 10863 C C . ARG B 1 349 ? 24.626 -46.272 572.042 1.00 57.54 363 ARG B C 1
ATOM 10864 O O . ARG B 1 349 ? 25.678 -46.848 571.777 1.00 55.22 363 ARG B O 1
ATOM 10872 N N . LYS B 1 350 ? 24.327 -45.072 571.579 1.00 56.36 364 LYS B N 1
ATOM 10873 C CA . LYS B 1 350 ? 25.231 -44.318 570.759 1.00 55.09 364 LYS B CA 1
ATOM 10874 C C . LYS B 1 350 ? 25.782 -43.184 571.610 1.00 53.57 364 LYS B C 1
ATOM 10875 O O . LYS B 1 350 ? 25.121 -42.719 572.558 1.00 53.69 364 LYS B O 1
ATOM 10881 N N . ASN B 1 351 ? 26.985 -42.743 571.252 1.00 51.72 365 ASN B N 1
ATOM 10882 C CA . ASN B 1 351 ? 27.749 -41.730 571.983 1.00 51.12 365 ASN B CA 1
ATOM 10883 C C . ASN B 1 351 ? 27.873 -42.065 573.466 1.00 51.00 365 ASN B C 1
ATOM 10884 O O . ASN B 1 351 ? 27.592 -41.243 574.349 1.00 56.79 365 ASN B O 1
ATOM 10889 N N . TYR B 1 352 ? 28.299 -43.292 573.710 1.00 50.90 366 TYR B N 1
ATOM 10890 C CA . TYR B 1 352 ? 28.340 -43.872 575.046 1.00 55.17 366 TYR B CA 1
ATOM 10891 C C . TYR B 1 352 ? 29.749 -44.348 575.307 1.00 57.53 366 TYR B C 1
ATOM 10892 O O . TYR B 1 352 ? 30.273 -45.184 574.573 1.00 59.82 366 TYR B O 1
ATOM 10901 N N . ALA B 1 353 ? 30.379 -43.812 576.338 1.00 59.57 367 ALA B N 1
ATOM 10902 C CA . ALA B 1 353 ? 31.738 -44.224 576.710 1.00 61.33 367 ALA B CA 1
ATOM 10903 C C . ALA B 1 353 ? 31.688 -45.162 577.896 1.00 64.31 367 ALA B C 1
ATOM 10904 O O . ALA B 1 353 ? 30.893 -44.979 578.806 1.00 64.27 367 ALA B O 1
ATOM 10906 N N . GLY B 1 354 ? 32.560 -46.156 577.900 1.00 71.96 368 GLY B N 1
ATOM 10907 C CA . GLY B 1 354 ? 32.728 -46.982 579.081 1.00 76.56 368 GLY B CA 1
ATOM 10908 C C . GLY B 1 354 ? 33.813 -48.028 579.005 1.00 76.61 368 GLY B C 1
ATOM 10909 O O . GLY B 1 354 ? 34.373 -48.284 577.951 1.00 76.82 368 GLY B O 1
ATOM 10910 N N . THR B 1 355 ? 34.082 -48.654 580.139 1.00 84.45 369 THR B N 1
ATOM 10911 C CA . THR B 1 355 ? 35.029 -49.752 580.222 1.00 90.16 369 THR B CA 1
ATOM 10912 C C . THR B 1 355 ? 34.252 -51.048 580.275 1.00 86.63 369 THR B C 1
ATOM 10913 O O . THR B 1 355 ? 33.454 -51.253 581.177 1.00 79.10 369 THR B O 1
ATOM 10917 N N . PHE B 1 356 ? 34.472 -51.897 579.281 1.00 89.59 370 PHE B N 1
ATOM 10918 C CA . PHE B 1 356 ? 33.783 -53.169 579.177 1.00 92.55 370 PHE B CA 1
ATOM 10919 C C . PHE B 1 356 ? 34.825 -54.220 578.854 1.00 100.71 370 PHE B C 1
ATOM 10920 O O . PHE B 1 356 ? 35.702 -53.962 578.019 1.00 106.63 370 PHE B O 1
ATOM 10928 N N . ASN B 1 357 ? 34.702 -55.401 579.473 1.00 106.77 371 ASN B N 1
ATOM 10929 C CA . ASN B 1 357 ? 35.774 -56.429 579.473 1.00 113.86 371 ASN B CA 1
ATOM 10930 C C . ASN B 1 357 ? 37.187 -55.834 579.734 1.00 113.84 371 ASN B C 1
ATOM 10931 O O . ASN B 1 357 ? 38.145 -56.026 578.973 1.00 111.21 371 ASN B O 1
ATOM 10936 N N . ASN B 1 358 ? 37.266 -55.083 580.834 1.00 109.79 372 ASN B N 1
ATOM 10937 C CA . ASN B 1 358 ? 38.512 -54.495 581.360 1.00 104.35 372 ASN B CA 1
ATOM 10938 C C . ASN B 1 358 ? 39.250 -53.506 580.431 1.00 98.71 372 ASN B C 1
ATOM 10939 O O . ASN B 1 358 ? 40.393 -53.160 580.737 1.00 101.60 372 ASN B O 1
ATOM 10941 N N . GLN B 1 359 ? 38.606 -53.025 579.352 1.00 91.79 373 GLN B N 1
ATOM 10942 C CA . GLN B 1 359 ? 39.184 -52.007 578.464 1.00 88.12 373 GLN B CA 1
ATOM 10943 C C . GLN B 1 359 ? 38.188 -50.916 578.165 1.00 78.59 373 GLN B C 1
ATOM 10944 O O . GLN B 1 359 ? 36.985 -51.170 578.127 1.00 76.32 373 GLN B O 1
ATOM 10950 N N . PHE B 1 360 ? 38.707 -49.710 577.948 1.00 71.77 374 PHE B N 1
ATOM 10951 C CA . PHE B 1 360 ? 37.910 -48.581 577.509 1.00 68.20 374 PHE B CA 1
ATOM 10952 C C . PHE B 1 360 ? 37.346 -48.795 576.115 1.00 68.99 374 PHE B C 1
ATOM 10953 O O . PHE B 1 360 ? 38.008 -49.350 575.257 1.00 71.31 374 PHE B O 1
ATOM 10961 N N . MET B 1 361 ? 36.111 -48.360 575.894 1.00 70.57 375 MET B N 1
ATOM 10962 C CA . MET B 1 361 ? 35.497 -48.420 574.574 1.00 68.67 375 MET B CA 1
ATOM 10963 C C . MET B 1 361 ? 34.429 -47.357 574.439 1.00 62.89 375 MET B C 1
ATOM 10964 O O . MET B 1 361 ? 33.528 -47.281 575.254 1.00 67.91 375 MET B O 1
ATOM 10969 N N . TYR B 1 362 ? 34.563 -46.526 573.411 1.00 61.27 376 TYR B N 1
ATOM 10970 C CA . TYR B 1 362 ? 33.581 -45.472 573.097 1.00 58.33 376 TYR B CA 1
ATOM 10971 C C . TYR B 1 362 ? 32.691 -45.952 571.963 1.00 58.05 376 TYR B C 1
ATOM 10972 O O . TYR B 1 362 ? 33.173 -46.369 570.930 1.00 55.57 376 TYR B O 1
ATOM 10981 N N . PHE B 1 363 ? 31.383 -45.904 572.173 1.00 58.89 377 PHE B N 1
ATOM 10982 C CA . PHE B 1 363 ? 30.435 -46.320 571.156 1.00 57.53 377 PHE B CA 1
ATOM 10983 C C . PHE B 1 363 ? 29.943 -45.128 570.326 1.00 61.47 377 PHE B C 1
ATOM 10984 O O . PHE B 1 363 ? 29.363 -44.173 570.826 1.00 65.71 377 PHE B O 1
ATOM 10992 N N . ASP B 1 364 ? 30.231 -45.224 569.034 1.00 67.98 378 ASP B N 1
ATOM 10993 C CA . ASP B 1 364 ? 30.039 -44.192 568.009 1.00 70.65 378 ASP B CA 1
ATOM 10994 C C . ASP B 1 364 ? 28.725 -43.442 568.094 1.00 67.65 378 ASP B C 1
ATOM 10995 O O . ASP B 1 364 ? 27.702 -44.045 568.388 1.00 67.60 378 ASP B O 1
ATOM 11000 N N . ALA B 1 365 ? 28.758 -42.136 567.829 1.00 64.92 379 ALA B N 1
ATOM 11001 C CA . ALA B 1 365 ? 27.534 -41.343 567.712 1.00 65.02 379 ALA B CA 1
ATOM 11002 C C . ALA B 1 365 ? 26.741 -41.715 566.453 1.00 64.64 379 ALA B C 1
ATOM 11003 O O . ALA B 1 365 ? 25.513 -41.667 566.457 1.00 62.15 379 ALA B O 1
ATOM 11005 N N . ASP B 1 366 ? 27.456 -42.093 565.395 1.00 69.87 380 ASP B N 1
ATOM 11006 C CA . ASP B 1 366 ? 26.857 -42.432 564.103 1.00 76.90 380 ASP B CA 1
ATOM 11007 C C . ASP B 1 366 ? 26.120 -43.770 564.133 1.00 75.21 380 ASP B C 1
ATOM 11008 O O . ASP B 1 366 ? 24.900 -43.826 563.991 1.00 79.23 380 ASP B O 1
ATOM 11013 N N . THR B 1 367 ? 26.885 -44.840 564.338 1.00 71.46 381 THR B N 1
ATOM 11014 C CA . THR B 1 367 ? 26.443 -46.235 564.212 1.00 68.03 381 THR B CA 1
ATOM 11015 C C . THR B 1 367 ? 26.332 -47.029 565.545 1.00 64.17 381 THR B C 1
ATOM 11016 O O . THR B 1 367 ? 25.707 -48.110 565.618 1.00 57.06 381 THR B O 1
ATOM 11020 N N . GLY B 1 368 ? 26.932 -46.484 566.604 1.00 61.71 382 GLY B N 1
ATOM 11021 C CA . GLY B 1 368 ? 27.096 -47.206 567.872 1.00 61.17 382 GLY B CA 1
ATOM 11022 C C . GLY B 1 368 ? 28.218 -48.258 567.934 1.00 60.81 382 GLY B C 1
ATOM 11023 O O . GLY B 1 368 ? 28.350 -48.946 568.932 1.00 61.18 382 GLY B O 1
ATOM 11024 N N . ALA B 1 369 ? 29.023 -48.372 566.883 1.00 57.89 383 ALA B N 1
ATOM 11025 C CA . ALA B 1 369 ? 30.085 -49.358 566.844 1.00 57.29 383 ALA B CA 1
ATOM 11026 C C . ALA B 1 369 ? 31.223 -48.941 567.731 1.00 55.37 383 ALA B C 1
ATOM 11027 O O . ALA B 1 369 ? 31.588 -47.778 567.734 1.00 55.48 383 ALA B O 1
ATOM 11029 N N . GLY B 1 370 ? 31.801 -49.898 568.465 1.00 54.44 384 GLY B N 1
ATOM 11030 C CA . GLY B 1 370 ? 32.817 -49.619 569.485 1.00 53.77 384 GLY B CA 1
ATOM 11031 C C . GLY B 1 370 ? 34.211 -49.340 568.970 1.00 54.87 384 GLY B C 1
ATOM 11032 O O . GLY B 1 370 ? 34.784 -50.152 568.289 1.00 56.39 384 GLY B O 1
ATOM 11033 N N . LYS B 1 371 ? 34.746 -48.165 569.280 1.00 58.25 385 LYS B N 1
ATOM 11034 C CA . LYS B 1 371 ? 36.103 -47.789 568.880 1.00 60.97 385 LYS B CA 1
ATOM 11035 C C . LYS B 1 371 ? 36.942 -47.912 570.126 1.00 60.01 385 LYS B C 1
ATOM 11036 O O . LYS B 1 371 ? 36.439 -47.874 571.236 1.00 57.07 385 LYS B O 1
ATOM 11042 N N . THR B 1 372 ? 38.234 -48.046 569.940 1.00 61.19 386 THR B N 1
ATOM 11043 C CA . THR B 1 372 ? 39.131 -48.073 571.067 1.00 60.38 386 THR B CA 1
ATOM 11044 C C . THR B 1 372 ? 39.427 -46.652 571.601 1.00 54.34 386 THR B C 1
ATOM 11045 O O . THR B 1 372 ? 39.767 -46.511 572.752 1.00 53.57 386 THR B O 1
ATOM 11049 N N . ALA B 1 373 ? 39.246 -45.625 570.776 1.00 51.62 387 ALA B N 1
ATOM 11050 C CA . ALA B 1 373 ? 39.571 -44.196 571.069 1.00 49.87 387 ALA B CA 1
ATOM 11051 C C . ALA B 1 373 ? 41.032 -43.881 571.326 1.00 50.54 387 ALA B C 1
ATOM 11052 O O . ALA B 1 373 ? 41.385 -42.858 571.945 1.00 49.91 387 ALA B O 1
ATOM 11054 N N . ILE B 1 374 ? 41.875 -44.734 570.766 1.00 51.75 388 ILE B N 1
ATOM 11055 C CA . ILE B 1 374 ? 43.308 -44.636 570.919 1.00 52.68 388 ILE B CA 1
ATOM 11056 C C . ILE B 1 374 ? 43.798 -43.656 569.864 1.00 52.11 388 ILE B C 1
ATOM 11057 O O . ILE B 1 374 ? 44.743 -42.892 570.074 1.00 49.39 388 ILE B O 1
ATOM 11062 N N . GLU B 1 375 ? 43.147 -43.689 568.711 1.00 51.96 389 GLU B N 1
ATOM 11063 C CA . GLU B 1 375 ? 43.529 -42.862 567.563 1.00 51.13 389 GLU B CA 1
ATOM 11064 C C . GLU B 1 375 ? 43.140 -41.381 567.636 1.00 49.76 389 GLU B C 1
ATOM 11065 O O . GLU B 1 375 ? 42.020 -41.066 567.963 1.00 49.88 389 GLU B O 1
ATOM 11071 N N . TYR B 1 376 ? 44.069 -40.476 567.333 1.00 50.26 390 TYR B N 1
ATOM 11072 C CA . TYR B 1 376 ? 43.823 -39.038 567.457 1.00 48.24 390 TYR B CA 1
ATOM 11073 C C . TYR B 1 376 ? 42.908 -38.535 566.344 1.00 49.10 390 TYR B C 1
ATOM 11074 O O . TYR B 1 376 ? 43.110 -38.796 565.179 1.00 47.10 390 TYR B O 1
ATOM 11083 N N . GLN B 1 377 ? 41.866 -37.818 566.739 1.00 52.09 391 GLN B N 1
ATOM 11084 C CA . GLN B 1 377 ? 40.880 -37.300 565.796 1.00 53.14 391 GLN B CA 1
ATOM 11085 C C . GLN B 1 377 ? 41.283 -35.925 565.260 1.00 54.17 391 GLN B C 1
ATOM 11086 O O . GLN B 1 377 ? 40.752 -35.500 564.247 1.00 52.65 391 GLN B O 1
ATOM 11092 N N . PHE B 1 378 ? 42.204 -35.228 565.925 1.00 53.84 392 PHE B N 1
ATOM 11093 C CA . PHE B 1 378 ? 42.685 -33.964 565.382 1.00 50.60 392 PHE B CA 1
ATOM 11094 C C . PHE B 1 378 ? 43.466 -34.297 564.130 1.00 52.16 392 PHE B C 1
ATOM 11095 O O . PHE B 1 378 ? 44.149 -35.295 564.055 1.00 47.32 392 PHE B O 1
ATOM 11103 N N . ASP B 1 379 ? 43.332 -33.452 563.120 1.00 61.35 393 ASP B N 1
ATOM 11104 C CA . ASP B 1 379 ? 43.954 -33.688 561.798 1.00 67.87 393 ASP B CA 1
ATOM 11105 C C . ASP B 1 379 ? 44.904 -32.565 561.353 1.00 66.02 393 ASP B C 1
ATOM 11106 O O . ASP B 1 379 ? 45.197 -32.440 560.182 1.00 67.11 393 ASP B O 1
ATOM 11111 N N . GLN B 1 380 ? 45.368 -31.736 562.273 1.00 68.31 394 GLN B N 1
ATOM 11112 C CA . GLN B 1 380 ? 46.225 -30.597 561.909 1.00 68.34 394 GLN B CA 1
ATOM 11113 C C . GLN B 1 380 ? 47.551 -30.706 562.649 1.00 67.32 394 GLN B C 1
ATOM 11114 O O . GLN B 1 380 ? 47.611 -30.513 563.865 1.00 63.62 394 GLN B O 1
ATOM 11120 N N . GLY B 1 381 ? 48.620 -30.996 561.911 1.00 66.44 395 GLY B N 1
ATOM 11121 C CA . GLY B 1 381 ? 49.954 -31.177 562.512 1.00 65.35 395 GLY B CA 1
ATOM 11122 C C . GLY B 1 381 ? 50.610 -29.829 562.714 1.00 61.64 395 GLY B C 1
ATOM 11123 O O . GLY B 1 381 ? 50.135 -28.826 562.199 1.00 59.69 395 GLY B O 1
ATOM 11124 N N . LEU B 1 382 ? 51.683 -29.786 563.487 1.00 58.21 396 LEU B N 1
ATOM 11125 C CA . LEU B 1 382 ? 52.304 -28.502 563.754 1.00 55.93 396 LEU B CA 1
ATOM 11126 C C . LEU B 1 382 ? 52.854 -27.980 562.452 1.00 56.93 396 LEU B C 1
ATOM 11127 O O . LEU B 1 382 ? 53.570 -28.672 561.733 1.00 60.79 396 LEU B O 1
ATOM 11132 N N . VAL B 1 383 ? 52.474 -26.767 562.098 1.00 57.61 397 VAL B N 1
ATOM 11133 C CA . VAL B 1 383 ? 52.831 -26.196 560.795 1.00 59.31 397 VAL B CA 1
ATOM 11134 C C . VAL B 1 383 ? 53.260 -24.746 560.969 1.00 59.22 397 VAL B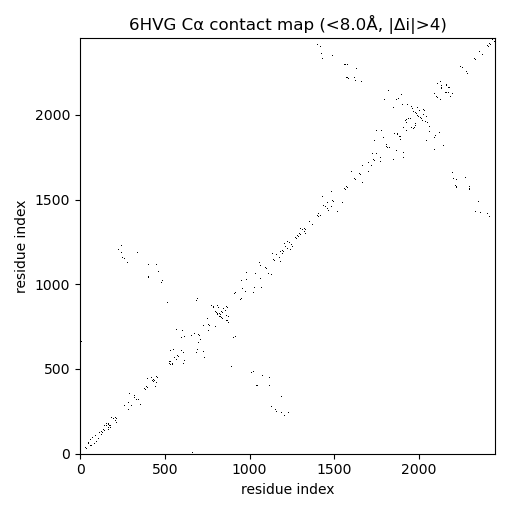 C 1
ATOM 11135 O O . VAL B 1 383 ? 52.588 -23.972 561.628 1.00 60.15 397 VAL B O 1
ATOM 11139 N N . SER B 1 384 ? 54.387 -24.393 560.375 1.00 62.48 398 SER B N 1
ATOM 11140 C CA . SER B 1 384 ? 54.902 -23.040 560.437 1.00 63.77 398 SER B CA 1
ATOM 11141 C C . SER B 1 384 ? 54.228 -22.230 559.342 1.00 63.35 398 SER B C 1
ATOM 11142 O O . SER B 1 384 ? 54.189 -22.637 558.184 1.00 60.79 398 SER B O 1
ATOM 11145 N N . GLN B 1 385 ? 53.714 -21.067 559.713 1.00 62.33 399 GLN B N 1
ATOM 11146 C CA . GLN B 1 385 ? 52.962 -20.238 558.784 1.00 64.62 399 GLN B CA 1
ATOM 11147 C C . GLN B 1 385 ? 53.836 -19.225 558.049 1.00 67.42 399 GLN B C 1
ATOM 11148 O O . GLN B 1 385 ? 53.434 -18.723 557.004 1.00 70.52 399 GLN B O 1
ATOM 11154 N N . SER B 1 386 ? 55.019 -18.924 558.576 1.00 68.67 400 SER B N 1
ATOM 11155 C CA . SER B 1 386 ? 55.844 -17.868 557.998 1.00 70.31 400 SER B CA 1
ATOM 11156 C C . SER B 1 386 ? 56.311 -18.232 556.599 1.00 69.49 400 SER B C 1
ATOM 11157 O O . SER B 1 386 ? 56.676 -19.367 556.306 1.00 69.89 400 SER B O 1
ATOM 11160 N N . ASN B 1 387 ? 56.270 -17.230 555.730 1.00 69.07 401 ASN B N 1
ATOM 11161 C CA . ASN B 1 387 ? 56.757 -17.348 554.366 1.00 72.63 401 ASN B CA 1
ATOM 11162 C C . ASN B 1 387 ? 57.172 -15.984 553.810 1.00 75.21 401 ASN B C 1
ATOM 11163 O O . ASN B 1 387 ? 57.378 -15.043 554.583 1.00 72.40 401 ASN B O 1
ATOM 11168 N N . GLU B 1 388 ? 57.326 -15.872 552.491 1.00 80.45 402 GLU B N 1
ATOM 11169 C CA . GLU B 1 388 ? 57.782 -14.619 551.894 1.00 88.64 402 GLU B CA 1
ATOM 11170 C C . GLU B 1 388 ? 56.815 -13.439 552.113 1.00 83.60 402 GLU B C 1
ATOM 11171 O O . GLU B 1 388 ? 57.259 -12.301 552.227 1.00 86.44 402 GLU B O 1
ATOM 11177 N N . ASN B 1 389 ? 55.517 -13.705 552.207 1.00 76.48 403 ASN B N 1
ATOM 11178 C CA . ASN B 1 389 ? 54.542 -12.616 552.370 1.00 72.75 403 ASN B CA 1
ATOM 11179 C C . ASN B 1 389 ? 54.453 -12.065 553.794 1.00 71.40 403 ASN B C 1
ATOM 11180 O O . ASN B 1 389 ? 53.941 -10.969 554.022 1.00 70.25 403 ASN B O 1
ATOM 11185 N N . THR B 1 390 ? 54.958 -12.816 554.763 1.00 72.08 404 THR B N 1
ATOM 11186 C CA . THR B 1 390 ? 54.894 -12.391 556.167 1.00 71.95 404 THR B CA 1
ATOM 11187 C C . THR B 1 390 ? 55.525 -11.019 556.444 1.00 72.90 404 THR B C 1
ATOM 11188 O O . THR B 1 390 ? 54.930 -10.196 557.149 1.00 69.88 404 THR B O 1
ATOM 11192 N N . PRO B 1 391 ? 56.727 -10.765 555.895 1.00 76.49 405 PRO B N 1
ATOM 11193 C CA . PRO B 1 391 ? 57.354 -9.443 556.122 1.00 74.61 405 PRO B CA 1
ATOM 11194 C C . PRO B 1 391 ? 56.514 -8.307 555.562 1.00 73.55 405 PRO B C 1
ATOM 11195 O O . PRO B 1 391 ? 56.420 -7.234 556.169 1.00 70.63 405 PRO B O 1
ATOM 11199 N N . HIS B 1 392 ? 55.870 -8.573 554.434 1.00 73.44 406 HIS B N 1
ATOM 11200 C CA . HIS B 1 392 ? 55.051 -7.569 553.752 1.00 73.05 406 HIS B CA 1
ATOM 11201 C C . HIS B 1 392 ? 53.738 -7.237 554.495 1.00 72.02 406 HIS B C 1
ATOM 11202 O O . HIS B 1 392 ? 53.310 -6.078 554.540 1.00 68.15 406 HIS B O 1
ATOM 11209 N N . ASN B 1 393 ? 53.106 -8.266 555.070 1.00 70.48 407 ASN B N 1
ATOM 11210 C CA . ASN B 1 393 ? 51.843 -8.083 555.802 1.00 66.13 407 ASN B CA 1
ATOM 11211 C C . ASN B 1 393 ? 51.956 -7.753 557.279 1.00 64.71 407 ASN B C 1
ATOM 11212 O O . ASN B 1 393 ? 50.952 -7.414 557.885 1.00 66.09 407 ASN B O 1
ATOM 11217 N N . ALA B 1 394 ? 53.148 -7.868 557.864 1.00 64.49 408 ALA B N 1
ATOM 11218 C CA . ALA B 1 394 ? 53.329 -7.547 559.284 1.00 65.43 408 ALA B CA 1
ATOM 11219 C C . ALA B 1 394 ? 52.989 -6.083 559.568 1.00 67.06 408 ALA B C 1
ATOM 11220 O O . ALA B 1 394 ? 53.059 -5.212 558.693 1.00 66.64 408 ALA B O 1
ATOM 11222 N N . ALA B 1 395 ? 52.595 -5.825 560.804 1.00 68.79 409 ALA B N 1
ATOM 11223 C CA . ALA B 1 395 ? 52.240 -4.480 561.220 1.00 70.03 409 ALA B CA 1
ATOM 11224 C C . ALA B 1 395 ? 53.440 -3.555 561.109 1.00 72.47 409 ALA B C 1
ATOM 11225 O O . ALA B 1 395 ? 54.548 -3.926 561.500 1.00 73.30 409 ALA B O 1
ATOM 11227 N N . LYS B 1 396 ? 53.201 -2.359 560.572 1.00 72.76 410 LYS B N 1
ATOM 11228 C CA . LYS B 1 396 ? 54.209 -1.312 560.469 1.00 78.33 410 LYS B CA 1
ATOM 11229 C C . LYS B 1 396 ? 54.663 -0.887 561.849 1.00 79.29 410 LYS B C 1
ATOM 11230 O O . LYS B 1 396 ? 55.828 -0.549 562.055 1.00 83.76 410 LYS B O 1
ATOM 11236 N N . SER B 1 397 ? 53.726 -0.916 562.787 1.00 79.22 411 SER B N 1
ATOM 11237 C CA . SER B 1 397 ? 53.935 -0.389 564.121 1.00 79.28 411 SER B CA 1
ATOM 11238 C C . SER B 1 397 ? 53.008 -1.158 565.059 1.00 74.93 411 SER B C 1
ATOM 11239 O O . SER B 1 397 ? 51.954 -1.630 564.632 1.00 74.68 411 SER B O 1
ATOM 11242 N N . TYR B 1 398 ? 53.412 -1.291 566.318 1.00 73.63 412 TYR B N 1
ATOM 11243 C CA . TYR B 1 398 ? 52.600 -1.987 567.322 1.00 70.18 412 TYR B CA 1
ATOM 11244 C C . TYR B 1 398 ? 51.969 -0.985 568.307 1.00 68.20 412 TYR B C 1
ATOM 11245 O O . TYR B 1 398 ? 52.303 -0.950 569.497 1.00 66.06 412 TYR B O 1
ATOM 11254 N N . ASP B 1 399 ? 51.047 -0.177 567.796 1.00 65.97 413 ASP B N 1
ATOM 11255 C CA . ASP B 1 399 ? 50.446 0.912 568.578 1.00 67.02 413 ASP B CA 1
ATOM 11256 C C . ASP B 1 399 ? 49.197 1.469 567.873 1.00 65.30 413 ASP B C 1
ATOM 11257 O O . ASP B 1 399 ? 48.826 1.007 566.794 1.00 65.30 413 ASP B O 1
ATOM 11262 N N . LYS B 1 400 ? 48.583 2.482 568.471 1.00 65.12 414 LYS B N 1
ATOM 11263 C CA . LYS B 1 400 ? 47.345 3.050 567.961 1.00 66.48 414 LYS B CA 1
ATOM 11264 C C . LYS B 1 400 ? 47.434 3.660 566.560 1.00 66.52 414 LYS B C 1
ATOM 11265 O O . LYS B 1 400 ? 46.418 3.784 565.886 1.00 59.64 414 LYS B O 1
ATOM 11271 N N . SER B 1 401 ? 48.634 4.032 566.117 1.00 72.71 415 SER B N 1
ATOM 11272 C CA . SER B 1 401 ? 48.812 4.561 564.755 1.00 76.40 415 SER B CA 1
ATOM 11273 C C . SER B 1 401 ? 48.399 3.542 563.711 1.00 76.92 415 SER B C 1
ATOM 11274 O O . SER B 1 401 ? 47.587 3.844 562.819 1.00 73.35 415 SER B O 1
ATOM 11277 N N . SER B 1 402 ? 48.977 2.341 563.834 1.00 74.76 416 SER B N 1
ATOM 11278 C CA . SER B 1 402 ? 48.859 1.304 562.806 1.00 73.98 416 SER B CA 1
ATOM 11279 C C . SER B 1 402 ? 47.684 0.355 563.014 1.00 68.82 416 SER B C 1
ATOM 11280 O O . SER B 1 402 ? 47.449 -0.509 562.169 1.00 67.83 416 SER B O 1
ATOM 11283 N N . PHE B 1 403 ? 46.943 0.524 564.108 1.00 64.28 417 PHE B N 1
ATOM 11284 C CA . PHE B 1 403 ? 45.811 -0.362 564.431 1.00 62.76 417 PHE B CA 1
ATOM 11285 C C . PHE B 1 403 ? 44.565 0.411 564.818 1.00 58.98 417 PHE B C 1
ATOM 11286 O O . PHE B 1 403 ? 44.596 1.174 565.784 1.00 56.85 417 PHE B O 1
ATOM 11294 N N . GLU B 1 404 ? 43.462 0.189 564.104 1.00 58.50 418 GLU B N 1
ATOM 11295 C CA . GLU B 1 404 ? 42.158 0.699 564.535 1.00 59.39 418 GLU B CA 1
ATOM 11296 C C . GLU B 1 404 ? 41.728 -0.092 565.775 1.00 60.50 418 GLU B C 1
ATOM 11297 O O . GLU B 1 404 ? 41.836 -1.310 565.824 1.00 58.88 418 GLU B O 1
ATOM 11303 N N . ASN B 1 405 ? 41.278 0.622 566.799 1.00 61.73 419 ASN B N 1
ATOM 11304 C CA . ASN B 1 405 ? 41.089 0.023 568.117 1.00 60.92 419 ASN B CA 1
ATOM 11305 C C . ASN B 1 405 ? 40.106 0.763 569.011 1.00 59.92 419 ASN B C 1
ATOM 11306 O O . ASN B 1 405 ? 39.677 1.875 568.715 1.00 64.94 419 ASN B O 1
ATOM 11311 N N . VAL B 1 406 ? 39.745 0.106 570.108 1.00 55.43 420 VAL B N 1
ATOM 11312 C CA . VAL B 1 406 ? 38.956 0.699 571.172 1.00 53.56 420 VAL B CA 1
ATOM 11313 C C . VAL B 1 406 ? 39.703 0.448 572.486 1.00 53.90 420 VAL B C 1
ATOM 11314 O O . VAL B 1 406 ? 39.977 -0.697 572.820 1.00 55.79 420 VAL B O 1
ATOM 11318 N N . ASP B 1 407 ? 40.059 1.527 573.193 1.00 53.16 421 ASP B N 1
ATOM 11319 C CA . ASP B 1 407 ? 40.849 1.481 574.433 1.00 52.61 421 ASP B CA 1
ATOM 11320 C C . ASP B 1 407 ? 42.044 0.519 574.370 1.00 52.78 421 ASP B C 1
ATOM 11321 O O . ASP B 1 407 ? 42.384 -0.143 575.358 1.00 51.97 421 ASP B O 1
ATOM 11326 N N . GLY B 1 408 ? 42.678 0.448 573.200 1.00 52.66 422 GLY B N 1
ATOM 11327 C CA . GLY B 1 408 ? 43.835 -0.432 572.990 1.00 52.82 422 GLY B CA 1
ATOM 11328 C C . GLY B 1 408 ? 43.514 -1.801 572.419 1.00 53.30 422 GLY B C 1
ATOM 11329 O O . GLY B 1 408 ? 44.359 -2.423 571.767 1.00 54.60 422 GLY B O 1
ATOM 11330 N N . TYR B 1 409 ? 42.297 -2.284 572.651 1.00 51.21 423 TYR B N 1
ATOM 11331 C CA . TYR B 1 409 ? 41.913 -3.610 572.195 1.00 48.90 423 TYR B CA 1
ATOM 11332 C C . TYR B 1 409 ? 41.553 -3.602 570.727 1.00 48.53 423 TYR B C 1
ATOM 11333 O O . TYR B 1 409 ? 41.286 -2.546 570.175 1.00 52.13 423 TYR B O 1
ATOM 11342 N N . LEU B 1 410 ? 41.568 -4.774 570.092 1.00 50.01 424 LEU B N 1
ATOM 11343 C CA . LEU B 1 410 ? 41.236 -4.914 568.663 1.00 50.01 424 LEU B CA 1
ATOM 11344 C C . LEU B 1 410 ? 39.861 -5.548 568.508 1.00 51.36 424 LEU B C 1
ATOM 11345 O O . LEU B 1 410 ? 39.399 -6.238 569.417 1.00 48.57 424 LEU B O 1
ATOM 11350 N N . THR B 1 411 ? 39.224 -5.316 567.364 1.00 49.51 425 THR B N 1
ATOM 11351 C CA . THR B 1 411 ? 37.902 -5.838 567.092 1.00 49.28 425 THR B CA 1
ATOM 11352 C C . THR B 1 411 ? 37.895 -6.601 565.781 1.00 52.44 425 THR B C 1
ATOM 11353 O O . THR B 1 411 ? 38.795 -6.443 564.959 1.00 55.03 425 THR B O 1
ATOM 11357 N N . ALA B 1 412 ? 36.872 -7.418 565.574 1.00 51.95 426 ALA B N 1
ATOM 11358 C CA . ALA B 1 412 ? 36.785 -8.222 564.366 1.00 52.87 426 ALA B CA 1
ATOM 11359 C C . ALA B 1 412 ? 36.948 -7.385 563.100 1.00 54.40 426 ALA B C 1
ATOM 11360 O O . ALA B 1 412 ? 37.545 -7.840 562.106 1.00 58.88 426 ALA B O 1
ATOM 11362 N N . ASP B 1 413 ? 36.406 -6.169 563.119 1.00 52.96 427 ASP B N 1
ATOM 11363 C CA . ASP B 1 413 ? 36.473 -5.285 561.954 1.00 54.87 427 ASP B CA 1
ATOM 11364 C C . ASP B 1 413 ? 37.558 -4.200 562.073 1.00 54.98 427 ASP B C 1
ATOM 11365 O O . ASP B 1 413 ? 37.511 -3.182 561.354 1.00 56.70 427 ASP B O 1
ATOM 11370 N N . THR B 1 414 ? 38.540 -4.449 562.935 1.00 53.08 428 THR B N 1
ATOM 11371 C CA . THR B 1 414 ? 39.770 -3.686 562.909 1.00 57.14 428 THR B CA 1
ATOM 11372 C C . THR B 1 414 ? 40.442 -3.782 561.542 1.00 59.86 428 THR B C 1
ATOM 11373 O O . THR B 1 414 ? 40.526 -4.871 560.947 1.00 61.26 428 THR B O 1
ATOM 11377 N N . TRP B 1 415 ? 40.892 -2.620 561.059 1.00 61.57 429 TRP B N 1
ATOM 11378 C CA . TRP B 1 415 ? 41.848 -2.531 559.969 1.00 63.91 429 TRP B CA 1
ATOM 11379 C C . TRP B 1 415 ? 43.181 -2.084 560.568 1.00 64.87 429 TRP B C 1
ATOM 11380 O O . TRP B 1 415 ? 43.207 -1.354 561.567 1.00 63.85 429 TRP B O 1
ATOM 11391 N N . TYR B 1 416 ? 44.282 -2.523 559.953 1.00 67.49 430 TYR B N 1
ATOM 11392 C CA . TYR B 1 416 ? 45.645 -2.170 560.397 1.00 68.06 430 TYR B CA 1
ATOM 11393 C C . TYR B 1 416 ? 46.508 -1.717 559.220 1.00 69.32 430 TYR B C 1
ATOM 11394 O O . TYR B 1 416 ? 46.086 -1.804 558.070 1.00 70.30 430 TYR B O 1
ATOM 11403 N N . ARG B 1 417 ? 47.691 -1.189 559.524 1.00 70.33 431 ARG B N 1
ATOM 11404 C CA . ARG B 1 417 ? 48.630 -0.744 558.505 1.00 73.08 431 ARG B CA 1
ATOM 11405 C C . ARG B 1 417 ? 49.711 -1.805 558.330 1.00 71.06 431 ARG B C 1
ATOM 11406 O O . ARG B 1 417 ? 50.584 -1.925 559.191 1.00 74.44 431 ARG B O 1
ATOM 11414 N N . PRO B 1 418 ? 49.667 -2.586 557.230 1.00 68.16 432 PRO B N 1
ATOM 11415 C CA . PRO B 1 418 ? 50.761 -3.544 557.000 1.00 70.87 432 PRO B CA 1
ATOM 11416 C C . PRO B 1 418 ? 52.045 -2.831 556.577 1.00 74.40 432 PRO B C 1
ATOM 11417 O O . PRO B 1 418 ? 51.973 -1.733 556.042 1.00 77.32 432 PRO B O 1
ATOM 11421 N N . THR B 1 419 ? 53.199 -3.438 556.837 1.00 76.45 433 THR B N 1
ATOM 11422 C CA . THR B 1 419 ? 54.489 -2.857 556.468 1.00 80.21 433 THR B CA 1
ATOM 11423 C C . THR B 1 419 ? 54.505 -2.508 554.980 1.00 81.55 433 THR B C 1
ATOM 11424 O O . THR B 1 419 ? 54.826 -1.385 554.619 1.00 81.10 433 THR B O 1
ATOM 11428 N N . ASP B 1 420 ? 54.151 -3.472 554.133 1.00 85.21 434 ASP B N 1
ATOM 11429 C CA . ASP B 1 420 ? 54.058 -3.276 552.683 1.00 86.77 434 ASP B CA 1
ATOM 11430 C C . ASP B 1 420 ? 52.649 -3.650 552.188 1.00 84.21 434 ASP B C 1
ATOM 11431 O O . ASP B 1 420 ? 51.894 -4.354 552.849 1.00 81.66 434 ASP B O 1
ATOM 11436 N N . ILE B 1 421 ? 52.328 -3.171 550.987 1.00 84.57 435 ILE B N 1
ATOM 11437 C CA . ILE B 1 421 ? 51.029 -3.357 550.334 1.00 82.97 435 ILE B CA 1
ATOM 11438 C C . ILE B 1 421 ? 51.248 -3.902 548.928 1.00 84.82 435 ILE B C 1
ATOM 11439 O O . ILE B 1 421 ? 52.017 -3.339 548.160 1.00 92.00 435 ILE B O 1
ATOM 11444 N N . LEU B 1 422 ? 50.550 -4.979 548.580 1.00 87.88 436 LEU B N 1
ATOM 11445 C CA . LEU B 1 422 ? 50.655 -5.581 547.252 1.00 90.05 436 LEU B CA 1
ATOM 11446 C C . LEU B 1 422 ? 49.784 -4.801 546.282 1.00 92.54 436 LEU B C 1
ATOM 11447 O O . LEU B 1 422 ? 48.716 -5.279 545.877 1.00 91.94 436 LEU B O 1
ATOM 11452 N N . LYS B 1 423 ? 50.219 -3.596 545.916 1.00 98.51 437 LYS B N 1
ATOM 11453 C CA . LYS B 1 423 ? 49.414 -2.722 545.056 1.00 98.68 437 LYS B CA 1
ATOM 11454 C C . LYS B 1 423 ? 49.076 -3.443 543.775 1.00 97.70 437 LYS B C 1
ATOM 11455 O O . LYS B 1 423 ? 49.970 -3.936 543.101 1.00 99.27 437 LYS B O 1
ATOM 11461 N N . ASN B 1 424 ? 47.775 -3.532 543.490 1.00 97.43 438 ASN B N 1
ATOM 11462 C CA . ASN B 1 424 ? 47.223 -4.117 542.254 1.00 99.77 438 ASN B CA 1
ATOM 11463 C C . ASN B 1 424 ? 47.498 -5.623 542.002 1.00 98.65 438 ASN B C 1
ATOM 11464 O O . ASN B 1 424 ? 47.272 -6.131 540.904 1.00 99.56 438 ASN B O 1
ATOM 11469 N N . GLY B 1 425 ? 47.945 -6.326 543.038 1.00 98.05 439 GLY B N 1
ATOM 11470 C CA . GLY B 1 425 ? 48.249 -7.751 542.963 1.00 97.83 439 GLY B CA 1
ATOM 11471 C C . GLY B 1 425 ? 49.553 -8.147 542.303 1.00 97.17 439 GLY B C 1
ATOM 11472 O O . GLY B 1 425 ? 49.712 -9.300 541.919 1.00 97.43 439 GLY B O 1
ATOM 11473 N N . ASP B 1 426 ? 50.501 -7.223 542.184 1.00 98.88 440 ASP B N 1
ATOM 11474 C CA . ASP B 1 426 ? 51.790 -7.564 541.542 1.00 100.75 440 ASP B CA 1
ATOM 11475 C C . ASP B 1 426 ? 53.058 -6.990 542.190 1.00 100.38 440 ASP B C 1
ATOM 11476 O O . ASP B 1 426 ? 54.122 -7.566 541.991 1.00 97.73 440 ASP B O 1
ATOM 11481 N N . THR B 1 427 ? 52.969 -5.905 542.967 1.00 98.69 441 THR B N 1
ATOM 11482 C CA . THR B 1 427 ? 54.174 -5.313 543.573 1.00 97.87 441 THR B CA 1
ATOM 11483 C C . THR B 1 427 ? 53.956 -4.841 545.016 1.00 93.57 441 THR B C 1
ATOM 11484 O O . THR B 1 427 ? 52.921 -4.271 545.360 1.00 91.62 441 THR B O 1
ATOM 11488 N N . TRP B 1 428 ? 54.959 -5.093 545.852 1.00 90.06 442 TRP B N 1
ATOM 11489 C CA . TRP B 1 428 ? 54.957 -4.589 547.210 1.00 86.54 442 TRP B CA 1
ATOM 11490 C C . TRP B 1 428 ? 55.526 -3.175 547.278 1.00 86.64 442 TRP B C 1
ATOM 11491 O O . TRP B 1 428 ? 56.667 -2.942 546.868 1.00 90.17 442 TRP B O 1
ATOM 11502 N N . THR B 1 429 ? 54.728 -2.249 547.800 1.00 80.64 443 THR B N 1
ATOM 11503 C CA . THR B 1 429 ? 55.152 -0.872 547.948 1.00 81.54 443 THR B CA 1
ATOM 11504 C C . THR B 1 429 ? 54.903 -0.419 549.369 1.00 81.57 443 THR B C 1
ATOM 11505 O O . THR B 1 429 ? 53.844 -0.682 549.928 1.00 79.62 443 THR B O 1
ATOM 11509 N N . ALA B 1 430 ? 55.872 0.279 549.951 1.00 85.55 444 ALA B N 1
ATOM 11510 C CA . ALA B 1 430 ? 55.786 0.704 551.351 1.00 85.79 444 ALA B CA 1
ATOM 11511 C C . ALA B 1 430 ? 54.489 1.450 551.599 1.00 82.91 444 ALA B C 1
ATOM 11512 O O . ALA B 1 430 ? 54.067 2.244 550.776 1.00 86.02 444 ALA B O 1
ATOM 11514 N N . SER B 1 431 ? 53.843 1.178 552.722 1.00 80.80 445 SER B N 1
ATOM 11515 C CA . SER B 1 431 ? 52.544 1.782 552.983 1.00 81.52 445 SER B CA 1
ATOM 11516 C C . SER B 1 431 ? 52.653 3.218 553.491 1.00 83.46 445 SER B C 1
ATOM 11517 O O . SER B 1 431 ? 53.648 3.605 554.080 1.00 82.11 445 SER B O 1
ATOM 11520 N N . THR B 1 432 ? 51.605 3.991 553.223 1.00 87.07 446 THR B N 1
ATOM 11521 C CA . THR B 1 432 ? 51.431 5.340 553.764 1.00 85.80 446 THR B CA 1
ATOM 11522 C C . THR B 1 432 ? 50.538 5.286 554.995 1.00 83.97 446 THR B C 1
ATOM 11523 O O . THR B 1 432 ? 50.056 4.214 555.354 1.00 84.38 446 THR B O 1
ATOM 11527 N N . GLU B 1 433 ? 50.351 6.417 555.673 1.00 89.02 447 GLU B N 1
ATOM 11528 C CA . GLU B 1 433 ? 49.485 6.456 556.854 1.00 93.26 447 GLU B CA 1
ATOM 11529 C C . GLU B 1 433 ? 48.056 6.058 556.488 1.00 92.40 447 GLU B C 1
ATOM 11530 O O . GLU B 1 433 ? 47.382 5.419 557.283 1.00 92.92 447 GLU B O 1
ATOM 11536 N N . THR B 1 434 ? 47.600 6.444 555.294 1.00 95.93 448 THR B N 1
ATOM 11537 C CA . THR B 1 434 ? 46.235 6.151 554.844 1.00 95.13 448 THR B CA 1
ATOM 11538 C C . THR B 1 434 ? 46.037 4.703 554.376 1.00 94.91 448 THR B C 1
ATOM 11539 O O . THR B 1 434 ? 44.899 4.268 554.184 1.00 93.64 448 THR B O 1
ATOM 11543 N N . ASP B 1 435 ? 47.121 3.966 554.154 1.00 92.99 449 ASP B N 1
ATOM 11544 C CA . ASP B 1 435 ? 46.989 2.591 553.670 1.00 94.17 449 ASP B CA 1
ATOM 11545 C C . ASP B 1 435 ? 46.622 1.646 554.811 1.00 92.83 449 ASP B C 1
ATOM 11546 O O . ASP B 1 435 ? 47.487 1.120 555.508 1.00 94.17 449 ASP B O 1
ATOM 11551 N N . MET B 1 436 ? 45.319 1.455 555.004 1.00 88.69 450 MET B N 1
ATOM 11552 C CA . MET B 1 436 ? 44.812 0.610 556.060 1.00 80.39 450 MET B CA 1
ATOM 11553 C C . MET B 1 436 ? 44.094 -0.582 555.471 1.00 76.26 450 MET B C 1
ATOM 11554 O O . MET B 1 436 ? 43.277 -0.445 554.562 1.00 75.22 450 MET B O 1
ATOM 11559 N N . ARG B 1 437 ? 44.387 -1.752 556.011 1.00 74.97 451 ARG B N 1
ATOM 11560 C CA . ARG B 1 437 ? 43.806 -2.969 555.487 1.00 72.13 451 ARG B CA 1
ATOM 11561 C C . ARG B 1 437 ? 43.098 -3.697 556.615 1.00 68.29 451 ARG B C 1
ATOM 11562 O O . ARG B 1 437 ? 43.513 -3.599 557.764 1.00 71.37 451 ARG B O 1
ATOM 11570 N N . PRO B 1 438 ? 42.014 -4.412 556.294 1.00 66.17 452 PRO B N 1
ATOM 11571 C CA . PRO B 1 438 ? 41.329 -5.248 557.307 1.00 62.94 452 PRO B CA 1
ATOM 11572 C C . PRO B 1 438 ? 42.221 -6.347 557.864 1.00 63.24 452 PRO B C 1
ATOM 11573 O O . PRO B 1 438 ? 42.952 -7.002 557.113 1.00 62.77 452 PRO B O 1
ATOM 11577 N N . LEU B 1 439 ? 42.170 -6.526 559.176 1.00 62.48 453 LEU B N 1
ATOM 11578 C CA . LEU B 1 439 ? 42.933 -7.563 559.872 1.00 60.16 453 LEU B CA 1
ATOM 11579 C C . LEU B 1 439 ? 42.613 -8.970 559.352 1.00 59.10 453 LEU B C 1
ATOM 11580 O O . LEU B 1 439 ? 43.508 -9.793 559.210 1.00 56.98 453 LEU B O 1
ATOM 11585 N N . LEU B 1 440 ? 41.351 -9.199 559.015 1.00 58.14 454 LEU B N 1
ATOM 11586 C CA . LEU B 1 440 ? 40.901 -10.491 558.497 1.00 59.37 454 LEU B CA 1
ATOM 11587 C C . LEU B 1 440 ? 41.444 -10.898 557.095 1.00 64.54 454 LEU B C 1
ATOM 11588 O O . LEU B 1 440 ? 41.194 -12.031 556.631 1.00 71.46 454 LEU B O 1
ATOM 11593 N N . MET B 1 441 ? 42.174 -9.985 556.442 1.00 65.15 455 MET B N 1
ATOM 11594 C CA . MET B 1 441 ? 42.895 -10.268 555.190 1.00 66.04 455 MET B CA 1
ATOM 11595 C C . MET B 1 441 ? 44.194 -11.039 555.437 1.00 63.18 455 MET B C 1
ATOM 11596 O O . MET B 1 441 ? 44.719 -11.667 554.523 1.00 59.97 455 MET B O 1
ATOM 11601 N N . THR B 1 442 ? 44.670 -10.993 556.679 1.00 62.46 456 THR B N 1
ATOM 11602 C CA . THR B 1 442 ? 45.945 -11.567 557.068 1.00 62.44 456 THR B CA 1
ATOM 11603 C C . THR B 1 442 ? 45.904 -12.495 558.307 1.00 61.14 456 THR B C 1
ATOM 11604 O O . THR B 1 442 ? 46.744 -13.371 558.435 1.00 63.86 456 THR B O 1
ATOM 11608 N N . TRP B 1 443 ? 44.943 -12.302 559.217 1.00 58.63 457 TRP B N 1
ATOM 11609 C CA . TRP B 1 443 ? 44.880 -13.062 560.468 1.00 52.26 457 TRP B CA 1
ATOM 11610 C C . TRP B 1 443 ? 43.450 -13.467 560.785 1.00 53.08 457 TRP B C 1
ATOM 11611 O O . TRP B 1 443 ? 42.515 -12.732 560.509 1.00 54.41 457 TRP B O 1
ATOM 11622 N N . TRP B 1 444 ? 43.282 -14.652 561.370 1.00 56.85 458 TRP B N 1
ATOM 11623 C CA . TRP B 1 444 ? 41.966 -15.164 561.802 1.00 54.03 458 TRP B CA 1
ATOM 11624 C C . TRP B 1 444 ? 42.084 -15.769 563.196 1.00 51.41 458 TRP B C 1
ATOM 11625 O O . TRP B 1 444 ? 43.156 -16.232 563.579 1.00 58.76 458 TRP B O 1
ATOM 11636 N N . PRO B 1 445 ? 41.000 -15.744 563.982 1.00 50.70 459 PRO B N 1
ATOM 11637 C CA . PRO B 1 445 ? 41.046 -16.283 565.358 1.00 49.05 459 PRO B CA 1
ATOM 11638 C C . PRO B 1 445 ? 41.155 -17.790 565.421 1.00 45.10 459 PRO B C 1
ATOM 11639 O O . PRO B 1 445 ? 41.644 -18.311 566.411 1.00 43.07 459 PRO B O 1
ATOM 11643 N N . ASP B 1 446 ? 40.710 -18.463 564.360 1.00 45.04 460 ASP B N 1
ATOM 11644 C CA . ASP B 1 446 ? 40.649 -19.932 564.301 1.00 47.05 460 ASP B CA 1
ATOM 11645 C C . ASP B 1 446 ? 40.371 -20.394 562.867 1.00 47.21 460 ASP B C 1
ATOM 11646 O O . ASP B 1 446 ? 40.066 -19.587 561.986 1.00 43.79 460 ASP B O 1
ATOM 11651 N N . LYS B 1 447 ? 40.514 -21.688 562.620 1.00 48.67 461 LYS B N 1
ATOM 11652 C CA . LYS B 1 447 ? 40.363 -22.187 561.252 1.00 50.50 461 LYS B CA 1
ATOM 11653 C C . LYS B 1 447 ? 38.929 -22.020 560.734 1.00 48.68 461 LYS B C 1
ATOM 11654 O O . LYS B 1 447 ? 38.722 -21.755 559.563 1.00 44.70 461 LYS B O 1
ATOM 11660 N N . GLN B 1 448 ? 37.937 -22.243 561.594 1.00 49.75 462 GLN B N 1
ATOM 11661 C CA . GLN B 1 448 ? 36.530 -22.145 561.184 1.00 46.68 462 GLN B CA 1
ATOM 11662 C C . GLN B 1 448 ? 36.256 -20.758 560.620 1.00 46.09 462 GLN B C 1
ATOM 11663 O O . GLN B 1 448 ? 35.694 -20.619 559.539 1.00 48.26 462 GLN B O 1
ATOM 11669 N N . THR B 1 449 ? 36.678 -19.732 561.345 1.00 42.62 463 THR B N 1
ATOM 11670 C CA . THR B 1 449 ? 36.525 -18.369 560.882 1.00 42.48 463 THR B CA 1
ATOM 11671 C C . THR B 1 449 ? 37.307 -18.132 559.617 1.00 44.93 463 THR B C 1
ATOM 11672 O O . THR B 1 449 ? 36.807 -17.510 558.701 1.00 44.95 463 THR B O 1
ATOM 11676 N N . GLN B 1 450 ? 38.539 -18.628 559.559 1.00 50.16 464 GLN B N 1
ATOM 11677 C CA . GLN B 1 450 ? 39.348 -18.491 558.352 1.00 51.06 464 GLN B CA 1
ATOM 11678 C C . GLN B 1 450 ? 38.627 -19.114 557.179 1.00 51.98 464 GLN B C 1
ATOM 11679 O O . GLN B 1 450 ? 38.554 -18.496 556.146 1.00 52.44 464 GLN B O 1
ATOM 11685 N N . ALA B 1 451 ? 38.102 -20.331 557.339 1.00 50.92 465 ALA B N 1
ATOM 11686 C CA . ALA B 1 451 ? 37.427 -21.035 556.243 1.00 51.35 465 ALA B CA 1
ATOM 11687 C C . ALA B 1 451 ? 36.162 -20.280 555.842 1.00 49.55 465 ALA B C 1
ATOM 11688 O O . ALA B 1 451 ? 35.819 -20.246 554.681 1.00 49.48 465 ALA B O 1
ATOM 11690 N N . ASN B 1 452 ? 35.469 -19.676 556.795 1.00 46.85 466 ASN B N 1
ATOM 11691 C CA . ASN B 1 452 ? 34.250 -18.933 556.490 1.00 47.84 466 ASN B CA 1
ATOM 11692 C C . ASN B 1 452 ? 34.546 -17.648 555.757 1.00 51.37 466 ASN B C 1
ATOM 11693 O O . ASN B 1 452 ? 33.892 -17.333 554.770 1.00 55.61 466 ASN B O 1
ATOM 11698 N N . TYR B 1 453 ? 35.544 -16.906 556.217 1.00 52.83 467 TYR B N 1
ATOM 11699 C CA . TYR B 1 453 ? 35.958 -15.670 555.543 1.00 52.04 467 TYR B CA 1
ATOM 11700 C C . TYR B 1 453 ? 36.254 -15.935 554.081 1.00 53.64 467 TYR B C 1
ATOM 11701 O O . TYR B 1 453 ? 35.827 -15.196 553.234 1.00 54.03 467 TYR B O 1
ATOM 11710 N N . LEU B 1 454 ? 36.998 -17.002 553.795 1.00 55.65 468 LEU B N 1
ATOM 11711 C CA . LEU B 1 454 ? 37.369 -17.333 552.431 1.00 55.35 468 LEU B CA 1
ATOM 11712 C C . LEU B 1 454 ? 36.136 -17.574 551.605 1.00 54.92 468 LEU B C 1
ATOM 11713 O O . LEU B 1 454 ? 36.062 -17.126 550.474 1.00 55.16 468 LEU B O 1
ATOM 11718 N N . ASN B 1 455 ? 35.172 -18.305 552.163 1.00 54.16 469 ASN B N 1
ATOM 11719 C CA . ASN B 1 455 ? 33.932 -18.613 551.421 1.00 55.73 469 ASN B CA 1
ATOM 11720 C C . ASN B 1 455 ? 33.099 -17.375 551.125 1.00 56.61 469 ASN B C 1
ATOM 11721 O O . ASN B 1 455 ? 32.557 -17.251 550.051 1.00 57.96 469 ASN B O 1
ATOM 11726 N N . PHE B 1 456 ? 32.997 -16.471 552.088 1.00 57.39 470 PHE B N 1
ATOM 11727 C CA . PHE B 1 456 ? 32.234 -15.241 551.923 1.00 59.93 470 PHE B CA 1
ATOM 11728 C C . PHE B 1 456 ? 32.794 -14.316 550.838 1.00 62.02 470 PHE B C 1
ATOM 11729 O O . PHE B 1 456 ? 32.050 -13.782 550.027 1.00 62.77 470 PHE B O 1
ATOM 11737 N N . MET B 1 457 ? 34.109 -14.134 550.826 1.00 61.71 471 MET B N 1
ATOM 11738 C CA . MET B 1 457 ? 34.763 -13.307 549.804 1.00 64.75 471 MET B CA 1
ATOM 11739 C C . MET B 1 457 ? 34.682 -13.906 548.397 1.00 71.68 471 MET B C 1
ATOM 11740 O O . MET B 1 457 ? 34.501 -13.171 547.431 1.00 79.11 471 MET B O 1
ATOM 11745 N N . SER B 1 458 ? 34.836 -15.223 548.277 1.00 73.91 472 SER B N 1
ATOM 11746 C CA . SER B 1 458 ? 34.659 -15.917 546.986 1.00 75.00 472 SER B CA 1
ATOM 11747 C C . SER B 1 458 ? 33.275 -15.690 546.375 1.00 75.23 472 SER B C 1
ATOM 11748 O O . SER B 1 458 ? 33.141 -15.528 545.179 1.00 77.03 472 SER B O 1
ATOM 11751 N N . SER B 1 459 ? 32.249 -15.688 547.219 1.00 78.01 473 SER B N 1
ATOM 11752 C CA . SER B 1 459 ? 30.862 -15.507 546.786 1.00 85.08 473 SER B CA 1
ATOM 11753 C C . SER B 1 459 ? 30.669 -14.165 546.062 1.00 86.82 473 SER B C 1
ATOM 11754 O O . SER B 1 459 ? 29.846 -14.041 545.147 1.00 83.29 473 SER B O 1
ATOM 11757 N N . LYS B 1 460 ? 31.473 -13.177 546.441 1.00 87.05 474 LYS B N 1
ATOM 11758 C CA . LYS B 1 460 ? 31.382 -11.835 545.877 1.00 90.67 474 LYS B CA 1
ATOM 11759 C C . LYS B 1 460 ? 32.243 -11.665 544.606 1.00 88.64 474 LYS B C 1
ATOM 11760 O O . LYS B 1 460 ? 32.700 -10.570 544.314 1.00 83.98 474 LYS B O 1
ATOM 11766 N N . GLY B 1 461 ? 32.467 -12.750 543.869 1.00 89.86 475 GLY B N 1
ATOM 11767 C CA . GLY B 1 461 ? 33.166 -12.708 542.588 1.00 94.45 475 GLY B CA 1
ATOM 11768 C C . GLY B 1 461 ? 34.680 -12.804 542.704 1.00 102.42 475 GLY B C 1
ATOM 11769 O O . GLY B 1 461 ? 35.390 -12.767 541.685 1.00 97.86 475 GLY B O 1
ATOM 11770 N N . LEU B 1 462 ? 35.182 -12.950 543.936 1.00 109.90 476 LEU B N 1
ATOM 11771 C CA . LEU B 1 462 ? 36.628 -13.039 544.200 1.00 104.23 476 LEU B CA 1
ATOM 11772 C C . LEU B 1 462 ? 37.093 -14.485 544.105 1.00 94.00 476 LEU B C 1
ATOM 11773 O O . LEU B 1 462 ? 38.268 -14.736 543.874 1.00 85.74 476 LEU B O 1
ATOM 11778 N N . THR B 1 465 ? 31.553 -20.089 544.945 1.00 95.88 479 THR B N 1
ATOM 11779 C CA . THR B 1 465 ? 32.012 -20.115 546.329 1.00 102.00 479 THR B CA 1
ATOM 11780 C C . THR B 1 465 ? 33.117 -21.170 546.566 1.00 103.32 479 THR B C 1
ATOM 11781 O O . THR B 1 465 ? 33.199 -22.182 545.872 1.00 103.04 479 THR B O 1
ATOM 11783 N N . THR B 1 466 ? 33.968 -20.897 547.551 1.00 99.37 480 THR B N 1
ATOM 11784 C CA . THR B 1 466 ? 35.112 -21.749 547.885 1.00 92.43 480 THR B CA 1
ATOM 11785 C C . THR B 1 466 ? 34.690 -23.125 548.441 1.00 94.19 480 THR B C 1
ATOM 11786 O O . THR B 1 466 ? 35.261 -24.152 548.059 1.00 103.78 480 THR B O 1
ATOM 11788 N N . THR B 1 467 ? 33.695 -23.131 549.332 1.00 83.96 481 THR B N 1
ATOM 11789 C CA . THR B 1 467 ? 33.313 -24.305 550.149 1.00 77.92 481 THR B CA 1
ATOM 11790 C C . THR B 1 467 ? 34.431 -24.933 551.014 1.00 72.29 481 THR B C 1
ATOM 11791 O O . THR B 1 467 ? 34.492 -26.136 551.178 1.00 76.57 481 THR B O 1
ATOM 11795 N N . TYR B 1 468 ? 35.289 -24.111 551.594 1.00 65.06 482 TYR B N 1
ATOM 11796 C CA . TYR B 1 468 ? 36.260 -24.584 552.584 1.00 61.71 482 TYR B CA 1
ATOM 11797 C C . TYR B 1 468 ? 35.604 -24.895 553.926 1.00 61.10 482 TYR B C 1
ATOM 11798 O O . TYR B 1 468 ? 34.508 -24.425 554.203 1.00 66.45 482 TYR B O 1
ATOM 11807 N N . THR B 1 469 ? 36.299 -25.652 554.769 1.00 58.86 483 THR B N 1
ATOM 11808 C CA . THR B 1 469 ? 35.840 -25.939 556.138 1.00 56.75 483 THR B CA 1
ATOM 11809 C C . THR B 1 469 ? 36.976 -25.851 557.149 1.00 53.66 483 THR B C 1
ATOM 11810 O O . THR B 1 469 ? 38.134 -25.724 556.779 1.00 53.13 483 THR B O 1
ATOM 11814 N N . ALA B 1 470 ? 36.628 -25.907 558.432 1.00 51.21 484 ALA B N 1
ATOM 11815 C CA . ALA B 1 470 ? 37.618 -25.956 559.503 1.00 49.85 484 ALA B CA 1
ATOM 11816 C C . ALA B 1 470 ? 38.551 -27.156 559.362 1.00 48.29 484 ALA B C 1
ATOM 11817 O O . ALA B 1 470 ? 39.712 -27.084 559.739 1.00 49.48 484 ALA B O 1
ATOM 11819 N N . ALA B 1 471 ? 38.057 -28.246 558.791 1.00 49.53 485 ALA B N 1
ATOM 11820 C CA . ALA B 1 471 ? 38.878 -29.443 558.527 1.00 50.72 485 ALA B CA 1
ATOM 11821 C C . ALA B 1 471 ? 39.937 -29.259 557.457 1.00 50.62 485 ALA B C 1
ATOM 11822 O O . ALA B 1 471 ? 40.919 -30.003 557.421 1.00 55.96 485 ALA B O 1
ATOM 11824 N N . THR B 1 472 ? 39.743 -28.289 556.577 1.00 50.86 486 THR B N 1
ATOM 11825 C CA . THR B 1 472 ? 40.724 -27.980 555.540 1.00 51.45 486 THR B CA 1
ATOM 11826 C C . THR B 1 472 ? 42.051 -27.628 556.197 1.00 51.18 486 THR B C 1
ATOM 11827 O O . THR B 1 472 ? 42.082 -27.020 557.272 1.00 53.78 486 THR B O 1
ATOM 11831 N N . SER B 1 473 ? 43.148 -27.988 555.548 1.00 51.99 487 SER B N 1
ATOM 11832 C CA . SER B 1 473 ? 44.463 -27.814 556.140 1.00 52.89 487 SER B CA 1
ATOM 11833 C C . SER B 1 473 ? 44.813 -26.339 556.234 1.00 52.15 487 SER B C 1
ATOM 11834 O O . SER B 1 473 ? 44.329 -25.557 555.452 1.00 54.75 487 SER B O 1
ATOM 11837 N N . GLN B 1 474 ? 45.649 -25.977 557.201 1.00 53.94 488 GLN B N 1
ATOM 11838 C CA . GLN B 1 474 ? 46.021 -24.592 557.428 1.00 54.86 488 GLN B CA 1
ATOM 11839 C C . GLN B 1 474 ? 46.779 -24.041 556.228 1.00 59.54 488 GLN B C 1
ATOM 11840 O O . GLN B 1 474 ? 46.585 -22.888 555.855 1.00 59.64 488 GLN B O 1
ATOM 11846 N N . LYS B 1 475 ? 47.629 -24.863 555.619 1.00 60.93 489 LYS B N 1
ATOM 11847 C CA . LYS B 1 475 ? 48.385 -24.458 554.434 1.00 66.48 489 LYS B CA 1
ATOM 11848 C C . LYS B 1 475 ? 47.436 -24.053 553.312 1.00 63.18 489 LYS B C 1
ATOM 11849 O O . LYS B 1 475 ? 47.601 -22.997 552.705 1.00 62.86 489 LYS B O 1
ATOM 11855 N N . THR B 1 476 ? 46.455 -24.902 553.031 1.00 59.28 490 THR B N 1
ATOM 11856 C CA . THR B 1 476 ? 45.501 -24.632 551.966 1.00 58.09 490 THR B CA 1
ATOM 11857 C C . THR B 1 476 ? 44.735 -23.346 552.205 1.00 55.64 490 THR B C 1
ATOM 11858 O O . THR B 1 476 ? 44.551 -22.560 551.286 1.00 56.40 490 THR B O 1
ATOM 11862 N N . LEU B 1 477 ? 44.290 -23.144 553.442 1.00 54.25 491 LEU B N 1
ATOM 11863 C CA . LEU B 1 477 ? 43.513 -21.962 553.797 1.00 53.24 491 LEU B CA 1
ATOM 11864 C C . LEU B 1 477 ? 44.333 -20.707 553.599 1.00 55.28 491 LEU B C 1
ATOM 11865 O O . LEU B 1 477 ? 43.846 -19.729 553.055 1.00 54.87 491 LEU B O 1
ATOM 11870 N N . ASN B 1 478 ? 45.589 -20.739 554.035 1.00 57.74 492 ASN B N 1
ATOM 11871 C CA . ASN B 1 478 ? 46.481 -19.588 553.867 1.00 57.77 492 ASN B CA 1
ATOM 11872 C C . ASN B 1 478 ? 46.778 -19.278 552.407 1.00 59.05 492 ASN B C 1
ATOM 11873 O O . ASN B 1 478 ? 46.826 -18.117 552.028 1.00 57.47 492 ASN B O 1
ATOM 11878 N N . ASP B 1 479 ? 46.969 -20.316 551.603 1.00 60.29 493 ASP B N 1
ATOM 11879 C CA . ASP B 1 479 ? 47.149 -20.131 550.164 1.00 62.95 493 ASP B CA 1
ATOM 11880 C C . ASP B 1 479 ? 45.907 -19.475 549.555 1.00 60.56 493 ASP B C 1
ATOM 11881 O O . ASP B 1 479 ? 46.019 -18.558 548.747 1.00 60.20 493 ASP B O 1
ATOM 11886 N N . ALA B 1 480 ? 44.737 -19.949 549.955 1.00 58.25 494 ALA B N 1
ATOM 11887 C CA . ALA B 1 480 ? 43.486 -19.408 549.473 1.00 57.82 494 ALA B CA 1
ATOM 11888 C C . ALA B 1 480 ? 43.313 -17.973 549.938 1.00 57.98 494 ALA B C 1
ATOM 11889 O O . ALA B 1 480 ? 42.729 -17.166 549.224 1.00 61.98 494 ALA B O 1
ATOM 11891 N N . ALA B 1 481 ? 43.781 -17.665 551.152 1.00 56.06 495 ALA B N 1
ATOM 11892 C CA . ALA B 1 481 ? 43.704 -16.311 551.693 1.00 57.00 495 ALA B CA 1
ATOM 11893 C C . ALA B 1 481 ? 44.505 -15.340 550.853 1.00 58.91 495 ALA B C 1
ATOM 11894 O O . ALA B 1 481 ? 44.080 -14.225 550.621 1.00 57.04 495 ALA B O 1
ATOM 11896 N N . PHE B 1 482 ? 45.662 -15.766 550.382 1.00 65.60 496 PHE B N 1
ATOM 11897 C CA . PHE B 1 482 ? 46.499 -14.894 549.588 1.00 69.83 496 PHE B CA 1
ATOM 11898 C C . PHE B 1 482 ? 45.880 -14.616 548.221 1.00 70.69 496 PHE B C 1
ATOM 11899 O O . PHE B 1 482 ? 45.985 -13.494 547.723 1.00 73.55 496 PHE B O 1
ATOM 11907 N N . VAL B 1 483 ? 45.246 -15.610 547.598 1.00 68.24 497 VAL B N 1
ATOM 11908 C CA . VAL B 1 483 ? 44.578 -15.349 546.309 1.00 69.76 497 VAL B CA 1
ATOM 11909 C C . VAL B 1 483 ? 43.456 -14.306 546.480 1.00 71.50 497 VAL B C 1
ATOM 11910 O O . VAL B 1 483 ? 43.266 -13.415 545.622 1.00 76.52 497 VAL B O 1
ATOM 11914 N N . ILE B 1 484 ? 42.749 -14.398 547.601 1.00 68.76 498 ILE B N 1
ATOM 11915 C CA . ILE B 1 484 ? 41.727 -13.411 547.920 1.00 70.44 498 ILE B CA 1
ATOM 11916 C C . ILE B 1 484 ? 42.372 -12.048 548.142 1.00 74.45 498 ILE B C 1
ATOM 11917 O O . ILE B 1 484 ? 41.818 -11.027 547.737 1.00 78.24 498 ILE B O 1
ATOM 11922 N N . GLN B 1 485 ? 43.537 -12.021 548.790 1.00 75.18 499 GLN B N 1
ATOM 11923 C CA . GLN B 1 485 ? 44.221 -10.752 549.022 1.00 75.81 499 GLN B CA 1
ATOM 11924 C C . GLN B 1 485 ? 44.557 -10.098 547.691 1.00 77.90 499 GLN B C 1
ATOM 11925 O O . GLN B 1 485 ? 44.356 -8.896 547.522 1.00 78.95 499 GLN B O 1
ATOM 11931 N N . THR B 1 486 ? 45.071 -10.900 546.763 1.00 78.59 500 THR B N 1
ATOM 11932 C CA . THR B 1 486 ? 45.410 -10.432 545.429 1.00 77.39 500 THR B CA 1
ATOM 11933 C C . THR B 1 486 ? 44.179 -9.823 544.753 1.00 78.66 500 THR B C 1
ATOM 11934 O O . THR B 1 486 ? 44.233 -8.688 544.231 1.00 78.76 500 THR B O 1
ATOM 11938 N N . ALA B 1 487 ? 43.075 -10.571 544.778 1.00 76.82 501 ALA B N 1
ATOM 11939 C CA . ALA B 1 487 ? 41.813 -10.089 544.214 1.00 78.44 501 ALA B CA 1
ATOM 11940 C C . ALA B 1 487 ? 41.348 -8.783 544.861 1.00 81.88 501 ALA B C 1
ATOM 11941 O O . ALA B 1 487 ? 40.868 -7.870 544.164 1.00 86.93 501 ALA B O 1
ATOM 11943 N N . ILE B 1 488 ? 41.510 -8.694 546.181 1.00 77.63 502 ILE B N 1
ATOM 11944 C CA . ILE B 1 488 ? 41.129 -7.485 546.913 1.00 76.97 502 ILE B CA 1
ATOM 11945 C C . ILE B 1 488 ? 41.913 -6.273 546.423 1.00 77.35 502 ILE B C 1
ATOM 11946 O O . ILE B 1 488 ? 41.341 -5.212 546.180 1.00 79.70 502 ILE B O 1
ATOM 11951 N N . GLU B 1 489 ? 43.226 -6.454 546.243 1.00 77.06 503 GLU B N 1
ATOM 11952 C CA . GLU B 1 489 ? 44.067 -5.365 545.787 1.00 78.26 503 GLU B CA 1
ATOM 11953 C C . GLU B 1 489 ? 43.687 -4.969 544.372 1.00 81.30 503 GLU B C 1
ATOM 11954 O O . GLU B 1 489 ? 43.683 -3.792 544.056 1.00 80.56 503 GLU B O 1
ATOM 11960 N N . GLN B 1 490 ? 43.349 -5.945 543.532 1.00 84.11 504 GLN B N 1
ATOM 11961 C CA . GLN B 1 490 ? 42.930 -5.661 542.163 1.00 84.43 504 GLN B CA 1
ATOM 11962 C C . GLN B 1 490 ? 41.614 -4.902 542.128 1.00 83.77 504 GLN B C 1
ATOM 11963 O O . GLN B 1 490 ? 41.452 -3.971 541.347 1.00 83.76 504 GLN B O 1
ATOM 11969 N N . GLN B 1 491 ? 40.676 -5.291 542.974 1.00 85.62 505 GLN B N 1
ATOM 11970 C CA . GLN B 1 491 ? 39.375 -4.632 542.991 1.00 88.69 505 GLN B CA 1
ATOM 11971 C C . GLN B 1 491 ? 39.488 -3.230 543.573 1.00 88.86 505 GLN B C 1
ATOM 11972 O O . GLN B 1 491 ? 38.817 -2.296 543.114 1.00 92.43 505 GLN B O 1
ATOM 11978 N N . ILE B 1 492 ? 40.350 -3.069 544.572 1.00 88.46 506 ILE B N 1
ATOM 11979 C CA . ILE B 1 492 ? 40.618 -1.752 545.136 1.00 90.81 506 ILE B CA 1
ATOM 11980 C C . ILE B 1 492 ? 41.112 -0.822 544.034 1.00 93.65 506 ILE B C 1
ATOM 11981 O O . ILE B 1 492 ? 40.591 0.278 543.840 1.00 93.74 506 ILE B O 1
ATOM 11986 N N . SER B 1 493 ? 42.117 -1.283 543.299 1.00 92.47 507 SER B N 1
ATOM 11987 C CA . SER B 1 493 ? 42.722 -0.465 542.264 1.00 92.03 507 SER B CA 1
ATOM 11988 C C . SER B 1 493 ? 41.682 -0.087 541.199 1.00 95.75 507 SER B C 1
ATOM 11989 O O . SER B 1 493 ? 41.618 1.066 540.761 1.00 99.88 507 SER B O 1
ATOM 11992 N N . LEU B 1 494 ? 40.882 -1.056 540.765 1.00 96.21 508 LEU B N 1
ATOM 11993 C CA . LEU B 1 494 ? 39.868 -0.790 539.756 1.00 97.40 508 LEU B CA 1
ATOM 11994 C C . LEU B 1 494 ? 38.873 0.230 540.273 1.00 96.60 508 LEU B C 1
ATOM 11995 O O . LEU B 1 494 ? 38.545 1.196 539.595 1.00 94.31 508 LEU B O 1
ATOM 12000 N N . LYS B 1 495 ? 38.392 0.007 541.485 1.00 100.77 509 LYS B N 1
ATOM 12001 C CA . LYS B 1 495 ? 37.444 0.939 542.100 1.00 100.82 509 LYS B CA 1
ATOM 12002 C C . LYS B 1 495 ? 38.114 2.220 542.596 1.00 98.85 509 LYS B C 1
ATOM 12003 O O . LYS B 1 495 ? 37.485 3.274 542.616 1.00 98.55 509 LYS B O 1
ATOM 12009 N N . LYS B 1 496 ? 39.385 2.126 542.987 1.00 98.10 510 LYS B N 1
ATOM 12010 C CA . LYS B 1 496 ? 40.128 3.247 543.593 1.00 94.51 510 LYS B CA 1
ATOM 12011 C C . LYS B 1 496 ? 39.505 3.716 544.923 1.00 88.68 510 LYS B C 1
ATOM 12012 O O . LYS B 1 496 ? 39.581 4.881 545.287 1.00 86.61 510 LYS B O 1
ATOM 12014 N N . SER B 1 497 ? 38.896 2.778 545.637 1.00 87.68 511 SER B N 1
ATOM 12015 C CA . SER B 1 497 ? 38.250 3.040 546.917 1.00 87.08 511 SER B CA 1
ATOM 12016 C C . SER B 1 497 ? 38.365 1.781 547.789 1.00 84.93 511 SER B C 1
ATOM 12017 O O . SER B 1 497 ? 38.503 0.678 547.272 1.00 86.36 511 SER B O 1
ATOM 12020 N N . THR B 1 498 ? 38.328 1.935 549.108 1.00 82.56 512 THR B N 1
ATOM 12021 C CA . THR B 1 498 ? 38.305 0.777 550.012 1.00 77.04 512 THR B CA 1
ATOM 12022 C C . THR B 1 498 ? 36.933 0.628 550.674 1.00 78.54 512 THR B C 1
ATOM 12023 O O . THR B 1 498 ? 36.770 -0.196 551.577 1.00 80.61 512 THR B O 1
ATOM 12027 N N . GLU B 1 499 ? 35.934 1.392 550.234 1.00 79.49 513 GLU B N 1
ATOM 12028 C CA . GLU B 1 499 ? 34.610 1.346 550.874 1.00 80.01 513 GLU B CA 1
ATOM 12029 C C . GLU B 1 499 ? 33.866 0.052 550.606 1.00 76.15 513 GLU B C 1
ATOM 12030 O O . GLU B 1 499 ? 33.195 -0.459 551.495 1.00 74.53 513 GLU B O 1
ATOM 12036 N N . TRP B 1 500 ? 34.000 -0.478 549.395 1.00 76.38 514 TRP B N 1
ATOM 12037 C CA . TRP B 1 500 ? 33.419 -1.772 549.083 1.00 78.22 514 TRP B CA 1
ATOM 12038 C C . TRP B 1 500 ? 33.858 -2.833 550.108 1.00 75.84 514 TRP B C 1
ATOM 12039 O O . TRP B 1 500 ? 33.041 -3.655 550.544 1.00 69.92 514 TRP B O 1
ATOM 12050 N N . LEU B 1 501 ? 35.130 -2.765 550.511 1.00 74.05 515 LEU B N 1
ATOM 12051 C CA . LEU B 1 501 ? 35.708 -3.700 551.451 1.00 73.12 515 LEU B CA 1
ATOM 12052 C C . LEU B 1 501 ? 35.176 -3.488 552.863 1.00 72.50 515 LEU B C 1
ATOM 12053 O O . LEU B 1 501 ? 34.902 -4.466 553.571 1.00 75.38 515 LEU B O 1
ATOM 12058 N N . ARG B 1 502 ? 35.052 -2.224 553.281 1.00 69.37 516 ARG B N 1
ATOM 12059 C CA . ARG B 1 502 ? 34.488 -1.902 554.600 1.00 68.16 516 ARG B CA 1
ATOM 12060 C C . ARG B 1 502 ? 33.121 -2.547 554.759 1.00 69.10 516 ARG B C 1
ATOM 12061 O O . ARG B 1 502 ? 32.837 -3.164 555.785 1.00 65.16 516 ARG B O 1
ATOM 12069 N N . ASP B 1 503 ? 32.283 -2.393 553.736 1.00 69.65 517 ASP B N 1
ATOM 12070 C CA . ASP B 1 503 ? 30.944 -2.949 553.766 1.00 69.10 517 ASP B CA 1
ATOM 12071 C C . ASP B 1 503 ? 30.997 -4.472 553.715 1.00 65.36 517 ASP B C 1
ATOM 12072 O O . ASP B 1 503 ? 30.205 -5.134 554.385 1.00 62.90 517 ASP B O 1
ATOM 12077 N N . ALA B 1 504 ? 31.942 -5.019 552.942 1.00 62.87 518 ALA B N 1
ATOM 12078 C CA . ALA B 1 504 ? 32.124 -6.471 552.844 1.00 59.69 518 ALA B CA 1
ATOM 12079 C C . ALA B 1 504 ? 32.564 -7.077 554.189 1.00 61.52 518 ALA B C 1
ATOM 12080 O O . ALA B 1 504 ? 32.016 -8.092 554.645 1.00 61.10 518 ALA B O 1
ATOM 12082 N N . ILE B 1 505 ? 33.557 -6.460 554.825 1.00 60.08 519 ILE B N 1
ATOM 12083 C CA . ILE B 1 505 ? 34.017 -6.926 556.125 1.00 58.74 519 ILE B CA 1
ATOM 12084 C C . ILE B 1 505 ? 32.915 -6.776 557.168 1.00 60.91 519 ILE B C 1
ATOM 12085 O O . ILE B 1 505 ? 32.720 -7.669 557.957 1.00 66.29 519 ILE B O 1
ATOM 12090 N N . ASP B 1 506 ? 32.208 -5.650 557.181 1.00 66.63 520 ASP B N 1
ATOM 12091 C CA . ASP B 1 506 ? 31.109 -5.428 558.147 1.00 69.35 520 ASP B CA 1
ATOM 12092 C C . ASP B 1 506 ? 30.057 -6.501 558.049 1.00 64.45 520 ASP B C 1
ATOM 12093 O O . ASP B 1 506 ? 29.631 -7.051 559.072 1.00 58.14 520 ASP B O 1
ATOM 12098 N N . SER B 1 507 ? 29.665 -6.812 556.811 1.00 62.48 521 SER B N 1
ATOM 12099 C CA . SER B 1 507 ? 28.660 -7.854 556.547 1.00 62.42 521 SER B CA 1
ATOM 12100 C C . SER B 1 507 ? 29.114 -9.253 556.940 1.00 59.23 521 SER B C 1
ATOM 12101 O O . SER B 1 507 ? 28.347 -10.009 557.529 1.00 56.82 521 SER B O 1
ATOM 12104 N N . PHE B 1 508 ? 30.356 -9.597 556.589 1.00 61.38 522 PHE B N 1
ATOM 12105 C CA . PHE B 1 508 ? 30.913 -10.901 556.934 1.00 58.33 522 PHE B CA 1
ATOM 12106 C C . PHE B 1 508 ? 30.979 -11.088 558.444 1.00 55.16 522 PHE B C 1
ATOM 12107 O O . PHE B 1 508 ? 30.681 -12.163 558.961 1.00 55.20 522 PHE B O 1
ATOM 12115 N N . VAL B 1 509 ? 31.365 -10.039 559.150 1.00 53.39 523 VAL B N 1
ATOM 12116 C CA . VAL B 1 509 ? 31.541 -10.117 560.599 1.00 52.91 523 VAL B CA 1
ATOM 12117 C C . VAL B 1 509 ? 30.248 -10.456 561.326 1.00 51.18 523 VAL B C 1
ATOM 12118 O O . VAL B 1 509 ? 30.268 -11.196 562.305 1.00 54.20 523 VAL B O 1
ATOM 12122 N N . LYS B 1 510 ? 29.137 -9.910 560.854 1.00 53.33 524 LYS B N 1
ATOM 12123 C CA . LYS B 1 510 ? 27.849 -10.129 561.493 1.00 56.11 524 LYS B CA 1
ATOM 12124 C C . LYS B 1 510 ? 27.371 -11.550 561.372 1.00 56.69 524 LYS B C 1
ATOM 12125 O O . LYS B 1 510 ? 26.675 -12.039 562.275 1.00 58.10 524 LYS B O 1
ATOM 12131 N N . THR B 1 511 ? 27.766 -12.219 560.288 1.00 55.98 525 THR B N 1
ATOM 12132 C CA . THR B 1 511 ? 27.395 -13.644 560.079 1.00 54.30 525 THR B CA 1
ATOM 12133 C C . THR B 1 511 ? 27.988 -14.603 561.145 1.00 49.58 525 THR B C 1
ATOM 12134 O O . THR B 1 511 ? 27.403 -15.631 561.438 1.00 53.60 525 THR B O 1
ATOM 12138 N N . GLN B 1 512 ? 29.116 -14.259 561.744 1.00 45.44 526 GLN B N 1
ATOM 12139 C CA . GLN B 1 512 ? 29.758 -15.168 562.700 1.00 46.14 526 GLN B CA 1
ATOM 12140 C C . GLN B 1 512 ? 29.126 -15.084 564.082 1.00 43.12 526 GLN B C 1
ATOM 12141 O O . GLN B 1 512 ? 28.932 -13.995 564.587 1.00 41.51 526 GLN B O 1
ATOM 12147 N N . ALA B 1 513 ? 28.827 -16.241 564.686 1.00 42.44 527 ALA B N 1
ATOM 12148 C CA . ALA B 1 513 ? 28.157 -16.315 565.995 1.00 41.01 527 ALA B CA 1
ATOM 12149 C C . ALA B 1 513 ? 28.880 -15.576 567.110 1.00 44.98 527 ALA B C 1
ATOM 12150 O O . ALA B 1 513 ? 28.256 -14.898 567.930 1.00 46.35 527 ALA B O 1
ATOM 12152 N N . ASN B 1 514 ? 30.202 -15.677 567.137 1.00 47.50 528 ASN B N 1
ATOM 12153 C CA . ASN B 1 514 ? 30.998 -14.937 568.115 1.00 47.27 528 ASN B CA 1
ATOM 12154 C C . ASN B 1 514 ? 30.985 -13.408 567.915 1.00 48.46 528 ASN B C 1
ATOM 12155 O O . ASN B 1 514 ? 31.309 -12.676 568.846 1.00 53.72 528 ASN B O 1
ATOM 12160 N N . TRP B 1 515 ? 30.601 -12.948 566.727 1.00 46.56 529 TRP B N 1
ATOM 12161 C CA . TRP B 1 515 ? 30.487 -11.533 566.438 1.00 46.63 529 TRP B CA 1
ATOM 12162 C C . TRP B 1 515 ? 29.033 -11.094 566.186 1.00 48.83 529 TRP B C 1
ATOM 12163 O O . TRP B 1 515 ? 28.772 -10.086 565.484 1.00 50.63 529 TRP B O 1
ATOM 12174 N N . ASN B 1 516 ? 28.089 -11.838 566.763 1.00 46.33 530 ASN B N 1
ATOM 12175 C CA . ASN B 1 516 ? 26.698 -11.483 566.675 1.00 46.71 530 ASN B CA 1
ATOM 12176 C C . ASN B 1 516 ? 25.921 -11.842 567.957 1.00 49.44 530 ASN B C 1
ATOM 12177 O O . ASN B 1 516 ? 26.491 -12.322 568.940 1.00 49.31 530 ASN B O 1
ATOM 12182 N N . LYS B 1 517 ? 24.612 -11.578 567.939 1.00 50.29 531 LYS B N 1
ATOM 12183 C CA . LYS B 1 517 ? 23.768 -11.744 569.136 1.00 50.41 531 LYS B CA 1
ATOM 12184 C C . LYS B 1 517 ? 23.556 -13.198 569.538 1.00 49.50 531 LYS B C 1
ATOM 12185 O O . LYS B 1 517 ? 23.071 -13.470 570.635 1.00 52.29 531 LYS B O 1
ATOM 12191 N N . GLN B 1 518 ? 23.864 -14.120 568.623 1.00 48.61 532 GLN B N 1
ATOM 12192 C CA . GLN B 1 518 ? 23.744 -15.552 568.882 1.00 50.67 532 GLN B CA 1
ATOM 12193 C C . GLN B 1 518 ? 24.544 -15.924 570.080 1.00 47.19 532 GLN B C 1
ATOM 12194 O O . GLN B 1 518 ? 24.160 -16.790 570.862 1.00 55.28 532 GLN B O 1
ATOM 12200 N N . THR B 1 519 ? 25.631 -15.219 570.286 1.00 45.69 533 THR B N 1
ATOM 12201 C CA . THR B 1 519 ? 26.406 -15.418 571.489 1.00 44.20 533 THR B CA 1
ATOM 12202 C C . THR B 1 519 ? 26.039 -14.456 572.592 1.00 42.60 533 THR B C 1
ATOM 12203 O O . THR B 1 519 ? 26.760 -14.393 573.598 1.00 42.34 533 THR B O 1
ATOM 12207 N N . GLU B 1 520 ? 24.939 -13.721 572.434 1.00 43.35 534 GLU B N 1
ATOM 12208 C CA . GLU B 1 520 ? 24.493 -12.772 573.475 1.00 47.66 534 GLU B CA 1
ATOM 12209 C C . GLU B 1 520 ? 23.272 -13.234 574.276 1.00 48.17 534 GLU B C 1
ATOM 12210 O O . GLU B 1 520 ? 22.787 -12.529 575.177 1.00 46.93 534 GLU B O 1
ATOM 12216 N N . ASP B 1 521 ? 22.773 -14.418 573.953 1.00 51.92 535 ASP B N 1
ATOM 12217 C CA . ASP B 1 521 ? 21.641 -14.991 574.675 1.00 54.83 535 ASP B CA 1
ATOM 12218 C C . ASP B 1 521 ? 20.435 -14.056 574.750 1.00 52.47 535 ASP B C 1
ATOM 12219 O O . ASP B 1 521 ? 19.896 -13.820 575.827 1.00 53.17 535 ASP B O 1
ATOM 12224 N N . GLU B 1 522 ? 19.990 -13.565 573.595 1.00 51.08 536 GLU B N 1
ATOM 12225 C CA . GLU B 1 522 ? 18.741 -12.814 573.500 1.00 52.76 536 GLU B CA 1
ATOM 12226 C C . GLU B 1 522 ? 17.613 -13.540 574.249 1.00 54.38 536 GLU B C 1
ATOM 12227 O O . GLU B 1 522 ? 17.409 -14.724 574.051 1.00 54.52 536 GLU B O 1
ATOM 12233 N N . ALA B 1 523 ? 16.906 -12.811 575.111 1.00 60.50 537 ALA B N 1
ATOM 12234 C CA . ALA B 1 523 ? 15.750 -13.317 575.858 1.00 60.93 537 ALA B CA 1
ATOM 12235 C C . ALA B 1 523 ? 14.705 -12.215 576.002 1.00 60.23 537 ALA B C 1
ATOM 12236 O O . ALA B 1 523 ? 15.039 -11.047 575.985 1.00 56.47 537 ALA B O 1
ATOM 12238 N N . PHE B 1 524 ? 13.438 -12.589 576.146 1.00 66.95 538 PHE B N 1
ATOM 12239 C CA . PHE B 1 524 ? 12.350 -11.604 576.230 1.00 61.06 538 PHE B CA 1
ATOM 12240 C C . PHE B 1 524 ? 11.488 -11.737 577.499 1.00 58.00 538 PHE B C 1
ATOM 12241 O O . PHE B 1 524 ? 10.366 -11.286 577.517 1.00 60.63 538 PHE B O 1
ATOM 12249 N N . ASP B 1 525 ? 12.023 -12.338 578.554 1.00 57.23 539 ASP B N 1
ATOM 12250 C CA . ASP B 1 525 ? 11.323 -12.424 579.839 1.00 57.99 539 ASP B CA 1
ATOM 12251 C C . ASP B 1 525 ? 11.296 -11.074 580.504 1.00 55.04 539 ASP B C 1
ATOM 12252 O O . ASP B 1 525 ? 12.342 -10.430 580.610 1.00 54.48 539 ASP B O 1
ATOM 12257 N N . GLY B 1 526 ? 10.127 -10.662 580.992 1.00 49.14 540 GLY B N 1
ATOM 12258 C CA . GLY B 1 526 ? 10.026 -9.442 581.749 1.00 46.94 540 GLY B CA 1
ATOM 12259 C C . GLY B 1 526 ? 10.368 -8.261 580.872 1.00 48.70 540 GLY B C 1
ATOM 12260 O O . GLY B 1 526 ? 9.952 -8.215 579.706 1.00 52.55 540 GLY B O 1
ATOM 12261 N N . LEU B 1 527 ? 11.137 -7.316 581.423 1.00 46.36 541 LEU B N 1
ATOM 12262 C CA . LEU B 1 527 ? 11.506 -6.082 580.719 1.00 47.67 541 LEU B CA 1
ATOM 12263 C C . LEU B 1 527 ? 12.503 -6.282 579.579 1.00 47.16 541 LEU B C 1
ATOM 12264 O O . LEU B 1 527 ? 12.718 -5.389 578.753 1.00 48.77 541 LEU B O 1
ATOM 12269 N N . GLN B 1 528 ? 13.089 -7.462 579.525 1.00 48.94 542 GLN B N 1
ATOM 12270 C CA . GLN B 1 528 ? 13.897 -7.838 578.386 1.00 51.06 542 GLN B CA 1
ATOM 12271 C C . GLN B 1 528 ? 13.062 -7.821 577.102 1.00 53.66 542 GLN B C 1
ATOM 12272 O O . GLN B 1 528 ? 13.601 -7.702 576.024 1.00 61.06 542 GLN B O 1
ATOM 12278 N N . TRP B 1 529 ? 11.746 -7.928 577.248 1.00 53.65 543 TRP B N 1
ATOM 12279 C CA . TRP B 1 529 ? 10.798 -7.834 576.144 1.00 51.29 543 TRP B CA 1
ATOM 12280 C C . TRP B 1 529 ? 11.052 -6.622 575.257 1.00 47.75 543 TRP B C 1
ATOM 12281 O O . TRP B 1 529 ? 10.793 -6.681 574.065 1.00 44.75 543 TRP B O 1
ATOM 12292 N N . LEU B 1 530 ? 11.544 -5.528 575.844 1.00 47.42 544 LEU B N 1
ATOM 12293 C CA . LEU B 1 530 ? 11.637 -4.271 575.132 1.00 47.18 544 LEU B CA 1
ATOM 12294 C C . LEU B 1 530 ? 12.742 -4.287 574.118 1.00 48.04 544 LEU B C 1
ATOM 12295 O O . LEU B 1 530 ? 12.504 -3.915 572.959 1.00 53.74 544 LEU B O 1
ATOM 12300 N N . GLN B 1 531 ? 13.932 -4.719 574.539 1.00 47.28 545 GLN B N 1
ATOM 12301 C CA . GLN B 1 531 ? 15.110 -4.654 573.669 1.00 51.14 545 GLN B CA 1
ATOM 12302 C C . GLN B 1 531 ? 15.955 -5.917 573.516 1.00 53.72 545 GLN B C 1
ATOM 12303 O O . GLN B 1 531 ? 16.955 -5.924 572.790 1.00 58.62 545 GLN B O 1
ATOM 12309 N N . GLY B 1 532 ? 15.548 -6.993 574.162 1.00 55.13 546 GLY B N 1
ATOM 12310 C CA . GLY B 1 532 ? 16.146 -8.283 573.906 1.00 57.72 546 GLY B CA 1
ATOM 12311 C C . GLY B 1 532 ? 17.171 -8.766 574.915 1.00 55.36 546 GLY B C 1
ATOM 12312 O O . GLY B 1 532 ? 17.661 -9.886 574.795 1.00 55.75 546 GLY B O 1
ATOM 12313 N N . GLY B 1 533 ? 17.495 -7.957 575.920 1.00 54.01 547 GLY B N 1
ATOM 12314 C CA . GLY B 1 533 ? 18.373 -8.420 577.015 1.00 48.52 547 GLY B CA 1
ATOM 12315 C C . GLY B 1 533 ? 19.379 -7.399 577.479 1.00 44.02 547 GLY B C 1
ATOM 12316 O O . GLY B 1 533 ? 19.694 -6.455 576.765 1.00 46.85 547 GLY B O 1
ATOM 12317 N N . PHE B 1 534 ? 19.909 -7.596 578.680 1.00 41.10 548 PHE B N 1
ATOM 12318 C CA . PHE B 1 534 ? 20.820 -6.633 579.298 1.00 40.54 548 PHE B CA 1
ATOM 12319 C C . PHE B 1 534 ? 22.175 -7.197 579.695 1.00 41.87 548 PHE B C 1
ATOM 12320 O O . PHE B 1 534 ? 22.324 -8.377 580.012 1.00 44.71 548 PHE B O 1
ATOM 12328 N N . LEU B 1 535 ? 23.157 -6.297 579.701 1.00 42.81 549 LEU B N 1
ATOM 12329 C CA . LEU B 1 535 ? 24.522 -6.586 580.169 1.00 43.37 549 LEU B CA 1
ATOM 12330 C C . LEU B 1 535 ? 24.815 -5.677 581.328 1.00 45.18 549 LEU B C 1
ATOM 12331 O O . LEU B 1 535 ? 24.620 -4.468 581.210 1.00 52.65 549 LEU B O 1
ATOM 12336 N N . ALA B 1 536 ? 25.300 -6.229 582.429 1.00 43.47 550 ALA B N 1
ATOM 12337 C CA . ALA B 1 536 ? 25.737 -5.406 583.552 1.00 44.05 550 ALA B CA 1
ATOM 12338 C C . ALA B 1 536 ? 27.254 -5.190 583.491 1.00 43.10 550 ALA B C 1
ATOM 12339 O O . ALA B 1 536 ? 28.027 -6.133 583.390 1.00 43.69 550 ALA B O 1
ATOM 12341 N N . TYR B 1 537 ? 27.669 -3.939 583.528 1.00 42.94 551 TYR B N 1
ATOM 12342 C CA . TYR B 1 537 ? 29.094 -3.629 583.493 1.00 43.69 551 TYR B CA 1
ATOM 12343 C C . TYR B 1 537 ? 29.745 -3.974 584.828 1.00 44.47 551 TYR B C 1
ATOM 12344 O O . TYR B 1 537 ? 29.131 -3.852 585.889 1.00 39.56 551 TYR B O 1
ATOM 12353 N N . GLN B 1 538 ? 31.010 -4.381 584.772 1.00 48.08 552 GLN B N 1
ATOM 12354 C CA . GLN B 1 538 ? 31.728 -4.794 585.982 1.00 48.99 552 GLN B CA 1
ATOM 12355 C C . GLN B 1 538 ? 32.913 -3.891 586.305 1.00 49.96 552 GLN B C 1
ATOM 12356 O O . GLN B 1 538 ? 33.480 -3.244 585.418 1.00 52.26 552 GLN B O 1
ATOM 12362 N N . ASP B 1 539 ? 33.252 -3.833 587.593 1.00 51.36 553 ASP B N 1
ATOM 12363 C CA . ASP B 1 539 ? 34.450 -3.115 588.073 1.00 54.78 553 ASP B CA 1
ATOM 12364 C C . ASP B 1 539 ? 35.661 -4.032 587.915 1.00 54.56 553 ASP B C 1
ATOM 12365 O O . ASP B 1 539 ? 35.822 -4.971 588.686 1.00 52.91 553 ASP B O 1
ATOM 12370 N N . ASP B 1 540 ? 36.497 -3.756 586.920 1.00 57.19 554 ASP B N 1
ATOM 12371 C CA . ASP B 1 540 ? 37.611 -4.641 586.534 1.00 56.80 554 ASP B CA 1
ATOM 12372 C C . ASP B 1 540 ? 38.823 -3.771 586.206 1.00 57.02 554 ASP B C 1
ATOM 12373 O O . ASP B 1 540 ? 39.123 -3.473 585.045 1.00 55.87 554 ASP B O 1
ATOM 12378 N N . SER B 1 541 ? 39.500 -3.354 587.266 1.00 59.27 555 SER B N 1
ATOM 12379 C CA . SER B 1 541 ? 40.651 -2.466 587.182 1.00 61.99 555 SER B CA 1
ATOM 12380 C C . SER B 1 541 ? 41.858 -3.014 586.387 1.00 61.60 555 SER B C 1
ATOM 12381 O O . SER B 1 541 ? 42.637 -2.231 585.852 1.00 61.82 555 SER B O 1
ATOM 12384 N N . HIS B 1 542 ? 42.016 -4.329 586.297 1.00 61.88 556 HIS B N 1
ATOM 12385 C CA . HIS B 1 542 ? 43.127 -4.883 585.533 1.00 71.43 556 HIS B CA 1
ATOM 12386 C C . HIS B 1 542 ? 42.979 -4.683 584.016 1.00 67.94 556 HIS B C 1
ATOM 12387 O O . HIS B 1 542 ? 43.918 -4.250 583.348 1.00 65.57 556 HIS B O 1
ATOM 12394 N N . ARG B 1 543 ? 41.804 -5.009 583.478 1.00 68.21 557 ARG B N 1
ATOM 12395 C CA . ARG B 1 543 ? 41.591 -5.020 582.021 1.00 62.91 557 ARG B CA 1
ATOM 12396 C C . ARG B 1 543 ? 40.925 -3.774 581.461 1.00 60.59 557 ARG B C 1
ATOM 12397 O O . ARG B 1 543 ? 41.142 -3.432 580.299 1.00 55.45 557 ARG B O 1
ATOM 12405 N N . THR B 1 544 ? 40.105 -3.115 582.278 1.00 60.09 558 THR B N 1
ATOM 12406 C CA . THR B 1 544 ? 39.214 -2.086 581.774 1.00 58.57 558 THR B CA 1
ATOM 12407 C C . THR B 1 544 ? 39.012 -0.985 582.826 1.00 60.13 558 THR B C 1
ATOM 12408 O O . THR B 1 544 ? 37.900 -0.669 583.239 1.00 59.12 558 THR B O 1
ATOM 12412 N N . PRO B 1 545 ? 40.120 -0.374 583.259 1.00 67.06 559 PRO B N 1
ATOM 12413 C CA . PRO B 1 545 ? 40.074 0.559 584.395 1.00 65.86 559 PRO B CA 1
ATOM 12414 C C . PRO B 1 545 ? 39.270 1.839 584.134 1.00 62.02 559 PRO B C 1
ATOM 12415 O O . PRO B 1 545 ? 38.730 2.397 585.077 1.00 61.61 559 PRO B O 1
ATOM 12419 N N . ASN B 1 546 ? 39.185 2.295 582.880 1.00 61.29 560 ASN B N 1
ATOM 12420 C CA . ASN B 1 546 ? 38.417 3.514 582.549 1.00 59.89 560 ASN B CA 1
ATOM 12421 C C . ASN B 1 546 ? 36.951 3.352 582.892 1.00 57.74 560 ASN B C 1
ATOM 12422 O O . ASN B 1 546 ? 36.230 4.310 583.145 1.00 56.84 560 ASN B O 1
ATOM 12427 N N . THR B 1 547 ? 36.526 2.101 582.871 1.00 58.76 561 THR B N 1
ATOM 12428 C CA . THR B 1 547 ? 35.151 1.696 583.019 1.00 54.24 561 THR B CA 1
ATOM 12429 C C . THR B 1 547 ? 34.775 1.360 584.479 1.00 56.73 561 THR B C 1
ATOM 12430 O O . THR B 1 547 ? 33.635 1.044 584.758 1.00 53.25 561 THR B O 1
ATOM 12434 N N . ASP B 1 548 ? 35.723 1.470 585.414 1.00 56.35 562 ASP B N 1
ATOM 12435 C CA . ASP B 1 548 ? 35.495 1.117 586.813 1.00 53.43 562 ASP B CA 1
ATOM 12436 C C . ASP B 1 548 ? 34.769 2.190 587.621 1.00 51.98 562 ASP B C 1
ATOM 12437 O O . ASP B 1 548 ? 35.130 3.372 587.590 1.00 55.61 562 ASP B O 1
ATOM 12442 N N . SER B 1 549 ? 33.761 1.768 588.376 1.00 50.67 563 SER B N 1
ATOM 12443 C CA . SER B 1 549 ? 32.877 2.689 589.099 1.00 50.18 563 SER B CA 1
ATOM 12444 C C . SER B 1 549 ? 33.263 2.983 590.534 1.00 51.25 563 SER B C 1
ATOM 12445 O O . SER B 1 549 ? 32.586 3.764 591.202 1.00 47.74 563 SER B O 1
ATOM 12448 N N . GLY B 1 550 ? 34.304 2.330 591.030 1.00 52.95 564 GLY B N 1
ATOM 12449 C CA . GLY B 1 550 ? 34.734 2.557 592.400 1.00 54.48 564 GLY B CA 1
ATOM 12450 C C . GLY B 1 550 ? 33.741 2.017 593.411 1.00 52.81 564 GLY B C 1
ATOM 12451 O O . GLY B 1 550 ? 33.423 2.696 594.375 1.00 48.13 564 GLY B O 1
ATOM 12452 N N . ASN B 1 551 ? 33.255 0.804 593.171 1.00 52.57 565 ASN B N 1
ATOM 12453 C CA . ASN B 1 551 ? 32.321 0.116 594.065 1.00 57.02 565 ASN B CA 1
ATOM 12454 C C . ASN B 1 551 ? 30.977 0.850 594.261 1.00 56.19 565 ASN B C 1
ATOM 12455 O O . ASN B 1 551 ? 30.425 0.924 595.354 1.00 53.09 565 ASN B O 1
ATOM 12460 N N . ASN B 1 552 ? 30.456 1.336 593.145 1.00 59.47 566 ASN B N 1
ATOM 12461 C CA . ASN B 1 552 ? 29.292 2.192 593.110 1.00 61.69 566 ASN B CA 1
ATOM 12462 C C . ASN B 1 552 ? 28.168 1.745 592.207 1.00 61.15 566 ASN B C 1
ATOM 12463 O O . ASN B 1 552 ? 27.567 2.584 591.533 1.00 74.71 566 ASN B O 1
ATOM 12468 N N . ARG B 1 553 ? 27.828 0.475 592.170 1.00 52.67 567 ARG B N 1
ATOM 12469 C CA . ARG B 1 553 ? 26.743 0.097 591.258 1.00 51.88 567 ARG B CA 1
ATOM 12470 C C . ARG B 1 553 ? 25.703 -0.687 591.984 1.00 51.20 567 ARG B C 1
ATOM 12471 O O . ARG B 1 553 ? 25.562 -1.869 591.711 1.00 48.50 567 ARG B O 1
ATOM 12479 N N . LYS B 1 554 ? 25.022 -0.057 592.942 1.00 51.41 568 LYS B N 1
ATOM 12480 C CA . LYS B 1 554 ? 23.971 -0.733 593.682 1.00 52.28 568 LYS B CA 1
ATOM 12481 C C . LYS B 1 554 ? 22.736 -0.813 592.789 1.00 51.89 568 LYS B C 1
ATOM 12482 O O . LYS B 1 554 ? 22.150 0.205 592.404 1.00 51.80 568 LYS B O 1
ATOM 12488 N N . LEU B 1 555 ? 22.345 -2.035 592.465 1.00 49.63 569 LEU B N 1
ATOM 12489 C CA . LEU B 1 555 ? 21.251 -2.270 591.559 1.00 50.09 569 LEU B CA 1
ATOM 12490 C C . LEU B 1 555 ? 19.945 -2.526 592.317 1.00 50.15 569 LEU B C 1
ATOM 12491 O O . LEU B 1 555 ? 19.946 -3.111 593.395 1.00 54.58 569 LEU B O 1
ATOM 12496 N N . GLY B 1 556 ? 18.841 -2.048 591.753 1.00 49.68 570 GLY B N 1
ATOM 12497 C CA . GLY B 1 556 ? 17.518 -2.407 592.221 1.00 49.99 570 GLY B CA 1
ATOM 12498 C C . GLY B 1 556 ? 17.198 -1.783 593.552 1.00 52.55 570 GLY B C 1
ATOM 12499 O O . GLY B 1 556 ? 16.418 -2.336 594.338 1.00 59.07 570 GLY B O 1
ATOM 12500 N N . ARG B 1 557 ? 17.767 -0.606 593.812 1.00 52.10 571 ARG B N 1
ATOM 12501 C CA . ARG B 1 557 ? 17.460 0.119 595.053 1.00 49.41 571 ARG B CA 1
ATOM 12502 C C . ARG B 1 557 ? 16.160 0.928 594.944 1.00 46.83 571 ARG B C 1
ATOM 12503 O O . ARG B 1 557 ? 16.148 2.146 595.057 1.00 46.13 571 ARG B O 1
ATOM 12511 N N . GLN B 1 558 ? 15.064 0.224 594.691 1.00 46.78 572 GLN B N 1
ATOM 12512 C CA . GLN B 1 558 ? 13.755 0.853 594.526 1.00 47.81 572 GLN B CA 1
ATOM 12513 C C . GLN B 1 558 ? 13.211 1.225 595.915 1.00 49.29 572 GLN B C 1
ATOM 12514 O O . GLN B 1 558 ? 13.857 0.936 596.927 1.00 56.00 572 GLN B O 1
ATOM 12520 N N . PRO B 1 559 ? 12.065 1.912 595.964 1.00 50.04 573 PRO B N 1
ATOM 12521 C CA . PRO B 1 559 ? 11.590 2.363 597.256 1.00 53.15 573 PRO B CA 1
ATOM 12522 C C . PRO B 1 559 ? 11.485 1.236 598.296 1.00 55.77 573 PRO B C 1
ATOM 12523 O O . PRO B 1 559 ? 11.783 1.459 599.475 1.00 61.26 573 PRO B O 1
ATOM 12527 N N . ILE B 1 560 ? 11.058 0.048 597.871 1.00 51.40 574 ILE B N 1
ATOM 12528 C CA . ILE B 1 560 ? 10.975 -1.079 598.788 1.00 48.59 574 ILE B CA 1
ATOM 12529 C C . ILE B 1 560 ? 12.312 -1.804 598.992 1.00 48.22 574 ILE B C 1
ATOM 12530 O O . ILE B 1 560 ? 12.414 -2.622 599.889 1.00 46.36 574 ILE B O 1
ATOM 12535 N N . ASN B 1 561 ? 13.320 -1.517 598.170 1.00 46.73 575 ASN B N 1
ATOM 12536 C CA . ASN B 1 561 ? 14.635 -2.133 598.325 1.00 47.25 575 ASN B CA 1
ATOM 12537 C C . ASN B 1 561 ? 15.730 -1.100 598.351 1.00 46.29 575 ASN B C 1
ATOM 12538 O O . ASN B 1 561 ? 16.835 -1.355 597.904 1.00 45.93 575 ASN B O 1
ATOM 12543 N N . ILE B 1 562 ? 15.420 0.058 598.905 1.00 47.75 576 ILE B N 1
ATOM 12544 C CA . ILE B 1 562 ? 16.367 1.167 598.894 1.00 52.14 576 ILE B CA 1
ATOM 12545 C C . ILE B 1 562 ? 17.692 0.792 599.598 1.00 53.02 576 ILE B C 1
ATOM 12546 O O . ILE B 1 562 ? 18.752 1.268 599.224 1.00 49.70 576 ILE B O 1
ATOM 12551 N N . ASP B 1 563 ? 17.614 -0.094 600.587 1.00 56.09 577 ASP B N 1
ATOM 12552 C CA . ASP B 1 563 ? 18.803 -0.517 601.353 1.00 58.82 577 ASP B CA 1
ATOM 12553 C C . ASP B 1 563 ? 19.390 -1.879 600.951 1.00 55.06 577 ASP B C 1
ATOM 12554 O O . ASP B 1 563 ? 20.211 -2.431 601.669 1.00 54.15 577 ASP B O 1
ATOM 12559 N N . GLY B 1 564 ? 18.935 -2.429 599.838 1.00 54.05 578 GLY B N 1
ATOM 12560 C CA . GLY B 1 564 ? 19.394 -3.731 599.406 1.00 53.00 578 GLY B CA 1
ATOM 12561 C C . GLY B 1 564 ? 18.884 -4.933 600.192 1.00 52.46 578 GLY B C 1
ATOM 12562 O O . GLY B 1 564 ? 19.210 -6.067 599.859 1.00 51.68 578 GLY B O 1
ATOM 12563 N N . SER B 1 565 ? 18.033 -4.713 601.187 1.00 53.94 579 SER B N 1
ATOM 12564 C CA . SER B 1 565 ? 17.572 -5.812 602.067 1.00 54.25 579 SER B CA 1
ATOM 12565 C C . SER B 1 565 ? 16.713 -6.863 601.386 1.00 51.77 579 SER B C 1
ATOM 12566 O O . SER B 1 565 ? 16.516 -7.938 601.957 1.00 54.86 579 SER B O 1
ATOM 12569 N N . LYS B 1 566 ? 16.237 -6.581 600.177 1.00 49.50 580 LYS B N 1
ATOM 12570 C CA . LYS B 1 566 ? 15.510 -7.561 599.385 1.00 50.56 580 LYS B CA 1
ATOM 12571 C C . LYS B 1 566 ? 16.243 -7.991 598.111 1.00 50.73 580 LYS B C 1
ATOM 12572 O O . LYS B 1 566 ? 15.590 -8.465 597.178 1.00 51.68 580 LYS B O 1
ATOM 12578 N N . ASP B 1 567 ? 17.574 -7.852 598.066 1.00 52.90 581 ASP B N 1
ATOM 12579 C CA . ASP B 1 567 ? 18.362 -8.189 596.858 1.00 54.19 581 ASP B CA 1
ATOM 12580 C C . ASP B 1 567 ? 18.198 -9.625 596.355 1.00 52.31 581 ASP B C 1
ATOM 12581 O O . ASP B 1 567 ? 18.297 -9.878 595.158 1.00 52.49 581 ASP B O 1
ATOM 12586 N N . THR B 1 568 ? 17.958 -10.564 597.259 1.00 54.83 582 THR B N 1
ATOM 12587 C CA . THR B 1 568 ? 17.894 -11.990 596.892 1.00 57.48 582 THR B CA 1
ATOM 12588 C C . THR B 1 568 ? 16.478 -12.463 596.500 1.00 57.62 582 THR B C 1
ATOM 12589 O O . THR B 1 568 ? 16.292 -13.627 596.129 1.00 61.41 582 THR B O 1
ATOM 12593 N N . THR B 1 569 ? 15.499 -11.563 596.582 1.00 53.98 583 THR B N 1
ATOM 12594 C CA . THR B 1 569 ? 14.119 -11.864 596.238 1.00 53.01 583 THR B CA 1
ATOM 12595 C C . THR B 1 569 ? 13.671 -11.060 595.009 1.00 55.03 583 THR B C 1
ATOM 12596 O O . THR B 1 569 ? 14.429 -10.270 594.442 1.00 47.13 583 THR B O 1
ATOM 12600 N N . ASP B 1 570 ? 12.418 -11.273 594.604 1.00 60.29 584 ASP B N 1
ATOM 12601 C CA . ASP B 1 570 ? 11.840 -10.509 593.493 1.00 62.64 584 ASP B CA 1
ATOM 12602 C C . ASP B 1 570 ? 11.539 -9.044 593.870 1.00 60.34 584 ASP B C 1
ATOM 12603 O O . ASP B 1 570 ? 11.252 -8.235 592.997 1.00 61.25 584 ASP B O 1
ATOM 12608 N N . GLY B 1 571 ? 11.642 -8.716 595.159 1.00 56.70 585 GLY B N 1
ATOM 12609 C CA . GLY B 1 571 ? 11.590 -7.342 595.629 1.00 56.19 585 GLY B CA 1
ATOM 12610 C C . GLY B 1 571 ? 12.821 -6.496 595.289 1.00 57.21 585 GLY B C 1
ATOM 12611 O O . GLY B 1 571 ? 12.832 -5.300 595.551 1.00 58.87 585 GLY B O 1
ATOM 12612 N N . LYS B 1 572 ? 13.868 -7.096 594.729 1.00 53.11 586 LYS B N 1
ATOM 12613 C CA . LYS B 1 572 ? 14.939 -6.308 594.160 1.00 49.64 586 LYS B CA 1
ATOM 12614 C C . LYS B 1 572 ? 14.388 -5.653 592.916 1.00 45.82 586 LYS B C 1
ATOM 12615 O O . LYS B 1 572 ? 13.689 -6.264 592.132 1.00 44.02 586 LYS B O 1
ATOM 12621 N N . GLY B 1 573 ? 14.728 -4.392 592.745 1.00 48.37 587 GLY B N 1
ATOM 12622 C CA . GLY B 1 573 ? 14.212 -3.580 591.651 1.00 48.06 587 GLY B CA 1
ATOM 12623 C C . GLY B 1 573 ? 14.766 -3.988 590.315 1.00 44.56 587 GLY B C 1
ATOM 12624 O O . GLY B 1 573 ? 15.888 -4.454 590.219 1.00 49.10 587 GLY B O 1
ATOM 12625 N N . SER B 1 574 ? 13.949 -3.831 589.299 1.00 42.33 588 SER B N 1
ATOM 12626 C CA . SER B 1 574 ? 14.352 -4.066 587.953 1.00 41.64 588 SER B CA 1
ATOM 12627 C C . SER B 1 574 ? 15.090 -2.818 587.484 1.00 41.61 588 SER B C 1
ATOM 12628 O O . SER B 1 574 ? 14.498 -1.919 586.922 1.00 41.95 588 SER B O 1
ATOM 12631 N N . GLU B 1 575 ? 16.385 -2.781 587.766 1.00 41.72 589 GLU B N 1
ATOM 12632 C CA . GLU B 1 575 ? 17.231 -1.646 587.491 1.00 43.60 589 GLU B CA 1
ATOM 12633 C C . GLU B 1 575 ? 17.363 -1.383 585.998 1.00 42.99 589 GLU B C 1
ATOM 12634 O O . GLU B 1 575 ? 17.517 -0.217 585.578 1.00 39.72 589 GLU B O 1
ATOM 12640 N N . PHE B 1 576 ? 17.315 -2.447 585.214 1.00 41.90 590 PHE B N 1
ATOM 12641 C CA . PHE B 1 576 ? 17.493 -2.314 583.805 1.00 43.63 590 PHE B CA 1
ATOM 12642 C C . PHE B 1 576 ? 16.155 -2.254 583.121 1.00 46.83 590 PHE B C 1
ATOM 12643 O O . PHE B 1 576 ? 15.322 -3.112 583.332 1.00 49.39 590 PHE B O 1
ATOM 12651 N N . LEU B 1 577 ? 15.980 -1.239 582.282 1.00 49.94 591 LEU B N 1
ATOM 12652 C CA . LEU B 1 577 ? 14.730 -0.994 581.592 1.00 47.92 591 LEU B CA 1
ATOM 12653 C C . LEU B 1 577 ? 15.018 -0.785 580.109 1.00 46.63 591 LEU B C 1
ATOM 12654 O O . LEU B 1 577 ? 14.672 -1.627 579.280 1.00 47.58 591 LEU B O 1
ATOM 12659 N N . LEU B 1 578 ? 15.689 0.312 579.789 1.00 45.14 592 LEU B N 1
ATOM 12660 C CA . LEU B 1 578 ? 15.972 0.643 578.408 1.00 46.11 592 LEU B CA 1
ATOM 12661 C C . LEU B 1 578 ? 17.338 1.294 578.283 1.00 44.38 592 LEU B C 1
ATOM 12662 O O . LEU B 1 578 ? 17.824 1.951 579.185 1.00 47.00 592 LEU B O 1
ATOM 12667 N N . ALA B 1 579 ? 17.952 1.040 577.142 1.00 42.80 593 ALA B N 1
ATOM 12668 C CA . ALA B 1 579 ? 19.196 1.673 576.728 1.00 43.51 593 ALA B CA 1
ATOM 12669 C C . ALA B 1 579 ? 20.362 1.556 577.734 1.00 41.00 593 ALA B C 1
ATOM 12670 O O . ALA B 1 579 ? 20.604 0.495 578.269 1.00 44.10 593 ALA B O 1
ATOM 12672 N N . ASN B 1 580 ? 21.082 2.639 577.947 1.00 41.02 594 ASN B N 1
ATOM 12673 C CA . ASN B 1 580 ? 22.151 2.673 578.916 1.00 43.54 594 ASN B CA 1
ATOM 12674 C C . ASN B 1 580 ? 21.624 3.042 580.274 1.00 43.22 594 ASN B C 1
ATOM 12675 O O . ASN B 1 580 ? 21.176 4.154 580.451 1.00 41.64 594 ASN B O 1
ATOM 12680 N N . ASP B 1 581 ? 21.672 2.122 581.225 1.00 43.36 595 ASP B N 1
ATOM 12681 C CA . ASP B 1 581 ? 21.082 2.393 582.535 1.00 46.20 595 ASP B CA 1
ATOM 12682 C C . ASP B 1 581 ? 22.086 3.210 583.329 1.00 47.90 595 ASP B C 1
ATOM 12683 O O . ASP B 1 581 ? 23.178 2.748 583.652 1.00 47.45 595 ASP B O 1
ATOM 12688 N N . ILE B 1 582 ? 21.696 4.444 583.618 1.00 49.39 596 ILE B N 1
ATOM 12689 C CA . ILE B 1 582 ? 22.526 5.361 584.371 1.00 50.60 596 ILE B CA 1
ATOM 12690 C C . ILE B 1 582 ? 22.673 4.853 585.800 1.00 49.78 596 ILE B C 1
ATOM 12691 O O . ILE B 1 582 ? 21.707 4.413 586.418 1.00 48.68 596 ILE B O 1
ATOM 12696 N N . ASP B 1 583 ? 23.895 4.898 586.307 1.00 48.06 597 ASP B N 1
ATOM 12697 C CA . ASP B 1 583 ? 24.170 4.492 587.678 1.00 47.78 597 ASP B CA 1
ATOM 12698 C C . ASP B 1 583 ? 23.800 5.615 588.650 1.00 46.09 597 ASP B C 1
ATOM 12699 O O . ASP B 1 583 ? 24.652 6.377 589.110 1.00 46.49 597 ASP B O 1
ATOM 12704 N N . ASN B 1 584 ? 22.521 5.682 588.982 1.00 44.92 598 ASN B N 1
ATOM 12705 C CA . ASN B 1 584 ? 22.027 6.614 589.989 1.00 46.24 598 ASN B CA 1
ATOM 12706 C C . ASN B 1 584 ? 22.382 6.293 591.463 1.00 47.07 598 ASN B C 1
ATOM 12707 O O . ASN B 1 584 ? 22.001 7.028 592.366 1.00 43.45 598 ASN B O 1
ATOM 12712 N N . SER B 1 585 ? 23.106 5.202 591.709 1.00 50.97 599 SER B N 1
ATOM 12713 C CA . SER B 1 585 ? 23.618 4.902 593.059 1.00 51.21 599 SER B CA 1
ATOM 12714 C C . SER B 1 585 ? 24.939 5.595 593.357 1.00 51.40 599 SER B C 1
ATOM 12715 O O . SER B 1 585 ? 25.378 5.587 594.503 1.00 54.20 599 SER B O 1
ATOM 12718 N N . ASN B 1 586 ? 25.578 6.154 592.328 1.00 48.77 600 ASN B N 1
ATOM 12719 C CA . ASN B 1 586 ? 26.834 6.873 592.464 1.00 48.70 600 ASN B CA 1
ATOM 12720 C C . ASN B 1 586 ? 26.615 8.338 592.888 1.00 52.87 600 ASN B C 1
ATOM 12721 O O . ASN B 1 586 ? 26.007 9.111 592.149 1.00 53.15 600 ASN B O 1
ATOM 12726 N N . PRO B 1 587 ? 27.132 8.737 594.071 1.00 54.14 601 PRO B N 1
ATOM 12727 C CA . PRO B 1 587 ? 26.973 10.108 594.548 1.00 52.02 601 PRO B CA 1
ATOM 12728 C C . PRO B 1 587 ? 27.285 11.192 593.502 1.00 53.58 601 PRO B C 1
ATOM 12729 O O . PRO B 1 587 ? 26.582 12.196 593.456 1.00 52.88 601 PRO B O 1
ATOM 12733 N N . ILE B 1 588 ? 28.324 10.993 592.683 1.00 53.41 602 ILE B N 1
ATOM 12734 C CA . ILE B 1 588 ? 28.656 11.944 591.621 1.00 51.67 602 ILE B CA 1
ATOM 12735 C C . ILE B 1 588 ? 27.515 12.066 590.600 1.00 49.88 602 ILE B C 1
ATOM 12736 O O . ILE B 1 588 ? 27.186 13.158 590.167 1.00 50.41 602 ILE B O 1
ATOM 12741 N N . VAL B 1 589 ? 26.912 10.941 590.228 1.00 49.82 603 VAL B N 1
ATOM 12742 C CA . VAL B 1 589 ? 25.804 10.940 589.278 1.00 49.07 603 VAL B CA 1
ATOM 12743 C C . VAL B 1 589 ? 24.537 11.526 589.923 1.00 50.32 603 VAL B C 1
ATOM 12744 O O . VAL B 1 589 ? 23.771 12.235 589.270 1.00 53.62 603 VAL B O 1
ATOM 12748 N N . GLN B 1 590 ? 24.340 11.260 591.207 1.00 49.05 604 GLN B N 1
ATOM 12749 C CA . GLN B 1 590 ? 23.236 11.858 591.953 1.00 48.44 604 GLN B CA 1
ATOM 12750 C C . GLN B 1 590 ? 23.318 13.385 591.955 1.00 48.80 604 GLN B C 1
ATOM 12751 O O . GLN B 1 590 ? 22.296 14.053 591.804 1.00 49.34 604 GLN B O 1
ATOM 12757 N N . ALA B 1 591 ? 24.521 13.931 592.132 1.00 49.73 605 ALA B N 1
ATOM 12758 C CA . ALA B 1 591 ? 24.727 15.382 592.087 1.00 52.28 605 ALA B CA 1
ATOM 12759 C C . ALA B 1 591 ? 24.356 15.919 590.714 1.00 53.54 605 ALA B C 1
ATOM 12760 O O . ALA B 1 591 ? 23.736 16.977 590.602 1.00 52.43 605 ALA B O 1
ATOM 12762 N N . GLU B 1 592 ? 24.744 15.190 589.667 1.00 53.37 606 GLU B N 1
ATOM 12763 C CA . GLU B 1 592 ? 24.447 15.611 588.303 1.00 55.16 606 GLU B CA 1
ATOM 12764 C C . GLU B 1 592 ? 22.943 15.620 588.047 1.00 52.75 606 GLU B C 1
ATOM 12765 O O . GLU B 1 592 ? 22.422 16.459 587.325 1.00 50.90 606 GLU B O 1
ATOM 12771 N N . GLN B 1 593 ? 22.263 14.661 588.640 1.00 53.87 607 GLN B N 1
ATOM 12772 C CA . GLN B 1 593 ? 20.828 14.528 588.520 1.00 57.10 607 GLN B CA 1
ATOM 12773 C C . GLN B 1 593 ? 20.121 15.732 589.173 1.00 54.67 607 GLN B C 1
ATOM 12774 O O . GLN B 1 593 ? 19.095 16.194 588.703 1.00 54.75 607 GLN B O 1
ATOM 12780 N N . LEU B 1 594 ? 20.688 16.244 590.256 1.00 53.24 608 LEU B N 1
ATOM 12781 C CA . LEU B 1 594 ? 20.226 17.489 590.880 1.00 53.18 608 LEU B CA 1
ATOM 12782 C C . LEU B 1 594 ? 20.523 18.746 590.038 1.00 52.89 608 LEU B C 1
ATOM 12783 O O . LEU B 1 594 ? 19.708 19.667 589.987 1.00 52.07 608 LEU B O 1
ATOM 12788 N N . ASN B 1 595 ? 21.695 18.779 589.403 1.00 50.75 609 ASN B N 1
ATOM 12789 C CA . ASN B 1 595 ? 22.044 19.849 588.491 1.00 51.46 609 ASN B CA 1
ATOM 12790 C C . ASN B 1 595 ? 21.010 19.939 587.382 1.00 49.96 609 ASN B C 1
ATOM 12791 O O . ASN B 1 595 ? 20.510 21.019 587.072 1.00 51.67 609 ASN B O 1
ATOM 12796 N N . TRP B 1 596 ? 20.692 18.799 586.793 1.00 48.09 610 TRP B N 1
ATOM 12797 C CA . TRP B 1 596 ? 19.704 18.731 585.733 1.00 50.82 610 TRP B CA 1
ATOM 12798 C C . TRP B 1 596 ? 18.346 19.203 586.223 1.00 49.84 610 TRP B C 1
ATOM 12799 O O . TRP B 1 596 ? 17.630 19.925 585.525 1.00 45.75 610 TRP B O 1
ATOM 12810 N N . LEU B 1 597 ? 18.000 18.772 587.430 1.00 51.00 611 LEU B N 1
ATOM 12811 C CA . LEU B 1 597 ? 16.742 19.166 588.059 1.00 53.16 611 LEU B CA 1
ATOM 12812 C C . LEU B 1 597 ? 16.667 20.662 588.273 1.00 54.18 611 LEU B C 1
ATOM 12813 O O . LEU B 1 597 ? 15.623 21.264 588.052 1.00 51.50 611 LEU B O 1
ATOM 12818 N N . HIS B 1 598 ? 17.776 21.258 588.713 1.00 54.92 612 HIS B N 1
ATOM 12819 C CA . HIS B 1 598 ? 17.834 22.704 588.874 1.00 56.46 612 HIS B CA 1
ATOM 12820 C C . HIS B 1 598 ? 17.626 23.375 587.537 1.00 56.81 612 HIS B C 1
ATOM 12821 O O . HIS B 1 598 ? 16.844 24.325 587.409 1.00 58.03 612 HIS B O 1
ATOM 12828 N N . TYR B 1 599 ? 18.318 22.850 586.536 1.00 56.66 613 TYR B N 1
ATOM 12829 C CA . TYR B 1 599 ? 18.257 23.390 585.183 1.00 55.37 613 TYR B CA 1
ATOM 12830 C C . TYR B 1 599 ? 16.831 23.432 584.655 1.00 54.54 613 TYR B C 1
ATOM 12831 O O . TYR B 1 599 ? 16.451 24.395 583.994 1.00 52.97 613 TYR B O 1
ATOM 12840 N N . LEU B 1 600 ? 16.044 22.400 584.955 1.00 55.18 614 LEU B N 1
ATOM 12841 C CA . LEU B 1 600 ? 14.656 22.339 584.475 1.00 56.62 614 LEU B CA 1
ATOM 12842 C C . LEU B 1 600 ? 13.761 23.316 585.241 1.00 57.61 614 LEU B C 1
ATOM 12843 O O . LEU B 1 600 ? 12.952 24.011 584.635 1.00 55.53 614 LEU B O 1
ATOM 12848 N N . MET B 1 601 ? 13.926 23.377 586.564 1.00 58.97 615 MET B N 1
ATOM 12849 C CA . MET B 1 601 ? 13.114 24.265 587.402 1.00 59.04 615 MET B CA 1
ATOM 12850 C C . MET B 1 601 ? 13.505 25.732 587.231 1.00 60.86 615 MET B C 1
ATOM 12851 O O . MET B 1 601 ? 12.774 26.623 587.677 1.00 59.47 615 MET B O 1
ATOM 12856 N N . ASN B 1 602 ? 14.671 25.981 586.633 1.00 61.71 616 ASN B N 1
ATOM 12857 C CA . ASN B 1 602 ? 15.067 27.327 586.259 1.00 66.51 616 ASN B CA 1
ATOM 12858 C C . ASN B 1 602 ? 15.338 27.422 584.771 1.00 66.01 616 ASN B C 1
ATOM 12859 O O . ASN B 1 602 ? 16.171 28.219 584.341 1.00 66.58 616 ASN B O 1
ATOM 12864 N N . PHE B 1 603 ? 14.624 26.638 583.962 1.00 63.14 617 PHE B N 1
ATOM 12865 C CA . PHE B 1 603 ? 14.928 26.609 582.525 1.00 61.94 617 PHE B CA 1
ATOM 12866 C C . PHE B 1 603 ? 14.857 27.998 581.886 1.00 63.15 617 PHE B C 1
ATOM 12867 O O . PHE B 1 603 ? 15.788 28.400 581.210 1.00 61.80 617 PHE B O 1
ATOM 12875 N N . GLY B 1 604 ? 13.762 28.709 582.128 1.00 63.85 618 GLY B N 1
ATOM 12876 C CA . GLY B 1 604 ? 13.555 30.034 581.561 1.00 65.66 618 GLY B CA 1
ATOM 12877 C C . GLY B 1 604 ? 14.581 31.072 581.979 1.00 66.16 618 GLY B C 1
ATOM 12878 O O . GLY B 1 604 ? 15.053 31.839 581.159 1.00 67.86 618 GLY B O 1
ATOM 12879 N N . SER B 1 605 ? 14.947 31.087 583.247 1.00 64.04 619 SER B N 1
ATOM 12880 C CA . SER B 1 605 ? 15.936 32.027 583.742 1.00 63.21 619 SER B CA 1
ATOM 12881 C C . SER B 1 605 ? 17.311 31.865 583.069 1.00 63.26 619 SER B C 1
ATOM 12882 O O . SER B 1 605 ? 17.968 32.853 582.723 1.00 66.27 619 SER B O 1
ATOM 12885 N N . ILE B 1 606 ? 17.735 30.612 582.921 1.00 60.04 620 ILE B N 1
ATOM 12886 C CA . ILE B 1 606 ? 19.058 30.270 582.418 1.00 59.78 620 ILE B CA 1
ATOM 12887 C C . ILE B 1 606 ? 19.168 30.414 580.907 1.00 59.38 620 ILE B C 1
ATOM 12888 O O . ILE B 1 606 ? 20.149 30.925 580.396 1.00 59.13 620 ILE B O 1
ATOM 12893 N N . THR B 1 607 ? 18.174 29.901 580.196 1.00 61.05 621 THR B N 1
ATOM 12894 C CA . THR B 1 607 ? 18.235 29.804 578.740 1.00 62.31 621 THR B CA 1
ATOM 12895 C C . THR B 1 607 ? 17.753 31.088 578.054 1.00 67.53 621 THR B C 1
ATOM 12896 O O . THR B 1 607 ? 18.250 31.415 576.991 1.00 72.51 621 THR B O 1
ATOM 12900 N N . GLY B 1 608 ? 16.800 31.818 578.648 1.00 66.52 622 GLY B N 1
ATOM 12901 C CA . GLY B 1 608 ? 16.249 33.023 578.024 1.00 67.72 622 GLY B CA 1
ATOM 12902 C C . GLY B 1 608 ? 16.194 34.298 578.866 1.00 71.15 622 GLY B C 1
ATOM 12903 O O . GLY B 1 608 ? 15.566 35.279 578.444 1.00 70.98 622 GLY B O 1
ATOM 12904 N N . ASN B 1 609 ? 16.813 34.305 580.054 1.00 72.94 623 ASN B N 1
ATOM 12905 C CA . ASN B 1 609 ? 16.652 35.410 581.021 1.00 75.71 623 ASN B CA 1
ATOM 12906 C C . ASN B 1 609 ? 15.170 35.782 581.236 1.00 75.35 623 ASN B C 1
ATOM 12907 O O . ASN B 1 609 ? 14.811 36.957 581.198 1.00 79.83 623 ASN B O 1
ATOM 12912 N N . ASN B 1 610 ? 14.315 34.768 581.427 1.00 71.45 624 ASN B N 1
ATOM 12913 C CA . ASN B 1 610 ? 12.868 34.943 581.614 1.00 70.10 624 ASN B CA 1
ATOM 12914 C C . ASN B 1 610 ? 12.375 34.183 582.856 1.00 69.88 624 ASN B C 1
ATOM 12915 O O . ASN B 1 610 ? 12.179 32.971 582.803 1.00 69.82 624 ASN B O 1
ATOM 12920 N N . ASP B 1 611 ? 12.189 34.884 583.970 1.00 68.21 625 ASP B N 1
ATOM 12921 C CA . ASP B 1 611 ? 11.740 34.251 585.211 1.00 66.41 625 ASP B CA 1
ATOM 12922 C C . ASP B 1 611 ? 10.308 33.739 585.183 1.00 65.00 625 ASP B C 1
ATOM 12923 O O . ASP B 1 611 ? 9.879 33.114 586.148 1.00 66.11 625 ASP B O 1
ATOM 12928 N N . ASN B 1 612 ? 9.576 33.985 584.103 1.00 66.66 626 ASN B N 1
ATOM 12929 C CA . ASN B 1 612 ? 8.228 33.440 583.948 1.00 74.47 626 ASN B CA 1
ATOM 12930 C C . ASN B 1 612 ? 8.143 32.246 582.982 1.00 73.07 626 ASN B C 1
ATOM 12931 O O . ASN B 1 612 ? 7.062 31.760 582.688 1.00 70.21 626 ASN B O 1
ATOM 12936 N N . ALA B 1 613 ? 9.289 31.764 582.513 1.00 70.94 627 ALA B N 1
ATOM 12937 C CA . ALA B 1 613 ? 9.319 30.640 581.598 1.00 67.28 627 ALA B CA 1
ATOM 12938 C C . ALA B 1 613 ? 9.961 29.407 582.255 1.00 66.78 627 ALA B C 1
ATOM 12939 O O . ALA B 1 613 ? 10.650 28.626 581.591 1.00 65.75 627 ALA B O 1
ATOM 12941 N N . ASN B 1 614 ? 9.703 29.221 583.553 1.00 64.22 628 ASN B N 1
ATOM 12942 C CA . ASN B 1 614 ? 10.297 28.124 584.337 1.00 60.25 628 ASN B CA 1
ATOM 12943 C C . ASN B 1 614 ? 9.297 27.036 584.706 1.00 57.17 628 ASN B C 1
ATOM 12944 O O . ASN B 1 614 ? 8.177 27.335 585.073 1.00 60.07 628 ASN B O 1
ATOM 12949 N N . PHE B 1 615 ? 9.715 25.774 584.667 1.00 55.62 629 PHE B N 1
ATOM 12950 C CA . PHE B 1 615 ? 8.859 24.670 585.120 1.00 53.65 629 PHE B CA 1
ATOM 12951 C C . PHE B 1 615 ? 8.601 24.785 586.626 1.00 55.74 629 PHE B C 1
ATOM 12952 O O . PHE B 1 615 ? 9.430 25.309 587.368 1.00 55.18 629 PHE B O 1
ATOM 12960 N N . ASP B 1 616 ? 7.453 24.281 587.073 1.00 56.92 630 ASP B N 1
ATOM 12961 C CA . ASP B 1 616 ? 7.068 24.336 588.493 1.00 58.72 630 ASP B CA 1
ATOM 12962 C C . ASP B 1 616 ? 7.119 22.980 589.187 1.00 60.71 630 ASP B C 1
ATOM 12963 O O . ASP B 1 616 ? 7.553 22.891 590.312 1.00 61.42 630 ASP B O 1
ATOM 12968 N N . GLY B 1 617 ? 6.676 21.939 588.506 1.00 64.05 631 GLY B N 1
ATOM 12969 C CA . GLY B 1 617 ? 6.595 20.621 589.090 1.00 63.25 631 GLY B CA 1
ATOM 12970 C C . GLY B 1 617 ? 7.282 19.664 588.175 1.00 60.34 631 GLY B C 1
ATOM 12971 O O . GLY B 1 617 ? 7.491 19.944 586.970 1.00 57.55 631 GLY B O 1
ATOM 12972 N N . ILE B 1 618 ? 7.649 18.533 588.776 1.00 60.12 632 ILE B N 1
ATOM 12973 C CA . ILE B 1 618 ? 8.309 17.463 588.038 1.00 56.38 632 ILE B CA 1
ATOM 12974 C C . ILE B 1 618 ? 7.462 16.216 588.101 1.00 53.36 632 ILE B C 1
ATOM 12975 O O . ILE B 1 618 ? 6.661 16.029 589.017 1.00 47.08 632 ILE B O 1
ATOM 12980 N N . ARG B 1 619 ? 7.595 15.396 587.067 1.00 53.10 633 ARG B N 1
ATOM 12981 C CA . ARG B 1 619 ? 7.165 14.017 587.104 1.00 55.42 633 ARG B CA 1
ATOM 12982 C C . ARG B 1 619 ? 8.419 13.185 587.157 1.00 51.54 633 ARG B C 1
ATOM 12983 O O . ARG B 1 619 ? 9.332 13.429 586.384 1.00 52.77 633 ARG B O 1
ATOM 12991 N N . VAL B 1 620 ? 8.475 12.215 588.065 1.00 50.28 634 VAL B N 1
ATOM 12992 C CA . VAL B 1 620 ? 9.636 11.331 588.163 1.00 49.92 634 VAL B CA 1
ATOM 12993 C C . VAL B 1 620 ? 9.349 10.072 587.345 1.00 50.46 634 VAL B C 1
ATOM 12994 O O . VAL B 1 620 ? 8.519 9.241 587.745 1.00 47.67 634 VAL B O 1
ATOM 12998 N N . ASP B 1 621 ? 10.020 9.959 586.194 1.00 49.90 635 ASP B N 1
ATOM 12999 C CA . ASP B 1 621 ? 9.868 8.814 585.301 1.00 50.50 635 ASP B CA 1
ATOM 13000 C C . ASP B 1 621 ? 10.563 7.577 585.882 1.00 47.77 635 ASP B C 1
ATOM 13001 O O . ASP B 1 621 ? 11.675 7.672 586.400 1.00 49.22 635 ASP B O 1
ATOM 13006 N N . ALA B 1 622 ? 9.887 6.433 585.818 1.00 46.49 636 ALA B N 1
ATOM 13007 C CA . ALA B 1 622 ? 10.497 5.134 586.042 1.00 45.04 636 ALA B CA 1
ATOM 13008 C C . ALA B 1 622 ? 11.072 4.998 587.445 1.00 47.41 636 ALA B C 1
ATOM 13009 O O . ALA B 1 622 ? 12.236 4.596 587.625 1.00 47.22 636 ALA B O 1
ATOM 13011 N N . VAL B 1 623 ? 10.241 5.309 588.438 1.00 47.56 637 VAL B N 1
ATOM 13012 C CA . VAL B 1 623 ? 10.667 5.333 589.843 1.00 47.76 637 VAL B CA 1
ATOM 13013 C C . VAL B 1 623 ? 11.259 3.991 590.301 1.00 47.51 637 VAL B C 1
ATOM 13014 O O . VAL B 1 623 ? 12.297 3.951 590.977 1.00 55.06 637 VAL B O 1
ATOM 13018 N N . ASP B 1 624 ? 10.605 2.906 589.924 1.00 44.20 638 ASP B N 1
ATOM 13019 C CA . ASP B 1 624 ? 11.030 1.602 590.338 1.00 46.39 638 ASP B CA 1
ATOM 13020 C C . ASP B 1 624 ? 12.277 1.052 589.591 1.00 45.85 638 ASP B C 1
ATOM 13021 O O . ASP B 1 624 ? 12.832 0.003 589.965 1.00 44.95 638 ASP B O 1
ATOM 13026 N N . ASN B 1 625 ? 12.721 1.752 588.552 1.00 43.57 639 ASN B N 1
ATOM 13027 C CA . ASN B 1 625 ? 13.862 1.292 587.748 1.00 41.94 639 ASN B CA 1
ATOM 13028 C C . ASN B 1 625 ? 15.196 2.025 588.022 1.00 41.32 639 ASN B C 1
ATOM 13029 O O . ASN B 1 625 ? 16.132 1.920 587.225 1.00 40.53 639 ASN B O 1
ATOM 13034 N N . VAL B 1 626 ? 15.230 2.789 589.122 1.00 40.46 640 VAL B N 1
ATOM 13035 C CA . VAL B 1 626 ? 16.351 3.631 589.511 1.00 39.82 640 VAL B CA 1
ATOM 13036 C C . VAL B 1 626 ? 16.541 3.603 591.028 1.00 39.73 640 VAL B C 1
ATOM 13037 O O . VAL B 1 626 ? 15.718 3.071 591.758 1.00 42.41 640 VAL B O 1
ATOM 13041 N N . ASP B 1 627 ? 17.608 4.232 591.501 1.00 41.07 641 ASP B N 1
ATOM 13042 C CA . ASP B 1 627 ? 17.900 4.344 592.932 1.00 44.16 641 ASP B CA 1
ATOM 13043 C C . ASP B 1 627 ? 16.950 5.353 593.613 1.00 45.27 641 ASP B C 1
ATOM 13044 O O . ASP B 1 627 ? 16.904 6.540 593.273 1.00 44.55 641 ASP B O 1
ATOM 13049 N N . ALA B 1 628 ? 16.218 4.878 594.605 1.00 47.62 642 ALA B N 1
ATOM 13050 C CA . ALA B 1 628 ? 15.177 5.667 595.250 1.00 50.46 642 ALA B CA 1
ATOM 13051 C C . ALA B 1 628 ? 15.684 6.905 596.012 1.00 51.63 642 ALA B C 1
ATOM 13052 O O . ALA B 1 628 ? 14.890 7.753 596.422 1.00 53.89 642 ALA B O 1
ATOM 13054 N N . ASP B 1 629 ? 16.993 7.021 596.213 1.00 52.96 643 ASP B N 1
ATOM 13055 C CA . ASP B 1 629 ? 17.580 8.262 596.731 1.00 53.73 643 ASP B CA 1
ATOM 13056 C C . ASP B 1 629 ? 17.140 9.483 595.934 1.00 53.30 643 ASP B C 1
ATOM 13057 O O . ASP B 1 629 ? 17.039 10.575 596.481 1.00 55.12 643 ASP B O 1
ATOM 13062 N N . LEU B 1 630 ? 16.918 9.311 594.632 1.00 52.40 644 LEU B N 1
ATOM 13063 C CA . LEU B 1 630 ? 16.544 10.429 593.771 1.00 51.64 644 LEU B CA 1
ATOM 13064 C C . LEU B 1 630 ? 15.257 11.105 594.218 1.00 49.81 644 LEU B C 1
ATOM 13065 O O . LEU B 1 630 ? 15.084 12.301 593.990 1.00 46.56 644 LEU B O 1
ATOM 13070 N N . LEU B 1 631 ? 14.371 10.364 594.876 1.00 49.72 645 LEU B N 1
ATOM 13071 C CA . LEU B 1 631 ? 13.138 10.958 595.404 1.00 52.50 645 LEU B CA 1
ATOM 13072 C C . LEU B 1 631 ? 13.437 11.933 596.533 1.00 52.91 645 LEU B C 1
ATOM 13073 O O . LEU B 1 631 ? 12.858 13.030 596.590 1.00 49.95 645 LEU B O 1
ATOM 13078 N N . LYS B 1 632 ? 14.356 11.528 597.412 1.00 54.28 646 LYS B N 1
ATOM 13079 C CA . LYS B 1 632 ? 14.780 12.350 598.543 1.00 53.48 646 LYS B CA 1
ATOM 13080 C C . LYS B 1 632 ? 15.527 13.583 598.053 1.00 54.90 646 LYS B C 1
ATOM 13081 O O . LYS B 1 632 ? 15.298 14.681 598.563 1.00 53.03 646 LYS B O 1
ATOM 13087 N N . ILE B 1 633 ? 16.429 13.386 597.080 1.00 53.45 647 ILE B N 1
ATOM 13088 C CA . ILE B 1 633 ? 17.200 14.485 596.500 1.00 53.68 647 ILE B CA 1
ATOM 13089 C C . ILE B 1 633 ? 16.252 15.533 595.907 1.00 49.41 647 ILE B C 1
ATOM 13090 O O . ILE B 1 633 ? 16.408 16.715 596.143 1.00 49.51 647 ILE B O 1
ATOM 13095 N N . ALA B 1 634 ? 15.287 15.075 595.133 1.00 47.99 648 ALA B N 1
ATOM 13096 C CA . ALA B 1 634 ? 14.272 15.934 594.554 1.00 49.55 648 ALA B CA 1
ATOM 13097 C C . ALA B 1 634 ? 13.396 16.615 595.611 1.00 51.60 648 ALA B C 1
ATOM 13098 O O . ALA B 1 634 ? 13.172 17.827 595.570 1.00 50.88 648 ALA B O 1
ATOM 13100 N N . GLY B 1 635 ? 12.913 15.840 596.570 1.00 52.52 649 GLY B N 1
ATOM 13101 C CA . GLY B 1 635 ? 12.079 16.389 597.643 1.00 54.66 649 GLY B CA 1
ATOM 13102 C C . GLY B 1 635 ? 12.767 17.472 598.450 1.00 54.24 649 GLY B C 1
ATOM 13103 O O . GLY B 1 635 ? 12.221 18.567 598.628 1.00 55.44 649 GLY B O 1
ATOM 13104 N N . ASP B 1 636 ? 13.983 17.171 598.894 1.00 53.72 650 ASP B N 1
ATOM 13105 C CA . ASP B 1 636 ? 14.784 18.101 599.681 1.00 54.85 650 ASP B CA 1
ATOM 13106 C C . ASP B 1 636 ? 15.157 19.373 598.930 1.00 56.70 650 ASP B C 1
ATOM 13107 O O . ASP B 1 636 ? 15.245 20.448 599.532 1.00 59.11 650 ASP B O 1
ATOM 13112 N N . TYR B 1 637 ? 15.383 19.251 597.629 1.00 55.99 651 TYR B N 1
ATOM 13113 C CA . TYR B 1 637 ? 15.661 20.403 596.776 1.00 56.86 651 TYR B CA 1
ATOM 13114 C C . TYR B 1 637 ? 14.471 21.356 596.775 1.00 55.64 651 TYR B C 1
ATOM 13115 O O . TYR B 1 637 ? 14.609 22.543 597.010 1.00 59.66 651 TYR B O 1
ATOM 13124 N N . PHE B 1 638 ? 13.294 20.821 596.523 1.00 57.07 652 PHE B N 1
ATOM 13125 C CA . PHE B 1 638 ? 12.076 21.619 596.565 1.00 58.29 652 PHE B CA 1
ATOM 13126 C C . PHE B 1 638 ? 11.808 22.237 597.955 1.00 59.89 652 PHE B C 1
ATOM 13127 O O . PHE B 1 638 ? 11.268 23.328 598.040 1.00 58.99 652 PHE B O 1
ATOM 13135 N N . LYS B 1 639 ? 12.176 21.532 599.029 1.00 59.04 653 LYS B N 1
ATOM 13136 C CA . LYS B 1 639 ? 12.029 22.050 600.371 1.00 58.10 653 LYS B CA 1
ATOM 13137 C C . LYS B 1 639 ? 12.939 23.264 600.561 1.00 61.12 653 LYS B C 1
ATOM 13138 O O . LYS B 1 639 ? 12.494 24.318 601.033 1.00 59.57 653 LYS B O 1
ATOM 13144 N N . ALA B 1 640 ? 14.205 23.117 600.173 1.00 60.87 654 ALA B N 1
ATOM 13145 C CA . ALA B 1 640 ? 15.187 24.163 600.346 1.00 60.45 654 ALA B CA 1
ATOM 13146 C C . ALA B 1 640 ? 14.847 25.429 599.544 1.00 64.64 654 ALA B C 1
ATOM 13147 O O . ALA B 1 640 ? 14.911 26.544 600.086 1.00 68.00 654 ALA B O 1
ATOM 13149 N N . LEU B 1 641 ? 14.474 25.264 598.276 1.00 62.78 655 LEU B N 1
ATOM 13150 C CA . LEU B 1 641 ? 14.256 26.405 597.381 1.00 63.22 655 LEU B CA 1
ATOM 13151 C C . LEU B 1 641 ? 12.882 27.022 597.417 1.00 62.63 655 LEU B C 1
ATOM 13152 O O . LEU B 1 641 ? 12.738 28.204 597.111 1.00 66.04 655 LEU B O 1
ATOM 13157 N N . TYR B 1 642 ? 11.865 26.237 597.748 1.00 62.71 656 TYR B N 1
ATOM 13158 C CA . TYR B 1 642 ? 10.474 26.734 597.729 1.00 63.57 656 TYR B CA 1
ATOM 13159 C C . TYR B 1 642 ? 9.708 26.556 599.047 1.00 61.33 656 TYR B C 1
ATOM 13160 O O . TYR B 1 642 ? 8.545 26.913 599.112 1.00 60.70 656 TYR B O 1
ATOM 13169 N N . GLY B 1 643 ? 10.348 26.021 600.080 1.00 61.72 657 GLY B N 1
ATOM 13170 C CA . GLY B 1 643 ? 9.684 25.797 601.360 1.00 66.13 657 GLY B CA 1
ATOM 13171 C C . GLY B 1 643 ? 8.395 24.995 601.243 1.00 67.47 657 GLY B C 1
ATOM 13172 O O . GLY B 1 643 ? 7.383 25.352 601.843 1.00 69.90 657 GLY B O 1
ATOM 13173 N N . THR B 1 644 ? 8.433 23.911 600.473 1.00 66.89 658 THR B N 1
ATOM 13174 C CA . THR B 1 644 ? 7.252 23.075 600.235 1.00 64.63 658 THR B CA 1
ATOM 13175 C C . THR B 1 644 ? 6.717 22.418 601.504 1.00 64.55 658 THR B C 1
ATOM 13176 O O . THR B 1 644 ? 5.535 22.101 601.580 1.00 64.74 658 THR B O 1
ATOM 13180 N N . ASP B 1 645 ? 7.579 22.230 602.502 1.00 65.54 659 ASP B N 1
ATOM 13181 C CA . ASP B 1 645 ? 7.149 21.657 603.785 1.00 63.86 659 ASP B CA 1
ATOM 13182 C C . ASP B 1 645 ? 6.591 22.700 604.766 1.00 63.54 659 ASP B C 1
ATOM 13183 O O . ASP B 1 645 ? 6.203 22.338 605.870 1.00 63.35 659 ASP B O 1
ATOM 13188 N N . LYS B 1 646 ? 6.521 23.969 604.359 1.00 64.84 660 LYS B N 1
ATOM 13189 C CA . LYS B 1 646 ? 6.076 25.054 605.254 1.00 70.56 660 LYS B CA 1
ATOM 13190 C C . LYS B 1 646 ? 4.563 25.233 605.245 1.00 70.28 660 LYS B C 1
ATOM 13191 O O . LYS B 1 646 ? 3.964 25.508 606.285 1.00 68.36 660 LYS B O 1
ATOM 13197 N N . SER B 1 647 ? 3.960 25.104 604.069 1.00 71.38 661 SER B N 1
ATOM 13198 C CA . SER B 1 647 ? 2.528 25.312 603.911 1.00 74.42 661 SER B CA 1
ATOM 13199 C C . SER B 1 647 ? 1.980 24.549 602.730 1.00 74.74 661 SER B C 1
ATOM 13200 O O . SER B 1 647 ? 2.730 24.098 601.880 1.00 79.89 661 SER B O 1
ATOM 13203 N N . ASP B 1 648 ? 0.663 24.401 602.687 1.00 76.03 662 ASP B N 1
ATOM 13204 C CA . ASP B 1 648 ? -0.014 23.789 601.545 1.00 78.63 662 ASP B CA 1
ATOM 13205 C C . ASP B 1 648 ? 0.069 24.669 600.295 1.00 76.09 662 ASP B C 1
ATOM 13206 O O . ASP B 1 648 ? 0.100 24.152 599.176 1.00 73.06 662 ASP B O 1
ATOM 13211 N N . ALA B 1 649 ? 0.113 25.990 600.483 1.00 74.26 663 ALA B N 1
ATOM 13212 C CA . ALA B 1 649 ? 0.231 26.931 599.359 1.00 69.40 663 ALA B CA 1
ATOM 13213 C C . ALA B 1 649 ? 1.585 26.810 598.653 1.00 66.81 663 ALA B C 1
ATOM 13214 O O . ALA B 1 649 ? 1.652 26.864 597.434 1.00 66.07 663 ALA B O 1
ATOM 13216 N N . ASN B 1 650 ? 2.655 26.653 599.429 1.00 65.37 664 ASN B N 1
ATOM 13217 C CA . ASN B 1 650 ? 3.989 26.426 598.886 1.00 64.85 664 ASN B CA 1
ATOM 13218 C C . ASN B 1 650 ? 4.086 25.073 598.180 1.00 65.60 664 ASN B C 1
ATOM 13219 O O . ASN B 1 650 ? 4.607 24.977 597.069 1.00 63.01 664 ASN B O 1
ATOM 13224 N N . ALA B 1 651 ? 3.616 24.031 598.865 1.00 65.34 665 ALA B N 1
ATOM 13225 C CA . ALA B 1 651 ? 3.589 22.673 598.336 1.00 64.48 665 ALA B CA 1
ATOM 13226 C C . ALA B 1 651 ? 2.811 22.623 597.023 1.00 64.30 665 ALA B C 1
ATOM 13227 O O . ALA B 1 651 ? 3.315 22.133 596.016 1.00 64.26 665 ALA B O 1
ATOM 13229 N N . ASN B 1 652 ? 1.592 23.150 597.042 1.00 65.05 666 ASN B N 1
ATOM 13230 C CA . ASN B 1 652 ? 0.700 23.058 595.889 1.00 63.20 666 ASN B CA 1
ATOM 13231 C C . ASN B 1 652 ? 1.056 24.004 594.758 1.00 60.82 666 ASN B C 1
ATOM 13232 O O . ASN B 1 652 ? 0.510 23.867 593.682 1.00 59.60 666 ASN B O 1
ATOM 13237 N N . LYS B 1 653 ? 1.950 24.967 594.994 1.00 61.38 667 LYS B N 1
ATOM 13238 C CA . LYS B 1 653 ? 2.497 25.817 593.914 1.00 60.03 667 LYS B CA 1
ATOM 13239 C C . LYS B 1 653 ? 3.495 25.060 593.024 1.00 56.57 667 LYS B C 1
ATOM 13240 O O . LYS B 1 653 ? 3.857 25.526 591.952 1.00 50.58 667 LYS B O 1
ATOM 13246 N N . HIS B 1 654 ? 3.950 23.902 593.486 1.00 56.14 668 HIS B N 1
ATOM 13247 C CA . HIS B 1 654 ? 4.918 23.086 592.752 1.00 56.48 668 HIS B CA 1
ATOM 13248 C C . HIS B 1 654 ? 4.453 21.627 592.727 1.00 55.84 668 HIS B C 1
ATOM 13249 O O . HIS B 1 654 ? 5.161 20.726 593.200 1.00 51.88 668 HIS B O 1
ATOM 13256 N N . LEU B 1 655 ? 3.228 21.424 592.234 1.00 56.59 669 LEU B N 1
ATOM 13257 C CA . LEU B 1 655 ? 2.664 20.084 592.101 1.00 58.01 669 LEU B CA 1
ATOM 13258 C C . LEU B 1 655 ? 3.636 19.178 591.387 1.00 55.26 669 LEU B C 1
ATOM 13259 O O . LEU B 1 655 ? 4.095 19.522 590.306 1.00 53.65 669 LEU B O 1
ATOM 13264 N N . SER B 1 656 ? 3.892 18.016 591.996 1.00 54.58 670 SER B N 1
ATOM 13265 C CA . SER B 1 656 ? 4.854 17.026 591.507 1.00 53.87 670 SER B CA 1
ATOM 13266 C C . SER B 1 656 ? 4.296 15.602 591.646 1.00 52.77 670 SER B C 1
ATOM 13267 O O . SER B 1 656 ? 3.724 15.258 592.674 1.00 53.96 670 SER B O 1
ATOM 13270 N N . ILE B 1 657 ? 4.524 14.760 590.641 1.00 51.79 671 ILE B N 1
ATOM 13271 C CA . ILE B 1 657 ? 3.993 13.385 590.642 1.00 52.24 671 ILE B CA 1
ATOM 13272 C C . ILE B 1 657 ? 5.084 12.334 590.387 1.00 49.96 671 ILE B C 1
ATOM 13273 O O . ILE B 1 657 ? 6.152 12.635 589.876 1.00 49.52 671 ILE B O 1
ATOM 13278 N N . LEU B 1 658 ? 4.764 11.104 590.749 1.00 48.63 672 LEU B N 1
ATOM 13279 C CA . LEU B 1 658 ? 5.636 9.958 590.568 1.00 48.84 672 LEU B CA 1
ATOM 13280 C C . LEU B 1 658 ? 4.972 8.912 589.661 1.00 49.85 672 LEU B C 1
ATOM 13281 O O . LEU B 1 658 ? 3.785 8.618 589.822 1.00 45.59 672 LEU B O 1
ATOM 13286 N N . GLU B 1 659 ? 5.751 8.357 588.735 1.00 50.39 673 GLU B N 1
ATOM 13287 C CA . GLU B 1 659 ? 5.386 7.144 588.048 1.00 50.78 673 GLU B CA 1
ATOM 13288 C C . GLU B 1 659 ? 5.924 6.034 588.941 1.00 49.66 673 GLU B C 1
ATOM 13289 O O . GLU B 1 659 ? 7.071 5.610 588.788 1.00 54.25 673 GLU B O 1
ATOM 13295 N N . ASP B 1 660 ? 5.104 5.582 589.879 1.00 50.04 674 ASP B N 1
ATOM 13296 C CA . ASP B 1 660 ? 5.512 4.588 590.868 1.00 51.55 674 ASP B CA 1
ATOM 13297 C C . ASP B 1 660 ? 4.551 3.402 590.851 1.00 48.97 674 ASP B C 1
ATOM 13298 O O . ASP B 1 660 ? 3.564 3.377 591.575 1.00 47.74 674 ASP B O 1
ATOM 13303 N N . TRP B 1 661 ? 4.866 2.401 590.036 1.00 47.72 675 TRP B N 1
ATOM 13304 C CA . TRP B 1 661 ? 3.918 1.337 589.760 1.00 46.64 675 TRP B CA 1
ATOM 13305 C C . TRP B 1 661 ? 3.765 0.299 590.866 1.00 44.24 675 TRP B C 1
ATOM 13306 O O . TRP B 1 661 ? 2.723 -0.322 590.947 1.00 49.10 675 TRP B O 1
ATOM 13317 N N . ASN B 1 662 ? 4.773 0.090 591.707 1.00 43.57 676 ASN B N 1
ATOM 13318 C CA . ASN B 1 662 ? 4.707 -0.997 592.700 1.00 44.70 676 ASN B CA 1
ATOM 13319 C C . ASN B 1 662 ? 3.577 -0.760 593.660 1.00 46.67 676 ASN B C 1
ATOM 13320 O O . ASN B 1 662 ? 3.382 0.352 594.127 1.00 49.46 676 ASN B O 1
ATOM 13325 N N . GLY B 1 663 ? 2.839 -1.817 593.975 1.00 50.20 677 GLY B N 1
ATOM 13326 C CA . GLY B 1 663 ? 1.678 -1.733 594.859 1.00 49.96 677 GLY B CA 1
ATOM 13327 C C . GLY B 1 663 ? 2.007 -1.320 596.294 1.00 54.15 677 GLY B C 1
ATOM 13328 O O . GLY B 1 663 ? 1.103 -0.955 597.035 1.00 58.04 677 GLY B O 1
ATOM 13329 N N . LYS B 1 664 ? 3.281 -1.384 596.701 1.00 53.77 678 LYS B N 1
ATOM 13330 C CA . LYS B 1 664 ? 3.699 -0.934 598.026 1.00 55.40 678 LYS B CA 1
ATOM 13331 C C . LYS B 1 664 ? 4.330 0.466 598.023 1.00 54.13 678 LYS B C 1
ATOM 13332 O O . LYS B 1 664 ? 4.742 0.949 599.066 1.00 51.10 678 LYS B O 1
ATOM 13338 N N . ASP B 1 665 ? 4.428 1.104 596.857 1.00 54.50 679 ASP B N 1
ATOM 13339 C CA . ASP B 1 665 ? 5.018 2.446 596.754 1.00 55.17 679 ASP B CA 1
ATOM 13340 C C . ASP B 1 665 ? 4.191 3.528 597.482 1.00 53.96 679 ASP B C 1
ATOM 13341 O O . ASP B 1 665 ? 4.754 4.406 598.112 1.00 54.29 679 ASP B O 1
ATOM 13346 N N . PRO B 1 666 ? 2.853 3.492 597.381 1.00 50.93 680 PRO B N 1
ATOM 13347 C CA . PRO B 1 666 ? 2.052 4.487 598.095 1.00 50.11 680 PRO B CA 1
ATOM 13348 C C . PRO B 1 666 ? 2.410 4.639 599.553 1.00 50.53 680 PRO B C 1
ATOM 13349 O O . PRO B 1 666 ? 2.572 5.745 600.008 1.00 51.06 680 PRO B O 1
ATOM 13353 N N . GLN B 1 667 ? 2.570 3.525 600.255 1.00 55.50 681 GLN B N 1
ATOM 13354 C CA . GLN B 1 667 ? 2.864 3.551 601.668 1.00 56.28 681 GLN B CA 1
ATOM 13355 C C . GLN B 1 667 ? 4.278 4.059 601.909 1.00 54.49 681 GLN B C 1
ATOM 13356 O O . GLN B 1 667 ? 4.499 4.807 602.858 1.00 55.45 681 GLN B O 1
ATOM 13362 N N . TYR B 1 668 ? 5.235 3.657 601.067 1.00 52.88 682 TYR B N 1
ATOM 13363 C CA . TYR B 1 668 ? 6.601 4.184 601.146 1.00 51.90 682 TYR B CA 1
ATOM 13364 C C . TYR B 1 668 ? 6.586 5.706 601.020 1.00 54.63 682 TYR B C 1
ATOM 13365 O O . TYR B 1 668 ? 7.117 6.415 601.862 1.00 56.60 682 TYR B O 1
ATOM 13374 N N . VAL B 1 669 ? 5.960 6.196 599.959 1.00 54.02 683 VAL B N 1
ATOM 13375 C CA . VAL B 1 669 ? 5.926 7.615 599.680 1.00 55.21 683 VAL B CA 1
ATOM 13376 C C . VAL B 1 669 ? 5.362 8.388 600.880 1.00 59.34 683 VAL B C 1
ATOM 13377 O O . VAL B 1 669 ? 5.862 9.464 601.244 1.00 62.30 683 VAL B O 1
ATOM 13381 N N . ASN B 1 670 ? 4.332 7.832 601.501 1.00 59.17 684 ASN B N 1
ATOM 13382 C CA . ASN B 1 670 ? 3.706 8.454 602.654 1.00 58.66 684 ASN B CA 1
ATOM 13383 C C . ASN B 1 670 ? 4.602 8.431 603.897 1.00 61.59 684 ASN B C 1
ATOM 13384 O O . ASN B 1 670 ? 4.586 9.387 604.670 1.00 61.92 684 ASN B O 1
ATOM 13389 N N . GLN B 1 671 ? 5.366 7.358 604.092 1.00 65.78 685 GLN B N 1
ATOM 13390 C CA . GLN B 1 671 ? 6.346 7.312 605.176 1.00 70.61 685 GLN B CA 1
ATOM 13391 C C . GLN B 1 671 ? 7.413 8.387 604.966 1.00 68.07 685 GLN B C 1
ATOM 13392 O O . GLN B 1 671 ? 7.881 8.999 605.924 1.00 68.23 685 GLN B O 1
ATOM 13398 N N . GLN B 1 672 ? 7.798 8.620 603.715 1.00 64.62 686 GLN B N 1
ATOM 13399 C CA . GLN B 1 672 ? 8.836 9.608 603.409 1.00 61.53 686 GLN B CA 1
ATOM 13400 C C . GLN B 1 672 ? 8.296 11.044 603.256 1.00 57.21 686 GLN B C 1
ATOM 13401 O O . GLN B 1 672 ? 9.012 11.928 602.829 1.00 53.56 686 GLN B O 1
ATOM 13407 N N . GLY B 1 673 ? 7.031 11.273 603.609 1.00 57.55 687 GLY B N 1
ATOM 13408 C CA . GLY B 1 673 ? 6.469 12.626 603.693 1.00 55.95 687 GLY B CA 1
ATOM 13409 C C . GLY B 1 673 ? 5.784 13.165 602.454 1.00 53.98 687 GLY B C 1
ATOM 13410 O O . GLY B 1 673 ? 5.537 14.354 602.365 1.00 58.56 687 GLY B O 1
ATOM 13411 N N . ASN B 1 674 ? 5.490 12.319 601.487 1.00 53.20 688 ASN B N 1
ATOM 13412 C CA . ASN B 1 674 ? 4.792 12.750 600.275 1.00 52.85 688 ASN B CA 1
ATOM 13413 C C . ASN B 1 674 ? 5.417 13.943 599.543 1.00 50.65 688 ASN B C 1
ATOM 13414 O O . ASN B 1 674 ? 4.721 14.878 599.198 1.00 49.86 688 ASN B O 1
ATOM 13419 N N . ALA B 1 675 ? 6.727 13.914 599.312 1.00 52.42 689 ALA B N 1
ATOM 13420 C CA . ALA B 1 675 ? 7.425 14.983 598.551 1.00 53.51 689 ALA B CA 1
ATOM 13421 C C . ALA B 1 675 ? 6.929 15.086 597.102 1.00 51.94 689 ALA B C 1
ATOM 13422 O O . ALA B 1 675 ? 6.950 16.156 596.513 1.00 56.32 689 ALA B O 1
ATOM 13424 N N . GLN B 1 676 ? 6.503 13.972 596.534 1.00 52.02 690 GLN B N 1
ATOM 13425 C CA . GLN B 1 676 ? 5.807 13.975 595.247 1.00 52.32 690 GLN B CA 1
ATOM 13426 C C . GLN B 1 676 ? 4.608 13.084 595.432 1.00 51.08 690 GLN B C 1
ATOM 13427 O O . GLN B 1 676 ? 4.647 12.153 596.240 1.00 54.21 690 GLN B O 1
ATOM 13433 N N . LEU B 1 677 ? 3.554 13.343 594.675 1.00 48.81 691 LEU B N 1
ATOM 13434 C CA . LEU B 1 677 ? 2.317 12.555 594.812 1.00 50.33 691 LEU B CA 1
ATOM 13435 C C . LEU B 1 677 ? 2.451 11.171 594.218 1.00 48.32 691 LEU B C 1
ATOM 13436 O O . LEU B 1 677 ? 2.869 11.033 593.077 1.00 47.19 691 LEU B O 1
ATOM 13441 N N . THR B 1 678 ? 2.085 10.151 594.981 1.00 49.07 692 THR B N 1
ATOM 13442 C CA . THR B 1 678 ? 1.970 8.808 594.421 1.00 48.51 692 THR B CA 1
ATOM 13443 C C . THR B 1 678 ? 0.792 8.696 593.478 1.00 47.44 692 THR B C 1
ATOM 13444 O O . THR B 1 678 ? -0.204 9.388 593.629 1.00 48.22 692 THR B O 1
ATOM 13448 N N . MET B 1 679 ? 0.899 7.787 592.522 1.00 48.63 693 MET B N 1
ATOM 13449 C CA . MET B 1 679 ? -0.268 7.387 591.730 1.00 50.76 693 MET B CA 1
ATOM 13450 C C . MET B 1 679 ? -1.147 6.485 592.579 1.00 51.36 693 MET B C 1
ATOM 13451 O O . MET B 1 679 ? -0.693 5.908 593.576 1.00 52.86 693 MET B O 1
ATOM 13456 N N . ASP B 1 680 ? -2.399 6.356 592.184 1.00 52.61 694 ASP B N 1
ATOM 13457 C CA . ASP B 1 680 ? -3.330 5.470 592.871 1.00 54.00 694 ASP B CA 1
ATOM 13458 C C . ASP B 1 680 ? -3.816 4.448 591.865 1.00 55.50 694 ASP B C 1
ATOM 13459 O O . ASP B 1 680 ? -4.898 4.584 591.291 1.00 53.33 694 ASP B O 1
ATOM 13464 N N . TYR B 1 681 ? -2.997 3.418 591.656 1.00 56.80 695 TYR B N 1
ATOM 13465 C CA . TYR B 1 681 ? -3.318 2.389 590.684 1.00 56.27 695 TYR B CA 1
ATOM 13466 C C . TYR B 1 681 ? -4.540 1.586 591.106 1.00 53.06 695 TYR B C 1
ATOM 13467 O O . TYR B 1 681 ? -5.194 0.976 590.276 1.00 52.03 695 TYR B O 1
ATOM 13476 N N . THR B 1 682 ? -4.847 1.561 592.394 1.00 53.07 696 THR B N 1
ATOM 13477 C CA . THR B 1 682 ? -5.952 0.729 592.880 1.00 56.82 696 THR B CA 1
ATOM 13478 C C . THR B 1 682 ? -7.281 1.156 592.238 1.00 55.92 696 THR B C 1
ATOM 13479 O O . THR B 1 682 ? -8.100 0.312 591.872 1.00 50.85 696 THR B O 1
ATOM 13483 N N . VAL B 1 683 ? -7.460 2.469 592.071 1.00 57.52 697 VAL B N 1
ATOM 13484 C CA . VAL B 1 683 ? -8.653 3.005 591.408 1.00 57.33 697 VAL B CA 1
ATOM 13485 C C . VAL B 1 683 ? -8.566 2.856 589.884 1.00 53.77 697 VAL B C 1
ATOM 13486 O O . VAL B 1 683 ? -9.552 2.495 589.241 1.00 55.71 697 VAL B O 1
ATOM 13490 N N . THR B 1 684 ? -7.399 3.100 589.307 1.00 51.49 698 THR B N 1
ATOM 13491 C CA . THR B 1 684 ? -7.199 2.878 587.872 1.00 54.73 698 THR B CA 1
ATOM 13492 C C . THR B 1 684 ? -7.442 1.404 587.486 1.00 55.92 698 THR B C 1
ATOM 13493 O O . THR B 1 684 ? -8.038 1.101 586.437 1.00 55.69 698 THR B O 1
ATOM 13497 N N . SER B 1 685 ? -6.952 0.506 588.337 1.00 53.66 699 SER B N 1
ATOM 13498 C CA . SER B 1 685 ? -7.129 -0.920 588.168 1.00 54.59 699 SER B CA 1
ATOM 13499 C C . SER B 1 685 ? -8.606 -1.305 588.185 1.00 55.71 699 SER B C 1
ATOM 13500 O O . SER B 1 685 ? -9.067 -2.075 587.345 1.00 55.15 699 SER B O 1
ATOM 13503 N N . GLN B 1 686 ? -9.342 -0.770 589.149 1.00 57.72 700 GLN B N 1
ATOM 13504 C CA . GLN B 1 686 ? -10.757 -1.093 589.288 1.00 58.72 700 GLN B CA 1
ATOM 13505 C C . GLN B 1 686 ? -11.566 -0.555 588.109 1.00 61.18 700 GLN B C 1
ATOM 13506 O O . GLN B 1 686 ? -12.585 -1.152 587.742 1.00 62.98 700 GLN B O 1
ATOM 13512 N N . PHE B 1 687 ? -11.136 0.562 587.508 1.00 59.02 701 PHE B N 1
ATOM 13513 C CA . PHE B 1 687 ? -11.779 1.027 586.264 1.00 58.40 701 PHE B CA 1
ATOM 13514 C C . PHE B 1 687 ? -11.590 -0.014 585.175 1.00 58.47 701 PHE B C 1
ATOM 13515 O O . PHE B 1 687 ? -12.503 -0.269 584.407 1.00 55.90 701 PHE B O 1
ATOM 13523 N N . GLY B 1 688 ? -10.394 -0.603 585.117 1.00 58.51 702 GLY B N 1
ATOM 13524 C CA . GLY B 1 688 ? -10.084 -1.657 584.154 1.00 58.99 702 GLY B CA 1
ATOM 13525 C C . GLY B 1 688 ? -11.050 -2.817 584.249 1.00 61.39 702 GLY B C 1
ATOM 13526 O O . GLY B 1 688 ? -11.614 -3.220 583.247 1.00 67.30 702 GLY B O 1
ATOM 13527 N N . ASN B 1 689 ? -11.262 -3.327 585.463 1.00 60.39 703 ASN B N 1
ATOM 13528 C CA . ASN B 1 689 ? -12.056 -4.517 585.683 1.00 61.40 703 ASN B CA 1
ATOM 13529 C C . ASN B 1 689 ? -13.552 -4.277 585.649 1.00 67.01 703 ASN B C 1
ATOM 13530 O O . ASN B 1 689 ? -14.304 -5.111 585.151 1.00 70.98 703 ASN B O 1
ATOM 13535 N N . SER B 1 690 ? -14.000 -3.150 586.189 1.00 66.10 704 SER B N 1
ATOM 13536 C CA . SER B 1 690 ? -15.433 -2.870 586.288 1.00 66.51 704 SER B CA 1
ATOM 13537 C C . SER B 1 690 ? -16.030 -2.166 585.049 1.00 67.09 704 SER B C 1
ATOM 13538 O O . SER B 1 690 ? -17.189 -2.393 584.743 1.00 68.33 704 SER B O 1
ATOM 13541 N N . LEU B 1 691 ? -15.262 -1.332 584.337 1.00 64.74 705 LEU B N 1
ATOM 13542 C CA . LEU B 1 691 ? -15.831 -0.474 583.272 1.00 63.94 705 LEU B CA 1
ATOM 13543 C C . LEU B 1 691 ? -15.086 -0.549 581.953 1.00 62.57 705 LEU B C 1
ATOM 13544 O O . LEU B 1 691 ? -15.672 -0.879 580.938 1.00 64.03 705 LEU B O 1
ATOM 13549 N N . THR B 1 692 ? -13.792 -0.239 581.987 1.00 60.20 706 THR B N 1
ATOM 13550 C CA . THR B 1 692 ? -13.014 0.045 580.775 1.00 61.90 706 THR B CA 1
ATOM 13551 C C . THR B 1 692 ? -12.591 -1.160 579.953 1.00 63.37 706 THR B C 1
ATOM 13552 O O . THR B 1 692 ? -12.521 -1.058 578.729 1.00 67.67 706 THR B O 1
ATOM 13556 N N . HIS B 1 693 ? -12.298 -2.290 580.595 1.00 63.88 707 HIS B N 1
ATOM 13557 C CA . HIS B 1 693 ? -11.788 -3.455 579.858 1.00 63.35 707 HIS B CA 1
ATOM 13558 C C . HIS B 1 693 ? -12.824 -4.544 579.603 1.00 66.35 707 HIS B C 1
ATOM 13559 O O . HIS B 1 693 ? -13.567 -4.945 580.498 1.00 64.50 707 HIS B O 1
ATOM 13566 N N . GLY B 1 694 ? -12.846 -5.018 578.361 1.00 68.11 708 GLY B N 1
ATOM 13567 C CA . GLY B 1 694 ? -13.630 -6.180 578.006 1.00 68.73 708 GLY B CA 1
ATOM 13568 C C . GLY B 1 694 ? -15.073 -5.811 577.762 1.00 69.38 708 GLY B C 1
ATOM 13569 O O . GLY B 1 694 ? -15.633 -4.982 578.465 1.00 71.25 708 GLY B O 1
ATOM 13570 N N . ALA B 1 695 ? -15.679 -6.429 576.762 1.00 68.69 709 ALA B N 1
ATOM 13571 C CA . ALA B 1 695 ? -17.047 -6.111 576.393 1.00 70.26 709 ALA B CA 1
ATOM 13572 C C . ALA B 1 695 ? -18.068 -6.844 577.276 1.00 71.47 709 ALA B C 1
ATOM 13573 O O . ALA B 1 695 ? -19.236 -6.485 577.281 1.00 67.53 709 ALA B O 1
ATOM 13575 N N . ASN B 1 696 ? -17.644 -7.861 578.030 1.00 76.79 710 ASN B N 1
ATOM 13576 C CA . ASN B 1 696 ? -18.601 -8.746 578.688 1.00 83.29 710 ASN B CA 1
ATOM 13577 C C . ASN B 1 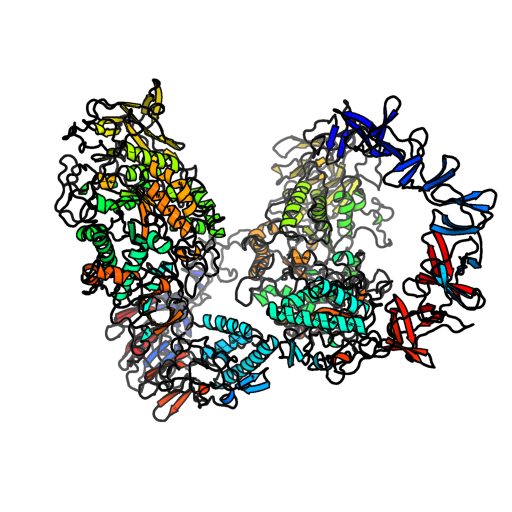696 ? -18.416 -8.947 580.185 1.00 84.83 710 ASN B C 1
ATOM 13578 O O . ASN B 1 696 ? -19.145 -8.330 580.968 1.00 95.09 710 ASN B O 1
ATOM 13583 N N . ASN B 1 697 ? -17.482 -9.805 580.598 1.00 81.02 711 ASN B N 1
ATOM 13584 C CA . ASN B 1 697 ? -17.448 -10.219 581.991 1.00 78.81 711 ASN B CA 1
ATOM 13585 C C . ASN B 1 697 ? -16.616 -9.269 582.793 1.00 74.02 711 ASN B C 1
ATOM 13586 O O . ASN B 1 697 ? -15.401 -9.333 582.794 1.00 78.62 711 ASN B O 1
ATOM 13591 N N . ARG B 1 698 ? -17.309 -8.357 583.459 1.00 71.88 712 ARG B N 1
ATOM 13592 C CA . ARG B 1 698 ? -16.691 -7.225 584.115 1.00 69.50 712 ARG B CA 1
ATOM 13593 C C . ARG B 1 698 ? -16.973 -7.357 585.586 1.00 69.32 712 ARG B C 1
ATOM 13594 O O . ARG B 1 698 ? -18.076 -7.707 585.970 1.00 72.11 712 ARG B O 1
ATOM 13602 N N . SER B 1 699 ? -16.002 -7.044 586.435 1.00 67.78 713 SER B N 1
ATOM 13603 C CA . SER B 1 699 ? -16.246 -7.103 587.871 1.00 67.37 713 SER B CA 1
ATOM 13604 C C . SER B 1 699 ? -17.391 -6.152 588.177 1.00 68.94 713 SER B C 1
ATOM 13605 O O . SER B 1 699 ? -17.584 -5.147 587.503 1.00 70.53 713 SER B O 1
ATOM 13608 N N . ASN B 1 700 ? -18.180 -6.470 589.188 1.00 69.58 714 ASN B N 1
ATOM 13609 C CA . ASN B 1 700 ? -19.222 -5.561 589.633 1.00 68.62 714 ASN B CA 1
ATOM 13610 C C . ASN B 1 700 ? -18.715 -4.208 590.156 1.00 69.61 714 ASN B C 1
ATOM 13611 O O . ASN B 1 700 ? -17.609 -4.090 590.679 1.00 66.06 714 ASN B O 1
ATOM 13616 N N . MET B 1 701 ? -19.568 -3.196 590.029 1.00 71.05 715 MET B N 1
ATOM 13617 C CA . MET B 1 701 ? -19.315 -1.875 590.577 1.00 69.95 715 MET B CA 1
ATOM 13618 C C . MET B 1 701 ? -19.162 -1.934 592.102 1.00 69.18 715 MET B C 1
ATOM 13619 O O . MET B 1 701 ? -18.450 -1.110 592.678 1.00 66.67 715 MET B O 1
ATOM 13624 N N . TRP B 1 702 ? -19.813 -2.913 592.738 1.00 66.90 716 TRP B N 1
ATOM 13625 C CA . TRP B 1 702 ? -19.580 -3.224 594.158 1.00 65.91 716 TRP B CA 1
ATOM 13626 C C . TRP B 1 702 ? -18.092 -3.159 594.560 1.00 64.99 716 TRP B C 1
ATOM 13627 O O . TRP B 1 702 ? -17.776 -2.704 595.651 1.00 64.96 716 TRP B O 1
ATOM 13638 N N . TYR B 1 703 ? -17.187 -3.624 593.695 1.00 63.86 717 TYR B N 1
ATOM 13639 C CA . TYR B 1 703 ? -15.763 -3.696 594.044 1.00 62.96 717 TYR B CA 1
ATOM 13640 C C . TYR B 1 703 ? -15.136 -2.335 594.294 1.00 63.18 717 TYR B C 1
ATOM 13641 O O . TYR B 1 703 ? -14.150 -2.256 595.039 1.00 67.10 717 TYR B O 1
ATOM 13650 N N . PHE B 1 704 ? -15.707 -1.268 593.722 1.00 62.60 718 PHE B N 1
ATOM 13651 C CA . PHE B 1 704 ? -15.218 0.094 593.977 1.00 62.06 718 PHE B CA 1
ATOM 13652 C C . PHE B 1 704 ? -15.328 0.507 595.447 1.00 60.76 718 PHE B C 1
ATOM 13653 O O . PHE B 1 704 ? -14.510 1.296 595.936 1.00 57.77 718 PHE B O 1
ATOM 13661 N N . LEU B 1 705 ? -16.315 -0.043 596.148 1.00 60.95 719 LEU B N 1
ATOM 13662 C CA . LEU B 1 705 ? -16.576 0.329 597.539 1.00 61.25 719 LEU B CA 1
ATOM 13663 C C . LEU B 1 705 ? -15.501 -0.136 598.565 1.00 61.26 719 LEU B C 1
ATOM 13664 O O . LEU B 1 705 ? -15.198 0.598 599.516 1.00 58.49 719 LEU B O 1
ATOM 13669 N N . ASP B 1 706 ? -14.912 -1.321 598.356 1.00 59.73 720 ASP B N 1
ATOM 13670 C CA . ASP B 1 706 ? -13.931 -1.890 599.301 1.00 61.99 720 ASP B CA 1
ATOM 13671 C C . ASP B 1 706 ? -14.559 -1.892 600.705 1.00 65.01 720 ASP B C 1
ATOM 13672 O O . ASP B 1 706 ? -14.028 -1.309 601.651 1.00 66.82 720 ASP B O 1
ATOM 13677 N N . THR B 1 707 ? -15.684 -2.589 600.827 1.00 63.69 721 THR B N 1
ATOM 13678 C CA . THR B 1 707 ? -16.415 -2.647 602.083 1.00 65.91 721 THR B CA 1
ATOM 13679 C C . THR B 1 707 ? -15.642 -3.339 603.225 1.00 67.93 721 THR B C 1
ATOM 13680 O O . THR B 1 707 ? -15.830 -2.999 604.393 1.00 69.66 721 THR B O 1
ATOM 13684 N N . GLY B 1 708 ? -14.776 -4.297 602.900 1.00 68.81 722 GLY B N 1
ATOM 13685 C CA . GLY B 1 708 ? -13.963 -4.959 603.918 1.00 69.56 722 GLY B CA 1
ATOM 13686 C C . GLY B 1 708 ? -13.310 -3.933 604.823 1.00 70.09 722 GLY B C 1
ATOM 13687 O O . GLY B 1 708 ? -12.952 -4.217 605.975 1.00 71.43 722 GLY B O 1
ATOM 13688 N N . TYR B 1 709 ? -13.156 -2.728 604.283 1.00 66.31 723 TYR B N 1
ATOM 13689 C CA . TYR B 1 709 ? -12.697 -1.602 605.038 1.00 67.29 723 TYR B CA 1
ATOM 13690 C C . TYR B 1 709 ? -13.517 -1.396 606.313 1.00 70.24 723 TYR B C 1
ATOM 13691 O O . TYR B 1 709 ? -13.057 -0.751 607.249 1.00 70.01 723 TYR B O 1
ATOM 13700 N N . TYR B 1 710 ? -14.742 -1.909 606.348 1.00 72.82 724 TYR B N 1
ATOM 13701 C CA . TYR B 1 710 ? -15.544 -1.842 607.566 1.00 73.52 724 TYR B CA 1
ATOM 13702 C C . TYR B 1 710 ? -15.686 -3.210 608.228 1.00 74.45 724 TYR B C 1
ATOM 13703 O O . TYR B 1 710 ? -15.778 -4.244 607.566 1.00 72.24 724 TYR B O 1
ATOM 13712 N N . LEU B 1 711 ? -15.695 -3.213 609.556 1.00 78.71 725 LEU B N 1
ATOM 13713 C CA . LEU B 1 711 ? -15.819 -4.463 610.294 1.00 84.18 725 LEU B CA 1
ATOM 13714 C C . LEU B 1 711 ? -17.068 -5.191 609.864 1.00 85.14 725 LEU B C 1
ATOM 13715 O O . LEU B 1 711 ? -18.137 -4.585 609.803 1.00 82.15 725 LEU B O 1
ATOM 13720 N N . ASN B 1 712 ? -16.901 -6.485 609.559 1.00 85.59 726 ASN B N 1
ATOM 13721 C CA . ASN B 1 712 ? -17.964 -7.359 609.059 1.00 82.51 726 ASN B CA 1
ATOM 13722 C C . ASN B 1 712 ? -18.521 -6.892 607.715 1.00 78.75 726 ASN B C 1
ATOM 13723 O O . ASN B 1 712 ? -19.557 -7.392 607.274 1.00 78.69 726 ASN B O 1
ATOM 13728 N N . GLY B 1 713 ? -17.860 -5.922 607.095 1.00 73.75 727 GLY B N 1
ATOM 13729 C CA . GLY B 1 713 ? -18.404 -5.248 605.930 1.00 75.09 727 GLY B CA 1
ATOM 13730 C C . GLY B 1 713 ? -19.812 -4.687 606.117 1.00 79.02 727 GLY B C 1
ATOM 13731 O O . GLY B 1 713 ? -20.610 -4.761 605.201 1.00 82.31 727 GLY B O 1
ATOM 13732 N N . ASP B 1 714 ? -20.096 -4.106 607.287 1.00 80.79 728 ASP B N 1
ATOM 13733 C CA . ASP B 1 714 ? -21.475 -3.897 607.766 1.00 83.92 728 ASP B CA 1
ATOM 13734 C C . ASP B 1 714 ? -22.296 -2.801 607.059 1.00 88.67 728 ASP B C 1
ATOM 13735 O O . ASP B 1 714 ? -23.449 -3.053 606.667 1.00 96.60 728 ASP B O 1
ATOM 13740 N N . LEU B 1 715 ? -21.757 -1.589 606.948 1.00 83.06 729 LEU B N 1
ATOM 13741 C CA . LEU B 1 715 ? -22.451 -0.482 606.243 1.00 82.72 729 LEU B CA 1
ATOM 13742 C C . LEU B 1 715 ? -23.620 0.122 606.997 1.00 85.90 729 LEU B C 1
ATOM 13743 O O . LEU B 1 715 ? -24.147 1.149 606.578 1.00 83.18 729 LEU B O 1
ATOM 13748 N N . ASN B 1 716 ? -24.066 -0.501 608.073 1.00 93.18 730 ASN B N 1
ATOM 13749 C CA . ASN B 1 716 ? -25.018 0.168 608.936 1.00 96.67 730 ASN B CA 1
ATOM 13750 C C . ASN B 1 716 ? -24.373 0.737 610.184 1.00 95.56 730 ASN B C 1
ATOM 13751 O O . ASN B 1 716 ? -24.803 1.772 610.683 1.00 97.45 730 ASN B O 1
ATOM 13756 N N . LYS B 1 717 ? -23.326 0.079 610.656 1.00 95.68 731 LYS B N 1
ATOM 13757 C CA . LYS B 1 717 ? -22.574 0.543 611.809 1.00 95.73 731 LYS B CA 1
ATOM 13758 C C . LYS B 1 717 ? -21.357 1.400 611.442 1.00 92.19 731 LYS B C 1
ATOM 13759 O O . LYS B 1 717 ? -20.970 2.266 612.226 1.00 90.49 731 LYS B O 1
ATOM 13765 N N . LYS B 1 718 ? -20.762 1.144 610.272 1.00 88.58 732 LYS B N 1
ATOM 13766 C CA . LYS B 1 718 ? -19.627 1.914 609.747 1.00 87.40 732 LYS B CA 1
ATOM 13767 C C . LYS B 1 718 ? -18.429 1.934 610.687 1.00 84.96 732 LYS B C 1
ATOM 13768 O O . LYS B 1 718 ? -17.804 2.983 610.890 1.00 87.05 732 LYS B O 1
ATOM 13774 N N . ILE B 1 719 ? -18.070 0.784 611.235 1.00 82.96 733 ILE B N 1
ATOM 13775 C CA . ILE B 1 719 ? -16.946 0.721 612.166 1.00 81.10 733 ILE B CA 1
ATOM 13776 C C . ILE B 1 719 ? -15.726 0.215 611.422 1.00 77.68 733 ILE B C 1
ATOM 13777 O O . ILE B 1 719 ? -15.737 -0.902 610.896 1.00 75.64 733 ILE B O 1
ATOM 13782 N N . VAL B 1 720 ? -14.674 1.035 611.382 1.00 78.07 734 VAL B N 1
ATOM 13783 C CA . VAL B 1 720 ? -13.497 0.730 610.556 1.00 79.35 734 VAL B CA 1
ATOM 13784 C C . VAL B 1 720 ? -12.698 -0.405 611.185 1.00 79.69 734 VAL B C 1
ATOM 13785 O O . VAL B 1 720 ? -12.620 -0.497 612.408 1.00 85.00 734 VAL B O 1
ATOM 13789 N N . ASP B 1 721 ? -12.143 -1.278 610.351 1.00 77.88 735 ASP B N 1
ATOM 13790 C CA . ASP B 1 721 ? -11.387 -2.401 610.847 1.00 81.89 735 ASP B CA 1
ATOM 13791 C C . ASP B 1 721 ? -9.922 -1.955 611.035 1.00 84.07 735 ASP B C 1
ATOM 13792 O O . ASP B 1 721 ? -9.209 -1.715 610.064 1.00 77.64 735 ASP B O 1
ATOM 13797 N N . LYS B 1 722 ? -9.506 -1.820 612.292 1.00 90.11 736 LYS B N 1
ATOM 13798 C CA . LYS B 1 722 ? -8.139 -1.386 612.619 1.00 91.02 736 LYS B CA 1
ATOM 13799 C C . LYS B 1 722 ? -7.106 -2.428 612.201 1.00 90.48 736 LYS B C 1
ATOM 13800 O O . LYS B 1 722 ? -6.054 -2.099 611.645 1.00 91.79 736 LYS B O 1
ATOM 13806 N N . ASN B 1 723 ? -7.410 -3.690 612.466 1.00 92.41 737 ASN B N 1
ATOM 13807 C CA . ASN B 1 723 ? -6.536 -4.783 612.060 1.00 95.94 737 ASN B CA 1
ATOM 13808 C C . ASN B 1 723 ? -6.982 -5.396 610.723 1.00 99.31 737 ASN B C 1
ATOM 13809 O O . ASN B 1 723 ? -7.734 -6.365 610.701 1.00 94.84 737 ASN B O 1
ATOM 13811 N N . ARG B 1 724 ? -6.541 -4.805 609.616 1.00 105.28 738 ARG B N 1
ATOM 13812 C CA . ARG B 1 724 ? -6.797 -5.374 608.300 1.00 111.73 738 ARG B CA 1
ATOM 13813 C C . ARG B 1 724 ? -5.496 -5.444 607.523 1.00 115.84 738 ARG B C 1
ATOM 13814 O O . ARG B 1 724 ? -4.730 -4.487 607.523 1.00 115.21 738 ARG B O 1
ATOM 13822 N N . PRO B 1 725 ? -5.230 -6.592 606.871 1.00 125.40 739 PRO B N 1
ATOM 13823 C CA . PRO B 1 725 ? -3.907 -6.773 606.252 1.00 131.55 739 PRO B CA 1
ATOM 13824 C C . PRO B 1 725 ? -3.564 -5.725 605.190 1.00 131.72 739 PRO B C 1
ATOM 13825 O O . PRO B 1 725 ? -2.486 -5.116 605.219 1.00 122.63 739 PRO B O 1
ATOM 13829 N N . ASN B 1 726 ? -4.477 -5.545 604.244 1.00 132.55 740 ASN B N 1
ATOM 13830 C CA . ASN B 1 726 ? -4.331 -4.525 603.218 1.00 123.14 740 ASN B CA 1
ATOM 13831 C C . ASN B 1 726 ? -5.700 -4.070 602.753 1.00 110.49 740 ASN B C 1
ATOM 13832 O O . ASN B 1 726 ? -6.676 -4.800 602.874 1.00 100.77 740 ASN B O 1
ATOM 13837 N N . SER B 1 727 ? -5.750 -2.857 602.221 1.00 105.01 741 SER B N 1
ATOM 13838 C CA . SER B 1 727 ? -6.998 -2.262 601.766 1.00 101.45 741 SER B CA 1
ATOM 13839 C C . SER B 1 727 ? -7.106 -2.494 600.271 1.00 93.52 741 SER B C 1
ATOM 13840 O O . SER B 1 727 ? -6.103 -2.411 599.555 1.00 88.55 741 SER B O 1
ATOM 13843 N N . GLY B 1 728 ? -8.321 -2.800 599.814 1.00 91.51 742 GLY B N 1
ATOM 13844 C CA . GLY B 1 728 ? -8.604 -2.970 598.399 1.00 84.16 742 GLY B CA 1
ATOM 13845 C C . GLY B 1 728 ? -8.447 -1.688 597.620 1.00 74.45 742 GLY B C 1
ATOM 13846 O O . GLY B 1 728 ? -8.038 -1.727 596.467 1.00 73.94 742 GLY B O 1
ATOM 13847 N N . THR B 1 729 ? -8.824 -0.564 598.221 1.00 66.97 743 THR B N 1
ATOM 13848 C CA . THR B 1 729 ? -8.605 0.739 597.612 1.00 60.12 743 THR B CA 1
ATOM 13849 C C . THR B 1 729 ? -7.902 1.739 598.553 1.00 55.55 743 THR B C 1
ATOM 13850 O O . THR B 1 729 ? -8.096 1.689 599.760 1.00 53.93 743 THR B O 1
ATOM 13854 N N . LEU B 1 730 ? -7.081 2.631 597.991 1.00 51.48 744 LEU B N 1
ATOM 13855 C CA . LEU B 1 730 ? -6.237 3.547 598.787 1.00 52.18 744 LEU B CA 1
ATOM 13856 C C . LEU B 1 730 ? -7.039 4.501 599.671 1.00 52.99 744 LEU B C 1
ATOM 13857 O O . LEU B 1 730 ? -6.610 4.832 600.776 1.00 50.06 744 LEU B O 1
ATOM 13862 N N . VAL B 1 731 ? -8.152 4.985 599.139 1.00 55.07 745 VAL B N 1
ATOM 13863 C CA . VAL B 1 731 ? -9.003 5.935 599.835 1.00 56.75 745 VAL B CA 1
ATOM 13864 C C . VAL B 1 731 ? -10.425 5.403 599.837 1.00 56.88 745 VAL B C 1
ATOM 13865 O O . VAL B 1 731 ? -11.008 5.200 598.780 1.00 60.10 745 VAL B O 1
ATOM 13869 N N . ASN B 1 732 ? -10.972 5.159 601.023 1.00 56.34 746 ASN B N 1
ATOM 13870 C CA . ASN B 1 732 ? -12.351 4.747 601.126 1.00 55.83 746 ASN B CA 1
ATOM 13871 C C . ASN B 1 732 ? -13.284 5.918 600.899 1.00 57.71 746 ASN B C 1
ATOM 13872 O O . ASN B 1 732 ? -13.116 7.025 601.450 1.00 56.22 746 ASN B O 1
ATOM 13877 N N . ARG B 1 733 ? -14.279 5.660 600.076 1.00 58.86 747 ARG B N 1
ATOM 13878 C CA . ARG B 1 733 ? -15.213 6.671 599.715 1.00 60.01 747 ARG B CA 1
ATOM 13879 C C . ARG B 1 733 ? -16.644 6.258 600.044 1.00 61.65 747 ARG B C 1
ATOM 13880 O O . ARG B 1 733 ? -17.600 6.927 599.595 1.00 61.10 747 ARG B O 1
ATOM 13888 N N . ILE B 1 734 ? -16.804 5.173 600.813 1.00 62.00 748 ILE B N 1
ATOM 13889 C CA . ILE B 1 734 ? -18.136 4.689 601.132 1.00 64.52 748 ILE B CA 1
ATOM 13890 C C . ILE B 1 734 ? -18.804 5.795 601.917 1.00 66.96 748 ILE B C 1
ATOM 13891 O O . ILE B 1 734 ? -19.940 6.175 601.620 1.00 66.40 748 ILE B O 1
ATOM 13896 N N . ALA B 1 735 ? -18.105 6.314 602.927 1.00 69.19 749 ALA B N 1
ATOM 13897 C CA . ALA B 1 735 ? -18.610 7.476 603.701 1.00 68.60 749 ALA B CA 1
ATOM 13898 C C . ALA B 1 735 ? -17.464 8.354 604.150 1.00 66.24 749 ALA B C 1
ATOM 13899 O O . ALA B 1 735 ? -17.100 8.357 605.319 1.00 68.53 749 ALA B O 1
ATOM 13901 N N . ASN B 1 736 ? -16.895 9.083 603.201 1.00 63.60 750 ASN B N 1
ATOM 13902 C CA . ASN B 1 736 ? -15.682 9.851 603.429 1.00 65.02 750 ASN B CA 1
ATOM 13903 C C . ASN B 1 736 ? -16.032 11.261 603.850 1.00 68.08 750 ASN B C 1
ATOM 13904 O O . ASN B 1 736 ? -16.351 12.081 603.015 1.00 65.52 750 ASN B O 1
ATOM 13909 N N . SER B 1 737 ? -15.965 11.542 605.148 1.00 73.67 751 SER B N 1
ATOM 13910 C CA . SER B 1 737 ? -16.265 12.875 605.698 1.00 73.59 751 SER B CA 1
ATOM 13911 C C . SER B 1 737 ? -15.018 13.734 605.965 1.00 75.86 751 SER B C 1
ATOM 13912 O O . SER B 1 737 ? -15.100 14.752 606.647 1.00 79.47 751 SER B O 1
ATOM 13915 N N . GLY B 1 738 ? -13.861 13.309 605.459 1.00 73.53 752 GLY B N 1
ATOM 13916 C CA . GLY B 1 738 ? -12.603 14.006 605.711 1.00 70.91 752 GLY B CA 1
ATOM 13917 C C . GLY B 1 738 ? -11.992 13.803 607.087 1.00 71.04 752 GLY B C 1
ATOM 13918 O O . GLY B 1 738 ? -11.009 14.449 607.403 1.00 71.13 752 GLY B O 1
ATOM 13919 N N . ASP B 1 739 ? -12.551 12.904 607.897 1.00 74.79 753 ASP B N 1
ATOM 13920 C CA . ASP B 1 739 ? -12.121 12.738 609.294 1.00 76.35 753 ASP B CA 1
ATOM 13921 C C . ASP B 1 739 ? -10.883 11.854 609.433 1.00 74.32 753 ASP B C 1
ATOM 13922 O O . ASP B 1 739 ? -10.196 11.918 610.455 1.00 74.64 753 ASP B O 1
ATOM 13927 N N . THR B 1 740 ? -10.591 11.055 608.408 1.00 74.75 754 THR B N 1
ATOM 13928 C CA . THR B 1 740 ? -9.447 10.170 608.466 1.00 75.66 754 THR B CA 1
ATOM 13929 C C . THR B 1 740 ? -8.380 10.694 607.538 1.00 74.11 754 THR B C 1
ATOM 13930 O O . THR B 1 740 ? -8.686 11.155 606.450 1.00 70.95 754 THR B O 1
ATOM 13934 N N . LYS B 1 741 ? -7.137 10.642 607.998 1.00 77.99 755 LYS B N 1
ATOM 13935 C CA . LYS B 1 741 ? -5.989 10.998 607.175 1.00 80.53 755 LYS B CA 1
ATOM 13936 C C . LYS B 1 741 ? -5.844 9.965 606.055 1.00 75.89 755 LYS B C 1
ATOM 13937 O O . LYS B 1 741 ? -6.002 8.776 606.295 1.00 78.99 755 LYS B O 1
ATOM 13943 N N . VAL B 1 742 ? -5.541 10.420 604.847 1.00 68.80 756 VAL B N 1
ATOM 13944 C CA . VAL B 1 742 ? -5.424 9.534 603.689 1.00 63.91 756 VAL B CA 1
ATOM 13945 C C . VAL B 1 742 ? -4.157 9.887 602.930 1.00 59.60 756 VAL B C 1
ATOM 13946 O O . VAL B 1 742 ? -3.668 11.013 603.041 1.00 55.96 756 VAL B O 1
ATOM 13950 N N . ILE B 1 743 ? -3.635 8.939 602.154 1.00 55.37 757 ILE B N 1
ATOM 13951 C CA . ILE B 1 743 ? -2.408 9.190 601.420 1.00 52.84 757 ILE B CA 1
ATOM 13952 C C . ILE B 1 743 ? -2.714 10.077 600.208 1.00 50.94 757 ILE B C 1
ATOM 13953 O O . ILE B 1 743 ? -3.482 9.699 599.341 1.00 51.49 757 ILE B O 1
ATOM 13958 N N . PRO B 1 744 ? -2.098 11.260 600.138 1.00 50.34 758 PRO B N 1
ATOM 13959 C CA . PRO B 1 744 ? -2.339 12.129 598.980 1.00 49.51 758 PRO B CA 1
ATOM 13960 C C . PRO B 1 744 ? -1.843 11.516 597.697 1.00 48.07 758 PRO B C 1
ATOM 13961 O O . PRO B 1 744 ? -0.819 10.828 597.684 1.00 47.95 758 PRO B O 1
ATOM 13965 N N . ASN B 1 745 ? -2.587 11.756 596.627 1.00 48.17 759 ASN B N 1
ATOM 13966 C CA . ASN B 1 745 ? -2.385 11.014 595.397 1.00 49.47 759 ASN B CA 1
ATOM 13967 C C . ASN B 1 745 ? -2.965 11.649 594.163 1.00 50.08 759 ASN B C 1
ATOM 13968 O O . ASN B 1 745 ? -3.909 12.430 594.253 1.00 54.13 759 ASN B O 1
ATOM 13973 N N . TYR B 1 746 ? -2.423 11.281 593.004 1.00 49.36 760 TYR B N 1
ATOM 13974 C CA . TYR B 1 746 ? -3.075 11.575 591.718 1.00 51.99 760 TYR B CA 1
ATOM 13975 C C . TYR B 1 746 ? -3.650 10.290 591.128 1.00 50.46 760 TYR B C 1
ATOM 13976 O O . TYR B 1 746 ? -3.179 9.221 591.450 1.00 48.62 760 TYR B O 1
ATOM 13985 N N . SER B 1 747 ? -4.674 10.405 590.292 1.00 50.35 761 SER B N 1
ATOM 13986 C CA . SER B 1 747 ? -5.313 9.236 589.709 1.00 52.60 761 SER B CA 1
ATOM 13987 C C . SER B 1 747 ? -5.714 9.491 588.273 1.00 52.33 761 SER B C 1
ATOM 13988 O O . SER B 1 747 ? -5.945 10.627 587.889 1.00 52.39 761 SER B O 1
ATOM 13991 N N . PHE B 1 748 ? -5.799 8.429 587.484 1.00 53.17 762 PHE B N 1
ATOM 13992 C CA . PHE B 1 748 ? -6.151 8.560 586.075 1.00 56.32 762 PHE B CA 1
ATOM 13993 C C . PHE B 1 748 ? -6.885 7.343 585.544 1.00 56.69 762 PHE B C 1
ATOM 13994 O O . PHE B 1 748 ? -6.874 6.294 586.173 1.00 58.49 762 PHE B O 1
ATOM 14002 N N . VAL B 1 749 ? -7.526 7.508 584.393 1.00 56.66 763 VAL B N 1
ATOM 14003 C CA . VAL B 1 749 ? -8.179 6.410 583.703 1.00 58.27 763 VAL B CA 1
ATOM 14004 C C . VAL B 1 749 ? -7.235 5.838 582.647 1.00 59.32 763 VAL B C 1
ATOM 14005 O O . VAL B 1 749 ? -7.121 4.618 582.497 1.00 58.71 763 VAL B O 1
ATOM 14009 N N . ARG B 1 750 ? -6.573 6.727 581.907 1.00 59.01 764 ARG B N 1
ATOM 14010 C CA . ARG B 1 750 ? -5.571 6.326 580.912 1.00 57.94 764 ARG B CA 1
ATOM 14011 C C . ARG B 1 750 ? -4.357 7.255 580.998 1.00 57.58 764 ARG B C 1
ATOM 14012 O O . ARG B 1 750 ? -4.415 8.317 581.594 1.00 51.82 764 ARG B O 1
ATOM 14020 N N . ALA B 1 751 ? -3.268 6.835 580.368 1.00 58.65 765 ALA B N 1
ATOM 14021 C CA . ALA B 1 751 ? -2.062 7.615 580.330 1.00 59.44 765 ALA B CA 1
ATOM 14022 C C . ALA B 1 751 ? -1.329 7.427 578.995 1.00 63.74 765 ALA B C 1
ATOM 14023 O O . ALA B 1 751 ? -1.656 6.526 578.212 1.00 69.50 765 ALA B O 1
ATOM 14025 N N . HIS B 1 752 ? -0.328 8.283 578.752 1.00 63.70 766 HIS B N 1
ATOM 14026 C CA . HIS B 1 752 ? 0.473 8.220 577.529 1.00 62.06 766 HIS B CA 1
ATOM 14027 C C . HIS B 1 752 ? 1.081 6.839 577.414 1.00 57.52 766 HIS B C 1
ATOM 14028 O O . HIS B 1 752 ? 1.342 6.353 576.320 1.00 57.43 766 HIS B O 1
ATOM 14035 N N . ASP B 1 753 ? 1.293 6.220 578.573 1.00 58.15 767 ASP B N 1
ATOM 14036 C CA . ASP B 1 753 ? 1.878 4.894 578.684 1.00 57.54 767 ASP B CA 1
ATOM 14037 C C . ASP B 1 753 ? 0.945 3.882 579.335 1.00 57.35 767 ASP B C 1
ATOM 14038 O O . ASP B 1 753 ? 1.401 2.844 579.804 1.00 66.60 767 ASP B O 1
ATOM 14043 N N . TYR B 1 754 ? -0.352 4.154 579.378 1.00 55.02 768 TYR B N 1
ATOM 14044 C CA . TYR B 1 754 ? -1.300 3.174 579.921 1.00 54.18 768 TYR B CA 1
ATOM 14045 C C . TYR B 1 754 ? -2.570 3.134 579.082 1.00 54.76 768 TYR B C 1
ATOM 14046 O O . TYR B 1 754 ? -3.201 4.160 578.868 1.00 56.03 768 TYR B O 1
ATOM 14055 N N . ASP B 1 755 ? -2.903 1.934 578.605 1.00 55.18 769 ASP B N 1
ATOM 14056 C CA . ASP B 1 755 ? -3.988 1.708 577.647 1.00 57.39 769 ASP B CA 1
ATOM 14057 C C . ASP B 1 755 ? -3.886 2.539 576.364 1.00 60.81 769 ASP B C 1
ATOM 14058 O O . ASP B 1 755 ? -4.908 2.927 575.784 1.00 58.24 769 ASP B O 1
ATOM 14063 N N . ALA B 1 756 ? -2.654 2.773 575.910 1.00 64.94 770 ALA B N 1
ATOM 14064 C CA . ALA B 1 756 ? -2.422 3.477 574.650 1.00 66.03 770 ALA B CA 1
ATOM 14065 C C . ALA B 1 756 ? -1.472 2.690 573.747 1.00 64.27 770 ALA B C 1
ATOM 14066 O O . ALA B 1 756 ? -1.859 2.222 572.683 1.00 63.21 770 ALA B O 1
ATOM 14068 N N . GLN B 1 757 ? -0.231 2.548 574.199 1.00 63.36 771 GLN B N 1
ATOM 14069 C CA . GLN B 1 757 ? 0.853 1.897 573.441 1.00 65.24 771 GLN B CA 1
ATOM 14070 C C . GLN B 1 757 ? 0.534 0.484 572.937 1.00 66.55 771 GLN B C 1
ATOM 14071 O O . GLN B 1 757 ? 0.892 0.114 571.819 1.00 62.45 771 GLN B O 1
ATOM 14077 N N . ASP B 1 758 ? -0.140 -0.308 573.762 1.00 66.39 772 ASP B N 1
ATOM 14078 C CA . ASP B 1 758 ? -0.498 -1.664 573.363 1.00 64.70 772 ASP B CA 1
ATOM 14079 C C . ASP B 1 758 ? -1.670 -1.714 572.360 1.00 65.41 772 ASP B C 1
ATOM 14080 O O . ASP B 1 758 ? -1.516 -2.254 571.267 1.00 69.81 772 ASP B O 1
ATOM 14085 N N . PRO B 1 759 ? -2.834 -1.139 572.718 1.00 64.58 773 PRO B N 1
ATOM 14086 C CA . PRO B 1 759 ? -3.906 -1.039 571.721 1.00 63.60 773 PRO B CA 1
ATOM 14087 C C . PRO B 1 759 ? -3.490 -0.464 570.358 1.00 63.51 773 PRO B C 1
ATOM 14088 O O . PRO B 1 759 ? -3.831 -1.042 569.332 1.00 62.46 773 PRO B O 1
ATOM 14092 N N . ILE B 1 760 ? -2.747 0.645 570.342 1.00 64.01 774 ILE B N 1
ATOM 14093 C CA . ILE B 1 760 ? -2.308 1.245 569.076 1.00 64.51 774 ILE B CA 1
ATOM 14094 C C . ILE B 1 760 ? -1.491 0.260 568.232 1.00 63.96 774 ILE B C 1
ATOM 14095 O O . ILE B 1 760 ? -1.668 0.200 567.016 1.00 64.06 774 ILE B O 1
ATOM 14100 N N . ARG B 1 761 ? -0.649 -0.545 568.875 1.00 62.19 775 ARG B N 1
ATOM 14101 C CA . ARG B 1 761 ? 0.164 -1.542 568.164 1.00 62.38 775 ARG B CA 1
ATOM 14102 C C . ARG B 1 761 ? -0.641 -2.772 567.779 1.00 66.18 775 ARG B C 1
ATOM 14103 O O . ARG B 1 761 ? -0.573 -3.214 566.643 1.00 73.15 775 ARG B O 1
ATOM 14111 N N . LYS B 1 762 ? -1.434 -3.274 568.730 1.00 68.99 776 LYS B N 1
ATOM 14112 C CA . LYS B 1 762 ? -2.295 -4.430 568.487 1.00 72.12 776 LYS B CA 1
ATOM 14113 C C . LYS B 1 762 ? -3.138 -4.172 567.256 1.00 72.66 776 LYS B C 1
ATOM 14114 O O . LYS B 1 762 ? -3.328 -5.055 566.437 1.00 72.94 776 LYS B O 1
ATOM 14120 N N . ALA B 1 763 ? -3.660 -2.958 567.141 1.00 70.56 777 ALA B N 1
ATOM 14121 C CA . ALA B 1 763 ? -4.441 -2.588 565.982 1.00 69.71 777 ALA B CA 1
ATOM 14122 C C . ALA B 1 763 ? -3.571 -2.762 564.752 1.00 71.61 777 ALA B C 1
ATOM 14123 O O . ALA B 1 763 ? -4.038 -3.285 563.742 1.00 80.06 777 ALA B O 1
ATOM 14125 N N . MET B 1 764 ? -2.322 -2.311 564.826 1.00 68.48 778 MET B N 1
ATOM 14126 C CA . MET B 1 764 ? -1.424 -2.405 563.679 1.00 69.28 778 MET B CA 1
ATOM 14127 C C . MET B 1 764 ? -1.170 -3.865 563.326 1.00 72.67 778 MET B C 1
ATOM 14128 O O . MET B 1 764 ? -1.121 -4.230 562.141 1.00 73.51 778 MET B O 1
ATOM 14133 N N . ILE B 1 765 ? -1.022 -4.691 564.355 1.00 75.05 779 ILE B N 1
ATOM 14134 C CA . ILE B 1 765 ? -0.779 -6.120 564.182 1.00 76.32 779 ILE B CA 1
ATOM 14135 C C . ILE B 1 765 ? -1.978 -6.794 563.510 1.00 75.53 779 ILE B C 1
ATOM 14136 O O . ILE B 1 765 ? -1.802 -7.591 562.593 1.00 74.60 779 ILE B O 1
ATOM 14141 N N . ASP B 1 766 ? -3.176 -6.484 563.992 1.00 76.02 780 ASP B N 1
ATOM 14142 C CA . ASP B 1 766 ? -4.411 -7.060 563.456 1.00 79.54 780 ASP B CA 1
ATOM 14143 C C . ASP B 1 766 ? -4.594 -6.772 561.977 1.00 77.43 780 ASP B C 1
ATOM 14144 O O . ASP B 1 766 ? -5.151 -7.599 561.248 1.00 78.76 780 ASP B O 1
ATOM 14149 N N . HIS B 1 767 ? -4.122 -5.613 561.528 1.00 74.36 781 HIS B N 1
ATOM 14150 C CA . HIS B 1 767 ? -4.282 -5.232 560.132 1.00 72.87 781 HIS B CA 1
ATOM 14151 C C . HIS B 1 767 ? -3.045 -5.479 559.274 1.00 70.45 781 HIS B C 1
ATOM 14152 O O . HIS B 1 767 ? -2.924 -4.938 558.174 1.00 66.03 781 HIS B O 1
ATOM 14159 N N . GLY B 1 768 ? -2.138 -6.312 559.777 1.00 70.16 782 GLY B N 1
ATOM 14160 C CA . GLY B 1 768 ? -0.948 -6.718 559.028 1.00 70.28 782 GLY B CA 1
ATOM 14161 C C . GLY B 1 768 ? 0.090 -5.638 558.787 1.00 70.72 782 GLY B C 1
ATOM 14162 O O . GLY B 1 768 ? 0.937 -5.783 557.920 1.00 73.69 782 GLY B O 1
ATOM 14163 N N . ILE B 1 769 ? 0.016 -4.542 559.529 1.00 71.57 783 ILE B N 1
ATOM 14164 C CA . ILE B 1 769 ? 0.937 -3.441 559.301 1.00 70.88 783 ILE B CA 1
ATOM 14165 C C . ILE B 1 769 ? 2.283 -3.775 559.905 1.00 70.09 783 ILE B C 1
ATOM 14166 O O . ILE B 1 769 ? 3.309 -3.423 559.363 1.00 67.34 783 ILE B O 1
ATOM 14171 N N . ILE B 1 770 ? 2.277 -4.448 561.041 1.00 72.52 784 ILE B N 1
ATOM 14172 C CA . ILE B 1 770 ? 3.515 -4.957 561.630 1.00 75.72 784 ILE B CA 1
ATOM 14173 C C . ILE B 1 770 ? 3.240 -6.370 562.100 1.00 80.18 784 ILE B C 1
ATOM 14174 O O . ILE B 1 770 ? 2.084 -6.769 562.244 1.00 80.34 784 ILE B O 1
ATOM 14179 N N . LYS B 1 771 ? 4.316 -7.103 562.347 1.00 80.35 785 LYS B N 1
ATOM 14180 C CA . LYS B 1 771 ? 4.239 -8.468 562.818 1.00 80.73 785 LYS B CA 1
ATOM 14181 C C . LYS B 1 771 ? 4.308 -8.471 564.347 1.00 77.17 785 LYS B C 1
ATOM 14182 O O . LYS B 1 771 ? 3.591 -9.203 565.027 1.00 67.40 785 LYS B O 1
ATOM 14188 N N . ASN B 1 772 ? 5.182 -7.632 564.891 1.00 79.71 786 ASN B N 1
ATOM 14189 C CA . ASN B 1 772 ? 5.498 -7.667 566.319 1.00 79.90 786 ASN B CA 1
ATOM 14190 C C . ASN B 1 772 ? 5.405 -6.321 567.007 1.00 75.25 786 ASN B C 1
ATOM 14191 O O . ASN B 1 772 ? 5.610 -5.278 566.390 1.00 78.97 786 ASN B O 1
ATOM 14196 N N . MET B 1 773 ? 5.187 -6.387 568.317 1.00 70.34 787 MET B N 1
ATOM 14197 C CA . MET B 1 773 ? 5.125 -5.193 569.155 1.00 71.54 787 MET B CA 1
ATOM 14198 C C . MET B 1 773 ? 6.458 -4.438 569.202 1.00 65.29 787 MET B C 1
ATOM 14199 O O . MET B 1 773 ? 6.479 -3.211 569.244 1.00 63.63 787 MET B O 1
ATOM 14204 N N . GLN B 1 774 ? 7.568 -5.168 569.135 1.00 63.30 788 GLN B N 1
ATOM 14205 C CA . GLN B 1 774 ? 8.911 -4.544 569.087 1.00 66.53 788 GLN B CA 1
ATOM 14206 C C . GLN B 1 774 ? 9.386 -4.221 567.675 1.00 62.74 788 GLN B C 1
ATOM 14207 O O . GLN B 1 774 ? 10.461 -3.650 567.482 1.00 60.95 788 GLN B O 1
ATOM 14213 N N . ASP B 1 775 ? 8.594 -4.639 566.706 1.00 65.13 789 ASP B N 1
ATOM 14214 C CA . ASP B 1 775 ? 8.872 -4.386 565.339 1.00 67.54 789 ASP B CA 1
ATOM 14215 C C . ASP B 1 775 ? 9.098 -2.876 565.212 1.00 64.81 789 ASP B C 1
ATOM 14216 O O . ASP B 1 775 ? 8.364 -2.081 565.802 1.00 64.81 789 ASP B O 1
ATOM 14221 N N . THR B 1 776 ? 10.151 -2.469 564.517 1.00 61.79 790 THR B N 1
ATOM 14222 C CA . THR B 1 776 ? 10.330 -1.061 564.199 1.00 63.66 790 THR B CA 1
ATOM 14223 C C . THR B 1 776 ? 9.222 -0.664 563.227 1.00 61.30 790 THR B C 1
ATOM 14224 O O . THR B 1 776 ? 8.782 -1.476 562.426 1.00 62.80 790 THR B O 1
ATOM 14228 N N . PHE B 1 777 ? 8.747 0.566 563.323 1.00 60.18 791 PHE B N 1
ATOM 14229 C CA . PHE B 1 777 ? 7.817 1.069 562.337 1.00 61.80 791 PHE B CA 1
ATOM 14230 C C . PHE B 1 777 ? 8.036 2.548 562.030 1.00 63.32 791 PHE B C 1
ATOM 14231 O O . PHE B 1 777 ? 8.765 3.270 562.728 1.00 60.45 791 PHE B O 1
ATOM 14239 N N . THR B 1 778 ? 7.404 2.943 560.936 1.00 65.15 792 THR B N 1
ATOM 14240 C CA . THR B 1 778 ? 7.455 4.281 560.380 1.00 66.89 792 THR B CA 1
ATOM 14241 C C . THR B 1 778 ? 6.243 5.091 560.802 1.00 66.48 792 THR B C 1
ATOM 14242 O O . THR B 1 778 ? 5.235 4.513 561.185 1.00 63.89 792 THR B O 1
ATOM 14246 N N . PHE B 1 779 ? 6.318 6.418 560.698 1.00 67.88 793 PHE B N 1
ATOM 14247 C CA . PHE B 1 779 ? 5.133 7.244 560.901 1.00 68.93 793 PHE B CA 1
ATOM 14248 C C . PHE B 1 779 ? 4.066 6.894 559.857 1.00 71.27 793 PHE B C 1
ATOM 14249 O O . PHE B 1 779 ? 2.996 6.470 560.216 1.00 70.63 793 PHE B O 1
ATOM 14257 N N . ASP B 1 780 ? 4.372 6.999 558.571 1.00 76.92 794 ASP B N 1
ATOM 14258 C CA . ASP B 1 780 ? 3.408 6.532 557.556 1.00 81.72 794 ASP B CA 1
ATOM 14259 C C . ASP B 1 780 ? 2.682 5.265 558.014 1.00 73.60 794 ASP B C 1
ATOM 14260 O O . ASP B 1 780 ? 1.456 5.193 558.000 1.00 73.69 794 ASP B O 1
ATOM 14265 N N . GLN B 1 781 ? 3.432 4.305 558.515 1.00 67.99 795 GLN B N 1
ATOM 14266 C CA . GLN B 1 781 ? 2.838 3.082 559.046 1.00 67.77 795 GLN B CA 1
ATOM 14267 C C . GLN B 1 781 ? 1.952 3.349 560.255 1.00 69.29 795 GLN B C 1
ATOM 14268 O O . GLN B 1 781 ? 0.860 2.759 560.391 1.00 72.36 795 GLN B O 1
ATOM 14274 N N . LEU B 1 782 ? 2.425 4.210 561.151 1.00 68.00 796 LEU B N 1
ATOM 14275 C CA . LEU B 1 782 ? 1.640 4.601 562.315 1.00 65.52 796 LEU B CA 1
ATOM 14276 C C . LEU B 1 782 ? 0.301 5.259 561.918 1.00 65.26 796 LEU B C 1
ATOM 14277 O O . LEU B 1 782 ? -0.742 4.894 562.450 1.00 65.22 796 LEU B O 1
ATOM 14282 N N . ALA B 1 783 ? 0.360 6.204 560.978 1.00 65.52 797 ALA B N 1
ATOM 14283 C CA . ALA B 1 783 ? -0.800 6.966 560.513 1.00 66.47 797 ALA B CA 1
ATOM 14284 C C . ALA B 1 783 ? -1.884 6.056 559.956 1.00 71.43 797 ALA B C 1
ATOM 14285 O O . ALA B 1 783 ? -3.066 6.282 560.216 1.00 73.63 797 ALA B O 1
ATOM 14287 N N . GLN B 1 784 ? -1.480 5.037 559.188 1.00 74.30 798 GLN B N 1
ATOM 14288 C CA . GLN B 1 784 ? -2.419 4.059 558.617 1.00 77.40 798 GLN B CA 1
ATOM 14289 C C . GLN B 1 784 ? -3.105 3.250 559.703 1.00 79.67 798 GLN B C 1
ATOM 14290 O O . GLN B 1 784 ? -4.314 3.036 559.642 1.00 83.89 798 GLN B O 1
ATOM 14296 N N . GLY B 1 785 ? -2.322 2.759 560.666 1.00 79.20 799 GLY B N 1
ATOM 14297 C CA . GLY B 1 785 ? -2.863 2.002 561.791 1.00 75.36 799 GLY B CA 1
ATOM 14298 C C . GLY B 1 785 ? -3.808 2.852 562.608 1.00 73.31 799 GLY B C 1
ATOM 14299 O O . GLY B 1 785 ? -4.886 2.409 563.006 1.00 75.82 799 GLY B O 1
ATOM 14300 N N . MET B 1 786 ? -3.412 4.095 562.816 1.00 69.06 800 MET B N 1
ATOM 14301 C CA . MET B 1 786 ? -4.207 5.016 563.572 1.00 68.60 800 MET B CA 1
ATOM 14302 C C . MET B 1 786 ? -5.589 5.202 562.994 1.00 70.41 800 MET B C 1
ATOM 14303 O O . MET B 1 786 ? -6.536 5.390 563.751 1.00 71.22 800 MET B O 1
ATOM 14308 N N . GLU B 1 787 ? -5.711 5.175 561.664 1.00 74.31 801 GLU B N 1
ATOM 14309 C CA . GLU B 1 787 ? -7.018 5.326 561.011 1.00 74.95 801 GLU B CA 1
ATOM 14310 C C . GLU B 1 787 ? -7.971 4.192 561.393 1.00 74.12 801 GLU B C 1
ATOM 14311 O O . GLU B 1 787 ? -9.160 4.420 561.589 1.00 76.48 801 GLU B O 1
ATOM 14317 N N . PHE B 1 788 ? -7.446 2.986 561.545 1.00 72.91 802 PHE B N 1
ATOM 14318 C CA . PHE B 1 788 ? -8.260 1.852 561.987 1.00 74.87 802 PHE B CA 1
ATOM 14319 C C . PHE B 1 788 ? -8.599 1.956 563.474 1.00 71.69 802 PHE B C 1
ATOM 14320 O O . PHE B 1 788 ? -9.717 1.635 563.891 1.00 72.43 802 PHE B O 1
ATOM 14328 N N . TYR B 1 789 ? -7.617 2.399 564.257 1.00 67.15 803 TYR B N 1
ATOM 14329 C CA . TYR B 1 789 ? -7.761 2.632 565.698 1.00 64.53 803 TYR B CA 1
ATOM 14330 C C . TYR B 1 789 ? -8.857 3.657 565.959 1.00 65.06 803 TYR B C 1
ATOM 14331 O O . TYR B 1 789 ? -9.688 3.462 566.837 1.00 63.50 803 TYR B O 1
ATOM 14340 N N . TYR B 1 790 ? -8.862 4.751 565.198 1.00 66.70 804 TYR B N 1
ATOM 14341 C CA . TYR B 1 790 ? -9.919 5.755 565.319 1.00 67.48 804 TYR B CA 1
ATOM 14342 C C . TYR B 1 790 ? -11.286 5.171 564.943 1.00 70.05 804 TYR B C 1
ATOM 14343 O O . TYR B 1 790 ? -12.264 5.405 565.640 1.00 69.44 804 TYR B O 1
ATOM 14352 N N . LYS B 1 791 ? -11.353 4.429 563.840 1.00 75.21 805 LYS B N 1
ATOM 14353 C CA . LYS B 1 791 ? -12.600 3.817 563.375 1.00 80.79 805 LYS B CA 1
ATOM 14354 C C . LYS B 1 791 ? -13.193 2.887 564.453 1.00 81.62 805 LYS B C 1
ATOM 14355 O O . LYS B 1 791 ? -14.392 2.899 564.701 1.00 88.66 805 LYS B O 1
ATOM 14361 N N . ASP B 1 792 ? -12.339 2.091 565.073 1.00 78.00 806 ASP B N 1
ATOM 14362 C CA . ASP B 1 792 ? -12.734 1.174 566.134 1.00 74.90 806 ASP B CA 1
ATOM 14363 C C . ASP B 1 792 ? -13.204 1.890 567.404 1.00 71.12 806 ASP B C 1
ATOM 14364 O O . ASP B 1 792 ? -14.146 1.469 568.035 1.00 69.61 806 ASP B O 1
ATOM 14369 N N . GLN B 1 793 ? -12.493 2.937 567.790 1.00 70.42 807 GLN B N 1
ATOM 14370 C CA . GLN B 1 793 ? -12.810 3.729 568.972 1.00 70.32 807 GLN B CA 1
ATOM 14371 C C . GLN B 1 793 ? -14.216 4.313 568.858 1.00 74.99 807 GLN B C 1
ATOM 14372 O O . GLN B 1 793 ? -14.987 4.323 569.815 1.00 75.39 807 GLN B O 1
ATOM 14378 N N . GLU B 1 794 ? -14.537 4.800 567.664 1.00 79.35 808 GLU B N 1
ATOM 14379 C CA . GLU B 1 794 ? -15.793 5.495 567.413 1.00 82.23 808 GLU B CA 1
ATOM 14380 C C . GLU B 1 794 ? -16.891 4.570 566.861 1.00 87.61 808 GLU B C 1
ATOM 14381 O O . GLU B 1 794 ? -17.898 5.048 566.341 1.00 88.76 808 GLU B O 1
ATOM 14387 N N . ASN B 1 795 ? -16.721 3.256 566.993 1.00 92.18 809 ASN B N 1
ATOM 14388 C CA . ASN B 1 795 ? -17.629 2.299 566.341 1.00 95.99 809 ASN B CA 1
ATOM 14389 C C . ASN B 1 795 ? -19.049 2.488 566.838 1.00 92.05 809 ASN B C 1
ATOM 14390 O O . ASN B 1 795 ? -19.274 2.505 568.042 1.00 96.42 809 ASN B O 1
ATOM 14395 N N . PRO B 1 796 ? -20.002 2.645 565.912 1.00 91.71 810 PRO B N 1
ATOM 14396 C CA . PRO B 1 796 ? -21.412 2.886 566.284 1.00 89.77 810 PRO B CA 1
ATOM 14397 C C . PRO B 1 796 ? -22.059 1.672 566.952 1.00 85.62 810 PRO B C 1
ATOM 14398 O O . PRO B 1 796 ? -22.919 1.823 567.797 1.00 81.94 810 PRO B O 1
ATOM 14402 N N . SER B 1 797 ? -21.621 0.480 566.568 1.00 87.10 811 SER B N 1
ATOM 14403 C CA . SER B 1 797 ? -22.056 -0.753 567.207 1.00 88.26 811 SER B CA 1
ATOM 14404 C C . SER B 1 797 ? -21.927 -0.655 568.719 1.00 88.89 811 SER B C 1
ATOM 14405 O O . SER B 1 797 ? -22.812 -1.091 569.447 1.00 88.12 811 SER B O 1
ATOM 14408 N N . GLY B 1 798 ? -20.826 -0.056 569.164 1.00 90.53 812 GLY B N 1
ATOM 14409 C CA . GLY B 1 798 ? -20.505 0.030 570.561 1.00 88.12 812 GLY B CA 1
ATOM 14410 C C . GLY B 1 798 ? -19.472 -0.970 571.005 1.00 86.46 812 GLY B C 1
ATOM 14411 O O . GLY B 1 798 ? -19.093 -0.980 572.171 1.00 86.48 812 GLY B O 1
ATOM 14412 N N . PHE B 1 799 ? -18.999 -1.800 570.079 1.00 87.56 813 PHE B N 1
ATOM 14413 C CA . PHE B 1 799 ? -17.994 -2.808 570.377 1.00 88.24 813 PHE B CA 1
ATOM 14414 C C . PHE B 1 799 ? -16.612 -2.241 570.077 1.00 88.76 813 PHE B C 1
ATOM 14415 O O . PHE B 1 799 ? -16.421 -1.540 569.084 1.00 91.92 813 PHE B O 1
ATOM 14423 N N . LYS B 1 800 ? -15.654 -2.543 570.951 1.00 86.76 814 LYS B N 1
ATOM 14424 C CA . LYS B 1 800 ? -14.284 -2.042 570.826 1.00 83.32 814 LYS B CA 1
ATOM 14425 C C . LYS B 1 800 ? -13.296 -3.200 570.923 1.00 80.84 814 LYS B C 1
ATOM 14426 O O . LYS B 1 800 ? -13.267 -3.954 571.896 1.00 75.50 814 LYS B O 1
ATOM 14432 N N . LYS B 1 801 ? -12.463 -3.314 569.895 1.00 80.54 815 LYS B N 1
ATOM 14433 C CA . LYS B 1 801 ? -11.494 -4.385 569.775 1.00 81.38 815 LYS B CA 1
ATOM 14434 C C . LYS B 1 801 ? -10.192 -4.046 570.503 1.00 73.89 815 LYS B C 1
ATOM 14435 O O . LYS B 1 801 ? -9.602 -4.914 571.124 1.00 72.41 815 LYS B O 1
ATOM 14441 N N . TYR B 1 802 ? -9.740 -2.804 570.393 1.00 71.24 816 TYR B N 1
ATOM 14442 C CA . TYR B 1 802 ? -8.501 -2.321 571.026 1.00 68.50 816 TYR B CA 1
ATOM 14443 C C . TYR B 1 802 ? -8.799 -1.317 572.124 1.00 69.44 816 TYR B C 1
ATOM 14444 O O . TYR B 1 802 ? -8.151 -1.321 573.156 1.00 74.62 816 TYR B O 1
ATOM 14453 N N . ASN B 1 803 ? -9.789 -0.469 571.887 1.00 71.31 817 ASN B N 1
ATOM 14454 C CA . ASN B 1 803 ? -10.106 0.660 572.758 1.00 67.40 817 ASN B CA 1
ATOM 14455 C C . ASN B 1 803 ? -10.890 0.283 573.995 1.00 67.88 817 ASN B C 1
ATOM 14456 O O . ASN B 1 803 ? -11.476 -0.807 574.082 1.00 75.12 817 ASN B O 1
ATOM 14461 N N . ASP B 1 804 ? -10.941 1.248 574.913 1.00 66.05 818 ASP B N 1
ATOM 14462 C CA . ASP B 1 804 ? -11.600 1.119 576.208 1.00 64.51 818 ASP B CA 1
ATOM 14463 C C . ASP B 1 804 ? -13.095 1.502 576.190 1.00 70.35 818 ASP B C 1
ATOM 14464 O O . ASP B 1 804 ? -13.489 2.470 575.510 1.00 71.36 818 ASP B O 1
ATOM 14469 N N . TYR B 1 805 ? -13.883 0.757 576.965 1.00 71.62 819 TYR B N 1
ATOM 14470 C CA . TYR B 1 805 ? -15.302 0.956 577.080 1.00 74.55 819 TYR B CA 1
ATOM 14471 C C . TYR B 1 805 ? -15.664 1.800 578.293 1.00 73.90 819 TYR B C 1
ATOM 14472 O O . TYR B 1 805 ? -15.238 1.485 579.394 1.00 72.78 819 TYR B O 1
ATOM 14481 N N . ASN B 1 806 ? -16.516 2.803 578.098 1.00 73.33 820 ASN B N 1
ATOM 14482 C CA . ASN B 1 806 ? -17.071 3.622 579.204 1.00 70.55 820 ASN B CA 1
ATOM 14483 C C . ASN B 1 806 ? -16.210 4.785 579.716 1.00 68.24 820 ASN B C 1
ATOM 14484 O O . ASN B 1 806 ? -16.402 5.275 580.824 1.00 71.75 820 ASN B O 1
ATOM 14489 N N . LEU B 1 807 ? -15.316 5.272 578.875 1.00 64.52 821 LEU B N 1
ATOM 14490 C CA . LEU B 1 807 ? -14.417 6.326 579.287 1.00 62.43 821 LEU B CA 1
ATOM 14491 C C . LEU B 1 807 ? -15.141 7.516 579.896 1.00 62.83 821 LEU B C 1
ATOM 14492 O O . LEU B 1 807 ? -14.682 8.048 580.901 1.00 62.53 821 LEU B O 1
ATOM 14497 N N . PRO B 1 808 ? -16.281 7.934 579.305 1.00 65.85 822 PRO B N 1
ATOM 14498 C CA . PRO B 1 808 ? -17.078 8.973 579.958 1.00 67.29 822 PRO B CA 1
ATOM 14499 C C . PRO B 1 808 ? -17.513 8.639 581.386 1.00 66.53 822 PRO B C 1
ATOM 14500 O O . PRO B 1 808 ? -17.404 9.484 582.264 1.00 63.45 822 PRO B O 1
ATOM 14504 N N . SER B 1 809 ? -17.993 7.420 581.601 1.00 68.27 823 SER B N 1
ATOM 14505 C CA . SER B 1 809 ? -18.441 6.995 582.915 1.00 71.17 823 SER B CA 1
ATOM 14506 C C . SER B 1 809 ? -17.260 6.929 583.903 1.00 70.26 823 SER B C 1
ATOM 14507 O O . SER B 1 809 ? -17.384 7.309 585.069 1.00 67.31 823 SER B O 1
ATOM 14510 N N . ALA B 1 810 ? -16.114 6.463 583.416 1.00 69.17 824 ALA B N 1
ATOM 14511 C CA . ALA B 1 810 ? -14.886 6.433 584.203 1.00 67.91 824 ALA B CA 1
ATOM 14512 C C . ALA B 1 810 ? -14.460 7.838 584.616 1.00 65.46 824 ALA B C 1
ATOM 14513 O O . ALA B 1 810 ? -14.105 8.049 585.773 1.00 66.63 824 ALA B O 1
ATOM 14515 N N . TYR B 1 811 ? -14.495 8.792 583.684 1.00 63.34 825 TYR B N 1
ATOM 14516 C CA . TYR B 1 811 ? -14.175 10.181 584.012 1.00 62.58 825 TYR B CA 1
ATOM 14517 C C . TYR B 1 811 ? -15.194 10.800 584.970 1.00 62.54 825 TYR B C 1
ATOM 14518 O O . TYR B 1 811 ? -14.832 11.592 585.837 1.00 66.29 825 TYR B O 1
ATOM 14527 N N . ALA B 1 812 ? -16.455 10.429 584.843 1.00 61.59 826 ALA B N 1
ATOM 14528 C CA . ALA B 1 812 ? -17.459 10.919 585.773 1.00 63.94 826 ALA B CA 1
ATOM 14529 C C . ALA B 1 812 ? -17.063 10.597 587.217 1.00 64.84 826 ALA B C 1
ATOM 14530 O O . ALA B 1 812 ? -17.201 11.426 588.111 1.00 64.63 826 ALA B O 1
ATOM 14532 N N . MET B 1 813 ? -16.569 9.387 587.434 1.00 66.16 827 MET B N 1
ATOM 14533 C CA . MET B 1 813 ? -16.113 8.978 588.755 1.00 67.65 827 MET B CA 1
ATOM 14534 C C . MET B 1 813 ? -14.782 9.631 589.110 1.00 64.02 827 MET B C 1
ATOM 14535 O O . MET B 1 813 ? -14.620 10.166 590.216 1.00 61.24 827 MET B O 1
ATOM 14540 N N . LEU B 1 814 ? -13.839 9.608 588.173 1.00 62.98 828 LEU B N 1
ATOM 14541 C CA . LEU B 1 814 ? -12.512 10.189 588.422 1.00 63.85 828 LEU B CA 1
ATOM 14542 C C . LEU B 1 814 ? -12.618 11.624 588.899 1.00 63.92 828 LEU B C 1
ATOM 14543 O O . LEU B 1 814 ? -11.932 12.039 589.835 1.00 62.10 828 LEU B O 1
ATOM 14548 N N . LEU B 1 815 ? -13.503 12.367 588.242 1.00 64.73 829 LEU B N 1
ATOM 14549 C CA . LEU B 1 815 ? -13.596 13.803 588.420 1.00 63.86 829 LEU B CA 1
ATOM 14550 C C . LEU B 1 815 ? -14.474 14.246 589.581 1.00 63.89 829 LEU B C 1
ATOM 14551 O O . LEU B 1 815 ? -14.480 15.429 589.906 1.00 65.91 829 LEU B O 1
ATOM 14556 N N . THR B 1 816 ? -15.203 13.325 590.204 1.00 62.00 830 THR B N 1
ATOM 14557 C CA . THR B 1 816 ? -15.998 13.640 591.393 1.00 61.67 830 THR B CA 1
ATOM 14558 C C . THR B 1 816 ? -15.422 13.051 592.695 1.00 60.13 830 THR B C 1
ATOM 14559 O O . THR B 1 816 ? -15.918 13.367 593.776 1.00 66.34 830 THR B O 1
ATOM 14563 N N . ASN B 1 817 ? -14.409 12.189 592.603 1.00 57.77 831 ASN B N 1
ATOM 14564 C CA . ASN B 1 817 ? -13.824 11.551 593.787 1.00 57.29 831 ASN B CA 1
ATOM 14565 C C . ASN B 1 817 ? -13.112 12.541 594.715 1.00 58.48 831 ASN B C 1
ATOM 14566 O O . ASN B 1 817 ? -12.295 13.378 594.284 1.00 55.69 831 ASN B O 1
ATOM 14571 N N . LYS B 1 818 ? -13.429 12.435 595.998 1.00 60.47 832 LYS B N 1
ATOM 14572 C CA . LYS B 1 818 ? -12.713 13.178 597.032 1.00 62.59 832 LYS B CA 1
ATOM 14573 C C . LYS B 1 818 ? -11.328 12.570 597.284 1.00 59.36 832 LYS B C 1
ATOM 14574 O O . LYS B 1 818 ? -11.119 11.387 597.057 1.00 56.86 832 LYS B O 1
ATOM 14580 N N . ASP B 1 819 ? -10.424 13.404 597.793 1.00 59.64 833 ASP B N 1
ATOM 14581 C CA . ASP B 1 819 ? -9.078 13.005 598.202 1.00 59.24 833 ASP B CA 1
ATOM 14582 C C . ASP B 1 819 ? -8.311 12.380 597.036 1.00 58.09 833 ASP B C 1
ATOM 14583 O O . ASP B 1 819 ? -7.866 11.235 597.105 1.00 61.36 833 ASP B O 1
ATOM 14588 N N . THR B 1 820 ? -8.190 13.139 595.958 1.00 55.37 834 THR B N 1
ATOM 14589 C CA . THR B 1 820 ? -7.323 12.798 594.839 1.00 52.47 834 THR B CA 1
ATOM 14590 C C . THR B 1 820 ? -7.103 14.046 593.988 1.00 53.98 834 THR B C 1
ATOM 14591 O O . THR B 1 820 ? -7.968 14.930 593.949 1.00 57.73 834 THR B O 1
ATOM 14595 N N . VAL B 1 821 ? -5.951 14.123 593.328 1.00 51.69 835 VAL B N 1
ATOM 14596 C CA . VAL B 1 821 ? -5.764 15.049 592.237 1.00 52.62 835 VAL B CA 1
ATOM 14597 C C . VAL B 1 821 ? -5.969 14.269 590.943 1.00 56.50 835 VAL B C 1
ATOM 14598 O O . VAL B 1 821 ? -5.112 13.489 590.543 1.00 62.68 835 VAL B O 1
ATOM 14602 N N . PRO B 1 822 ? -7.095 14.470 590.266 1.00 60.28 836 PRO B N 1
ATOM 14603 C CA . PRO B 1 822 ? -7.285 13.706 589.037 1.00 60.79 836 PRO B CA 1
ATOM 14604 C C . PRO B 1 822 ? -6.365 14.169 587.926 1.00 59.23 836 PRO B C 1
ATOM 14605 O O . PRO B 1 822 ? -5.987 15.333 587.897 1.00 61.89 836 PRO B O 1
ATOM 14609 N N . ARG B 1 823 ? -5.983 13.242 587.046 1.00 57.39 837 ARG B N 1
ATOM 14610 C CA . ARG B 1 823 ? -5.245 13.574 585.846 1.00 54.47 837 ARG B CA 1
ATOM 14611 C C . ARG B 1 823 ? -6.016 13.161 584.586 1.00 55.90 837 ARG B C 1
ATOM 14612 O O . ARG B 1 823 ? -6.569 12.047 584.495 1.00 58.12 837 ARG B O 1
ATOM 14620 N N . VAL B 1 824 ? -6.036 14.074 583.620 1.00 54.11 838 VAL B N 1
ATOM 14621 C CA . VAL B 1 824 ? -6.747 13.865 582.377 1.00 56.49 838 VAL B CA 1
ATOM 14622 C C . VAL B 1 824 ? -5.770 13.650 581.217 1.00 56.67 838 VAL B C 1
ATOM 14623 O O . VAL B 1 824 ? -4.811 14.427 581.037 1.00 58.38 838 VAL B O 1
ATOM 14627 N N . TYR B 1 825 ? -6.053 12.618 580.418 1.00 54.77 839 TYR B N 1
ATOM 14628 C CA . TYR B 1 825 ? -5.193 12.218 579.318 1.00 53.87 839 TYR B CA 1
ATOM 14629 C C . TYR B 1 825 ? -5.591 12.889 578.004 1.00 53.34 839 TYR B C 1
ATOM 14630 O O . TYR B 1 825 ? -6.719 12.738 577.534 1.00 53.55 839 TYR B O 1
ATOM 14639 N N . TYR B 1 826 ? -4.651 13.636 577.430 1.00 52.75 840 TYR B N 1
ATOM 14640 C CA . TYR B 1 826 ? -4.807 14.274 576.125 1.00 55.07 840 TYR B CA 1
ATOM 14641 C C . TYR B 1 826 ? -5.561 13.389 575.129 1.00 55.56 840 TYR B C 1
ATOM 14642 O O . TYR B 1 826 ? -6.430 13.858 574.401 1.00 57.09 840 TYR B O 1
ATOM 14651 N N . GLY B 1 827 ? -5.205 12.118 575.085 1.00 54.73 841 GLY B N 1
ATOM 14652 C CA . GLY B 1 827 ? -5.755 11.168 574.108 1.00 56.49 841 GLY B CA 1
ATOM 14653 C C . GLY B 1 827 ? -7.182 10.711 574.328 1.00 57.97 841 GLY B C 1
ATOM 14654 O O . GLY B 1 827 ? -7.738 10.004 573.488 1.00 60.60 841 GLY B O 1
ATOM 14655 N N . ASP B 1 828 ? -7.753 11.056 575.478 1.00 58.58 842 ASP B N 1
ATOM 14656 C CA . ASP B 1 828 ? -9.190 10.915 575.717 1.00 59.55 842 ASP B CA 1
ATOM 14657 C C . ASP B 1 828 ? -9.944 12.181 575.295 1.00 60.99 842 ASP B C 1
ATOM 14658 O O . ASP B 1 828 ? -11.161 12.167 575.189 1.00 60.01 842 ASP B O 1
ATOM 14663 N N . MET B 1 829 ? -9.206 13.269 575.083 1.00 63.16 843 MET B N 1
ATOM 14664 C CA . MET B 1 829 ? -9.771 14.559 574.701 1.00 68.62 843 MET B CA 1
ATOM 14665 C C . MET B 1 829 ? -9.592 14.833 573.217 1.00 70.25 843 MET B C 1
ATOM 14666 O O . MET B 1 829 ? -10.493 15.361 572.564 1.00 72.23 843 MET B O 1
ATOM 14671 N N . TYR B 1 830 ? -8.421 14.491 572.694 1.00 71.48 844 TYR B N 1
ATOM 14672 C CA . TYR B 1 830 ? -8.108 14.658 571.278 1.00 70.85 844 TYR B CA 1
ATOM 14673 C C . TYR B 1 830 ? -7.572 13.331 570.775 1.00 69.75 844 TYR B C 1
ATOM 14674 O O . TYR B 1 830 ? -7.228 12.454 571.564 1.00 69.44 844 TYR B O 1
ATOM 14683 N N . LEU B 1 831 ? -7.523 13.161 569.464 1.00 70.88 845 LEU B N 1
ATOM 14684 C CA . LEU B 1 831 ? -7.072 11.894 568.891 1.00 73.90 845 LEU B CA 1
ATOM 14685 C C . LEU B 1 831 ? -5.565 11.726 569.047 1.00 76.09 845 LEU B C 1
ATOM 14686 O O . LEU B 1 831 ? -4.800 12.687 568.866 1.00 82.60 845 LEU B O 1
ATOM 14691 N N . GLU B 1 832 ? -5.143 10.502 569.368 1.00 73.05 846 GLU B N 1
ATOM 14692 C CA . GLU B 1 832 ? -3.751 10.228 569.792 1.00 67.67 846 GLU B CA 1
ATOM 14693 C C . GLU B 1 832 ? -2.686 10.319 568.718 1.00 64.43 846 GLU B C 1
ATOM 14694 O O . GLU B 1 832 ? -1.509 10.434 569.045 1.00 59.05 846 GLU B O 1
ATOM 14700 N N . GLY B 1 833 ? -3.102 10.263 567.451 1.00 63.94 847 GLY B N 1
ATOM 14701 C CA . GLY B 1 833 ? -2.181 10.388 566.328 1.00 62.70 847 GLY B CA 1
ATOM 14702 C C . GLY B 1 833 ? -2.327 11.697 565.574 1.00 61.92 847 GLY B C 1
ATOM 14703 O O . GLY B 1 833 ? -3.140 12.557 565.931 1.00 60.89 847 GLY B O 1
ATOM 14704 N N . GLY B 1 834 ? -1.521 11.845 564.528 1.00 60.05 848 GLY B N 1
ATOM 14705 C CA . GLY B 1 834 ? -1.562 13.028 563.697 1.00 61.11 848 GLY B CA 1
ATOM 14706 C C . GLY B 1 834 ? -1.094 14.235 564.479 1.00 62.83 848 GLY B C 1
ATOM 14707 O O . GLY B 1 834 ? -0.223 14.131 565.352 1.00 65.78 848 GLY B O 1
ATOM 14708 N N . GLN B 1 835 ? -1.698 15.371 564.188 1.00 63.66 849 GLN B N 1
ATOM 14709 C CA . GLN B 1 835 ? -1.228 16.651 564.663 1.00 64.31 849 GLN B CA 1
ATOM 14710 C C . GLN B 1 835 ? -1.768 16.976 566.035 1.00 63.68 849 GLN B C 1
ATOM 14711 O O . GLN B 1 835 ? -2.837 16.488 566.405 1.00 65.26 849 GLN B O 1
ATOM 14717 N N . TYR B 1 836 ? -1.052 17.817 566.783 1.00 61.83 850 TYR B N 1
ATOM 14718 C CA . TYR B 1 836 ? -1.467 18.141 568.150 1.00 60.38 850 TYR B CA 1
ATOM 14719 C C . TYR B 1 836 ? -2.786 18.893 568.137 1.00 64.35 850 TYR B C 1
ATOM 14720 O O . TYR B 1 836 ? -2.907 19.927 567.479 1.00 66.74 850 TYR B O 1
ATOM 14729 N N . MET B 1 837 ? -3.776 18.359 568.850 1.00 65.47 851 MET B N 1
ATOM 14730 C CA . MET B 1 837 ? -5.101 18.963 568.928 1.00 66.07 851 MET B CA 1
ATOM 14731 C C . MET B 1 837 ? -5.794 19.080 567.564 1.00 66.91 851 MET B C 1
ATOM 14732 O O . MET B 1 837 ? -6.610 19.974 567.359 1.00 69.25 851 MET B O 1
ATOM 14737 N N . GLU B 1 838 ? -5.499 18.156 566.654 1.00 66.84 852 GLU B N 1
ATOM 14738 C CA . GLU B 1 838 ? -6.054 18.221 565.302 1.00 73.95 852 GLU B CA 1
ATOM 14739 C C . GLU B 1 838 ? -7.559 17.997 565.240 1.00 75.85 852 GLU B C 1
ATOM 14740 O O . GLU B 1 838 ? -8.274 18.648 564.455 1.00 79.36 852 GLU B O 1
ATOM 14746 N N . LYS B 1 839 ? -8.024 17.066 566.055 1.00 73.29 853 LYS B N 1
ATOM 14747 C CA . LYS B 1 839 ? -9.426 16.710 566.073 1.00 76.85 853 LYS B CA 1
ATOM 14748 C C . LYS B 1 839 ? -9.809 16.186 567.446 1.00 74.48 853 LYS B C 1
ATOM 14749 O O . LYS B 1 839 ? -9.133 15.318 567.970 1.00 79.89 853 LYS B O 1
ATOM 14755 N N . GLY B 1 840 ? -10.873 16.725 568.035 1.00 72.20 854 GLY B N 1
ATOM 14756 C CA . GLY B 1 840 ? -11.375 16.233 569.314 1.00 68.59 854 GLY B CA 1
ATOM 14757 C C . GLY B 1 840 ? -11.902 14.817 569.175 1.00 68.21 854 GLY B C 1
ATOM 14758 O O . GLY B 1 840 ? -12.176 14.370 568.073 1.00 69.76 854 GLY B O 1
ATOM 14759 N N . THR B 1 841 ? -12.019 14.110 570.296 1.00 68.23 855 THR B N 1
ATOM 14760 C CA . THR B 1 841 ? -12.595 12.768 570.345 1.00 68.09 855 THR B CA 1
ATOM 14761 C C . THR B 1 841 ? -14.090 12.885 570.584 1.00 68.81 855 THR B C 1
ATOM 14762 O O . THR B 1 841 ? -14.594 13.965 570.931 1.00 68.46 855 THR B O 1
ATOM 14766 N N . ILE B 1 842 ? -14.793 11.770 570.455 1.00 68.49 856 ILE B N 1
ATOM 14767 C CA . ILE B 1 842 ? -16.229 11.766 570.742 1.00 71.60 856 ILE B CA 1
ATOM 14768 C C . ILE B 1 842 ? -16.531 11.978 572.235 1.00 71.77 856 ILE B C 1
ATOM 14769 O O . ILE B 1 842 ? -17.618 12.450 572.608 1.00 76.36 856 ILE B O 1
ATOM 14774 N N . TYR B 1 843 ? -15.561 11.664 573.085 1.00 69.31 857 TYR B N 1
ATOM 14775 C CA . TYR B 1 843 ? -15.727 11.837 574.528 1.00 71.39 857 TYR B CA 1
ATOM 14776 C C . TYR B 1 843 ? -15.558 13.289 575.010 1.00 70.69 857 TYR B C 1
ATOM 14777 O O . TYR B 1 843 ? -16.051 13.656 576.074 1.00 73.64 857 TYR B O 1
ATOM 14786 N N . ASN B 1 844 ? -14.918 14.122 574.191 1.00 69.97 858 ASN B N 1
ATOM 14787 C CA . ASN B 1 844 ? -14.585 15.507 574.571 1.00 69.74 858 ASN B CA 1
ATOM 14788 C C . ASN B 1 844 ? -15.707 16.324 575.244 1.00 67.13 858 ASN B C 1
ATOM 14789 O O . ASN B 1 844 ? -15.492 16.933 576.300 1.00 64.34 858 ASN B O 1
ATOM 14794 N N . PRO B 1 845 ? -16.898 16.349 574.628 1.00 69.48 859 PRO B N 1
ATOM 14795 C CA . PRO B 1 845 ? -17.961 17.178 575.207 1.00 73.94 859 PRO B CA 1
ATOM 14796 C C . PRO B 1 845 ? -18.389 16.740 576.614 1.00 73.49 859 PRO B C 1
ATOM 14797 O O . PRO B 1 845 ? -18.534 17.584 577.503 1.00 72.75 859 PRO B O 1
ATOM 14801 N N . VAL B 1 846 ? -18.562 15.435 576.799 1.00 73.61 860 VAL B N 1
ATOM 14802 C CA . VAL B 1 846 ? -18.974 14.902 578.095 1.00 74.57 860 VAL B CA 1
ATOM 14803 C C . VAL B 1 846 ? -17.894 15.191 579.140 1.00 69.24 860 VAL B C 1
ATOM 14804 O O . VAL B 1 846 ? -18.184 15.625 580.246 1.00 65.09 860 VAL B O 1
ATOM 14808 N N . ILE B 1 847 ? -16.648 14.949 578.773 1.00 67.97 861 ILE B N 1
ATOM 14809 C CA . ILE B 1 847 ? -15.542 15.139 579.694 1.00 68.18 861 ILE B CA 1
ATOM 14810 C C . ILE B 1 847 ? -15.349 16.631 579.970 1.00 66.71 861 ILE B C 1
ATOM 14811 O O . ILE B 1 847 ? -15.032 17.011 581.105 1.00 70.79 861 ILE B O 1
ATOM 14816 N N . SER B 1 848 ? -15.538 17.466 578.955 1.00 63.59 862 SER B N 1
ATOM 14817 C CA . SER B 1 848 ? -15.416 18.906 579.132 1.00 61.33 862 SER B CA 1
ATOM 14818 C C . SER B 1 848 ? -16.485 19.438 580.093 1.00 62.99 862 SER B C 1
ATOM 14819 O O . SER B 1 848 ? -16.222 20.329 580.905 1.00 64.47 862 SER B O 1
ATOM 14822 N N . ALA B 1 849 ? -17.688 18.882 580.004 1.00 64.76 863 ALA B N 1
ATOM 14823 C CA . ALA B 1 849 ? -18.793 19.233 580.906 1.00 65.57 863 ALA B CA 1
ATOM 14824 C C . ALA B 1 849 ? -18.493 18.843 582.346 1.00 65.60 863 ALA B C 1
ATOM 14825 O O . ALA B 1 849 ? -18.654 19.647 583.273 1.00 64.45 863 ALA B O 1
ATOM 14827 N N . LEU B 1 850 ? -18.048 17.599 582.514 1.00 67.55 864 LEU B N 1
ATOM 14828 C CA . LEU B 1 850 ? -17.636 17.092 583.822 1.00 66.97 864 LEU B CA 1
ATOM 14829 C C . LEU B 1 850 ? -16.569 17.986 584.473 1.00 63.25 864 LEU B C 1
ATOM 14830 O O . LEU B 1 850 ? -16.620 18.264 585.675 1.00 62.77 864 LEU B O 1
ATOM 14835 N N . LEU B 1 851 ? -15.628 18.439 583.654 1.00 60.56 865 LEU B N 1
ATOM 14836 C CA . LEU B 1 851 ? -14.518 19.259 584.119 1.00 61.49 865 LEU B CA 1
ATOM 14837 C C . LEU B 1 851 ? -14.967 20.617 584.609 1.00 62.07 865 LEU B C 1
ATOM 14838 O O . LEU B 1 851 ? -14.494 21.093 585.640 1.00 61.99 865 LEU B O 1
ATOM 14843 N N . LYS B 1 852 ? -15.876 21.230 583.859 1.00 64.81 866 LYS B N 1
ATOM 14844 C CA . LYS B 1 852 ? -16.453 22.518 584.240 1.00 68.22 866 LYS B CA 1
ATOM 14845 C C . LYS B 1 852 ? -17.395 22.403 585.439 1.00 67.82 866 LYS B C 1
ATOM 14846 O O . LYS B 1 852 ? -17.430 23.289 586.301 1.00 69.75 866 LYS B O 1
ATOM 14852 N N . ALA B 1 853 ? -18.158 21.316 585.462 1.00 66.16 867 ALA B N 1
ATOM 14853 C CA . ALA B 1 853 ? -19.033 21.007 586.575 1.00 67.33 867 ALA B CA 1
ATOM 14854 C C . ALA B 1 853 ? -18.208 20.789 587.854 1.00 66.71 867 ALA B C 1
ATOM 14855 O O . ALA B 1 853 ? -18.657 21.106 588.970 1.00 67.43 867 ALA B O 1
ATOM 14857 N N . ARG B 1 854 ? -17.001 20.250 587.699 1.00 65.18 868 ARG B N 1
ATOM 14858 C CA . ARG B 1 854 ? -16.127 20.021 588.844 1.00 65.51 868 ARG B CA 1
ATOM 14859 C C . ARG B 1 854 ? -15.736 21.327 589.524 1.00 65.96 868 ARG B C 1
ATOM 14860 O O . ARG B 1 854 ? -15.673 21.403 590.761 1.00 66.18 868 ARG B O 1
ATOM 14868 N N . ILE B 1 855 ? -15.493 22.362 588.719 1.00 66.87 869 ILE B N 1
ATOM 14869 C CA . ILE B 1 855 ? -15.189 23.695 589.256 1.00 69.60 869 ILE B CA 1
ATOM 14870 C C . ILE B 1 855 ? -16.375 24.295 590.053 1.00 74.50 869 ILE B C 1
ATOM 14871 O O . ILE B 1 855 ? -16.175 24.902 591.116 1.00 79.34 869 ILE B O 1
ATOM 14876 N N . LYS B 1 856 ? -17.593 24.104 589.532 1.00 75.56 870 LYS B N 1
ATOM 14877 C CA . LYS B 1 856 ? -18.821 24.644 590.111 1.00 79.17 870 LYS B CA 1
ATOM 14878 C C . LYS B 1 856 ? -19.394 23.913 591.334 1.00 83.44 870 LYS B C 1
ATOM 14879 O O . LYS B 1 856 ? -19.773 24.558 592.330 1.00 92.42 870 LYS B O 1
ATOM 14885 N N . TYR B 1 857 ? -19.524 22.590 591.246 1.00 79.69 871 TYR B N 1
ATOM 14886 C CA . TYR B 1 857 ? -20.244 21.847 592.281 1.00 76.77 871 TYR B CA 1
ATOM 14887 C C . TYR B 1 857 ? -19.381 20.882 593.062 1.00 75.43 871 TYR B C 1
ATOM 14888 O O . TYR B 1 857 ? -19.812 20.376 594.095 1.00 76.21 871 TYR B O 1
ATOM 14897 N N . VAL B 1 858 ? -18.181 20.578 592.583 1.00 75.15 872 VAL B N 1
ATOM 14898 C CA . VAL B 1 858 ? -17.430 19.503 593.205 1.00 71.10 872 VAL B CA 1
ATOM 14899 C C . VAL B 1 858 ? -16.671 19.998 594.433 1.00 67.80 872 VAL B C 1
ATOM 14900 O O . VAL B 1 858 ? -15.563 20.532 594.341 1.00 65.10 872 VAL B O 1
ATOM 14904 N N . SER B 1 859 ? -17.317 19.815 595.584 1.00 66.72 873 SER B N 1
ATOM 14905 C CA . SER B 1 859 ? -16.695 20.025 596.871 1.00 65.53 873 SER B CA 1
ATOM 14906 C C . SER B 1 859 ? -17.463 19.299 597.976 1.00 65.51 873 SER B C 1
ATOM 14907 O O . SER B 1 859 ? -18.522 18.729 597.726 1.00 66.43 873 SER B O 1
ATOM 14910 N N . GLY B 1 860 ? -16.912 19.320 599.192 1.00 64.17 874 GLY B N 1
ATOM 14911 C CA . GLY B 1 860 ? -17.507 18.664 600.352 1.00 63.41 874 GLY B CA 1
ATOM 14912 C C . GLY B 1 860 ? -17.222 17.191 600.490 1.00 64.15 874 GLY B C 1
ATOM 14913 O O . GLY B 1 860 ? -16.388 16.633 599.793 1.00 62.08 874 GLY B O 1
ATOM 14914 N N . GLY B 1 861 ? -17.943 16.564 601.405 1.00 65.81 875 GLY B N 1
ATOM 14915 C CA . GLY B 1 861 ? -17.818 15.154 601.653 1.00 67.08 875 GLY B CA 1
ATOM 14916 C C . GLY B 1 861 ? -18.361 14.273 600.538 1.00 66.69 875 GLY B C 1
ATOM 14917 O O . GLY B 1 861 ? -18.998 14.736 599.614 1.00 63.71 875 GLY B O 1
ATOM 14918 N N . GLN B 1 862 ? -18.087 12.977 600.654 1.00 66.76 876 GLN B N 1
ATOM 14919 C CA . GLN B 1 862 ? -18.515 12.000 599.681 1.00 67.85 876 GLN B CA 1
ATOM 14920 C C . GLN B 1 862 ? -19.164 10.775 600.320 1.00 70.70 876 GLN B C 1
ATOM 14921 O O . GLN B 1 862 ? -18.841 10.419 601.451 1.00 76.44 876 GLN B O 1
ATOM 14927 N N . THR B 1 863 ? -20.075 10.151 599.576 1.00 73.15 877 THR B N 1
ATOM 14928 C CA . THR B 1 863 ? -20.499 8.775 599.837 1.00 77.06 877 THR B CA 1
ATOM 14929 C C . THR B 1 863 ? -20.491 8.007 598.539 1.00 76.58 877 THR B C 1
ATOM 14930 O O . THR B 1 863 ? -20.494 8.590 597.453 1.00 78.49 877 THR B O 1
ATOM 14934 N N . MET B 1 864 ? -20.477 6.691 598.674 1.00 73.89 878 MET B N 1
ATOM 14935 C CA . MET B 1 864 ? -20.486 5.812 597.531 1.00 70.86 878 MET B CA 1
ATOM 14936 C C . MET B 1 864 ? -21.170 4.544 598.001 1.00 70.50 878 MET B C 1
ATOM 14937 O O . MET B 1 864 ? -20.876 4.020 599.093 1.00 70.14 878 MET B O 1
ATOM 14942 N N . ALA B 1 865 ? -22.103 4.086 597.178 1.00 69.83 879 ALA B N 1
ATOM 14943 C CA . ALA B 1 865 ? -22.882 2.897 597.476 1.00 72.00 879 ALA B CA 1
ATOM 14944 C C . ALA B 1 865 ? -23.197 2.165 596.189 1.00 73.08 879 ALA B C 1
ATOM 14945 O O . ALA B 1 865 ? -23.003 2.704 595.089 1.00 71.23 879 ALA B O 1
ATOM 14947 N N . THR B 1 866 ? -23.704 0.945 596.335 1.00 74.66 880 THR B N 1
ATOM 14948 C CA . THR B 1 866 ? -23.976 0.096 595.200 1.00 74.77 880 THR B CA 1
ATOM 14949 C C . THR B 1 866 ? -25.220 -0.723 595.520 1.00 77.17 880 THR B C 1
ATOM 14950 O O . THR B 1 866 ? -25.411 -1.170 596.648 1.00 78.11 880 THR B O 1
ATOM 14954 N N . ASP B 1 867 ? -26.084 -0.885 594.516 1.00 77.87 881 ASP B N 1
ATOM 14955 C CA . ASP B 1 867 ? -27.181 -1.835 594.585 1.00 77.90 881 ASP B CA 1
ATOM 14956 C C . ASP B 1 867 ? -26.641 -3.246 594.343 1.00 78.56 881 ASP B C 1
ATOM 14957 O O . ASP B 1 867 ? -26.933 -3.883 593.329 1.00 78.93 881 ASP B O 1
ATOM 14962 N N . SER B 1 868 ? -25.815 -3.706 595.280 1.00 78.51 882 SER B N 1
ATOM 14963 C CA . SER B 1 868 ? -25.258 -5.047 595.255 1.00 75.27 882 SER B CA 1
ATOM 14964 C C . SER B 1 868 ? -24.653 -5.333 596.604 1.00 76.76 882 SER B C 1
ATOM 14965 O O . SER B 1 868 ? -24.278 -4.414 597.333 1.00 74.13 882 SER B O 1
ATOM 14968 N N . SER B 1 869 ? -24.507 -6.613 596.894 1.00 82.53 883 SER B N 1
ATOM 14969 C CA . SER B 1 869 ? -23.915 -7.069 598.132 1.00 88.41 883 SER B CA 1
ATOM 14970 C C . SER B 1 869 ? -22.593 -7.775 597.884 1.00 84.79 883 SER B C 1
ATOM 14971 O O . SER B 1 869 ? -21.939 -8.164 598.843 1.00 87.18 883 SER B O 1
ATOM 14974 N N . GLY B 1 870 ? -22.199 -7.956 596.623 1.00 83.85 884 GLY B N 1
ATOM 14975 C CA . GLY B 1 870 ? -21.054 -8.823 596.314 1.00 86.10 884 GLY B CA 1
ATOM 14976 C C . GLY B 1 870 ? -20.941 -9.177 594.846 1.00 89.19 884 GLY B C 1
ATOM 14977 O O . GLY B 1 870 ? -21.445 -8.442 593.997 1.00 88.75 884 GLY B O 1
ATOM 14978 N N . LYS B 1 871 ? -20.256 -10.286 594.558 1.00 93.26 885 LYS B N 1
ATOM 14979 C CA . LYS B 1 871 ? -20.152 -10.828 593.188 1.00 93.98 885 LYS B CA 1
ATOM 14980 C C . LYS B 1 871 ? -21.533 -11.066 592.550 1.00 93.50 885 LYS B C 1
ATOM 14981 O O . LYS B 1 871 ? -21.751 -10.727 591.392 1.00 90.62 885 LYS B O 1
ATOM 14987 N N . ASP B 1 872 ? -22.474 -11.640 593.299 1.00 92.61 886 ASP B N 1
ATOM 14988 C CA . ASP B 1 872 ? -23.755 -12.102 592.701 1.00 98.58 886 ASP B CA 1
ATOM 14989 C C . ASP B 1 872 ? -24.916 -11.146 592.949 1.00 98.64 886 ASP B C 1
ATOM 14990 O O . ASP B 1 872 ? -24.971 -10.508 593.990 1.00 105.17 886 ASP B O 1
ATOM 14995 N N . LEU B 1 873 ? -25.848 -11.080 591.996 1.00 97.61 887 LEU B N 1
ATOM 14996 C CA . LEU B 1 873 ? -26.973 -10.118 592.015 1.00 95.10 887 LEU B CA 1
ATOM 14997 C C . LEU B 1 873 ? -28.311 -10.805 592.259 1.00 93.93 887 LEU B C 1
ATOM 14998 O O . LEU B 1 873 ? -28.691 -11.694 591.511 1.00 92.36 887 LEU B O 1
ATOM 15003 N N . LYS B 1 874 ? -29.031 -10.380 593.289 1.00 96.09 888 LYS B N 1
ATOM 15004 C CA . LYS B 1 874 ? -30.397 -10.850 593.543 1.00 100.60 888 LYS B CA 1
ATOM 15005 C C . LYS B 1 874 ? -31.403 -10.281 592.544 1.00 100.49 888 LYS B C 1
ATOM 15006 O O . LYS B 1 874 ? -31.100 -9.352 591.780 1.00 97.35 888 LYS B O 1
ATOM 15012 N N . ASP B 1 875 ? -32.606 -10.842 592.579 1.00 104.24 889 ASP B N 1
ATOM 15013 C CA . ASP B 1 875 ? -33.638 -10.533 591.602 1.00 109.72 889 ASP B CA 1
ATOM 15014 C C . ASP B 1 875 ? -33.855 -9.034 591.459 1.00 106.64 889 ASP B C 1
ATOM 15015 O O . ASP B 1 875 ? -33.935 -8.519 590.341 1.00 111.65 889 ASP B O 1
ATOM 15020 N N . GLY B 1 876 ? -33.965 -8.344 592.585 1.00 100.13 890 GLY B N 1
ATOM 15021 C CA . GLY B 1 876 ? -34.189 -6.908 592.558 1.00 97.47 890 GLY B CA 1
ATOM 15022 C C . GLY B 1 876 ? -32.992 -6.091 592.083 1.00 94.34 890 GLY B C 1
ATOM 15023 O O . GLY B 1 876 ? -33.168 -5.045 591.455 1.00 93.24 890 GLY B O 1
ATOM 15024 N N . GLU B 1 877 ? -31.782 -6.572 592.358 1.00 90.33 891 GLU B N 1
ATOM 15025 C CA . GLU B 1 877 ? -30.576 -5.735 592.287 1.00 87.45 891 GLU B CA 1
ATOM 15026 C C . GLU B 1 877 ? -30.097 -5.431 590.864 1.00 87.38 891 GLU B C 1
ATOM 15027 O O . GLU B 1 877 ? -30.004 -6.307 590.014 1.00 87.98 891 GLU B O 1
ATOM 15033 N N . THR B 1 878 ? -29.787 -4.160 590.648 1.00 86.43 892 THR B N 1
ATOM 15034 C CA . THR B 1 878 ? -29.437 -3.611 589.349 1.00 83.48 892 THR B CA 1
ATOM 15035 C C . THR B 1 878 ? -27.951 -3.329 589.242 1.00 84.49 892 THR B C 1
ATOM 15036 O O . THR B 1 878 ? -27.420 -3.140 588.129 1.00 85.83 892 THR B O 1
ATOM 15040 N N . ASP B 1 879 ? -27.286 -3.285 590.396 1.00 83.11 893 ASP B N 1
ATOM 15041 C CA . ASP B 1 879 ? -25.853 -3.031 590.479 1.00 79.67 893 ASP B CA 1
ATOM 15042 C C . ASP B 1 879 ? -25.419 -1.669 589.902 1.00 80.62 893 ASP B C 1
ATOM 15043 O O . ASP B 1 879 ? -24.376 -1.542 589.241 1.00 78.02 893 ASP B O 1
ATOM 15048 N N . LEU B 1 880 ? -26.208 -0.642 590.190 1.00 81.26 894 LEU B N 1
ATOM 15049 C CA . LEU B 1 880 ? -25.817 0.710 589.795 1.00 80.35 894 LEU B CA 1
ATOM 15050 C C . LEU B 1 880 ? -25.063 1.335 590.948 1.00 76.30 894 LEU B C 1
ATOM 15051 O O . LEU B 1 880 ? -25.499 1.251 592.081 1.00 76.17 894 LEU B O 1
ATOM 15056 N N . LEU B 1 881 ? -23.937 1.957 590.650 1.00 75.08 895 LEU B N 1
ATOM 15057 C CA . LEU B 1 881 ? -23.156 2.658 591.671 1.00 74.64 895 LEU B CA 1
ATOM 15058 C C . LEU B 1 881 ? -23.679 4.078 591.825 1.00 76.03 895 LEU B C 1
ATOM 15059 O O . LEU B 1 881 ? -23.905 4.780 590.847 1.00 75.48 895 LEU B O 1
ATOM 15064 N N . THR B 1 882 ? -23.847 4.515 593.067 1.00 78.69 896 THR B N 1
ATOM 15065 C CA . THR B 1 882 ? -24.286 5.889 593.353 1.00 81.31 896 THR B CA 1
ATOM 15066 C C . THR B 1 882 ? -23.238 6.655 594.175 1.00 78.26 896 THR B C 1
ATOM 15067 O O . THR B 1 882 ? -22.915 6.267 595.297 1.00 79.78 896 THR B O 1
ATOM 15071 N N . SER B 1 883 ? -22.712 7.730 593.578 1.00 74.43 897 SER B N 1
ATOM 15072 C CA . SER B 1 883 ? -21.673 8.583 594.181 1.00 71.91 897 SER B CA 1
ATOM 15073 C C . SER B 1 883 ? -22.170 10.028 594.229 1.00 70.45 897 SER B C 1
ATOM 15074 O O . SER B 1 883 ? -22.662 10.541 593.241 1.00 69.68 897 SER B O 1
ATOM 15077 N N . VAL B 1 884 ? -22.007 10.667 595.385 1.00 69.93 898 VAL B N 1
ATOM 15078 C CA . VAL B 1 884 ? -22.555 11.998 595.654 1.00 69.84 898 VAL B CA 1
ATOM 15079 C C . VAL B 1 884 ? -21.501 12.910 596.289 1.00 69.99 898 VAL B C 1
ATOM 15080 O O . VAL B 1 884 ? -20.721 12.449 597.087 1.00 70.07 898 VAL B O 1
ATOM 15084 N N . ARG B 1 885 ? -21.506 14.202 595.948 1.00 69.99 899 ARG B N 1
ATOM 15085 C CA . ARG B 1 885 ? -20.727 15.221 596.669 1.00 70.02 899 ARG B CA 1
ATOM 15086 C C . ARG B 1 885 ? -21.651 16.355 597.182 1.00 70.59 899 ARG B C 1
ATOM 15087 O O . ARG B 1 885 ? -22.495 16.864 596.452 1.00 71.47 899 ARG B O 1
ATOM 15095 N N . PHE B 1 886 ? -21.480 16.758 598.436 1.00 71.47 900 PHE B N 1
ATOM 15096 C CA . PHE B 1 886 ? -22.480 17.580 599.137 1.00 74.88 900 PHE B CA 1
ATOM 15097 C C . PHE B 1 886 ? -22.383 19.116 599.007 1.00 76.09 900 PHE B C 1
ATOM 15098 O O . PHE B 1 886 ? -23.408 19.774 599.032 1.00 71.77 900 PHE B O 1
ATOM 15106 N N . GLY B 1 887 ? -21.182 19.689 598.860 1.00 75.95 901 GLY B N 1
ATOM 15107 C CA . GLY B 1 887 ? -20.982 21.157 598.856 1.00 76.62 901 GLY B CA 1
ATOM 15108 C C . GLY B 1 887 ? -19.809 21.545 599.768 1.00 79.21 901 GLY B C 1
ATOM 15109 O O . GLY B 1 887 ? -19.183 20.665 600.303 1.00 87.74 901 GLY B O 1
ATOM 15110 N N . LYS B 1 888 ? -19.500 22.830 599.957 1.00 78.41 902 LYS B N 1
ATOM 15111 C CA . LYS B 1 888 ? -18.223 23.213 600.614 1.00 78.40 902 LYS B CA 1
ATOM 15112 C C . LYS B 1 888 ? -17.917 22.703 602.031 1.00 80.02 902 LYS B C 1
ATOM 15113 O O . LYS B 1 888 ? -16.828 22.152 602.288 1.00 86.19 902 LYS B O 1
ATOM 15119 N N . GLY B 1 889 ? -18.842 22.919 602.951 1.00 77.64 903 GLY B N 1
ATOM 15120 C CA . GLY B 1 889 ? -18.637 22.468 604.327 1.00 77.23 903 GLY B CA 1
ATOM 15121 C C . GLY B 1 889 ? -19.537 21.322 604.739 1.00 78.53 903 GLY B C 1
ATOM 15122 O O . GLY B 1 889 ? -19.636 21.034 605.932 1.00 78.11 903 GLY B O 1
ATOM 15123 N N . ILE B 1 890 ? -20.176 20.679 603.759 1.00 80.50 904 ILE B N 1
ATOM 15124 C CA . ILE B 1 890 ? -21.082 19.578 604.038 1.00 84.01 904 ILE B CA 1
ATOM 15125 C C . ILE B 1 890 ? -20.304 18.286 603.855 1.00 81.82 904 ILE B C 1
ATOM 15126 O O . ILE B 1 890 ? -19.869 17.972 602.761 1.00 81.97 904 ILE B O 1
ATOM 15131 N N . MET B 1 891 ? -20.143 17.530 604.933 1.00 81.85 905 MET B N 1
ATOM 15132 C CA . MET B 1 891 ? -19.286 16.361 604.916 1.00 78.73 905 MET B CA 1
ATOM 15133 C C . MET B 1 891 ? -20.019 15.032 605.043 1.00 78.56 905 MET B C 1
ATOM 15134 O O . MET B 1 891 ? -19.426 14.017 604.793 1.00 78.56 905 MET B O 1
ATOM 15139 N N . THR B 1 892 ? -21.308 15.041 605.385 1.00 83.18 906 THR B N 1
ATOM 15140 C CA . THR B 1 892 ? -22.023 13.806 605.736 1.00 86.02 906 THR B CA 1
ATOM 15141 C C . THR B 1 892 ? -23.439 13.751 605.184 1.00 85.79 906 THR B C 1
ATOM 15142 O O . THR B 1 892 ? -24.016 14.773 604.883 1.00 88.81 906 THR B O 1
ATOM 15146 N N . SER B 1 893 ? -23.991 12.546 605.056 1.00 87.67 907 SER B N 1
ATOM 15147 C CA . SER B 1 893 ? -25.418 12.342 604.762 1.00 88.90 907 SER B CA 1
ATOM 15148 C C . SER B 1 893 ? -26.315 13.183 605.666 1.00 91.67 907 SER B C 1
ATOM 15149 O O . SER B 1 893 ? -27.188 13.872 605.187 1.00 84.24 907 SER B O 1
ATOM 15152 N N . ASP B 1 894 ? -26.095 13.090 606.978 1.00 97.40 908 ASP B N 1
ATOM 15153 C CA . ASP B 1 894 ? -27.019 13.633 607.977 1.00 101.60 908 ASP B CA 1
ATOM 15154 C C . ASP B 1 894 ? -26.736 15.062 608.363 1.00 101.12 908 ASP B C 1
ATOM 15155 O O . ASP B 1 894 ? -27.579 15.686 608.991 1.00 109.72 908 ASP B O 1
ATOM 15160 N N . GLN B 1 895 ? -25.573 15.598 607.996 1.00 98.71 909 GLN B N 1
ATOM 15161 C CA . GLN B 1 895 ? -25.250 16.982 608.306 1.00 95.90 909 GLN B CA 1
ATOM 15162 C C . GLN B 1 895 ? -26.096 17.941 607.481 1.00 102.11 909 GLN B C 1
ATOM 15163 O O . GLN B 1 895 ? -26.184 17.823 606.259 1.00 104.40 909 GLN B O 1
ATOM 15169 N N . THR B 1 896 ? -26.708 18.904 608.174 1.00 106.57 910 THR B N 1
ATOM 15170 C CA . THR B 1 896 ? -27.751 19.747 607.595 1.00 105.47 910 THR B CA 1
ATOM 15171 C C . THR B 1 896 ? -27.308 21.176 607.292 1.00 104.26 910 THR B C 1
ATOM 15172 O O . THR B 1 896 ? -27.946 21.839 606.482 1.00 102.59 910 THR B O 1
ATOM 15176 N N . THR B 1 897 ? -26.243 21.656 607.943 1.00 104.18 911 THR B N 1
ATOM 15177 C CA . THR B 1 897 ? -25.738 23.019 607.691 1.00 104.48 911 THR B CA 1
ATOM 15178 C C . THR B 1 897 ? -24.279 23.215 608.116 1.00 100.61 911 THR B C 1
ATOM 15179 O O . THR B 1 897 ? -23.767 22.506 608.990 1.00 98.04 911 THR B O 1
ATOM 15183 N N . THR B 1 898 ? -23.620 24.190 607.495 1.00 99.72 912 THR B N 1
ATOM 15184 C CA . THR B 1 898 ? -22.190 24.418 607.713 1.00 99.68 912 THR B CA 1
ATOM 15185 C C . THR B 1 898 ? -21.914 24.974 609.111 1.00 108.02 912 THR B C 1
ATOM 15186 O O . THR B 1 898 ? -22.666 25.828 609.615 1.00 114.77 912 THR B O 1
ATOM 15190 N N . GLN B 1 899 ? -20.822 24.504 609.711 1.00 111.78 913 GLN B N 1
ATOM 15191 C CA . GLN B 1 899 ? -20.413 24.946 611.046 1.00 119.55 913 GLN B CA 1
ATOM 15192 C C . GLN B 1 899 ? -19.958 26.407 611.061 1.00 122.76 913 GLN B C 1
ATOM 15193 O O . GLN B 1 899 ? -20.280 27.158 611.998 1.00 122.37 913 GLN B O 1
ATOM 15199 N N . ASP B 1 900 ? -19.232 26.804 610.012 1.00 121.32 914 ASP B N 1
ATOM 15200 C CA . ASP B 1 900 ? -18.793 28.192 609.831 1.00 114.55 914 ASP B CA 1
ATOM 15201 C C . ASP B 1 900 ? -19.916 29.076 609.307 1.00 111.05 914 ASP B C 1
ATOM 15202 O O . ASP B 1 900 ? -19.726 30.274 609.168 1.00 114.01 914 ASP B O 1
ATOM 15204 N N . ASN B 1 901 ? -21.063 28.477 608.994 1.00 108.97 915 ASN B N 1
ATOM 15205 C CA . ASN B 1 901 ? -22.202 29.181 608.404 1.00 109.24 915 ASN B CA 1
ATOM 15206 C C . ASN B 1 901 ? -21.943 29.862 607.045 1.00 106.87 915 ASN B C 1
ATOM 15207 O O . ASN B 1 901 ? -22.568 30.880 606.739 1.00 97.92 915 ASN B O 1
ATOM 15212 N N . SER B 1 902 ? -21.039 29.296 606.237 1.00 106.60 916 SER B N 1
ATOM 15213 C CA . SER B 1 902 ? -20.836 29.757 604.863 1.00 101.71 916 SER B CA 1
ATOM 15214 C C . SER B 1 902 ? -22.025 29.257 604.052 1.00 100.49 916 SER B C 1
ATOM 15215 O O . SER B 1 902 ? -22.535 28.169 604.293 1.00 99.85 916 SER B O 1
ATOM 15218 N N . GLN B 1 903 ? -22.495 30.052 603.105 1.00 98.09 917 GLN B N 1
ATOM 15219 C CA . GLN B 1 903 ? -23.693 29.676 602.345 1.00 95.70 917 GLN B CA 1
ATOM 15220 C C . GLN B 1 903 ? -23.392 29.085 600.969 1.00 92.05 917 GLN B C 1
ATOM 15221 O O . GLN B 1 903 ? -24.320 28.766 600.237 1.00 83.93 917 GLN B O 1
ATOM 15227 N N . ASP B 1 904 ? -22.109 28.920 600.629 1.00 93.22 918 ASP B N 1
ATOM 15228 C CA . ASP B 1 904 ? -21.689 28.367 599.325 1.00 90.04 918 ASP B CA 1
ATOM 15229 C C . ASP B 1 904 ? -22.284 27.009 598.959 1.00 87.26 918 ASP B C 1
ATOM 15230 O O . ASP B 1 904 ? -22.591 26.767 597.799 1.00 83.75 918 ASP B O 1
ATOM 15235 N N . TYR B 1 905 ? -22.437 26.138 599.954 1.00 86.58 919 TYR B N 1
ATOM 15236 C CA . TYR B 1 905 ? -22.855 24.756 599.746 1.00 85.36 919 TYR B CA 1
ATOM 15237 C C . TYR B 1 905 ? -24.216 24.516 599.079 1.00 85.12 919 TYR B C 1
ATOM 15238 O O . TYR B 1 905 ? -24.419 23.465 598.521 1.00 84.44 919 TYR B O 1
ATOM 15247 N N . LYS B 1 906 ? -25.148 25.454 599.137 1.00 88.21 920 LYS B N 1
ATOM 15248 C CA . LYS B 1 906 ? -26.520 25.202 598.631 1.00 90.96 920 LYS B CA 1
ATOM 15249 C C . LYS B 1 906 ? -26.599 24.871 597.135 1.00 87.69 920 LYS B C 1
ATOM 15250 O O . LYS B 1 906 ? -27.356 23.986 596.730 1.00 87.11 920 LYS B O 1
ATOM 15256 N N . ASN B 1 907 ? -25.830 25.576 596.317 1.00 84.19 921 ASN B N 1
ATOM 15257 C CA . ASN B 1 907 ? -25.887 25.368 594.866 1.00 83.97 921 ASN B CA 1
ATOM 15258 C C . ASN B 1 907 ? -24.726 24.537 594.332 1.00 79.65 921 ASN B C 1
ATOM 15259 O O . ASN B 1 907 ? -24.516 24.450 593.124 1.00 77.91 921 ASN B O 1
ATOM 15264 N N . GLN B 1 908 ? -24.029 23.867 595.243 1.00 76.66 922 GLN B N 1
ATOM 15265 C CA . GLN B 1 908 ? -22.892 23.031 594.908 1.00 76.31 922 GLN B CA 1
ATOM 15266 C C . GLN B 1 908 ? -23.288 21.569 595.105 1.00 76.56 922 GLN B C 1
ATOM 15267 O O . GLN B 1 908 ? -24.440 21.282 595.450 1.00 78.45 922 GLN B O 1
ATOM 15273 N N . GLY B 1 909 ? -22.338 20.650 594.921 1.00 76.37 923 GLY B N 1
ATOM 15274 C CA . GLY B 1 909 ? -22.601 19.212 595.000 1.00 76.68 923 GLY B CA 1
ATOM 15275 C C . GLY B 1 909 ? -23.046 18.575 593.694 1.00 75.75 923 GLY B C 1
ATOM 15276 O O . GLY B 1 909 ? -23.500 19.266 592.802 1.00 77.62 923 GLY B O 1
ATOM 15277 N N . ILE B 1 910 ? -22.947 17.248 593.593 1.00 71.99 924 ILE B N 1
ATOM 15278 C CA . ILE B 1 910 ? -23.246 16.541 592.337 1.00 72.74 924 ILE B CA 1
ATOM 15279 C C . ILE B 1 910 ? -23.652 15.108 592.630 1.00 71.37 924 ILE B C 1
ATOM 15280 O O . ILE B 1 910 ? -23.285 14.549 593.669 1.00 69.16 924 ILE B O 1
ATOM 15285 N N . GLY B 1 911 ? -24.430 14.530 591.723 1.00 71.23 925 GLY B N 1
ATOM 15286 C CA . GLY B 1 911 ? -24.894 13.151 591.866 1.00 71.57 925 GLY B CA 1
ATOM 15287 C C . GLY B 1 911 ? -24.491 12.351 590.648 1.00 71.29 925 GLY B C 1
ATOM 15288 O O . GLY B 1 911 ? -24.758 12.762 589.530 1.00 72.42 925 GLY B O 1
ATOM 15289 N N . VAL B 1 912 ? -23.843 11.202 590.872 1.00 69.78 926 VAL B N 1
ATOM 15290 C CA . VAL B 1 912 ? -23.386 10.346 589.781 1.00 68.40 926 VAL B CA 1
ATOM 15291 C C . VAL B 1 912 ? -23.902 8.924 589.937 1.00 69.85 926 VAL B C 1
ATOM 15292 O O . VAL B 1 912 ? -23.757 8.307 591.003 1.00 71.50 926 VAL B O 1
ATOM 15296 N N . ILE B 1 913 ? -24.518 8.429 588.862 1.00 70.01 927 ILE B N 1
ATOM 15297 C CA . ILE B 1 913 ? -25.015 7.057 588.764 1.00 70.26 927 ILE B CA 1
ATOM 15298 C C . ILE B 1 913 ? -24.367 6.389 587.560 1.00 70.70 927 ILE B C 1
ATOM 15299 O O . ILE B 1 913 ? -24.369 6.957 586.474 1.00 69.75 927 ILE B O 1
ATOM 15304 N N . VAL B 1 914 ? -23.776 5.211 587.755 1.00 71.18 928 VAL B N 1
ATOM 15305 C CA . VAL B 1 914 ? -23.037 4.542 586.678 1.00 70.43 928 VAL B CA 1
ATOM 15306 C C . VAL B 1 914 ? -23.205 3.034 586.736 1.00 69.35 928 VAL B 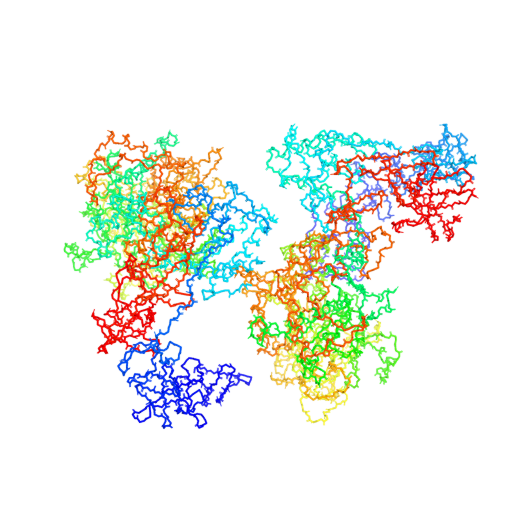C 1
ATOM 15307 O O . VAL B 1 914 ? -23.279 2.456 587.813 1.00 69.54 928 VAL B O 1
ATOM 15311 N N . GLY B 1 915 ? -23.298 2.418 585.559 1.00 68.86 929 GLY B N 1
ATOM 15312 C CA . GLY B 1 915 ? -23.470 0.971 585.434 1.00 69.51 929 GLY B CA 1
ATOM 15313 C C . GLY B 1 915 ? -22.604 0.428 584.324 1.00 70.01 929 GLY B C 1
ATOM 15314 O O . GLY B 1 915 ? -22.192 1.183 583.437 1.00 68.18 929 GLY B O 1
ATOM 15315 N N . ASN B 1 916 ? -22.326 -0.875 584.389 1.00 71.10 930 ASN B N 1
ATOM 15316 C CA . ASN B 1 916 ? -21.444 -1.542 583.437 1.00 72.57 930 ASN B CA 1
ATOM 15317 C C . ASN B 1 916 ? -22.172 -2.615 582.641 1.00 74.06 930 ASN B C 1
ATOM 15318 O O . ASN B 1 916 ? -21.548 -3.531 582.109 1.00 80.50 930 ASN B O 1
ATOM 15323 N N . ASN B 1 917 ? -23.490 -2.496 582.571 1.00 73.29 931 ASN B N 1
ATOM 15324 C CA . ASN B 1 917 ? -24.334 -3.494 581.943 1.00 75.93 931 ASN B CA 1
ATOM 15325 C C . ASN B 1 917 ? -25.225 -2.846 580.874 1.00 76.52 931 ASN B C 1
ATOM 15326 O O . ASN B 1 917 ? -26.259 -2.243 581.193 1.00 75.69 931 ASN B O 1
ATOM 15331 N N . PRO B 1 918 ? -24.824 -2.965 579.599 1.00 76.05 932 PRO B N 1
ATOM 15332 C CA . PRO B 1 918 ? -25.585 -2.352 578.518 1.00 77.22 932 PRO B CA 1
ATOM 15333 C C . PRO B 1 918 ? -26.932 -3.028 578.244 1.00 78.92 932 PRO B C 1
ATOM 15334 O O . PRO B 1 918 ? -27.779 -2.460 577.565 1.00 77.42 932 PRO B O 1
ATOM 15338 N N . ASP B 1 919 ? -27.096 -4.250 578.740 1.00 80.95 933 ASP B N 1
ATOM 15339 C CA . ASP B 1 919 ? -28.353 -4.975 578.650 1.00 83.45 933 ASP B CA 1
ATOM 15340 C C . ASP B 1 919 ? -29.128 -4.898 579.974 1.00 85.34 933 ASP B C 1
ATOM 15341 O O . ASP B 1 919 ? -29.943 -5.758 580.275 1.00 88.02 933 ASP B O 1
ATOM 15346 N N . LEU B 1 920 ? -28.894 -3.850 580.757 1.00 86.08 934 LEU B N 1
ATOM 15347 C CA . LEU B 1 920 ? -29.605 -3.666 582.021 1.00 87.54 934 LEU B CA 1
ATOM 15348 C C . LEU B 1 920 ? -31.038 -3.201 581.788 1.00 88.80 934 LEU B C 1
ATOM 15349 O O . LEU B 1 920 ? -31.268 -2.200 581.121 1.00 87.65 934 LEU B O 1
ATOM 15354 N N . LYS B 1 921 ? -31.991 -3.924 582.366 1.00 93.73 935 LYS B N 1
ATOM 15355 C CA . LYS B 1 921 ? -33.416 -3.509 582.393 1.00 97.49 935 LYS B CA 1
ATOM 15356 C C . LYS B 1 921 ? -33.912 -3.573 583.831 1.00 96.19 935 LYS B C 1
ATOM 15357 O O . LYS B 1 921 ? -33.739 -4.592 584.488 1.00 98.10 935 LYS B O 1
ATOM 15363 N N . LEU B 1 922 ? -34.514 -2.505 584.337 1.00 97.53 936 LEU B N 1
ATOM 15364 C CA . LEU B 1 922 ? -35.037 -2.527 585.721 1.00 98.27 936 LEU B CA 1
ATOM 15365 C C . LEU B 1 922 ? -36.341 -3.275 585.826 1.00 101.14 936 LEU B C 1
ATOM 15366 O O . LEU B 1 922 ? -37.088 -3.334 584.866 1.00 101.99 936 LEU B O 1
ATOM 15371 N N . ASN B 1 923 ? -36.617 -3.851 586.994 1.00 103.68 937 ASN B N 1
ATOM 15372 C CA . ASN B 1 923 ? -37.961 -4.391 587.287 1.00 104.57 937 ASN B CA 1
ATOM 15373 C C . ASN B 1 923 ? -38.939 -3.232 587.355 1.00 106.83 937 ASN B C 1
ATOM 15374 O O . ASN B 1 923 ? -38.554 -2.102 587.639 1.00 104.90 937 ASN B O 1
ATOM 15379 N N . ASN B 1 924 ? -40.206 -3.503 587.088 1.00 114.13 938 ASN B N 1
ATOM 15380 C CA . ASN B 1 924 ? -41.210 -2.438 587.076 1.00 119.10 938 ASN B CA 1
ATOM 15381 C C . ASN B 1 924 ? -41.367 -1.724 588.433 1.00 117.71 938 ASN B C 1
ATOM 15382 O O . ASN B 1 924 ? -41.548 -0.511 588.486 1.00 115.71 938 ASN B O 1
ATOM 15387 N N . ASP B 1 925 ? -41.271 -2.488 589.521 1.00 117.49 939 ASP B N 1
ATOM 15388 C CA . ASP B 1 925 ? -41.345 -1.949 590.896 1.00 115.51 939 ASP B CA 1
ATOM 15389 C C . ASP B 1 925 ? -40.116 -1.117 591.357 1.00 110.90 939 ASP B C 1
ATOM 15390 O O . ASP B 1 925 ? -40.252 -0.220 592.180 1.00 107.18 939 ASP B O 1
ATOM 15395 N N . LYS B 1 926 ? -38.933 -1.420 590.819 1.00 110.13 940 LYS B N 1
ATOM 15396 C CA . LYS B 1 926 ? -37.637 -0.919 591.339 1.00 107.90 940 LYS B CA 1
ATOM 15397 C C . LYS B 1 926 ? -37.448 0.605 591.362 1.00 108.85 940 LYS B C 1
ATOM 15398 O O . LYS B 1 926 ? -37.767 1.290 590.391 1.00 113.61 940 LYS B O 1
ATOM 15404 N N . THR B 1 927 ? -36.883 1.110 592.462 1.00 106.20 941 THR B N 1
ATOM 15405 C CA . THR B 1 927 ? -36.550 2.528 592.607 1.00 103.18 941 THR B CA 1
ATOM 15406 C C . THR B 1 927 ? -35.055 2.678 592.854 1.00 98.73 941 THR B C 1
ATOM 15407 O O . THR B 1 927 ? -34.479 1.950 593.675 1.00 97.46 941 THR B O 1
ATOM 15411 N N . ILE B 1 928 ? -34.436 3.630 592.156 1.00 95.94 942 ILE B N 1
ATOM 15412 C CA . ILE B 1 928 ? -33.026 3.919 592.349 1.00 92.73 942 ILE B CA 1
ATOM 15413 C C . ILE B 1 928 ? -32.880 5.263 593.033 1.00 91.06 942 ILE B C 1
ATOM 15414 O O . ILE B 1 928 ? -33.492 6.243 592.631 1.00 94.62 942 ILE B O 1
ATOM 15419 N N . THR B 1 929 ? -32.036 5.329 594.047 1.00 89.63 943 THR B N 1
ATOM 15420 C CA . THR B 1 929 ? -31.915 6.563 594.805 1.00 88.59 943 THR B CA 1
ATOM 15421 C C . THR B 1 929 ? -30.510 7.142 594.949 1.00 86.46 943 THR B C 1
ATOM 15422 O O . THR B 1 929 ? -29.526 6.433 595.216 1.00 86.34 943 THR B O 1
ATOM 15426 N N . LEU B 1 930 ? -30.458 8.461 594.777 1.00 86.25 944 LEU B N 1
ATOM 15427 C CA . LEU B 1 930 ? -29.288 9.266 595.091 1.00 86.73 944 LEU B CA 1
ATOM 15428 C C . LEU B 1 930 ? -29.497 10.013 596.408 1.00 85.78 944 LEU B C 1
ATOM 15429 O O . LEU B 1 930 ? -30.293 10.910 596.447 1.00 82.04 944 LEU B O 1
ATOM 15434 N N . HIS B 1 931 ? -28.761 9.680 597.457 1.00 86.13 945 HIS B N 1
ATOM 15435 C CA . HIS B 1 931 ? -28.914 10.403 598.695 1.00 86.27 945 HIS B CA 1
ATOM 15436 C C . HIS B 1 931 ? -28.052 11.657 598.649 1.00 83.32 945 HIS B C 1
ATOM 15437 O O . HIS B 1 931 ? -26.896 11.654 599.070 1.00 77.74 945 HIS B O 1
ATOM 15444 N N . MET B 1 932 ? -28.655 12.724 598.123 1.00 84.11 946 MET B N 1
ATOM 15445 C CA . MET B 1 932 ? -28.036 14.039 598.003 1.00 82.55 946 MET B CA 1
ATOM 15446 C C . MET B 1 932 ? -27.774 14.673 599.355 1.00 82.73 946 MET B C 1
ATOM 15447 O O . MET B 1 932 ? -26.848 15.457 599.485 1.00 83.66 946 MET B O 1
ATOM 15452 N N . GLY B 1 933 A -28.595 14.329 600.353 1.00 86.35 947 GLY B N 1
ATOM 15453 C CA . GLY B 1 933 A -28.380 14.738 601.749 1.00 85.46 947 GLY B CA 1
ATOM 15454 C C . GLY B 1 933 A -29.440 15.654 602.317 1.00 84.10 947 GLY B C 1
ATOM 15455 O O . GLY B 1 933 A -30.113 16.358 601.590 1.00 84.30 947 GLY B O 1
ATOM 15456 N N . LYS B 1 934 ? -29.554 15.629 603.641 1.00 85.91 948 LYS B N 1
ATOM 15457 C CA . LYS B 1 934 ? -30.492 16.477 604.396 1.00 87.75 948 LYS B CA 1
ATOM 15458 C C . LYS B 1 934 ? -30.139 17.962 604.277 1.00 86.89 948 LYS B C 1
ATOM 15459 O O . LYS B 1 934 ? -31.005 18.831 604.372 1.00 88.99 948 LYS B O 1
ATOM 15465 N N . ALA B 1 935 ? -28.860 18.251 604.026 1.00 83.04 949 ALA B N 1
ATOM 15466 C CA . ALA B 1 935 ? -28.481 19.613 603.729 1.00 79.51 949 ALA B CA 1
ATOM 15467 C C . ALA B 1 935 ? -29.132 20.020 602.404 1.00 78.01 949 ALA B C 1
ATOM 15468 O O . ALA B 1 935 ? -29.061 21.166 602.018 1.00 76.59 949 ALA B O 1
ATOM 15470 N N . HIS B 1 936 ? -29.762 19.104 601.685 1.00 79.55 950 HIS B N 1
ATOM 15471 C CA . HIS B 1 936 ? -30.355 19.469 600.395 1.00 82.58 950 HIS B CA 1
ATOM 15472 C C . HIS B 1 936 ? -31.826 19.113 600.287 1.00 87.36 950 HIS B C 1
ATOM 15473 O O . HIS B 1 936 ? -32.278 18.657 599.223 1.00 87.36 950 HIS B O 1
ATOM 15480 N N . LYS B 1 937 ? -32.598 19.387 601.342 1.00 89.42 951 LYS B N 1
ATOM 15481 C CA . LYS B 1 937 ? -34.010 18.995 601.374 1.00 92.31 951 LYS B CA 1
ATOM 15482 C C . LYS B 1 937 ? -34.831 19.852 600.403 1.00 93.26 951 LYS B C 1
ATOM 15483 O O . LYS B 1 937 ? -34.606 21.068 600.289 1.00 92.16 951 LYS B O 1
ATOM 15489 N N . ASN B 1 938 ? -35.772 19.205 599.710 1.00 93.26 952 ASN B N 1
ATOM 15490 C CA . ASN B 1 938 ? -36.778 19.871 598.872 1.00 92.55 952 ASN B CA 1
ATOM 15491 C C . ASN B 1 938 ? -36.213 20.618 597.684 1.00 91.36 952 ASN B C 1
ATOM 15492 O O . ASN B 1 938 ? -36.934 21.348 597.012 1.00 90.81 952 ASN B O 1
ATOM 15497 N N . GLN B 1 939 ? -34.934 20.412 597.404 1.00 91.61 953 GLN B N 1
ATOM 15498 C CA . GLN B 1 939 ? -34.250 21.147 596.355 1.00 91.65 953 GLN B CA 1
ATOM 15499 C C . GLN B 1 939 ? -34.537 20.553 594.990 1.00 94.22 953 GLN B C 1
ATOM 15500 O O . GLN B 1 939 ? -34.877 19.368 594.871 1.00 97.99 953 GLN B O 1
ATOM 15506 N N . LEU B 1 940 ? -34.416 21.409 593.967 1.00 93.44 954 LEU B N 1
ATOM 15507 C CA . LEU B 1 940 ? -34.564 21.031 592.568 1.00 93.10 954 LEU B CA 1
ATOM 15508 C C . LEU B 1 940 ? -33.195 20.813 591.941 1.00 90.87 954 LEU B C 1
ATOM 15509 O O . LEU B 1 940 ? -32.307 21.668 592.055 1.00 90.99 954 LEU B O 1
ATOM 15514 N N . TYR B 1 941 ? -33.051 19.672 591.269 1.00 88.93 955 TYR B N 1
ATOM 15515 C CA . TYR B 1 941 ? -31.804 19.279 590.624 1.00 85.42 955 TYR B CA 1
ATOM 15516 C C . TYR B 1 941 ? -32.037 19.055 589.129 1.00 86.18 955 TYR B C 1
ATOM 15517 O O . TYR B 1 941 ? -33.103 18.584 588.731 1.00 85.46 955 TYR B O 1
ATOM 15526 N N . ARG B 1 942 ? -31.050 19.395 588.299 1.00 84.63 956 ARG B N 1
ATOM 15527 C CA . ARG B 1 942 ? -31.158 19.205 586.847 1.00 83.74 956 ARG B CA 1
ATOM 15528 C C . ARG B 1 942 ? -29.999 18.370 586.319 1.00 80.08 956 ARG B C 1
ATOM 15529 O O . ARG B 1 942 ? -28.845 18.619 586.633 1.00 77.54 956 ARG B O 1
ATOM 15537 N N . ALA B 1 943 ? -30.329 17.414 585.453 1.00 80.83 957 ALA B N 1
ATOM 15538 C CA . ALA B 1 943 ? -29.346 16.510 584.884 1.00 80.49 957 ALA B CA 1
ATOM 15539 C C . ALA B 1 943 ? -28.234 17.314 584.173 1.00 78.01 957 ALA B C 1
ATOM 15540 O O . ALA B 1 943 ? -28.497 18.318 583.531 1.00 75.82 957 ALA B O 1
ATOM 15542 N N . LEU B 1 944 ? -26.988 16.897 584.344 1.00 77.97 958 LEU B N 1
ATOM 15543 C CA . LEU B 1 944 ? -25.838 17.431 583.593 1.00 79.26 958 LEU B CA 1
ATOM 15544 C C . LEU B 1 944 ? -25.571 16.543 582.377 1.00 79.68 958 LEU B C 1
ATOM 15545 O O . LEU B 1 944 ? -25.184 17.020 581.304 1.00 77.26 958 LEU B O 1
ATOM 15550 N N . VAL B 1 945 ? -25.782 15.243 582.570 1.00 80.87 959 VAL B N 1
ATOM 15551 C CA . VAL B 1 945 ? -25.369 14.213 581.635 1.00 79.50 959 VAL B CA 1
ATOM 15552 C C . VAL B 1 945 ? -26.300 13.010 581.826 1.00 79.09 959 VAL B C 1
ATOM 15553 O O . VAL B 1 945 ? -26.459 12.530 582.958 1.00 82.53 959 VAL B O 1
ATOM 15557 N N . LEU B 1 946 ? -26.924 12.552 580.734 1.00 77.17 960 LEU B N 1
ATOM 15558 C CA . LEU B 1 946 ? -27.773 11.339 580.737 1.00 76.94 960 LEU B CA 1
ATOM 15559 C C . LEU B 1 946 ? -27.539 10.484 579.503 1.00 77.68 960 LEU B C 1
ATOM 15560 O O . LEU B 1 946 ? -27.583 10.992 578.388 1.00 78.45 960 LEU B O 1
ATOM 15565 N N . SER B 1 947 ? -27.321 9.183 579.711 1.00 78.85 961 SER B N 1
ATOM 15566 C CA . SER B 1 947 ? -27.067 8.245 578.616 1.00 78.22 961 SER B CA 1
ATOM 15567 C C . SER B 1 947 ? -28.361 7.783 577.951 1.00 81.61 961 SER B C 1
ATOM 15568 O O . SER B 1 947 ? -29.431 7.817 578.553 1.00 84.44 961 SER B O 1
ATOM 15571 N N . ASN B 1 948 ? -28.248 7.352 576.703 1.00 84.71 962 ASN B N 1
ATOM 15572 C CA . ASN B 1 948 ? -29.373 6.800 575.952 1.00 90.75 962 ASN B CA 1
ATOM 15573 C C . ASN B 1 948 ? -28.840 5.881 574.851 1.00 92.01 962 ASN B C 1
ATOM 15574 O O . ASN B 1 948 ? -27.633 5.658 574.781 1.00 93.05 962 ASN B O 1
ATOM 15579 N N . ASP B 1 949 ? -29.716 5.366 573.987 1.00 94.35 963 ASP B N 1
ATOM 15580 C CA . ASP B 1 949 ? -29.343 4.302 573.045 1.00 95.63 963 ASP B CA 1
ATOM 15581 C C . ASP B 1 949 ? -28.474 4.718 571.842 1.00 96.17 963 ASP B C 1
ATOM 15582 O O . ASP B 1 949 ? -27.884 3.853 571.171 1.00 91.17 963 ASP B O 1
ATOM 15587 N N . SER B 1 950 ? -28.385 6.028 571.589 1.00 99.22 964 SER B N 1
ATOM 15588 C CA . SER B 1 950 ? -27.548 6.572 570.504 1.00 100.95 964 SER B CA 1
ATOM 15589 C C . SER B 1 950 ? -26.320 7.368 570.989 1.00 99.05 964 SER B C 1
ATOM 15590 O O . SER B 1 950 ? -25.361 7.537 570.233 1.00 99.36 964 SER B O 1
ATOM 15593 N N . GLY B 1 951 ? -26.347 7.861 572.230 1.00 97.84 965 GLY B N 1
ATOM 15594 C CA . GLY B 1 951 ? -25.185 8.546 572.817 1.00 91.08 965 GLY B CA 1
ATOM 15595 C C . GLY B 1 951 ? -25.378 8.908 574.277 1.00 85.61 965 GLY B C 1
ATOM 15596 O O . GLY B 1 951 ? -26.037 8.186 575.024 1.00 83.06 965 GLY B O 1
ATOM 15597 N N . ILE B 1 952 ? -24.762 10.014 574.679 1.00 82.53 966 ILE B N 1
ATOM 15598 C CA . ILE B 1 952 ? -24.955 10.600 575.999 1.00 82.08 966 ILE B CA 1
ATOM 15599 C C . ILE B 1 952 ? -25.263 12.072 575.777 1.00 82.09 966 ILE B C 1
ATOM 15600 O O . ILE B 1 952 ? -24.448 12.779 575.198 1.00 82.01 966 ILE B O 1
ATOM 15605 N N . ASP B 1 953 ? -26.439 12.521 576.219 1.00 85.16 967 ASP B N 1
ATOM 15606 C CA . ASP B 1 953 ? -26.821 13.937 576.139 1.00 85.24 967 ASP B CA 1
ATOM 15607 C C . ASP B 1 953 ? -26.049 14.739 577.184 1.00 82.63 967 ASP B C 1
ATOM 15608 O O . ASP B 1 953 ? -25.851 14.268 578.305 1.00 83.90 967 ASP B O 1
ATOM 15613 N N . VAL B 1 954 ? -25.638 15.945 576.814 1.00 81.00 968 VAL B N 1
ATOM 15614 C CA . VAL B 1 954 ? -24.945 16.872 577.711 1.00 80.39 968 VAL B CA 1
ATOM 15615 C C . VAL B 1 954 ? -25.769 18.164 577.849 1.00 82.97 968 VAL B C 1
ATOM 15616 O O . VAL B 1 954 ? -26.152 18.753 576.851 1.00 81.09 968 VAL B O 1
ATOM 15620 N N . TYR B 1 955 ? -26.040 18.592 579.081 1.00 89.13 969 TYR B N 1
ATOM 15621 C CA . TYR B 1 955 ? -26.902 19.757 579.343 1.00 91.77 969 TYR B CA 1
ATOM 15622 C C . TYR B 1 955 ? -26.077 20.899 579.901 1.00 97.12 969 TYR B C 1
ATOM 15623 O O . TYR B 1 955 ? -25.537 20.823 581.015 1.00 102.43 969 TYR B O 1
ATOM 15632 N N . ASP B 1 956 ? -25.952 21.947 579.086 1.00 102.66 970 ASP B N 1
ATOM 15633 C CA . ASP B 1 956 ? -24.992 23.041 579.335 1.00 105.44 970 ASP B CA 1
ATOM 15634 C C . ASP B 1 956 ? -25.517 24.058 580.337 1.00 104.58 970 ASP B C 1
ATOM 15635 O O . ASP B 1 956 ? -24.726 24.709 581.018 1.00 108.29 970 ASP B O 1
ATOM 15640 N N . SER B 1 957 ? -26.841 24.190 580.425 1.00 102.88 971 SER B N 1
ATOM 15641 C CA . SER B 1 957 ? -27.485 25.142 581.334 1.00 102.72 971 SER B CA 1
ATOM 15642 C C . SER B 1 957 ? -28.740 24.528 581.967 1.00 104.67 971 SER B C 1
ATOM 15643 O O . SER B 1 957 ? -29.283 23.525 581.490 1.00 102.03 971 SER B O 1
ATOM 15646 N N . ASP B 1 958 ? -29.200 25.176 583.030 1.00 106.99 972 ASP B N 1
ATOM 15647 C CA . ASP B 1 958 ? -30.368 24.735 583.793 1.00 111.17 972 ASP B CA 1
ATOM 15648 C C . ASP B 1 958 ? -31.634 24.720 582.931 1.00 113.77 972 ASP B C 1
ATOM 15649 O O . ASP B 1 958 ? -32.500 23.852 583.085 1.00 109.62 972 ASP B O 1
ATOM 15654 N N . ASP B 1 959 ? -31.742 25.696 582.033 1.00 116.70 973 ASP B N 1
ATOM 15655 C CA . ASP B 1 959 ? -32.951 25.855 581.209 1.00 119.25 973 ASP B CA 1
ATOM 15656 C C . ASP B 1 959 ? -33.252 24.687 580.279 1.00 119.48 973 ASP B C 1
ATOM 15657 O O . ASP B 1 959 ? -34.405 24.411 580.037 1.00 120.09 973 ASP B O 1
ATOM 15662 N N . LYS B 1 960 ? -32.237 24.012 579.746 1.00 118.53 974 LYS B N 1
ATOM 15663 C CA . LYS B 1 960 ? -32.453 22.943 578.760 1.00 117.21 974 LYS B CA 1
ATOM 15664 C C . LYS B 1 960 ? -32.424 21.541 579.345 1.00 112.84 974 LYS B C 1
ATOM 15665 O O . LYS B 1 960 ? -32.484 20.573 578.600 1.00 107.19 974 LYS B O 1
ATOM 15671 N N . ALA B 1 961 ? -32.325 21.423 580.667 1.00 111.08 975 ALA B N 1
ATOM 15672 C CA . ALA B 1 961 ? -32.168 20.113 581.271 1.00 106.04 975 ALA B CA 1
ATOM 15673 C C . ALA B 1 961 ? -33.469 19.622 581.878 1.00 103.58 975 ALA B C 1
ATOM 15674 O O . ALA B 1 961 ? -34.255 20.412 582.415 1.00 105.55 975 ALA B O 1
ATOM 15676 N N . PRO B 1 962 ? -33.709 18.311 581.766 1.00 99.97 976 PRO B N 1
ATOM 15677 C CA . PRO B 1 962 ? -34.778 17.742 582.568 1.00 99.53 976 PRO B CA 1
ATOM 15678 C C . PRO B 1 962 ? -34.551 18.080 584.055 1.00 98.09 976 PRO B C 1
ATOM 15679 O O . PRO B 1 962 ? -33.411 18.165 584.494 1.00 94.60 976 PRO B O 1
ATOM 15683 N N . THR B 1 963 ? -35.627 18.315 584.797 1.00 100.44 977 THR B N 1
ATOM 15684 C CA . THR B 1 963 ? -35.552 18.685 586.215 1.00 98.07 977 THR B CA 1
ATOM 15685 C C . THR B 1 963 ? -36.152 17.576 587.085 1.00 97.76 977 THR B C 1
ATOM 15686 O O . THR B 1 963 ? -36.954 16.782 586.630 1.00 99.26 977 THR B O 1
ATOM 15688 N N . LEU B 1 964 ? -35.678 17.492 588.321 1.00 96.10 978 LEU B N 1
ATOM 15689 C CA . LEU B 1 964 ? -36.237 16.605 589.325 1.00 94.17 978 LEU B CA 1
ATOM 15690 C C . LEU B 1 964 ? -36.048 17.295 590.637 1.00 92.45 978 LEU B C 1
ATOM 15691 O O . LEU B 1 964 ? -35.043 17.978 590.831 1.00 87.83 978 LEU B O 1
ATOM 15696 N N . ARG B 1 965 ? -36.990 17.114 591.548 1.00 93.55 979 ARG B N 1
ATOM 15697 C CA . ARG B 1 965 ? -36.891 17.743 592.845 1.00 93.18 979 ARG B CA 1
ATOM 15698 C C . ARG B 1 965 ? -36.647 16.729 593.947 1.00 94.65 979 ARG B C 1
ATOM 15699 O O . ARG B 1 965 ? -37.261 15.666 593.991 1.00 94.75 979 ARG B O 1
ATOM 15707 N N . THR B 1 966 ? -35.726 17.074 594.835 1.00 95.54 980 THR B N 1
ATOM 15708 C CA . THR B 1 966 ? -35.430 16.253 595.984 1.00 94.99 980 THR B CA 1
ATOM 15709 C C . THR B 1 966 ? -36.578 16.352 597.007 1.00 98.65 980 THR B C 1
ATOM 15710 O O . THR B 1 966 ? -37.278 17.354 597.076 1.00 102.10 980 THR B O 1
ATOM 15714 N N . ASN B 1 967 ? -36.768 15.285 597.779 1.00 96.65 981 ASN B N 1
ATOM 15715 C CA . ASN B 1 967 ? -37.821 15.225 598.777 1.00 96.11 981 ASN B CA 1
ATOM 15716 C C . ASN B 1 967 ? -37.370 15.861 600.106 1.00 97.22 981 ASN B C 1
ATOM 15717 O O . ASN B 1 967 ? -36.340 16.547 600.164 1.00 96.22 981 ASN B O 1
ATOM 15722 N N . ASP B 1 968 ? -38.146 15.634 601.167 1.00 100.19 982 ASP B N 1
ATOM 15723 C CA . ASP B 1 968 ? -37.840 16.170 602.501 1.00 100.00 982 ASP B CA 1
ATOM 15724 C C . ASP B 1 968 ? -36.462 15.685 603.011 1.00 94.81 982 ASP B C 1
ATOM 15725 O O . ASP B 1 968 ? -35.727 16.420 603.642 1.00 96.01 982 ASP B O 1
ATOM 15730 N N . ASN B 1 969 ? -36.150 14.421 602.745 1.00 91.01 983 ASN B N 1
ATOM 15731 C CA . ASN B 1 969 ? -34.880 13.825 603.189 1.00 87.90 983 ASN B CA 1
ATOM 15732 C C . ASN B 1 969 ? -33.605 14.247 602.434 1.00 85.88 983 ASN B C 1
ATOM 15733 O O . ASN B 1 969 ? -32.525 14.304 603.018 1.00 85.76 983 ASN B O 1
ATOM 15738 N N . GLY B 1 970 ? -33.748 14.579 601.157 1.00 87.39 984 GLY B N 1
ATOM 15739 C CA . GLY B 1 970 ? -32.613 14.918 600.283 1.00 87.41 984 GLY B CA 1
ATOM 15740 C C . GLY B 1 970 ? -32.495 14.023 599.073 1.00 88.00 984 GLY B C 1
ATOM 15741 O O . GLY B 1 970 ? -31.892 14.390 598.080 1.00 88.38 984 GLY B O 1
ATOM 15742 N N . ASP B 1 971 ? -33.189 12.892 599.133 1.00 89.57 985 ASP B N 1
ATOM 15743 C CA . ASP B 1 971 ? -33.075 11.853 598.119 1.00 89.29 985 ASP B CA 1
ATOM 15744 C C . ASP B 1 971 ? -33.805 12.224 596.824 1.00 88.41 985 ASP B C 1
ATOM 15745 O O . ASP B 1 971 ? -34.881 12.784 596.871 1.00 85.38 985 ASP B O 1
ATOM 15750 N N . LEU B 1 972 ? -33.181 11.898 595.692 1.00 86.35 986 LEU B N 1
ATOM 15751 C CA . LEU B 1 972 ? -33.789 11.928 594.368 1.00 87.18 986 LEU B CA 1
ATOM 15752 C C . LEU B 1 972 ? -34.183 10.501 593.984 1.00 87.19 986 LEU B C 1
ATOM 15753 O O . LEU B 1 972 ? -33.301 9.658 593.905 1.00 89.64 986 LEU B O 1
ATOM 15758 N N . ILE B 1 973 ? -35.469 10.212 593.780 1.00 88.02 987 ILE B N 1
ATOM 15759 C CA . ILE B 1 973 ? -35.915 8.822 593.538 1.00 89.28 987 ILE B CA 1
ATOM 15760 C C . ILE B 1 973 ? -36.071 8.569 592.044 1.00 89.88 987 ILE B C 1
ATOM 15761 O O . ILE B 1 973 ? -36.612 9.407 591.337 1.00 88.39 987 ILE B O 1
ATOM 15766 N N . PHE B 1 974 ? -35.588 7.418 591.569 1.00 90.20 988 PHE B N 1
ATOM 15767 C CA . PHE B 1 974 ? -35.663 7.081 590.147 1.00 89.84 988 PHE B CA 1
ATOM 15768 C C . PHE B 1 974 ? -36.392 5.762 589.935 1.00 93.25 988 PHE B C 1
ATOM 15769 O O . PHE B 1 974 ? -36.363 4.864 590.784 1.00 94.94 988 PHE B O 1
ATOM 15777 N N . HIS B 1 975 ? -37.075 5.676 588.802 1.00 96.97 989 HIS B N 1
ATOM 15778 C CA . HIS B 1 975 ? -37.872 4.511 588.456 1.00 97.41 989 HIS B CA 1
ATOM 15779 C C . HIS B 1 975 ? -37.452 3.941 587.112 1.00 96.45 989 HIS B C 1
ATOM 15780 O O . HIS B 1 975 ? -36.654 4.545 586.391 1.00 87.33 989 HIS B O 1
ATOM 15787 N N . LYS B 1 976 ? -37.969 2.746 586.813 1.00 100.91 990 LYS B N 1
ATOM 15788 C CA . LYS B 1 976 ? -37.717 2.093 585.524 1.00 103.08 990 LYS B CA 1
ATOM 15789 C C . LYS B 1 976 ? -38.102 3.065 584.452 1.00 101.94 990 LYS B C 1
ATOM 15790 O O . LYS B 1 976 ? -37.380 3.291 583.487 1.00 98.24 990 LYS B O 1
ATOM 15796 N N . THR B 1 977 ? -39.265 3.659 584.663 1.00 103.15 991 THR B N 1
ATOM 15797 C CA . THR B 1 977 ? -39.761 4.688 583.791 1.00 103.31 991 THR B CA 1
ATOM 15798 C C . THR B 1 977 ? -39.892 5.973 584.619 1.00 101.75 991 THR B C 1
ATOM 15799 O O . THR B 1 977 ? -40.348 5.948 585.758 1.00 100.15 991 THR B O 1
ATOM 15803 N N . ASN B 1 978 ? -39.456 7.087 584.035 1.00 102.04 992 ASN B N 1
ATOM 15804 C CA . ASN B 1 978 ? -39.486 8.383 584.705 1.00 103.85 992 ASN B CA 1
ATOM 15805 C C . ASN B 1 978 ? -40.101 9.458 583.818 1.00 104.44 992 ASN B C 1
ATOM 15806 O O . ASN B 1 978 ? -39.945 9.427 582.598 1.00 103.50 992 ASN B O 1
ATOM 15811 N N . THR B 1 979 ? -40.808 10.399 584.437 1.00 105.99 993 THR B N 1
ATOM 15812 C CA . THR B 1 979 ? -41.284 11.595 583.735 1.00 106.89 993 THR B CA 1
ATOM 15813 C C . THR B 1 979 ? -40.650 12.850 584.344 1.00 105.93 993 THR B C 1
ATOM 15814 O O . THR B 1 979 ? -40.792 13.119 585.537 1.00 103.49 993 THR B O 1
ATOM 15818 N N . PHE B 1 980 ? -39.904 13.587 583.523 1.00 105.04 994 PHE B N 1
ATOM 15819 C CA . PHE B 1 980 ? -39.252 14.816 583.961 1.00 101.72 994 PHE B CA 1
ATOM 15820 C C . PHE B 1 980 ? -39.791 16.038 583.246 1.00 103.49 994 PHE B C 1
ATOM 15821 O O . PHE B 1 980 ? -40.186 15.963 582.096 1.00 107.17 994 PHE B O 1
ATOM 15829 N N . VAL B 1 981 ? -39.766 17.178 583.923 1.00 103.60 995 VAL B N 1
ATOM 15830 C CA . VAL B 1 981 ? -40.251 18.412 583.328 1.00 107.78 995 VAL B CA 1
ATOM 15831 C C . VAL B 1 981 ? -39.165 19.484 583.326 1.00 106.45 995 VAL B C 1
ATOM 15832 O O . VAL B 1 981 ? -38.499 19.700 584.320 1.00 99.85 995 VAL B O 1
ATOM 15836 N N . LYS B 1 982 ? -39.022 20.163 582.196 1.00 110.31 996 LYS B N 1
ATOM 15837 C CA . LYS B 1 982 ? -38.069 21.262 582.060 1.00 112.07 996 LYS B CA 1
ATOM 15838 C C . LYS B 1 982 ? -38.554 22.502 582.817 1.00 109.85 996 LYS B C 1
ATOM 15839 O O . LYS B 1 982 ? -39.657 22.524 583.370 1.00 111.76 996 LYS B O 1
ATOM 15845 N N . GLN B 1 983 ? -37.713 23.528 582.851 1.00 108.08 997 GLN B N 1
ATOM 15846 C CA . GLN B 1 983 ? -38.103 24.831 583.418 1.00 107.34 997 GLN B CA 1
ATOM 15847 C C . GLN B 1 983 ? -39.219 25.480 582.611 1.00 109.78 997 GLN B C 1
ATOM 15848 O O . GLN B 1 983 ? -40.054 26.171 583.178 1.00 106.74 997 GLN B O 1
ATOM 15854 N N . ASP B 1 984 ? -39.238 25.229 581.298 1.00 112.76 998 ASP B N 1
ATOM 15855 C CA . ASP B 1 984 ? -40.368 25.601 580.417 1.00 116.32 998 ASP B CA 1
ATOM 15856 C C . ASP B 1 984 ? -41.682 24.940 580.820 1.00 116.47 998 ASP B C 1
ATOM 15857 O O . ASP B 1 984 ? -42.739 25.436 580.468 1.00 119.57 998 ASP B O 1
ATOM 15862 N N . GLY B 1 985 ? -41.612 23.809 581.514 1.00 115.58 999 GLY B N 1
ATOM 15863 C CA . GLY B 1 985 ? -42.798 23.009 581.797 1.00 116.62 999 GLY B CA 1
ATOM 15864 C C . GLY B 1 985 ? -42.910 21.872 580.793 1.00 118.71 999 GLY B C 1
ATOM 15865 O O . GLY B 1 985 ? -43.856 21.093 580.845 1.00 118.62 999 GLY B O 1
ATOM 15866 N N . THR B 1 986 ? -41.932 21.753 579.895 1.00 118.57 1000 THR B N 1
ATOM 15867 C CA . THR B 1 986 ? -41.928 20.709 578.886 1.00 119.24 1000 THR B CA 1
ATOM 15868 C C . THR B 1 986 ? -41.699 19.367 579.571 1.00 119.96 1000 THR B C 1
ATOM 15869 O O . THR B 1 986 ? -40.832 19.244 580.437 1.00 118.07 1000 THR B O 1
ATOM 15873 N N . ILE B 1 987 ? -42.500 18.377 579.189 1.00 121.76 1001 ILE B N 1
ATOM 15874 C CA . ILE B 1 987 ? -42.436 17.051 579.785 1.00 120.01 1001 ILE B CA 1
ATOM 15875 C C . ILE B 1 987 ? -41.452 16.192 578.992 1.00 119.08 1001 ILE B C 1
ATOM 15876 O O . ILE B 1 987 ? -41.579 16.071 577.781 1.00 121.27 1001 ILE B O 1
ATOM 15881 N N . ILE B 1 988 ? -40.460 15.633 579.681 1.00 115.01 1002 ILE B N 1
ATOM 15882 C CA . ILE B 1 988 ? -39.498 14.701 579.090 1.00 111.66 1002 ILE B CA 1
ATOM 15883 C C . ILE B 1 988 ? -39.656 13.320 579.731 1.00 109.49 1002 ILE B C 1
ATOM 15884 O O . ILE B 1 988 ? -39.835 13.224 580.947 1.00 108.95 1002 ILE B O 1
ATOM 15889 N N . ASN B 1 989 ? -39.552 12.269 578.920 1.00 107.00 1003 ASN B N 1
ATOM 15890 C CA . ASN B 1 989 ? -39.577 10.896 579.422 1.00 106.50 1003 ASN B CA 1
ATOM 15891 C C . ASN B 1 989 ? -38.205 10.251 579.348 1.00 107.17 1003 ASN B C 1
ATOM 15892 O O . ASN B 1 989 ? -37.395 10.586 578.483 1.00 109.14 1003 ASN B O 1
ATOM 15897 N N . TYR B 1 990 ? -37.919 9.356 580.280 1.00 107.40 1004 TYR B N 1
ATOM 15898 C CA . TYR B 1 990 ? -36.583 8.778 580.337 1.00 103.94 1004 TYR B CA 1
ATOM 15899 C C . TYR B 1 990 ? -36.562 7.466 581.100 1.00 103.19 1004 TYR B C 1
ATOM 15900 O O . TYR B 1 990 ? -37.035 7.397 582.237 1.00 101.88 1004 TYR B O 1
ATOM 15909 N N . GLU B 1 991 ? -36.016 6.434 580.462 1.00 101.55 1005 GLU B N 1
ATOM 15910 C CA . GLU B 1 991 ? -35.944 5.111 581.064 1.00 103.59 1005 GLU B CA 1
ATOM 15911 C C . GLU B 1 991 ? -34.550 4.860 581.670 1.00 100.32 1005 GLU B C 1
ATOM 15912 O O . GLU B 1 991 ? -33.548 5.148 581.032 1.00 96.06 1005 GLU B O 1
ATOM 15918 N N . MET B 1 992 ? -34.502 4.350 582.906 1.00 103.02 1006 MET B N 1
ATOM 15919 C CA . MET B 1 992 ? -33.261 3.822 583.499 1.00 101.33 1006 MET B CA 1
ATOM 15920 C C . MET B 1 992 ? -32.946 2.515 582.790 1.00 103.34 1006 MET B C 1
ATOM 15921 O O . MET B 1 992 ? -33.375 1.418 583.198 1.00 110.87 1006 MET B O 1
ATOM 15926 N N . LYS B 1 993 ? -32.179 2.666 581.717 1.00 101.14 1007 LYS B N 1
ATOM 15927 C CA . LYS B 1 993 ? -31.963 1.637 580.724 1.00 98.33 1007 LYS B CA 1
ATOM 15928 C C . LYS B 1 993 ? -30.473 1.615 580.435 1.00 91.63 1007 LYS B C 1
ATOM 15929 O O . LYS B 1 993 ? -29.876 2.648 580.128 1.00 86.09 1007 LYS B O 1
ATOM 15935 N N . GLY B 1 994 ? -29.860 0.445 580.549 1.00 90.88 1008 GLY B N 1
ATOM 15936 C CA . GLY B 1 994 ? -28.508 0.261 580.035 1.00 88.55 1008 GLY B CA 1
ATOM 15937 C C . GLY B 1 994 ? -28.529 0.445 578.522 1.00 88.02 1008 GLY B C 1
ATOM 15938 O O . GLY B 1 994 ? -29.485 0.016 577.857 1.00 89.42 1008 GLY B O 1
ATOM 15939 N N . SER B 1 995 ? -27.495 1.095 577.984 1.00 84.54 1009 SER B N 1
ATOM 15940 C CA . SER B 1 995 ? -27.402 1.360 576.546 1.00 83.85 1009 SER B CA 1
ATOM 15941 C C . SER B 1 995 ? -26.090 0.819 575.976 1.00 82.49 1009 SER B C 1
ATOM 15942 O O . SER B 1 995 ? -25.147 0.515 576.725 1.00 80.95 1009 SER B O 1
ATOM 15945 N N . LEU B 1 996 ? -26.034 0.699 574.652 1.00 82.50 1010 LEU B N 1
ATOM 15946 C CA . LEU B 1 996 ? -24.813 0.279 573.968 1.00 84.01 1010 LEU B CA 1
ATOM 15947 C C . LEU B 1 996 ? -24.586 1.148 572.741 1.00 82.69 1010 LEU B C 1
ATOM 15948 O O . LEU B 1 996 ? -25.393 1.134 571.821 1.00 81.95 1010 LEU B O 1
ATOM 15953 N N . ASN B 1 997 ? -23.502 1.926 572.770 1.00 82.33 1011 ASN B N 1
ATOM 15954 C CA . ASN B 1 997 ? -23.088 2.770 571.653 1.00 84.30 1011 ASN B CA 1
ATOM 15955 C C . ASN B 1 997 ? -21.612 3.164 571.816 1.00 80.95 1011 ASN B C 1
ATOM 15956 O O . ASN B 1 997 ? -20.968 2.723 572.761 1.00 79.22 1011 ASN B O 1
ATOM 15961 N N . ALA B 1 998 ? -21.079 3.985 570.912 1.00 81.80 1012 ALA B N 1
ATOM 15962 C CA . ALA B 1 998 ? -19.662 4.388 570.979 1.00 82.02 1012 ALA B CA 1
ATOM 15963 C C . ALA B 1 998 ? -19.259 5.049 572.309 1.00 79.31 1012 ALA B C 1
ATOM 15964 O O . ALA B 1 998 ? -18.135 4.860 572.768 1.00 78.95 1012 ALA B O 1
ATOM 15966 N N . LEU B 1 999 ? -20.168 5.809 572.926 1.00 77.23 1013 LEU B N 1
ATOM 15967 C CA . LEU B 1 999 ? -19.850 6.550 574.153 1.00 75.84 1013 LEU B CA 1
ATOM 15968 C C . LEU B 1 999 ? -20.053 5.762 575.471 1.00 74.49 1013 LEU B C 1
ATOM 15969 O O . LEU B 1 999 ? -19.470 6.121 576.508 1.00 72.04 1013 LEU B O 1
ATOM 15974 N N . ILE B 1 1000 ? -20.864 4.704 575.440 1.00 74.52 1014 ILE B N 1
ATOM 15975 C CA . ILE B 1 1000 ? -21.144 3.938 576.652 1.00 74.59 1014 ILE B CA 1
ATOM 15976 C C . ILE B 1 1000 ? -21.564 2.483 576.411 1.00 74.64 1014 ILE B C 1
ATOM 15977 O O . ILE B 1 1000 ? -22.165 2.151 575.388 1.00 75.45 1014 ILE B O 1
ATOM 15982 N N . SER B 1 1001 ? -21.191 1.633 577.367 1.00 72.34 1015 SER B N 1
ATOM 15983 C CA . SER B 1 1001 ? -21.667 0.262 577.486 1.00 72.98 1015 SER B CA 1
ATOM 15984 C C . SER B 1 1001 ? -22.119 0.044 578.935 1.00 74.15 1015 SER B C 1
ATOM 15985 O O . SER B 1 1001 ? -21.406 -0.550 579.751 1.00 77.14 1015 SER B O 1
ATOM 15988 N N . GLY B 1 1002 ? -23.297 0.578 579.240 1.00 74.49 1016 GLY B N 1
ATOM 15989 C CA . GLY B 1 1002 ? -23.836 0.600 580.596 1.00 75.36 1016 GLY B CA 1
ATOM 15990 C C . GLY B 1 1002 ? -24.762 1.792 580.798 1.00 75.96 1016 GLY B C 1
ATOM 15991 O O . GLY B 1 1002 ? -25.422 2.241 579.859 1.00 76.25 1016 GLY B O 1
ATOM 15992 N N . TYR B 1 1003 A -24.793 2.319 582.020 1.00 75.02 1017 TYR B N 1
ATOM 15993 C CA . TYR B 1 1003 A -25.574 3.512 582.325 1.00 76.04 1017 TYR B CA 1
ATOM 15994 C C . TYR B 1 1003 A -24.706 4.638 582.864 1.00 77.69 1017 TYR B C 1
ATOM 15995 O O . TYR B 1 1003 A -23.717 4.375 583.553 1.00 80.61 1017 TYR B O 1
ATOM 16004 N N . LEU B 1 1004 ? -25.087 5.887 582.564 1.00 78.90 1018 LEU B N 1
ATOM 16005 C CA . LEU B 1 1004 ? -24.488 7.073 583.185 1.00 78.73 1018 LEU B CA 1
ATOM 16006 C C . LEU B 1 1004 ? -25.509 8.190 583.348 1.00 83.77 1018 LEU B C 1
ATOM 16007 O O . LEU B 1 1004 ? -26.075 8.674 582.367 1.00 86.50 1018 LEU B O 1
ATOM 16012 N N . GLY B 1 1005 ? -25.732 8.606 584.596 1.00 86.15 1019 GLY B N 1
ATOM 16013 C CA . GLY B 1 1005 ? -26.551 9.784 584.911 1.00 82.25 1019 GLY B CA 1
ATOM 16014 C C . GLY B 1 1005 ? -25.845 10.677 585.925 1.00 79.05 1019 GLY B C 1
ATOM 16015 O O . GLY B 1 1005 ? -25.389 10.205 586.970 1.00 76.81 1019 GLY B O 1
ATOM 16016 N N . VAL B 1 1006 ? -25.737 11.969 585.619 1.00 77.74 1020 VAL B N 1
ATOM 16017 C CA . VAL B 1 1006 ? -25.169 12.942 586.556 1.00 76.90 1020 VAL B CA 1
ATOM 16018 C C . VAL B 1 1006 ? -26.140 14.087 586.771 1.00 76.77 1020 VAL B C 1
ATOM 16019 O O . VAL B 1 1006 ? -26.716 14.604 585.813 1.00 77.41 1020 VAL B O 1
ATOM 16023 N N . TRP B 1 1007 ? -26.326 14.479 588.032 1.00 76.29 1021 TRP B N 1
ATOM 16024 C CA . TRP B 1 1007 ? -27.299 15.509 588.381 1.00 74.32 1021 TRP B CA 1
ATOM 16025 C C . TRP B 1 1007 ? -26.679 16.598 589.229 1.00 73.37 1021 TRP B C 1
ATOM 16026 O O . TRP B 1 1007 ? -25.851 16.342 590.114 1.00 72.21 1021 TRP B O 1
ATOM 16037 N N . VAL B 1 1008 ? -27.061 17.833 588.906 1.00 74.75 1022 VAL B N 1
ATOM 16038 C CA . VAL B 1 1008 ? -26.538 19.004 589.585 1.00 76.49 1022 VAL B CA 1
ATOM 16039 C C . VAL B 1 1008 ? -27.684 19.910 590.012 1.00 79.42 1022 VAL B C 1
ATOM 16040 O O . VAL B 1 1008 ? -28.747 19.932 589.373 1.00 79.50 1022 VAL B O 1
ATOM 16044 N N . PRO B 1 1009 ? -27.483 20.661 591.116 1.00 82.53 1023 PRO B N 1
ATOM 16045 C CA . PRO B 1 1009 ? -28.528 21.568 591.597 1.00 84.66 1023 PRO B CA 1
ATOM 16046 C C . PRO B 1 1009 ? -28.729 22.727 590.633 1.00 87.35 1023 PRO B C 1
ATOM 16047 O O . PRO B 1 1009 ? -27.750 23.307 590.156 1.00 88.94 1023 PRO B O 1
ATOM 16051 N N . VAL B 1 1010 ? -29.990 23.047 590.345 1.00 90.43 1024 VAL B N 1
ATOM 16052 C CA . VAL B 1 1010 ? -30.333 24.201 589.521 1.00 90.67 1024 VAL B CA 1
ATOM 16053 C C . VAL B 1 1010 ? -30.105 25.492 590.273 1.00 88.82 1024 VAL B C 1
ATOM 16054 O O . VAL B 1 1010 ? -30.118 25.500 591.506 1.00 87.22 1024 VAL B O 1
ATOM 16058 N N . GLY B 1 1011 ? -29.873 26.565 589.519 1.00 88.85 1025 GLY B N 1
ATOM 16059 C CA . GLY B 1 1011 ? -29.682 27.894 590.086 1.00 90.57 1025 GLY B CA 1
ATOM 16060 C C . GLY B 1 1011 ? -28.251 28.252 590.453 1.00 89.44 1025 GLY B C 1
ATOM 16061 O O . GLY B 1 1011 ? -28.001 29.258 591.107 1.00 88.38 1025 GLY B O 1
ATOM 16062 N N . ALA B 1 1012 ? -27.298 27.443 590.030 1.00 91.28 1026 ALA B N 1
ATOM 16063 C CA . ALA B 1 1012 ? -25.892 27.723 590.296 1.00 92.22 1026 ALA B CA 1
ATOM 16064 C C . ALA B 1 1012 ? -25.414 28.967 589.535 1.00 93.29 1026 ALA B C 1
ATOM 16065 O O . ALA B 1 1012 ? -25.674 29.105 588.340 1.00 89.03 1026 ALA B O 1
ATOM 16067 N N . SER B 1 1013 ? -24.710 29.862 590.227 1.00 98.30 1027 SER B N 1
ATOM 16068 C CA . SER B 1 1013 ? -24.151 31.071 589.601 1.00 99.12 1027 SER B CA 1
ATOM 16069 C C . SER B 1 1013 ? -23.231 30.730 588.436 1.00 98.71 1027 SER B C 1
ATOM 16070 O O . SER B 1 1013 ? -22.584 29.674 588.424 1.00 100.30 1027 SER B O 1
ATOM 16073 N N . ASP B 1 1014 ? -23.153 31.634 587.469 1.00 97.94 1028 ASP B N 1
ATOM 16074 C CA . ASP B 1 1014 ? -22.246 31.424 586.320 1.00 96.59 1028 ASP B CA 1
ATOM 16075 C C . ASP B 1 1014 ? -20.780 31.461 586.721 1.00 90.10 1028 ASP B C 1
ATOM 16076 O O . ASP B 1 1014 ? -19.953 30.880 586.049 1.00 83.98 1028 ASP B O 1
ATOM 16081 N N . SER B 1 1015 ? -20.462 32.154 587.808 1.00 90.53 1029 SER B N 1
ATOM 16082 C CA . SER B 1 1015 ? -19.081 32.276 588.268 1.00 84.99 1029 SER B CA 1
ATOM 16083 C C . SER B 1 1015 ? -18.812 31.371 589.472 1.00 82.93 1029 SER B C 1
ATOM 16084 O O . SER B 1 1015 ? -17.764 31.497 590.097 1.00 79.64 1029 SER B O 1
ATOM 16087 N N . GLN B 1 1016 ? -19.747 30.465 589.788 1.00 82.92 1030 GLN B N 1
ATOM 16088 C CA . GLN B 1 1016 ? -19.653 29.670 591.008 1.00 81.17 1030 GLN B CA 1
ATOM 16089 C C . GLN B 1 1016 ? -18.388 28.838 590.919 1.00 79.85 1030 GLN B C 1
ATOM 16090 O O . GLN B 1 1016 ? -18.156 28.146 589.923 1.00 74.28 1030 GLN B O 1
ATOM 16096 N N . ASP B 1 1017 ? -17.578 28.951 591.966 1.00 80.06 1031 ASP B N 1
ATOM 16097 C CA . ASP B 1 1017 ? -16.344 28.225 592.094 1.00 75.75 1031 ASP B CA 1
ATOM 16098 C C . ASP B 1 1017 ? -16.399 27.548 593.465 1.00 73.41 1031 ASP B C 1
ATOM 16099 O O . ASP B 1 1017 ? -16.459 28.238 594.494 1.00 70.12 1031 ASP B O 1
ATOM 16104 N N . ALA B 1 1018 ? -16.370 26.215 593.472 1.00 69.89 1032 ALA B N 1
ATOM 16105 C CA . ALA B 1 1018 ? -16.428 25.439 594.714 1.00 69.14 1032 ALA B CA 1
ATOM 16106 C C . ALA B 1 1018 ? -15.068 25.105 595.297 1.00 68.20 1032 ALA B C 1
ATOM 16107 O O . ALA B 1 1018 ? -14.979 24.500 596.363 1.00 69.72 1032 ALA B O 1
ATOM 16109 N N . ARG B 1 1019 ? -14.016 25.516 594.596 1.00 66.00 1033 ARG B N 1
ATOM 16110 C CA . ARG B 1 1019 ? -12.647 25.175 594.935 1.00 64.11 1033 ARG B CA 1
ATOM 16111 C C . ARG B 1 1019 ? -12.113 25.878 596.186 1.00 63.93 1033 ARG B C 1
ATOM 16112 O O . ARG B 1 1019 ? -12.536 26.965 596.527 1.00 67.78 1033 ARG B O 1
ATOM 16120 N N . THR B 1 1020 ? -11.208 25.225 596.885 1.00 62.99 1034 THR B N 1
ATOM 16121 C CA . THR B 1 1020 ? -10.614 25.784 598.081 1.00 64.95 1034 THR B CA 1
ATOM 16122 C C . THR B 1 1020 ? -9.196 26.278 597.759 1.00 66.05 1034 THR B C 1
ATOM 16123 O O . THR B 1 1020 ? -8.372 25.547 597.204 1.00 67.23 1034 THR B O 1
ATOM 16127 N N . VAL B 1 1021 ? -8.909 27.527 598.089 1.00 67.98 1035 VAL B N 1
ATOM 16128 C CA . VAL B 1 1021 ? -7.546 28.044 597.967 1.00 68.60 1035 VAL B CA 1
ATOM 16129 C C . VAL B 1 1021 ? -6.656 27.445 599.071 1.00 68.66 1035 VAL B C 1
ATOM 16130 O O . VAL B 1 1021 ? -7.112 27.199 600.196 1.00 72.44 1035 VAL B O 1
ATOM 16134 N N . ALA B 1 1022 ? -5.396 27.198 598.742 1.00 66.32 1036 ALA B N 1
ATOM 16135 C CA . ALA B 1 1022 ? -4.464 26.617 599.695 1.00 69.08 1036 ALA B CA 1
ATOM 16136 C C . ALA B 1 1022 ? -3.986 27.646 600.708 1.00 69.95 1036 ALA B C 1
ATOM 16137 O O . ALA B 1 1022 ? -3.689 28.769 600.348 1.00 69.41 1036 ALA B O 1
ATOM 16139 N N . THR B 1 1023 ? -3.902 27.236 601.969 1.00 74.91 1037 THR B N 1
ATOM 16140 C CA . THR B 1 1023 ? -3.632 28.147 603.079 1.00 78.62 1037 THR B CA 1
ATOM 16141 C C . THR B 1 1023 ? -2.145 28.335 603.322 1.00 79.23 1037 THR B C 1
ATOM 16142 O O . THR B 1 1023 ? -1.380 27.369 603.295 1.00 78.19 1037 THR B O 1
ATOM 16146 N N . GLU B 1 1024 ? -1.758 29.574 603.631 1.00 79.22 1038 GLU B N 1
ATOM 16147 C CA . GLU B 1 1024 ? -0.352 29.938 603.826 1.00 78.67 1038 GLU B CA 1
ATOM 16148 C C . GLU B 1 1024 ? 0.165 29.579 605.219 1.00 79.69 1038 GLU B C 1
ATOM 16149 O O . GLU B 1 1024 ? 1.357 29.685 605.485 1.00 76.29 1038 GLU B O 1
ATOM 16155 N N . SER B 1 1025 ? -0.734 29.133 606.088 1.00 87.18 1039 SER B N 1
ATOM 16156 C CA . SER B 1 1025 ? -0.412 28.777 607.462 1.00 94.93 1039 SER B CA 1
ATOM 16157 C C . SER B 1 1025 ? 0.220 27.400 607.546 1.00 98.29 1039 SER B C 1
ATOM 16158 O O . SER B 1 1025 ? -0.022 26.553 606.685 1.00 96.37 1039 SER B O 1
ATOM 16161 N N . SER B 1 1026 ? 1.019 27.182 608.586 1.00 106.74 1040 SER B N 1
ATOM 16162 C CA . SER B 1 1026 ? 1.613 25.880 608.804 1.00 114.68 1040 SER B CA 1
ATOM 16163 C C . SER B 1 1026 ? 0.519 24.959 609.310 1.00 122.47 1040 SER B C 1
ATOM 16164 O O . SER B 1 1026 ? 0.473 24.633 610.495 1.00 131.54 1040 SER B O 1
ATOM 16167 N N . SER B 1 1027 ? -0.377 24.567 608.409 1.00 129.32 1041 SER B N 1
ATOM 16168 C CA . SER B 1 1027 ? -1.473 23.686 608.770 1.00 133.00 1041 SER B CA 1
ATOM 16169 C C . SER B 1 1027 ? -0.940 22.397 609.395 1.00 136.04 1041 SER B C 1
ATOM 16170 O O . SER B 1 1027 ? -1.488 21.920 610.380 1.00 132.15 1041 SER B O 1
ATOM 16173 N N . SER B 1 1028 ? 0.132 21.849 608.838 1.00 133.65 1042 SER B N 1
ATOM 16174 C CA . SER B 1 1028 ? 0.662 20.572 609.302 1.00 125.51 1042 SER B CA 1
ATOM 16175 C C . SER B 1 1028 ? 2.125 20.691 609.738 1.00 120.58 1042 SER B C 1
ATOM 16176 O O . SER B 1 1028 ? 2.985 21.124 608.965 1.00 112.05 1042 SER B O 1
ATOM 16179 N N . ASN B 1 1029 ? 2.400 20.285 610.981 1.00 122.18 1043 ASN B N 1
ATOM 16180 C CA . ASN B 1 1029 ? 3.748 20.341 611.565 1.00 124.24 1043 ASN B CA 1
ATOM 16181 C C . ASN B 1 1029 ? 4.543 19.037 611.377 1.00 123.96 1043 ASN B C 1
ATOM 16182 O O . ASN B 1 1029 ? 5.655 18.901 611.892 1.00 126.99 1043 ASN B O 1
ATOM 16184 N N . ASP B 1 1030 ? 3.964 18.085 610.645 1.00 119.65 1044 ASP B N 1
ATOM 16185 C CA . ASP B 1 1030 ? 4.586 16.775 610.432 1.00 111.05 1044 ASP B CA 1
ATOM 16186 C C . ASP B 1 1030 ? 5.973 16.847 609.764 1.00 104.34 1044 ASP B C 1
ATOM 16187 O O . ASP B 1 1030 ? 6.891 16.102 610.142 1.00 98.35 1044 ASP B O 1
ATOM 16192 N N . GLY B 1 1031 ? 6.132 17.771 608.818 1.00 97.97 1045 GLY B N 1
ATOM 16193 C CA . GLY B 1 1031 ? 7.269 17.757 607.889 1.00 92.44 1045 GLY B CA 1
ATOM 16194 C C . GLY B 1 1031 ? 6.895 17.181 606.531 1.00 86.38 1045 GLY B C 1
ATOM 16195 O O . GLY B 1 1031 ? 7.690 17.229 605.598 1.00 79.44 1045 GLY B O 1
ATOM 16196 N N . SER B 1 1032 ? 5.672 16.654 606.420 1.00 84.44 1046 SER B N 1
ATOM 16197 C CA . SER B 1 1032 ? 5.075 16.245 605.148 1.00 79.59 1046 SER B CA 1
ATOM 16198 C C . SER B 1 1032 ? 4.893 17.416 604.217 1.00 71.40 1046 SER B C 1
ATOM 16199 O O . SER B 1 1032 ? 4.662 18.525 604.674 1.00 70.71 1046 SER B O 1
ATOM 16202 N N . VAL B 1 1033 ? 4.955 17.139 602.921 1.00 62.18 1047 VAL B N 1
ATOM 16203 C CA . VAL B 1 1033 ? 4.799 18.158 601.919 1.00 59.27 1047 VAL B CA 1
ATOM 16204 C C . VAL B 1 1033 ? 3.343 18.230 601.492 1.00 57.95 1047 VAL B C 1
ATOM 16205 O O . VAL B 1 1033 ? 2.637 19.152 601.865 1.00 60.71 1047 VAL B O 1
ATOM 16209 N N . PHE B 1 1034 ? 2.869 17.236 600.758 1.00 59.64 1048 PHE B N 1
ATOM 16210 C CA . PHE B 1 1034 ? 1.472 17.239 600.316 1.00 59.26 1048 PHE B CA 1
ATOM 16211 C C . PHE B 1 1034 ? 0.533 16.686 601.377 1.00 61.27 1048 PHE B C 1
ATOM 16212 O O . PHE B 1 1034 ? 0.924 15.846 602.210 1.00 62.37 1048 PHE B O 1
ATOM 16220 N N . HIS B 1 1035 ? -0.690 17.220 601.379 1.00 60.27 1049 HIS B N 1
ATOM 16221 C CA . HIS B 1 1035 ? -1.727 16.774 602.301 1.00 59.36 1049 HIS B CA 1
ATOM 16222 C C . HIS B 1 1035 ? -3.032 16.673 601.547 1.00 58.99 1049 HIS B C 1
ATOM 16223 O O . HIS B 1 1035 ? -3.414 17.603 600.847 1.00 56.85 1049 HIS B O 1
ATOM 16230 N N . SER B 1 1036 ? -3.691 15.521 601.656 1.00 60.98 1050 SER B N 1
ATOM 16231 C CA . SER B 1 1036 ? -4.950 15.304 600.955 1.00 61.46 1050 SER B CA 1
ATOM 16232 C C . SER B 1 1036 ? -6.016 16.076 601.709 1.00 61.23 1050 SER B C 1
ATOM 16233 O O . SER B 1 1036 ? -6.317 15.774 602.860 1.00 62.40 1050 SER B O 1
ATOM 16236 N N . ASN B 1 1037 ? -6.541 17.102 601.055 1.00 59.72 1051 ASN B N 1
ATOM 16237 C CA . ASN B 1 1037 ? -7.597 17.932 601.611 1.00 60.55 1051 ASN B CA 1
ATOM 16238 C C . ASN B 1 1037 ? -8.342 18.661 600.490 1.00 60.47 1051 ASN B C 1
ATOM 16239 O O . ASN B 1 1037 ? -8.028 18.446 599.318 1.00 59.06 1051 ASN B O 1
ATOM 16244 N N . ALA B 1 1038 ? -9.318 19.506 600.841 1.00 58.30 1052 ALA B N 1
ATOM 16245 C CA . ALA B 1 1038 ? -10.140 20.190 599.835 1.00 59.07 1052 ALA B CA 1
ATOM 16246 C C . ALA B 1 1038 ? -9.315 21.068 598.887 1.00 57.96 1052 ALA B C 1
ATOM 16247 O O . ALA B 1 1038 ? -9.648 21.187 597.706 1.00 58.14 1052 ALA B O 1
ATOM 16249 N N . ALA B 1 1039 ? -8.238 21.667 599.392 1.00 56.16 1053 ALA B N 1
ATOM 16250 C CA . ALA B 1 1039 ? -7.364 22.494 598.565 1.00 53.61 1053 ALA B CA 1
ATOM 16251 C C . ALA B 1 1039 ? -6.619 21.663 597.539 1.00 53.84 1053 ALA B C 1
ATOM 16252 O O . ALA B 1 1039 ? -6.631 21.994 596.362 1.00 55.60 1053 ALA B O 1
ATOM 16254 N N . LEU B 1 1040 ? -5.966 20.585 597.970 1.00 54.17 1054 LEU B N 1
ATOM 16255 C CA . LEU B 1 1040 ? -5.272 19.711 597.023 1.00 55.33 1054 LEU B CA 1
ATOM 16256 C C . LEU B 1 1040 ? -6.268 19.152 596.001 1.00 56.75 1054 LEU B C 1
ATOM 16257 O O . LEU B 1 1040 ? -5.960 19.080 594.815 1.00 55.43 1054 LEU B O 1
ATOM 16262 N N . ASP B 1 1041 ? -7.466 18.788 596.466 1.00 59.01 1055 ASP B N 1
ATOM 16263 C CA . ASP B 1 1041 ? -8.505 18.219 595.605 1.00 61.44 1055 ASP B CA 1
ATOM 16264 C C . ASP B 1 1041 ? -8.994 19.191 594.536 1.00 61.77 1055 ASP B C 1
ATOM 16265 O O . ASP B 1 1041 ? -9.563 18.784 593.533 1.00 58.13 1055 ASP B O 1
ATOM 16270 N N . SER B 1 1042 ? -8.780 20.484 594.760 1.00 66.17 1056 SER B N 1
ATOM 16271 C CA . SER B 1 1042 ? -9.192 21.521 593.799 1.00 65.01 1056 SER B CA 1
ATOM 16272 C C . SER B 1 1042 ? -8.289 21.595 592.565 1.00 64.06 1056 SER B C 1
ATOM 16273 O O . SER B 1 1042 ? -8.549 22.371 591.652 1.00 64.56 1056 SER B O 1
ATOM 16276 N N . ASN B 1 1043 ? -7.211 20.819 592.554 1.00 65.29 1057 ASN B N 1
ATOM 16277 C CA . ASN B 1 1043 ? -6.306 20.763 591.400 1.00 63.75 1057 ASN B CA 1
ATOM 16278 C C . ASN B 1 1043 ? -6.690 19.709 590.392 1.00 60.35 1057 ASN B C 1
ATOM 16279 O O . ASN B 1 1043 ? -7.331 18.725 590.726 1.00 61.75 1057 ASN B O 1
ATOM 16284 N N . VAL B 1 1044 ? -6.296 19.946 589.152 1.00 57.84 1058 VAL B N 1
ATOM 16285 C CA . VAL B 1 1044 ? -6.424 18.967 588.078 1.00 58.61 1058 VAL B CA 1
ATOM 16286 C C . VAL B 1 1044 ? -5.184 19.039 587.192 1.00 57.12 1058 VAL B C 1
ATOM 16287 O O . VAL B 1 1044 ? -4.803 20.123 586.739 1.00 54.79 1058 VAL B O 1
ATOM 16291 N N . ILE B 1 1045 ? -4.557 17.892 586.961 1.00 56.69 1059 ILE B N 1
ATOM 16292 C CA . ILE B 1 1045 ? -3.393 17.819 586.086 1.00 55.88 1059 ILE B CA 1
ATOM 16293 C C . ILE B 1 1045 ? -3.864 17.377 584.729 1.00 55.28 1059 ILE B C 1
ATOM 16294 O O . ILE B 1 1045 ? -4.734 16.512 584.615 1.00 55.21 1059 ILE B O 1
ATOM 16299 N N . TYR B 1 1046 ? -3.308 17.981 583.693 1.00 55.10 1060 TYR B N 1
ATOM 16300 C CA . TYR B 1 1046 ? -3.630 17.575 582.332 1.00 56.85 1060 TYR B CA 1
ATOM 16301 C C . TYR B 1 1046 ? -2.404 17.033 581.694 1.00 57.94 1060 TYR B C 1
ATOM 16302 O O . TYR B 1 1046 ? -1.364 17.693 581.695 1.00 57.93 1060 TYR B O 1
ATOM 16311 N N . GLU B 1 1047 ? -2.509 15.827 581.162 1.00 59.86 1061 GLU B N 1
ATOM 16312 C CA . GLU B 1 1047 ? -1.382 15.184 580.502 1.00 60.47 1061 GLU B CA 1
ATOM 16313 C C . GLU B 1 1047 ? -1.495 15.509 579.012 1.00 60.68 1061 GLU B C 1
ATOM 16314 O O . GLU B 1 1047 ? -2.382 15.018 578.317 1.00 60.70 1061 GLU B O 1
ATOM 16320 N N . GLY B 1 1048 ? -0.628 16.404 578.564 1.00 61.63 1062 GLY B N 1
ATOM 16321 C CA . GLY B 1 1048 ? -0.843 17.095 577.304 1.00 64.44 1062 GLY B CA 1
ATOM 16322 C C . GLY B 1 1048 ? -0.247 16.516 576.074 1.00 64.29 1062 GLY B C 1
ATOM 16323 O O . GLY B 1 1048 ? -0.184 17.181 575.064 1.00 69.80 1062 GLY B O 1
ATOM 16324 N N . PHE B 1 1049 ? 0.132 15.251 576.108 1.00 65.30 1063 PHE B N 1
ATOM 16325 C CA . PHE B 1 1049 ? 0.785 14.658 574.956 1.00 60.91 1063 PHE B CA 1
ATOM 16326 C C . PHE B 1 1049 ? 0.382 13.218 574.782 1.00 56.51 1063 PHE B C 1
ATOM 16327 O O . PHE B 1 1049 ? -0.159 12.607 575.673 1.00 52.65 1063 PHE B O 1
ATOM 16335 N N . SER B 1 1050 ? 0.644 12.716 573.590 1.00 56.34 1064 SER B N 1
ATOM 16336 C CA . SER B 1 1050 ? 0.494 11.325 573.253 1.00 57.39 1064 SER B CA 1
ATOM 16337 C C . SER B 1 1050 ? 1.795 10.909 572.576 1.00 58.52 1064 SER B C 1
ATOM 16338 O O . SER B 1 1050 ? 2.328 11.635 571.734 1.00 63.57 1064 SER B O 1
ATOM 16341 N N . ASN B 1 1051 ? 2.317 9.751 572.945 1.00 56.63 1065 ASN B N 1
ATOM 16342 C CA . ASN B 1 1051 ? 3.532 9.263 572.310 1.00 55.70 1065 ASN B CA 1
ATOM 16343 C C . ASN B 1 1051 ? 3.400 9.032 570.824 1.00 56.16 1065 ASN B C 1
ATOM 16344 O O . ASN B 1 1051 ? 4.398 8.890 570.142 1.00 60.67 1065 ASN B O 1
ATOM 16349 N N . PHE B 1 1052 ? 2.177 8.987 570.320 1.00 55.78 1066 PHE B N 1
ATOM 16350 C CA . PHE B 1 1052 ? 1.954 8.600 568.946 1.00 57.55 1066 PHE B CA 1
ATOM 16351 C C . PHE B 1 1052 ? 1.532 9.737 568.045 1.00 56.58 1066 PHE B C 1
ATOM 16352 O O . PHE B 1 1052 ? 1.062 9.514 566.927 1.00 57.52 1066 PHE B O 1
ATOM 16360 N N . GLN B 1 1053 ? 1.726 10.957 568.530 1.00 57.38 1067 GLN B N 1
ATOM 16361 C CA . GLN B 1 1053 ? 1.528 12.146 567.720 1.00 58.36 1067 GLN B CA 1
ATOM 16362 C C . GLN B 1 1053 ? 2.438 12.052 566.495 1.00 59.18 1067 GLN B C 1
ATOM 16363 O O . GLN B 1 1053 ? 3.530 11.526 566.576 1.00 57.78 1067 GLN B O 1
ATOM 16369 N N . ALA B 1 1054 ? 1.971 12.548 565.358 1.00 60.91 1068 ALA B N 1
ATOM 16370 C CA . ALA B 1 1054 ? 2.816 12.714 564.191 1.00 59.31 1068 ALA B CA 1
ATOM 16371 C C . ALA B 1 1054 ? 3.804 13.867 564.410 1.00 60.07 1068 ALA B C 1
ATOM 16372 O O . ALA B 1 1054 ? 3.604 14.728 565.273 1.00 60.56 1068 ALA B O 1
ATOM 16374 N N . MET B 1 1055 ? 4.868 13.891 563.613 1.00 60.98 1069 MET B N 1
ATOM 16375 C CA . MET B 1 1055 ? 5.787 15.025 563.615 1.00 60.07 1069 MET B CA 1
ATOM 16376 C C . MET B 1 1055 ? 5.055 16.241 563.054 1.00 61.10 1069 MET B C 1
ATOM 16377 O O . MET B 1 1055 ? 4.225 16.082 562.178 1.00 59.86 1069 MET B O 1
ATOM 16382 N N . PRO B 1 1056 ? 5.349 17.448 563.562 1.00 63.46 1070 PRO B N 1
ATOM 16383 C CA . PRO B 1 1056 ? 4.750 18.654 563.000 1.00 66.65 1070 PRO B CA 1
ATOM 16384 C C . PRO B 1 1056 ? 4.954 18.799 561.481 1.00 72.49 1070 PRO B C 1
ATOM 16385 O O . PRO B 1 1056 ? 6.080 18.705 560.981 1.00 69.17 1070 PRO B O 1
ATOM 16389 N N . THR B 1 1057 ? 3.858 19.037 560.760 1.00 76.33 1071 THR B N 1
ATOM 16390 C CA . THR B 1 1057 ? 3.933 19.308 559.336 1.00 76.59 1071 THR B CA 1
ATOM 16391 C C . THR B 1 1057 ? 4.493 20.708 559.097 1.00 77.46 1071 THR B C 1
ATOM 16392 O O . THR B 1 1057 ? 5.123 20.942 558.077 1.00 85.56 1071 THR B O 1
ATOM 16396 N N . SER B 1 1058 ? 4.278 21.623 560.039 1.00 75.69 1072 SER B N 1
ATOM 16397 C CA . SER B 1 1058 ? 4.822 22.977 559.963 1.00 79.45 1072 SER B CA 1
ATOM 16398 C C . SER B 1 1058 ? 5.155 23.500 561.365 1.00 81.02 1072 SER B C 1
ATOM 16399 O O . SER B 1 1058 ? 4.552 23.072 562.340 1.00 78.23 1072 SER B O 1
ATOM 16402 N N . PRO B 1 1059 ? 6.087 24.464 561.472 1.00 83.56 1073 PRO B N 1
ATOM 16403 C CA . PRO B 1 1059 ? 6.402 25.041 562.787 1.00 79.83 1073 PRO B CA 1
ATOM 16404 C C . PRO B 1 1059 ? 5.209 25.622 563.534 1.00 79.35 1073 PRO B C 1
ATOM 16405 O O . PRO B 1 1059 ? 5.241 25.675 564.756 1.00 82.69 1073 PRO B O 1
ATOM 16409 N N . GLU B 1 1060 ? 4.177 26.065 562.813 1.00 83.02 1074 GLU B N 1
ATOM 16410 C CA . GLU B 1 1060 ? 2.994 26.675 563.433 1.00 84.02 1074 GLU B CA 1
ATOM 16411 C C . GLU B 1 1060 ? 2.146 25.640 564.169 1.00 76.31 1074 GLU B C 1
ATOM 16412 O O . GLU B 1 1060 ? 1.430 25.991 565.084 1.00 72.27 1074 GLU B O 1
ATOM 16418 N N . GLN B 1 1061 ? 2.241 24.373 563.770 1.00 75.06 1075 GLN B N 1
ATOM 16419 C CA . GLN B 1 1061 ? 1.446 23.299 564.367 1.00 76.80 1075 GLN B CA 1
ATOM 16420 C C . GLN B 1 1061 ? 2.202 22.447 565.397 1.00 74.52 1075 GLN B C 1
ATOM 16421 O O . GLN B 1 1061 ? 1.719 21.387 565.817 1.00 76.14 1075 GLN B O 1
ATOM 16427 N N . SER B 1 1062 ? 3.372 22.908 565.817 1.00 72.86 1076 SER B N 1
ATOM 16428 C CA . SER B 1 1062 ? 4.111 22.234 566.866 1.00 71.18 1076 SER B CA 1
ATOM 16429 C C . SER B 1 1062 ? 3.367 22.369 568.184 1.00 67.47 1076 SER B C 1
ATOM 16430 O O . SER B 1 1062 ? 2.879 23.444 568.523 1.00 65.27 1076 SER B O 1
ATOM 16433 N N . THR B 1 1063 ? 3.324 21.269 568.926 1.00 64.67 1077 THR B N 1
ATOM 16434 C CA . THR B 1 1063 ? 2.610 21.172 570.196 1.00 63.70 1077 THR B CA 1
ATOM 16435 C C . THR B 1 1063 ? 2.712 22.428 571.070 1.00 63.94 1077 THR B C 1
ATOM 16436 O O . THR B 1 1063 ? 1.695 22.979 571.475 1.00 61.82 1077 THR B O 1
ATOM 16440 N N . ASN B 1 1064 ? 3.932 22.879 571.345 1.00 62.88 1078 ASN B N 1
ATOM 16441 C CA . ASN B 1 1064 ? 4.147 23.982 572.281 1.00 62.52 1078 ASN B CA 1
ATOM 16442 C C . ASN B 1 1064 ? 3.699 25.364 571.765 1.00 64.93 1078 ASN B C 1
ATOM 16443 O O . ASN B 1 1064 ? 3.359 26.262 572.554 1.00 70.35 1078 ASN B O 1
ATOM 16448 N N . VAL B 1 1065 ? 3.688 25.537 570.450 1.00 62.96 1079 VAL B N 1
ATOM 16449 C CA . VAL B 1 1065 ? 3.099 26.725 569.855 1.00 64.66 1079 VAL B CA 1
ATOM 16450 C C . VAL B 1 1065 ? 1.586 26.676 570.100 1.00 63.83 1079 VAL B C 1
ATOM 16451 O O . VAL B 1 1065 ? 0.998 27.625 570.613 1.00 64.61 1079 VAL B O 1
ATOM 16455 N N . VAL B 1 1066 ? 0.978 25.549 569.747 1.00 61.27 1080 VAL B N 1
ATOM 16456 C CA . VAL B 1 1066 ? -0.445 25.336 569.965 1.00 61.33 1080 VAL B CA 1
ATOM 16457 C C . VAL B 1 1066 ? -0.833 25.514 571.438 1.00 62.13 1080 VAL B C 1
ATOM 16458 O O . VAL B 1 1066 ? -1.833 26.150 571.720 1.00 70.26 1080 VAL B O 1
ATOM 16462 N N . ILE B 1 1067 ? -0.044 24.997 572.370 1.00 59.35 1081 ILE B N 1
ATOM 16463 C CA . ILE B 1 1067 ? -0.351 25.156 573.792 1.00 58.91 1081 ILE B CA 1
ATOM 16464 C C . ILE B 1 1067 ? -0.426 26.635 574.169 1.00 60.06 1081 ILE B C 1
ATOM 16465 O O . ILE B 1 1067 ? -1.310 27.025 574.918 1.00 63.42 1081 ILE B O 1
ATOM 16470 N N . ALA B 1 1068 ? 0.467 27.457 573.625 1.00 61.15 1082 ALA B N 1
ATOM 16471 C CA . ALA B 1 1068 ? 0.450 28.899 573.898 1.00 63.01 1082 ALA B CA 1
ATOM 16472 C C . ALA B 1 1068 ? -0.828 29.585 573.408 1.00 63.19 1082 ALA B C 1
ATOM 16473 O O . ALA B 1 1068 ? -1.449 30.326 574.154 1.00 64.25 1082 ALA B O 1
ATOM 16475 N N . THR B 1 1069 ? -1.238 29.317 572.173 1.00 64.86 1083 THR B N 1
ATOM 16476 C CA . THR B 1 1069 ? -2.480 29.903 571.660 1.00 68.61 1083 THR B CA 1
ATOM 16477 C C . THR B 1 1069 ? -3.721 29.394 572.426 1.00 68.25 1083 THR B C 1
ATOM 16478 O O . THR B 1 1069 ? -4.646 30.157 572.658 1.00 70.76 1083 THR B O 1
ATOM 16482 N N . LYS B 1 1070 ? -3.695 28.136 572.875 1.00 67.40 1084 LYS B N 1
ATOM 16483 C CA . LYS B 1 1070 ? -4.841 27.490 573.534 1.00 66.40 1084 LYS B CA 1
ATOM 16484 C C . LYS B 1 1070 ? -4.855 27.486 575.094 1.00 63.40 1084 LYS B C 1
ATOM 16485 O O . LYS B 1 1070 ? -5.738 26.883 575.691 1.00 62.34 1084 LYS B O 1
ATOM 16491 N N . ALA B 1 1071 ? -3.908 28.150 575.746 1.00 62.67 1085 ALA B N 1
ATOM 16492 C CA . ALA B 1 1071 ? -3.832 28.132 577.213 1.00 66.69 1085 ALA B CA 1
ATOM 16493 C C . ALA B 1 1071 ? -5.176 28.448 577.897 1.00 70.15 1085 ALA B C 1
ATOM 16494 O O . ALA B 1 1071 ? -5.587 27.732 578.797 1.00 71.64 1085 ALA B O 1
ATOM 16496 N N . ASN B 1 1072 ? -5.818 29.536 577.476 1.00 74.01 1086 ASN B N 1
ATOM 16497 C CA . ASN B 1 1072 ? -7.212 29.874 577.835 1.00 77.23 1086 ASN B CA 1
ATOM 16498 C C . ASN B 1 1072 ? -8.146 28.673 578.033 1.00 73.95 1086 ASN B C 1
ATOM 16499 O O . ASN B 1 1072 ? -8.742 28.530 579.092 1.00 72.25 1086 ASN B O 1
ATOM 16504 N N . LEU B 1 1073 ? -8.247 27.816 577.018 1.00 73.39 1087 LEU B N 1
ATOM 16505 C CA . LEU B 1 1073 ? -9.170 26.677 577.021 1.00 75.40 1087 LEU B CA 1
ATOM 16506 C C . LEU B 1 1073 ? -9.031 25.770 578.252 1.00 77.07 1087 LEU B C 1
ATOM 16507 O O . LEU B 1 1073 ? -10.035 25.257 578.761 1.00 81.53 1087 LEU B O 1
ATOM 16512 N N . PHE B 1 1074 ? -7.797 25.603 578.727 1.00 73.21 1088 PHE B N 1
ATOM 16513 C CA . PHE B 1 1074 ? -7.495 24.785 579.885 1.00 71.86 1088 PHE B CA 1
ATOM 16514 C C . PHE B 1 1074 ? -7.727 25.459 581.222 1.00 73.04 1088 PHE B C 1
ATOM 16515 O O . PHE B 1 1074 ? -8.015 24.781 582.207 1.00 78.68 1088 PHE B O 1
ATOM 16523 N N . LYS B 1 1075 ? -7.604 26.779 581.279 1.00 73.36 1089 LYS B N 1
ATOM 16524 C CA . LYS B 1 1075 ? -7.976 27.504 582.490 1.00 77.64 1089 LYS B CA 1
ATOM 16525 C C . LYS B 1 1075 ? -9.444 27.223 582.799 1.00 76.01 1089 LYS B C 1
ATOM 16526 O O . LYS B 1 1075 ? -9.774 26.931 583.935 1.00 71.10 1089 LYS B O 1
ATOM 16532 N N . GLU B 1 1076 ? -10.297 27.276 581.769 1.00 77.70 1090 GLU B N 1
ATOM 16533 C CA . GLU B 1 1076 ? -11.747 27.107 581.920 1.00 82.42 1090 GLU B CA 1
ATOM 16534 C C . GLU B 1 1076 ? -12.210 25.659 582.165 1.00 82.22 1090 GLU B C 1
ATOM 16535 O O . GLU B 1 1076 ? -13.331 25.445 582.625 1.00 83.21 1090 GLU B O 1
ATOM 16541 N N . LEU B 1 1077 ? -11.347 24.684 581.874 1.00 77.99 1091 LEU B N 1
ATOM 16542 C CA . LEU B 1 1077 ? -11.579 23.287 582.280 1.00 74.42 1091 LEU B CA 1
ATOM 16543 C C . LEU B 1 1077 ? -11.039 22.963 583.674 1.00 70.37 1091 LEU B C 1
ATOM 16544 O O . LEU B 1 1077 ? -11.219 21.849 584.166 1.00 66.53 1091 LEU B O 1
ATOM 16549 N N . GLY B 1 1078 ? -10.383 23.932 584.307 1.00 67.95 1092 GLY B N 1
ATOM 16550 C CA . GLY B 1 1078 ? -9.946 23.787 585.688 1.00 65.73 1092 GLY B CA 1
ATOM 16551 C C . GLY B 1 1078 ? -8.604 23.130 585.850 1.00 59.44 1092 GLY B C 1
ATOM 16552 O O . GLY B 1 1078 ? -8.282 22.655 586.930 1.00 59.90 1092 GLY B O 1
ATOM 16553 N N . ILE B 1 1079 ? -7.817 23.110 584.786 1.00 57.78 1093 ILE B N 1
ATOM 16554 C CA . ILE B 1 1079 ? -6.466 22.570 584.873 1.00 58.09 1093 ILE B CA 1
ATOM 16555 C C . ILE B 1 1079 ? -5.666 23.572 585.688 1.00 56.84 1093 ILE B C 1
ATOM 16556 O O . ILE B 1 1079 ? -5.660 24.745 585.357 1.00 55.62 1093 ILE B O 1
ATOM 16561 N N . THR B 1 1080 ? -5.039 23.107 586.762 1.00 55.22 1094 THR B N 1
ATOM 16562 C CA . THR B 1 1080 ? -4.142 23.932 587.546 1.00 53.87 1094 THR B CA 1
ATOM 16563 C C . THR B 1 1080 ? -2.680 23.602 587.285 1.00 53.42 1094 THR B C 1
ATOM 16564 O O . THR B 1 1080 ? -1.827 24.400 587.621 1.00 52.67 1094 THR B O 1
ATOM 16568 N N . SER B 1 1081 ? -2.398 22.426 586.714 1.00 53.18 1095 SER B N 1
ATOM 16569 C CA . SER B 1 1081 ? -1.044 22.068 586.250 1.00 53.97 1095 SER B CA 1
ATOM 16570 C C . SER B 1 1081 ? -1.027 21.300 584.922 1.00 54.37 1095 SER B C 1
ATOM 16571 O O . SER B 1 1081 ? -1.794 20.357 584.703 1.00 54.84 1095 SER B O 1
ATOM 16574 N N . PHE B 1 1082 ? -0.122 21.704 584.040 1.00 55.51 1096 PHE B N 1
ATOM 16575 C CA . PHE B 1 1082 ? -0.024 21.136 582.691 1.00 56.50 1096 PHE B CA 1
ATOM 16576 C C . PHE B 1 1082 ? 1.196 20.235 582.622 1.00 55.39 1096 PHE B C 1
ATOM 16577 O O . PHE B 1 1082 ? 2.324 20.708 582.740 1.00 54.70 1096 PHE B O 1
ATOM 16585 N N . GLU B 1 1083 ? 0.965 18.934 582.464 1.00 54.73 1097 GLU B N 1
ATOM 16586 C CA . GLU B 1 1083 ? 2.063 17.984 582.333 1.00 53.87 1097 GLU B CA 1
ATOM 16587 C C . GLU B 1 1083 ? 2.449 17.916 580.865 1.00 53.21 1097 GLU B C 1
ATOM 16588 O O . GLU B 1 1083 ? 1.721 17.361 580.036 1.00 50.58 1097 GLU B O 1
ATOM 16594 N N . LEU B 1 1084 ? 3.590 18.526 580.561 1.00 55.95 1098 LEU B N 1
ATOM 16595 C CA . LEU B 1 1084 ? 4.135 18.570 579.206 1.00 56.88 1098 LEU B CA 1
ATOM 16596 C C . LEU B 1 1084 ? 4.993 17.347 578.982 1.00 58.26 1098 LEU B C 1
ATOM 16597 O O . LEU B 1 1084 ? 5.629 16.840 579.901 1.00 63.29 1098 LEU B O 1
ATOM 16602 N N . ALA B 1 1085 ? 5.037 16.897 577.736 1.00 58.64 1099 ALA B N 1
ATOM 16603 C CA . ALA B 1 1085 ? 5.917 15.818 577.337 1.00 56.35 1099 ALA B CA 1
ATOM 16604 C C . ALA B 1 1085 ? 7.365 16.145 577.716 1.00 57.85 1099 ALA B C 1
ATOM 16605 O O . ALA B 1 1085 ? 7.700 17.306 577.973 1.00 58.70 1099 ALA B O 1
ATOM 16607 N N . PRO B 1 1086 ? 8.225 15.115 577.756 1.00 55.47 1100 PRO B N 1
ATOM 16608 C CA . PRO B 1 1086 ? 9.643 15.337 577.958 1.00 54.95 1100 PRO B CA 1
ATOM 16609 C C . PRO B 1 1086 ? 10.223 16.047 576.763 1.00 54.52 1100 PRO B C 1
ATOM 16610 O O . PRO B 1 1086 ? 10.018 15.613 575.630 1.00 54.82 1100 PRO B O 1
ATOM 16614 N N . GLN B 1 1087 ? 10.941 17.136 577.020 1.00 55.62 1101 GLN B N 1
ATOM 16615 C CA . GLN B 1 1087 ? 11.315 18.072 575.962 1.00 57.19 1101 GLN B CA 1
ATOM 16616 C C . GLN B 1 1087 ? 12.697 17.816 575.375 1.00 56.99 1101 GLN B C 1
ATOM 16617 O O . GLN B 1 1087 ? 13.222 18.647 574.638 1.00 60.49 1101 GLN B O 1
ATOM 16623 N N . TYR B 1 1088 ? 13.275 16.661 575.677 1.00 57.44 1102 TYR B N 1
ATOM 16624 C CA . TYR B 1 1088 ? 14.699 16.392 575.401 1.00 54.00 1102 TYR B CA 1
ATOM 16625 C C . TYR B 1 1088 ? 14.839 15.936 573.969 1.00 53.94 1102 TYR B C 1
ATOM 16626 O O . TYR B 1 1088 ? 13.922 15.328 573.434 1.00 56.17 1102 TYR B O 1
ATOM 16635 N N . ARG B 1 1089 ? 15.952 16.282 573.334 1.00 52.19 1103 ARG B N 1
ATOM 16636 C CA . ARG B 1 1089 ? 16.134 15.988 571.920 1.00 54.36 1103 ARG B CA 1
ATOM 16637 C C . ARG B 1 1089 ? 16.176 14.499 571.657 1.00 54.08 1103 ARG B C 1
ATOM 16638 O O . ARG B 1 1089 ? 16.992 13.794 572.227 1.00 53.40 1103 ARG B O 1
ATOM 16646 N N . SER B 1 1090 ? 15.317 14.041 570.750 1.00 54.25 1104 SER B N 1
ATOM 16647 C CA . SER B 1 1090 ? 15.209 12.625 570.433 1.00 50.25 1104 SER B CA 1
ATOM 16648 C C . SER B 1 1090 ? 16.474 12.117 569.803 1.00 50.39 1104 SER B C 1
ATOM 16649 O O . SER B 1 1090 ? 17.123 12.803 569.017 1.00 52.91 1104 SER B O 1
ATOM 16652 N N . SER B 1 1091 ? 16.816 10.891 570.172 1.00 52.57 1105 SER B N 1
ATOM 16653 C CA . SER B 1 1091 ? 17.924 10.173 569.568 1.00 52.36 1105 SER B CA 1
ATOM 16654 C C . SER B 1 1091 ? 17.527 9.620 568.208 1.00 55.36 1105 SER B C 1
ATOM 16655 O O . SER B 1 1091 ? 18.382 9.216 567.430 1.00 62.16 1105 SER B O 1
ATOM 16658 N N . GLY B 1 1092 ? 16.229 9.573 567.927 1.00 57.77 1106 GLY B N 1
ATOM 16659 C CA . GLY B 1 1092 ? 15.737 9.370 566.567 1.00 59.43 1106 GLY B CA 1
ATOM 16660 C C . GLY B 1 1092 ? 16.007 7.993 565.997 1.00 60.96 1106 GLY B C 1
ATOM 16661 O O . GLY B 1 1092 ? 15.792 6.986 566.669 1.00 59.68 1106 GLY B O 1
ATOM 16662 N N . ASP B 1 1093 ? 16.475 7.964 564.748 1.00 62.22 1107 ASP B N 1
ATOM 16663 C CA . ASP B 1 1093 ? 16.775 6.715 564.043 1.00 60.49 1107 ASP B CA 1
ATOM 16664 C C . ASP B 1 1093 ? 18.186 6.210 564.330 1.00 59.32 1107 ASP B C 1
ATOM 16665 O O . ASP B 1 1093 ? 18.549 5.135 563.867 1.00 56.07 1107 ASP B O 1
ATOM 16670 N N . THR B 1 1094 ? 18.971 6.980 565.089 1.00 59.57 1108 THR B N 1
ATOM 16671 C CA . THR B 1 1094 ? 20.348 6.611 565.417 1.00 58.45 1108 THR B CA 1
ATOM 16672 C C . THR B 1 1094 ? 20.335 5.332 566.233 1.00 61.31 1108 THR B C 1
ATOM 16673 O O . THR B 1 1094 ? 19.616 5.218 567.218 1.00 64.02 1108 THR B O 1
ATOM 16677 N N . ASN B 1 1095 ? 21.153 4.373 565.829 1.00 64.47 1109 ASN B N 1
ATOM 16678 C CA . ASN B 1 1095 ? 21.118 3.040 566.416 1.00 62.24 1109 ASN B CA 1
ATOM 16679 C C . ASN B 1 1095 ? 22.463 2.355 566.199 1.00 63.88 1109 ASN B C 1
ATOM 16680 O O . ASN B 1 1095 ? 22.751 1.862 565.110 1.00 66.25 1109 ASN B O 1
ATOM 16685 N N . TYR B 1 1096 ? 23.283 2.349 567.248 1.00 67.22 1110 TYR B N 1
ATOM 16686 C CA . TYR B 1 1096 ? 24.653 1.817 567.191 1.00 69.03 1110 TYR B CA 1
ATOM 16687 C C . TYR B 1 1096 ? 24.714 0.290 567.278 1.00 71.04 1110 TYR B C 1
ATOM 16688 O O . TYR B 1 1096 ? 25.635 -0.350 566.772 1.00 86.46 1110 TYR B O 1
ATOM 16697 N N . GLY B 1 1097 ? 23.725 -0.292 567.912 1.00 68.14 1111 GLY B N 1
ATOM 16698 C CA . GLY B 1 1097 ? 23.520 -1.728 567.851 1.00 72.92 1111 GLY B CA 1
ATOM 16699 C C . GLY B 1 1097 ? 22.229 -2.038 568.596 1.00 75.47 1111 GLY B C 1
ATOM 16700 O O . GLY B 1 1097 ? 21.642 -1.158 569.251 1.00 83.75 1111 GLY B O 1
ATOM 16701 N N . GLY B 1 1098 ? 21.761 -3.272 568.469 1.00 62.87 1112 GLY B N 1
ATOM 16702 C CA . GLY B 1 1098 ? 20.618 -3.725 569.243 1.00 55.46 1112 GLY B CA 1
ATOM 16703 C C . GLY B 1 1098 ? 19.298 -3.221 568.724 1.00 52.50 1112 GLY B C 1
ATOM 16704 O O . GLY B 1 1098 ? 19.224 -2.579 567.682 1.00 53.80 1112 GLY B O 1
ATOM 16705 N N . MET B 1 1099 ? 18.246 -3.513 569.466 1.00 53.34 1113 MET B N 1
ATOM 16706 C CA . MET B 1 1099 ? 16.899 -3.150 569.052 1.00 55.70 1113 MET B CA 1
ATOM 16707 C C . MET B 1 1099 ? 16.645 -1.688 569.353 1.00 55.62 1113 MET B C 1
ATOM 16708 O O . MET B 1 1099 ? 16.955 -1.204 570.449 1.00 50.86 1113 MET B O 1
ATOM 16713 N N . SER B 1 1100 ? 16.125 -0.982 568.356 1.00 58.50 1114 SER B N 1
ATOM 16714 C CA . SER B 1 1100 ? 15.638 0.372 568.544 1.00 62.42 1114 SER B CA 1
ATOM 16715 C C . SER B 1 1100 ? 14.322 0.257 569.311 1.00 58.66 1114 SER B C 1
ATOM 16716 O O . SER B 1 1100 ? 13.607 -0.733 569.161 1.00 59.90 1114 SER B O 1
ATOM 16719 N N . PHE B 1 1101 ? 14.007 1.246 570.140 1.00 54.13 1115 PHE B N 1
ATOM 16720 C CA . PHE B 1 1101 ? 12.714 1.268 570.857 1.00 51.08 1115 PHE B CA 1
ATOM 16721 C C . PHE B 1 1101 ? 11.802 2.360 570.323 1.00 50.50 1115 PHE B C 1
ATOM 16722 O O . PHE B 1 1101 ? 12.284 3.319 569.740 1.00 50.74 1115 PHE B O 1
ATOM 16730 N N . LEU B 1 1102 ? 10.484 2.214 570.497 1.00 54.29 1116 LEU B N 1
ATOM 16731 C CA . LEU B 1 1102 ? 9.523 3.165 569.926 1.00 53.97 1116 LEU B CA 1
ATOM 16732 C C . LEU B 1 1102 ? 9.674 4.599 570.445 1.00 53.40 1116 LEU B C 1
ATOM 16733 O O . LEU B 1 1102 ? 9.422 5.553 569.690 1.00 54.51 1116 LEU B O 1
ATOM 16738 N N . ASP B 1 1103 ? 10.113 4.759 571.691 1.00 49.19 1117 ASP B N 1
ATOM 16739 C CA . ASP B 1 1103 ? 10.440 6.080 572.237 1.00 49.80 1117 ASP B CA 1
ATOM 16740 C C . ASP B 1 1103 ? 11.452 6.855 571.398 1.00 51.02 1117 ASP B C 1
ATOM 16741 O O . ASP B 1 1103 ? 11.391 8.082 571.341 1.00 50.72 1117 ASP B O 1
ATOM 16746 N N . SER B 1 1104 ? 12.374 6.128 570.756 1.00 49.36 1118 SER B N 1
ATOM 16747 C CA . SER B 1 1104 ? 13.418 6.731 569.943 1.00 48.58 1118 SER B CA 1
ATOM 16748 C C . SER B 1 1104 ? 12.947 7.092 568.536 1.00 49.78 1118 SER B C 1
ATOM 16749 O O . SER B 1 1104 ? 13.111 8.223 568.109 1.00 48.06 1118 SER B O 1
ATOM 16752 N N . PHE B 1 1105 ? 12.367 6.142 567.816 1.00 52.24 1119 PHE B N 1
ATOM 16753 C CA . PHE B 1 1105 ? 11.990 6.421 566.435 1.00 54.81 1119 PHE B CA 1
ATOM 16754 C C . PHE B 1 1105 ? 10.672 7.219 566.278 1.00 56.31 1119 PHE B C 1
ATOM 16755 O O . PHE B 1 1105 ? 10.407 7.787 565.214 1.00 59.25 1119 PHE B O 1
ATOM 16763 N N . LEU B 1 1106 ? 9.863 7.275 567.333 1.00 55.44 1120 LEU B N 1
ATOM 16764 C CA . LEU B 1 1106 ? 8.708 8.169 567.345 1.00 56.02 1120 LEU B CA 1
ATOM 16765 C C . LEU B 1 1106 ? 9.013 9.512 568.005 1.00 55.27 1120 LEU B C 1
ATOM 16766 O O . LEU B 1 1106 ? 8.121 10.313 568.191 1.00 56.80 1120 LEU B O 1
ATOM 16771 N N . ASN B 1 1107 ? 10.271 9.764 568.349 1.00 54.05 1121 ASN B N 1
ATOM 16772 C CA . ASN B 1 1107 ? 10.724 11.088 568.775 1.00 51.65 1121 ASN B CA 1
ATOM 16773 C C . ASN B 1 1107 ? 9.883 11.714 569.885 1.00 50.87 1121 ASN B C 1
ATOM 16774 O O . ASN B 1 1107 ? 9.736 12.946 569.967 1.00 52.39 1121 ASN B O 1
ATOM 16779 N N . ASN B 1 1108 ? 9.376 10.874 570.773 1.00 48.63 1122 ASN B N 1
ATOM 16780 C CA . ASN B 1 1108 ? 8.486 11.366 571.809 1.00 49.37 1122 ASN B CA 1
ATOM 16781 C C . ASN B 1 1108 ? 9.175 12.072 572.974 1.00 46.92 1122 ASN B C 1
ATOM 16782 O O . ASN B 1 1108 ? 8.510 12.686 573.812 1.00 46.40 1122 ASN B O 1
ATOM 16787 N N . GLY B 1 1109 ? 10.496 11.995 573.016 1.00 46.06 1123 GLY B N 1
ATOM 16788 C CA . GLY B 1 1109 ? 11.275 12.709 574.024 1.00 45.29 1123 GLY B CA 1
ATOM 16789 C C . GLY B 1 1109 ? 11.753 11.864 575.187 1.00 42.83 1123 GLY B C 1
ATOM 16790 O O . GLY B 1 1109 ? 12.638 12.292 575.930 1.00 39.83 1123 GLY B O 1
ATOM 16791 N N . TYR B 1 1110 ? 11.179 10.670 575.349 1.00 43.42 1124 TYR B N 1
ATOM 16792 C CA . TYR B 1 1110 ? 11.643 9.746 576.386 1.00 44.65 1124 TYR B CA 1
ATOM 16793 C C . TYR B 1 1110 ? 12.980 9.109 576.052 1.00 44.34 1124 TYR B C 1
ATOM 16794 O O . TYR B 1 1110 ? 13.641 8.621 576.946 1.00 41.49 1124 TYR B O 1
ATOM 16803 N N . ALA B 1 1111 ? 13.375 9.117 574.770 1.00 45.44 1125 ALA B N 1
ATOM 16804 C CA . ALA B 1 1111 ? 14.679 8.589 574.348 1.00 42.96 1125 ALA B CA 1
ATOM 16805 C C . ALA B 1 1111 ? 15.515 9.712 573.780 1.00 45.20 1125 ALA B C 1
ATOM 16806 O O . ALA B 1 1111 ? 15.175 10.270 572.755 1.00 48.34 1125 ALA B O 1
ATOM 16808 N N . PHE B 1 1112 ? 16.617 10.032 574.443 1.00 46.26 1126 PHE B N 1
ATOM 16809 C CA . PHE B 1 1112 ? 17.403 11.209 574.097 1.00 47.12 1126 PHE B CA 1
ATOM 16810 C C . PHE B 1 1112 ? 18.890 10.969 574.216 1.00 49.09 1126 PHE B C 1
ATOM 16811 O O . PHE B 1 1112 ? 19.315 10.147 574.988 1.00 46.39 1126 PHE B O 1
ATOM 16819 N N . THR B 1 1113 ? 19.659 11.710 573.437 1.00 52.05 1127 THR B N 1
ATOM 16820 C CA . THR B 1 1113 ? 21.103 11.678 573.485 1.00 53.45 1127 THR B CA 1
ATOM 16821 C C . THR B 1 1113 ? 21.617 12.702 574.464 1.00 49.25 1127 THR B C 1
ATOM 16822 O O . THR B 1 1113 ? 22.598 12.483 575.143 1.00 48.62 1127 THR B O 1
ATOM 16826 N N . ASP B 1 1114 ? 20.986 13.861 574.474 1.00 50.03 1128 ASP B N 1
ATOM 16827 C CA . ASP B 1 1114 ? 21.421 14.974 575.292 1.00 51.10 1128 ASP B CA 1
ATOM 16828 C C . ASP B 1 1114 ? 20.324 15.416 576.252 1.00 51.72 1128 ASP B C 1
ATOM 16829 O O . ASP B 1 1114 ? 19.208 15.730 575.827 1.00 52.73 1128 ASP B O 1
ATOM 16834 N N . ARG B 1 1115 ? 20.663 15.455 577.540 1.00 51.46 1129 ARG B N 1
ATOM 16835 C CA . ARG B 1 1115 ? 19.684 15.775 578.602 1.00 53.95 1129 ARG B CA 1
ATOM 16836 C C . ARG B 1 1115 ? 19.319 17.258 578.698 1.00 54.49 1129 ARG B C 1
ATOM 16837 O O . ARG B 1 1115 ? 18.259 17.590 579.237 1.00 51.44 1129 ARG B O 1
ATOM 16845 N N . TYR B 1 1116 ? 20.187 18.131 578.181 1.00 52.45 1130 TYR B N 1
ATOM 16846 C CA . TYR B 1 1116 ? 19.995 19.555 578.309 1.00 53.52 1130 TYR B CA 1
ATOM 16847 C C . TYR B 1 1116 ? 19.539 20.268 577.040 1.00 55.62 1130 TYR B C 1
ATOM 16848 O O . TYR B 1 1116 ? 19.234 21.449 577.100 1.00 55.90 1130 TYR B O 1
ATOM 16857 N N . ASP B 1 1117 ? 19.506 19.562 575.909 1.00 57.19 1131 ASP B N 1
ATOM 16858 C CA . ASP B 1 1117 ? 19.023 20.110 574.641 1.00 56.86 1131 ASP B CA 1
ATOM 16859 C C . ASP B 1 1117 ? 17.523 19.924 574.580 1.00 55.54 1131 ASP B C 1
ATOM 16860 O O . ASP B 1 1117 ? 17.041 18.836 574.317 1.00 54.85 1131 ASP B O 1
ATOM 16865 N N . LEU B 1 1118 ? 16.795 21.008 574.825 1.00 58.86 1132 LEU B N 1
ATOM 16866 C CA . LEU B 1 1118 ? 15.348 21.005 574.830 1.00 57.45 1132 LEU B CA 1
ATOM 16867 C C . LEU B 1 1118 ? 14.785 21.615 573.533 1.00 58.33 1132 LEU B C 1
ATOM 16868 O O . LEU B 1 1118 ? 13.600 21.964 573.460 1.00 60.84 1132 LEU B O 1
ATOM 16873 N N . GLY B 1 1119 ? 15.634 21.738 572.506 1.00 56.23 1133 GLY B N 1
ATOM 16874 C CA . GLY B 1 1119 ? 15.229 22.283 571.209 1.00 56.84 1133 GLY B CA 1
ATOM 16875 C C . GLY B 1 1119 ? 16.060 23.433 570.664 1.00 57.13 1133 GLY B C 1
ATOM 16876 O O . GLY B 1 1119 ? 15.522 24.274 569.889 1.00 62.59 1133 GLY B O 1
ATOM 16877 N N . PHE B 1 1120 ? 17.325 23.530 571.067 1.00 54.03 1134 PHE B N 1
ATOM 16878 C CA . PHE B 1 1120 ? 18.144 24.665 570.658 1.00 56.76 1134 PHE B CA 1
ATOM 16879 C C . PHE B 1 1120 ? 18.513 24.604 569.194 1.00 56.37 1134 PHE B C 1
ATOM 16880 O O . PHE B 1 1120 ? 18.477 23.558 568.590 1.00 54.26 1134 PHE B O 1
ATOM 16888 N N . ASN B 1 1121 ? 18.835 25.762 568.639 1.00 59.78 1135 ASN B N 1
ATOM 16889 C CA . ASN B 1 1121 ? 19.262 25.873 567.261 1.00 62.48 1135 ASN B CA 1
ATOM 16890 C C . ASN B 1 1121 ? 20.579 25.134 567.011 1.00 60.99 1135 ASN B C 1
ATOM 16891 O O . ASN B 1 1121 ? 21.404 24.960 567.909 1.00 60.23 1135 ASN B O 1
ATOM 16896 N N . LYS B 1 1122 ? 20.771 24.698 565.777 1.00 61.28 1136 LYS B N 1
ATOM 16897 C CA . LYS B 1 1122 ? 22.056 24.191 565.356 1.00 61.25 1136 LYS B CA 1
ATOM 16898 C C . LYS B 1 1122 ? 23.084 25.272 565.586 1.00 61.62 1136 LYS B C 1
ATOM 16899 O O . LYS B 1 1122 ? 22.724 26.450 565.719 1.00 61.44 1136 LYS B O 1
ATOM 16905 N N . ALA B 1 1123 ? 24.358 24.878 565.624 1.00 61.95 1137 ALA B N 1
ATOM 16906 C CA . ALA B 1 1123 ? 25.441 25.847 565.851 1.00 64.52 1137 ALA B CA 1
ATOM 16907 C C . ALA B 1 1123 ? 25.569 26.879 564.736 1.00 64.14 1137 ALA B C 1
ATOM 16908 O O . ALA B 1 1123 ? 26.020 27.998 564.990 1.00 67.53 1137 ALA B O 1
ATOM 16910 N N . ASP B 1 1124 ? 25.167 26.512 563.514 1.00 65.79 1138 ASP B N 1
ATOM 16911 C CA . ASP B 1 1124 ? 25.163 27.470 562.367 1.00 67.64 1138 ASP B CA 1
ATOM 16912 C C . ASP B 1 1124 ? 23.997 28.470 562.398 1.00 65.25 1138 ASP B C 1
ATOM 16913 O O . ASP B 1 1124 ? 23.897 29.317 561.523 1.00 67.89 1138 ASP B O 1
ATOM 16918 N N . GLY B 1 1125 ? 23.115 28.353 563.387 1.00 61.44 1139 GLY B N 1
ATOM 16919 C CA . GLY B 1 1125 ? 22.028 29.302 563.569 1.00 60.76 1139 GLY B CA 1
ATOM 16920 C C . GLY B 1 1125 ? 20.660 28.818 563.113 1.00 60.10 1139 GLY B C 1
ATOM 16921 O O . GLY B 1 1125 ? 19.651 29.429 563.421 1.00 57.99 1139 GLY B O 1
ATOM 16922 N N . ASN B 1 1126 ? 20.624 27.723 562.368 1.00 62.38 1140 ASN B N 1
ATOM 16923 C CA . ASN B 1 1126 ? 19.376 27.192 561.847 1.00 64.45 1140 ASN B CA 1
ATOM 16924 C C . ASN B 1 1126 ? 18.549 26.590 562.970 1.00 64.81 1140 ASN B C 1
ATOM 16925 O O . ASN B 1 1126 ? 19.088 26.078 563.943 1.00 64.52 1140 ASN B O 1
ATOM 16930 N N . PRO B 1 1127 ? 17.225 26.623 562.824 1.00 68.78 1141 PRO B N 1
ATOM 16931 C CA . PRO B 1 1127 ? 16.363 26.028 563.823 1.00 66.12 1141 PRO B CA 1
ATOM 16932 C C . PRO B 1 1127 ? 16.550 24.530 563.825 1.00 63.21 1141 PRO B C 1
ATOM 16933 O O . PRO B 1 1127 ? 16.901 23.946 562.813 1.00 62.35 1141 PRO B O 1
ATOM 16937 N N . ASN B 1 1128 ? 16.310 23.920 564.981 1.00 63.34 1142 ASN B N 1
ATOM 16938 C CA . ASN B 1 1128 ? 16.400 22.475 565.162 1.00 61.18 1142 ASN B CA 1
ATOM 16939 C C . ASN B 1 1128 ? 15.410 22.061 566.260 1.00 61.16 1142 ASN B C 1
ATOM 16940 O O . ASN B 1 1128 ? 15.799 21.670 567.371 1.00 55.98 1142 ASN B O 1
ATOM 16945 N N . PRO B 1 1129 ? 14.108 22.156 565.949 1.00 62.28 1143 PRO B N 1
ATOM 16946 C CA . PRO B 1 1129 ? 13.110 21.801 566.948 1.00 59.91 1143 PRO B CA 1
ATOM 16947 C C . PRO B 1 1129 ? 13.146 20.339 567.347 1.00 55.22 1143 PRO B C 1
ATOM 16948 O O . PRO B 1 1129 ? 13.616 19.496 566.600 1.00 54.51 1143 PRO B O 1
ATOM 16952 N N . THR B 1 1130 ? 12.637 20.060 568.530 1.00 52.82 1144 THR B N 1
ATOM 16953 C CA . THR B 1 1130 ? 12.271 18.704 568.910 1.00 51.41 1144 THR B CA 1
ATOM 16954 C C . THR B 1 1130 ? 10.994 18.351 568.144 1.00 51.90 1144 THR B C 1
ATOM 16955 O O . THR B 1 1130 ? 10.621 19.042 567.213 1.00 54.23 1144 THR B O 1
ATOM 16959 N N . LYS B 1 1131 ? 10.293 17.311 568.558 1.00 52.50 1145 LYS B N 1
ATOM 16960 C CA . LYS B 1 1131 ? 8.957 17.036 568.035 1.00 55.92 1145 LYS B CA 1
ATOM 16961 C C . LYS B 1 1131 ? 7.938 18.106 568.460 1.00 57.52 1145 LYS B C 1
ATOM 16962 O O . LYS B 1 1131 ? 6.903 18.287 567.815 1.00 56.91 1145 LYS B O 1
ATOM 16968 N N . TYR B 1 1132 ? 8.247 18.811 569.546 1.00 57.60 1146 TYR B N 1
ATOM 16969 C CA . TYR B 1 1132 ? 7.330 19.754 570.161 1.00 60.56 1146 TYR B CA 1
ATOM 16970 C C . TYR B 1 1132 ? 7.697 21.219 569.900 1.00 64.54 1146 TYR B C 1
ATOM 16971 O O . TYR B 1 1132 ? 6.953 22.118 570.315 1.00 63.13 1146 TYR B O 1
ATOM 16980 N N . GLY B 1 1133 ? 8.825 21.458 569.214 1.00 65.78 1147 GLY B N 1
ATOM 16981 C CA . GLY B 1 1133 ? 9.226 22.816 568.844 1.00 67.83 1147 GLY B CA 1
ATOM 16982 C C . GLY B 1 1133 ? 10.542 23.264 569.436 1.00 66.50 1147 GLY B C 1
ATOM 16983 O O . GLY B 1 1133 ? 11.227 22.490 570.094 1.00 68.38 1147 GLY B O 1
ATOM 16984 N N . THR B 1 1134 ? 10.892 24.527 569.186 1.00 64.35 1148 THR B N 1
ATOM 16985 C CA . THR B 1 1134 ? 12.177 25.089 569.615 1.00 61.77 1148 THR B CA 1
ATOM 16986 C C . THR B 1 1134 ? 12.184 25.370 571.113 1.00 59.37 1148 THR B C 1
ATOM 16987 O O . THR B 1 1134 ? 11.177 25.180 571.782 1.00 60.52 1148 THR B O 1
ATOM 16991 N N . ASP B 1 1135 ? 13.333 25.790 571.635 1.00 58.96 1149 ASP B N 1
ATOM 16992 C CA . ASP B 1 1135 ? 13.451 26.168 573.047 1.00 57.22 1149 ASP B CA 1
ATOM 16993 C C . ASP B 1 1135 ? 12.641 27.412 573.365 1.00 59.55 1149 ASP B C 1
ATOM 16994 O O . ASP B 1 1135 ? 12.058 27.499 574.438 1.00 61.06 1149 ASP B O 1
ATOM 16999 N N . GLN B 1 1136 ? 12.577 28.359 572.430 1.00 62.53 1150 GLN B N 1
ATOM 17000 C CA . GLN B 1 1136 ? 11.709 29.525 572.596 1.00 65.33 1150 GLN B CA 1
ATOM 17001 C C . GLN B 1 1136 ? 10.237 29.104 572.630 1.00 61.37 1150 GLN B C 1
ATOM 17002 O O . GLN B 1 1136 ? 9.474 29.611 573.437 1.00 61.16 1150 GLN B O 1
ATOM 17008 N N . ASP B 1 1137 ? 9.846 28.165 571.779 1.00 58.76 1151 ASP B N 1
ATOM 17009 C CA . ASP B 1 1137 ? 8.467 27.693 571.781 1.00 59.69 1151 ASP B CA 1
ATOM 17010 C C . ASP B 1 1137 ? 8.055 27.162 573.146 1.00 59.59 1151 ASP B C 1
ATOM 17011 O O . ASP B 1 1137 ? 6.924 27.368 573.580 1.00 59.86 1151 ASP B O 1
ATOM 17016 N N . LEU B 1 1138 ? 8.989 26.481 573.810 1.00 61.05 1152 LEU B N 1
ATOM 17017 C CA . LEU B 1 1138 ? 8.767 25.911 575.127 1.00 60.21 1152 LEU B CA 1
ATOM 17018 C C . LEU B 1 1138 ? 8.646 26.999 576.181 1.00 61.07 1152 LEU B C 1
ATOM 17019 O O . LEU B 1 1138 ? 7.721 26.975 576.997 1.00 64.52 1152 LEU B O 1
ATOM 17024 N N . ARG B 1 1139 ? 9.562 27.959 576.159 1.00 58.61 1153 ARG B N 1
ATOM 17025 C CA . ARG B 1 1139 ? 9.493 29.088 577.085 1.00 57.93 1153 ARG B CA 1
ATOM 17026 C C . ARG B 1 1139 ? 8.201 29.882 576.904 1.00 57.06 1153 ARG B C 1
ATOM 17027 O O . ARG B 1 1139 ? 7.604 30.322 577.881 1.00 57.26 1153 ARG B O 1
ATOM 17035 N N . ASN B 1 1140 ? 7.768 30.050 575.661 1.00 57.14 1154 ASN B N 1
ATOM 17036 C CA . ASN B 1 1140 ? 6.512 30.743 575.379 1.00 60.57 1154 ASN B CA 1
ATOM 17037 C C . ASN B 1 1140 ? 5.309 29.935 575.861 1.00 62.77 1154 ASN B C 1
ATOM 17038 O O . ASN B 1 1140 ? 4.336 30.490 576.384 1.00 66.13 1154 ASN B O 1
ATOM 17043 N N . ALA B 1 1141 ? 5.381 28.623 575.687 1.00 61.47 1155 ALA B N 1
ATOM 17044 C CA . ALA B 1 1141 ? 4.320 27.741 576.141 1.00 60.85 1155 ALA B CA 1
ATOM 17045 C C . ALA B 1 1141 ? 4.191 27.783 577.654 1.00 59.24 1155 ALA B C 1
ATOM 17046 O O . ALA B 1 1141 ? 3.086 27.820 578.179 1.00 60.43 1155 ALA B O 1
ATOM 17048 N N . ILE B 1 1142 ? 5.325 27.791 578.346 1.00 59.71 1156 ILE B N 1
ATOM 17049 C CA . ILE B 1 1142 ? 5.348 27.810 579.809 1.00 61.25 1156 ILE B CA 1
ATOM 17050 C C . ILE B 1 1142 ? 4.837 29.147 580.355 1.00 65.63 1156 ILE B C 1
ATOM 17051 O O . ILE B 1 1142 ? 4.024 29.163 581.285 1.00 67.38 1156 ILE B O 1
ATOM 17056 N N . GLU B 1 1143 ? 5.293 30.256 579.764 1.00 67.86 1157 GLU B N 1
ATOM 17057 C CA . GLU B 1 1143 ? 4.837 31.595 580.154 1.00 69.11 1157 GLU B CA 1
ATOM 17058 C C . GLU B 1 1143 ? 3.324 31.719 579.982 1.00 66.37 1157 GLU B C 1
ATOM 17059 O O . GLU B 1 1143 ? 2.620 32.150 580.902 1.00 66.74 1157 GLU B O 1
ATOM 17065 N N . ALA B 1 1144 ? 2.833 31.307 578.815 1.00 63.35 1158 ALA B N 1
ATOM 17066 C CA . ALA B 1 1144 ? 1.398 31.315 578.517 1.00 65.81 1158 ALA B CA 1
ATOM 17067 C C . ALA B 1 1144 ? 0.564 30.565 579.560 1.00 68.35 1158 ALA B C 1
ATOM 17068 O O . ALA B 1 1144 ? -0.560 30.975 579.874 1.00 69.62 1158 ALA B O 1
ATOM 17070 N N . LEU B 1 1145 ? 1.109 29.472 580.091 1.00 66.23 1159 LEU B N 1
ATOM 17071 C CA . LEU B 1 1145 ? 0.416 28.737 581.126 1.00 64.67 1159 LEU B CA 1
ATOM 17072 C C . LEU B 1 1145 ? 0.409 29.511 582.434 1.00 63.20 1159 LEU B C 1
ATOM 17073 O O . LEU B 1 1145 ? -0.570 29.457 583.154 1.00 65.46 1159 LEU B O 1
ATOM 17078 N N . HIS B 1 1146 ? 1.484 30.233 582.739 1.00 62.25 1160 HIS B N 1
ATOM 17079 C CA . HIS B 1 1146 ? 1.511 31.085 583.931 1.00 65.63 1160 HIS B CA 1
ATOM 17080 C C . HIS B 1 1146 ? 0.575 32.301 583.817 1.00 69.63 1160 HIS B C 1
ATOM 17081 O O . HIS B 1 1146 ? -0.126 32.640 584.765 1.00 68.72 1160 HIS B O 1
ATOM 17088 N N . LYS B 1 1147 ? 0.555 32.939 582.652 1.00 73.14 1161 LYS B N 1
ATOM 17089 C CA . LYS B 1 1147 ? -0.416 33.991 582.356 1.00 77.20 1161 LYS B CA 1
ATOM 17090 C C . LYS B 1 1147 ? -1.863 33.512 582.538 1.00 72.33 1161 LYS B C 1
ATOM 17091 O O . LYS B 1 1147 ? -2.733 34.330 582.839 1.00 81.14 1161 LYS B O 1
ATOM 17097 N N . ASN B 1 1148 ? -2.117 32.213 582.375 1.00 65.89 1162 ASN B N 1
ATOM 17098 C CA . ASN B 1 1148 ? -3.429 31.628 582.660 1.00 65.84 1162 ASN B CA 1
ATOM 17099 C C . ASN B 1 1148 ? -3.505 30.821 583.964 1.00 66.29 1162 ASN B C 1
ATOM 17100 O O . ASN B 1 1148 ? -4.405 29.971 584.125 1.00 66.00 1162 ASN B O 1
ATOM 17105 N N . GLY B 1 1149 ? -2.581 31.104 584.891 1.00 67.18 1163 GLY B N 1
ATOM 17106 C CA . GLY B 1 1149 ? -2.622 30.564 586.259 1.00 67.62 1163 GLY B CA 1
ATOM 17107 C C . GLY B 1 1149 ? -2.498 29.062 586.369 1.00 67.01 1163 GLY B C 1
ATOM 17108 O O . GLY B 1 1149 ? -3.049 28.453 587.291 1.00 64.90 1163 GLY B O 1
ATOM 17109 N N . MET B 1 1150 ? -1.785 28.472 585.409 1.00 66.34 1164 MET B N 1
ATOM 17110 C CA . MET B 1 1150 ? -1.470 27.051 585.412 1.00 63.72 1164 MET B CA 1
ATOM 17111 C C . MET B 1 1150 ? 0.016 26.849 585.613 1.00 60.79 1164 MET B C 1
ATOM 17112 O O . MET B 1 1150 ? 0.822 27.641 585.147 1.00 60.32 1164 MET B O 1
ATOM 17117 N N . GLN B 1 1151 ? 0.366 25.754 586.279 1.00 59.74 1165 GLN B N 1
ATOM 17118 C CA . GLN B 1 1151 ? 1.760 25.316 586.418 1.00 59.78 1165 GLN B CA 1
ATOM 17119 C C . GLN B 1 1151 ? 2.235 24.455 585.238 1.00 57.70 1165 GLN B C 1
ATOM 17120 O O . GLN B 1 1151 ? 1.432 23.853 584.530 1.00 61.21 1165 GLN B O 1
ATOM 17126 N N . ALA B 1 1152 ? 3.540 24.366 585.052 1.00 54.88 1166 ALA B N 1
ATOM 17127 C CA . ALA B 1 1152 ? 4.129 23.475 584.039 1.00 55.15 1166 ALA B CA 1
ATOM 17128 C C . ALA B 1 1152 ? 4.987 22.376 584.699 1.00 54.12 1166 ALA B C 1
ATOM 17129 O O . ALA B 1 1152 ? 5.892 22.656 585.497 1.00 50.29 1166 ALA B O 1
ATOM 17131 N N . ILE B 1 1153 ? 4.688 21.128 584.340 1.00 55.34 1167 ILE B N 1
ATOM 17132 C CA . ILE B 1 1153 ? 5.415 19.983 584.864 1.00 57.07 1167 ILE B CA 1
ATOM 17133 C C . ILE B 1 1153 ? 6.499 19.515 583.892 1.00 55.21 1167 ILE B C 1
ATOM 17134 O O . ILE B 1 1153 ? 6.228 19.263 582.715 1.00 55.05 1167 ILE B O 1
ATOM 17139 N N . ALA B 1 1154 ? 7.724 19.399 584.413 1.00 53.66 1168 ALA B N 1
ATOM 17140 C CA . ALA B 1 1154 ? 8.866 18.872 583.669 1.00 50.76 1168 ALA B CA 1
ATOM 17141 C C . ALA B 1 1154 ? 8.965 17.369 583.872 1.00 49.64 1168 ALA B C 1
ATOM 17142 O O . ALA B 1 1154 ? 8.882 16.896 584.999 1.00 50.75 1168 ALA B O 1
ATOM 17144 N N . ASP B 1 1155 ? 9.139 16.612 582.791 1.00 48.68 1169 ASP B N 1
ATOM 17145 C CA . ASP B 1 1155 ? 9.356 15.150 582.907 1.00 45.89 1169 ASP B CA 1
ATOM 17146 C C . ASP B 1 1155 ? 10.819 14.892 583.233 1.00 43.87 1169 ASP B C 1
ATOM 17147 O O . ASP B 1 1155 ? 11.695 15.098 582.395 1.00 42.05 1169 ASP B O 1
ATOM 17152 N N . TRP B 1 1156 ? 11.081 14.473 584.466 1.00 43.05 1170 TRP B N 1
ATOM 17153 C CA . TRP B 1 1156 ? 12.433 14.172 584.925 1.00 43.69 1170 TRP B CA 1
ATOM 17154 C C . TRP B 1 1156 ? 12.737 12.679 584.679 1.00 45.54 1170 TRP B C 1
ATOM 17155 O O . TRP B 1 1156 ? 12.106 11.790 585.271 1.00 45.49 1170 TRP B O 1
ATOM 17166 N N . VAL B 1 1157 ? 13.701 12.421 583.790 1.00 46.99 1171 VAL B N 1
ATOM 17167 C CA . VAL B 1 1157 ? 13.962 11.083 583.240 1.00 45.89 1171 VAL B CA 1
ATOM 17168 C C . VAL B 1 1157 ? 15.399 10.637 583.543 1.00 45.48 1171 VAL B C 1
ATOM 17169 O O . VAL B 1 1157 ? 16.240 10.566 582.651 1.00 45.74 1171 VAL B O 1
ATOM 17173 N N . PRO B 1 1158 ? 15.682 10.317 584.814 1.00 44.12 1172 PRO B N 1
ATOM 17174 C CA . PRO B 1 1158 ? 17.044 9.979 585.213 1.00 44.84 1172 PRO B CA 1
ATOM 17175 C C . PRO B 1 1158 ? 17.528 8.539 584.914 1.00 44.77 1172 PRO B C 1
ATOM 17176 O O . PRO B 1 1158 ? 18.744 8.282 585.037 1.00 43.32 1172 PRO B O 1
ATOM 17180 N N . ASP B 1 1159 ? 16.627 7.628 584.518 1.00 43.37 1173 ASP B N 1
ATOM 17181 C CA . ASP B 1 1159 ? 16.995 6.215 584.361 1.00 44.17 1173 ASP B CA 1
ATOM 17182 C C . ASP B 1 1159 ? 17.971 5.904 583.212 1.00 45.67 1173 ASP B C 1
ATOM 17183 O O . ASP B 1 1159 ? 18.869 5.086 583.393 1.00 46.69 1173 ASP B O 1
ATOM 17188 N N . GLN B 1 1160 ? 17.799 6.538 582.049 1.00 45.72 1174 GLN B N 1
ATOM 17189 C CA . GLN B 1 1160 ? 18.615 6.179 580.905 1.00 44.18 1174 GLN B CA 1
ATOM 17190 C C . GLN B 1 1160 ? 18.853 7.294 579.898 1.00 44.60 1174 GLN B C 1
ATOM 17191 O O . GLN B 1 1160 ? 18.272 8.369 579.988 1.00 47.50 1174 GLN B O 1
ATOM 17197 N N . ILE B 1 1161 ? 19.768 7.011 578.974 1.00 44.54 1175 ILE B N 1
ATOM 17198 C CA . ILE B 1 1161 ? 20.131 7.917 577.910 1.00 46.81 1175 ILE B CA 1
ATOM 17199 C C . ILE B 1 1161 ? 20.464 7.048 576.679 1.00 48.44 1175 ILE B C 1
ATOM 17200 O O . ILE B 1 1161 ? 20.970 5.958 576.841 1.00 49.78 1175 ILE B O 1
ATOM 17205 N N . TYR B 1 1162 ? 20.145 7.503 575.467 1.00 45.88 1176 TYR B N 1
ATOM 17206 C CA . TYR B 1 1162 ? 20.311 6.694 574.254 1.00 43.09 1176 TYR B CA 1
ATOM 17207 C C . TYR B 1 1162 ? 21.456 7.182 573.341 1.00 45.34 1176 TYR B C 1
ATOM 17208 O O . TYR B 1 1162 ? 21.902 8.314 573.427 1.00 44.63 1176 TYR B O 1
ATOM 17217 N N . ALA B 1 1163 ? 21.901 6.288 572.457 1.00 46.23 1177 ALA B N 1
ATOM 17218 C CA . ALA B 1 1163 ? 22.720 6.638 571.312 1.00 46.17 1177 ALA B CA 1
ATOM 17219 C C . ALA B 1 1163 ? 23.859 7.597 571.630 1.00 48.23 1177 ALA B C 1
ATOM 17220 O O . ALA B 1 1163 ? 23.913 8.731 571.142 1.00 50.91 1177 ALA B O 1
ATOM 17222 N N . LEU B 1 1164 ? 24.792 7.096 572.437 1.00 47.60 1178 LEU B N 1
ATOM 17223 C CA . LEU B 1 1164 ? 26.030 7.804 572.753 1.00 46.31 1178 LEU B CA 1
ATOM 17224 C C . LEU B 1 1164 ? 27.069 7.448 571.688 1.00 47.70 1178 LEU B C 1
ATOM 17225 O O . LEU B 1 1164 ? 27.283 6.284 571.426 1.00 44.79 1178 LEU B O 1
ATOM 17230 N N . PRO B 1 1165 ? 27.723 8.453 571.065 1.00 51.31 1179 PRO B N 1
ATOM 17231 C CA . PRO B 1 1165 ? 28.528 8.181 569.861 1.00 49.86 1179 PRO B CA 1
ATOM 17232 C C . PRO B 1 1165 ? 29.898 7.546 570.061 1.00 49.28 1179 PRO B C 1
ATOM 17233 O O . PRO B 1 1165 ? 30.493 7.079 569.076 1.00 52.48 1179 PRO B O 1
ATOM 17237 N N . GLY B 1 1166 ? 30.410 7.549 571.292 1.00 46.94 1180 GLY B N 1
ATOM 17238 C CA . GLY B 1 1166 ? 31.805 7.171 571.544 1.00 46.80 1180 GLY B CA 1
ATOM 17239 C C . GLY B 1 1166 ? 31.911 5.813 572.185 1.00 47.38 1180 GLY B C 1
ATOM 17240 O O . GLY B 1 1166 ? 31.200 5.513 573.142 1.00 45.10 1180 GLY B O 1
ATOM 17241 N N . LYS B 1 1167 ? 32.803 4.979 571.657 1.00 51.63 1181 LYS B N 1
ATOM 17242 C CA . LYS B 1 1167 ? 32.929 3.584 572.111 1.00 52.09 1181 LYS B CA 1
ATOM 17243 C C . LYS B 1 1167 ? 33.975 3.427 573.194 1.00 49.53 1181 LYS B C 1
ATOM 17244 O O . LYS B 1 1167 ? 34.982 4.105 573.186 1.00 50.67 1181 LYS B O 1
ATOM 17250 N N . GLU B 1 1168 ? 33.715 2.523 574.123 1.00 50.68 1182 GLU B N 1
ATOM 17251 C CA . GLU B 1 1168 ? 34.691 2.106 575.132 1.00 53.61 1182 GLU B CA 1
ATOM 17252 C C . GLU B 1 1168 ? 34.608 0.606 575.277 1.00 54.04 1182 GLU B C 1
ATOM 17253 O O . GLU B 1 1168 ? 33.642 -0.028 574.832 1.00 56.96 1182 GLU B O 1
ATOM 17259 N N . VAL B 1 1169 ? 35.616 0.028 575.926 1.00 54.99 1183 VAL B N 1
ATOM 17260 C CA . VAL B 1 1169 ? 35.630 -1.419 576.172 1.00 48.86 1183 VAL B CA 1
ATOM 17261 C C . VAL B 1 1169 ? 35.262 -1.624 577.615 1.00 45.96 1183 VAL B C 1
ATOM 17262 O O . VAL B 1 1169 ? 35.965 -1.160 578.482 1.00 45.87 1183 VAL B O 1
ATOM 17266 N N . VAL B 1 1170 ? 34.138 -2.285 577.851 1.00 45.60 1184 VAL B N 1
ATOM 17267 C CA . VAL B 1 1170 ? 33.660 -2.585 579.198 1.00 47.66 1184 VAL B CA 1
ATOM 17268 C C . VAL B 1 1170 ? 33.858 -4.080 579.460 1.00 51.19 1184 VAL B C 1
ATOM 17269 O O . VAL B 1 1170 ? 34.046 -4.867 578.529 1.00 57.70 1184 VAL B O 1
ATOM 17273 N N . THR B 1 1171 ? 33.792 -4.454 580.729 1.00 49.91 1185 THR B N 1
ATOM 17274 C CA . THR B 1 1171 ? 33.690 -5.840 581.133 1.00 50.56 1185 THR B CA 1
ATOM 17275 C C . THR B 1 1171 ? 32.224 -6.119 581.491 1.00 51.10 1185 THR B C 1
ATOM 17276 O O . THR B 1 1171 ? 31.673 -5.528 582.422 1.00 49.14 1185 THR B O 1
ATOM 17280 N N . ALA B 1 1172 ? 31.616 -7.069 580.795 1.00 51.24 1186 ALA B N 1
ATOM 17281 C CA . ALA B 1 1172 ? 30.183 -7.232 580.855 1.00 51.36 1186 ALA B CA 1
ATOM 17282 C C . ALA B 1 1172 ? 29.733 -8.668 581.158 1.00 49.57 1186 ALA B C 1
ATOM 17283 O O . ALA B 1 1172 ? 30.320 -9.624 580.687 1.00 50.88 1186 ALA B O 1
ATOM 17285 N N . THR B 1 1173 ? 28.655 -8.763 581.933 1.00 47.84 1187 THR B N 1
ATOM 17286 C CA . THR B 1 1173 ? 27.955 -9.995 582.203 1.00 47.63 1187 THR B CA 1
ATOM 17287 C C . THR B 1 1173 ? 26.485 -9.867 581.725 1.00 45.71 1187 THR B C 1
ATOM 17288 O O . THR B 1 1173 ? 25.842 -8.834 581.922 1.00 49.93 1187 THR B O 1
ATOM 17292 N N . ARG B 1 1174 ? 25.971 -10.939 581.142 1.00 41.87 1188 ARG B N 1
ATOM 17293 C CA . ARG B 1 1174 ? 24.590 -10.981 580.683 1.00 43.93 1188 ARG B CA 1
ATOM 17294 C C . ARG B 1 1174 ? 23.649 -11.144 581.880 1.00 45.67 1188 ARG B C 1
ATOM 17295 O O . ARG B 1 1174 ? 23.791 -12.081 582.657 1.00 49.23 1188 ARG B O 1
ATOM 17303 N N . VAL B 1 1175 ? 22.684 -10.236 582.001 1.00 43.50 1189 VAL B N 1
ATOM 17304 C CA . VAL B 1 1175 ? 21.808 -10.172 583.167 1.00 44.80 1189 VAL B CA 1
ATOM 17305 C C . VAL B 1 1175 ? 20.360 -9.971 582.767 1.00 46.08 1189 VAL B C 1
ATOM 17306 O O . VAL B 1 1175 ? 20.073 -9.497 581.652 1.00 50.45 1189 VAL B O 1
ATOM 17310 N N . ASP B 1 1176 ? 19.466 -10.283 583.702 1.00 42.88 1190 ASP B N 1
ATOM 17311 C CA . ASP B 1 1176 ? 18.039 -9.974 583.548 1.00 45.57 1190 ASP B CA 1
ATOM 17312 C C . ASP B 1 1176 ? 17.735 -8.570 584.076 1.00 46.11 1190 ASP B C 1
ATOM 17313 O O . ASP B 1 1176 ? 18.643 -7.877 584.540 1.00 48.55 1190 ASP B O 1
ATOM 17318 N N . GLU B 1 1177 ? 16.471 -8.155 584.021 1.00 46.42 1191 GLU B N 1
ATOM 17319 C CA . GLU B 1 1177 ? 16.094 -6.793 584.428 1.00 46.37 1191 GLU B CA 1
ATOM 17320 C C . GLU B 1 1177 ? 16.560 -6.380 585.826 1.00 43.43 1191 GLU B C 1
ATOM 17321 O O . GLU B 1 1177 ? 16.869 -5.217 586.057 1.00 44.29 1191 GLU B O 1
ATOM 17327 N N . ARG B 1 1178 ? 16.638 -7.333 586.742 1.00 43.73 1192 ARG B N 1
ATOM 17328 C CA . ARG B 1 1178 ? 17.131 -7.085 588.104 1.00 42.95 1192 ARG B CA 1
ATOM 17329 C C . ARG B 1 1178 ? 18.658 -7.146 588.260 1.00 44.46 1192 ARG B C 1
ATOM 17330 O O . ARG B 1 1178 ? 19.166 -7.009 589.375 1.00 45.57 1192 ARG B O 1
ATOM 17338 N N . GLY B 1 1179 ? 19.396 -7.331 587.170 1.00 45.71 1193 GLY B N 1
ATOM 17339 C CA . GLY B 1 1179 ? 20.858 -7.377 587.246 1.00 48.80 1193 GLY B CA 1
ATOM 17340 C C . GLY B 1 1179 ? 21.409 -8.673 587.832 1.00 47.59 1193 GLY B C 1
ATOM 17341 O O . GLY B 1 1179 ? 22.535 -8.719 588.312 1.00 48.16 1193 GLY B O 1
ATOM 17342 N N . ASN B 1 1180 ? 20.620 -9.733 587.759 1.00 45.87 1194 ASN B N 1
ATOM 17343 C CA . ASN B 1 1180 ? 21.062 -11.060 588.161 1.00 45.60 1194 ASN B CA 1
ATOM 17344 C C . ASN B 1 1180 ? 21.534 -11.826 586.938 1.00 46.24 1194 ASN B C 1
ATOM 17345 O O . ASN B 1 1180 ? 20.883 -11.807 585.896 1.00 43.39 1194 ASN B O 1
ATOM 17350 N N . GLN B 1 1181 ? 22.670 -12.492 587.083 1.00 47.22 1195 GLN B N 1
ATOM 17351 C CA . GLN B 1 1181 ? 23.284 -13.225 585.986 1.00 47.89 1195 GLN B CA 1
ATOM 17352 C C . GLN B 1 1181 ? 22.287 -14.247 585.494 1.00 46.84 1195 GLN B C 1
ATOM 17353 O O . GLN B 1 1181 ? 21.639 -14.899 586.315 1.00 46.90 1195 GLN B O 1
ATOM 17359 N N . LEU B 1 1182 ? 22.126 -14.355 584.174 1.00 46.89 1196 LEU B N 1
ATOM 17360 C CA . LEU B 1 1182 ? 21.229 -15.364 583.616 1.00 50.02 1196 LEU B CA 1
ATOM 17361 C C . LEU B 1 1182 ? 21.745 -16.724 584.056 1.00 56.38 1196 LEU B C 1
ATOM 17362 O O . LEU B 1 1182 ? 22.956 -16.905 584.189 1.00 60.27 1196 LEU B O 1
ATOM 17367 N N . LYS B 1 1183 ? 20.827 -17.677 584.255 1.00 66.41 1197 LYS B N 1
ATOM 17368 C CA . LYS B 1 1183 ? 21.182 -19.013 584.756 1.00 77.28 1197 LYS B CA 1
ATOM 17369 C C . LYS B 1 1183 ? 22.158 -19.803 583.856 1.00 77.11 1197 LYS B C 1
ATOM 17370 O O . LYS B 1 1183 ? 23.181 -20.279 584.340 1.00 83.15 1197 LYS B O 1
ATOM 17376 N N . ASP B 1 1184 ? 21.861 -19.921 582.564 1.00 75.69 1198 ASP B N 1
ATOM 17377 C CA . ASP B 1 1184 ? 22.636 -20.796 581.687 1.00 73.83 1198 ASP B CA 1
ATOM 17378 C C . ASP B 1 1184 ? 23.473 -19.958 580.739 1.00 70.25 1198 ASP B C 1
ATOM 17379 O O . ASP B 1 1184 ? 23.357 -20.112 579.510 1.00 75.13 1198 ASP B O 1
ATOM 17384 N N . THR B 1 1185 ? 24.302 -19.060 581.281 1.00 60.17 1199 THR B N 1
ATOM 17385 C CA . THR B 1 1185 ? 25.018 -18.110 580.417 1.00 55.17 1199 THR B CA 1
ATOM 17386 C C . THR B 1 1185 ? 26.524 -18.206 580.553 1.00 54.39 1199 THR B C 1
ATOM 17387 O O . THR B 1 1185 ? 27.066 -18.195 581.658 1.00 54.25 1199 THR B O 1
ATOM 17391 N N . ASP B 1 1186 ? 27.202 -18.261 579.413 1.00 57.46 1200 ASP B N 1
ATOM 17392 C CA . ASP B 1 1186 ? 28.664 -18.234 579.383 1.00 61.07 1200 ASP B CA 1
ATOM 17393 C C . ASP B 1 1186 ? 29.193 -16.816 579.238 1.00 56.92 1200 ASP B C 1
ATOM 17394 O O . ASP B 1 1186 ? 30.408 -16.602 579.293 1.00 59.97 1200 ASP B O 1
ATOM 17399 N N . PHE B 1 1187 ? 28.287 -15.860 579.028 1.00 52.02 1201 PHE B N 1
ATOM 17400 C CA . PHE B 1 1187 ? 28.649 -14.464 578.910 1.00 47.86 1201 PHE B CA 1
ATOM 17401 C C . PHE B 1 1187 ? 28.865 -13.871 580.310 1.00 48.28 1201 PHE B C 1
ATOM 17402 O O . PHE B 1 1187 ? 28.016 -13.167 580.818 1.00 45.50 1201 PHE B O 1
ATOM 17410 N N . VAL B 1 1188 ? 30.022 -14.157 580.911 1.00 48.06 1202 VAL B N 1
ATOM 17411 C CA . VAL B 1 1188 ? 30.358 -13.696 582.251 1.00 47.11 1202 VAL B CA 1
ATOM 17412 C C . VAL B 1 1188 ? 31.732 -13.061 582.247 1.00 46.28 1202 VAL B C 1
ATOM 17413 O O . VAL B 1 1188 ? 32.690 -13.663 581.809 1.00 50.88 1202 VAL B O 1
ATOM 17417 N N . ASN B 1 1189 ? 31.805 -11.819 582.694 1.00 45.32 1203 ASN B N 1
ATOM 17418 C CA . ASN B 1 1189 ? 33.034 -11.043 582.693 1.00 46.38 1203 ASN B CA 1
ATOM 17419 C C . ASN B 1 1189 ? 33.818 -10.991 581.374 1.00 47.55 1203 ASN B C 1
ATOM 17420 O O . ASN B 1 1189 ? 35.025 -11.084 581.401 1.00 46.52 1203 ASN B O 1
ATOM 17425 N N . LEU B 1 1190 ? 33.124 -10.826 580.246 1.00 48.13 1204 LEU B N 1
ATOM 17426 C CA . LEU B 1 1190 ? 33.759 -10.736 578.928 1.00 48.85 1204 LEU B CA 1
ATOM 17427 C C . LEU B 1 1190 ? 33.952 -9.280 578.505 1.00 52.41 1204 LEU B C 1
ATOM 17428 O O . LEU B 1 1190 ? 33.162 -8.411 578.889 1.00 55.21 1204 LEU B O 1
ATOM 17433 N N . LEU B 1 1191 ? 34.985 -9.031 577.693 1.00 47.97 1205 LEU B N 1
ATOM 17434 C CA . LEU B 1 1191 ? 35.220 -7.703 577.183 1.00 46.93 1205 LEU B CA 1
ATOM 17435 C C . LEU B 1 1191 ? 34.272 -7.457 576.016 1.00 46.81 1205 LEU B C 1
ATOM 17436 O O . LEU B 1 1191 ? 34.037 -8.339 575.163 1.00 46.86 1205 LEU B O 1
ATOM 17441 N N . TYR B 1 1192 ? 33.728 -6.245 575.999 1.00 46.74 1206 TYR B N 1
ATOM 17442 C CA . TYR B 1 1192 ? 32.657 -5.882 575.089 1.00 47.23 1206 TYR B CA 1
ATOM 17443 C C . TYR B 1 1192 ? 32.855 -4.439 574.707 1.00 47.90 1206 TYR B C 1
ATOM 17444 O O . TYR B 1 1192 ? 33.295 -3.641 575.542 1.00 47.96 1206 TYR B O 1
ATOM 17453 N N . VAL B 1 1193 ? 32.552 -4.113 573.452 1.00 47.37 1207 VAL B N 1
ATOM 17454 C CA . VAL B 1 1193 ? 32.572 -2.734 572.986 1.00 47.79 1207 VAL B CA 1
ATOM 17455 C C . VAL B 1 1193 ? 31.162 -2.211 573.129 1.00 47.62 1207 VAL B C 1
ATOM 17456 O O . VAL B 1 1193 ? 30.246 -2.708 572.489 1.00 46.70 1207 VAL B O 1
ATOM 17460 N N . ALA B 1 1194 ? 30.997 -1.208 573.975 1.00 48.25 1208 ALA B N 1
ATOM 17461 C CA . ALA B 1 1194 ? 29.716 -0.558 574.162 1.00 49.11 1208 ALA B CA 1
ATOM 17462 C C . ALA B 1 1194 ? 29.799 0.891 573.720 1.00 48.60 1208 ALA B C 1
ATOM 17463 O O . ALA B 1 1194 ? 30.877 1.425 573.563 1.00 48.43 1208 ALA B O 1
ATOM 17465 N N . ASN B 1 1195 ? 28.642 1.493 573.465 1.00 50.20 1209 ASN B N 1
ATOM 17466 C CA . ASN B 1 1195 ? 28.571 2.908 573.123 1.00 50.93 1209 ASN B CA 1
ATOM 17467 C C . ASN B 1 1195 ? 28.129 3.687 574.357 1.00 51.12 1209 ASN B C 1
ATOM 17468 O O . ASN B 1 1195 ? 26.952 3.800 574.635 1.00 50.95 1209 ASN B O 1
ATOM 17473 N N . THR B 1 1196 ? 29.107 4.206 575.095 1.00 48.75 1210 THR B N 1
ATOM 17474 C CA . THR B 1 1196 ? 28.889 4.751 576.429 1.00 46.37 1210 THR B CA 1
ATOM 17475 C C . THR B 1 1196 ? 29.335 6.195 576.620 1.00 47.93 1210 THR B C 1
ATOM 17476 O O . THR B 1 1196 ? 29.011 6.800 577.628 1.00 48.30 1210 THR B O 1
ATOM 17480 N N . LYS B 1 1197 ? 30.064 6.751 575.657 1.00 50.87 1211 LYS B N 1
ATOM 17481 C CA . LYS B 1 1197 ? 30.711 8.026 575.808 1.00 51.52 1211 LYS B CA 1
ATOM 17482 C C . LYS B 1 1197 ? 29.961 9.085 575.013 1.00 52.72 1211 LYS B C 1
ATOM 17483 O O . LYS B 1 1197 ? 29.707 8.901 573.833 1.00 52.83 1211 LYS B O 1
ATOM 17489 N N . SER B 1 1198 ? 29.607 10.191 575.667 1.00 55.39 1212 SER B N 1
ATOM 17490 C CA . SER B 1 1198 ? 28.924 11.323 575.011 1.00 55.11 1212 SER B CA 1
ATOM 17491 C C . SER B 1 1198 ? 29.928 12.160 574.204 1.00 53.14 1212 SER B C 1
ATOM 17492 O O . SER B 1 1198 ? 31.146 12.015 574.357 1.00 50.71 1212 SER B O 1
ATOM 17495 N N . SER B 1 1199 ? 29.405 13.008 573.316 1.00 54.24 1213 SER B N 1
ATOM 17496 C CA . SER B 1 1199 ? 30.247 13.747 572.348 1.00 53.11 1213 SER B CA 1
ATOM 17497 C C . SER B 1 1199 ? 31.255 14.680 573.024 1.00 52.36 1213 SER B C 1
ATOM 17498 O O . SER B 1 1199 ? 32.302 14.973 572.465 1.00 48.42 1213 SER B O 1
ATOM 17501 N N . GLY B 1 1200 ? 30.899 15.169 574.215 1.00 55.04 1214 GLY B N 1
ATOM 17502 C CA . GLY B 1 1200 ? 31.727 16.120 574.955 1.00 56.43 1214 GLY B CA 1
ATOM 17503 C C . GLY B 1 1200 ? 31.662 17.542 574.430 1.00 58.95 1214 GLY B C 1
ATOM 17504 O O . GLY B 1 1200 ? 32.344 18.421 574.955 1.00 60.28 1214 GLY B O 1
ATOM 17505 N N . VAL B 1 1201 ? 30.830 17.773 573.412 1.00 58.94 1215 VAL B N 1
ATOM 17506 C CA . VAL B 1 1201 ? 30.699 19.082 572.791 1.00 58.57 1215 VAL B CA 1
ATOM 17507 C C . VAL B 1 1201 ? 29.196 19.413 572.582 1.00 56.09 1215 VAL B C 1
ATOM 17508 O O . VAL B 1 1201 ? 28.827 20.188 571.708 1.00 53.91 1215 VAL B O 1
ATOM 17512 N N . ASP B 1 1202 ? 28.355 18.819 573.431 1.00 53.64 1216 ASP B N 1
ATOM 17513 C CA . ASP B 1 1202 ? 26.901 18.939 573.364 1.00 51.81 1216 ASP B CA 1
ATOM 17514 C C . ASP B 1 1202 ? 26.444 19.817 574.530 1.00 54.14 1216 ASP B C 1
ATOM 17515 O O . ASP B 1 1202 ? 27.274 20.440 575.179 1.00 56.67 1216 ASP B O 1
ATOM 17520 N N . TYR B 1 1203 ? 25.141 19.924 574.770 1.00 53.61 1217 TYR B N 1
ATOM 17521 C CA . TYR B 1 1203 ? 24.643 20.774 575.852 1.00 54.60 1217 TYR B CA 1
ATOM 17522 C C . TYR B 1 1203 ? 24.892 20.149 577.232 1.00 55.49 1217 TYR B C 1
ATOM 17523 O O . TYR B 1 1203 ? 24.910 20.850 578.240 1.00 55.72 1217 TYR B O 1
ATOM 17532 N N . GLN B 1 1204 ? 25.093 18.835 577.282 1.00 53.28 1218 GLN B N 1
ATOM 17533 C CA . GLN B 1 1204 ? 25.554 18.181 578.507 1.00 52.12 1218 GLN B CA 1
ATOM 17534 C C . GLN B 1 1204 ? 26.954 18.665 578.912 1.00 53.50 1218 GLN B C 1
ATOM 17535 O O . GLN B 1 1204 ? 27.279 18.714 580.103 1.00 53.35 1218 GLN B O 1
ATOM 17541 N N . ALA B 1 1205 ? 27.785 18.997 577.931 1.00 54.95 1219 ALA B N 1
ATOM 17542 C CA . ALA B 1 1205 ? 29.108 19.572 578.203 1.00 56.77 1219 ALA B CA 1
ATOM 17543 C C . ALA B 1 1205 ? 29.010 21.049 578.629 1.00 62.95 1219 ALA B C 1
ATOM 17544 O O . ALA B 1 1205 ? 29.721 21.478 579.533 1.00 69.74 1219 ALA B O 1
ATOM 17546 N N . LYS B 1 1206 ? 28.108 21.811 578.008 1.00 64.43 1220 LYS B N 1
ATOM 17547 C CA . LYS B 1 1206 ? 27.905 23.195 578.400 1.00 66.54 1220 LYS B CA 1
ATOM 17548 C C . LYS B 1 1206 ? 27.378 23.303 579.833 1.00 62.73 1220 LYS B C 1
ATOM 17549 O O . LYS B 1 1206 ? 27.994 23.929 580.671 1.00 64.59 1220 LYS B O 1
ATOM 17555 N N . TYR B 1 1207 ? 26.242 22.679 580.094 1.00 60.10 1221 TYR B N 1
ATOM 17556 C CA . TYR B 1 1207 ? 25.498 22.874 581.342 1.00 60.23 1221 TYR B CA 1
ATOM 17557 C C . TYR B 1 1207 ? 25.749 21.830 582.436 1.00 60.35 1221 TYR B C 1
ATOM 17558 O O . TYR B 1 1207 ? 25.320 22.010 583.560 1.00 55.75 1221 TYR B O 1
ATOM 17567 N N . GLY B 1 1208 ? 26.461 20.749 582.135 1.00 65.90 1222 GLY B N 1
ATOM 17568 C CA . GLY B 1 1208 ? 26.735 19.709 583.142 1.00 63.50 1222 GLY B CA 1
ATOM 17569 C C . GLY B 1 1208 ? 27.435 20.269 584.369 1.00 63.94 1222 GLY B C 1
ATOM 17570 O O . GLY B 1 1208 ? 28.414 20.986 584.248 1.00 66.27 1222 GLY B O 1
ATOM 17571 N N . GLY B 1 1209 ? 26.892 19.979 585.547 1.00 62.10 1223 GLY B N 1
ATOM 17572 C CA . GLY B 1 1209 ? 27.454 20.423 586.828 1.00 61.63 1223 GLY B CA 1
ATOM 17573 C C . GLY B 1 1209 ? 27.592 21.905 587.136 1.00 61.40 1223 GLY B C 1
ATOM 17574 O O . GLY B 1 1209 ? 28.072 22.267 588.204 1.00 67.28 1223 GLY B O 1
ATOM 17575 N N . GLU B 1 1210 ? 27.178 22.765 586.220 1.00 61.95 1224 GLU B N 1
ATOM 17576 C CA . GLU B 1 1210 ? 27.455 24.195 586.319 1.00 63.36 1224 GLU B CA 1
ATOM 17577 C C . GLU B 1 1210 ? 26.761 24.917 587.467 1.00 63.46 1224 GLU B C 1
ATOM 17578 O O . GLU B 1 1210 ? 27.269 25.917 587.962 1.00 69.54 1224 GLU B O 1
ATOM 17584 N N . PHE B 1 1211 ? 25.617 24.407 587.896 1.00 60.86 1225 PHE B N 1
ATOM 17585 C CA . PHE B 1 1211 ? 24.793 25.073 588.915 1.00 63.54 1225 PHE B CA 1
ATOM 17586 C C . PHE B 1 1211 ? 25.038 24.591 590.351 1.00 61.81 1225 PHE B C 1
ATOM 17587 O O . PHE B 1 1211 ? 24.514 25.169 591.301 1.00 61.96 1225 PHE B O 1
ATOM 17595 N N . LEU B 1 1212 ? 25.859 23.561 590.504 1.00 61.61 1226 LEU B N 1
ATOM 17596 C CA . LEU B 1 1212 ? 26.081 22.916 591.795 1.00 62.68 1226 LEU B CA 1
ATOM 17597 C C . LEU B 1 1212 ? 26.850 23.769 592.800 1.00 64.56 1226 LEU B C 1
ATOM 17598 O O . LEU B 1 1212 ? 26.544 23.745 593.990 1.00 65.84 1226 LEU B O 1
ATOM 17603 N N . ASP B 1 1213 ? 27.878 24.476 592.337 1.00 63.58 1227 ASP B N 1
ATOM 17604 C CA . ASP B 1 1213 ? 28.691 25.292 593.236 1.00 66.73 1227 ASP B CA 1
ATOM 17605 C C . ASP B 1 1213 ? 27.880 26.455 593.845 1.00 69.04 1227 ASP B C 1
ATOM 17606 O O . ASP B 1 1213 ? 27.969 26.722 595.035 1.00 68.57 1227 ASP B O 1
ATOM 17611 N N . LYS B 1 1214 ? 27.084 27.133 593.025 1.00 72.69 1228 LYS B N 1
ATOM 17612 C CA . LYS B 1 1214 ? 26.151 28.154 593.516 1.00 74.79 1228 LYS B CA 1
ATOM 17613 C C . LYS B 1 1214 ? 25.163 27.549 594.511 1.00 70.03 1228 LYS B C 1
ATOM 17614 O O . LYS B 1 1214 ? 24.835 28.172 595.516 1.00 71.05 1228 LYS B O 1
ATOM 17620 N N . LEU B 1 1215 ? 24.688 26.342 594.219 1.00 65.68 1229 LEU B N 1
ATOM 17621 C CA . LEU B 1 1215 ? 23.756 25.636 595.101 1.00 65.79 1229 LEU B CA 1
ATOM 17622 C C . LEU B 1 1215 ? 24.380 25.174 596.431 1.00 68.39 1229 LEU B C 1
ATOM 17623 O O . LEU B 1 1215 ? 23.706 25.211 597.451 1.00 71.94 1229 LEU B O 1
ATOM 17628 N N . ARG B 1 1216 ? 25.644 24.749 596.422 1.00 69.41 1230 ARG B N 1
ATOM 17629 C CA . ARG B 1 1216 ? 26.333 24.322 597.646 1.00 72.31 1230 ARG B CA 1
ATOM 17630 C C . ARG B 1 1216 ? 26.570 25.527 598.568 1.00 76.15 1230 ARG B C 1
ATOM 17631 O O . ARG B 1 1216 ? 26.405 25.435 599.778 1.00 79.28 1230 ARG B O 1
ATOM 17639 N N . GLU B 1 1217 ? 26.980 26.649 597.988 1.00 77.15 1231 GLU B N 1
ATOM 17640 C CA . GLU B 1 1217 ? 27.143 27.896 598.729 1.00 81.15 1231 GLU B CA 1
ATOM 17641 C C . GLU B 1 1217 ? 25.836 28.330 599.403 1.00 79.37 1231 GLU B C 1
ATOM 17642 O O . GLU B 1 1217 ? 25.830 28.693 600.573 1.00 78.27 1231 GLU B O 1
ATOM 17648 N N . GLU B 1 1218 ? 24.733 28.281 598.668 1.00 78.67 1232 GLU B N 1
ATOM 17649 C CA . GLU B 1 1218 ? 23.439 28.753 599.189 1.00 80.11 1232 GLU B CA 1
ATOM 17650 C C . GLU B 1 1218 ? 22.701 27.785 600.101 1.00 75.68 1232 GLU B C 1
ATOM 17651 O O . GLU B 1 1218 ? 22.010 28.213 601.015 1.00 75.80 1232 GLU B O 1
ATOM 17657 N N . TYR B 1 1219 ? 22.831 26.487 599.853 1.00 74.27 1233 TYR B N 1
ATOM 17658 C CA . TYR B 1 1219 ? 22.111 25.475 600.636 1.00 71.14 1233 TYR B CA 1
ATOM 17659 C C . TYR B 1 1219 ? 23.040 24.317 600.992 1.00 68.98 1233 TYR B C 1
ATOM 17660 O O . TYR B 1 1219 ? 22.830 23.208 600.528 1.00 68.03 1233 TYR B O 1
ATOM 17669 N N . PRO B 1 1220 ? 24.048 24.563 601.852 1.00 70.42 1234 PRO B N 1
ATOM 17670 C CA . PRO B 1 1220 ? 25.064 23.538 602.170 1.00 68.77 1234 PRO B CA 1
ATOM 17671 C C . PRO B 1 1220 ? 24.507 22.156 602.524 1.00 66.42 1234 PRO B C 1
ATOM 17672 O O . PRO B 1 1220 ? 25.092 21.153 602.153 1.00 64.77 1234 PRO B O 1
ATOM 17676 N N . SER B 1 1221 ? 23.388 22.113 603.245 1.00 67.89 1235 SER B N 1
ATOM 17677 C CA . SER B 1 1221 ? 22.884 20.860 603.816 1.00 71.27 1235 SER B CA 1
ATOM 17678 C C . SER B 1 1221 ? 22.496 19.822 602.749 1.00 66.96 1235 SER B C 1
ATOM 17679 O O . SER B 1 1221 ? 22.662 18.617 602.970 1.00 66.86 1235 SER B O 1
ATOM 17682 N N . LEU B 1 1222 ? 22.032 20.285 601.590 1.00 63.01 1236 LEU B N 1
ATOM 17683 C CA . LEU B 1 1222 ? 21.740 19.388 600.470 1.00 63.04 1236 LEU B CA 1
ATOM 17684 C C . LEU B 1 1222 ? 22.942 18.519 600.101 1.00 65.64 1236 LEU B C 1
ATOM 17685 O O . LEU B 1 1222 ? 22.783 17.342 599.739 1.00 69.71 1236 LEU B O 1
ATOM 17690 N N . PHE B 1 1223 ? 24.138 19.094 600.221 1.00 63.98 1237 PHE B N 1
ATOM 17691 C CA . PHE B 1 1223 ? 25.377 18.418 599.845 1.00 63.47 1237 PHE B CA 1
ATOM 17692 C C . PHE B 1 1223 ? 26.088 17.742 601.016 1.00 68.10 1237 PHE B C 1
ATOM 17693 O O . PHE B 1 1223 ? 27.053 16.986 600.810 1.00 70.98 1237 PHE B O 1
ATOM 17701 N N . LYS B 1 1224 ? 25.598 17.997 602.229 1.00 74.30 1238 LYS B N 1
ATOM 17702 C CA . LYS B 1 1224 ? 26.108 17.352 603.442 1.00 83.61 1238 LYS B CA 1
ATOM 17703 C C . LYS B 1 1224 ? 25.218 16.226 603.992 1.00 80.01 1238 LYS B C 1
ATOM 17704 O O . LYS B 1 1224 ? 25.703 15.358 604.708 1.00 80.22 1238 LYS B O 1
ATOM 17710 N N . GLN B 1 1225 ? 23.933 16.237 603.647 1.00 79.49 1239 GLN B N 1
ATOM 17711 C CA . GLN B 1 1225 ? 22.983 15.217 604.101 1.00 78.72 1239 GLN B CA 1
ATOM 17712 C C . GLN B 1 1225 ? 23.255 13.857 603.463 1.00 74.74 1239 GLN B C 1
ATOM 17713 O O . GLN B 1 1225 ? 23.348 13.764 602.239 1.00 77.18 1239 GLN B O 1
ATOM 17719 N N . ASN B 1 1226 ? 23.331 12.807 604.283 1.00 71.49 1240 ASN B N 1
ATOM 17720 C CA . ASN B 1 1226 ? 23.503 11.444 603.773 1.00 67.26 1240 ASN B CA 1
ATOM 17721 C C . ASN B 1 1226 ? 22.250 10.857 603.134 1.00 63.46 1240 ASN B C 1
ATOM 17722 O O . ASN B 1 1226 ? 21.148 11.002 603.655 1.00 56.94 1240 ASN B O 1
ATOM 17727 N N . GLN B 1 1227 ? 22.453 10.194 601.998 1.00 61.85 1241 GLN B N 1
ATOM 17728 C CA . GLN B 1 1227 ? 21.419 9.444 601.304 1.00 59.86 1241 GLN B CA 1
ATOM 17729 C C . GLN B 1 1227 ? 21.371 8.021 601.851 1.00 59.53 1241 GLN B C 1
ATOM 17730 O O . GLN B 1 1227 ? 22.388 7.495 602.290 1.00 57.13 1241 GLN B O 1
ATOM 17736 N N . VAL B 1 1228 ? 20.197 7.396 601.793 1.00 57.71 1242 VAL B N 1
ATOM 17737 C CA . VAL B 1 1228 ? 19.978 6.115 602.467 1.00 58.73 1242 VAL B CA 1
ATOM 17738 C C . VAL B 1 1228 ? 20.698 4.938 601.800 1.00 57.31 1242 VAL B C 1
ATOM 17739 O O . VAL B 1 1228 ? 21.318 4.143 602.490 1.00 57.58 1242 VAL B O 1
ATOM 17743 N N . SER B 1 1229 ? 20.609 4.826 600.478 1.00 55.06 1243 SER B N 1
ATOM 17744 C CA . SER B 1 1229 ? 21.131 3.649 599.787 1.00 54.07 1243 SER B CA 1
ATOM 17745 C C . SER B 1 1229 ? 22.645 3.522 599.858 1.00 55.01 1243 SER B C 1
ATOM 17746 O O . SER B 1 1229 ? 23.160 2.418 599.787 1.00 61.49 1243 SER B O 1
ATOM 17749 N N . THR B 1 1230 ? 23.335 4.655 599.998 1.00 56.18 1244 THR B N 1
ATOM 17750 C CA . THR B 1 1230 ? 24.798 4.712 599.934 1.00 57.47 1244 THR B CA 1
ATOM 17751 C C . THR B 1 1230 ? 25.497 4.997 601.256 1.00 58.02 1244 THR B C 1
ATOM 17752 O O . THR B 1 1230 ? 26.694 4.751 601.377 1.00 59.22 1244 THR B O 1
ATOM 17756 N N . GLY B 1 1231 ? 24.777 5.559 602.222 1.00 57.63 1245 GLY B N 1
ATOM 17757 C CA . GLY B 1 1231 ? 25.390 6.035 603.455 1.00 60.34 1245 GLY B CA 1
ATOM 17758 C C . GLY B 1 1231 ? 26.183 7.333 603.287 1.00 63.88 1245 GLY B C 1
ATOM 17759 O O . GLY B 1 1231 ? 26.772 7.831 604.252 1.00 65.52 1245 GLY B O 1
ATOM 17760 N N . GLN B 1 1232 ? 26.183 7.887 602.075 1.00 63.60 1246 GLN B N 1
ATOM 17761 C CA . GLN B 1 1232 ? 27.043 9.000 601.704 1.00 64.03 1246 GLN B CA 1
ATOM 17762 C C . GLN B 1 1232 ? 26.172 10.148 601.276 1.00 63.74 1246 GLN B C 1
ATOM 17763 O O . GLN B 1 1232 ? 25.014 9.953 600.942 1.00 58.74 1246 GLN B O 1
ATOM 17769 N N . PRO B 1 1233 ? 26.728 11.367 601.283 1.00 68.70 1247 PRO B N 1
ATOM 17770 C CA . PRO B 1 1233 ? 26.027 12.482 600.684 1.00 66.09 1247 PRO B CA 1
ATOM 17771 C C . PRO B 1 1233 ? 26.332 12.560 599.195 1.00 62.61 1247 PRO B C 1
ATOM 17772 O O . PRO B 1 1233 ? 27.296 11.951 598.728 1.00 65.08 1247 PRO B O 1
ATOM 17776 N N . ILE B 1 1234 ? 25.529 13.310 598.454 1.00 59.09 1248 ILE B N 1
ATOM 17777 C CA . ILE B 1 1234 ? 25.834 13.558 597.044 1.00 57.04 1248 ILE B CA 1
ATOM 17778 C C . ILE B 1 1234 ? 27.178 14.288 596.940 1.00 60.46 1248 ILE B C 1
ATOM 17779 O O . ILE B 1 1234 ? 27.596 15.038 597.863 1.00 68.42 1248 ILE B O 1
ATOM 17784 N N . ASP B 1 1235 ? 27.856 14.068 595.824 1.00 56.55 1249 ASP B N 1
ATOM 17785 C CA . ASP B 1 1235 ? 29.209 14.552 595.644 1.00 55.38 1249 ASP B CA 1
ATOM 17786 C C . ASP B 1 1235 ? 29.247 15.469 594.421 1.00 55.89 1249 ASP B C 1
ATOM 17787 O O . ASP B 1 1235 ? 29.263 15.010 593.283 1.00 54.75 1249 ASP B O 1
ATOM 17792 N N . ALA B 1 1236 ? 29.268 16.774 594.676 1.00 57.49 1250 ALA B N 1
ATOM 17793 C CA . ALA B 1 1236 ? 29.473 17.775 593.628 1.00 55.48 1250 ALA B CA 1
ATOM 17794 C C . ALA B 1 1236 ? 30.970 18.112 593.407 1.00 56.66 1250 ALA B C 1
ATOM 17795 O O . ALA B 1 1236 ? 31.284 19.022 592.638 1.00 63.02 1250 ALA B O 1
ATOM 17797 N N . SER B 1 1237 ? 31.886 17.384 594.047 1.00 54.72 1251 SER B N 1
ATOM 17798 C CA . SER B 1 1237 ? 33.317 17.637 593.868 1.00 58.31 1251 SER B CA 1
ATOM 17799 C C . SER B 1 1237 ? 33.820 17.230 592.471 1.00 60.24 1251 SER B C 1
ATOM 17800 O O . SER B 1 1237 ? 34.901 17.641 592.051 1.00 62.82 1251 SER B O 1
ATOM 17803 N N . THR B 1 1238 ? 33.031 16.418 591.765 1.00 60.95 1252 THR B N 1
ATOM 17804 C CA . THR B 1 1238 ? 33.306 16.015 590.390 1.00 60.12 1252 THR B CA 1
ATOM 17805 C C . THR B 1 1238 ? 32.086 16.331 589.512 1.00 62.38 1252 THR B C 1
ATOM 17806 O O . THR B 1 1238 ? 30.943 16.015 589.869 1.00 65.16 1252 THR B O 1
ATOM 17810 N N . LYS B 1 1239 ? 32.319 16.963 588.369 1.00 64.15 1253 LYS B N 1
ATOM 17811 C CA . LYS B 1 1239 ? 31.236 17.372 587.468 1.00 64.74 1253 LYS B CA 1
ATOM 17812 C C . LYS B 1 1239 ? 31.201 16.466 586.242 1.00 60.88 1253 LYS B C 1
ATOM 17813 O O . LYS B 1 1239 ? 32.250 16.054 585.765 1.00 61.18 1253 LYS B O 1
ATOM 17819 N N . ILE B 1 1240 ? 30.002 16.176 585.730 1.00 58.41 1254 ILE B N 1
ATOM 17820 C CA . ILE B 1 1240 ? 29.840 15.321 584.546 1.00 54.00 1254 ILE B CA 1
ATOM 17821 C C . ILE B 1 1240 ? 29.511 16.157 583.319 1.00 54.78 1254 ILE B C 1
ATOM 17822 O O . ILE B 1 1240 ? 28.338 16.465 583.085 1.00 55.92 1254 ILE B O 1
ATOM 17827 N N . LYS B 1 1241 ? 30.541 16.546 582.565 1.00 56.77 1255 LYS B N 1
ATOM 17828 C CA . LYS B 1 1241 ? 30.371 17.238 581.283 1.00 59.45 1255 LYS B CA 1
ATOM 17829 C C . LYS B 1 1241 ? 30.274 16.227 580.132 1.00 58.15 1255 LYS B C 1
ATOM 17830 O O . LYS B 1 1241 ? 29.850 16.562 579.021 1.00 57.98 1255 LYS B O 1
ATOM 17836 N N . GLN B 1 1242 ? 30.706 15.002 580.397 1.00 56.18 1256 GLN B N 1
ATOM 17837 C CA . GLN B 1 1242 ? 30.715 13.947 579.387 1.00 54.27 1256 GLN B CA 1
ATOM 17838 C C . GLN B 1 1242 ? 30.341 12.624 580.033 1.00 49.09 1256 GLN B C 1
ATOM 17839 O O . GLN B 1 1242 ? 30.961 12.222 581.006 1.00 46.53 1256 GLN B O 1
ATOM 17845 N N . TRP B 1 1243 ? 29.315 11.962 579.524 1.00 46.85 1257 TRP B N 1
ATOM 17846 C CA . TRP B 1 1243 ? 28.997 10.634 580.008 1.00 46.32 1257 TRP B CA 1
ATOM 17847 C C . TRP B 1 1243 ? 30.035 9.641 579.514 1.00 48.45 1257 TRP B C 1
ATOM 17848 O O . TRP B 1 1243 ? 30.648 9.833 578.473 1.00 49.62 1257 TRP B O 1
ATOM 17859 N N . SER B 1 1244 ? 30.254 8.594 580.305 1.00 47.89 1258 SER B N 1
ATOM 17860 C CA . SER B 1 1244 ? 31.106 7.491 579.922 1.00 48.23 1258 SER B CA 1
ATOM 17861 C C . SER B 1 1244 ? 30.701 6.284 580.754 1.00 50.41 1258 SER B C 1
ATOM 17862 O O . SER B 1 1244 ? 29.905 6.399 581.672 1.00 53.18 1258 SER B O 1
ATOM 17865 N N . ALA B 1 1245 ? 31.239 5.121 580.413 1.00 52.64 1259 ALA B N 1
ATOM 17866 C CA . ALA B 1 1245 ? 30.774 3.851 580.961 1.00 51.30 1259 ALA B CA 1
ATOM 17867 C C . ALA B 1 1245 ? 30.828 3.811 582.480 1.00 49.17 1259 ALA B C 1
ATOM 17868 O O . ALA B 1 1245 ? 30.016 3.145 583.107 1.00 46.38 1259 ALA B O 1
ATOM 17870 N N . LYS B 1 1246 ? 31.798 4.483 583.080 1.00 50.40 1260 LYS B N 1
ATOM 17871 C CA . LYS B 1 1246 ? 31.955 4.395 584.533 1.00 52.99 1260 LYS B CA 1
ATOM 17872 C C . LYS B 1 1246 ? 30.741 4.923 585.306 1.00 52.46 1260 LYS B C 1
ATOM 17873 O O . LYS B 1 1246 ? 30.521 4.561 586.470 1.00 48.03 1260 LYS B O 1
ATOM 17879 N N . TYR B 1 1247 ? 29.931 5.756 584.661 1.00 53.41 1261 TYR B N 1
ATOM 17880 C CA . TYR B 1 1247 ? 28.703 6.241 585.279 1.00 53.79 1261 TYR B CA 1
ATOM 17881 C C . TYR B 1 1247 ? 27.459 5.404 584.915 1.00 53.67 1261 TYR B C 1
ATOM 17882 O O . TYR B 1 1247 ? 26.331 5.804 585.228 1.00 56.47 1261 TYR B O 1
ATOM 17891 N N . MET B 1 1248 ? 27.659 4.255 584.259 1.00 50.76 1262 MET B N 1
ATOM 17892 C CA . MET B 1 1248 ? 26.560 3.441 583.746 1.00 48.30 1262 MET B CA 1
ATOM 17893 C C . MET B 1 1248 ? 26.544 2.087 584.428 1.00 47.85 1262 MET B C 1
ATOM 17894 O O . MET B 1 1248 ? 27.577 1.542 584.755 1.00 50.87 1262 MET B O 1
ATOM 17899 N N . ASN B 1 1249 ? 25.349 1.546 584.644 1.00 48.30 1263 ASN B N 1
ATOM 17900 C CA . ASN B 1 1249 ? 25.175 0.174 585.125 1.00 45.63 1263 ASN B CA 1
ATOM 17901 C C . ASN B 1 1249 ? 25.301 -0.849 583.992 1.00 45.68 1263 ASN B C 1
ATOM 17902 O O . ASN B 1 1249 ? 25.729 -1.962 584.215 1.00 41.61 1263 ASN B O 1
ATOM 17907 N N . GLY B 1 1250 ? 24.887 -0.465 582.790 1.00 47.75 1264 GLY B N 1
ATOM 17908 C CA . GLY B 1 1250 ? 24.921 -1.354 581.666 1.00 49.48 1264 GLY B CA 1
ATOM 17909 C C . GLY B 1 1250 ? 24.222 -0.819 580.430 1.00 50.52 1264 GLY B C 1
ATOM 17910 O O . GLY B 1 1250 ? 24.061 0.404 580.236 1.00 58.49 1264 GLY B O 1
ATOM 17911 N N . THR B 1 1251 ? 23.825 -1.761 579.583 1.00 46.24 1265 THR B N 1
ATOM 17912 C CA . THR B 1 1251 ? 23.249 -1.449 578.306 1.00 45.91 1265 THR B CA 1
ATOM 17913 C C . THR B 1 1251 ? 22.373 -2.591 577.881 1.00 47.12 1265 THR B C 1
ATOM 17914 O O . THR B 1 1251 ? 22.481 -3.690 578.391 1.00 48.39 1265 THR B O 1
ATOM 17918 N N . ASN B 1 1252 ? 21.458 -2.316 576.972 1.00 48.44 1266 ASN B N 1
ATOM 17919 C CA . ASN B 1 1252 ? 20.792 -3.387 576.269 1.00 47.77 1266 ASN B CA 1
ATOM 17920 C C . ASN B 1 1252 ? 21.845 -4.028 575.358 1.00 44.04 1266 ASN B C 1
ATOM 17921 O O . ASN B 1 1252 ? 22.760 -3.367 574.911 1.00 42.07 1266 ASN B O 1
ATOM 17926 N N . ILE B 1 1253 ? 21.703 -5.314 575.087 1.00 42.69 1267 ILE B N 1
ATOM 17927 C CA . ILE B 1 1253 ? 22.644 -6.020 574.249 1.00 42.80 1267 ILE B CA 1
ATOM 17928 C C . ILE B 1 1253 ? 22.747 -5.350 572.885 1.00 43.03 1267 ILE B C 1
ATOM 17929 O O . ILE B 1 1253 ? 21.724 -4.996 572.293 1.00 43.24 1267 ILE B O 1
ATOM 17934 N N . LEU B 1 1254 ? 23.982 -5.212 572.386 1.00 42.56 1268 LEU B N 1
ATOM 17935 C CA . LEU B 1 1254 ? 24.259 -4.461 571.158 1.00 43.33 1268 LEU B CA 1
ATOM 17936 C C . LEU B 1 1254 ? 24.527 -5.301 569.935 1.00 41.42 1268 LEU B C 1
ATOM 17937 O O . LEU B 1 1254 ? 24.891 -4.750 568.892 1.00 41.25 1268 LEU B O 1
ATOM 17942 N N . HIS B 1 1255 ? 24.310 -6.617 570.042 1.00 41.70 1269 HIS B N 1
ATOM 17943 C CA . HIS B 1 1255 ? 24.382 -7.542 568.892 1.00 43.82 1269 HIS B CA 1
ATOM 17944 C C . HIS B 1 1255 ? 25.776 -7.616 568.269 1.00 46.39 1269 HIS B C 1
ATOM 17945 O O . HIS B 1 1255 ? 25.936 -7.808 567.055 1.00 55.92 1269 HIS B O 1
ATOM 17952 N N . ARG B 1 1256 ? 26.788 -7.437 569.099 1.00 47.71 1270 ARG B N 1
ATOM 17953 C CA . ARG B 1 1256 ? 28.157 -7.363 568.608 1.00 51.76 1270 ARG B CA 1
ATOM 17954 C C . ARG B 1 1256 ? 28.923 -8.659 568.793 1.00 53.49 1270 ARG B C 1
ATOM 17955 O O . ARG B 1 1256 ? 29.807 -8.964 568.002 1.00 57.54 1270 ARG B O 1
ATOM 17963 N N . GLY B 1 1257 ? 28.571 -9.412 569.832 1.00 50.04 1271 GLY B N 1
ATOM 17964 C CA . GLY B 1 1257 ? 29.082 -10.733 570.034 1.00 47.84 1271 GLY B CA 1
ATOM 17965 C C . GLY B 1 1257 ? 29.865 -10.844 571.331 1.00 47.96 1271 GLY B C 1
ATOM 17966 O O . GLY B 1 1257 ? 30.386 -9.859 571.850 1.00 50.90 1271 GLY B O 1
ATOM 17967 N N . ALA B 1 1258 ? 29.976 -12.065 571.838 1.00 48.27 1272 ALA B N 1
ATOM 17968 C CA . ALA B 1 1258 ? 30.752 -12.333 573.038 1.00 49.80 1272 ALA B CA 1
ATOM 17969 C C . ALA B 1 1258 ? 32.270 -12.113 572.823 1.00 48.66 1272 ALA B C 1
ATOM 17970 O O . ALA B 1 1258 ? 32.980 -11.782 573.786 1.00 43.67 1272 ALA B O 1
ATOM 17972 N N . TYR B 1 1259 ? 32.753 -12.306 571.590 1.00 47.34 1273 TYR B N 1
ATOM 17973 C CA . TYR B 1 1259 ? 34.197 -12.175 571.297 1.00 49.48 1273 TYR B CA 1
ATOM 17974 C C . TYR B 1 1259 ? 34.465 -11.295 570.079 1.00 51.18 1273 TYR B C 1
ATOM 17975 O O . TYR B 1 1259 ? 35.281 -11.617 569.243 1.00 53.76 1273 TYR B O 1
ATOM 17984 N N . TYR B 1 1260 ? 33.750 -10.174 570.004 1.00 53.58 1274 TYR B N 1
ATOM 17985 C CA . TYR B 1 1260 ? 34.036 -9.100 569.040 1.00 52.87 1274 TYR B CA 1
ATOM 17986 C C . TYR B 1 1260 ? 35.338 -8.396 569.424 1.00 52.15 1274 TYR B C 1
ATOM 17987 O O . TYR B 1 1260 ? 36.051 -7.896 568.562 1.00 50.46 1274 TYR B O 1
ATOM 17996 N N . VAL B 1 1261 ? 35.636 -8.388 570.723 1.00 51.20 1275 VAL B N 1
ATOM 17997 C CA . VAL B 1 1261 ? 36.937 -7.989 571.229 1.00 51.50 1275 VAL B CA 1
ATOM 17998 C C . VAL B 1 1261 ? 37.854 -9.186 571.067 1.00 50.26 1275 VAL B C 1
ATOM 17999 O O . VAL B 1 1261 ? 37.599 -10.202 571.670 1.00 54.02 1275 VAL B O 1
ATOM 18003 N N . LEU B 1 1262 ? 38.927 -9.044 570.288 1.00 49.27 1276 LEU B N 1
ATOM 18004 C CA . LEU B 1 1262 ? 39.722 -10.177 569.852 1.00 47.32 1276 LEU B CA 1
ATOM 18005 C C . LEU B 1 1262 ? 40.660 -10.708 570.910 1.00 47.14 1276 LEU B C 1
ATOM 18006 O O . LEU B 1 1262 ? 41.304 -9.974 571.677 1.00 46.35 1276 LEU B O 1
ATOM 18011 N N . LYS B 1 1263 ? 40.764 -12.024 570.888 1.00 47.18 1277 LYS B N 1
ATOM 18012 C CA . LYS B 1 1263 ? 41.462 -12.747 571.905 1.00 49.64 1277 LYS B CA 1
ATOM 18013 C C . LYS B 1 1263 ? 42.129 -13.987 571.286 1.00 50.07 1277 LYS B C 1
ATOM 18014 O O . LYS B 1 1263 ? 41.724 -14.475 570.244 1.00 50.70 1277 LYS B O 1
ATOM 18020 N N . ASP B 1 1264 ? 43.174 -14.469 571.946 1.00 48.65 1278 ASP B N 1
ATOM 18021 C CA . ASP B 1 1264 ? 43.857 -15.686 571.565 1.00 46.14 1278 ASP B CA 1
ATOM 18022 C C . ASP B 1 1264 ? 43.284 -16.838 572.365 1.00 44.37 1278 ASP B C 1
ATOM 18023 O O . ASP B 1 1264 ? 43.251 -16.769 573.596 1.00 44.73 1278 ASP B O 1
ATOM 18028 N N . TRP B 1 1265 ? 42.870 -17.911 571.693 1.00 44.50 1279 TRP B N 1
ATOM 18029 C CA . TRP B 1 1265 ? 42.195 -19.025 572.402 1.00 46.49 1279 TRP B CA 1
ATOM 18030 C C . TRP B 1 1265 ? 43.117 -19.784 573.332 1.00 47.97 1279 TRP B C 1
ATOM 18031 O O . TRP B 1 1265 ? 42.688 -20.302 574.364 1.00 48.62 1279 TRP B O 1
ATOM 18042 N N . ALA B 1 1266 ? 44.393 -19.806 572.964 1.00 49.24 1280 ALA B N 1
ATOM 18043 C CA . ALA B 1 1266 ? 45.362 -20.620 573.655 1.00 49.87 1280 ALA B CA 1
ATOM 18044 C C . ALA B 1 1266 ? 45.708 -20.132 575.058 1.00 51.61 1280 ALA B C 1
ATOM 18045 O O . ALA B 1 1266 ? 45.759 -20.911 576.012 1.00 54.67 1280 ALA B O 1
ATOM 18047 N N . THR B 1 1267 ? 45.975 -18.836 575.160 1.00 50.99 1281 THR B N 1
ATOM 18048 C CA . THR B 1 1267 ? 46.346 -18.213 576.416 1.00 52.02 1281 THR B CA 1
ATOM 18049 C C . THR B 1 1267 ? 45.176 -17.481 577.071 1.00 50.84 1281 THR B C 1
ATOM 18050 O O . THR B 1 1267 ? 45.258 -17.133 578.232 1.00 52.15 1281 THR B O 1
ATOM 18054 N N . ASN B 1 1268 ? 44.107 -17.263 576.306 1.00 53.31 1282 ASN B N 1
ATOM 18055 C CA . ASN B 1 1268 ? 42.937 -16.447 576.687 1.00 52.49 1282 ASN B CA 1
ATOM 18056 C C . ASN B 1 1268 ? 43.243 -14.984 576.980 1.00 51.83 1282 ASN B C 1
ATOM 18057 O O . ASN B 1 1268 ? 42.444 -14.298 577.618 1.00 52.07 1282 ASN B O 1
ATOM 18062 N N . GLN B 1 1269 ? 44.385 -14.501 576.492 1.00 50.67 1283 GLN B N 1
ATOM 18063 C CA . GLN B 1 1269 ? 44.735 -13.100 576.645 1.00 51.36 1283 GLN B CA 1
ATOM 18064 C C . GLN B 1 1269 ? 44.177 -12.308 575.466 1.00 50.21 1283 GLN B C 1
ATOM 18065 O O . GLN B 1 1269 ? 44.151 -12.810 574.346 1.00 47.40 1283 GLN B O 1
ATOM 18071 N N . TYR B 1 1270 ? 43.708 -11.092 575.735 1.00 49.46 1284 TYR B N 1
ATOM 18072 C CA . TYR B 1 1270 ? 43.136 -10.245 574.693 1.00 50.62 1284 TYR B CA 1
ATOM 18073 C C . TYR B 1 1270 ? 44.272 -9.444 574.070 1.00 50.12 1284 TYR B C 1
ATOM 18074 O O . TYR B 1 1270 ? 45.206 -9.031 574.747 1.00 49.04 1284 TYR B O 1
ATOM 18083 N N . PHE B 1 1271 ? 44.203 -9.210 572.776 1.00 51.88 1285 PHE B N 1
ATOM 18084 C CA . PHE B 1 1271 ? 45.250 -8.426 572.125 1.00 54.58 1285 PHE B CA 1
ATOM 18085 C C . PHE B 1 1271 ? 45.144 -6.963 572.580 1.00 57.03 1285 PHE B C 1
ATOM 18086 O O . PHE B 1 1271 ? 44.034 -6.426 572.782 1.00 58.44 1285 PHE B O 1
ATOM 18094 N N . ASN B 1 1272 ? 46.298 -6.338 572.789 1.00 57.01 1286 ASN B N 1
ATOM 18095 C CA . ASN B 1 1272 ? 46.345 -4.934 573.169 1.00 57.66 1286 ASN B CA 1
ATOM 18096 C C . ASN B 1 1272 ? 47.594 -4.235 572.660 1.00 56.76 1286 ASN B C 1
ATOM 18097 O O . ASN B 1 1272 ? 48.647 -4.846 572.543 1.00 57.36 1286 ASN B O 1
ATOM 18102 N N . ILE B 1 1273 ? 47.456 -2.946 572.362 1.00 56.94 1287 ILE B N 1
ATOM 18103 C CA . ILE B 1 1273 ? 48.543 -2.145 571.778 1.00 59.34 1287 ILE B CA 1
ATOM 18104 C C . ILE B 1 1273 ? 48.679 -0.740 572.389 1.00 61.94 1287 ILE B C 1
ATOM 18105 O O . ILE B 1 1273 ? 49.330 0.125 571.810 1.00 69.39 1287 ILE B O 1
ATOM 18110 N N . ALA B 1 1274 ? 48.093 -0.508 573.554 1.00 64.15 1288 ALA B N 1
ATOM 18111 C CA . ALA B 1 1274 ? 48.007 0.848 574.100 1.00 70.28 1288 ALA B CA 1
ATOM 18112 C C . ALA B 1 1274 ? 49.360 1.371 574.572 1.00 74.96 1288 ALA B C 1
ATOM 18113 O O . ALA B 1 1274 ? 49.751 2.495 574.253 1.00 79.01 1288 ALA B O 1
ATOM 18115 N N . LYS B 1 1275 ? 50.066 0.540 575.322 1.00 82.38 1289 LYS B N 1
ATOM 18116 C CA . LYS B 1 1275 ? 51.374 0.883 575.843 1.00 91.67 1289 LYS B CA 1
ATOM 18117 C C . LYS B 1 1275 ? 52.412 -0.100 575.308 1.00 99.30 1289 LYS B C 1
ATOM 18118 O O . LYS B 1 1275 ? 52.243 -1.314 575.440 1.00 96.32 1289 LYS B O 1
ATOM 18124 N N . THR B 1 1276 ? 53.500 0.440 574.747 1.00 110.31 1290 THR B N 1
ATOM 18125 C CA . THR B 1 1276 ? 54.594 -0.355 574.142 1.00 111.82 1290 THR B CA 1
ATOM 18126 C C . THR B 1 1276 ? 55.239 -1.427 575.058 1.00 108.51 1290 THR B C 1
ATOM 18127 O O . THR B 1 1276 ? 55.818 -2.399 574.555 1.00 94.91 1290 THR B O 1
ATOM 18131 N N . ASN B 1 1277 ? 55.127 -1.261 576.381 1.00 111.45 1291 ASN B N 1
ATOM 18132 C CA . ASN B 1 1277 ? 55.689 -2.237 577.345 1.00 113.03 1291 ASN B CA 1
ATOM 18133 C C . ASN B 1 1277 ? 54.781 -3.433 577.683 1.00 105.79 1291 ASN B C 1
ATOM 18134 O O . ASN B 1 1277 ? 55.199 -4.348 578.397 1.00 96.90 1291 ASN B O 1
ATOM 18139 N N . GLU B 1 1278 ? 53.561 -3.439 577.144 1.00 97.93 1292 GLU B N 1
ATOM 18140 C CA . GLU B 1 1278 ? 52.611 -4.507 577.411 1.00 87.30 1292 GLU B CA 1
ATOM 18141 C C . GLU B 1 1278 ? 51.812 -4.865 576.148 1.00 78.91 1292 GLU B C 1
ATOM 18142 O O . GLU B 1 1278 ? 50.601 -5.101 576.202 1.00 79.73 1292 GLU B O 1
ATOM 18148 N N . VAL B 1 1279 ? 52.501 -4.905 575.010 1.00 71.80 1293 VAL B N 1
ATOM 18149 C CA . VAL B 1 1279 ? 51.875 -5.243 573.729 1.00 66.70 1293 VAL B CA 1
ATOM 18150 C C . VAL B 1 1279 ? 51.636 -6.738 573.651 1.00 64.11 1293 VAL B C 1
ATOM 18151 O O . VAL B 1 1279 ? 52.478 -7.530 574.077 1.00 68.35 1293 VAL B O 1
ATOM 18155 N N . PHE B 1 1280 ? 50.470 -7.120 573.140 1.00 59.13 1294 PHE B N 1
ATOM 18156 C CA . PHE B 1 1280 ? 50.173 -8.513 572.832 1.00 56.13 1294 PHE B CA 1
ATOM 18157 C C . PHE B 1 1280 ? 49.489 -8.562 571.481 1.00 53.46 1294 PHE B C 1
ATOM 18158 O O . PHE B 1 1280 ? 48.399 -8.037 571.315 1.00 52.90 1294 PHE B O 1
ATOM 18166 N N . LEU B 1 1281 ? 50.163 -9.158 570.507 1.00 54.83 1295 LEU B N 1
ATOM 18167 C CA . LEU B 1 1281 ? 49.615 -9.336 569.166 1.00 55.17 1295 LEU B CA 1
ATOM 18168 C C . LEU B 1 1281 ? 49.874 -10.751 568.685 1.00 55.79 1295 LEU B C 1
ATOM 18169 O O . LEU B 1 1281 ? 50.688 -11.467 569.270 1.00 58.26 1295 LEU B O 1
ATOM 18174 N N . PRO B 1 1282 ? 49.183 -11.169 567.611 1.00 54.87 1296 PRO B N 1
ATOM 18175 C CA . PRO B 1 1282 ? 49.547 -12.428 566.989 1.00 54.91 1296 PRO B CA 1
ATOM 18176 C C . PRO B 1 1282 ? 50.962 -12.338 566.473 1.00 57.93 1296 PRO B C 1
ATOM 18177 O O . PRO B 1 1282 ? 51.363 -11.244 566.100 1.00 59.16 1296 PRO B O 1
ATOM 18181 N N . LEU B 1 1283 ? 51.701 -13.449 566.397 1.00 57.41 1297 LEU B N 1
ATOM 18182 C CA . LEU B 1 1283 ? 53.093 -13.400 565.933 1.00 60.02 1297 LEU B CA 1
ATOM 18183 C C . LEU B 1 1283 ? 53.291 -13.088 564.427 1.00 62.12 1297 LEU B C 1
ATOM 18184 O O . LEU B 1 1283 ? 54.342 -12.589 564.059 1.00 61.56 1297 LEU B O 1
ATOM 18189 N N . GLN B 1 1284 ? 52.308 -13.362 563.571 1.00 63.74 1298 GLN B N 1
ATOM 18190 C CA . GLN B 1 1284 ? 52.399 -13.019 562.136 1.00 65.18 1298 GLN B CA 1
ATOM 18191 C C . GLN B 1 1284 ? 52.555 -11.514 561.955 1.00 69.47 1298 GLN B C 1
ATOM 18192 O O . GLN B 1 1284 ? 53.311 -11.060 561.094 1.00 71.29 1298 GLN B O 1
ATOM 18198 N N . LEU B 1 1285 ? 51.841 -10.752 562.777 1.00 67.12 1299 LEU B N 1
ATOM 18199 C CA . LEU B 1 1285 ? 51.809 -9.321 562.651 1.00 70.26 1299 LEU B CA 1
ATOM 18200 C C . LEU B 1 1285 ? 53.105 -8.631 563.063 1.00 72.58 1299 LEU B C 1
ATOM 18201 O O . LEU B 1 1285 ? 53.354 -7.535 562.594 1.00 81.45 1299 LEU B O 1
ATOM 18206 N N . GLN B 1 1286 ? 53.897 -9.248 563.944 1.00 71.05 1300 GLN B N 1
ATOM 18207 C CA . GLN B 1 1286 ? 55.184 -8.695 564.388 1.00 74.65 1300 GLN B CA 1
ATOM 18208 C C . GLN B 1 1286 ? 56.383 -9.254 563.610 1.00 75.75 1300 GLN B C 1
ATOM 18209 O O . GLN B 1 1286 ? 57.538 -9.121 564.041 1.00 73.93 1300 GLN B O 1
ATOM 18215 N N . ASN B 1 1287 ? 56.099 -9.934 562.506 1.00 75.57 1301 ASN B N 1
ATOM 18216 C CA . ASN B 1 1287 ? 57.117 -10.647 561.734 1.00 75.19 1301 ASN B CA 1
ATOM 18217 C C . ASN B 1 1287 ? 57.922 -11.723 562.503 1.00 75.07 1301 ASN B C 1
ATOM 18218 O O . ASN B 1 1287 ? 59.145 -11.821 562.374 1.00 84.23 1301 ASN B O 1
ATOM 18223 N N . LYS B 1 1288 ? 57.212 -12.546 563.256 1.00 73.53 1302 LYS B N 1
ATOM 18224 C CA . LYS B 1 1288 ? 57.793 -13.670 563.960 1.00 72.45 1302 LYS B CA 1
ATOM 18225 C C . LYS B 1 1288 ? 57.107 -14.936 563.458 1.00 73.42 1302 LYS B C 1
ATOM 18226 O O . LYS B 1 1288 ? 56.098 -14.875 562.781 1.00 69.64 1302 LYS B O 1
ATOM 18232 N N . ASP B 1 1289 ? 57.672 -16.089 563.769 1.00 81.16 1303 ASP B N 1
ATOM 18233 C CA . ASP B 1 1289 ? 57.131 -17.354 563.277 1.00 86.47 1303 ASP B CA 1
ATOM 18234 C C . ASP B 1 1289 ? 55.979 -17.780 564.189 1.00 84.18 1303 ASP B C 1
ATOM 18235 O O . ASP B 1 1289 ? 56.195 -18.024 565.375 1.00 87.71 1303 ASP B O 1
ATOM 18240 N N . ALA B 1 1290 ? 54.781 -17.913 563.612 1.00 81.17 1304 ALA B N 1
ATOM 18241 C CA . ALA B 1 1290 ? 53.599 -18.397 564.343 1.00 78.68 1304 ALA B CA 1
ATOM 18242 C C . ALA B 1 1290 ? 53.350 -19.877 564.008 1.00 77.64 1304 ALA B C 1
ATOM 18243 O O . ALA B 1 1290 ? 52.920 -20.222 562.914 1.00 75.07 1304 ALA B O 1
ATOM 18245 N N . GLN B 1 1291 ? 53.647 -20.768 564.935 1.00 72.55 1305 GLN B N 1
ATOM 18246 C CA . GLN B 1 1291 ? 53.389 -22.165 564.674 1.00 69.21 1305 GLN B CA 1
ATOM 18247 C C . GLN B 1 1291 ? 51.980 -22.502 565.166 1.00 63.83 1305 GLN B C 1
ATOM 18248 O O . GLN B 1 1291 ? 51.521 -21.976 566.196 1.00 66.15 1305 GLN B O 1
ATOM 18254 N N . THR B 1 1292 ? 51.314 -23.397 564.422 1.00 55.89 1306 THR B N 1
ATOM 18255 C CA . THR B 1 1292 ? 49.930 -23.751 564.677 1.00 53.12 1306 THR B CA 1
ATOM 18256 C C . THR B 1 1292 ? 49.593 -25.215 564.402 1.00 50.10 1306 THR B C 1
ATOM 18257 O O . THR B 1 1292 ? 49.859 -25.716 563.326 1.00 50.16 1306 THR B O 1
ATOM 18261 N N . GLY B 1 1293 ? 48.985 -25.879 565.389 1.00 47.53 1307 GLY B N 1
ATOM 18262 C CA . GLY B 1 1293 ? 48.583 -27.263 565.267 1.00 45.89 1307 GLY B CA 1
ATOM 18263 C C . GLY B 1 1293 ? 48.859 -28.048 566.536 1.00 46.67 1307 GLY B C 1
ATOM 18264 O O . GLY B 1 1293 ? 49.379 -27.512 567.535 1.00 48.43 1307 GLY B O 1
ATOM 18265 N N . PHE B 1 1294 ? 48.485 -29.326 566.455 1.00 43.84 1308 PHE B N 1
ATOM 18266 C CA . PHE B 1 1294 ? 48.683 -30.277 567.502 1.00 45.21 1308 PHE B CA 1
ATOM 18267 C C . PHE B 1 1294 ? 49.986 -30.987 567.181 1.00 46.51 1308 PHE B C 1
ATOM 18268 O O . PHE B 1 1294 ? 50.177 -31.473 566.060 1.00 47.06 1308 PHE B O 1
ATOM 18276 N N . ILE B 1 1295 ? 50.885 -31.046 568.152 1.00 46.82 1309 ILE B N 1
ATOM 18277 C CA . ILE B 1 1295 ? 52.127 -31.762 567.979 1.00 47.20 1309 ILE B CA 1
ATOM 18278 C C . ILE B 1 1295 ? 52.313 -32.707 569.138 1.00 47.19 1309 ILE B C 1
ATOM 18279 O O . ILE B 1 1295 ? 52.242 -32.282 570.273 1.00 48.80 1309 ILE B O 1
ATOM 18284 N N . SER B 1 1296 ? 52.577 -33.981 568.854 1.00 48.28 1310 SER B N 1
ATOM 18285 C CA . SER B 1 1296 ? 52.883 -34.955 569.907 1.00 47.23 1310 SER B CA 1
ATOM 18286 C C . SER B 1 1296 ? 54.348 -34.906 570.307 1.00 48.14 1310 SER B C 1
ATOM 18287 O O . SER B 1 1296 ? 55.220 -34.634 569.487 1.00 49.01 1310 SER B O 1
ATOM 18290 N N . ASP B 1 1297 A 54.609 -35.176 571.582 1.00 49.52 1311 ASP B N 1
ATOM 18291 C CA . ASP B 1 1297 A 55.979 -35.407 572.076 1.00 50.99 1311 ASP B CA 1
ATOM 18292 C C . ASP B 1 1297 A 55.983 -36.565 573.062 1.00 50.12 1311 ASP B C 1
ATOM 18293 O O . ASP B 1 1297 A 54.938 -37.167 573.298 1.00 52.80 1311 ASP B O 1
ATOM 18298 N N . ALA B 1 1298 ? 57.130 -36.893 573.623 1.00 49.82 1312 ALA B N 1
ATOM 18299 C CA . ALA B 1 1298 ? 57.213 -38.053 574.477 1.00 50.70 1312 ALA B CA 1
ATOM 18300 C C . ALA B 1 1298 ? 56.295 -37.925 575.691 1.00 50.74 1312 ALA B C 1
ATOM 18301 O O . ALA B 1 1298 ? 55.722 -38.903 576.133 1.00 51.12 1312 ALA B O 1
ATOM 18303 N N . SER B 1 1299 ? 56.158 -36.715 576.224 1.00 51.13 1313 SER B N 1
ATOM 18304 C CA . SER B 1 1299 ? 55.309 -36.460 577.387 1.00 50.75 1313 SER B CA 1
ATOM 18305 C C . SER B 1 1299 ? 53.824 -36.417 577.033 1.00 49.97 1313 SER B C 1
ATOM 18306 O O . SER B 1 1299 ? 52.998 -36.886 577.791 1.00 53.77 1313 SER B O 1
ATOM 18309 N N . GLY B 1 1300 ? 53.458 -35.868 575.887 1.00 50.01 1314 GLY B N 1
ATOM 18310 C CA . GLY B 1 1300 ? 52.033 -35.757 575.518 1.00 48.49 1314 GLY B CA 1
ATOM 18311 C C . GLY B 1 1300 ? 51.741 -34.867 574.307 1.00 47.11 1314 GLY B C 1
ATOM 18312 O O . GLY B 1 1300 ? 52.643 -34.552 573.535 1.00 49.08 1314 GLY B O 1
ATOM 18313 N N . VAL B 1 1301 ? 50.475 -34.476 574.123 1.00 43.79 1315 VAL B N 1
ATOM 18314 C CA . VAL B 1 1301 ? 50.086 -33.685 572.970 1.00 42.86 1315 VAL B CA 1
ATOM 18315 C C . VAL B 1 1301 ? 49.993 -32.200 573.326 1.00 46.65 1315 VAL B C 1
ATOM 18316 O O . VAL B 1 1301 ? 49.476 -31.835 574.377 1.00 47.52 1315 VAL B O 1
ATOM 18320 N N . LYS B 1 1302 ? 50.515 -31.348 572.431 1.00 48.23 1316 LYS B N 1
ATOM 18321 C CA . LYS B 1 1302 ? 50.504 -29.903 572.568 1.00 47.30 1316 LYS B CA 1
ATOM 18322 C C . LYS B 1 1302 ? 49.792 -29.278 571.361 1.00 45.85 1316 LYS B C 1
ATOM 18323 O O . LYS B 1 1302 ? 49.655 -29.898 570.291 1.00 43.17 1316 LYS B O 1
ATOM 18329 N N . TYR B 1 1303 ? 49.316 -28.045 571.555 1.00 46.41 1317 TYR B N 1
ATOM 18330 C CA . TYR B 1 1303 ? 48.613 -27.343 570.482 1.00 46.30 1317 TYR B CA 1
ATOM 18331 C C . TYR B 1 1303 ? 49.087 -25.919 570.432 1.00 46.24 1317 TYR B C 1
ATOM 18332 O O . TYR B 1 1303 ? 49.307 -25.301 571.477 1.00 48.66 1317 TYR B O 1
ATOM 18341 N N . TYR B 1 1304 ? 49.282 -25.404 569.224 1.00 47.33 1318 TYR B N 1
ATOM 18342 C CA . TYR B 1 1304 ? 49.693 -24.001 569.028 1.00 48.56 1318 TYR B CA 1
ATOM 18343 C C . TYR B 1 1304 ? 48.618 -23.310 568.213 1.00 50.15 1318 TYR B C 1
ATOM 18344 O O . TYR B 1 1304 ? 48.189 -23.832 567.170 1.00 48.50 1318 TYR B O 1
ATOM 18353 N N . SER B 1 1305 ? 48.108 -22.176 568.707 1.00 50.58 1319 SER B N 1
ATOM 18354 C CA . SER B 1 1305 ? 47.023 -21.480 568.017 1.00 49.82 1319 SER B CA 1
ATOM 18355 C C . SER B 1 1305 ? 47.523 -20.799 566.741 1.00 51.22 1319 SER B C 1
ATOM 18356 O O . SER B 1 1305 ? 48.721 -20.782 566.450 1.00 55.63 1319 SER B O 1
ATOM 18359 N N . ILE B 1 1306 ? 46.598 -20.245 565.968 1.00 50.41 1320 ILE B N 1
ATOM 18360 C CA . ILE B 1 1306 ? 46.940 -19.565 564.716 1.00 52.27 1320 ILE B CA 1
ATOM 18361 C C . ILE B 1 1306 ? 47.869 -18.379 564.935 1.00 51.09 1320 ILE B C 1
ATOM 18362 O O . ILE B 1 1306 ? 48.604 -18.000 564.051 1.00 49.98 1320 ILE B O 1
ATOM 18367 N N . SER B 1 1307 ? 47.839 -17.795 566.121 1.00 51.81 1321 SER B N 1
ATOM 18368 C CA . SER B 1 1307 ? 48.727 -16.682 566.459 1.00 50.63 1321 SER B CA 1
ATOM 18369 C C . SER B 1 1307 ? 50.125 -17.129 566.898 1.00 52.70 1321 SER B C 1
ATOM 18370 O O . SER B 1 1307 ? 50.979 -16.294 567.202 1.00 56.48 1321 SER B O 1
ATOM 18373 N N . GLY B 1 1308 ? 50.355 -18.440 566.956 1.00 52.13 1322 GLY B N 1
ATOM 18374 C CA . GLY B 1 1308 ? 51.656 -18.992 567.298 1.00 53.40 1322 GLY B CA 1
ATOM 18375 C C . GLY B 1 1308 ? 51.923 -19.247 568.780 1.00 52.53 1322 GLY B C 1
ATOM 18376 O O . GLY B 1 1308 ? 53.065 -19.463 569.148 1.00 57.01 1322 GLY B O 1
ATOM 18377 N N . TYR B 1 1309 ? 50.891 -19.283 569.624 1.00 49.69 1323 TYR B N 1
ATOM 18378 C CA . TYR B 1 1309 ? 51.075 -19.498 571.065 1.00 49.10 1323 TYR B CA 1
ATOM 18379 C C . TYR B 1 1309 ? 50.565 -20.865 571.530 1.00 46.10 1323 TYR B C 1
ATOM 18380 O O . TYR B 1 1309 ? 49.591 -21.383 571.015 1.00 46.26 1323 TYR B O 1
ATOM 18389 N N . GLN B 1 1310 ? 51.262 -21.418 572.518 1.00 45.38 1324 GLN B N 1
ATOM 18390 C CA . GLN B 1 1310 ? 50.961 -22.723 573.043 1.00 44.91 1324 GLN B CA 1
ATOM 18391 C C . GLN B 1 1310 ? 49.707 -22.641 573.882 1.00 45.09 1324 GLN B C 1
ATOM 18392 O O . GLN B 1 1310 ? 49.552 -21.708 574.660 1.00 45.21 1324 GLN B O 1
ATOM 18398 N N . ALA B 1 1311 ? 48.854 -23.644 573.768 1.00 43.65 1325 ALA B N 1
ATOM 18399 C CA . ALA B 1 1311 ? 47.679 -23.754 574.600 1.00 45.38 1325 ALA B CA 1
ATOM 18400 C C . ALA B 1 1311 ? 48.013 -24.221 576.018 1.00 50.46 1325 ALA B C 1
ATOM 18401 O O . ALA B 1 1311 ? 48.566 -25.295 576.198 1.00 55.86 1325 ALA B O 1
ATOM 18403 N N . LYS B 1 1312 ? 47.683 -23.391 577.006 1.00 53.70 1326 LYS B N 1
ATOM 18404 C CA . LYS B 1 1312 ? 47.810 -23.759 578.417 1.00 56.33 1326 LYS B CA 1
ATOM 18405 C C . LYS B 1 1312 ? 46.562 -23.308 579.170 1.00 54.06 1326 LYS B C 1
ATOM 18406 O O . LYS B 1 1312 ? 46.134 -22.181 579.015 1.00 51.97 1326 LYS B O 1
ATOM 18412 N N . ASP B 1 1313 ? 46.019 -24.194 580.000 1.00 55.95 1327 ASP B N 1
ATOM 18413 C CA . ASP B 1 1313 ? 44.901 -23.880 580.893 1.00 54.71 1327 ASP B CA 1
ATOM 18414 C C . ASP B 1 1313 ? 43.759 -23.318 580.088 1.00 52.76 1327 ASP B C 1
ATOM 18415 O O . ASP B 1 1313 ? 43.241 -22.227 580.363 1.00 61.99 1327 ASP B O 1
ATOM 18420 N N . THR B 1 1314 ? 43.374 -24.071 579.070 1.00 48.50 1328 THR B N 1
ATOM 18421 C CA . THR B 1 1314 ? 42.398 -23.608 578.087 1.00 46.27 1328 THR B CA 1
ATOM 18422 C C . THR B 1 1314 ? 41.752 -24.774 577.351 1.00 45.27 1328 THR B C 1
ATOM 18423 O O . THR B 1 1314 ? 42.331 -25.865 577.225 1.00 48.12 1328 THR B O 1
ATOM 18427 N N . PHE B 1 1315 ? 40.547 -24.539 576.863 1.00 40.82 1329 PHE B N 1
ATOM 18428 C CA . PHE B 1 1315 ? 39.823 -25.518 576.073 1.00 41.36 1329 PHE B CA 1
ATOM 18429 C C . PHE B 1 1315 ? 40.025 -25.180 574.617 1.00 41.69 1329 PHE B C 1
ATOM 18430 O O . PHE B 1 1315 ? 40.072 -24.023 574.260 1.00 43.67 1329 PHE B O 1
ATOM 18438 N N . ILE B 1 1316 ? 40.186 -26.191 573.775 1.00 42.30 1330 ILE B N 1
ATOM 18439 C CA . ILE B 1 1316 ? 40.514 -25.979 572.362 1.00 42.34 1330 ILE B CA 1
ATOM 18440 C C . ILE B 1 1316 ? 39.673 -26.918 571.523 1.00 45.78 1330 ILE B C 1
ATOM 18441 O O . ILE B 1 1316 ? 39.509 -28.097 571.842 1.00 45.76 1330 ILE B O 1
ATOM 18446 N N . GLU B 1 1317 ? 39.134 -26.381 570.426 1.00 47.86 1331 GLU B N 1
ATOM 18447 C CA . GLU B 1 1317 ? 38.312 -27.150 569.505 1.00 46.36 1331 GLU B CA 1
ATOM 18448 C C . GLU B 1 1317 ? 39.051 -27.322 568.212 1.00 44.96 1331 GLU B C 1
ATOM 18449 O O . GLU B 1 1317 ? 39.550 -26.361 567.670 1.00 45.09 1331 GLU B O 1
ATOM 18455 N N . ASP B 1 1318 ? 39.101 -28.551 567.698 1.00 45.75 1332 ASP B N 1
ATOM 18456 C CA . ASP B 1 1318 ? 39.812 -28.833 566.440 1.00 46.88 1332 ASP B CA 1
ATOM 18457 C C . ASP B 1 1318 ? 38.904 -28.617 565.232 1.00 46.63 1332 ASP B C 1
ATOM 18458 O O . ASP B 1 1318 ? 37.741 -28.255 565.371 1.00 48.97 1332 ASP B O 1
ATOM 18463 N N . GLY B 1 1319 ? 39.452 -28.831 564.046 1.00 45.87 1333 GLY B N 1
ATOM 18464 C CA . GLY B 1 1319 ? 38.748 -28.573 562.792 1.00 44.47 1333 GLY B CA 1
ATOM 18465 C C . GLY B 1 1319 ? 37.612 -29.520 562.517 1.00 45.81 1333 GLY B C 1
ATOM 18466 O O . GLY B 1 1319 ? 36.713 -29.194 561.759 1.00 48.38 1333 GLY B O 1
ATOM 18467 N N . ASN B 1 1320 ? 37.644 -30.703 563.130 1.00 46.63 1334 ASN B N 1
ATOM 18468 C CA . ASN B 1 1320 ? 36.587 -31.679 562.973 1.00 45.94 1334 ASN B CA 1
ATOM 18469 C C . ASN B 1 1320 ? 35.466 -31.533 563.999 1.00 45.93 1334 ASN B C 1
ATOM 18470 O O . ASN B 1 1320 ? 34.506 -32.294 563.967 1.00 46.61 1334 ASN B O 1
ATOM 18475 N N . GLY B 1 1321 ? 35.576 -30.574 564.908 1.00 44.94 1335 GLY B N 1
ATOM 18476 C CA . GLY B 1 1321 ? 34.549 -30.389 565.928 1.00 46.43 1335 GLY B CA 1
ATOM 18477 C C . GLY B 1 1321 ? 34.758 -31.040 567.292 1.00 46.68 1335 GLY B C 1
ATOM 18478 O O . GLY B 1 1321 ? 33.914 -30.901 568.178 1.00 47.58 1335 GLY B O 1
ATOM 18479 N N . ASN B 1 1322 ? 35.872 -31.736 567.480 1.00 47.03 1336 ASN B N 1
ATOM 18480 C CA . ASN B 1 1322 ? 36.174 -32.334 568.780 1.00 44.71 1336 ASN B CA 1
ATOM 18481 C C . ASN B 1 1322 ? 36.756 -31.305 569.724 1.00 44.83 1336 ASN B C 1
ATOM 18482 O O . ASN B 1 1322 ? 37.416 -30.371 569.294 1.00 48.78 1336 ASN B O 1
ATOM 18487 N N . TRP B 1 1323 ? 36.501 -31.464 571.013 1.00 43.70 1337 TRP B N 1
ATOM 18488 C CA . TRP B 1 1323 ? 36.997 -30.530 572.016 1.00 42.97 1337 TRP B CA 1
ATOM 18489 C C . TRP B 1 1323 ? 38.008 -31.202 572.943 1.00 43.15 1337 TRP B C 1
ATOM 18490 O O . TRP B 1 1323 ? 37.895 -32.394 573.241 1.00 41.01 1337 TRP B O 1
ATOM 18501 N N . TYR B 1 1324 ? 38.996 -30.416 573.367 1.00 42.09 1338 TYR B N 1
ATOM 18502 C CA . TYR B 1 1324 ? 40.106 -30.871 574.193 1.00 41.29 1338 TYR B CA 1
ATOM 18503 C C . TYR B 1 1324 ? 40.362 -29.839 575.299 1.00 42.69 1338 TYR B C 1
ATOM 18504 O O . TYR B 1 1324 ? 40.079 -28.650 575.130 1.00 40.46 1338 TYR B O 1
ATOM 18513 N N . TYR B 1 1325 ? 40.936 -30.295 576.410 1.00 43.49 1339 TYR B N 1
ATOM 18514 C CA . TYR B 1 1325 ? 41.422 -29.394 577.449 1.00 42.71 1339 TYR B CA 1
ATOM 18515 C C . TYR B 1 1325 ? 42.956 -29.534 577.640 1.00 43.72 1339 TYR B C 1
ATOM 18516 O O . TYR B 1 1325 ? 43.466 -30.629 577.800 1.00 41.84 1339 TYR B O 1
ATOM 18525 N N . PHE B 1 1326 ? 43.667 -28.419 577.610 1.00 44.31 1340 PHE B N 1
ATOM 18526 C CA . PHE B 1 1326 ? 45.107 -28.411 577.815 1.00 46.60 1340 PHE B CA 1
ATOM 18527 C C . PHE B 1 1326 ? 45.397 -27.853 579.201 1.00 49.46 1340 PHE B C 1
ATOM 18528 O O . PHE B 1 1326 ? 44.926 -26.765 579.557 1.00 50.52 1340 PHE B O 1
ATOM 18536 N N . ASP B 1 1327 ? 46.170 -28.602 579.981 1.00 51.77 1341 ASP B N 1
ATOM 18537 C CA . ASP B 1 1327 ? 46.464 -28.256 581.370 1.00 54.50 1341 ASP B CA 1
ATOM 18538 C C . ASP B 1 1327 ? 47.463 -27.124 581.492 1.00 56.91 1341 ASP B C 1
ATOM 18539 O O . ASP B 1 1327 ? 47.954 -26.597 580.505 1.00 58.56 1341 ASP B O 1
ATOM 18544 N N . LYS B 1 1328 ? 47.729 -26.717 582.725 1.00 60.36 1342 LYS B N 1
ATOM 18545 C CA . LYS B 1 1328 ? 48.689 -25.650 583.006 1.00 64.50 1342 LYS B CA 1
ATOM 18546 C C . LYS B 1 1328 ? 50.064 -25.906 582.394 1.00 64.52 1342 LYS B C 1
ATOM 18547 O O . LYS B 1 1328 ? 50.706 -24.970 581.936 1.00 71.13 1342 LYS B O 1
ATOM 18553 N N . ASP B 1 1329 ? 50.494 -27.169 582.369 1.00 62.41 1343 ASP B N 1
ATOM 18554 C CA . ASP B 1 1329 ? 51.781 -27.547 581.773 1.00 60.64 1343 ASP B CA 1
ATOM 18555 C C . ASP B 1 1329 ? 51.809 -27.480 580.257 1.00 56.34 1343 ASP B C 1
ATOM 18556 O O . ASP B 1 1329 ? 52.896 -27.507 579.667 1.00 58.36 1343 ASP B O 1
ATOM 18561 N N . GLY B 1 1330 ? 50.636 -27.377 579.637 1.00 51.20 1344 GLY B N 1
ATOM 18562 C CA . GLY B 1 1330 ? 50.517 -27.222 578.192 1.00 49.90 1344 GLY B CA 1
ATOM 18563 C C . GLY B 1 1330 ? 50.232 -28.521 577.467 1.00 48.71 1344 GLY B C 1
ATOM 18564 O O . GLY B 1 1330 ? 50.431 -28.622 576.255 1.00 49.33 1344 GLY B O 1
ATOM 18565 N N . TYR B 1 1331 ? 49.754 -29.513 578.206 1.00 50.23 1345 TYR B N 1
ATOM 18566 C CA . TYR B 1 1331 ? 49.524 -30.840 577.664 1.00 52.97 1345 TYR B CA 1
ATOM 18567 C C . TYR B 1 1331 ? 48.042 -31.189 577.694 1.00 50.89 1345 TYR B C 1
ATOM 18568 O O . TYR B 1 1331 ? 47.359 -30.976 578.688 1.00 50.96 1345 TYR B O 1
ATOM 18577 N N . MET B 1 1332 ? 47.565 -31.756 576.588 1.00 48.60 1346 MET B N 1
ATOM 18578 C CA . MET B 1 1332 ? 46.221 -32.287 576.459 1.00 44.93 1346 MET B CA 1
ATOM 18579 C C . MET B 1 1332 ? 45.968 -33.317 577.537 1.00 45.17 1346 MET B C 1
ATOM 18580 O O . MET B 1 1332 ? 46.818 -34.150 577.822 1.00 48.72 1346 MET B O 1
ATOM 18585 N N . VAL B 1 1333 ? 44.790 -33.250 578.135 1.00 44.32 1347 VAL B N 1
ATOM 18586 C CA . VAL B 1 1333 ? 44.389 -34.206 579.141 1.00 44.56 1347 VAL B CA 1
ATOM 18587 C C . VAL B 1 1333 ? 43.790 -35.398 578.415 1.00 45.24 1347 VAL B C 1
ATOM 18588 O O . VAL B 1 1333 ? 42.926 -35.240 577.556 1.00 47.06 1347 VAL B O 1
ATOM 18592 N N . ARG B 1 1334 ? 44.246 -36.589 578.764 1.00 47.54 1348 ARG B N 1
ATOM 18593 C CA . ARG B 1 1334 ? 43.807 -37.821 578.102 1.00 48.80 1348 ARG B CA 1
ATOM 18594 C C . ARG B 1 1334 ? 43.694 -38.903 579.152 1.00 50.26 1348 ARG B C 1
ATOM 18595 O O . ARG B 1 1334 ? 44.501 -38.953 580.078 1.00 52.38 1348 ARG B O 1
ATOM 18603 N N . SER B 1 1335 ? 42.725 -39.798 579.012 1.00 51.67 1349 SER B N 1
ATOM 18604 C CA . SER B 1 1335 ? 42.533 -40.829 580.011 1.00 54.77 1349 SER B CA 1
ATOM 18605 C C . SER B 1 1335 ? 43.574 -41.920 579.865 1.00 59.22 1349 SER B C 1
ATOM 18606 O O . SER B 1 1335 ? 44.063 -42.189 578.777 1.00 58.59 1349 SER B O 1
ATOM 18609 N N . GLN B 1 1336 ? 43.917 -42.538 580.992 1.00 66.26 1350 GLN B N 1
ATOM 18610 C CA . GLN B 1 1336 ? 44.897 -43.623 581.041 1.00 68.85 1350 GLN B CA 1
ATOM 18611 C C . GLN B 1 1336 ? 44.213 -44.911 581.403 1.00 72.10 1350 GLN B C 1
ATOM 18612 O O . GLN B 1 1336 ? 43.112 -44.886 581.969 1.00 75.08 1350 GLN B O 1
ATOM 18618 N N . GLN B 1 1337 ? 44.863 -46.033 581.092 1.00 76.56 1351 GLN B N 1
ATOM 18619 C CA . GLN B 1 1337 ? 44.286 -47.333 581.377 1.00 80.06 1351 GLN B CA 1
ATOM 18620 C C . GLN B 1 1337 ? 44.158 -47.569 582.888 1.00 80.30 1351 GLN B C 1
ATOM 18621 O O . GLN B 1 1337 ? 45.067 -47.229 583.665 1.00 77.49 1351 GLN B O 1
ATOM 18627 N N . GLY B 1 1338 ? 43.017 -48.143 583.286 1.00 80.24 1352 GLY B N 1
ATOM 18628 C CA . GLY B 1 1338 ? 42.715 -48.430 584.685 1.00 80.72 1352 GLY B CA 1
ATOM 18629 C C . GLY B 1 1338 ? 42.692 -47.185 585.533 1.00 80.42 1352 GLY B C 1
ATOM 18630 O O . GLY B 1 1338 ? 43.167 -47.204 586.659 1.00 91.45 1352 GLY B O 1
ATOM 18631 N N . GLU B 1 1339 ? 42.188 -46.090 584.975 1.00 79.04 1353 GLU B N 1
ATOM 18632 C CA . GLU B 1 1339 ? 42.098 -44.837 585.697 1.00 81.20 1353 GLU B CA 1
ATOM 18633 C C . GLU B 1 1339 ? 40.853 -44.059 585.320 1.00 75.43 1353 GLU B C 1
ATOM 18634 O O . GLU B 1 1339 ? 40.362 -44.214 584.211 1.00 71.40 1353 GLU B O 1
ATOM 18640 N N . ASN B 1 1340 ? 40.368 -43.215 586.231 1.00 69.78 1354 ASN B N 1
ATOM 18641 C CA . ASN B 1 1340 ? 39.134 -42.502 585.993 1.00 64.76 1354 ASN B CA 1
ATOM 18642 C C . ASN B 1 1340 ? 39.322 -41.529 584.812 1.00 62.73 1354 ASN B C 1
ATOM 18643 O O . ASN B 1 1340 ? 40.214 -40.694 584.828 1.00 64.63 1354 ASN B O 1
ATOM 18648 N N . PRO B 1 1341 ? 38.510 -41.673 583.764 1.00 58.48 1355 PRO B N 1
ATOM 18649 C CA . PRO B 1 1341 ? 38.525 -40.714 582.674 1.00 56.35 1355 PRO B CA 1
ATOM 18650 C C . PRO B 1 1341 ? 38.012 -39.331 583.098 1.00 55.04 1355 PRO B C 1
ATOM 18651 O O . PRO B 1 1341 ? 38.407 -38.334 582.522 1.00 57.77 1355 PRO B O 1
ATOM 18655 N N . ILE B 1 1342 ? 37.138 -39.286 584.093 1.00 55.09 1356 ILE B N 1
ATOM 18656 C CA . ILE B 1 1342 ? 36.512 -38.050 584.563 1.00 54.17 1356 ILE B CA 1
ATOM 18657 C C . ILE B 1 1342 ? 37.544 -37.188 585.211 1.00 55.41 1356 ILE B C 1
ATOM 18658 O O . ILE B 1 1342 ? 38.241 -37.641 586.097 1.00 61.67 1356 ILE B O 1
ATOM 18663 N N . ARG B 1 1343 ? 37.646 -35.946 584.767 1.00 56.70 1357 ARG B N 1
ATOM 18664 C CA . ARG B 1 1343 ? 38.572 -34.999 585.352 1.00 58.32 1357 ARG B CA 1
ATOM 18665 C C . ARG B 1 1343 ? 37.874 -33.701 585.727 1.00 58.59 1357 ARG B C 1
ATOM 18666 O O . ARG B 1 1343 ? 37.014 -33.209 584.995 1.00 61.13 1357 ARG B O 1
ATOM 18674 N N . THR B 1 1344 ? 38.271 -33.165 586.882 1.00 55.21 1358 THR B N 1
ATOM 18675 C CA . THR B 1 1344 ? 37.809 -31.893 587.376 1.00 52.65 1358 THR B CA 1
ATOM 18676 C C . THR B 1 1344 ? 38.703 -30.800 586.831 1.00 52.87 1358 THR B C 1
ATOM 18677 O O . THR B 1 1344 ? 39.888 -30.814 587.080 1.00 53.70 1358 THR B O 1
ATOM 18681 N N . VAL B 1 1345 ? 38.125 -29.853 586.098 1.00 51.87 1359 VAL B N 1
ATOM 18682 C CA . VAL B 1 1345 ? 38.873 -28.783 585.462 1.00 52.80 1359 VAL B CA 1
ATOM 18683 C C . VAL B 1 1345 ? 38.538 -27.432 586.098 1.00 53.00 1359 VAL B C 1
ATOM 18684 O O . VAL B 1 1345 ? 37.384 -27.050 586.164 1.00 53.24 1359 VAL B O 1
ATOM 18688 N N . GLU B 1 1346 ? 39.558 -26.748 586.589 1.00 55.17 1360 GLU B N 1
ATOM 18689 C CA . GLU B 1 1346 ? 39.459 -25.377 587.070 1.00 57.63 1360 GLU B CA 1
ATOM 18690 C C . GLU B 1 1346 ? 40.294 -24.517 586.166 1.00 55.98 1360 GLU B C 1
ATOM 18691 O O . GLU B 1 1346 ? 41.490 -24.615 586.172 1.00 56.47 1360 GLU B O 1
ATOM 18697 N N . THR B 1 1347 ? 39.665 -23.663 585.378 1.00 59.49 1361 THR B N 1
ATOM 18698 C CA . THR B 1 1347 ? 40.380 -22.936 584.334 1.00 62.68 1361 THR B CA 1
ATOM 18699 C C . THR B 1 1347 ? 40.147 -21.442 584.467 1.00 63.94 1361 THR B C 1
ATOM 18700 O O . THR B 1 1347 ? 39.269 -21.003 585.212 1.00 62.49 1361 THR B O 1
ATOM 18704 N N . SER B 1 1348 ? 40.993 -20.671 583.786 1.00 66.02 1362 SER B N 1
ATOM 18705 C CA . SER B 1 1348 ? 40.882 -19.204 583.775 1.00 64.54 1362 SER B CA 1
ATOM 18706 C C . SER B 1 1348 ? 39.480 -18.717 583.364 1.00 60.14 1362 SER B C 1
ATOM 18707 O O . SER B 1 1348 ? 38.956 -17.798 583.959 1.00 60.42 1362 SER B O 1
ATOM 18710 N N . VAL B 1 1349 ? 38.905 -19.334 582.346 1.00 57.80 1363 VAL B N 1
ATOM 18711 C CA . VAL B 1 1349 ? 37.536 -19.066 581.953 1.00 57.23 1363 VAL B CA 1
ATOM 18712 C C . VAL B 1 1349 ? 36.654 -19.832 582.931 1.00 59.19 1363 VAL B C 1
ATOM 18713 O O . VAL B 1 1349 ? 36.460 -21.014 582.781 1.00 62.96 1363 VAL B O 1
ATOM 18717 N N . ASN B 1 1350 ? 36.161 -19.152 583.958 1.00 63.51 1364 ASN B N 1
ATOM 18718 C CA . ASN B 1 1350 ? 35.456 -19.760 585.111 1.00 62.50 1364 ASN B CA 1
ATOM 18719 C C . ASN B 1 1350 ? 34.160 -20.473 584.782 1.00 58.97 1364 ASN B C 1
ATOM 18720 O O . ASN B 1 1350 ? 33.742 -21.374 585.495 1.00 58.24 1364 ASN B O 1
ATOM 18725 N N . THR B 1 1351 ? 33.486 -20.018 583.737 1.00 55.44 1365 THR B N 1
ATOM 18726 C CA . THR B 1 1351 ? 32.218 -20.591 583.342 1.00 54.35 1365 THR B CA 1
ATOM 18727 C C . THR B 1 1351 ? 32.350 -22.044 582.903 1.00 53.03 1365 THR B C 1
ATOM 18728 O O . THR B 1 1351 ? 31.444 -22.824 583.071 1.00 54.03 1365 THR B O 1
ATOM 18732 N N . ARG B 1 1352 ? 33.507 -22.380 582.369 1.00 54.32 1366 ARG B N 1
ATOM 18733 C CA . ARG B 1 1352 ? 33.805 -23.727 581.958 1.00 54.42 1366 ARG B CA 1
ATOM 18734 C C . ARG B 1 1352 ? 34.313 -24.609 583.079 1.00 53.77 1366 ARG B C 1
ATOM 18735 O O . ARG B 1 1352 ? 34.771 -25.687 582.827 1.00 56.64 1366 ARG B O 1
ATOM 18743 N N . ASN B 1 1353 ? 34.305 -24.165 584.320 1.00 55.16 1367 ASN B N 1
ATOM 18744 C CA . ASN B 1 1353 ? 34.646 -25.108 585.395 1.00 51.11 1367 ASN B CA 1
ATOM 18745 C C . ASN B 1 1353 ? 33.609 -26.186 585.537 1.00 49.28 1367 ASN B C 1
ATOM 18746 O O . ASN B 1 1353 ? 32.434 -25.960 585.388 1.00 54.20 1367 ASN B O 1
ATOM 18751 N N . GLY B 1 1354 ? 34.071 -27.370 585.857 1.00 50.47 1368 GLY B N 1
ATOM 18752 C CA . GLY B 1 1354 ? 33.193 -28.509 585.981 1.00 51.68 1368 GLY B CA 1
ATOM 18753 C C . GLY B 1 1354 ? 33.951 -29.825 585.834 1.00 54.09 1368 GLY B C 1
ATOM 18754 O O . GLY B 1 1354 ? 35.186 -29.844 585.810 1.00 52.37 1368 GLY B O 1
ATOM 18755 N N . ASN B 1 1355 ? 33.200 -30.921 585.798 1.00 52.32 1369 ASN B N 1
ATOM 18756 C CA . ASN B 1 1355 ? 33.773 -32.230 585.649 1.00 52.99 1369 ASN B CA 1
ATOM 18757 C C . ASN B 1 1355 ? 33.587 -32.673 584.232 1.00 50.59 1369 ASN B C 1
ATOM 18758 O O . ASN B 1 1355 ? 32.469 -32.718 583.714 1.00 46.58 1369 ASN B O 1
ATOM 18763 N N . TYR B 1 1356 ? 34.702 -33.018 583.599 1.00 48.79 1370 TYR B N 1
ATOM 18764 C CA . TYR B 1 1356 ? 34.702 -33.420 582.205 1.00 47.36 1370 TYR B CA 1
ATOM 18765 C C . TYR B 1 1356 ? 35.169 -34.866 582.042 1.00 45.94 1370 TYR B C 1
ATOM 18766 O O . TYR B 1 1356 ? 35.915 -35.396 582.867 1.00 46.49 1370 TYR B O 1
ATOM 18775 N N . TYR B 1 1357 ? 34.716 -35.490 580.964 1.00 44.80 1371 TYR B N 1
ATOM 18776 C CA . TYR B 1 1357 ? 35.123 -36.867 580.620 1.00 45.00 1371 TYR B CA 1
ATOM 18777 C C . TYR B 1 1357 ? 36.029 -36.863 579.356 1.00 45.02 1371 TYR B C 1
ATOM 18778 O O . TYR B 1 1357 ? 35.537 -36.702 578.242 1.00 43.40 1371 TYR B O 1
ATOM 18787 N N . PHE B 1 1358 ? 37.345 -37.027 579.488 1.00 45.09 1372 PHE B N 1
ATOM 18788 C CA . PHE B 1 1358 ? 38.244 -37.055 578.275 1.00 45.00 1372 PHE B CA 1
ATOM 18789 C C . PHE B 1 1358 ? 38.707 -38.450 577.949 1.00 45.55 1372 PHE B C 1
ATOM 18790 O O . PHE B 1 1358 ? 39.075 -39.208 578.847 1.00 49.72 1372 PHE B O 1
ATOM 18798 N N . MET B 1 1359 ? 38.712 -38.778 576.665 1.00 44.57 1373 MET B N 1
ATOM 18799 C CA . MET B 1 1359 ? 39.002 -40.146 576.248 1.00 46.75 1373 MET B CA 1
ATOM 18800 C C . MET B 1 1359 ? 40.505 -40.388 576.132 1.00 46.99 1373 MET B C 1
ATOM 18801 O O . MET B 1 1359 ? 41.292 -39.508 576.430 1.00 49.72 1373 MET B O 1
ATOM 18806 N N . PRO B 1 1360 ? 40.909 -41.591 575.736 1.00 47.83 1374 PRO B N 1
ATOM 18807 C CA . PRO B 1 1360 ? 42.336 -41.846 575.631 1.00 47.80 1374 PRO B CA 1
ATOM 18808 C C . PRO B 1 1360 ? 42.969 -40.943 574.619 1.00 48.62 1374 PRO B C 1
ATOM 18809 O O . PRO B 1 1360 ? 44.153 -40.637 574.724 1.00 49.34 1374 PRO B O 1
ATOM 18813 N N . ASN B 1 1361 ? 42.183 -40.484 573.652 1.00 50.55 1375 ASN B N 1
ATOM 18814 C CA . ASN B 1 1361 ? 42.658 -39.429 572.734 1.00 50.24 1375 ASN B CA 1
ATOM 18815 C C . ASN B 1 1361 ? 42.421 -37.983 573.185 1.00 50.12 1375 ASN B C 1
ATOM 18816 O O . ASN B 1 1361 ? 42.738 -37.048 572.430 1.00 50.76 1375 ASN B O 1
ATOM 18821 N N . GLY B 1 1362 ? 41.839 -37.807 574.381 1.00 50.70 1376 GLY B N 1
ATOM 18822 C CA . GLY B 1 1362 ? 41.617 -36.469 574.954 1.00 51.92 1376 GLY B CA 1
ATOM 18823 C C . GLY B 1 1362 ? 40.335 -35.770 574.527 1.00 51.69 1376 GLY B C 1
ATOM 18824 O O . GLY B 1 1362 ? 40.072 -34.629 574.961 1.00 53.14 1376 GLY B O 1
ATOM 18825 N N . VAL B 1 1363 ? 39.556 -36.454 573.665 1.00 51.50 1377 VAL B N 1
ATOM 18826 C CA . VAL B 1 1363 ? 38.274 -35.960 573.155 1.00 50.35 1377 VAL B CA 1
ATOM 18827 C C . VAL B 1 1363 ? 37.343 -35.901 574.345 1.00 51.24 1377 VAL B C 1
ATOM 18828 O O . VAL B 1 1363 ? 37.236 -36.867 575.121 1.00 49.54 1377 VAL B O 1
ATOM 18832 N N . GLU B 1 1364 ? 36.644 -34.772 574.440 1.00 52.15 1378 GLU B N 1
ATOM 18833 C CA . GLU B 1 1364 ? 35.673 -34.545 575.491 1.00 49.85 1378 GLU B CA 1
ATOM 18834 C C . GLU B 1 1364 ? 34.353 -35.211 575.038 1.00 47.41 1378 GLU B C 1
ATOM 18835 O O . GLU B 1 1364 ? 33.909 -35.043 573.902 1.00 44.99 1378 GLU B O 1
ATOM 18841 N N . LEU B 1 1365 ? 33.754 -35.989 575.931 1.00 47.42 1379 LEU B N 1
ATOM 18842 C CA . LEU B 1 1365 ? 32.450 -36.584 575.702 1.00 47.85 1379 LEU B CA 1
ATOM 18843 C C . LEU B 1 1365 ? 31.396 -35.506 575.942 1.00 46.12 1379 LEU B C 1
ATOM 18844 O O . LEU B 1 1365 ? 31.475 -34.742 576.932 1.00 42.96 1379 LEU B O 1
ATOM 18849 N N . ARG B 1 1366 ? 30.426 -35.460 575.026 1.00 49.63 1380 ARG B N 1
ATOM 18850 C CA . ARG B 1 1366 ? 29.381 -34.429 575.004 1.00 52.09 1380 ARG B CA 1
ATOM 18851 C C . ARG B 1 1366 ? 28.024 -35.014 574.639 1.00 52.94 1380 ARG B C 1
ATOM 18852 O O . ARG B 1 1366 ? 27.903 -35.690 573.618 1.00 49.50 1380 ARG B O 1
ATOM 18860 N N . LYS B 1 1367 ? 27.013 -34.699 575.453 1.00 55.93 1381 LYS B N 1
ATOM 18861 C CA . LYS B 1 1367 ? 25.623 -35.096 575.203 1.00 55.74 1381 LYS B CA 1
ATOM 18862 C C . LYS B 1 1367 ? 25.520 -36.606 575.269 1.00 49.94 1381 LYS B C 1
ATOM 18863 O O . LYS B 1 1367 ? 24.993 -37.243 574.372 1.00 51.66 1381 LYS B O 1
ATOM 18869 N N . GLY B 1 1368 ? 26.073 -37.184 576.319 1.00 46.28 1382 GLY B N 1
ATOM 18870 C CA . GLY B 1 1368 ? 26.161 -38.632 576.393 1.00 47.70 1382 GLY B CA 1
ATOM 18871 C C . GLY B 1 1368 ? 26.627 -39.172 577.725 1.00 51.25 1382 GLY B C 1
ATOM 18872 O O . GLY B 1 1368 ? 27.160 -38.432 578.580 1.00 53.28 1382 GLY B O 1
ATOM 18873 N N . PHE B 1 1369 ? 26.433 -40.478 577.890 1.00 51.89 1383 PHE B N 1
ATOM 18874 C CA . PHE B 1 1369 ? 26.708 -41.120 579.158 1.00 56.35 1383 PHE B CA 1
ATOM 18875 C C . PHE B 1 1369 ? 28.148 -41.666 579.196 1.00 57.90 1383 PHE B C 1
ATOM 18876 O O . PHE B 1 1369 ? 28.681 -42.169 578.203 1.00 55.75 1383 PHE B O 1
ATOM 18884 N N . GLY B 1 1370 ? 28.767 -41.578 580.361 1.00 62.80 1384 GLY B N 1
ATOM 18885 C CA . GLY B 1 1370 ? 30.149 -41.987 580.521 1.00 63.44 1384 GLY B CA 1
ATOM 18886 C C . GLY B 1 1370 ? 30.318 -42.804 581.793 1.00 66.82 1384 GLY B C 1
ATOM 18887 O O . GLY B 1 1370 ? 29.883 -42.395 582.889 1.00 75.14 1384 GLY B O 1
ATOM 18888 N N . THR B 1 1371 ? 30.953 -43.965 581.635 1.00 66.46 1385 THR B N 1
ATOM 18889 C CA . THR B 1 1371 ? 31.203 -44.874 582.747 1.00 68.94 1385 THR B CA 1
ATOM 18890 C C . THR B 1 1371 ? 32.543 -44.578 583.390 1.00 72.33 1385 THR B C 1
ATOM 18891 O O . THR B 1 1371 ? 33.522 -44.382 582.691 1.00 66.52 1385 THR B O 1
ATOM 18895 N N . ASP B 1 1372 ? 32.587 -44.534 584.720 1.00 80.69 1386 ASP B N 1
ATOM 18896 C CA . ASP B 1 1372 ? 33.865 -44.390 585.436 1.00 84.74 1386 ASP B CA 1
ATOM 18897 C C . ASP B 1 1372 ? 34.539 -45.755 585.574 1.00 86.55 1386 ASP B C 1
ATOM 18898 O O . ASP B 1 1372 ? 34.017 -46.777 585.121 1.00 91.18 1386 ASP B O 1
ATOM 18903 N N . ASN B 1 1373 ? 35.727 -45.772 586.156 1.00 90.66 1387 ASN B N 1
ATOM 18904 C CA . ASN B 1 1373 ? 36.523 -47.030 586.248 1.00 92.63 1387 ASN B CA 1
ATOM 18905 C C . ASN B 1 1373 ? 35.878 -48.151 587.083 1.00 89.00 1387 ASN B C 1
ATOM 18906 O O . ASN B 1 1373 ? 36.253 -49.302 586.970 1.00 78.02 1387 ASN B O 1
ATOM 18911 N N . SER B 1 1374 ? 34.919 -47.794 587.932 1.00 94.45 1388 SER B N 1
ATOM 18912 C CA . SER B 1 1374 ? 34.240 -48.751 588.806 1.00 92.45 1388 SER B CA 1
ATOM 18913 C C . SER B 1 1374 ? 32.790 -49.079 588.411 1.00 89.69 1388 SER B C 1
ATOM 18914 O O . SER B 1 1374 ? 32.069 -49.700 589.183 1.00 94.85 1388 SER B O 1
ATOM 18917 N N . GLY B 1 1375 ? 32.353 -48.643 587.235 1.00 87.06 1389 GLY B N 1
ATOM 18918 C CA . GLY B 1 1375 ? 31.028 -49.010 586.729 1.00 86.18 1389 GLY B CA 1
ATOM 18919 C C . GLY B 1 1375 ? 29.893 -48.010 586.927 1.00 88.21 1389 GLY B C 1
ATOM 18920 O O . GLY B 1 1375 ? 28.783 -48.256 586.461 1.00 98.69 1389 GLY B O 1
ATOM 18921 N N . ASN B 1 1376 ? 30.141 -46.907 587.635 1.00 80.82 1390 ASN B N 1
ATOM 18922 C CA . ASN B 1 1376 ? 29.135 -45.857 587.776 1.00 74.40 1390 ASN B CA 1
ATOM 18923 C C . ASN B 1 1376 ? 29.010 -45.108 586.468 1.00 70.33 1390 ASN B C 1
ATOM 18924 O O . ASN B 1 1376 ? 29.999 -44.891 585.791 1.00 72.66 1390 ASN B O 1
ATOM 18929 N N . VAL B 1 1377 ? 27.797 -44.699 586.123 1.00 68.24 1391 VAL B N 1
ATOM 18930 C CA . VAL B 1 1377 ? 27.568 -43.964 584.893 1.00 66.00 1391 VAL B CA 1
ATOM 18931 C C . VAL B 1 1377 ? 27.212 -42.509 585.152 1.00 67.88 1391 VAL B C 1
ATOM 18932 O O . VAL B 1 1377 ? 26.378 -42.196 586.019 1.00 75.48 1391 VAL B O 1
ATOM 18936 N N . TYR B 1 1378 ? 27.848 -41.623 584.391 1.00 65.31 1392 TYR B N 1
ATOM 18937 C CA . TYR B 1 1378 ? 27.568 -40.207 584.470 1.00 64.67 1392 TYR B CA 1
ATOM 18938 C C . TYR B 1 1378 ? 27.162 -39.732 583.081 1.00 63.87 1392 TYR B C 1
ATOM 18939 O O . TYR B 1 1378 ? 27.524 -40.364 582.076 1.00 68.79 1392 TYR B O 1
ATOM 18948 N N . TYR B 1 1379 ? 26.467 -38.592 583.031 1.00 55.58 1393 TYR B N 1
ATOM 18949 C CA . TYR B 1 1379 ? 26.116 -37.983 581.767 1.00 51.57 1393 TYR B CA 1
ATOM 18950 C C . TYR B 1 1379 ? 26.773 -36.606 581.647 1.00 51.29 1393 TYR B C 1
ATOM 18951 O O . TYR B 1 1379 ? 26.872 -35.862 582.640 1.00 53.01 1393 TYR B O 1
ATOM 18960 N N . PHE B 1 1380 ? 27.189 -36.264 580.421 1.00 48.56 1394 PHE B N 1
ATOM 18961 C CA . PHE B 1 1380 ? 27.895 -35.025 580.136 1.00 46.41 1394 PHE B CA 1
ATOM 18962 C C . PHE B 1 1380 ? 27.130 -34.246 579.067 1.00 47.01 1394 PHE B C 1
ATOM 18963 O O . PHE B 1 1380 ? 26.751 -34.774 578.027 1.00 46.56 1394 PHE B O 1
ATOM 18971 N N . ASP B 1 1381 ? 26.928 -32.966 579.339 1.00 47.52 1395 ASP B N 1
ATOM 18972 C CA . ASP B 1 1381 ? 25.999 -32.138 578.588 1.00 51.27 1395 ASP B CA 1
ATOM 18973 C C . ASP B 1 1381 ? 26.505 -31.651 577.225 1.00 53.26 1395 ASP B C 1
ATOM 18974 O O . ASP B 1 1381 ? 27.611 -31.946 576.827 1.00 49.17 1395 ASP B O 1
ATOM 18979 N N . ASP B 1 1382 ? 25.656 -30.895 576.529 1.00 62.69 1396 ASP B N 1
ATOM 18980 C CA . ASP B 1 1382 ? 25.987 -30.299 575.240 1.00 62.35 1396 ASP B CA 1
ATOM 18981 C C . ASP B 1 1382 ? 27.412 -29.780 575.245 1.00 57.55 1396 ASP B C 1
ATOM 18982 O O . ASP B 1 1382 ? 28.075 -29.903 574.256 1.00 50.61 1396 ASP B O 1
ATOM 18987 N N . GLN B 1 1383 ? 27.871 -29.205 576.357 1.00 57.18 1397 GLN B N 1
ATOM 18988 C CA . GLN B 1 1383 ? 29.193 -28.604 576.433 1.00 57.25 1397 GLN B CA 1
ATOM 18989 C C . GLN B 1 1383 ? 30.225 -29.417 577.216 1.00 56.28 1397 GLN B C 1
ATOM 18990 O O . GLN B 1 1383 ? 31.303 -28.896 577.543 1.00 54.56 1397 GLN B O 1
ATOM 18996 N N . GLY B 1 1384 ? 29.917 -30.675 577.501 1.00 54.90 1398 GLY B N 1
ATOM 18997 C CA . GLY B 1 1384 ? 30.843 -31.565 578.190 1.00 53.05 1398 GLY B CA 1
ATOM 18998 C C . GLY B 1 1384 ? 30.712 -31.641 579.703 1.00 55.34 1398 GLY B C 1
ATOM 18999 O O . GLY B 1 1384 ? 31.269 -32.582 580.312 1.00 53.72 1398 GLY B O 1
ATOM 19000 N N . LYS B 1 1385 ? 30.036 -30.666 580.328 1.00 54.60 1399 LYS B N 1
ATOM 19001 C CA . LYS B 1 1385 ? 30.010 -30.635 581.785 1.00 55.46 1399 LYS B CA 1
ATOM 19002 C C . LYS B 1 1385 ? 29.202 -31.804 582.308 1.00 51.43 1399 LYS B C 1
ATOM 19003 O O . LYS B 1 1385 ? 28.245 -32.221 581.696 1.00 54.65 1399 LYS B O 1
ATOM 19009 N N . MET B 1 1386 ? 29.625 -32.365 583.425 1.00 50.57 1400 MET B N 1
ATOM 19010 C CA . MET B 1 1386 ? 28.855 -33.400 584.085 1.00 54.59 1400 MET B CA 1
ATOM 19011 C C . MET B 1 1386 ? 27.593 -32.775 584.627 1.00 58.45 1400 MET B C 1
ATOM 19012 O O . MET B 1 1386 ? 27.599 -31.624 585.080 1.00 52.78 1400 MET B O 1
ATOM 19017 N N . VAL B 1 1387 ? 26.503 -33.531 584.557 1.00 65.85 1401 VAL B N 1
ATOM 19018 C CA . VAL B 1 1387 ? 25.224 -33.088 585.084 1.00 68.38 1401 VAL B CA 1
ATOM 19019 C C . VAL B 1 1387 ? 25.024 -33.718 586.457 1.00 75.57 1401 VAL B C 1
ATOM 19020 O O . VAL B 1 1387 ? 25.204 -34.930 586.614 1.00 82.90 1401 VAL B O 1
ATOM 19024 N N . ARG B 1 1388 ? 24.698 -32.891 587.456 1.00 80.57 1402 ARG B N 1
ATOM 19025 C CA . ARG B 1 1388 ? 24.478 -33.376 588.828 1.00 86.17 1402 ARG B CA 1
ATOM 19026 C C . ARG B 1 1388 ? 23.116 -32.966 589.334 1.00 94.75 1402 ARG B C 1
ATOM 19027 O O . ARG B 1 1388 ? 22.671 -31.822 589.127 1.00 96.22 1402 ARG B O 1
ATOM 19035 N N . ASP B 1 1389 ? 22.467 -33.901 590.026 1.00 103.41 1403 ASP B N 1
ATOM 19036 C CA . ASP B 1 1389 ? 21.206 -33.652 590.726 1.00 108.52 1403 ASP B CA 1
ATOM 19037 C C . ASP B 1 1389 ? 20.133 -33.044 589.815 1.00 102.48 1403 ASP B C 1
ATOM 19038 O O . ASP B 1 1389 ? 19.593 -31.976 590.110 1.00 103.94 1403 ASP B O 1
ATOM 19043 N N . LYS B 1 1390 ? 19.852 -33.741 588.715 1.00 94.39 1404 LYS B N 1
ATOM 19044 C CA . LYS B 1 1390 ? 18.871 -33.307 587.733 1.00 86.99 1404 LYS B CA 1
ATOM 19045 C C . LYS B 1 1390 ? 18.331 -34.514 586.957 1.00 87.70 1404 LYS B C 1
ATOM 19046 O O . LYS B 1 1390 ? 18.991 -35.537 586.848 1.00 86.76 1404 LYS B O 1
ATOM 19052 N N . TYR B 1 1391 ? 17.100 -34.409 586.467 1.00 87.93 1405 TYR B N 1
ATOM 19053 C CA . TYR B 1 1391 ? 16.507 -35.459 585.630 1.00 89.18 1405 TYR B CA 1
ATOM 19054 C C . TYR B 1 1391 ? 16.627 -34.990 584.181 1.00 90.72 1405 TYR B C 1
ATOM 19055 O O . TYR B 1 1391 ? 16.378 -33.817 583.873 1.00 79.38 1405 TYR B O 1
ATOM 19057 N N . ILE B 1 1392 ? 17.015 -35.912 583.296 1.00 96.08 1406 ILE B N 1
ATOM 19058 C CA . ILE B 1 1392 ? 17.242 -35.584 581.883 1.00 92.78 1406 ILE B CA 1
ATOM 19059 C C . ILE B 1 1392 ? 16.371 -36.474 580.992 1.00 93.96 1406 ILE B C 1
ATOM 19060 O O . ILE B 1 1392 ? 16.035 -37.613 581.343 1.00 84.75 1406 ILE B O 1
ATOM 19065 N N . ASN B 1 1393 ? 15.995 -35.933 579.839 1.00 101.32 1407 ASN B N 1
ATOM 19066 C CA . ASN B 1 1393 ? 15.123 -36.629 578.905 1.00 109.27 1407 ASN B CA 1
ATOM 19067 C C . ASN B 1 1393 ? 15.865 -36.888 577.600 1.00 106.89 1407 ASN B C 1
ATOM 19068 O O . ASN B 1 1393 ? 16.295 -35.981 576.893 1.00 104.32 1407 ASN B O 1
ATOM 19073 N N . ASP B 1 1394 ? 15.992 -38.162 577.294 1.00 106.24 1408 ASP B N 1
ATOM 19074 C CA . ASP B 1 1394 ? 16.667 -38.636 576.090 1.00 104.42 1408 ASP B CA 1
ATOM 19075 C C . ASP B 1 1394 ? 15.738 -38.342 574.908 1.00 105.37 1408 ASP B C 1
ATOM 19076 O O . ASP B 1 1394 ? 14.523 -38.245 575.084 1.00 113.13 1408 ASP B O 1
ATOM 19081 N N . ASP B 1 1395 ? 16.300 -38.174 573.714 1.00 101.74 1409 ASP B N 1
ATOM 19082 C CA . ASP B 1 1395 ? 15.494 -37.838 572.517 1.00 100.94 1409 ASP B CA 1
ATOM 19083 C C . ASP B 1 1395 ? 14.344 -38.842 572.241 1.00 102.77 1409 ASP B C 1
ATOM 19084 O O . ASP B 1 1395 ? 13.316 -38.480 571.672 1.00 97.87 1409 ASP B O 1
ATOM 19086 N N . ALA B 1 1396 ? 14.533 -40.092 572.656 1.00 107.90 1410 ALA B N 1
ATOM 19087 C CA . ALA B 1 1396 ? 13.591 -41.190 572.398 1.00 107.26 1410 ALA B CA 1
ATOM 19088 C C . ALA B 1 1396 ? 12.664 -41.577 573.586 1.00 108.87 1410 ALA B C 1
ATOM 19089 O O . ALA B 1 1396 ? 12.292 -42.764 573.728 1.00 110.82 1410 ALA B O 1
ATOM 19091 N N . ASN B 1 1397 ? 12.305 -40.611 574.439 1.00 99.90 1411 ASN B N 1
ATOM 19092 C CA . ASN B 1 1397 ? 11.312 -40.840 575.492 1.00 100.71 1411 ASN B CA 1
ATOM 19093 C C . ASN B 1 1397 ? 11.951 -41.383 576.770 1.00 96.33 1411 ASN B C 1
ATOM 19094 O O . ASN B 1 1397 ? 11.300 -41.525 577.806 1.00 97.66 1411 ASN B O 1
ATOM 19099 N N . ASN B 1 1398 ? 13.217 -41.758 576.674 1.00 92.17 1412 ASN B N 1
ATOM 19100 C CA . ASN B 1 1398 ? 13.901 -42.417 577.789 1.00 88.97 1412 ASN B CA 1
ATOM 19101 C C . ASN B 1 1398 ? 14.218 -41.411 578.865 1.00 84.65 1412 ASN B C 1
ATOM 19102 O O . ASN B 1 1398 ? 14.620 -40.299 578.564 1.00 82.40 1412 ASN B O 1
ATOM 19107 N N . PHE B 1 1399 ? 13.995 -41.782 580.117 1.00 87.82 1413 PHE B N 1
ATOM 19108 C CA . PHE B 1 1399 ? 14.192 -40.852 581.221 1.00 90.06 1413 PHE B CA 1
ATOM 19109 C C . PHE B 1 1399 ? 15.299 -41.333 582.154 1.00 87.21 1413 PHE B C 1
ATOM 19110 O O . PHE B 1 1399 ? 15.355 -42.513 582.508 1.00 92.66 1413 PHE B O 1
ATOM 19118 N N . TYR B 1 1400 ? 16.183 -40.406 582.535 1.00 83.13 1414 TYR B N 1
ATOM 19119 C CA . TYR B 1 1400 ? 17.312 -40.707 583.428 1.00 84.00 1414 TYR B CA 1
ATOM 19120 C C . TYR B 1 1400 ? 17.420 -39.665 584.545 1.00 88.45 1414 TYR B C 1
ATOM 19121 O O . TYR B 1 1400 ? 16.970 -38.515 584.398 1.00 88.93 1414 TYR B O 1
ATOM 19130 N N . HIS B 1 1401 ? 18.035 -40.082 585.654 1.00 91.00 1415 HIS B N 1
ATOM 19131 C CA . HIS B 1 1401 ? 18.277 -39.216 586.824 1.00 95.05 1415 HIS B CA 1
ATOM 19132 C C . HIS B 1 1401 ? 19.695 -39.401 587.403 1.00 89.89 1415 HIS B C 1
ATOM 19133 O O . HIS B 1 1401 ? 20.261 -40.496 587.352 1.00 85.62 1415 HIS B O 1
ATOM 19140 N N . LEU B 1 1402 ? 20.235 -38.323 587.982 1.00 85.54 1416 LEU B N 1
ATOM 19141 C CA . LEU B 1 1402 ? 21.610 -38.325 588.497 1.00 84.70 1416 LEU B CA 1
ATOM 19142 C C . LEU B 1 1402 ? 21.830 -37.752 589.914 1.00 83.11 1416 LEU B C 1
ATOM 19143 O O . LEU B 1 1402 ? 21.163 -36.817 590.337 1.00 73.36 1416 LEU B O 1
ATOM 19148 N N . ASN B 1 1403 ? 22.836 -38.310 590.584 1.00 84.29 1417 ASN B N 1
ATOM 19149 C CA . ASN B 1 1403 ? 23.208 -37.972 591.959 1.00 83.69 1417 ASN B CA 1
ATOM 19150 C C . ASN B 1 1403 ? 24.152 -36.765 592.160 1.00 90.61 1417 ASN B C 1
ATOM 19151 O O . ASN B 1 1403 ? 24.778 -36.261 591.211 1.00 93.25 1417 ASN B O 1
ATOM 19156 N N . VAL B 1 1404 ? 24.256 -36.325 593.418 1.00 98.72 1418 VAL B N 1
ATOM 19157 C CA . VAL B 1 1404 ? 25.007 -35.112 593.792 1.00 99.24 1418 VAL B CA 1
ATOM 19158 C C . VAL B 1 1404 ? 26.524 -35.309 593.646 1.00 97.92 1418 VAL B C 1
ATOM 19159 O O . VAL B 1 1404 ? 27.257 -34.321 593.445 1.00 98.96 1418 VAL B O 1
ATOM 19161 N N . ASP B 1 1405 ? 26.982 -36.566 593.752 1.00 97.88 1419 ASP B N 1
ATOM 19162 C CA . ASP B 1 1405 ? 28.335 -36.939 593.311 1.00 97.94 1419 ASP B CA 1
ATOM 19163 C C . ASP B 1 1405 ? 28.435 -37.140 591.784 1.00 95.74 1419 ASP B C 1
ATOM 19164 O O . ASP B 1 1405 ? 29.541 -37.339 591.248 1.00 92.78 1419 ASP B O 1
ATOM 19169 N N . GLY B 1 1406 ? 27.287 -37.079 591.102 1.00 89.94 1420 GLY B N 1
ATOM 19170 C CA . GLY B 1 1406 ? 27.197 -37.328 589.669 1.00 90.37 1420 GLY B CA 1
ATOM 19171 C C . GLY B 1 1406 ? 26.754 -38.696 589.221 1.00 92.87 1420 GLY B C 1
ATOM 19172 O O . GLY B 1 1406 ? 26.774 -38.949 588.029 1.00 99.84 1420 GLY B O 1
ATOM 19173 N N . THR B 1 1407 ? 26.381 -39.591 590.132 1.00 92.67 1421 THR B N 1
ATOM 19174 C CA . THR B 1 1407 ? 26.044 -40.945 589.697 1.00 82.70 1421 THR B CA 1
ATOM 19175 C C . THR B 1 1407 ? 24.623 -41.068 589.177 1.00 79.68 1421 THR B C 1
ATOM 19176 O O . THR B 1 1407 ? 23.719 -40.386 589.634 1.00 79.81 1421 THR B O 1
ATOM 19180 N N . MET B 1 1408 ? 24.442 -41.943 588.192 1.00 82.75 1422 MET B N 1
ATOM 19181 C CA . MET B 1 1408 ? 23.125 -42.219 587.629 1.00 88.77 1422 MET B CA 1
ATOM 19182 C C . MET B 1 1408 ? 22.532 -43.432 588.346 1.00 93.59 1422 MET B C 1
ATOM 19183 O O . MET B 1 1408 ? 23.221 -44.424 588.546 1.00 94.93 1422 MET B O 1
ATOM 19188 N N . SER B 1 1409 ? 21.252 -43.357 588.706 1.00 94.73 1423 SER B N 1
ATOM 19189 C CA . SER B 1 1409 ? 20.616 -44.387 589.534 1.00 95.86 1423 SER B CA 1
ATOM 19190 C C . SER B 1 1409 ? 19.780 -45.381 588.732 1.00 92.34 1423 SER B C 1
ATOM 19191 O O . SER B 1 1409 ? 20.296 -46.056 587.850 1.00 83.44 1423 SER B O 1
#

Nearest PDB structures (foldseek):
  6hvg-assembly2_B  TM=1.001E+00  e=0.000E+00  Leuconostoc mesenteroides
  6t1p-assembly1_A  TM=9.974E-01  e=0.000E+00  Leuconostoc mesenteroides
  6syq-assembly1_B  TM=9.937E-01  e=0.000E+00  Leuconostoc mesenteroides
  8fj9-assembly1_A  TM=9.332E-01  e=5.880E-100  Streptococcus mutans
  3aic-assembly8_H  TM=9.478E-01  e=5.104E-94  Streptococcus mutans

Solvent-accessible surface area: 99920 Å² total; per-residue (Å²): 148,68,61,27,124,84,47,74,36,14,97,91,63,82,66,129,63,108,86,0,2,31,39,75,88,56,143,86,12,67,24,21,40,25,2,100,63,57,29,15,34,1,45,142,90,0,52,13,12,75,34,40,36,63,105,32,148,78,78,37,2,22,0,49,76,115,76,0,96,6,36,50,7,18,35,109,41,146,69,132,10,48,0,14,34,44,74,3,54,71,36,111,151,31,83,7,57,24,78,93,58,73,15,15,25,0,31,35,115,0,98,25,42,90,17,53,51,94,15,130,74,44,47,7,33,1,43,148,126,0,20,9,42,70,37,18,40,41,94,18,115,150,79,64,4,31,0,15,64,127,76,0,36,20,50,27,14,18,27,119,63,148,71,44,48,33,0,32,41,46,94,2,64,83,12,57,87,39,73,10,105,26,72,48,36,16,16,4,27,0,36,74,136,6,75,54,41,78,23,77,52,95,36,112,79,110,29,21,49,2,9,143,107,0,18,20,32,84,26,23,0,5,68,44,101,129,106,30,33,27,2,21,57,115,78,0,8,27,94,73,10,108,129,79,77,31,106,17,44,52,53,61,24,53,77,134,16,19,56,50,14,4,6,103,33,79,43,111,88,1,1,62,46,21,47,0,19,0,10,1,40,3,3,0,36,0,39,26,8,9,116,67,17,103,71,69,51,75,8,84,114,114,42,40,11,0,1,0,3,20,2,9,16,35,27,86,12,0,0,47,0,1,35,48,0,4,82,109,70,7,36,150,100,26,132,45,75,7,40,29,49,0,134,55,0,36,69,11,5,60,89,4,4,31,16,0,2,84,57,24,50,138,112,186,44,41,114,55,0,67,91,4,2,61,53,0,8,145,82,21,44,49,10,21,85,131,36,0,53,58,24,74,97,47,50,1,115,36,6,0,0,2,0,4,6,53,61,25,82,172,74,6,80,89,0,38,8,60,132,33,25,64,28,2,27,10,3,33,0,23,86,13,88,68,55,139,75,113,16,21,1,18,3,1,28,11,6,11,1,0,0,1,1,7,20,34,0,0,0,2,0,1,0,0,0,26,0,1,3,28,0,0,35,52,29,35,138,36,111,80,0,21,7,26,0,0,4,0,15,4,0,22,19,2,1,2,1,0,13,66,7,0,2,28,0,12,54,41,44,57,16,4,50,129,11,17,9,36,1,16,114,26,0,2,0,0,22,2,88,48,68,111,0,15,84,34,8,61,141,105,11,3,21,6,0,0,4,2,84,56,8,1,36,33,1,2,74,0,0,2,74,36,43,111,141,31,39,19,0,55,81,18,4,23,16,35,49,16,85,144,33,41,69,150,137,98,78,70,32,209,126,68,124,107,63,38,31,26,2,18,13,12,32,16,32,45,120,74,165,33,20,4,1,2,2,1,2,8,0,6,36,31,29,0,48,54,13,1,19,104,0,0,60,74,81,65,29,7,175,86,32,28,57,86,4,72,51,100,52,4,58,104,0,4,113,79,3,29,132,13,4,50,31,107,37,1,112,8,123,24,14,11,10,2,5,0,0,0,0,0,1,1,1,3,4,15,7,3,0,0,7,0,1,0,1,0,4,26,14,1,3,26,15,11,25,118,119,30,8,50,4,28,75,2,0,15,12,4,2,107,4,14,28,51,3,14,5,6,0,1,27,7,46,20,35,16,68,13,150,113,90,139,136,29,37,10,6,3,0,18,2,4,11,0,0,61,22,0,74,59,34,93,39,66,64,4,176,113,116,33,112,76,9,73,48,2,2,2,0,0,0,0,2,19,59,22,118,15,113,7,69,133,94,51,60,7,33,0,96,3,3,67,1,1,87,77,22,36,2,9,0,9,0,4,2,42,80,105,10,15,67,43,39,104,39,24,84,99,0,2,4,40,138,4,56,98,80,0,24,0,63,2,83,53,97,9,102,4,80,54,85,142,64,69,123,50,121,32,53,1,63,1,2,82,7,14,28,2,4,0,2,0,0,0,0,0,0,27,51,17,60,139,100,32,67,1,76,44,131,22,76,127,70,88,96,40,157,62,50,12,4,3,31,25,46,42,10,3,9,16,14,3,0,3,0,1,0,0,10,2,4,33,72,39,110,30,103,127,69,4,6,1,41,23,0,31,90,88,2,78,68,2,118,113,10,1,4,28,0,0,0,2,4,1,5,4,37,27,7,15,128,64,73,90,18,13,42,28,24,15,20,2,17,0,29,0,1,11,0,0,41,8,0,0,12,1,0,24,73,100,119,109,48,77,88,43,68,13,5,2,1,30,18,87,28,0,13,65,0,0,57,18,0,47,176,31,61,2,25,0,0,2,2,0,0,0,0,6,0,14,19,2,69,20,94,6,2,0,1,0,8,0,3,38,25,56,14,61,91,37,192,125,9,78,2,26,68,14,0,2,1,0,8,0,76,6,58,31,117,33,57,1,18,120,26,0,1,96,32,1,73,118,6,91,132,92,60,68,77,20,14,159,89,80,6,88,7,26,47,102,36,8,44,3,84,56,73,2,69,74,0,12,0,85,17,0,2,0,2,9,0,14,54,26,0,5,29,20,0,4,16,3,51,0,57,25,91,14,1,22,0,44,137,113,156,103,40,23,1,0,31,22,0,33,80,118,65,1,73,2,0,9,64,66,60,118,85,6,1,45,31,46,4,6,4,11,43,39,0,98,33,3,14,8,88,12,21,69,39,33,42,0,5,0,30,163,107,0,56,9,19,68,17,98,96,78,105,71,11,28,89,89,0,144,9,75,34,110,36,68,57,26,28,3,0,1,8,21,4,0,13,8,1,74,130,4,17,0,17,7,72,87,51,60,25,28,29,0,41,88,72,0,44,25,22,116,92,115,163,22,110,53,113,10,115,22,124,28,41,0,52,107,93,0,28,52,82,75,119,56,116,42,118,79,36,119,50,86,47,54,108,22,54,23,102,49,112,88,22,52,30,42,7,30,67,140,0,34,21,35,64,38,19,40,44,92,15,137,160,73,71,12,23,2,10,72,135,86,0,14,19,50,27,15,22,36,117,82,88,78,123,37,36,0,44,44,51,81,0,73,65,14,104,88,38,73,12,104,19,69,45,32,15,17,7,23,0,32,60,117,1,65,43,41,60,21,67,47,98,27,114,74,109,33,20,42,1,17,164,113,0,16,21,30,86,26,14,0,0,50,33,112,92,89,33,35,24,0,36,58,118,71,0,7,22,71,79,3,114,126,72,52,26,115,17,42,52,50,61,28,56,82,126,20,23,59,43,13,4,7,103,34,79,43,112,88,1,2,61,45,20,46,0,20,0,10,0,36,2,3,0,32,0,40,30,12,11,98,66,21,100,78,69,58,76,9,75,130,119,38,39,16,1,2,0,4,23,2,7,15,36,27,89,12,0,0,47,1,1,34,43,2,26,78,115,60,55,103,32,111,66,77,9,49,29,52,1,129,55,0,42,72,10,5,64,95,5,5,30,17,0,2,87,53,20,40,140,110,81,47,41,108,49,0,76,96,8,2,70,60,2,1,97,85,27,46,50,6,16,82,130,36,0,54,58,22,79,106,52,50,2,111,34,6,0,0,2,0,6,6,52,64,26,80,172,75,6,78,86,0,43,9,57,135,33,36,58,30,1,28,10,4,31,0,22,86,12,88,68,55,140,75,113,15,20,1,19,4,1,28,12,6,10,1,0,0,2,2,6,17,35,0,1,0,2,0,1,0,0,0,26,0,1,2,31,0,0,33,50,29,34,147,36,118,80,0,19,6,23,0,0,4,0,14,5,2,23,19,2,2,2,1,0,15,64,6,0,2,28,0,11,54,41,43,54,16,4,41,128,11,10,8,35,0,14,116,29,0,3,0,0,21,2,88,48,69,115,0,15,74,31,6,56,141,103,12,4,22,6,0,0,4,1,85,52,7,2,36,34,0,2,73,0,0,3,71,42,36,126,153,24,40,22,0,58,90,17,4,20,13,37,51,12,85,142,30,52,61,142,140,85,76,47,44,169,92,63,142,112,45,52,17,29,1,17,13,5,41,12,35,43,119,66,162,25,22,4,1,3,2,2,3,7,0,7,32,30,30,0,50,57,17,2,21,106,0,0,57,83,89,68,30,10,142,63,30,30,35,80,8,73,49,108,52,4,59,103,1,4,112,84,2,29,147,18,5,53,38,107,69,2,107,7,121,30,14,10,9,0,6,0,0,0,0,0,2,0,1,3,5,16,4,2,0,0,7,0,0,0,2,0,4,26,15,2,3,26,16,12,25,120,118,30,8,50,3,29,74,3,0,15,11,4,2,106,3,13,27,45,7,15,7,7,0,1,27,9,49,21,43,16,71,13,155,105,80,133,131,32,36,9,8,3,0,19,2,4,11,1,0,56,22,0,72,57,42,104,42,76,75,4,178,94,122,46,154,69,18,92,43,2,1,2,0,0,0,0,2,17,57,21,116,14,113,9,54,131,120,47,65,10,33,0,98,3,4,73,2,1,92,83,23,39,3,9,0,10,0,3,2,43,81,106,10,15,68,40,34,112,41,38,75,91,0,3,12,34,148,4,57,100,76,0,28,0,66,2,81,50,93,8,96,2,62,52,102,121,45,65,117,60,105,32,51,1,64,1,2,80,7,15,27,0,3,0,2,0,0,0,0,0,1,23,52,16,57,141,97,29,63,1,76,49,133,21,72,128,70,81,75,37,105,101,36,8,4,3,28,25,48,44,10,2,12,15,14,4,0,4,0,2,1,0,7,1,3,32,72,39,108,31,103,126,68,4,7,0,41,22,1,32,90,86,1,80,68,2,116,115,9,2,6,28,0,0,0,3,4,1,5,4,38,26,6,15,128,64,75,91,18,12,44,27,27,13,17,3,17,0,27,0,1,11,0,0,41,9,0,0,12,0,0,24,71,103,121,115,47,76,87,44,67,12,5,2,1,28,18,89,29,0,14,65,0,0,59,18,0,47,173,30,62,4,25,0,0,2,2,0,0,0,0,6,1,15,18,2,70,20,91,5,1,0,0,0,8,0,4,40,23,54,14,60,96,37,193,127,10,64,4,30,65,15,0,0,1,0,8,0,75,6,58,31,133,36,59,0,18,121,25,0,1,98,31,1,73,120,6,93,133,91,59,71,76,21,15,158,87,82,6,90,8,27,47,101,38,6,46,3,87,55,74,2,71,74,0,14,0,84,17,0,3,0,2,9,0,13,39,15,0,6,33,10,0,4,14,4,53,0,58,25,90,18,1,22,0,45,136,112,155,103,40,24,1,0,27,23,0,26,80,109,68,1,68,3,0,8,62,66,58,118,86,5,0,43,32,39,4,7,4,10,43,39,0,99,28,3,15,6,88,11,22,77,37,35,45,0,2,0,32,131,111,0,57,9,22,68,18,97,144,72,100,69,7,26,86,84,0,118,10,68,33,112,33,73,56,27,24,3,0,0,7,19,2,0,14,8,1,80,132,4,14,0,9,9,73,91,49,60,20,21,29,0,40,88,83,0,40,22,20,127,109,127,72,26,110,44,118,13,112,24,154,34,87,1,56,77,93,0,20,62,103

Secondary structure (DSSP, 8-state):
--SS--B-S--EEEETTEEEEB-SSS-B--EEEEETTEEEEE-TTSPBP-SSEEEETTEEEEB-SSS--B--EEEEETTEEEEE-TT-PBP-SEEEE-TTS-EEEE-TTSPBP-SSEEETTEEE-B-TTSPBP-SEEE--SSS-EEE-SSS--EE-EEEEETTEEEEE-TTSPBP-SEEEE-TTS-EEEE-TTSPBP-EEEEETTEEEEE-TT-PBP-SEEEESSSSEEEE-TTT--EE-S-S-----B-EE---TTHHHHSBS-SSTTTB--BTTB-BTT-EE-BSEEEETTTEEEE--TT--EEGGGT--SSHHHHHHHHHHHIIIIISS-----TTS-HHHHHHHHHHHHHHHHHHHHHHT-SHHHHHHHHHHHHHSGGGSGGGTT---STTHHHHS-EEEE---TTT-GGG--SS-------GGGTTSTTTTSTTS-----SSEEE-TTSHHHHHHHHHHHHHHHTHHHHHHS-TTS---EEEETTGGGS-THHHHHHHHHHHHHH-TTT-HHHHHTT--EE---STTHHHHHHHTT-SSBEE-HHHHHHHIIIIIS-SS----GGGGT-GGGBGGG-TTT--B-S--SS-S-SS--SEE-S-S----EEE-S-BTTBSSHHHHHHHHHHTTS-SSTTS---HHHHHHHHHHHHHHHT-TT---SSSPS-HHHHHHHHTT-SS-EEEEEHHHHB-SSBSTTSSB-TTHHHHHHHHHHHHHH--S-EEEEES-SSSS--TT----EEEEE--TT--SSS--S-SS---GGGG--EEEEEES-TT-B--SS-EEEEE--TTSTT-EEEEEEEE-SS-EEE--SGGGSEEEE--TT-EEEEESEEEEEESSS-EEEEE-B-EEETTEEEEEEEEEES---TT-----PPP-S----S--S---SHHHHT--EEE---TTBPPPSSGGGSHHHHHHHHHHHHHTTT--EEEPPP-SEE-TT--SSS---HHHHTT-SSSEEETT-SSPPPTTS-----SS--HHHHHHHHHHHHHTT-EEEEEE--SEE----EEEEEEEEEE-TTSPBPTT-S-SSEEEEEEEE--SSSHHHHHTTTTHHHHHHH-HHHHHSBPTTTSSB---SS--SS--GGGEEEEE--SS-TTSB-B-TTT-PBPB-SSGGG-B--GGGGT---EEEEEE-SS-EEEE-TTS-B--SEEEE-TTS-EEEE-TTS-B--PPTTS--EEEE--SSGGG-EEEEB-TT-PBP-SEEEE-TTS-EEEE-TTS-B--SEEEE-TTS-EEEE-TTS-B--/----B-SSS-B--SEE--TT--EEB-TTS-B--SEEEEETTEEEEE-SSS--B--EEEEETTEEEEE-TTS-B--SEEEE-TTS-EEEE-TTSPBP-EEEEETTEEEEE-TT--B--SEEEEETTEEEEE-SSS--EE---S-----B-EE---THHHHHSBS-SSTTTB--BTTB-BTT-EE-BSEEEETTTEEEE--TT--EEGGGT--SSHHHHHHHHHHHHHTT------TTS-HHHHHHHHHHHHHHHHHHHHHHT-SHHHHHHHHHHHHHSGGGSGGGTT---STTHHHHS-EEEE---TTT-GGG--SS-------GGGTTSTTTTSTTS-----SSEEE-TTSHHHHHHHHHHHHHHHTHHHHHHS-TTS---EEEETTGGGS-THHHHHHHHHHHHHH-TTT-HHHHHTT--EE---STTHHHHHHHTT-SSBEE-HHHHHHHIIIIIS-SS----GGGGT-GGGBGGG-SSS--B-SS-S--SSSS--SEE-S-S----EEE-S-BTTBSSHHHHHHHHHHTTS-S-TT----HHHHHHHHHHHHHHHT-TT---SSSPS-HHHHHHHHTT-SS-EEEEEHHHHB-SSSSTTSSB-TTHHHHHHHHHHHHHH--S-EEEEES-SSSS--SS----EEEEE--TT--SSS--S-TT---GGGG--EEEEEES-TT-B--SS-EEEEE--GGGTT-EEEEEEEE-SS-EEE--SGGGS-EEE--SSSEEEEESEEEEE-TT--EEEEE-B-EEETTEEEEEEEEEETT--TT---PPPPPSS----SS-S---SHHHHT--EEE---TTPPPPSSGGGSHHHHHHHHHHHHHTTT-SEEEPPP-SEE-TT--SSS---HHHHTT-SSSEEESS-SSPPPTTS-----SS--HHHHHHHHHHHHHTT-EEEEEE--SEE----EEEEEEEEEE-TTSPBPTT---SSEEEEEEEE--SSSHHHHHTTTTHHHHHHH-HHHHHSBPTTTSSB---SS--SS--GGGEEEEE--SS-TTSB-B-TTT-PBPB-SSGGG-B--TTTTT---EEEEEE-SS-EEEE-TTS-B--SEEEE-TTS-EEEE-TTS-B----TTS--EEEE--SSGGG-EEEEB-TT-PBP-SEEEE-TTS-EEEE-TTSPBP-S-EEE-TTS-EEEB-TTS-B-

Sequence (2452 aa):
SNLSDPITGGHYENHNGYFVYIDASGKQVTGLQNIDGNLQYFDDNGYQVKGSFRDVNGKHIYFDSVTGKASSNVDIVNGKAQGYDAQGNQLKKSYVADSSGQTYYFDGNGQPLIGLQTIDGNLQYFNQQGVQIKGGFQDVNNKRIYFAPNTGNAVANTEIINGKLQGRDANGNQVKNAFSKDVAGNTFYFDANGVMLTGLQTISGKTYYLDEQGHLRKNYAGTFNNQFMYFDADTGAGKTAIEYQFDQGLVSQSNENTPHNAAKSYDKSSFENVDGYLTADTWYRPTDILKNGDTWTASTETDMRPLLMTWWPDKQTQANYLNFMSSKGLGITTTYTAATSQKTLNDAAFVIQTAIEQQISLKKSTEWLRDAIDSFVKTQANWNKQTEDEAFDGLQWLQGGFLAYQDDSHRTPNTDSGNNRKLGRQPINIDGSKDTTDGKGSEFLLANDIDNSNPIVQAEQLNWLHYLMNFGSITGNNDNANFDGIRVDAVDNVDADLLKIAGDYFKALYGTDKSDANANKHLSILEDWNGKDPQYVNQQGNAQLTMDYTVTSQFGNSLTHGANNRSNMWYFLDTGYYLNGDLNKKIVDKNRPNSGTLVNRIANSGDTKVIPNYSFVRAHDYDAQDPIRKAMIDHGIIKNMQDTFTFDQLAQGMEFYYKDQENPSGFKKYNDYNLPSAYAMLLTNKDTVPRVYYGDMYLEGGQYMEKGTIYNPVISALLKARIKYVSGGQTMATDSSGKDLKDGETDLLTSVRFGKGIMTSDQTTTQDNSQDYKNQGIGVIVGNNPDLKLNNDKTITLHMGKAHKNQLYRALVLSNDSGIDVYDSDDKAPTLRTNDNGDLIFHKTNTFVKQDGTIINYEMKGSLNALISGYLGVWVPVGASDSQDARTVATESSSSNDGSVFHSNAALDSNVIYEGFSNFQAMPTSPEQSTNVVIATKANLFKELGITSFELAPQYRSSGDTNYGGMSFLDSFLNNGYAFTDRYDLGFNKADGNPNPTKYGTDQDLRNAIEALHKNGMQAIADWVPDQIYALPGKEVVTATRVDERGNQLKDTDFVNLLYVANTKSSGVDYQAKYGGEFLDKLREEYPSLFKQNQVSTGQPIDASTKIKQWSAKYMNGTNILHRGAYYVLKDWATNQYFNIAKTNEVFLPLQLQNKDAQTGFISDASGVKYYSISGYQAKDTFIEDGNGNWYYFDKDGYMVRSQQGENPIRTVETSVNTRNGNYYFMPNGVELRKGFGTDNSGNVYYFDDQGKMVRDKYINDDANNFYHLNVDGTMSRQTYYFDGNGQPLIGLQTIDGNLQYFNQQGVQIKGGFQDVNNKRIYFAPNTGNAVANTEIINGKLQGRDANGNQVKNAFSKDVAGNTFYFDANGVMLTGLQTISGKTYYLDEQGHLRKNYAGTFNNQFMYFDADTGAGKTAIEYQFDQGLVSQSNENTPHNAAKSYDKSSFENVDGYLTADTWYRPTDILKNGDTWTASTETDMRPLLMTWWPDKQTQANYLNFMSSKGLTTTYTAATSQKTLNDAAFVIQTAIEQQISLKKSTEWLRDAIDSFVKTQANWNKQTEDEAFDGLQWLQGGFLAYQDDSHRTPNTDSGNNRKLGRQPINIDGSKDTTDGKGSEFLLANDIDNSNPIVQAEQLNWLHYLMNFGSITGNNDNANFDGIRVDAVDNVDADLLKIAGDYFKALYGTDKSDANANKHLSILEDWNGKDPQYVNQQGNAQLTMDYTVTSQFGNSLTHGANNRSNMWYFLDTGYYLNGDLNKKIVDKNRPNSGTLVNRIANSGDTKVIPNYSFVRAHDYDAQDPIRKAMIDHGIIKNMQDTFTFDQLAQGMEFYYKDQENPSGFKKYNDYNLPSAYAMLLTNKDTVPRVYYGDMYLEGGQYMEKGTIYNPVISALLKARIKYVSGGQTMATDSSGKDLKDGETDLLTSVRFGKGIMTSDQTTTQDNSQDYKNQGIGVIVGNNPDLKLNNDKTITLHMGKAHKNQLYRALVLSNDSGIDVYDSDDKAPTLRTNDNGDLIFHKTNTFVKQDGTIINYEMKGSLNALISGYLGVWVPVGASDSQDARTVATESSSSNDGSVFHSNAALDSNVIYEGFSNFQAMPTSPEQSTNVVIATKANLFKELGITSFELAPQYRSSGDTNYGGMSFLDSFLNNGYAFTDRYDLGFNKADGNPNPTKYGTDQDLRNAIEALHKNGMQAIADWVPDQIYALPGKEVVTATRVDERGNQLKDTDFVNLLYVANTKSSGVDYQAKYGGEFLDKLREEYPSLFKQNQVSTGQPIDASTKIKQWSAKYMNGTNILHRGAYYVLKDWATNQYFNIAKTNEVFLPLQLQNKDAQTGFISDASGVKYYSISGYQAKDTFIEDGNGNWYYFDKDGYMVRSQQGENPIRTVETSVNTRNGNYYFMPNGVELRKGFGTDNSGNVYYFDDQGKMVRDKYINDDANNFYHLNVDGTMS

Foldseek 3Di:
DDPADEADLWDWDDDPNFIWIAGNVRDTDAAWHQYPNFTWHHHPVRGTDAQDWDDDDNFTWHAHRPPRGTAKAWDCDPNAIFTAGSRRDTDEQDWDAHPVRWIFGHHRVRGTDAAWDADPNFIWHAHPRRTTDAQQWDCGDVFIFGAHHPPRGTAKAWDADPNAIFIAGSVRDTDEQAWGDHPLGFIFGAYNVRGTDAAWDADPNWIWGAHPVRGTAALEWDCRVLATWGQHNPPGTTDNLQDFPFQEAWDWDDDPCLQQQFAPDQFVQFWPDFPFFHFQLIWGQGQWACALLNDTDGDDSVPTGGPLLQDDQALQLLQLLLQLLCVVVQDPRDNDFLNPYPNVSNVSSVSSSNSLNNVCVVVVDCVVVSVSSVVSQLVDFQFFCVQVQFDCPDLSVQFGFWWFFAQDCVPFPVQHQPPALDFQCFLQCLAVPQLPHPNRFLQDHAFFFFRCRALQLLLLLLLLVVCQQCVCCVPPVHNLLHFQEAEEPPRRNHNVLNLVLQLVVLCQPQVLLFFQQSLVSHAYAYPDPDLCVLVSCVVVFCSYAYAFVLLLVLCCQFFWDDQDRGFFPVLLQPLVQAVVSPLVVRHGDPDDPSDHGQDHFQQFLPPDFGGAHEYENAELPGLPLVLLVVLLCVVVLDPDSLDDHALVSSVVSLVSQLCQLQSFSQDHDSGIAQPLLSLLPQLQDARHAYEAEQCQFPPAAEFFNPGGHPSNVSNLLSLLLSFFAREGAKRKDFLDDGRDDDDQGQSKMKMKHQAHQHRGQEDQAHPVRDPRRAQHMKIKIWHQALQGAGDQPDKDKHSNHNNHAFFKKWWQWWADARGIDGDNALQRTFIFTAHRSRMGIGGQWDWTARPPDGIDIDGLHRYGGSNHGTTIIMMGTHPGDPPRGRADDIDSHRPDPPSHRDGRDRNSSLAYEYARHHLRYRQDPDQCRFQLNVLLVCLVVVLSSSHQAYEYFAQAAACAPAAQFTRDGSCRNSQRNLEHQDNSQRFDADPVRHGGGGSRHHSVSSSSSSSSNVVSNHRYYHHSRNGDYHRAPRKHKTQIATAGSRRHGDPDRLLHRFIDIDRWKHPLPDVLLVSWLPCSVVVCVSPVVQQQDARNNNRHHRDSVDTPSMTGSSRTRIGSDGGRRRCSRPANQQVRDTAGSHDPVDGDDQVSNVSDIAIFDWHADPVAIWTGTSSRHTHEQGWDAHSVGFIWGAYRVRHTDEDDSLAFQWDFGPGPSRVLGAIWGAYRSRTTSEQYWHATSVGFIAGAYRSGHTDEAAWDADSSGDIWGAYRVRTIPD/DDFDDDDVRHTDQAQDCDDPARAHAHPVRHGDAQDFDCDPNARWHAHHPVRGTAKAWDDDPNFIWIAGSRRDTDEQDWGAHPLGFIFHAHNVRGTDAAWDQRPNWIWGAHPVRGTAALFWEADPQATWGQHNPHGTTDRLQDFPFDAAWDWDDDPCLQQFFAPDQFVQFWPDFPFFHFLFIWGQGQWACALLHDTDGDDSPDTGGPLLPDDQALQLLQLLLCLLVVVVLNPPGFLNDYPVVSNVSSVSSSNSLNNVCVVVVDCVVVSVSSVVSQLPDFQFFCVQVQFDCPDLSVFFGFWWFFDQDCPPFPVQHQPPFADFQCALQCLAVPQLPHPNRFLQDHAFFFFRCSRLQLLLLLLLLVVCQQCVCCPPPVDNLLHFQEAEEPPRRNHRVLNLVLQLVVLCQPQVLLFFQQSLVSRAYAYPDPDPCVLVSCVVVFCSYAYEWVLLLVLCCQAFWDDQDRGFFPQLVQQLVQAVVSDLVVRHGDPDDPDTSGQDHFQQFLPPDFGRAHEYENAELPGLALVLLVVLLCVVVLDVDSLGDDDLVSSVVSLVSQLCQLQPFQQDHDRGIFQVLLSLLPQLQDARHAYEAELCQFPPAAEFFRPGGHPSNVSNLLSLLLSQFAREGAKRKDFQDDGRDHDPQGQGKIKMKHQAHQHHGQEDQAHPVRDPGRQQHMKIKIWHQALQGAHDQPDKDKHSNHQNHAFFKKFWQWWADARGIDGDPAQQPTFMFTHHNGRMTIGGQKDWTAGPVRRIDIDGLHRYGGSNHGGTIIMMGTHPGDPPRGRADDIDSHSPDPPSRRDGRDRNSSLAYEYERHHLRYAFDPDQCRFQLNVLLVCLVVVLSSRHQAYEYFAQAAAPAPQAQFTRDGSCRNSQRNLEHADSSQSFDCDPVRHGGGGSRHHSVSSSSSSSSNVVSNHRYYHHSRSGDYHRAPRKHKTQIAIAGSRRHGDDQHLLHRFIDIDRWKHPLPDVLLVSWLPCSVVVCVSPVVQQQDARNNNRHHNDSVDTPSMTGSSSTRIGSDGGRRRCSRPARQQVRHGAGSHDPVDGDDQQSNVSHIAIAQWHADPVAIWGGTSSRHTHEQGKDARRVGFIWGAYRVRHTDEDDRLAFQWDFGCGPSRSPGAIWGAYNNRTTSEQYWYATSVGFIWGAYNSGHTDEQDKDADSSRDIWGAHRVGGTD

InterPro domains:
  IPR003318 Glycoside hydrolase, family 70, catalytic domain [PF02324] (453-1312)
  IPR017853 Glycoside hydrolase superfamily [SSF51445] (587-866)
  IPR017853 Glycoside hydrolase superfamily [SSF51445] (1058-1252)
  IPR018337 Cell wall/choline-binding repeat [PF01473] (331-342)
  IPR018337 Cell wall/choline-binding repeat [PF01473] (1328-1346)
  IPR018337 Cell wall/choline-binding repeat [PF01473] (1382-1400)
  IPR018337 Cell wall/choline-binding repeat [PF19127] (175-219)
  IPR018337 Cell wall/choline-binding repeat [PF19127] (260-304)
  IPR018337 Cell wall/choline-binding repeat [PF19127] (343-383)
  IPR018337 Cell wall/choline-binding repeat [PS51170] (175-194)
  IPR018337 Cell wall/choline-binding repeat [PS51170] (1326-1346)
  IPR022263 KxYKxGKxW signal peptide [PF19258] (5-41)
  IPR022263 KxYKxGKxW signal peptide [TIGR03715] (8-29)
  IPR025987 GW domain [PF13457] (1494-1581)
  IPR025987 GW domain [PF13457] (1586-1659)
  IPR025987 GW domain [PF13457] (1665-1737)
  IPR025987 GW domain [PF13457] (1745-1816)
  IPR025987 GW domain [PF13457] (1823-1896)
  IPR025987 GW domain [PF13457] (1903-1974)
  IPR025987 GW domain [PF13457] (1980-2056)

Radius of gyration: 49.61 Å; Cα contacts (8 Å, |Δi|>4): 5957; chains: 2; bounding box: 102×121×138 Å

B-factor: mean 66.34, std 19.08, range [30.57, 169.34]